Protein 8UN7 (pdb70)

GO terms:
  GO:0031012 extracellular matrix (C, IDA)
  GO:0005515 protein binding (F, IPI)
  GO:0005576 extracellular region (C, TAS)
  GO:0001527 microfibril (C, IDA)
  GO:0005576 extracellular region (C, IDA)
  GO:0009650 UV protection (P, IDA)
  GO:0010712 regulation of collagen metabolic process (P, IDA)
  GO:0048251 elastic fiber assembly (P, IDA)
  GO:0097435 supramolecular fiber organization (P, IDA)
  GO:0071493 cellular response to UV-B (P, IDA)
  GO:0005576 extracellular region (C, HDA)
  GO:0031012 extracellular matrix (C, HDA)
  GO:0001527 microfibril (C, TAS)

Nearest PDB structures (foldseek):
  8un7-assembly1_A  TM=1.005E+00  e=5.400E-46  Homo sapiens
  4m7f-assembly1_A  TM=9.286E-01  e=5.171E-24  Homo sapiens
  8vgp-assembly1_A  TM=8.847E-01  e=8.036E-20  Homo sapiens
  4jyo-assembly1_X  TM=8.770E-01  e=6.453E-20  Homo sapiens
  4jzc-assembly1_A  TM=8.661E-01  e=5.477E-19  Homo sapiens

InterPro domains:
  IPR002181 Fibrinogen, alpha/beta/gamma chain, C-terminal globular domain [PF00147] (39-253)
  IPR002181 Fibrinogen, alpha/beta/gamma chain, C-terminal globular domain [PS51406] (32-255)
  IPR002181 Fibrinogen, alpha/beta/gamma chain, C-terminal globular domain [SM00186] (36-255)
  IPR002181 Fibrinogen, alpha/beta/gamma chain, C-terminal globular domain [cd00087] (36-254)
  IPR014716 Fibrinogen, alpha/beta/gamma chain, C-terminal globular, subdomain 1 [G3DSA:3.90.215.10] (32-255)
  IPR036056 Fibrinogen-like, C-terminal [SSF56496] (35-254)
  IPR050373 Fibrinogen C-terminal domain-containing protein [PTHR19143] (37-254)

Foldseek 3Di:
DAAFCVVVVPPPNLDWDWDWHDLDDPPDIDIFTWDNPDDHTGWTWFFKAFDAPDALLDDDVCQQCWDDDRVHTIGHHLVSQQSSCQPAWKWKKKWFAAPPGDIFIWTFGGWHWPHDDPDRVVLAGWIDTHDIDGTQQDDDPVVFTPAHWDHQPPDQPVCVVQHNDTQSFTDRDDHNDNAAQSFHDDHQWDDDFQGANDRDRRPHGTGHGRMIIMTMGGD/DAAFFVVVPPPPNQDWDWDWHDLDDPPDIDIATWDQDDDHTGWTWFFKDFAAPDALLDDDVCQQCKDDDRVHTIGHHLPSQQSSCQVAWKWKKKKFAADPGGIWIWTFGGWHWQHDDPDRVVLQRFTDTHDIDGTQQDDDPPVGTVFHWDAQPPPQDVQCVQHNDGQSFTDRDDHPPNAAQSFHDDDQFDDDFRGARDRDRRPHGTGHGRIIIMTMGGD/DAAFCVVVVPPPNLDWDWDWHDLDDPPDIDIFTWDNPDDHTGWTWFFKAFDAPDALLDDDVCQQCWDDDRVHTIGHHLVSQQSSCQPAWKWKKKWFAAPPGDIFIWTFGGWHWPHDDPDRVVLAGWIDTHDIDGTQQDDDPVVFTPAHWDHQPPDQPVCVVQHNDTQSFTDRDDHNDNAAQSFHDDHQWDDDFQGANDRDRRPHGTGHGRMIIMTMGGD/DAAFFVVVPPPPNQDWDWDWHDLDDPPDIDIATWDQDDDHTGWTWFFKDFAAPDALLDDDVCQQCKDDDRVHTIGHHLPSQQSSCQVAWKWKKKKFAADPGGIWIWTFGGWHWQHDDPDRVVLQRFTDTHDIDGTQQDDDPPVGTVFHWDAQPPPQDVQCVQHNDGQSFTDRDDHPPNAAQSFHDDDQFDDDFRGARDRDRRPHGTGHGRIIIMTMGGD/DAAFCVVVVPPPNLDWDWDWHDLDDPPDIDIFTWDNPDDHTGWTWFFKAFDAPDALLDDDVCQQCWDDDRVHTIGHHLVSQQSSCQPAWKWKKKWFAAPPGDIFIWTFGGWHWPHDDPDRVVLAGWIDTHDIDGTQQDDDPVVFTPAHWDHQPPDQPVCVVQHNDTQSFTDRDDHNDNAAQSFHDDHQWDDDFQGANDRDRRPHGTGHGRMIIMTMGGD/DAAFFVVVPPPPNQDWDWDWHDLDDPPDIDIATWDQDDDHTGWTWFFKDFAAPDALLDDDVCQQCKDDDRVHTIGHHLPSQQSSCQVAWKWKKKKFAADPGGIWIWTFGGWHWQHDDPDRVVLQRFTDTHDIDGTQQDDDPPVGTVFHWDAQPPPQDVQCVQHNDGQSFTDRDDHPPNAAQSFHDDDQFDDDFRGARDRDRRPHGTGHGRIIIMTMGGD/DAAFCVVVVPPPNLDWDWDWHDLDDPPDIDIFTWDNPDDHTGWTWFFKAFDAPDALLDDDVCQQCWDDDRVHTIGHHLVSQQSSCQPAWKWKKKWFAAPPGDIFIWTFGGWHWPHDDPDRVVLAGWIDTHDIDGTQQDDDPVVFTPAHWDHQPPDQPVCVVQHNDTQSFTDRDDHNDNAAQSFHDDHQWDDDFQGANDRDRRPHGTGHGRMIIMTMGGD/DAAFFVVVPPPPNQDWDWDWHDLDDPPDIDIATWDQDDDHTGWTWFFKDFAAPDALLDDDVCQQCKDDDRVHTIGHHLPSQQSSCQVAWKWKKKKFAADPGGIWIWTFGGWHWQHDDPDRVVLQRFTDTHDIDGTQQDDDPPVGTVFHWDAQPPPQDVQCVQHNDGQSFTDRDDHPPNAAQSFHDDDQFDDDFRGARDRDRRPHGTGHGRIIIMTMGGD

Organism: Homo sapiens (NCBI:txid9606)

Solvent-accessible surface area: 72608 Å² total; per-residue (Å²): 144,23,25,1,0,30,51,10,80,56,119,60,115,113,66,69,22,50,40,56,2,39,3,55,14,92,33,92,8,16,7,0,40,0,22,20,107,59,129,33,4,61,0,4,0,5,0,28,6,66,72,33,95,47,70,12,54,64,13,35,99,46,0,47,83,2,0,7,107,0,86,16,4,0,0,3,0,0,73,25,3,25,16,2,17,32,71,70,133,5,20,3,28,3,38,7,42,0,78,112,123,59,102,11,72,1,29,1,59,52,10,23,2,1,62,42,6,18,22,14,82,53,16,8,6,16,3,98,14,42,50,72,96,82,26,50,3,16,51,28,11,54,112,20,33,58,56,123,11,10,1,63,65,140,41,32,93,112,25,28,136,122,23,23,31,14,9,16,15,3,10,8,17,116,45,59,82,56,23,12,3,7,14,53,71,51,39,19,82,27,174,51,138,10,30,1,0,3,11,27,109,53,83,19,78,115,45,0,0,66,112,3,31,10,4,5,52,84,82,150,26,26,4,1,41,48,14,83,54,126,76,133,108,61,70,20,50,37,57,2,42,3,58,15,92,28,83,5,18,7,0,35,0,17,6,100,66,114,28,5,56,0,4,0,4,0,26,7,71,69,33,94,46,69,9,54,70,13,31,101,46,0,44,83,1,0,8,96,0,83,17,7,0,2,2,0,1,74,22,2,30,17,1,14,41,72,69,140,4,29,3,32,4,34,6,35,0,67,117,130,64,93,12,74,0,12,1,55,55,9,24,2,3,71,45,8,20,25,13,87,64,11,9,8,12,3,100,10,46,44,69,92,90,25,51,2,20,51,27,12,52,115,24,31,58,50,110,8,9,2,66,68,147,58,30,104,107,26,28,143,99,21,24,36,17,12,16,13,3,12,9,15,106,42,66,95,46,23,11,6,5,16,45,68,51,44,28,87,23,180,54,136,12,34,2,0,3,9,26,104,55,86,19,72,115,51,0,1,63,114,4,34,11,4,4,50,74,88,145,24,25,1,0,30,51,10,80,56,120,62,115,113,65,70,22,51,40,55,3,38,2,54,13,92,32,92,9,16,6,0,38,0,22,20,108,59,128,32,4,60,1,5,0,6,0,28,6,64,71,34,94,47,70,13,55,63,13,33,98,48,0,47,84,2,0,7,106,0,86,16,4,0,1,3,0,0,73,26,2,24,16,3,17,32,70,72,133,5,20,3,27,3,38,6,42,0,77,113,124,59,102,10,74,1,30,1,58,51,10,22,2,2,65,42,6,18,21,13,81,52,16,8,6,14,4,98,13,41,50,70,96,83,26,50,3,16,51,30,11,53,112,21,32,58,57,119,11,8,1,61,64,140,41,32,92,110,25,28,134,120,23,23,32,13,10,15,14,3,12,8,18,116,43,58,80,54,23,11,3,7,13,50,71,50,38,20,81,25,174,53,138,10,31,1,0,3,11,27,109,54,82,18,77,116,46,0,0,67,113,3,30,9,3,4,52,84,82,148,29,26,3,1,40,48,13,85,55,126,75,133,108,61,70,20,50,38,58,2,42,1,58,14,94,28,82,6,18,6,0,34,0,16,6,100,64,112,28,3,54,0,4,0,6,0,28,7,70,71,32,92,45,68,10,54,72,13,30,102,46,0,43,82,1,0,8,94,0,82,16,6,0,2,2,0,0,73,21,2,28,17,1,14,40,74,70,141,4,28,2,32,5,35,6,36,0,65,118,131,64,96,12,74,1,12,1,54,55,10,24,2,2,70,45,7,20,24,14,87,62,12,9,8,12,2,98,10,46,44,70,91,90,26,51,2,20,53,26,12,52,115,24,30,57,51,108,8,8,2,66,69,146,58,30,104,110,26,26,144,101,21,23,34,17,12,15,14,2,11,9,15,108,42,67,95,48,24,11,6,6,16,44,67,51,43,28,86,24,180,54,136,13,35,2,0,4,8,28,105,54,85,18,71,117,52,0,0,64,115,4,35,12,4,4,50,74,85,146,24,25,1,0,30,51,9,81,57,119,62,116,114,65,71,22,52,41,56,3,38,3,55,14,90,32,90,8,17,6,0,39,0,22,21,106,59,127,33,4,62,1,4,0,5,0,28,7,66,71,34,95,47,70,11,54,63,14,34,96,48,0,46,83,2,0,6,107,0,85,16,4,0,0,4,0,0,73,25,2,26,16,3,17,34,70,71,134,5,20,3,28,2,39,6,42,0,76,114,123,59,101,11,73,0,31,1,59,51,11,22,3,1,64,41,6,17,22,13,82,54,16,8,6,15,4,98,13,42,50,71,95,81,25,49,4,17,52,29,10,52,113,22,34,59,55,120,11,8,1,61,66,136,43,33,94,109,23,27,137,123,23,25,31,12,10,15,14,3,10,7,19,116,45,61,81,52,24,11,2,6,14,50,72,51,39,19,83,27,175,52,138,10,31,1,0,3,12,29,110,55,83,20,77,114,45,0,0,65,111,3,32,9,4,4,52,85,82,146,28,25,3,1,42,47,14,85,54,125,74,133,109,61,68,20,49,38,57,2,41,2,58,15,94,29,82,6,18,6,0,34,0,18,6,100,65,114,28,4,56,0,4,0,6,0,27,6,70,72,32,92,44,68,9,54,71,14,30,102,46,0,43,82,1,0,8,96,0,84,17,6,0,2,2,0,0,73,20,2,28,17,2,13,40,74,70,136,3,29,3,32,5,34,5,34,0,65,118,128,63,97,12,74,0,12,1,55,54,8,25,3,2,70,45,7,20,24,13,86,62,12,8,9,12,3,96,10,46,45,72,91,93,25,51,3,19,52,26,12,52,116,24,31,56,50,110,7,9,1,66,68,147,58,28,105,110,26,28,144,98,21,24,35,17,12,15,14,2,12,10,14,107,42,65,94,49,25,11,5,6,16,44,68,50,44,28,86,23,179,54,134,12,34,2,0,3,10,27,106,55,86,18,73,117,52,0,1,64,116,4,35,12,3,5,49,75,86,143,24,25,1,0,30,50,9,82,56,120,60,114,114,66,68,22,51,42,55,2,39,3,54,15,92,31,92,8,16,6,0,39,0,21,21,106,60,128,33,4,62,0,5,0,6,0,28,7,65,70,34,95,47,69,12,54,63,13,35,98,47,0,45,82,2,0,6,108,0,86,16,5,0,1,4,0,0,73,27,3,26,17,2,18,32,71,72,137,5,20,2,28,2,38,6,42,0,78,112,125,57,103,10,74,1,31,1,59,53,10,24,2,1,63,43,6,17,21,14,82,52,18,8,6,14,4,98,13,42,49,69,96,83,26,49,3,17,51,31,10,53,111,22,34,58,56,120,11,8,2,60,65,140,40,32,93,112,25,27,135,121,22,23,31,14,10,17,15,3,10,8,19,115,46,59,82,55,23,11,3,7,14,51,73,51,40,20,82,26,174,52,137,10,31,1,0,4,12,29,107,55,83,20,77,113,45,0,1,66,112,3,31,9,3,4,51,85,84,147,27,26,2,0,41,46,12,85,54,126,74,134,109,62,70,20,50,38,57,2,41,2,60,15,93,27,84,6,18,8,0,35,0,17,6,101,65,114,28,5,55,0,4,0,5,0,26,6,72,69,33,94,43,71,10,54,73,13,32,101,46,0,43,82,1,0,8,95,0,85,16,6,0,2,2,0,1,74,21,2,30,17,0,14,42,75,70,137,4,29,3,32,4,35,6,34,0,64,118,130,64,93,10,73,0,12,2,56,55,9,24,3,2,70,46,8,19,24,14,87,64,11,8,8,12,2,99,10,45,46,71,91,91,25,52,2,19,52,27,12,53,116,24,30,57,50,110,8,9,2,65,66,147,59,30,106,106,26,27,143,98,23,22,35,19,12,15,14,3,12,9,13,108,43,64,95,47,24,11,6,5,16,44,68,51,43,27,84,22,180,56,138,12,33,2,0,3,7,27,106,54,86,20,73,118,49,0,0,64,115,4,36,11,4,4,49,75,85

Sequence (1752 aa):
QPLDCDDIYAQGYQSDGVYLIYPSGPSVPVPVFCDMTTEGGKWTVFQKRFNGSVSFFRGWNDYKLGFGRADGEYWLGLQNMHLLTLKQKYELRVDLEDFENNTAYAKYADFSISPNAVSAEEDGYTLFVAGFEDGGAGDSLSYHSGQKFSTFDRDQDLFVQNCAALSSGAFWFRSCHFANLNGFYLGGSHLSYANGINWAQWKGFYYSLKRTEMKIRRAQPLDCDDIYAQGYQSDGVYLIYPSGPSVPVPVFCDMTTEGGKWTVFQKRFNGSVSFFRGWNDYKLGFGRADGEYWLGLQNMHLLTLKQKYELRVDLEDFENNTAYAKYADFSISPNAVSAEEDGYTLFVAGFEDGGAGDSLSYHSGQKFSTFDRDQDLFVQNCAALSSGAFWFRSCHFANLNGFYLGGSHLSYANGINWAQWKGFYYSLKRTEMKIRRAQPLDCDDIYAQGYQSDGVYLIYPSGPSVPVPVFCDMTTEGGKWTVFQKRFNGSVSFFRGWNDYKLGFGRADGEYWLGLQNMHLLTLKQKYELRVDLEDFENNTAYAKYADFSISPNAVSAEEDGYTLFVAGFEDGGAGDSLSYHSGQKFSTFDRDQDLFVQNCAALSSGAFWFRSCHFANLNGFYLGGSHLSYANGINWAQWKGFYYSLKRTEMKIRRAQPLDCDDIYAQGYQSDGVYLIYPSGPSVPVPVFCDMTTEGGKWTVFQKRFNGSVSFFRGWNDYKLGFGRADGEYWLGLQNMHLLTLKQKYELRVDLEDFENNTAYAKYADFSISPNAVSAEEDGYTLFVAGFEDGGAGDSLSYHSGQKFSTFDRDQDLFVQNCAALSSGAFWFRSCHFANLNGFYLGGSHLSYANGINWAQWKGFYYSLKRTEMKIRRAQPLDCDDIYAQGYQSDGVYLIYPSGPSVPVPVFCDMTTEGGKWTVFQKRFNGSVSFFRGWNDYKLGFGRADGEYWLGLQNMHLLTLKQKYELRVDLEDFENNTAYAKYADFSISPNAVSAEEDGYTLFVAGFEDGGAGDSLSYHSGQKFSTFDRDQDLFVQNCAALSSGAFWFRSCHFANLNGFYLGGSHLSYANGINWAQWKGFYYSLKRTEMKIRRAQPLDCDDIYAQGYQSDGVYLIYPSGPSVPVPVFCDMTTEGGKWTVFQKRFNGSVSFFRGWNDYKLGFGRADGEYWLGLQNMHLLTLKQKYELRVDLEDFENNTAYAKYADFSISPNAVSAEEDGYTLFVAGFEDGGAGDSLSYHSGQKFSTFDRDQDLFVQNCAALSSGAFWFRSCHFANLNGFYLGGSHLSYANGINWAQWKGFYYSLKRTEMKIRRAQPLDCDDIYAQGYQSDGVYLIYPSGPSVPVPVFCDMTTEGGKWTVFQKRFNGSVSFFRGWNDYKLGFGRADGEYWLGLQNMHLLTLKQKYELRVDLEDFENNTAYAKYADFSISPNAVSAEEDGYTLFVAGFEDGGAGDSLSYHSGQKFSTFDRDQDLFVQNCAALSSGAFWFRSCHFANLNGFYLGGSHLSYANGINWAQWKGFYYSLKRTEMKIRRAQPLDCDDIYAQGYQSDGVYLIYPSGPSVPVPVFCDMTTEGGKWTVFQKRFNGSVSFFRGWNDYKLGFGRADGEYWLGLQNMHLLTLKQKYELRVDLEDFENNTAYAKYADFSISPNAVSAEEDGYTLFVAGFEDGGAGDSLSYHSGQKFSTFDRDQDLFVQNCAALSSGAFWFRSCHFANLNGFYLGGSHLSYANGINWAQWKGFYYSLKRTEMKIRRA

Radius of gyration: 38.81 Å; Cα contacts (8 Å, |Δi|>4): 4212; chains: 8; bounding box: 85×85×96 Å

Structure (mmCIF, N/CA/C/O backbone):
data_8UN7
#
_entry.id   8UN7
#
_cell.length_a   1.00
_cell.length_b   1.00
_cell.length_c   1.00
_cell.angle_alpha   90.00
_cell.angle_beta   90.00
_cell.angle_gamma   90.00
#
_symmetry.space_group_name_H-M   'P 1'
#
loop_
_entity.id
_entity.type
_entity.pdbx_description
1 polymer 'Microfibril-associated glycoprotein 4'
2 non-polymer 2-acetamido-2-deoxy-beta-D-glucopyranose
3 non-polymer 'CALCIUM ION'
#
loop_
_atom_site.group_PDB
_atom_site.id
_atom_site.type_symbol
_atom_site.label_atom_id
_atom_site.label_alt_id
_atom_site.label_comp_id
_atom_site.label_asym_id
_atom_site.label_entity_id
_atom_site.label_seq_id
_atom_site.pdbx_PDB_ins_code
_atom_site.Cartn_x
_atom_site.Cartn_y
_atom_site.Cartn_z
_atom_site.occupancy
_atom_site.B_iso_or_equiv
_atom_site.auth_seq_id
_atom_site.auth_comp_id
_atom_site.auth_asym_id
_atom_site.auth_atom_id
_atom_site.pdbx_PDB_model_num
ATOM 1 N N . GLN A 1 17 ? 131.447 146.450 178.094 1.00 86.65 37 GLN A N 1
ATOM 2 C CA . GLN A 1 17 ? 131.756 147.493 177.132 1.00 79.76 37 GLN A CA 1
ATOM 3 C C . GLN A 1 17 ? 130.488 148.200 176.664 1.00 78.27 37 GLN A C 1
ATOM 4 O O . GLN A 1 17 ? 129.427 147.578 176.550 1.00 82.06 37 GLN A O 1
ATOM 10 N N . PRO A 1 18 ? 130.564 149.502 176.388 1.00 60.43 38 PRO A N 1
ATOM 11 C CA . PRO A 1 18 ? 129.356 150.248 176.007 1.00 62.00 38 PRO A CA 1
ATOM 12 C C . PRO A 1 18 ? 128.881 149.859 174.615 1.00 65.92 38 PRO A C 1
ATOM 13 O O . PRO A 1 18 ? 129.592 150.043 173.626 1.00 66.66 38 PRO A O 1
ATOM 17 N N . LEU A 1 19 ? 127.665 149.318 174.546 1.00 60.69 39 LEU A N 1
ATOM 18 C CA . LEU A 1 19 ? 127.071 148.920 173.276 1.00 58.18 39 LEU A CA 1
ATOM 19 C C . LEU A 1 19 ? 126.555 150.108 172.476 1.00 59.01 39 LEU A C 1
ATOM 20 O O . LEU A 1 19 ? 126.658 150.117 171.245 1.00 65.13 39 LEU A O 1
ATOM 25 N N . ASP A 1 20 ? 126.008 151.115 173.150 1.00 61.16 40 ASP A N 1
ATOM 26 C CA . ASP A 1 20 ? 125.400 152.255 172.484 1.00 62.18 40 ASP A CA 1
ATOM 27 C C . ASP A 1 20 ? 125.640 153.496 173.330 1.00 61.98 40 ASP A C 1
ATOM 28 O O . ASP A 1 20 ? 126.425 153.480 174.281 1.00 65.71 40 ASP A O 1
ATOM 33 N N . CYS A 1 21 ? 124.956 154.584 172.975 1.00 70.27 41 CYS A N 1
ATOM 34 C CA . CYS A 1 21 ? 125.089 155.817 173.737 1.00 76.45 41 CYS A CA 1
ATOM 35 C C . CYS A 1 21 ? 124.357 155.765 175.071 1.00 76.55 41 CYS A C 1
ATOM 36 O O . CYS A 1 21 ? 124.565 156.653 175.903 1.00 80.52 41 CYS A O 1
ATOM 39 N N . ASP A 1 22 ? 123.512 154.757 175.299 1.00 69.00 42 ASP A N 1
ATOM 40 C CA . ASP A 1 22 ? 122.866 154.625 176.601 1.00 73.42 42 ASP A CA 1
ATOM 41 C C . ASP A 1 22 ? 123.875 154.274 177.686 1.00 74.78 42 ASP A C 1
ATOM 42 O O . ASP A 1 22 ? 123.856 154.863 178.773 1.00 75.69 42 ASP A O 1
ATOM 47 N N . ASP A 1 23 ? 124.758 153.311 177.416 1.00 76.10 43 ASP A N 1
ATOM 48 C CA . ASP A 1 23 ? 125.812 152.996 178.372 1.00 75.11 43 ASP A CA 1
ATOM 49 C C . ASP A 1 23 ? 126.791 154.152 178.516 1.00 74.39 43 ASP A C 1
ATOM 50 O O . ASP A 1 23 ? 127.400 154.319 179.578 1.00 77.09 43 ASP A O 1
ATOM 55 N N . ILE A 1 24 ? 126.956 154.954 177.463 1.00 75.36 44 ILE A N 1
ATOM 56 C CA . ILE A 1 24 ? 127.801 156.138 177.559 1.00 77.12 44 ILE A CA 1
ATOM 57 C C . ILE A 1 24 ? 127.144 157.189 178.444 1.00 75.62 44 ILE A C 1
ATOM 58 O O . ILE A 1 24 ? 127.827 157.954 179.131 1.00 76.23 44 ILE A O 1
ATOM 63 N N . TYR A 1 25 ? 125.809 157.247 178.444 1.00 84.44 45 TYR A N 1
ATOM 64 C CA . TYR A 1 25 ? 125.109 158.136 179.365 1.00 86.44 45 TYR A CA 1
ATOM 65 C C . TYR A 1 25 ? 125.384 157.777 180.815 1.00 89.36 45 TYR A C 1
ATOM 66 O O . TYR A 1 25 ? 125.353 158.661 181.679 1.00 90.16 45 TYR A O 1
ATOM 75 N N . ALA A 1 26 ? 125.650 156.506 181.102 1.00 86.46 46 ALA A N 1
ATOM 76 C CA . ALA A 1 26 ? 126.110 156.093 182.419 1.00 86.18 46 ALA A CA 1
ATOM 77 C C . ALA A 1 26 ? 127.573 156.504 182.569 1.00 88.08 46 ALA A C 1
ATOM 78 O O . ALA A 1 26 ? 128.121 157.234 181.740 1.00 92.19 46 ALA A O 1
ATOM 80 N N . GLN A 1 27 ? 128.211 156.066 183.657 1.00 87.42 47 GLN A N 1
ATOM 81 C CA . GLN A 1 27 ? 129.592 156.402 184.010 1.00 87.54 47 GLN A CA 1
ATOM 82 C C . GLN A 1 27 ? 129.885 157.890 183.832 1.00 87.39 47 GLN A C 1
ATOM 83 O O . GLN A 1 27 ? 131.026 158.275 183.560 1.00 90.60 47 GLN A O 1
ATOM 89 N N . GLY A 1 28 ? 128.862 158.728 183.996 1.00 86.77 48 GLY A N 1
ATOM 90 C CA . GLY A 1 28 ? 129.026 160.168 184.051 1.00 88.58 48 GLY A CA 1
ATOM 91 C C . GLY A 1 28 ? 129.589 160.830 182.810 1.00 92.53 48 GLY A C 1
ATOM 92 O O . GLY A 1 28 ? 130.470 161.689 182.912 1.00 95.55 48 GLY A O 1
ATOM 93 N N . TYR A 1 29 ? 129.088 160.455 181.635 1.00 89.67 49 TYR A N 1
ATOM 94 C CA . TYR A 1 29 ? 129.569 161.039 180.389 1.00 90.27 49 TYR A CA 1
ATOM 95 C C . TYR A 1 29 ? 128.457 161.796 179.676 1.00 88.68 49 TYR A C 1
ATOM 96 O O . TYR A 1 29 ? 128.298 161.674 178.458 1.00 89.57 49 TYR A O 1
ATOM 105 N N . GLN A 1 30 ? 127.685 162.583 180.424 1.00 94.08 50 GLN A N 1
ATOM 106 C CA . GLN A 1 30 ? 126.478 163.227 179.902 1.00 94.85 50 GLN A CA 1
ATOM 107 C C . GLN A 1 30 ? 126.826 164.466 179.073 1.00 94.45 50 GLN A C 1
ATOM 108 O O . GLN A 1 30 ? 126.343 165.570 179.316 1.00 92.95 50 GLN A O 1
ATOM 114 N N . SER A 1 31 ? 127.674 164.262 178.066 1.00 93.10 51 SER A N 1
ATOM 115 C CA . SER A 1 31 ? 128.110 165.364 177.217 1.00 93.50 51 SER A CA 1
ATOM 116 C C . SER A 1 31 ? 127.854 165.064 175.744 1.00 93.28 51 SER A C 1
ATOM 117 O O . SER A 1 31 ? 127.281 164.024 175.405 1.00 92.58 51 SER A O 1
ATOM 120 N N . ASP A 1 32 ? 128.281 165.966 174.864 1.00 86.96 52 ASP A N 1
ATOM 121 C CA . ASP A 1 32 ? 128.078 165.837 173.428 1.00 85.04 52 ASP A CA 1
ATOM 122 C C . ASP A 1 32 ? 129.424 165.724 172.728 1.00 86.61 52 ASP A C 1
ATOM 123 O O . ASP A 1 32 ? 130.328 166.527 172.982 1.00 90.27 52 ASP A O 1
ATOM 128 N N . GLY A 1 33 ? 129.552 164.738 171.852 1.00 76.30 53 GLY A N 1
ATOM 129 C CA . GLY A 1 33 ? 130.775 164.558 171.101 1.00 76.87 53 GLY A CA 1
ATOM 130 C C . GLY A 1 33 ? 130.893 163.137 170.583 1.00 73.65 53 GLY A C 1
ATOM 131 O O . GLY A 1 33 ? 129.978 162.326 170.717 1.00 67.18 53 GLY A O 1
ATOM 132 N N . VAL A 1 34 ? 132.051 162.863 169.990 1.00 67.18 54 VAL A N 1
ATOM 133 C CA . VAL A 1 34 ? 132.345 161.567 169.390 1.00 66.55 54 VAL A CA 1
ATOM 134 C C . VAL A 1 34 ? 132.811 160.608 170.477 1.00 62.94 54 VAL A C 1
ATOM 135 O O . VAL A 1 34 ? 133.693 160.941 171.276 1.00 61.27 54 VAL A O 1
ATOM 139 N N . TYR A 1 35 ? 132.220 159.416 170.508 1.00 52.67 55 TYR A N 1
ATOM 140 C CA . TYR A 1 35 ? 132.608 158.401 171.477 1.00 57.26 55 TYR A CA 1
ATOM 141 C C . TYR A 1 35 ? 132.884 157.080 170.774 1.00 62.24 55 TYR A C 1
ATOM 142 O O . TYR A 1 35 ? 132.945 157.033 169.543 1.00 67.53 55 TYR A O 1
ATOM 151 N N . LEU A 1 36 ? 133.062 156.007 171.540 1.00 54.97 56 LEU A N 1
ATOM 152 C CA . LEU A 1 36 ? 133.303 154.678 170.997 1.00 44.61 56 LEU A CA 1
ATOM 153 C C . LEU A 1 36 ? 132.218 153.725 171.477 1.00 46.53 56 LEU A C 1
ATOM 154 O O . LEU A 1 36 ? 131.760 153.818 172.618 1.00 57.64 56 LEU A O 1
ATOM 159 N N . ILE A 1 37 ? 131.807 152.811 170.598 1.00 49.51 57 ILE A N 1
ATOM 160 C CA . ILE A 1 37 ? 130.799 151.806 170.908 1.00 52.63 57 ILE A CA 1
ATOM 161 C C . ILE A 1 37 ? 131.298 150.460 170.406 1.00 57.27 57 ILE A C 1
ATOM 162 O O . ILE A 1 37 ? 132.162 150.379 169.532 1.00 63.88 57 ILE A O 1
ATOM 167 N N . TYR A 1 38 ? 130.739 149.391 170.968 1.00 50.25 58 TYR A N 1
ATOM 168 C CA . TYR A 1 38 ? 131.263 148.039 170.772 1.00 50.52 58 TYR A CA 1
ATOM 169 C C . TYR A 1 38 ? 130.144 147.120 170.303 1.00 56.84 58 TYR A C 1
ATOM 170 O O . TYR A 1 38 ? 129.660 146.270 171.061 1.00 60.33 58 TYR A O 1
ATOM 179 N N . PRO A 1 39 ? 129.722 147.247 169.042 1.00 56.28 59 PRO A N 1
ATOM 180 C CA . PRO A 1 39 ? 128.544 146.498 168.588 1.00 50.69 59 PRO A CA 1
ATOM 181 C C . PRO A 1 39 ? 128.825 145.059 168.197 1.00 55.42 59 PRO A C 1
ATOM 182 O O . PRO A 1 39 ? 127.875 144.271 168.112 1.00 60.53 59 PRO A O 1
ATOM 186 N N . SER A 1 40 ? 130.078 144.684 167.961 1.00 58.46 60 SER A N 1
ATOM 187 C CA . SER A 1 40 ? 130.417 143.358 167.454 1.00 53.38 60 SER A CA 1
ATOM 188 C C . SER A 1 40 ? 131.599 142.772 168.211 1.00 56.36 60 SER A C 1
ATOM 189 O O . SER A 1 40 ? 132.551 142.256 167.624 1.00 62.80 60 SER A O 1
ATOM 192 N N . GLY A 1 41 ? 131.553 142.844 169.537 1.00 60.13 61 GLY A N 1
ATOM 193 C CA . GLY A 1 41 ? 132.582 142.250 170.356 1.00 60.74 61 GLY A CA 1
ATOM 194 C C . GLY A 1 41 ? 133.482 143.277 171.008 1.00 60.67 61 GLY A C 1
ATOM 195 O O . GLY A 1 41 ? 133.448 144.466 170.680 1.00 64.70 61 GLY A O 1
ATOM 196 N N . PRO A 1 42 ? 134.310 142.830 171.956 1.00 58.42 62 PRO A N 1
ATOM 197 C CA . PRO A 1 42 ? 135.189 143.771 172.668 1.00 56.91 62 PRO A CA 1
ATOM 198 C C . PRO A 1 42 ? 136.314 144.325 171.813 1.00 58.51 62 PRO A C 1
ATOM 199 O O . PRO A 1 42 ? 137.045 145.203 172.284 1.00 57.98 62 PRO A O 1
ATOM 203 N N . SER A 1 43 ? 136.495 143.830 170.594 1.00 64.99 63 SER A N 1
ATOM 204 C CA . SER A 1 43 ? 137.512 144.329 169.682 1.00 61.64 63 SER A CA 1
ATOM 205 C C . SER A 1 43 ? 136.873 145.098 168.530 1.00 59.78 63 SER A C 1
ATOM 206 O O . SER A 1 43 ? 135.678 144.970 168.253 1.00 61.61 63 SER A O 1
ATOM 209 N N . VAL A 1 44 ? 137.699 145.889 167.850 1.00 54.55 64 VAL A N 1
ATOM 210 C CA . VAL A 1 44 ? 137.291 146.702 166.703 1.00 61.96 64 VAL A CA 1
ATOM 211 C C . VAL A 1 44 ? 136.104 147.594 167.061 1.00 62.65 64 VAL A C 1
ATOM 212 O O . VAL A 1 44 ? 134.969 147.311 166.650 1.00 62.48 64 VAL A O 1
ATOM 216 N N . PRO A 1 45 ? 136.304 148.655 167.841 1.00 50.41 65 PRO A N 1
ATOM 217 C CA . PRO A 1 45 ? 135.197 149.565 168.152 1.00 51.62 65 PRO A CA 1
ATOM 218 C C . PRO A 1 45 ? 134.877 150.484 166.980 1.00 49.24 65 PRO A C 1
ATOM 219 O O . PRO A 1 45 ? 135.544 150.486 165.945 1.00 45.41 65 PRO A O 1
ATOM 223 N N . VAL A 1 46 ? 133.824 151.279 167.163 1.00 42.45 66 VAL A N 1
ATOM 224 C CA . VAL A 1 46 ? 133.325 152.193 166.135 1.00 36.80 66 VAL A CA 1
ATOM 225 C C . VAL A 1 46 ? 133.105 153.583 166.725 1.00 40.90 66 VAL A C 1
ATOM 226 O O . VAL A 1 46 ? 132.494 153.709 167.794 1.00 50.36 66 VAL A O 1
ATOM 230 N N . PRO A 1 47 ? 133.574 154.646 166.074 1.00 39.18 67 PRO A N 1
ATOM 231 C CA . PRO A 1 47 ? 133.272 156.000 166.552 1.00 40.67 67 PRO A CA 1
ATOM 232 C C . PRO A 1 47 ? 131.938 156.502 166.022 1.00 51.01 67 PRO A C 1
ATOM 233 O O . PRO A 1 47 ? 131.608 156.326 164.847 1.00 59.79 67 PRO A O 1
ATOM 237 N N . VAL A 1 48 ? 131.172 157.150 166.901 1.00 52.23 68 VAL A N 1
ATOM 238 C CA . VAL A 1 48 ? 129.804 157.569 166.611 1.00 47.40 68 VAL A CA 1
ATOM 239 C C . VAL A 1 48 ? 129.518 158.847 167.396 1.00 51.24 68 VAL A C 1
ATOM 240 O O . VAL A 1 48 ? 130.185 159.154 168.385 1.00 56.42 68 VAL A O 1
ATOM 244 N N . PHE A 1 49 ? 128.519 159.604 166.943 1.00 55.00 69 PHE A N 1
ATOM 245 C CA . PHE A 1 49 ? 128.133 160.883 167.528 1.00 48.96 69 PHE A CA 1
ATOM 246 C C . PHE A 1 49 ? 126.841 160.692 168.314 1.00 56.69 69 PHE A C 1
ATOM 247 O O . PHE A 1 49 ? 125.813 160.319 167.741 1.00 55.98 69 PHE A O 1
ATOM 255 N N . CYS A 1 50 ? 126.894 160.961 169.618 1.00 74.52 70 CYS A N 1
ATOM 256 C CA . CYS A 1 50 ? 125.737 160.866 170.501 1.00 67.45 70 CYS A CA 1
ATOM 257 C C . CYS A 1 50 ? 125.241 162.266 170.839 1.00 68.39 70 CYS A C 1
ATOM 258 O O . CYS A 1 50 ? 126.024 163.119 171.265 1.00 70.92 70 CYS A O 1
ATOM 261 N N . ASP A 1 51 ? 123.939 162.493 170.659 1.00 79.10 71 ASP A N 1
ATOM 262 C CA . ASP A 1 51 ? 123.330 163.810 170.858 1.00 80.59 71 ASP A CA 1
ATOM 263 C C . ASP A 1 51 ? 122.611 163.801 172.204 1.00 84.72 71 ASP A C 1
ATOM 264 O O . ASP A 1 51 ? 121.443 163.430 172.316 1.00 81.93 71 ASP A O 1
ATOM 269 N N . MET A 1 52 ? 123.329 164.216 173.240 1.00 94.11 72 MET A N 1
ATOM 270 C CA . MET A 1 52 ? 122.766 164.305 174.589 1.00 92.68 72 MET A CA 1
ATOM 271 C C . MET A 1 52 ? 122.308 165.721 174.921 1.00 91.20 72 MET A C 1
ATOM 272 O O . MET A 1 52 ? 122.734 166.301 175.918 1.00 92.61 72 MET A O 1
ATOM 277 N N . THR A 1 53 ? 121.443 166.307 174.101 1.00 95.97 73 THR A N 1
ATOM 278 C CA . THR A 1 53 ? 120.994 167.664 174.384 1.00 95.75 73 THR A CA 1
ATOM 279 C C . THR A 1 53 ? 119.498 167.887 174.187 1.00 96.99 73 THR A C 1
ATOM 280 O O . THR A 1 53 ? 118.940 168.765 174.852 1.00 96.71 73 THR A O 1
ATOM 284 N N . THR A 1 54 ? 118.809 167.084 173.376 1.00 98.35 74 THR A N 1
ATOM 285 C CA . THR A 1 54 ? 117.454 167.430 172.954 1.00 99.09 74 THR A CA 1
ATOM 286 C C . THR A 1 54 ? 116.427 167.233 174.067 1.00 100.72 74 THR A C 1
ATOM 287 O O . THR A 1 54 ? 115.863 168.207 174.575 1.00 98.65 74 THR A O 1
ATOM 291 N N . GLU A 1 55 ? 116.167 165.981 174.451 1.00 99.10 75 GLU A N 1
ATOM 292 C CA . GLU A 1 55 ? 115.148 165.693 175.455 1.00 97.90 75 GLU A CA 1
ATOM 293 C C . GLU A 1 55 ? 115.736 165.105 176.730 1.00 94.98 75 GLU A C 1
ATOM 294 O O . GLU A 1 55 ? 115.509 165.653 177.813 1.00 95.98 75 GLU A O 1
ATOM 300 N N . GLY A 1 56 ? 116.483 164.011 176.642 1.00 93.43 76 GLY A N 1
ATOM 301 C CA . GLY A 1 56 ? 117.026 163.390 177.833 1.00 95.00 76 GLY A CA 1
ATOM 302 C C . GLY A 1 56 ? 118.360 162.708 177.614 1.00 98.39 76 GLY A C 1
ATOM 303 O O . GLY A 1 56 ? 118.800 161.914 178.450 1.00 95.25 76 GLY A O 1
ATOM 304 N N . GLY A 1 57 ? 119.011 163.004 176.493 1.00 91.74 77 GLY A N 1
ATOM 305 C CA . GLY A 1 57 ? 120.263 162.355 176.161 1.00 85.04 77 GLY A CA 1
ATOM 306 C C . GLY A 1 57 ? 120.073 161.204 175.198 1.00 84.39 77 GLY A C 1
ATOM 307 O O . GLY A 1 57 ? 119.075 161.165 174.474 1.00 89.13 77 GLY A O 1
ATOM 308 N N . LYS A 1 58 ? 121.015 160.263 175.184 1.00 77.45 78 LYS A N 1
ATOM 309 C CA . LYS A 1 58 ? 120.964 159.075 174.317 1.00 81.69 78 LYS A CA 1
ATOM 310 C C . LYS A 1 58 ? 120.944 159.565 172.870 1.00 78.93 78 LYS A C 1
ATOM 311 O O . LYS A 1 58 ? 121.805 160.381 172.502 1.00 78.84 78 LYS A O 1
ATOM 317 N N . TRP A 1 59 ? 120.010 159.111 172.032 1.00 58.82 79 TRP A N 1
ATOM 318 C CA . TRP A 1 59 ? 119.877 159.555 170.645 1.00 57.79 79 TRP A CA 1
ATOM 319 C C . TRP A 1 59 ? 121.143 159.250 169.836 1.00 59.99 79 TRP A C 1
ATOM 320 O O . TRP A 1 59 ? 121.860 160.141 169.383 1.00 67.27 79 TRP A O 1
ATOM 331 N N . THR A 1 60 ? 121.405 157.955 169.681 1.00 59.01 80 THR A N 1
ATOM 332 C CA . THR A 1 60 ? 122.475 157.508 168.796 1.00 63.24 80 THR A CA 1
ATOM 333 C C . THR A 1 60 ? 122.126 157.833 167.346 1.00 56.58 80 THR A C 1
ATOM 334 O O . THR A 1 60 ? 121.039 157.496 166.871 1.00 54.71 80 THR A O 1
ATOM 338 N N . VAL A 1 61 ? 123.056 158.471 166.640 1.00 41.63 81 VAL A N 1
ATOM 339 C CA . VAL A 1 61 ? 122.828 158.978 165.290 1.00 38.84 81 VAL A CA 1
ATOM 340 C C . VAL A 1 61 ? 123.395 157.986 164.283 1.00 35.86 81 VAL A C 1
ATOM 341 O O . VAL A 1 61 ? 124.476 157.426 164.499 1.00 46.67 81 VAL A O 1
ATOM 345 N N . PHE A 1 62 ? 122.671 157.761 163.181 1.00 18.16 82 PHE A N 1
ATOM 346 C CA . PHE A 1 62 ? 123.176 156.925 162.096 1.00 26.92 82 PHE A CA 1
ATOM 347 C C . PHE A 1 62 ? 123.029 157.580 160.724 1.00 17.12 82 PHE A C 1
ATOM 348 O O . PHE A 1 62 ? 123.108 156.892 159.705 1.00 12.79 82 PHE A O 1
ATOM 356 N N . GLN A 1 63 ? 122.860 158.899 160.674 1.00 25.32 83 GLN A N 1
ATOM 357 C CA . GLN A 1 63 ? 122.794 159.623 159.411 1.00 25.02 83 GLN A CA 1
ATOM 358 C C . GLN A 1 63 ? 122.938 161.110 159.704 1.00 19.12 83 GLN A C 1
ATOM 359 O O . GLN A 1 63 ? 122.472 161.584 160.740 1.00 27.82 83 GLN A O 1
ATOM 365 N N . LYS A 1 64 ? 123.587 161.838 158.796 1.00 24.24 84 LYS A N 1
ATOM 366 C CA . LYS A 1 64 ? 123.815 163.264 159.002 1.00 39.70 84 LYS A CA 1
ATOM 367 C C . LYS A 1 64 ? 124.164 163.928 157.678 1.00 37.92 84 LYS A C 1
ATOM 368 O O . LYS A 1 64 ? 125.028 163.436 156.948 1.00 42.24 84 LYS A O 1
ATOM 374 N N . ARG A 1 65 ? 123.486 165.034 157.371 1.00 33.45 85 ARG A N 1
ATOM 375 C CA . ARG A 1 65 ? 123.825 165.886 156.237 1.00 35.84 85 ARG A CA 1
ATOM 376 C C . ARG A 1 65 ? 123.589 167.333 156.629 1.00 39.74 85 ARG A C 1
ATOM 377 O O . ARG A 1 65 ? 122.565 167.648 157.240 1.00 46.19 85 ARG A O 1
ATOM 385 N N . PHE A 1 66 ? 124.533 168.211 156.288 1.00 45.75 86 PHE A N 1
ATOM 386 C CA . PHE A 1 66 ? 124.275 169.643 156.373 1.00 47.27 86 PHE A CA 1
ATOM 387 C C . PHE A 1 66 ? 124.799 170.449 155.194 1.00 47.49 86 PHE A C 1
ATOM 388 O O . PHE A 1 66 ? 124.393 171.605 155.050 1.00 55.31 86 PHE A O 1
ATOM 396 N N . ASN A 1 67 ? 125.666 169.901 154.349 1.00 52.30 87 ASN A N 1
ATOM 397 C CA . ASN A 1 67 ? 126.083 170.571 153.123 1.00 58.82 87 ASN A CA 1
ATOM 398 C C . ASN A 1 67 ? 126.516 169.501 152.124 1.00 61.25 87 ASN A C 1
ATOM 399 O O . ASN A 1 67 ? 126.367 168.302 152.376 1.00 64.06 87 ASN A O 1
ATOM 404 N N . GLY A 1 68 ? 127.038 169.928 150.978 1.00 50.95 88 GLY A N 1
ATOM 405 C CA . GLY A 1 68 ? 127.306 168.977 149.915 1.00 53.20 88 GLY A CA 1
ATOM 406 C C . GLY A 1 68 ? 128.366 167.954 150.265 1.00 51.76 88 GLY A C 1
ATOM 407 O O . GLY A 1 68 ? 128.044 166.781 150.473 1.00 49.41 88 GLY A O 1
ATOM 408 N N . SER A 1 69 ? 129.623 168.399 150.358 1.00 49.98 89 SER A N 1
ATOM 409 C CA . SER A 1 69 ? 130.748 167.608 150.852 1.00 49.51 89 SER A CA 1
ATOM 410 C C . SER A 1 69 ? 130.721 166.153 150.400 1.00 55.72 89 SER A C 1
ATOM 411 O O . SER A 1 69 ? 130.996 165.848 149.236 1.00 60.20 89 SER A O 1
ATOM 414 N N . VAL A 1 70 ? 130.391 165.255 151.328 1.00 44.70 90 VAL A N 1
ATOM 415 C CA . VAL A 1 70 ? 130.413 163.823 151.058 1.00 35.15 90 VAL A CA 1
ATOM 416 C C . VAL A 1 70 ? 129.300 163.461 150.086 1.00 38.22 90 VAL A C 1
ATOM 417 O O . VAL A 1 70 ? 128.139 163.844 150.274 1.00 43.90 90 VAL A O 1
ATOM 421 N N . SER A 1 71 ? 129.651 162.714 149.042 1.00 32.34 91 SER A N 1
ATOM 422 C CA . SER A 1 71 ? 128.677 162.213 148.083 1.00 39.99 91 SER A CA 1
ATOM 423 C C . SER A 1 71 ? 127.973 160.985 148.648 1.00 35.27 91 SER A C 1
ATOM 424 O O . SER A 1 71 ? 128.542 160.246 149.455 1.00 35.78 91 SER A O 1
ATOM 427 N N . PHE A 1 72 ? 126.726 160.774 148.221 1.00 30.51 92 PHE A N 1
ATOM 428 C CA . PHE A 1 72 ? 125.900 159.691 148.742 1.00 27.58 92 PHE A CA 1
ATOM 429 C C . PHE A 1 72 ? 125.465 158.706 147.662 1.00 32.18 92 PHE A C 1
ATOM 430 O O . PHE A 1 72 ? 124.531 157.931 147.885 1.00 40.29 92 PHE A O 1
ATOM 438 N N . PHE A 1 73 ? 126.104 158.721 146.494 1.00 32.60 93 PHE A N 1
ATOM 439 C CA . PHE A 1 73 ? 125.765 157.755 145.456 1.00 34.43 93 PHE A CA 1
ATOM 440 C C . PHE A 1 73 ? 126.076 156.328 145.904 1.00 45.50 93 PHE A C 1
ATOM 441 O O . PHE A 1 73 ? 125.157 155.538 146.141 1.00 48.72 93 PHE A O 1
ATOM 449 N N . ARG A 1 74 ? 127.364 156.001 146.047 1.00 28.45 94 ARG A N 1
ATOM 450 C CA . ARG A 1 74 ? 127.834 154.777 146.698 1.00 35.17 94 ARG A CA 1
ATOM 451 C C . ARG A 1 74 ? 127.244 153.490 146.124 1.00 39.94 94 ARG A C 1
ATOM 452 O O . ARG A 1 74 ? 126.560 153.510 145.097 1.00 38.47 94 ARG A O 1
ATOM 460 N N . GLY A 1 75 ? 127.515 152.361 146.783 1.00 44.36 95 GLY A N 1
ATOM 461 C CA . GLY A 1 75 ? 127.050 151.062 146.332 1.00 38.78 95 GLY A CA 1
ATOM 462 C C . GLY A 1 75 ? 126.639 150.132 147.457 1.00 43.62 95 GLY A C 1
ATOM 463 O O . GLY A 1 75 ? 126.440 150.574 148.591 1.00 46.01 95 GLY A O 1
ATOM 464 N N . TRP A 1 76 ? 126.510 148.835 147.159 1.00 36.65 96 TRP A N 1
ATOM 465 C CA . TRP A 1 76 ? 126.024 147.884 148.156 1.00 35.19 96 TRP A CA 1
ATOM 466 C C . TRP A 1 76 ? 127.039 147.668 149.273 1.00 42.98 96 TRP A C 1
ATOM 467 O O . TRP A 1 76 ? 126.670 147.619 150.453 1.00 43.24 96 TRP A O 1
ATOM 478 N N . ASN A 1 77 ? 128.320 147.536 148.923 1.00 45.67 97 ASN A N 1
ATOM 479 C CA . ASN A 1 77 ? 129.349 147.343 149.940 1.00 38.03 97 ASN A CA 1
ATOM 480 C C . ASN A 1 77 ? 129.493 148.574 150.827 1.00 40.42 97 ASN A C 1
ATOM 481 O O . ASN A 1 77 ? 129.680 148.451 152.044 1.00 40.62 97 ASN A O 1
ATOM 486 N N . ASP A 1 78 ? 129.405 149.767 150.236 1.00 45.35 98 ASP A N 1
ATOM 487 C CA . ASP A 1 78 ? 129.586 150.995 151.002 1.00 36.04 98 ASP A CA 1
ATOM 488 C C . ASP A 1 78 ? 128.430 151.231 151.964 1.00 36.11 98 ASP A C 1
ATOM 489 O O . ASP A 1 78 ? 128.617 151.818 153.034 1.00 30.37 98 ASP A O 1
ATOM 494 N N . TYR A 1 79 ? 127.223 150.801 151.595 1.00 33.64 99 TYR A N 1
ATOM 495 C CA . TYR A 1 79 ? 126.099 150.903 152.515 1.00 31.00 99 TYR A CA 1
ATOM 496 C C . TYR A 1 79 ? 126.099 149.785 153.545 1.00 42.57 99 TYR A C 1
ATOM 497 O O . TYR A 1 79 ? 125.616 149.990 154.663 1.00 41.36 99 TYR A O 1
ATOM 506 N N . LYS A 1 80 ? 126.638 148.615 153.201 1.00 35.91 100 LYS A N 1
ATOM 507 C CA . LYS A 1 80 ? 126.719 147.533 154.174 1.00 31.09 100 LYS A CA 1
ATOM 508 C C . LYS A 1 80 ? 127.785 147.800 155.231 1.00 39.98 100 LYS A C 1
ATOM 509 O O . LYS A 1 80 ? 127.615 147.417 156.393 1.00 47.47 100 LYS A O 1
ATOM 515 N N . LEU A 1 81 ? 128.888 148.453 154.859 1.00 34.64 101 LEU A N 1
ATOM 516 C CA . LEU A 1 81 ? 129.995 148.633 155.790 1.00 24.72 101 LEU A CA 1
ATOM 517 C C . LEU A 1 81 ? 130.130 150.051 156.327 1.00 25.59 101 LEU A C 1
ATOM 518 O O . LEU A 1 81 ? 130.868 150.256 157.295 1.00 37.75 101 LEU A O 1
ATOM 523 N N . GLY A 1 82 ? 129.460 151.023 155.736 1.00 30.71 102 GLY A N 1
ATOM 524 C CA . GLY A 1 82 ? 129.500 152.366 156.277 1.00 26.14 102 GLY A CA 1
ATOM 525 C C . GLY A 1 82 ? 130.557 153.225 155.612 1.00 23.44 102 GLY A C 1
ATOM 526 O O . GLY A 1 82 ? 131.519 152.730 155.016 1.00 42.57 102 GLY A O 1
ATOM 527 N N . PHE A 1 83 ? 130.378 154.539 155.714 1.00 14.81 103 PHE A N 1
ATOM 528 C CA . PHE A 1 83 ? 131.297 155.487 155.104 1.00 24.36 103 PHE A CA 1
ATOM 529 C C . PHE A 1 83 ? 131.133 156.841 155.774 1.00 32.30 103 PHE A C 1
ATOM 530 O O . PHE A 1 83 ? 130.222 157.052 156.577 1.00 30.72 103 PHE A O 1
ATOM 538 N N . GLY A 1 84 ? 132.033 157.758 155.436 1.00 45.36 104 GLY A N 1
ATOM 539 C CA . GLY A 1 84 ? 131.998 159.114 155.952 1.00 43.00 104 GLY A CA 1
ATOM 540 C C . GLY A 1 84 ? 132.823 159.269 157.213 1.00 49.62 104 GLY A C 1
ATOM 541 O O . GLY A 1 84 ? 133.479 158.341 157.695 1.00 56.42 104 GLY A O 1
ATOM 542 N N . ARG A 1 85 ? 132.779 160.482 157.756 1.00 48.64 105 ARG A N 1
ATOM 543 C CA . ARG A 1 85 ? 133.492 160.826 158.975 1.00 49.74 105 ARG A CA 1
ATOM 544 C C . ARG A 1 85 ? 132.499 161.106 160.094 1.00 44.28 105 ARG A C 1
ATOM 545 O O . ARG A 1 85 ? 131.382 161.565 159.852 1.00 46.13 105 ARG A O 1
ATOM 553 N N . ALA A 1 86 ? 132.920 160.831 161.330 1.00 43.92 106 ALA A N 1
ATOM 554 C CA . ALA A 1 86 ? 131.999 160.921 162.458 1.00 40.32 106 ALA A CA 1
ATOM 555 C C . ALA A 1 86 ? 131.680 162.363 162.831 1.00 50.73 106 ALA A C 1
ATOM 556 O O . ALA A 1 86 ? 130.560 162.652 163.265 1.00 64.80 106 ALA A O 1
ATOM 558 N N . ASP A 1 87 ? 132.638 163.277 162.684 1.00 51.86 107 ASP A N 1
ATOM 559 C CA . ASP A 1 87 ? 132.386 164.664 163.057 1.00 55.82 107 ASP A CA 1
ATOM 560 C C . ASP A 1 87 ? 131.616 165.424 161.985 1.00 59.33 107 ASP A C 1
ATOM 561 O O . ASP A 1 87 ? 131.082 166.503 162.264 1.00 64.80 107 ASP A O 1
ATOM 566 N N . GLY A 1 88 ? 131.546 164.892 160.767 1.00 48.63 108 GLY A N 1
ATOM 567 C CA . GLY A 1 88 ? 130.815 165.546 159.700 1.00 44.81 108 GLY A CA 1
ATOM 568 C C . GLY A 1 88 ? 129.594 164.771 159.250 1.00 48.48 108 GLY A C 1
ATOM 569 O O . GLY A 1 88 ? 128.689 164.506 160.044 1.00 45.09 108 GLY A O 1
ATOM 570 N N . GLU A 1 89 ? 129.561 164.404 157.973 1.00 47.34 109 GLU A N 1
ATOM 571 C CA . GLU A 1 89 ? 128.481 163.599 157.421 1.00 45.53 109 GLU A CA 1
ATOM 572 C C . GLU A 1 89 ? 128.927 162.148 157.312 1.00 50.11 109 GLU A C 1
ATOM 573 O O . GLU A 1 89 ? 130.092 161.869 157.016 1.00 54.90 109 GLU A O 1
ATOM 579 N N . TYR A 1 90 ? 128.000 161.222 157.547 1.00 21.58 110 TYR A N 1
ATOM 580 C CA . TYR A 1 90 ? 128.362 159.812 157.563 1.00 12.32 110 TYR A CA 1
ATOM 581 C C . TYR A 1 90 ? 127.112 158.950 157.503 1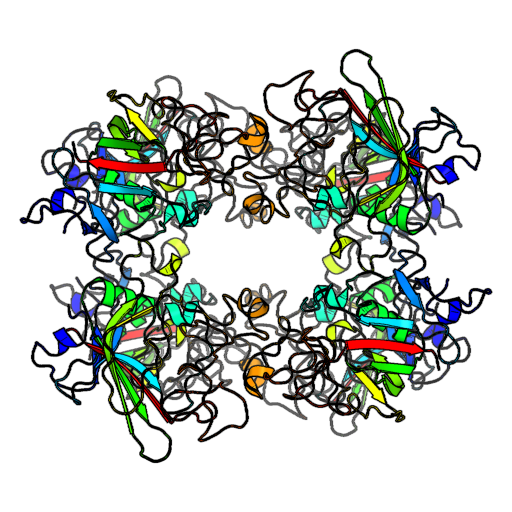.00 16.98 110 TYR A C 1
ATOM 582 O O . TYR A 1 90 ? 125.989 159.426 157.679 1.00 23.61 110 TYR A O 1
ATOM 591 N N . TRP A 1 91 ? 127.333 157.662 157.247 1.00 24.97 111 TRP A N 1
ATOM 592 C CA . TRP A 1 91 ? 126.301 156.635 157.304 1.00 24.60 111 TRP A CA 1
ATOM 593 C C . TRP A 1 91 ? 126.889 155.434 158.027 1.00 28.52 111 TRP A C 1
ATOM 594 O O . TRP A 1 91 ? 127.906 154.887 157.593 1.00 34.01 111 TRP A O 1
ATOM 605 N N . LEU A 1 92 ? 126.249 155.024 159.125 1.00 26.72 112 LEU A N 1
ATOM 606 C CA . LEU A 1 92 ? 126.857 154.042 160.016 1.00 20.07 112 LEU A CA 1
ATOM 607 C C . LEU A 1 92 ? 127.054 152.697 159.331 1.00 26.49 112 LEU A C 1
ATOM 608 O O . LEU A 1 92 ? 128.145 152.119 159.393 1.00 42.37 112 LEU A O 1
ATOM 613 N N . GLY A 1 93 ? 126.020 152.177 158.681 1.00 29.62 113 GLY A N 1
ATOM 614 C CA . GLY A 1 93 ? 126.202 150.868 158.053 1.00 32.81 113 GLY A CA 1
ATOM 615 C C . GLY A 1 93 ? 125.136 149.894 158.512 1.00 35.11 113 GLY A C 1
ATOM 616 O O . GLY A 1 93 ? 124.874 149.728 159.701 1.00 38.12 113 GLY A O 1
ATOM 617 N N . LEU A 1 94 ? 124.518 149.223 157.538 1.00 41.44 114 LEU A N 1
ATOM 618 C CA . LEU A 1 94 ? 123.397 148.339 157.835 1.00 38.58 114 LEU A CA 1
ATOM 619 C C . LEU A 1 94 ? 123.799 147.199 158.758 1.00 36.77 114 LEU A C 1
ATOM 620 O O . LEU A 1 94 ? 122.998 146.774 159.597 1.00 41.65 114 LEU A O 1
ATOM 625 N N . GLN A 1 95 ? 125.025 146.693 158.621 1.00 30.37 115 GLN A N 1
ATOM 626 C CA . GLN A 1 95 ? 125.477 145.596 159.470 1.00 39.33 115 GLN A CA 1
ATOM 627 C C . GLN A 1 95 ? 125.518 146.013 160.935 1.00 50.90 115 GLN A C 1
ATOM 628 O O . GLN A 1 95 ? 125.076 145.268 161.820 1.00 47.39 115 GLN A O 1
ATOM 634 N N . ASN A 1 96 ? 126.031 147.214 161.210 1.00 47.05 116 ASN A N 1
ATOM 635 C CA . ASN A 1 96 ? 126.158 147.671 162.590 1.00 36.90 116 ASN A CA 1
ATOM 636 C C . ASN A 1 96 ? 124.796 147.928 163.221 1.00 40.12 116 ASN A C 1
ATOM 637 O O . ASN A 1 96 ? 124.558 147.546 164.373 1.00 47.21 116 ASN A O 1
ATOM 642 N N . MET A 1 97 ? 123.888 148.572 162.485 1.00 41.62 117 MET A N 1
ATOM 643 C CA . MET A 1 97 ? 122.548 148.799 163.016 1.00 43.85 117 M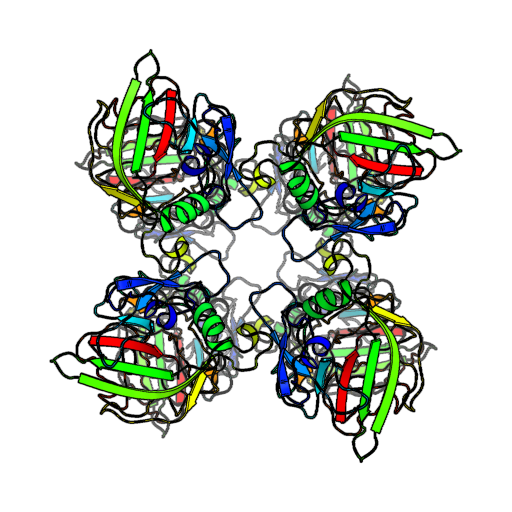ET A CA 1
ATOM 644 C C . MET A 1 97 ? 121.798 147.488 163.209 1.00 41.42 117 MET A C 1
ATOM 645 O O . MET A 1 97 ? 121.037 147.342 164.172 1.00 46.31 117 MET A O 1
ATOM 650 N N . HIS A 1 98 ? 121.994 146.518 162.314 1.00 28.40 118 HIS A N 1
ATOM 651 C CA . HIS A 1 98 ? 121.370 145.217 162.520 1.00 31.65 118 HIS A CA 1
ATOM 652 C C . HIS A 1 98 ? 121.902 144.542 163.775 1.00 39.36 118 HIS A C 1
ATOM 653 O O . HIS A 1 98 ? 121.130 143.975 164.557 1.00 55.20 118 HIS A O 1
ATOM 660 N N . LEU A 1 99 ? 123.219 144.584 163.982 1.00 46.83 119 LEU A N 1
ATOM 661 C CA . LEU A 1 99 ? 123.790 143.956 165.169 1.00 48.77 119 LEU A CA 1
ATOM 662 C C . LEU A 1 99 ? 123.312 144.648 166.438 1.00 48.52 119 LEU A C 1
ATOM 663 O O . LEU A 1 99 ? 123.102 143.996 167.467 1.00 51.10 119 LEU A O 1
ATOM 668 N N . LEU A 1 100 ? 123.137 145.969 166.384 1.00 48.68 120 LEU A N 1
ATOM 669 C CA . LEU A 1 100 ? 122.618 146.697 167.537 1.00 45.85 120 LEU A CA 1
ATOM 670 C C . LEU A 1 100 ? 121.170 146.314 167.827 1.00 47.13 120 LEU A C 1
ATOM 671 O O . LEU A 1 100 ? 120.822 145.972 168.962 1.00 55.07 120 LEU A O 1
ATOM 676 N N . THR A 1 101 ? 120.308 146.358 166.807 1.00 44.65 121 THR A N 1
ATOM 677 C CA . THR A 1 101 ? 118.885 146.133 167.035 1.00 46.22 121 THR A CA 1
ATOM 678 C C . THR A 1 101 ? 118.541 144.665 167.244 1.00 48.97 121 THR A C 1
ATOM 679 O O . THR A 1 101 ? 117.426 144.366 167.681 1.00 51.85 121 THR A O 1
ATOM 683 N N . LEU A 1 102 ? 119.457 143.744 166.938 1.00 47.27 122 LEU A N 1
ATOM 684 C CA . LEU A 1 102 ? 119.189 142.338 167.213 1.00 36.87 122 LEU A CA 1
ATOM 685 C C . LEU A 1 102 ? 119.123 142.064 168.709 1.00 46.26 122 LEU A C 1
ATOM 686 O O . LEU A 1 102 ? 118.348 141.206 169.146 1.00 51.90 122 LEU A O 1
ATOM 691 N N . LYS A 1 103 ? 119.904 142.790 169.506 1.00 53.43 123 LYS A N 1
ATOM 692 C CA . LYS A 1 103 ? 120.039 142.501 170.929 1.00 54.97 123 LYS A CA 1
ATOM 693 C C . LYS A 1 103 ? 118.999 143.223 171.782 1.00 54.65 123 LYS A C 1
ATOM 694 O O . LYS A 1 103 ? 118.372 142.607 172.648 1.00 55.42 123 LYS A O 1
ATOM 700 N N . GLN A 1 104 ? 118.802 144.518 171.555 1.00 55.64 124 GLN A N 1
ATOM 701 C CA . GLN A 1 104 ? 117.937 145.327 172.399 1.00 59.57 124 GLN A CA 1
ATOM 702 C C . GLN A 1 104 ? 116.831 145.984 171.582 1.00 66.96 124 GLN A C 1
ATOM 703 O O . GLN A 1 104 ? 116.959 146.198 170.374 1.00 66.67 124 GLN A O 1
ATOM 709 N N . LYS A 1 105 ? 115.730 146.291 172.265 1.00 69.12 125 LYS A N 1
ATOM 710 C CA . LYS A 1 105 ? 114.644 147.056 171.668 1.00 64.49 125 LYS A CA 1
ATOM 711 C C . LYS A 1 105 ? 115.046 148.519 171.530 1.00 63.70 125 LYS A C 1
ATOM 712 O O . LYS A 1 105 ? 115.858 149.034 172.301 1.00 68.55 125 LYS A O 1
ATOM 718 N N . TYR A 1 106 ? 114.465 149.196 170.543 1.00 55.34 126 TYR A N 1
ATOM 719 C CA . TYR A 1 106 ? 114.857 150.568 170.244 1.00 58.26 126 TYR A CA 1
ATOM 720 C C . TYR A 1 106 ? 113.639 151.349 169.758 1.00 58.94 126 TYR A C 1
ATOM 721 O O . TYR A 1 106 ? 112.519 150.834 169.706 1.00 58.46 126 TYR A O 1
ATOM 730 N N . GLU A 1 107 ? 113.874 152.610 169.400 1.00 63.20 127 GLU A N 1
ATOM 731 C CA . GLU A 1 107 ? 112.829 153.538 168.993 1.00 61.88 127 GLU A CA 1
ATOM 732 C C . GLU A 1 107 ? 113.451 154.581 168.073 1.00 63.08 127 GLU A C 1
ATOM 733 O O . GLU A 1 107 ? 114.565 155.038 168.326 1.00 67.09 127 GLU A O 1
ATOM 739 N N . LEU A 1 108 ? 112.730 154.959 167.019 1.00 46.06 128 LEU A N 1
ATOM 740 C CA . LEU A 1 108 ? 113.274 155.793 165.954 1.00 45.88 128 LEU A CA 1
ATOM 741 C C . LEU A 1 108 ? 112.714 157.210 166.021 1.00 45.55 128 LEU A C 1
ATOM 742 O O . LEU A 1 108 ? 111.544 157.411 166.358 1.00 53.53 128 LEU A O 1
ATOM 747 N N . ARG A 1 109 ? 113.561 158.190 165.697 1.00 47.71 129 ARG A N 1
ATOM 748 C CA . ARG A 1 109 ? 113.161 159.587 165.588 1.00 45.76 129 ARG A CA 1
ATOM 749 C C . ARG A 1 109 ? 113.862 160.227 164.397 1.00 49.53 129 ARG A C 1
ATOM 750 O O . ARG A 1 109 ? 115.056 160.008 164.183 1.00 53.46 129 ARG A O 1
ATOM 758 N N . VAL A 1 110 ? 113.119 161.023 163.629 1.00 43.88 130 VAL A N 1
ATOM 759 C CA . VAL A 1 110 ? 113.642 161.728 162.463 1.00 39.78 130 VAL A CA 1
ATOM 760 C C . VAL A 1 110 ? 113.274 163.200 162.583 1.00 45.79 130 VAL A C 1
ATOM 761 O O . VAL A 1 110 ? 112.112 163.534 162.833 1.00 51.30 130 VAL A O 1
ATOM 765 N N . ASP A 1 111 ? 114.261 164.077 162.402 1.00 52.68 131 ASP A N 1
ATOM 766 C CA . ASP A 1 111 ? 114.040 165.516 162.377 1.00 52.61 131 ASP A CA 1
ATOM 767 C C . ASP A 1 111 ? 114.801 166.117 161.205 1.00 51.78 131 ASP A C 1
ATOM 768 O O . ASP A 1 111 ? 115.866 165.622 160.828 1.00 57.91 131 ASP A O 1
ATOM 773 N N . LEU A 1 112 ? 114.254 167.187 160.634 1.00 58.58 132 LEU A N 1
ATOM 774 C CA . LEU A 1 112 ? 114.783 167.768 159.409 1.00 64.15 132 LEU A CA 1
ATOM 775 C C . LEU A 1 112 ? 114.448 169.252 159.347 1.00 66.23 132 LEU A C 1
ATOM 776 O O . LEU A 1 112 ? 113.517 169.722 160.004 1.00 67.51 132 LEU A O 1
ATOM 781 N N . GLU A 1 113 ? 115.223 169.987 158.547 1.00 79.99 133 GLU A N 1
ATOM 782 C CA . GLU A 1 113 ? 115.102 171.437 158.432 1.00 79.69 133 GLU A CA 1
ATOM 783 C C . GLU A 1 113 ? 115.302 171.866 156.983 1.00 82.43 133 GLU A C 1
ATOM 784 O O . GLU A 1 113 ? 116.187 171.348 156.299 1.00 83.95 133 GLU A O 1
ATOM 790 N N . ASP A 1 114 ? 114.480 172.806 156.518 1.00 89.24 134 ASP A N 1
ATOM 791 C CA . ASP A 1 114 ? 114.553 173.296 155.150 1.00 89.95 134 ASP A CA 1
ATOM 792 C C . ASP A 1 114 ? 115.553 174.446 155.079 1.00 94.40 134 ASP A C 1
ATOM 793 O O . ASP A 1 114 ? 116.424 174.606 155.936 1.00 94.36 134 ASP A O 1
ATOM 798 N N . PHE A 1 115 ? 115.414 175.286 154.054 1.00 94.17 135 PHE A N 1
ATOM 799 C CA . PHE A 1 115 ? 116.376 176.362 153.868 1.00 90.55 135 PHE A CA 1
ATOM 800 C C . PHE A 1 115 ? 116.190 177.510 154.866 1.00 93.74 135 PHE A C 1
ATOM 801 O O . PHE A 1 115 ? 117.191 178.040 155.360 1.00 95.87 135 PHE A O 1
ATOM 809 N N . GLU A 1 116 ? 114.945 177.938 155.170 1.00 108.73 136 GLU A N 1
ATOM 810 C CA . GLU A 1 116 ? 114.849 179.266 155.785 1.00 109.79 136 GLU A CA 1
ATOM 811 C C . GLU A 1 116 ? 115.447 179.239 157.179 1.00 114.12 136 GLU A C 1
ATOM 812 O O . GLU A 1 116 ? 116.592 179.634 157.424 1.00 116.19 136 GLU A O 1
ATOM 818 N N . ASN A 1 117 ? 114.602 178.764 158.093 1.00 112.67 137 ASN A N 1
ATOM 819 C CA . ASN A 1 117 ? 114.901 178.399 159.463 1.00 110.10 137 ASN A CA 1
ATOM 820 C C . ASN A 1 117 ? 113.927 177.307 159.894 1.00 110.02 137 ASN A C 1
ATOM 821 O O . ASN A 1 117 ? 113.922 176.909 161.063 1.00 112.32 137 ASN A O 1
ATOM 826 N N . ASN A 1 118 ? 113.086 176.830 158.970 1.00 101.47 138 ASN A N 1
ATOM 827 C CA . ASN A 1 118 ? 111.877 176.116 159.361 1.00 102.61 138 ASN A CA 1
ATOM 828 C C . ASN A 1 118 ? 112.307 174.783 159.972 1.00 101.81 138 ASN A C 1
ATOM 829 O O . ASN A 1 118 ? 113.376 174.252 159.661 1.00 99.77 138 ASN A O 1
ATOM 834 N N . THR A 1 119 ? 111.467 174.233 160.844 1.00 88.36 139 THR A N 1
ATOM 835 C CA . THR A 1 119 ? 111.794 172.966 161.485 1.00 86.74 139 THR A CA 1
ATOM 836 C C . THR A 1 119 ? 110.566 172.072 161.529 1.00 84.96 139 THR A C 1
ATOM 837 O O . THR A 1 119 ? 109.428 172.535 161.423 1.00 86.61 139 THR A O 1
ATOM 841 N N . ALA A 1 120 ? 110.822 170.777 161.698 1.00 66.42 140 ALA A N 1
ATOM 842 C CA . ALA A 1 120 ? 109.783 169.774 161.885 1.00 67.50 140 ALA A CA 1
ATOM 843 C C . ALA A 1 120 ? 110.453 168.487 162.344 1.00 66.03 140 ALA A C 1
ATOM 844 O O . ALA A 1 120 ? 111.680 168.374 162.343 1.00 69.32 140 ALA A O 1
ATOM 846 N N . TYR A 1 121 ? 109.633 167.516 162.743 1.00 49.14 141 TYR A N 1
ATOM 847 C CA . TYR A 1 121 ? 110.160 166.234 163.190 1.00 51.38 141 TYR A CA 1
ATOM 848 C C . TYR A 1 121 ? 109.044 165.201 163.211 1.00 53.23 141 TYR A C 1
ATOM 849 O O . TYR A 1 121 ? 107.860 165.537 163.136 1.00 59.06 141 TYR A O 1
ATOM 858 N N . ALA A 1 122 ? 109.446 163.934 163.320 1.00 51.00 142 ALA A N 1
ATOM 859 C CA . ALA A 1 122 ? 108.528 162.806 163.396 1.00 50.43 142 ALA A CA 1
ATOM 860 C C . ALA A 1 122 ? 109.093 161.757 164.343 1.00 48.76 142 ALA A C 1
ATOM 861 O O . ALA A 1 122 ? 110.300 161.695 164.583 1.00 58.50 142 ALA A O 1
ATOM 863 N N . LYS A 1 123 ? 108.202 160.922 164.876 1.00 45.72 143 LYS A N 1
ATOM 864 C CA . LYS A 1 123 ? 108.568 159.911 165.859 1.00 52.03 143 LYS A CA 1
ATOM 865 C C . LYS A 1 123 ? 107.878 158.595 165.536 1.00 56.83 143 LYS A C 1
ATOM 866 O O . LYS A 1 123 ? 106.715 158.581 165.123 1.00 67.35 143 LYS A O 1
ATOM 872 N N . TYR A 1 124 ? 108.598 157.491 165.729 1.00 44.09 144 TYR A N 1
ATOM 873 C CA . TYR A 1 124 ? 108.059 156.150 165.553 1.00 42.30 144 TYR A CA 1
ATOM 874 C C . TYR A 1 124 ? 108.393 155.323 166.783 1.00 46.43 144 TYR A C 1
ATOM 875 O O . TYR A 1 124 ? 109.513 155.385 167.294 1.00 48.71 144 TYR A O 1
ATOM 884 N N . ALA A 1 125 ? 107.418 154.547 167.255 1.00 55.06 145 ALA A N 1
ATOM 885 C CA . ALA A 1 125 ? 107.575 153.846 168.523 1.00 50.77 145 ALA A CA 1
ATOM 886 C C . ALA A 1 125 ? 108.462 152.612 168.412 1.00 54.79 145 ALA A C 1
ATOM 887 O O . ALA A 1 125 ? 109.111 152.239 169.395 1.00 57.02 145 ALA A O 1
ATOM 889 N N . ASP A 1 126 ? 108.504 151.965 167.249 1.00 56.17 146 ASP A N 1
ATOM 890 C CA . ASP A 1 126 ? 109.263 150.734 167.074 1.00 51.93 146 ASP A CA 1
ATOM 891 C C . ASP A 1 126 ? 110.127 150.821 165.827 1.00 54.08 146 ASP A C 1
ATOM 892 O O . ASP A 1 126 ? 109.694 151.346 164.798 1.00 59.39 146 ASP A O 1
ATOM 897 N N . PHE A 1 127 ? 111.346 150.293 165.920 1.00 51.00 147 PHE A N 1
ATOM 898 C CA . PHE A 1 127 ? 112.264 150.274 164.789 1.00 50.08 147 PHE A CA 1
ATOM 899 C C . PHE A 1 127 ? 113.157 149.047 164.881 1.00 44.43 147 PHE A C 1
ATOM 900 O O . PHE A 1 127 ? 113.692 148.749 165.952 1.00 48.84 147 PHE A O 1
ATOM 908 N N . SER A 1 128 ? 113.322 148.349 163.760 1.00 42.40 148 SER A N 1
ATOM 909 C CA . SER A 1 128 ? 114.182 147.175 163.704 1.00 49.64 148 SER A CA 1
ATOM 910 C C . SER A 1 128 ? 114.541 146.897 162.251 1.00 50.91 148 SER A C 1
ATOM 911 O O . SER A 1 128 ? 113.925 147.427 161.325 1.00 51.03 148 SER A O 1
ATOM 914 N N . ILE A 1 129 ? 115.556 146.055 162.065 1.00 51.25 149 ILE A N 1
ATOM 915 C CA . ILE A 1 129 ? 116.040 145.662 160.745 1.00 46.82 149 ILE A CA 1
ATOM 916 C C . ILE A 1 129 ? 116.175 144.146 160.719 1.00 49.81 149 ILE A C 1
ATOM 917 O O . ILE A 1 129 ? 117.017 143.585 161.430 1.00 49.81 149 ILE A O 1
ATOM 922 N N . SER A 1 130 ? 115.360 143.488 159.890 1.00 54.11 150 SER A N 1
ATOM 923 C CA . SER A 1 130 ? 115.330 142.033 159.776 1.00 51.41 150 SER A CA 1
ATOM 924 C C . SER A 1 130 ? 115.171 141.402 161.153 1.00 52.50 150 SER A C 1
ATOM 925 O O . SER A 1 130 ? 116.127 140.822 161.683 1.00 49.98 150 SER A O 1
ATOM 928 N N . PRO A 1 131 ? 113.988 141.503 161.763 1.00 53.86 151 PRO A N 1
ATOM 929 C CA . PRO A 1 131 ? 113.829 141.100 163.168 1.00 57.16 151 PRO A CA 1
ATOM 930 C C . PRO A 1 131 ? 114.219 139.660 163.473 1.00 61.42 151 PRO A C 1
ATOM 931 O O . PRO A 1 131 ? 115.035 139.419 164.367 1.00 64.74 151 PRO A O 1
ATOM 935 N N . ASN A 1 132 ? 113.655 138.696 162.749 1.00 49.05 152 ASN A N 1
ATOM 936 C CA . ASN A 1 132 ? 113.819 137.281 163.076 1.00 44.70 152 ASN A CA 1
ATOM 937 C C . ASN A 1 132 ? 114.504 136.500 161.965 1.00 52.36 152 ASN A C 1
ATOM 938 O O . ASN A 1 132 ? 114.195 135.328 161.743 1.00 56.41 152 ASN A O 1
ATOM 943 N N . ALA A 1 133 ? 115.444 137.115 161.256 1.00 49.56 153 ALA A N 1
ATOM 944 C CA . ALA A 1 133 ? 116.108 136.491 160.120 1.00 39.99 153 ALA A CA 1
ATOM 945 C C . ALA A 1 133 ? 117.282 135.648 160.596 1.00 38.69 153 ALA A C 1
ATOM 946 O O . ALA A 1 133 ? 118.066 136.084 161.443 1.00 43.07 153 ALA A O 1
ATOM 948 N N . VAL A 1 134 ? 117.400 134.441 160.042 1.00 41.39 154 VAL A N 1
ATOM 949 C CA . VAL A 1 134 ? 118.546 133.591 160.343 1.00 39.93 154 VAL A CA 1
ATOM 950 C C . VAL A 1 134 ? 119.815 134.174 159.734 1.00 47.95 154 VAL A C 1
ATOM 951 O O . VAL A 1 134 ? 120.894 134.121 160.336 1.00 51.70 154 VAL A O 1
ATOM 955 N N . SER A 1 135 ? 119.706 134.740 158.534 1.00 49.23 155 SER A N 1
ATOM 956 C CA . SER A 1 135 ? 120.813 135.419 157.869 1.00 43.12 155 SER A CA 1
ATOM 957 C C . SER A 1 135 ? 120.310 136.767 157.379 1.00 48.94 155 SER A C 1
ATOM 958 O O . SER A 1 135 ? 119.491 136.824 156.457 1.00 56.16 155 SER A O 1
ATOM 961 N N . ALA A 1 136 ? 120.799 137.849 157.992 1.00 38.99 156 ALA A N 1
ATOM 962 C CA . ALA A 1 136 ? 120.237 139.171 157.725 1.00 36.13 156 ALA A CA 1
ATOM 963 C C . ALA A 1 136 ? 120.487 139.616 156.291 1.00 38.29 156 ALA A C 1
ATOM 964 O O . ALA A 1 136 ? 119.603 140.202 155.656 1.00 46.02 156 ALA A O 1
ATOM 966 N N . GLU A 1 137 ? 121.684 139.361 155.766 1.00 40.27 157 GLU A N 1
ATOM 967 C CA . GLU A 1 137 ? 121.994 139.787 154.406 1.00 40.99 157 GLU A CA 1
ATOM 968 C C . GLU A 1 137 ? 121.123 139.076 153.380 1.00 39.21 157 GLU A C 1
ATOM 969 O O . GLU A 1 137 ? 120.747 139.676 152.367 1.00 35.55 157 GLU A O 1
ATOM 975 N N . GLU A 1 138 ? 120.783 137.808 153.628 1.00 48.00 158 GLU A N 1
ATOM 976 C CA . GLU A 1 138 ? 119.985 137.055 152.666 1.00 50.16 158 GLU A CA 1
ATOM 977 C C . GLU A 1 138 ? 118.569 137.614 152.568 1.00 48.60 158 GLU A C 1
ATOM 978 O O . GLU A 1 138 ? 117.990 137.657 151.477 1.00 48.60 158 GLU A O 1
ATOM 984 N N . ASP A 1 139 ? 117.992 138.045 153.695 1.00 47.29 159 ASP A N 1
ATOM 985 C CA . ASP A 1 139 ? 116.701 138.725 153.642 1.00 44.84 159 ASP A CA 1
ATOM 986 C C . ASP A 1 139 ? 116.784 140.053 152.899 1.00 50.63 159 ASP A C 1
ATOM 987 O O . ASP A 1 139 ? 115.899 140.364 152.096 1.00 58.65 159 ASP A O 1
ATOM 992 N N . GLY A 1 140 ? 117.820 140.844 153.148 1.00 39.60 160 GLY A N 1
ATOM 993 C CA . GLY A 1 140 ? 117.977 142.122 152.490 1.00 34.85 160 GLY A CA 1
ATOM 994 C C . GLY A 1 140 ? 117.799 143.345 153.362 1.00 43.06 160 GLY A C 1
ATOM 995 O O . GLY A 1 140 ? 117.583 144.434 152.819 1.00 42.30 160 GLY A O 1
ATOM 996 N N . TYR A 1 141 ? 117.874 143.201 154.686 1.00 41.37 161 TYR A N 1
ATOM 997 C CA . TYR A 1 141 ? 117.796 144.318 155.632 1.00 34.74 161 TYR A CA 1
ATOM 998 C C . TYR A 1 141 ? 116.467 145.066 155.504 1.00 39.78 161 TYR A C 1
ATOM 999 O O . TYR A 1 141 ? 116.418 146.261 155.213 1.00 34.52 161 TYR A O 1
ATOM 1008 N N . THR A 1 142 ? 115.382 144.336 155.744 1.00 47.82 162 THR A N 1
ATOM 1009 C CA . THR A 1 142 ? 114.047 144.904 155.641 1.00 44.52 162 THR A CA 1
ATOM 1010 C C . THR A 1 142 ? 113.791 145.903 156.769 1.00 43.30 162 THR A C 1
ATOM 1011 O O . THR A 1 142 ? 114.494 145.935 157.781 1.00 46.78 162 THR A O 1
ATOM 1015 N N . LEU A 1 143 ? 112.766 146.728 156.578 1.00 36.91 163 LEU A N 1
ATOM 1016 C CA . LEU A 1 143 ? 112.403 147.781 157.514 1.00 37.94 163 LEU A CA 1
ATOM 1017 C C . LEU A 1 143 ? 111.133 147.412 158.269 1.00 40.89 163 LEU A C 1
ATOM 1018 O O . LEU A 1 143 ? 110.267 146.704 157.749 1.00 39.44 163 LEU A O 1
ATOM 1023 N N . PHE A 1 144 ? 111.034 147.892 159.508 1.00 57.01 164 PHE A N 1
ATOM 1024 C CA . PHE A 1 144 ? 109.826 147.748 160.311 1.00 53.08 164 PHE A CA 1
ATOM 1025 C C . PHE A 1 144 ? 109.643 148.992 161.168 1.00 53.59 164 PHE A C 1
ATOM 1026 O O . PHE A 1 144 ? 110.602 149.471 161.777 1.00 55.79 164 PHE A O 1
ATOM 1034 N N . VAL A 1 145 ? 108.416 149.503 161.217 1.00 49.57 165 VAL A N 1
ATOM 1035 C CA . VAL A 1 145 ? 108.084 150.692 161.997 1.00 43.16 165 VAL A CA 1
ATOM 1036 C C . VAL A 1 145 ? 106.627 150.599 162.426 1.00 52.35 165 VAL A C 1
ATOM 1037 O O . VAL A 1 145 ? 105.772 150.136 161.667 1.00 49.74 165 VAL A O 1
ATOM 1041 N N . ALA A 1 146 ? 106.345 151.051 163.646 1.00 62.08 166 ALA A N 1
ATOM 1042 C CA . ALA A 1 146 ? 104.989 151.017 164.177 1.00 56.64 166 ALA A CA 1
ATOM 1043 C C . ALA A 1 146 ? 104.832 152.115 165.218 1.00 54.58 166 ALA A C 1
ATOM 1044 O O . ALA A 1 146 ? 105.782 152.474 165.917 1.00 55.82 166 ALA A O 1
ATOM 1046 N N . GLY A 1 147 ? 103.614 152.642 165.313 1.00 51.20 167 GLY A N 1
ATOM 1047 C CA . GLY A 1 147 ? 103.290 153.626 166.327 1.00 54.48 167 GLY A CA 1
ATOM 1048 C C . GLY A 1 147 ? 103.734 155.036 166.003 1.00 52.63 167 GLY A C 1
ATOM 1049 O O . GLY A 1 147 ? 104.512 155.636 166.748 1.00 52.48 167 GLY A O 1
ATOM 1050 N N . PHE A 1 148 ? 103.238 155.579 164.897 1.00 53.88 168 PHE A N 1
ATOM 1051 C CA . PHE A 1 148 ? 103.605 156.922 164.477 1.00 53.98 168 PHE A CA 1
ATOM 1052 C C . PHE A 1 148 ? 103.016 157.970 165.414 1.00 58.07 168 PHE A C 1
ATOM 1053 O O . PHE A 1 148 ? 101.845 157.898 165.794 1.00 63.37 168 PHE A O 1
ATOM 1061 N N . GLU A 1 149 ? 103.841 158.947 165.787 1.00 64.87 169 GLU A N 1
ATOM 1062 C CA . GLU A 1 149 ? 103.394 160.102 166.558 1.00 65.43 169 GLU A CA 1
ATOM 1063 C C . GLU A 1 149 ? 103.892 161.350 165.850 1.00 63.67 169 GLU A C 1
ATOM 1064 O O . GLU A 1 149 ? 105.094 161.487 165.605 1.00 66.17 169 GLU A O 1
ATOM 1070 N N . ASP A 1 150 ? 102.977 162.253 165.520 1.00 68.45 170 ASP A N 1
ATOM 1071 C CA . ASP A 1 150 ? 103.309 163.381 164.666 1.00 72.52 170 ASP A CA 1
ATOM 1072 C C . ASP A 1 150 ? 104.068 164.454 165.439 1.00 69.08 170 ASP A C 1
ATOM 1073 O O . ASP A 1 150 ? 103.994 164.542 166.667 1.00 70.03 170 ASP A O 1
ATOM 1078 N N . GLY A 1 151 ? 104.810 165.269 164.695 1.00 65.02 171 GLY A N 1
ATOM 1079 C CA . GLY A 1 151 ? 105.507 166.409 165.251 1.00 64.18 171 GLY A CA 1
ATOM 1080 C C . GLY A 1 151 ? 105.502 167.581 164.293 1.00 65.42 171 GLY A C 1
ATOM 1081 O O . GLY A 1 151 ? 106.201 168.575 164.505 1.00 64.33 171 GLY A O 1
ATOM 1082 N N . GLY A 1 152 ? 104.705 167.472 163.231 1.00 68.64 172 GLY A N 1
ATOM 1083 C CA . GLY A 1 152 ? 104.618 168.494 162.207 1.00 66.25 172 GLY A CA 1
ATOM 1084 C C . GLY A 1 152 ? 105.214 168.111 160.872 1.00 66.47 172 GLY A C 1
ATOM 1085 O O . GLY A 1 152 ? 105.215 168.941 159.955 1.00 64.27 172 GLY A O 1
ATOM 1086 N N . ALA A 1 153 ? 105.714 166.886 160.723 1.00 70.69 173 ALA A N 1
ATOM 1087 C CA . ALA A 1 153 ? 106.330 166.444 159.480 1.00 68.71 173 ALA A CA 1
ATOM 1088 C C . ALA A 1 153 ? 105.477 165.471 158.685 1.00 70.97 173 ALA A C 1
ATOM 1089 O O . AL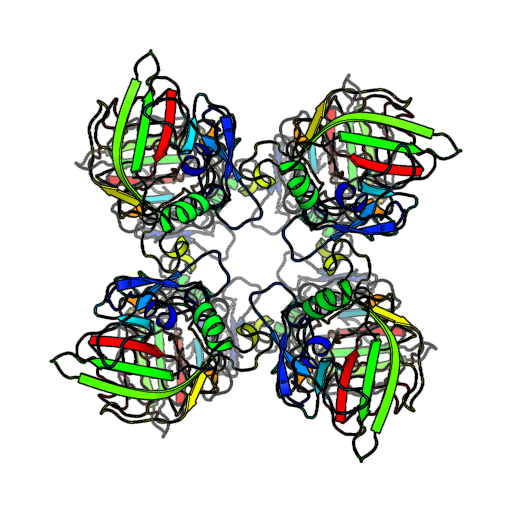A A 1 153 ? 105.530 165.493 157.455 1.00 73.04 173 ALA A O 1
ATOM 1091 N N . GLY A 1 154 ? 104.698 164.625 159.348 1.00 64.89 174 GLY A N 1
ATOM 1092 C CA . GLY A 1 154 ? 103.837 163.678 158.673 1.00 62.75 174 GLY A CA 1
ATOM 1093 C C . GLY A 1 154 ? 104.416 162.274 158.668 1.00 62.01 174 GLY A C 1
ATOM 1094 O O . GLY A 1 154 ? 105.567 162.029 159.034 1.00 64.72 174 GLY A O 1
ATOM 1095 N N . ASP A 1 155 ? 103.583 161.333 158.236 1.00 60.57 175 ASP A N 1
ATOM 1096 C CA . ASP A 1 155 ? 103.959 159.925 158.175 1.00 57.14 175 ASP A CA 1
ATOM 1097 C C . ASP A 1 155 ? 104.309 159.576 156.734 1.00 67.80 175 ASP A C 1
ATOM 1098 O O . ASP A 1 155 ? 103.437 159.564 155.859 1.00 67.54 175 ASP A O 1
ATOM 1103 N N . SER A 1 156 ? 105.588 159.290 156.486 1.00 76.21 176 SER A N 1
ATOM 1104 C CA . SER A 1 156 ? 106.053 158.922 155.156 1.00 74.49 176 SER A CA 1
ATOM 1105 C C . SER A 1 156 ? 106.875 157.639 155.160 1.00 72.54 176 SER A C 1
ATOM 1106 O O . SER A 1 156 ? 107.434 157.272 154.121 1.00 75.94 176 SER A O 1
ATOM 1109 N N . LEU A 1 157 ? 106.967 156.952 156.296 1.00 60.00 177 LEU A N 1
ATOM 1110 C CA . LEU A 1 157 ? 107.675 155.688 156.378 1.00 61.04 177 LEU A CA 1
ATOM 1111 C C . LEU A 1 157 ? 106.768 154.504 156.676 1.00 64.24 177 LEU A C 1
ATOM 1112 O O . LEU A 1 157 ? 107.197 153.361 156.487 1.00 63.40 177 LEU A O 1
ATOM 1117 N N . SER A 1 158 ? 105.534 154.739 157.130 1.00 65.35 178 SER A N 1
ATOM 1118 C CA . SER A 1 158 ? 104.636 153.634 157.445 1.00 64.13 178 SER A CA 1
ATOM 1119 C C . SER A 1 158 ? 104.122 152.949 156.187 1.00 64.48 178 SER A C 1
ATOM 1120 O O . SER A 1 158 ? 103.801 151.756 156.222 1.00 62.08 178 SER A O 1
ATOM 1123 N N . TYR A 1 159 ? 104.016 153.685 155.079 1.00 71.17 179 TYR A N 1
ATOM 1124 C CA . TYR A 1 159 ? 103.632 153.064 153.817 1.00 70.70 179 TYR A CA 1
ATOM 1125 C C . TYR A 1 159 ? 104.660 152.024 153.398 1.00 73.45 179 TYR A C 1
ATOM 1126 O O . TYR A 1 159 ? 104.313 150.990 152.817 1.00 75.07 179 TYR A O 1
ATOM 1135 N N . HIS A 1 160 ? 105.931 152.288 153.689 1.00 75.47 180 HIS A N 1
ATOM 1136 C CA . HIS A 1 160 ? 107.020 151.339 153.506 1.00 74.71 180 HIS A CA 1
ATOM 1137 C C . HIS A 1 160 ? 107.041 150.354 154.667 1.00 72.22 180 HIS A C 1
ATOM 1138 O O . HIS A 1 160 ? 106.034 150.206 155.366 1.00 74.30 180 HIS A O 1
ATOM 1145 N N . SER A 1 161 ? 108.160 149.644 154.828 1.00 59.13 181 SER A N 1
ATOM 1146 C CA . SER A 1 161 ? 108.367 148.598 155.829 1.00 63.68 181 SER A CA 1
ATOM 1147 C C . SER A 1 161 ? 107.815 147.281 155.308 1.00 63.04 181 SER A C 1
ATOM 1148 O O . SER A 1 161 ? 106.722 147.237 154.735 1.00 57.54 181 SER A O 1
ATOM 1151 N N . GLY A 1 162 ? 108.571 146.204 155.507 1.00 64.62 182 GLY A N 1
ATOM 1152 C CA . GLY A 1 162 ? 108.375 144.982 154.766 1.00 57.78 182 GLY A CA 1
ATOM 1153 C C . GLY A 1 162 ? 109.073 144.956 153.426 1.00 59.63 182 GLY A C 1
ATOM 1154 O O . GLY A 1 162 ? 109.013 143.933 152.734 1.00 59.95 182 GLY A O 1
ATOM 1155 N N . GLN A 1 163 ? 109.733 146.044 153.042 1.00 53.63 183 GLN A N 1
ATOM 1156 C CA . GLN A 1 163 ? 110.456 146.144 151.785 1.00 52.80 183 GLN A CA 1
ATOM 1157 C C . GLN A 1 163 ? 111.955 146.147 152.048 1.00 56.10 183 GLN A C 1
ATOM 1158 O O . GLN A 1 163 ? 112.433 146.765 153.002 1.00 57.48 183 GLN A O 1
ATOM 1164 N N . LYS A 1 164 ? 112.693 145.455 151.189 1.00 46.67 184 LYS A N 1
ATOM 1165 C CA . LYS A 1 164 ? 114.130 145.312 151.351 1.00 43.63 184 LYS A CA 1
ATOM 1166 C C . LYS A 1 164 ? 114.856 146.581 150.921 1.00 44.57 184 LYS A C 1
ATOM 1167 O O . LYS A 1 164 ? 114.341 147.394 150.152 1.00 42.85 184 LYS A O 1
ATOM 1173 N N . PHE A 1 165 ? 116.074 146.738 151.432 1.00 42.21 185 PHE A N 1
ATOM 1174 C CA . PHE A 1 165 ? 116.951 147.803 150.972 1.00 39.96 185 PHE A CA 1
ATOM 1175 C C . PHE A 1 165 ? 117.329 147.565 149.515 1.00 44.72 185 PHE A C 1
ATOM 1176 O O . PHE A 1 165 ? 117.364 146.429 149.038 1.00 51.03 185 PHE A O 1
ATOM 1184 N N . SER A 1 166 ? 117.605 148.649 148.800 1.00 33.69 186 SER A N 1
ATOM 1185 C CA . SER A 1 166 ? 117.900 148.555 147.380 1.00 30.88 186 SER A CA 1
ATOM 1186 C C . SER A 1 166 ? 118.933 149.602 146.999 1.00 39.59 186 SER A C 1
ATOM 1187 O O . SER A 1 166 ? 119.175 150.558 147.738 1.00 42.64 186 SER A O 1
ATOM 1190 N N . THR A 1 167 ? 119.555 149.395 145.843 1.00 44.86 187 THR A N 1
ATOM 1191 C CA . THR A 1 167 ? 120.558 150.297 145.304 1.00 40.10 187 THR A CA 1
ATOM 1192 C C . THR A 1 167 ? 120.460 150.289 143.780 1.00 45.46 187 THR A C 1
ATOM 1193 O O . THR A 1 167 ? 119.591 149.630 143.191 1.00 43.69 187 THR A O 1
ATOM 1197 N N . PHE A 1 168 ? 121.355 151.053 143.148 1.00 46.47 188 PHE A N 1
ATOM 1198 C CA . PHE A 1 168 ? 121.371 151.245 141.703 1.00 44.58 188 PHE A CA 1
ATOM 1199 C C . PHE A 1 168 ? 122.130 150.143 140.979 1.00 46.05 188 PHE A C 1
ATOM 1200 O O . PHE A 1 168 ? 121.952 149.958 139.772 1.00 56.50 188 PHE A O 1
ATOM 1208 N N . ASP A 1 169 ? 122.986 149.412 141.691 1.00 43.09 189 ASP A N 1
ATOM 1209 C CA . ASP A 1 169 ? 123.775 148.360 141.066 1.00 47.89 189 ASP A CA 1
ATOM 1210 C C . ASP A 1 169 ? 123.278 146.971 141.435 1.00 53.37 189 ASP A C 1
ATOM 1211 O O . ASP A 1 169 ? 123.755 145.983 140.867 1.00 57.24 189 ASP A O 1
ATOM 1216 N N . ARG A 1 170 ? 122.337 146.870 142.367 1.00 53.73 190 ARG A N 1
ATOM 1217 C CA . ARG A 1 170 ? 121.799 145.583 142.774 1.00 55.15 190 ARG A CA 1
ATOM 1218 C C . ARG A 1 170 ? 120.679 145.130 141.851 1.00 62.50 190 ARG A C 1
ATOM 1219 O O . ARG A 1 170 ? 120.766 144.078 141.210 1.00 67.74 190 ARG A O 1
ATOM 1227 N N . ASP A 1 171 ? 119.625 145.939 141.784 1.00 71.94 191 ASP A N 1
ATOM 1228 C CA . ASP A 1 171 ? 118.286 145.436 141.514 1.00 72.64 191 ASP A CA 1
ATOM 1229 C C . ASP A 1 171 ? 117.857 145.553 140.055 1.00 74.08 191 ASP A C 1
ATOM 1230 O O . ASP A 1 171 ? 117.896 144.576 139.300 1.00 76.49 191 ASP A O 1
ATOM 1235 N N . GLN A 1 172 ? 117.449 146.766 139.677 1.00 66.38 192 GLN A N 1
ATOM 1236 C CA . GLN A 1 172 ? 117.252 147.230 138.298 1.00 64.41 192 GLN A CA 1
ATOM 1237 C C . GLN A 1 172 ? 116.638 146.172 137.378 1.00 65.75 192 GLN A C 1
ATOM 1238 O O . GLN A 1 172 ? 116.926 146.135 136.180 1.00 64.87 192 GLN A O 1
ATOM 1244 N N . ASP A 1 173 ? 115.782 145.306 137.921 1.00 74.60 193 ASP A N 1
ATOM 1245 C CA . ASP A 1 173 ? 115.035 144.355 137.103 1.00 76.32 193 ASP A CA 1
ATOM 1246 C C . ASP A 1 173 ? 113.532 144.493 137.297 1.00 75.87 193 ASP A C 1
ATOM 1247 O O . ASP A 1 173 ? 112.807 144.701 136.321 1.00 79.43 193 ASP A O 1
ATOM 1252 N N . LEU A 1 174 ? 113.042 144.393 138.534 1.00 79.51 194 LEU A N 1
ATOM 1253 C CA . LEU A 1 174 ? 111.606 144.496 138.766 1.00 78.25 194 LEU A CA 1
ATOM 1254 C C . LEU A 1 174 ? 111.126 145.934 138.650 1.00 80.35 194 LEU A C 1
ATOM 1255 O O . LEU A 1 174 ? 109.935 146.173 138.421 1.00 83.10 194 LEU A O 1
ATOM 1260 N N . PHE A 1 175 ? 112.028 146.903 138.816 1.00 67.54 195 PHE A N 1
ATOM 1261 C CA . PHE A 1 175 ? 111.657 148.297 138.602 1.00 62.91 195 PHE A CA 1
ATOM 1262 C C . PHE A 1 175 ? 111.309 148.566 137.145 1.00 66.17 195 PHE A C 1
ATOM 1263 O O . PHE A 1 175 ? 110.373 149.319 136.865 1.00 72.23 195 PHE A O 1
ATOM 1271 N N . VAL A 1 176 ? 112.049 147.965 136.211 1.00 59.66 196 VAL A N 1
ATOM 1272 C CA . VAL A 1 176 ? 111.805 148.199 134.792 1.00 58.47 196 VAL A CA 1
ATOM 1273 C C . VAL A 1 176 ? 110.481 147.581 134.353 1.00 63.40 196 VAL A C 1
ATOM 1274 O O . VAL A 1 176 ? 109.840 148.069 133.415 1.00 66.47 196 VAL A O 1
ATOM 1278 N N . GLN A 1 177 ? 110.040 146.513 135.017 1.00 70.64 197 GLN A N 1
ATOM 1279 C CA . GLN A 1 177 ? 108.747 145.925 134.681 1.00 68.82 197 GLN A CA 1
ATOM 1280 C C . GLN A 1 177 ? 107.594 146.754 135.238 1.00 71.16 197 GLN A C 1
ATOM 1281 O O . GLN A 1 177 ? 106.731 147.218 134.486 1.00 71.85 197 GLN A O 1
ATOM 1287 N N . ASN A 1 178 ? 107.560 146.943 136.558 1.00 77.74 198 ASN A N 1
ATOM 1288 C CA . ASN A 1 178 ? 106.449 147.664 137.172 1.00 78.00 198 ASN A CA 1
ATOM 1289 C C . ASN A 1 178 ? 106.441 149.133 136.763 1.00 79.26 198 ASN A C 1
ATOM 1290 O O . ASN A 1 178 ? 105.418 149.654 136.306 1.00 79.42 198 ASN A O 1
ATOM 1295 N N . CYS A 1 179 ? 107.571 149.813 136.914 1.00 78.67 199 CYS A N 1
ATOM 1296 C CA . CYS A 1 179 ? 107.738 151.199 136.511 1.00 73.88 199 CYS A CA 1
ATOM 1297 C C . CYS A 1 179 ? 108.610 151.260 135.263 1.00 75.14 199 CYS A C 1
ATOM 1298 O O . CYS A 1 179 ? 108.943 150.237 134.660 1.00 78.24 199 CYS A O 1
ATOM 1301 N N . ALA A 1 180 ? 108.967 152.471 134.862 1.00 70.91 200 ALA A N 1
ATOM 1302 C CA . ALA A 1 180 ? 109.992 152.687 133.854 1.00 68.46 200 ALA A CA 1
ATOM 1303 C C . ALA A 1 180 ? 111.200 153.350 134.503 1.00 70.99 200 ALA A C 1
ATOM 1304 O O . ALA A 1 180 ? 111.149 153.795 135.653 1.00 73.37 200 ALA A O 1
ATOM 1306 N N . ALA A 1 181 ? 112.303 153.386 133.754 1.00 64.91 201 ALA A N 1
ATOM 1307 C CA . ALA A 1 181 ? 113.540 154.037 134.177 1.00 68.33 201 ALA A CA 1
ATOM 1308 C C . ALA A 1 181 ? 114.164 153.365 135.397 1.00 69.98 201 ALA A C 1
ATOM 1309 O O . ALA A 1 181 ? 113.532 152.533 136.055 1.00 65.56 201 ALA A O 1
ATOM 1311 N N . LEU A 1 182 ? 115.407 153.723 135.699 1.00 69.55 202 LEU A N 1
ATOM 1312 C CA . LEU A 1 182 ? 116.180 153.103 136.763 1.00 65.67 202 LEU A CA 1
ATOM 1313 C C . LEU A 1 182 ? 116.075 153.906 138.055 1.00 65.09 202 LEU A C 1
ATOM 1314 O O . LEU A 1 182 ? 115.862 155.120 138.047 1.00 66.07 202 LEU A O 1
ATOM 1319 N N . SER A 1 183 ? 116.237 153.200 139.176 1.00 64.20 203 SER A N 1
ATOM 1320 C CA . SER A 1 183 ? 116.014 153.802 140.487 1.00 62.37 203 SER A CA 1
ATOM 1321 C C . SER A 1 183 ? 117.101 154.813 140.831 1.00 61.29 203 SER A C 1
ATOM 1322 O O . SER A 1 183 ? 116.817 155.995 141.057 1.00 65.45 203 SER A O 1
ATOM 1325 N N . SER A 1 184 ? 118.355 154.361 140.884 1.00 53.70 204 SER A N 1
ATOM 1326 C CA . SER A 1 184 ? 119.497 155.211 141.228 1.00 58.97 204 SER A CA 1
ATOM 1327 C C . SER A 1 184 ? 119.322 155.854 142.603 1.00 61.88 204 SER A C 1
ATOM 1328 O O . SER A 1 184 ? 119.608 157.035 142.802 1.00 67.85 204 SER A O 1
ATOM 1331 N N . GLY A 1 185 ? 118.843 155.062 143.561 1.00 46.92 205 GLY A N 1
ATOM 1332 C CA . GLY A 1 185 ? 118.644 155.553 144.909 1.00 48.06 205 GLY A CA 1
ATOM 1333 C C . GLY A 1 185 ? 118.838 154.443 145.916 1.00 47.69 205 GLY A C 1
ATOM 1334 O O . GLY A 1 185 ? 118.836 153.259 145.576 1.00 52.94 205 GLY A O 1
ATOM 1335 N N . ALA A 1 186 ? 119.000 154.843 147.177 1.00 41.63 206 ALA A N 1
ATOM 1336 C CA . ALA A 1 186 ? 119.282 153.916 148.273 1.00 42.40 206 ALA A CA 1
ATOM 1337 C C . ALA A 1 186 ? 118.303 154.184 149.410 1.00 48.49 206 ALA A C 1
ATOM 1338 O O . ALA A 1 186 ? 118.490 155.125 150.184 1.00 54.23 206 ALA A O 1
ATOM 1340 N N . PHE A 1 187 ? 117.274 153.350 149.511 1.00 49.48 207 PHE A N 1
ATOM 1341 C CA . PHE A 1 187 ? 116.279 153.439 150.576 1.00 47.02 207 PHE A CA 1
ATOM 1342 C C . PHE A 1 187 ? 115.437 152.170 150.533 1.00 47.64 207 PHE A C 1
ATOM 1343 O O . PHE A 1 187 ? 115.720 151.240 149.772 1.00 50.39 207 PHE A O 1
ATOM 1351 N N . TRP A 1 188 ? 114.399 152.135 151.364 1.00 44.28 208 TRP A N 1
ATOM 1352 C CA . TRP A 1 188 ? 113.443 151.033 151.378 1.00 43.45 208 TRP A CA 1
ATOM 1353 C C . TRP A 1 188 ? 112.274 151.401 150.471 1.00 45.94 208 TRP A C 1
ATOM 1354 O O . TRP A 1 188 ? 111.369 152.132 150.882 1.00 52.57 208 TRP A O 1
ATOM 1365 N N . PHE A 1 189 ? 112.286 150.890 149.244 1.00 55.77 209 PHE A N 1
ATOM 1366 C CA . PHE A 1 189 ? 111.317 151.275 148.227 1.00 56.05 209 PHE A CA 1
ATOM 1367 C C . PHE A 1 189 ? 110.178 150.267 148.151 1.00 64.96 209 PHE A C 1
ATOM 1368 O O . PHE A 1 189 ? 110.400 149.054 148.198 1.00 66.31 209 PHE A O 1
ATOM 1376 N N . ARG A 1 190 ? 108.959 150.783 148.019 1.00 75.10 210 ARG A N 1
ATOM 1377 C CA . ARG A 1 190 ? 107.744 149.980 147.957 1.00 70.43 210 ARG A CA 1
ATOM 1378 C C . ARG A 1 190 ? 107.099 149.973 146.581 1.00 76.91 210 ARG A C 1
ATOM 1379 O O . ARG A 1 190 ? 106.655 148.921 146.116 1.00 79.26 210 ARG A O 1
ATOM 1387 N N . SER A 1 191 ? 107.047 151.123 145.917 1.00 93.54 211 SER A N 1
ATOM 1388 C CA . SER A 1 191 ? 106.422 151.262 144.611 1.00 93.27 211 SER A CA 1
ATOM 1389 C C . SER A 1 191 ? 107.287 152.203 143.781 1.00 91.67 211 SER A C 1
ATOM 1390 O O . SER A 1 191 ? 108.472 152.401 144.066 1.00 93.77 211 SER A O 1
ATOM 1393 N N . CYS A 1 192 ? 106.696 152.781 142.744 1.00 94.45 212 CYS A N 1
ATOM 1394 C CA . CYS A 1 192 ? 107.415 153.658 141.824 1.00 96.14 212 CYS A CA 1
ATOM 1395 C C . CYS A 1 192 ? 107.819 155.002 142.456 1.00 95.12 212 CYS A C 1
ATOM 1396 O O . CYS A 1 192 ? 108.321 155.867 141.728 1.00 94.73 212 CYS A O 1
ATOM 1399 N N . HIS A 1 193 ? 107.616 155.202 143.757 1.00 93.66 213 HIS A N 1
ATOM 1400 C CA . HIS A 1 193 ? 107.962 156.464 144.402 1.00 96.96 213 HIS A CA 1
ATOM 1401 C C . HIS A 1 193 ? 109.472 156.577 144.569 1.00 97.07 213 HIS A C 1
ATOM 1402 O O . HIS A 1 193 ? 110.124 155.642 145.046 1.00 98.15 213 HIS A O 1
ATOM 1409 N N . PHE A 1 194 ? 110.027 157.728 144.190 1.00 83.24 214 PHE A N 1
ATOM 1410 C CA . PHE A 1 194 ? 111.471 157.927 144.202 1.00 81.77 214 PHE A CA 1
ATOM 1411 C C . PHE A 1 194 ? 111.868 159.112 145.074 1.00 81.80 214 PHE A C 1
ATOM 1412 O O . PHE A 1 194 ? 112.705 159.927 144.676 1.00 81.62 214 PHE A O 1
ATOM 1420 N N . ALA A 1 195 ? 111.280 159.214 146.262 1.00 70.86 215 ALA A N 1
ATOM 1421 C CA . ALA A 1 195 ? 111.577 160.289 147.200 1.00 70.55 215 ALA A CA 1
ATOM 1422 C C . ALA A 1 195 ? 112.215 159.693 148.447 1.00 68.96 215 ALA A C 1
ATOM 1423 O O . ALA A 1 195 ? 111.621 158.826 149.096 1.00 68.30 215 ALA A O 1
ATOM 1425 N N . ASN A 1 196 ? 113.413 160.164 148.783 1.00 58.13 216 ASN A N 1
ATOM 1426 C CA . ASN A 1 196 ? 114.121 159.668 149.954 1.00 56.70 216 ASN A CA 1
ATOM 1427 C C . ASN A 1 196 ? 115.174 160.687 150.360 1.00 51.74 216 ASN A C 1
ATOM 1428 O O . ASN A 1 196 ? 115.495 161.612 149.614 1.00 53.86 216 ASN A O 1
ATOM 1433 N N . LEU A 1 197 ? 115.715 160.492 151.559 1.00 43.10 217 LEU A N 1
ATOM 1434 C CA . LEU A 1 197 ? 116.709 161.391 152.126 1.00 42.39 217 LEU A CA 1
ATOM 1435 C C . LEU A 1 197 ? 118.133 161.053 151.703 1.00 48.96 217 LEU A C 1
ATOM 1436 O O . LEU A 1 197 ? 119.065 161.745 152.123 1.00 48.86 217 LEU A O 1
ATOM 1441 N N . ASN A 1 198 ? 118.327 160.014 150.895 1.00 52.52 218 ASN A N 1
ATOM 1442 C CA . ASN A 1 198 ? 119.646 159.636 150.390 1.00 45.82 218 ASN A CA 1
ATOM 1443 C C . ASN A 1 198 ? 119.817 160.002 148.923 1.00 49.78 218 ASN A C 1
ATOM 1444 O O . ASN A 1 198 ? 120.444 159.263 148.161 1.00 38.03 218 ASN A O 1
ATOM 1449 N N . GLY A 1 199 ? 119.262 161.132 148.503 1.00 42.62 219 GLY A N 1
ATOM 1450 C CA . GLY A 1 199 ? 119.377 161.595 147.137 1.00 41.54 219 GLY A CA 1
ATOM 1451 C C . GLY A 1 199 ? 120.468 162.631 146.965 1.00 40.91 219 GLY A C 1
ATOM 1452 O O . GLY A 1 199 ? 121.277 162.883 147.861 1.00 37.08 219 GLY A O 1
ATOM 1453 N N . PHE A 1 200 ? 120.481 163.241 145.787 1.00 46.97 220 PHE A N 1
ATOM 1454 C CA . PHE A 1 200 ? 121.478 164.248 145.464 1.00 51.03 220 PHE A CA 1
ATOM 1455 C C . PHE A 1 200 ? 121.188 165.552 146.196 1.00 49.28 220 PHE A C 1
ATOM 1456 O O . PHE A 1 200 ? 120.042 165.870 146.519 1.00 50.94 220 PHE A O 1
ATOM 1464 N N . TYR A 1 201 ? 122.248 166.312 146.453 1.00 54.48 221 TYR A N 1
ATOM 1465 C CA . TYR A 1 201 ? 122.145 167.570 147.181 1.00 53.04 221 TYR A CA 1
ATOM 1466 C C . TYR A 1 201 ? 121.921 168.699 146.184 1.00 55.20 221 TYR A C 1
ATOM 1467 O O . TYR A 1 201 ? 122.862 169.161 145.532 1.00 56.55 221 TYR A O 1
ATOM 1476 N N . LEU A 1 202 ? 120.676 169.142 146.070 1.00 59.56 222 LEU A N 1
ATOM 1477 C CA . LEU A 1 202 ? 120.302 170.288 145.260 1.00 62.10 222 LEU A CA 1
ATOM 1478 C C . LEU A 1 202 ? 120.068 171.489 146.170 1.00 65.96 222 LEU A C 1
ATOM 1479 O O . LEU A 1 202 ? 120.167 171.399 147.397 1.00 64.20 222 LEU A O 1
ATOM 1484 N N . GLY A 1 203 ? 119.751 172.625 145.559 1.00 73.38 223 GLY A N 1
ATOM 1485 C CA . GLY A 1 203 ? 119.554 173.847 146.313 1.00 69.33 223 GLY A CA 1
ATOM 1486 C C . GLY A 1 203 ? 118.213 173.911 147.012 1.00 68.13 223 GLY A C 1
ATOM 1487 O O . GLY A 1 203 ? 117.708 172.894 147.496 1.00 75.94 223 GLY A O 1
ATOM 1488 N N . GLY A 1 204 ? 117.631 175.107 147.086 1.00 66.61 224 GLY A N 1
ATOM 1489 C CA . GLY A 1 204 ? 116.339 175.245 147.738 1.00 69.17 224 GLY A CA 1
ATOM 1490 C C . GLY A 1 204 ? 115.227 174.540 146.985 1.00 68.60 224 GLY A C 1
ATOM 1491 O O . GLY A 1 204 ? 114.396 173.851 147.580 1.00 66.33 224 GLY A O 1
ATOM 1492 N N . SER A 1 205 ? 115.201 174.699 145.665 1.00 70.01 225 SER A N 1
ATOM 1493 C CA . SER A 1 205 ? 114.161 174.119 144.831 1.00 68.10 225 SER A CA 1
ATOM 1494 C C . SER A 1 205 ? 114.763 173.654 143.515 1.00 69.56 225 SER A C 1
ATOM 1495 O O . SER A 1 205 ? 115.848 174.090 143.121 1.00 66.75 225 SER A O 1
ATOM 1498 N N . HIS A 1 206 ? 114.049 172.755 142.841 1.00 69.88 226 HIS A N 1
ATOM 1499 C CA . HIS A 1 206 ? 114.496 172.210 141.569 1.00 71.46 226 HIS A CA 1
ATOM 1500 C C . HIS A 1 206 ? 113.293 171.957 140.675 1.00 71.29 226 HIS A C 1
ATOM 1501 O O . HIS A 1 206 ? 112.158 171.852 141.146 1.00 69.04 226 HIS A O 1
ATOM 1508 N N . LEU A 1 207 ? 113.556 171.865 139.371 1.00 74.24 227 LEU A N 1
ATOM 1509 C CA . LEU A 1 207 ? 112.497 171.640 138.397 1.00 75.23 227 LEU A CA 1
ATOM 1510 C C . LEU A 1 207 ? 112.270 170.164 138.101 1.00 76.94 227 LEU A C 1
ATOM 1511 O O . LEU A 1 207 ? 111.173 169.796 137.667 1.00 78.13 227 LEU A O 1
ATOM 1516 N N . SER A 1 208 ? 113.271 169.318 138.321 1.00 74.60 228 SER A N 1
ATOM 1517 C CA . SER A 1 208 ? 113.120 167.897 138.061 1.00 74.45 228 SER A CA 1
ATOM 1518 C C . SER A 1 208 ? 112.198 167.263 139.098 1.00 76.07 228 SER A C 1
ATOM 1519 O O . SER A 1 208 ? 111.813 167.880 140.094 1.00 79.77 228 SER A O 1
ATOM 1522 N N . TYR A 1 209 ? 111.851 166.002 138.860 1.00 69.06 229 TYR A N 1
ATOM 1523 C CA . TYR A 1 209 ? 111.001 165.267 139.786 1.00 71.32 229 TYR A CA 1
ATOM 1524 C C . TYR A 1 209 ? 111.833 164.868 141.004 1.00 73.17 229 TYR A C 1
ATOM 1525 O O . TYR A 1 209 ? 112.929 165.384 141.234 1.00 74.94 229 TYR A O 1
ATOM 1534 N N . ALA A 1 210 ? 111.319 163.947 141.811 1.00 67.87 230 ALA A N 1
ATOM 1535 C CA . ALA A 1 210 ? 111.921 163.661 143.108 1.00 64.87 230 ALA A CA 1
ATOM 1536 C C . ALA A 1 210 ? 113.273 162.991 142.903 1.00 71.27 230 ALA A C 1
ATOM 1537 O O . ALA A 1 210 ? 113.356 161.786 142.661 1.00 75.76 230 ALA A O 1
ATOM 1539 N N . ASN A 1 211 ? 114.346 163.782 142.995 1.00 58.93 231 ASN A N 1
ATOM 1540 C CA . ASN A 1 211 ? 115.694 163.230 142.971 1.00 56.79 231 ASN A CA 1
ATOM 1541 C C . ASN A 1 211 ? 116.626 163.919 143.959 1.00 49.05 231 ASN A C 1
ATOM 1542 O O . ASN A 1 211 ? 117.829 163.635 143.949 1.00 57.53 231 ASN A O 1
ATOM 1547 N N . GLY A 1 212 ? 116.119 164.812 144.803 1.00 37.02 232 GLY A N 1
ATOM 1548 C CA . GLY A 1 212 ? 116.919 165.424 145.843 1.00 38.96 232 GLY A CA 1
ATOM 1549 C C . GLY A 1 212 ? 116.553 164.880 147.207 1.00 41.59 232 GLY A C 1
ATOM 1550 O O . GLY A 1 212 ? 116.031 163.769 147.310 1.00 57.44 232 GLY A O 1
ATOM 1551 N N . ILE A 1 213 ? 116.817 165.645 148.262 1.00 35.89 233 ILE A N 1
ATOM 1552 C CA . ILE A 1 213 ? 116.454 165.232 149.612 1.00 41.98 233 ILE A CA 1
ATOM 1553 C C . ILE A 1 213 ? 115.003 165.616 149.872 1.00 45.72 233 ILE A C 1
ATOM 1554 O O . ILE A 1 213 ? 114.713 166.740 150.295 1.00 53.81 233 ILE A O 1
ATOM 1559 N N . ASN A 1 214 ? 114.084 164.685 149.631 1.00 51.71 234 ASN A N 1
ATOM 1560 C CA . ASN A 1 214 ? 112.654 164.966 149.616 1.00 55.87 234 ASN A CA 1
ATOM 1561 C C . ASN A 1 214 ? 111.947 164.240 150.752 1.00 56.45 234 ASN A C 1
ATOM 1562 O O . ASN A 1 214 ? 112.175 163.047 150.972 1.00 59.17 234 ASN A O 1
ATOM 1567 N N . TRP A 1 215 ? 111.088 164.965 151.464 1.00 62.08 235 TRP A N 1
ATOM 1568 C CA . TRP A 1 215 ? 110.139 164.394 152.415 1.00 63.13 235 TRP A CA 1
ATOM 1569 C C . TRP A 1 215 ? 108.754 164.828 151.954 1.00 64.26 235 TRP A C 1
ATOM 1570 O O . TRP A 1 215 ? 108.356 165.977 152.171 1.00 69.21 235 TRP A O 1
ATOM 1581 N N . ALA A 1 216 ? 108.026 163.907 151.319 1.00 71.11 236 ALA A N 1
ATOM 1582 C CA . ALA A 1 216 ? 106.844 164.287 150.551 1.00 74.44 236 ALA A CA 1
ATOM 1583 C C . ALA A 1 216 ? 105.764 164.908 151.429 1.00 73.36 236 ALA A C 1
ATOM 1584 O O . ALA A 1 216 ? 105.071 165.840 151.005 1.00 72.31 236 ALA A O 1
ATOM 1586 N N . GLN A 1 217 ? 105.598 164.402 152.652 1.00 69.07 237 GLN A N 1
ATOM 1587 C CA . GLN A 1 217 ? 104.502 164.869 153.494 1.00 66.42 237 GLN A CA 1
ATOM 1588 C C . GLN A 1 217 ? 104.695 166.313 153.943 1.00 67.18 237 GLN A C 1
ATOM 1589 O O . GLN A 1 217 ? 103.713 167.050 154.080 1.00 72.73 237 GLN A O 1
ATOM 1595 N N . TRP A 1 218 ? 105.936 166.739 154.179 1.00 71.65 238 TRP A N 1
ATOM 1596 C CA . TRP A 1 218 ? 106.163 168.088 154.688 1.00 76.34 238 TRP A CA 1
ATOM 1597 C C . TRP A 1 218 ? 106.163 169.128 153.572 1.00 74.68 238 TRP A C 1
ATOM 1598 O O . TRP A 1 218 ? 105.324 170.034 153.555 1.00 77.15 238 TRP A O 1
ATOM 1609 N N . LYS A 1 219 ? 107.103 169.018 152.634 1.00 74.39 239 LYS A N 1
ATOM 1610 C CA . LYS A 1 219 ? 107.293 170.034 151.602 1.00 77.77 239 LYS A CA 1
ATOM 1611 C C . LYS A 1 219 ? 106.680 169.630 150.264 1.00 77.24 239 LYS A C 1
ATOM 1612 O O . LYS A 1 219 ? 105.838 170.351 149.723 1.00 77.05 239 LYS A O 1
ATOM 1618 N N . GLY A 1 220 ? 107.090 168.495 149.718 1.00 80.50 240 GLY A N 1
ATOM 1619 C CA . GLY A 1 220 ? 106.586 168.036 148.445 1.00 77.08 240 GLY A CA 1
ATOM 1620 C C . GLY A 1 220 ? 107.689 167.395 147.633 1.00 81.90 240 GLY A C 1
ATOM 1621 O O . GLY A 1 220 ? 108.767 167.102 148.145 1.00 85.96 240 GLY A O 1
ATOM 1622 N N . PHE A 1 221 ? 107.407 167.184 146.349 1.00 71.68 241 PHE A N 1
ATOM 1623 C CA . PHE A 1 221 ? 108.314 166.489 145.447 1.00 70.56 241 PHE A CA 1
ATOM 1624 C C . PHE A 1 221 ? 109.249 167.430 144.699 1.00 71.76 241 PHE A C 1
ATOM 1625 O O . PHE A 1 221 ? 109.993 166.976 143.826 1.00 75.97 241 PHE A O 1
ATOM 1633 N N . TYR A 1 222 ? 109.228 168.728 145.014 1.00 65.40 242 TYR A N 1
ATOM 1634 C CA . TYR A 1 222 ? 110.037 169.701 144.291 1.00 65.80 242 TYR A CA 1
ATOM 1635 C C . TYR A 1 222 ? 110.879 170.565 145.223 1.00 65.54 242 TYR A C 1
ATOM 1636 O O . TYR A 1 222 ? 111.367 171.619 144.806 1.00 65.61 242 TYR A O 1
ATOM 1645 N N . TYR A 1 223 ? 111.063 170.145 146.472 1.00 73.67 243 TYR A N 1
ATOM 1646 C CA . TYR A 1 223 ? 111.848 170.897 147.445 1.00 75.80 243 TYR A CA 1
ATOM 1647 C C . TYR A 1 223 ? 112.853 169.964 148.100 1.00 74.77 243 TYR A C 1
ATOM 1648 O O . TYR A 1 223 ? 112.470 168.929 148.655 1.00 71.70 243 TYR A O 1
ATOM 1657 N N . SER A 1 224 ? 114.130 170.331 148.039 1.00 60.98 244 SER A N 1
ATOM 1658 C CA . SER A 1 224 ? 115.205 169.562 148.650 1.00 55.02 244 SER A CA 1
ATOM 1659 C C . SER A 1 224 ? 115.644 170.251 149.934 1.00 60.39 244 SER A C 1
ATOM 1660 O O . SER A 1 224 ? 115.924 171.453 149.934 1.00 68.48 244 SER A O 1
ATOM 1663 N N . LEU A 1 225 ? 115.717 169.487 151.017 1.00 56.64 245 LEU A N 1
ATOM 1664 C CA . LEU A 1 225 ? 115.905 170.052 152.346 1.00 60.41 245 LEU A CA 1
ATOM 1665 C C . LEU A 1 225 ? 117.345 170.533 152.526 1.00 61.32 245 LEU A C 1
ATOM 1666 O O . LEU A 1 225 ? 118.173 170.488 151.612 1.00 58.26 245 LEU A O 1
ATOM 1671 N N . LYS A 1 226 ? 117.649 171.008 153.732 1.00 68.31 246 LYS A N 1
ATOM 1672 C CA . LYS A 1 226 ? 118.971 171.492 154.111 1.00 69.20 246 LYS A CA 1
ATOM 1673 C C . LYS A 1 226 ? 119.723 170.546 155.028 1.00 67.39 246 LYS A C 1
ATOM 1674 O O . LYS A 1 226 ? 120.910 170.302 154.811 1.00 70.40 246 LYS A O 1
ATOM 1680 N N . ARG A 1 227 ? 119.064 170.013 156.054 1.00 57.60 247 ARG A N 1
ATOM 1681 C CA . ARG A 1 227 ? 119.702 169.149 157.033 1.00 52.84 247 ARG A CA 1
ATOM 1682 C C . ARG A 1 227 ? 118.814 167.947 157.303 1.00 55.44 247 ARG A C 1
ATOM 1683 O O . ARG A 1 227 ? 117.590 168.076 157.372 1.00 55.76 247 ARG A O 1
ATOM 1691 N N . THR A 1 228 ? 119.437 166.780 157.451 1.00 44.93 248 THR A N 1
ATOM 1692 C CA . THR A 1 228 ? 118.740 165.555 157.809 1.00 40.20 248 THR A CA 1
ATOM 1693 C C . THR A 1 228 ? 119.471 164.892 158.966 1.00 39.02 248 THR A C 1
ATOM 1694 O O . THR A 1 228 ? 120.681 165.056 159.135 1.00 36.13 248 THR A O 1
ATOM 1698 N N . GLU A 1 229 ? 118.719 164.139 159.766 1.00 44.03 249 GLU A N 1
ATOM 1699 C CA . GLU A 1 229 ? 119.297 163.409 160.886 1.00 43.38 249 GLU A CA 1
ATOM 1700 C C . GLU A 1 229 ? 118.334 162.345 161.392 1.00 46.19 249 GLU A C 1
ATOM 1701 O O . GLU A 1 229 ? 117.186 162.649 161.727 1.00 47.87 249 GLU A O 1
ATOM 1707 N N . MET A 1 230 ? 118.792 161.097 161.455 1.00 38.74 250 MET A N 1
ATOM 1708 C CA . MET A 1 230 ? 117.997 159.986 161.960 1.00 24.54 250 MET A CA 1
ATOM 1709 C C . MET A 1 230 ? 118.714 159.384 163.157 1.00 36.84 250 MET A C 1
ATOM 1710 O O . MET A 1 230 ? 119.906 159.074 163.078 1.00 45.36 250 MET A O 1
ATOM 1715 N N . LYS A 1 231 ? 117.987 159.216 164.257 1.00 58.58 251 LYS A N 1
ATOM 1716 C CA . LYS A 1 231 ? 118.545 158.707 165.500 1.00 54.05 251 LYS A CA 1
ATOM 1717 C C . LYS A 1 231 ? 117.688 157.565 166.019 1.00 48.80 251 LYS A C 1
ATOM 1718 O O . LYS A 1 231 ? 116.546 157.383 165.593 1.00 65.67 251 LYS A O 1
ATOM 1724 N N . ILE A 1 232 ? 118.253 156.789 166.937 1.00 34.18 252 ILE A N 1
ATOM 1725 C CA . ILE A 1 232 ? 117.518 155.730 167.609 1.00 42.45 252 ILE A CA 1
ATOM 1726 C C . ILE A 1 232 ? 117.817 155.795 169.099 1.00 54.11 252 ILE A C 1
ATOM 1727 O O . ILE A 1 232 ? 118.824 156.368 169.525 1.00 58.01 252 ILE A O 1
ATOM 1732 N N . ARG A 1 233 ? 116.926 155.207 169.893 1.00 64.29 253 ARG A N 1
ATOM 1733 C CA . ARG A 1 233 ? 117.052 155.232 171.343 1.00 63.83 253 ARG A CA 1
ATOM 1734 C C . ARG A 1 233 ? 116.300 154.041 171.921 1.00 64.32 253 ARG A C 1
ATOM 1735 O O . ARG A 1 233 ? 115.271 153.630 171.380 1.00 61.59 253 ARG A O 1
ATOM 1743 N N . ARG A 1 234 ? 116.826 153.484 173.009 1.00 62.11 254 ARG A N 1
ATOM 1744 C CA . ARG A 1 234 ? 116.187 152.344 173.651 1.00 61.79 254 ARG A CA 1
ATOM 1745 C C . ARG A 1 234 ? 114.882 152.763 174.313 1.00 65.57 254 ARG A C 1
ATOM 1746 O O . ARG A 1 234 ? 114.728 153.903 174.759 1.00 66.29 254 ARG A O 1
ATOM 1754 N N . ALA A 1 235 ? 113.938 151.831 174.379 1.00 69.82 255 ALA A N 1
ATOM 1755 C CA . ALA A 1 235 ? 112.638 152.100 174.976 1.00 70.02 255 ALA A CA 1
ATOM 1756 C C . ALA A 1 235 ? 112.077 150.848 175.638 1.00 69.62 255 ALA A C 1
ATOM 1757 O O . ALA A 1 235 ? 112.348 149.730 175.202 1.00 70.61 255 ALA A O 1
ATOM 1759 N N . GLN B 1 17 ? 146.537 142.158 178.204 1.00 89.27 37 GLN D N 1
ATOM 1760 C CA . GLN B 1 17 ? 147.615 141.845 177.282 1.00 83.74 37 GLN D CA 1
ATOM 1761 C C . GLN B 1 17 ? 148.333 143.114 176.836 1.00 83.65 37 GLN D C 1
ATOM 1762 O O . GLN B 1 17 ? 147.735 144.193 176.799 1.00 86.30 37 GLN D O 1
ATOM 1768 N N . PRO B 1 18 ? 149.620 143.022 176.499 1.00 71.70 38 PRO D N 1
ATOM 1769 C CA . PRO B 1 18 ? 150.342 144.208 176.019 1.00 72.27 38 PRO D CA 1
ATOM 1770 C C . PRO B 1 18 ? 149.813 144.660 174.666 1.00 77.79 38 PRO D C 1
ATOM 1771 O O . PRO B 1 18 ? 149.628 143.852 173.754 1.00 76.71 38 PRO D O 1
ATOM 1775 N N . LEU B 1 19 ? 149.578 145.964 174.539 1.00 70.78 39 LEU D N 1
ATOM 1776 C CA . LEU B 1 19 ? 149.097 146.530 173.286 1.00 66.05 39 LEU D CA 1
ATOM 1777 C C . LEU B 1 19 ? 150.234 147.067 172.425 1.00 69.07 39 LEU D C 1
ATOM 1778 O O . LEU B 1 19 ? 150.144 147.040 171.194 1.00 76.05 39 LEU D O 1
ATOM 1783 N N . ASP B 1 20 ? 151.303 147.553 173.050 1.00 65.29 40 ASP D N 1
ATOM 1784 C CA . ASP B 1 20 ? 152.453 148.079 172.333 1.00 63.14 40 ASP D CA 1
ATOM 1785 C C . ASP B 1 20 ? 153.674 147.968 173.236 1.00 65.98 40 ASP D C 1
ATOM 1786 O O . ASP B 1 20 ? 153.641 147.309 174.278 1.00 66.49 40 ASP D O 1
ATOM 1791 N N . CYS B 1 21 ? 154.761 148.629 172.833 1.00 74.22 41 CYS D N 1
ATOM 1792 C CA . CYS B 1 21 ? 156.000 148.570 173.599 1.00 75.58 41 CYS D CA 1
ATOM 1793 C C . CYS B 1 21 ? 155.920 149.316 174.925 1.00 76.35 41 CYS D C 1
ATOM 1794 O O . CYS B 1 21 ? 156.724 149.033 175.819 1.00 77.76 41 CYS D O 1
ATOM 1797 N N . ASP B 1 22 ? 154.985 150.256 175.075 1.00 76.58 42 ASP D N 1
ATOM 1798 C CA . ASP B 1 22 ? 154.853 150.962 176.346 1.00 76.91 42 ASP D CA 1
ATOM 1799 C C . ASP B 1 22 ? 154.448 150.013 177.466 1.00 78.78 42 ASP D C 1
ATOM 1800 O O . ASP B 1 22 ? 154.943 150.126 178.592 1.00 80.01 42 ASP D O 1
ATOM 1805 N N . ASP B 1 23 ? 153.543 149.077 177.180 1.00 82.21 43 ASP D N 1
ATOM 1806 C CA . ASP B 1 23 ? 153.190 148.073 178.175 1.00 79.85 43 ASP D CA 1
ATOM 1807 C C . ASP B 1 23 ? 154.270 147.006 178.296 1.00 75.82 43 ASP D C 1
ATOM 1808 O O . ASP B 1 23 ? 154.328 146.295 179.304 1.00 77.36 43 ASP D O 1
ATOM 1813 N N . ILE B 1 24 ? 155.123 146.872 177.280 1.00 78.23 44 ILE D N 1
ATOM 1814 C CA . ILE B 1 24 ? 156.251 145.953 177.373 1.00 82.19 44 ILE D CA 1
ATOM 1815 C C . ILE B 1 24 ? 157.307 146.506 178.321 1.00 81.54 44 ILE D C 1
ATOM 1816 O O . ILE B 1 24 ? 158.002 145.749 179.010 1.00 80.51 44 ILE D O 1
ATOM 1821 N N . TYR B 1 25 ? 157.445 147.834 178.371 1.00 87.23 45 TYR D N 1
ATOM 1822 C CA . TYR B 1 25 ? 158.384 148.459 179.297 1.00 85.71 45 TYR D CA 1
ATOM 1823 C C . TYR B 1 25 ? 158.085 148.089 180.741 1.00 90.57 45 TYR D C 1
ATOM 1824 O O . TYR B 1 25 ? 159.017 147.942 181.539 1.00 89.57 45 TYR D O 1
ATOM 1833 N N . ALA B 1 26 ? 156.815 147.911 181.089 1.00 90.57 46 ALA D N 1
ATOM 1834 C CA . ALA B 1 26 ? 156.440 147.478 182.426 1.00 87.83 46 ALA D CA 1
ATOM 1835 C C . ALA B 1 26 ? 156.701 145.975 182.551 1.00 89.34 46 ALA D C 1
ATOM 1836 O O . ALA B 1 26 ? 157.346 145.362 181.697 1.00 92.06 46 ALA D O 1
ATOM 1838 N N . GLN B 1 27 ? 156.227 145.374 183.646 1.00 92.26 47 GLN D N 1
ATOM 1839 C CA . GLN B 1 27 ? 156.548 144.004 184.056 1.00 93.63 47 GLN D CA 1
ATOM 1840 C C . GLN B 1 27 ? 158.036 143.696 183.916 1.00 92.58 47 GLN D C 1
ATOM 1841 O O . GLN B 1 27 ? 158.414 142.543 183.684 1.00 93.90 47 GLN D O 1
ATOM 1847 N N . GLY B 1 28 ? 158.885 144.710 184.069 1.00 91.94 48 GLY D N 1
ATOM 1848 C CA . GLY B 1 28 ? 160.321 144.514 184.106 1.00 93.32 48 GLY D CA 1
ATOM 1849 C C . GLY B 1 28 ? 160.934 143.892 182.868 1.00 96.01 48 GLY D C 1
ATOM 1850 O O . GLY B 1 28 ? 161.723 142.948 182.971 1.00 97.28 48 GLY D O 1
ATOM 1851 N N . TYR B 1 29 ? 160.584 144.408 181.691 1.00 90.28 49 TYR D N 1
ATOM 1852 C CA . TYR B 1 29 ? 161.140 143.890 180.448 1.00 87.51 49 TYR D CA 1
ATOM 1853 C C . TYR B 1 29 ? 161.844 144.986 179.661 1.00 87.22 49 TYR D C 1
ATOM 1854 O O . TYR B 1 29 ? 161.681 145.084 178.442 1.00 90.47 49 TYR D O 1
ATOM 1863 N N . GLN B 1 30 ? 162.627 145.814 180.347 1.00 88.55 50 GLN D N 1
ATOM 1864 C CA . GLN B 1 30 ? 163.360 146.900 179.697 1.00 87.87 50 GLN D CA 1
ATOM 1865 C C . GLN B 1 30 ? 164.604 146.352 178.994 1.00 90.48 50 GLN D C 1
ATOM 1866 O O . GLN B 1 30 ? 165.664 146.157 179.587 1.00 92.12 50 GLN D O 1
ATOM 1872 N N . SER B 1 31 ? 164.445 146.083 177.701 1.00 89.44 51 SER D N 1
ATOM 1873 C CA . SER B 1 31 ? 165.548 145.597 176.882 1.00 87.40 51 SER D CA 1
ATOM 1874 C C . SER B 1 31 ? 165.309 145.940 175.418 1.00 84.75 51 SER D C 1
ATOM 1875 O O . SER B 1 31 ? 164.349 146.643 175.089 1.00 82.72 51 SER D O 1
ATOM 1878 N N . ASP B 1 32 ? 166.165 145.443 174.532 1.00 79.72 52 ASP D N 1
ATOM 1879 C CA . ASP B 1 32 ? 166.079 145.737 173.109 1.00 78.45 52 ASP D CA 1
ATOM 1880 C C . ASP B 1 32 ? 165.995 144.433 172.330 1.00 77.75 52 ASP D C 1
ATOM 1881 O O . ASP B 1 32 ? 166.987 143.705 172.223 1.00 78.81 52 ASP D O 1
ATOM 1886 N N . GLY B 1 33 ? 164.822 144.149 171.784 1.00 65.38 53 GLY D N 1
ATOM 1887 C CA . GLY B 1 33 ? 164.613 142.908 171.069 1.00 66.76 53 GLY D CA 1
ATOM 1888 C C . GLY B 1 33 ? 163.181 142.794 170.582 1.00 65.16 53 GLY D C 1
ATOM 1889 O O . GLY B 1 33 ? 162.370 143.702 170.750 1.00 56.69 53 GLY D O 1
ATOM 1890 N N . VAL B 1 34 ? 162.898 141.646 169.976 1.00 67.60 54 VAL D N 1
ATOM 1891 C CA . VAL B 1 34 ? 161.604 141.380 169.359 1.00 69.83 54 VAL D CA 1
ATOM 1892 C C . VAL B 1 34 ? 160.640 140.864 170.418 1.00 67.96 54 VAL D C 1
ATOM 1893 O O . VAL B 1 34 ? 160.943 139.902 171.133 1.00 69.05 54 VAL D O 1
ATOM 1897 N N . TYR B 1 35 ? 159.472 141.496 170.513 1.00 58.08 55 TYR D N 1
ATOM 1898 C CA . TYR B 1 35 ? 158.462 141.071 171.473 1.00 59.54 55 TYR D CA 1
ATOM 1899 C C . TYR B 1 35 ? 157.142 140.797 170.767 1.00 65.48 55 TYR D C 1
ATOM 1900 O O . TYR B 1 35 ? 157.080 140.801 169.535 1.00 69.11 55 TYR D O 1
ATOM 1909 N N . LEU B 1 36 ? 156.083 140.557 171.536 1.00 57.85 56 LEU D N 1
ATOM 1910 C CA . LEU B 1 36 ? 154.760 140.272 171.001 1.00 44.10 56 LEU D CA 1
ATOM 1911 C C . LEU B 1 36 ? 153.785 141.342 171.469 1.00 51.76 56 LEU D C 1
ATOM 1912 O O . LEU B 1 36 ? 153.865 141.810 172.608 1.00 60.74 56 LEU D O 1
ATOM 1917 N N . ILE B 1 37 ? 152.869 141.736 170.584 1.00 57.76 57 ILE D N 1
ATOM 1918 C CA . ILE B 1 37 ? 151.851 142.727 170.900 1.00 59.80 57 ILE D CA 1
ATOM 1919 C C . ILE B 1 37 ? 150.503 142.219 170.407 1.00 65.91 57 ILE D C 1
ATOM 1920 O O . ILE B 1 37 ? 150.419 141.376 169.512 1.00 65.48 57 ILE D O 1
ATOM 1925 N N . TYR B 1 38 ? 149.437 142.751 171.003 1.00 65.00 58 TYR D N 1
ATOM 1926 C CA . TYR B 1 38 ? 148.073 142.267 170.782 1.00 63.98 58 TYR D CA 1
ATOM 1927 C C . TYR B 1 38 ? 147.191 143.429 170.350 1.00 66.03 58 TYR D C 1
ATOM 1928 O O . TYR B 1 38 ? 146.450 143.998 171.162 1.00 64.92 58 TYR D O 1
ATOM 1937 N N . PRO B 1 39 ? 147.238 143.805 169.068 1.00 61.96 59 PRO D N 1
ATOM 1938 C CA . PRO B 1 39 ? 146.446 144.956 168.617 1.00 56.35 59 PRO D CA 1
ATOM 1939 C C . PRO B 1 39 ? 145.015 144.622 168.237 1.00 59.93 59 PRO D C 1
ATOM 1940 O O . PRO B 1 39 ? 144.171 145.527 168.237 1.00 62.04 59 PRO D O 1
ATOM 1944 N N . SER B 1 40 ? 144.707 143.367 167.926 1.00 61.63 60 SER D N 1
ATOM 1945 C CA . SER B 1 40 ? 143.406 142.983 167.385 1.00 57.74 60 SER D CA 1
ATOM 1946 C C . SER B 1 40 ? 142.831 141.802 168.151 1.00 59.21 60 SER D C 1
ATOM 1947 O O . SER B 1 40 ? 142.384 140.810 167.571 1.00 62.79 60 SER D O 1
ATOM 1950 N N . GLY B 1 41 ? 142.844 141.890 169.477 1.00 66.52 61 GLY D N 1
ATOM 1951 C CA . GLY B 1 41 ? 142.249 140.872 170.306 1.00 66.92 61 GLY D CA 1
ATOM 1952 C C . GLY B 1 41 ? 143.276 140.038 171.040 1.00 68.30 61 GLY D C 1
ATOM 1953 O O . GLY B 1 41 ? 144.477 140.106 170.767 1.00 73.32 61 GLY D O 1
ATOM 1954 N N . PRO B 1 42 ? 142.814 139.234 172.002 1.00 67.35 62 PRO D N 1
ATOM 1955 C CA . PRO B 1 42 ? 143.750 138.406 172.778 1.00 66.10 62 PRO D CA 1
ATOM 1956 C C . PRO B 1 42 ? 144.443 137.327 171.965 1.00 64.74 62 PRO D C 1
ATOM 1957 O O . PRO B 1 42 ? 145.471 136.809 172.415 1.00 68.70 62 PRO D O 1
ATOM 1961 N N . SER B 1 43 ? 143.923 136.966 170.799 1.00 59.07 63 SER D N 1
ATOM 1962 C CA . SER B 1 43 ? 144.527 135.943 169.960 1.00 60.19 63 SER D CA 1
ATOM 1963 C C . SER B 1 43 ? 145.270 136.576 168.789 1.00 61.48 63 SER D C 1
ATOM 1964 O O . SER B 1 43 ? 145.142 137.771 168.512 1.00 62.79 63 SER D O 1
ATOM 1967 N N . VAL B 1 44 ? 146.045 135.745 168.095 1.00 52.98 64 VAL D N 1
ATOM 1968 C CA . VAL B 1 44 ? 146.820 136.141 166.919 1.00 56.02 64 VAL D CA 1
ATOM 1969 C C . VAL B 1 44 ? 147.699 137.352 167.222 1.00 55.70 64 VAL D C 1
ATOM 1970 O O . VAL B 1 44 ? 147.397 138.464 166.768 1.00 60.90 64 VAL D O 1
ATOM 1974 N N . PRO B 1 45 ? 148.773 137.196 167.994 1.00 48.41 65 PRO D N 1
ATOM 1975 C CA . PRO B 1 45 ? 149.685 138.320 168.229 1.00 52.89 65 PRO D CA 1
ATOM 1976 C C . PRO B 1 45 ? 150.586 138.569 167.027 1.00 55.28 65 PRO D C 1
ATOM 1977 O O . PRO B 1 45 ? 150.620 137.806 166.061 1.00 48.00 65 PRO D O 1
ATOM 1981 N N . VAL B 1 46 ? 151.328 139.671 167.104 1.00 54.78 66 VAL D N 1
ATOM 1982 C CA . VAL B 1 46 ? 152.241 140.088 166.039 1.00 51.26 66 VAL D CA 1
ATOM 1983 C C . VAL B 1 46 ? 153.616 140.376 166.632 1.00 53.23 66 VAL D C 1
ATOM 1984 O O . VAL B 1 46 ? 153.716 141.091 167.638 1.00 58.97 66 VAL D O 1
ATOM 1988 N N . PRO B 1 47 ? 154.694 139.850 166.053 1.00 48.29 67 PRO D N 1
ATOM 1989 C CA . PRO B 1 47 ? 156.031 140.165 166.563 1.00 43.67 67 PRO D CA 1
ATOM 1990 C C . PRO B 1 47 ? 156.554 141.470 165.988 1.00 50.33 67 PRO D C 1
ATOM 1991 O O . PRO B 1 47 ? 156.471 141.721 164.784 1.00 60.53 67 PRO D O 1
ATOM 1995 N N . VAL B 1 48 ? 157.112 142.300 166.867 1.00 49.75 68 VAL D N 1
ATOM 1996 C CA . VAL B 1 48 ? 157.557 143.645 166.522 1.00 51.93 68 VAL D CA 1
ATOM 1997 C C . VAL B 1 48 ? 158.867 143.920 167.253 1.00 53.79 68 VAL D C 1
ATOM 1998 O O . VAL B 1 48 ? 159.304 143.140 168.098 1.00 59.31 68 VAL D O 1
ATOM 2002 N N . PHE B 1 49 ? 159.505 145.039 166.917 1.00 58.75 69 PHE D N 1
ATOM 2003 C CA . PHE B 1 49 ? 160.804 145.415 167.463 1.00 58.78 69 PHE D CA 1
ATOM 2004 C C . PHE B 1 49 ? 160.673 146.725 168.228 1.00 59.74 69 PHE D C 1
ATOM 2005 O O . PHE B 1 49 ? 160.285 147.748 167.653 1.00 51.30 69 PHE D O 1
ATOM 2013 N N . CYS B 1 50 ? 161.008 146.692 169.515 1.00 71.33 70 CYS D N 1
ATOM 2014 C CA . CYS B 1 50 ? 160.971 147.864 170.379 1.00 63.78 70 CYS D CA 1
ATOM 2015 C C . CYS B 1 50 ? 162.396 148.320 170.653 1.00 64.14 70 CYS D C 1
ATOM 2016 O O . CYS B 1 50 ? 163.246 147.513 171.040 1.00 65.85 70 CYS D O 1
ATOM 2019 N N . ASP B 1 51 ? 162.652 149.611 170.454 1.00 73.43 71 ASP D N 1
ATOM 2020 C CA . ASP B 1 51 ? 163.996 150.170 170.577 1.00 71.64 71 ASP D CA 1
ATOM 2021 C C . ASP B 1 51 ? 163.996 150.956 171.886 1.00 74.01 71 ASP D C 1
ATOM 2022 O O . ASP B 1 51 ? 163.658 152.138 171.941 1.00 71.18 71 ASP D O 1
ATOM 2027 N N . MET B 1 52 ? 164.350 150.263 172.961 1.00 86.70 72 MET D N 1
ATOM 2028 C CA . MET B 1 52 ? 164.282 150.820 174.315 1.00 86.59 72 MET D CA 1
ATOM 2029 C C . MET B 1 52 ? 165.634 151.347 174.784 1.00 83.86 72 MET D C 1
ATOM 2030 O O . MET B 1 52 ? 166.082 151.017 175.879 1.00 82.93 72 MET D O 1
ATOM 2035 N N . THR B 1 53 ? 166.313 152.160 173.980 1.00 85.73 73 THR D N 1
ATOM 2036 C CA . THR B 1 53 ? 167.603 152.679 174.418 1.00 84.60 73 THR D CA 1
ATOM 2037 C C . THR B 1 53 ? 167.897 154.117 174.013 1.00 84.86 73 THR D C 1
ATOM 2038 O O . THR B 1 53 ? 169.010 154.578 174.276 1.00 86.64 73 THR D O 1
ATOM 2042 N N . THR B 1 54 ? 166.972 154.844 173.386 1.00 80.80 74 THR D N 1
ATOM 2043 C CA . THR B 1 54 ? 167.314 156.165 172.861 1.00 81.32 74 THR D CA 1
ATOM 2044 C C . THR B 1 54 ? 167.055 157.282 173.868 1.00 83.84 74 THR D C 1
ATOM 2045 O O . THR B 1 54 ? 167.990 157.965 174.299 1.00 87.14 74 THR D O 1
ATOM 2049 N N . GLU B 1 55 ? 165.794 157.488 174.246 1.00 80.06 75 GLU D N 1
ATOM 2050 C CA . GLU B 1 55 ? 165.442 158.585 175.142 1.00 83.47 75 GLU D CA 1
ATOM 2051 C C . GLU B 1 55 ? 164.804 158.096 176.434 1.00 82.29 75 GLU D C 1
ATOM 2052 O O . GLU B 1 55 ? 165.235 158.500 177.518 1.00 81.60 75 GLU D O 1
ATOM 2058 N N . GLY B 1 56 ? 163.785 157.250 176.356 1.00 86.34 76 GLY D N 1
ATOM 2059 C CA . GLY B 1 56 ? 163.134 156.758 177.552 1.00 88.65 76 GLY D CA 1
ATOM 2060 C C . GLY B 1 56 ? 162.546 155.375 177.383 1.00 90.83 76 GLY D C 1
ATOM 2061 O O . GLY B 1 56 ? 161.741 154.935 178.208 1.00 90.50 76 GLY D O 1
ATOM 2062 N N . GLY B 1 57 ? 162.934 154.679 176.318 1.00 80.48 77 GLY D N 1
ATOM 2063 C CA . GLY B 1 57 ? 162.321 153.407 175.994 1.00 74.76 77 GLY D CA 1
ATOM 2064 C C . GLY B 1 57 ? 161.120 153.586 175.089 1.00 75.19 77 GLY D C 1
ATOM 2065 O O . GLY B 1 57 ? 161.014 154.607 174.405 1.00 77.66 77 GLY D O 1
ATOM 2066 N N . LYS B 1 58 ? 160.213 152.611 175.081 1.00 71.38 78 LYS D N 1
ATOM 2067 C CA . LYS B 1 58 ? 159.001 152.640 174.244 1.00 75.32 78 LYS D CA 1
ATOM 2068 C C . LYS B 1 58 ? 159.460 152.684 172.787 1.00 74.74 78 LYS D C 1
ATOM 2069 O O . LYS B 1 58 ? 160.245 151.814 172.376 1.00 74.71 78 LYS D O 1
ATOM 2075 N N . TRP B 1 59 ? 159.009 153.648 171.983 1.00 55.13 79 TRP D N 1
ATOM 2076 C CA . TRP B 1 59 ? 159.468 153.828 170.607 1.00 47.83 79 TRP D CA 1
ATOM 2077 C C . TRP B 1 59 ? 159.202 152.575 169.765 1.00 50.40 79 TRP D C 1
ATOM 2078 O O . TRP B 1 59 ? 160.116 151.899 169.294 1.00 63.24 79 TRP D O 1
ATOM 2089 N N . THR B 1 60 ? 157.915 152.277 169.602 1.00 52.65 80 THR D N 1
ATOM 2090 C CA . THR B 1 60 ? 157.513 151.185 168.724 1.00 59.28 80 THR D CA 1
ATOM 2091 C C . THR B 1 60 ? 157.886 151.520 167.284 1.00 52.53 80 THR D C 1
ATOM 2092 O O . THR B 1 60 ? 157.630 152.628 166.808 1.00 49.59 80 THR D O 1
ATOM 2096 N N . VAL B 1 61 ? 158.487 150.557 166.591 1.00 46.58 81 VAL D N 1
ATOM 2097 C CA . VAL B 1 61 ? 159.066 150.769 165.269 1.00 46.89 81 VAL D CA 1
ATOM 2098 C C . VAL B 1 61 ? 158.181 150.106 164.225 1.00 39.16 81 VAL D C 1
ATOM 2099 O O . VAL B 1 61 ? 157.914 148.901 164.306 1.00 55.05 81 VAL D O 1
ATOM 2103 N N . PHE B 1 62 ? 157.734 150.883 163.235 1.00 14.67 82 PHE D N 1
ATOM 2104 C CA . PHE B 1 62 ? 156.920 150.347 162.150 1.00 26.36 82 PHE D CA 1
ATOM 2105 C C . PHE B 1 62 ? 157.581 150.509 160.783 1.00 27.26 82 PHE D C 1
ATOM 2106 O O . PHE B 1 62 ? 156.892 150.473 159.760 1.00 20.57 82 PHE D O 1
ATOM 2114 N N . GLN B 1 63 ? 158.905 150.654 160.742 1.00 23.41 83 GLN D N 1
ATOM 2115 C CA . GLN B 1 63 ? 159.644 150.707 159.488 1.00 22.69 83 GLN D CA 1
ATOM 2116 C C . GLN B 1 63 ? 161.130 150.580 159.795 1.00 25.18 83 GLN D C 1
ATOM 2117 O O . GLN B 1 63 ? 161.599 151.094 160.811 1.00 24.57 83 GLN D O 1
ATOM 2123 N N . LYS B 1 64 ? 161.864 149.899 158.915 1.00 33.23 84 LYS D N 1
ATOM 2124 C CA . LYS B 1 64 ? 163.287 149.662 159.132 1.00 38.90 84 LYS D CA 1
ATOM 2125 C C . LYS B 1 64 ? 163.958 149.336 157.807 1.00 31.12 84 LYS D C 1
ATOM 2126 O O . LYS B 1 64 ? 163.456 148.504 157.050 1.00 35.70 84 LYS D O 1
ATOM 2132 N N . ARG B 1 65 ? 165.080 150.001 157.527 1.00 27.33 85 ARG D N 1
ATOM 2133 C CA . ARG B 1 65 ? 165.940 149.678 156.394 1.00 36.38 85 ARG D CA 1
ATOM 2134 C C . ARG B 1 65 ? 167.382 149.957 156.783 1.00 46.16 85 ARG D C 1
ATOM 2135 O O . ARG B 1 65 ? 167.670 150.997 157.380 1.00 43.24 85 ARG D O 1
ATOM 2143 N N . PHE B 1 66 ? 168.285 149.030 156.459 1.00 52.54 86 PHE D N 1
ATOM 2144 C CA . PHE B 1 66 ? 169.711 149.314 156.568 1.00 46.26 86 PHE D CA 1
ATOM 2145 C C . PHE B 1 66 ? 170.544 148.814 155.396 1.00 51.67 86 PHE D C 1
ATOM 2146 O O . PHE B 1 66 ? 171.691 149.248 155.265 1.00 55.89 86 PHE D O 1
ATOM 2154 N N . ASN B 1 67 ? 170.027 147.934 154.546 1.00 54.08 87 ASN D N 1
ATOM 2155 C CA . ASN B 1 67 ? 170.710 147.548 153.318 1.00 54.74 87 ASN D CA 1
ATOM 2156 C C . ASN B 1 67 ? 169.645 147.214 152.278 1.00 59.73 87 ASN D C 1
ATOM 2157 O O . ASN B 1 67 ? 168.466 147.530 152.456 1.00 69.53 87 ASN D O 1
ATOM 2162 N N . GLY B 1 68 ? 170.055 146.603 151.171 1.00 50.99 88 GLY D N 1
ATOM 2163 C CA . GLY B 1 68 ? 169.098 146.360 150.107 1.00 49.55 88 GLY D CA 1
ATOM 2164 C C . GLY B 1 68 ? 168.067 145.301 150.437 1.00 47.81 88 GLY D C 1
ATOM 2165 O O . GLY B 1 68 ? 166.903 145.630 150.683 1.00 45.53 88 GLY D O 1
ATOM 2166 N N . SER B 1 69 ? 168.497 144.036 150.473 1.00 52.99 89 SER D N 1
ATOM 2167 C CA . SER B 1 69 ? 167.690 142.891 150.891 1.00 51.88 89 SER D CA 1
ATOM 2168 C C . SER B 1 69 ? 166.234 142.961 150.442 1.00 55.17 89 SER D C 1
ATOM 2169 O O . SER B 1 69 ? 165.927 142.757 149.263 1.00 59.75 89 SER D O 1
ATOM 2172 N N . VAL B 1 70 ? 165.338 143.238 151.390 1.00 47.44 90 VAL D N 1
ATOM 2173 C CA . VAL B 1 70 ? 163.902 143.236 151.135 1.00 39.16 90 VAL D CA 1
ATOM 2174 C C . VAL B 1 70 ? 163.547 144.325 150.132 1.00 40.07 90 VAL D C 1
ATOM 2175 O O . VAL B 1 70 ? 164.047 145.454 150.213 1.00 47.29 90 VAL D O 1
ATOM 2179 N N . SER B 1 71 ? 162.677 143.990 149.183 1.00 32.72 91 SER D N 1
ATOM 2180 C CA . SER B 1 71 ? 162.196 144.946 148.197 1.00 43.06 91 SER D CA 1
ATOM 2181 C C . SER B 1 71 ? 160.921 145.615 148.694 1.00 45.95 91 SER D C 1
ATOM 2182 O O . SER B 1 71 ? 160.100 144.987 149.367 1.00 41.55 91 SER D O 1
ATOM 2185 N N . PHE B 1 72 ? 160.761 146.899 148.359 1.00 41.36 92 PHE D N 1
ATOM 2186 C CA . PHE B 1 72 ? 159.656 147.704 148.869 1.00 32.44 92 PHE D CA 1
ATOM 2187 C C . PHE B 1 72 ? 158.686 148.151 147.781 1.00 36.70 92 PHE D C 1
ATOM 2188 O O . PHE B 1 72 ? 157.896 149.070 148.012 1.00 41.22 92 PHE D O 1
ATOM 2196 N N . PHE B 1 73 ? 158.732 147.541 146.598 1.00 39.82 93 PHE D N 1
ATOM 2197 C CA . PHE B 1 73 ? 157.794 147.907 145.543 1.00 32.33 93 PHE D CA 1
ATOM 2198 C C . PHE B 1 73 ? 156.356 147.591 145.951 1.00 50.11 93 PHE D C 1
ATOM 2199 O O . PHE B 1 73 ? 155.556 148.510 146.155 1.00 52.68 93 PHE D O 1
ATOM 2207 N N . ARG B 1 74 ? 156.025 146.303 146.090 1.00 42.00 94 ARG D N 1
ATOM 2208 C CA . ARG B 1 74 ? 154.783 145.836 146.709 1.00 42.60 94 ARG D CA 1
ATOM 2209 C C . ARG B 1 74 ? 153.509 146.417 146.097 1.00 47.60 94 ARG D C 1
ATOM 2210 O O . ARG B 1 74 ? 153.556 147.100 145.071 1.00 48.51 94 ARG D O 1
ATOM 2218 N N . GLY B 1 75 ? 152.364 146.139 146.723 1.00 48.28 95 GLY D N 1
ATOM 2219 C CA . GLY B 1 75 ? 151.076 146.635 146.270 1.00 41.05 95 GLY D CA 1
ATOM 2220 C C . GLY B 1 75 ? 150.168 147.056 147.410 1.00 46.03 95 GLY D C 1
ATOM 2221 O O . GLY B 1 75 ? 150.643 147.287 148.523 1.00 52.56 95 GLY D O 1
ATOM 2222 N N . TRP B 1 76 ? 148.860 147.155 147.158 1.00 37.19 96 TRP D N 1
ATOM 2223 C CA . TRP B 1 76 ? 147.945 147.626 148.197 1.00 35.70 96 TRP D CA 1
ATOM 2224 C C . TRP B 1 76 ? 147.734 146.576 149.282 1.00 36.84 96 TRP D C 1
ATOM 2225 O O . TRP B 1 76 ? 147.686 146.909 150.472 1.00 33.70 96 TRP D O 1
ATOM 2236 N N . ASN B 1 77 ? 147.603 145.307 148.894 1.00 41.44 97 ASN D N 1
ATOM 2237 C CA . ASN B 1 77 ? 147.402 144.246 149.876 1.00 40.88 97 ASN D CA 1
ATOM 2238 C C . ASN B 1 77 ? 148.602 144.107 150.804 1.00 46.29 97 ASN D C 1
ATOM 2239 O O . ASN B 1 77 ? 148.440 143.927 152.018 1.00 42.01 97 ASN D O 1
ATOM 2244 N N . ASP B 1 78 ? 149.815 144.180 150.252 1.00 49.75 98 ASP D N 1
ATOM 2245 C CA . ASP B 1 78 ? 151.010 144.021 151.071 1.00 33.39 98 ASP D CA 1
ATOM 2246 C C . ASP B 1 78 ? 151.163 145.164 152.062 1.00 39.10 98 ASP D C 1
ATOM 2247 O O . ASP B 1 78 ? 151.483 144.934 153.233 1.00 47.56 98 ASP D O 1
ATOM 2252 N N . TYR B 1 79 ? 150.937 146.402 151.619 1.00 33.43 99 TYR D N 1
ATOM 2253 C CA . TYR B 1 79 ? 151.000 147.531 152.538 1.00 33.31 99 TYR D CA 1
ATOM 2254 C C . TYR B 1 79 ? 149.848 147.529 153.529 1.00 49.56 99 TYR D C 1
ATOM 2255 O O . TYR B 1 79 ? 149.978 148.112 154.610 1.00 45.30 99 TYR D O 1
ATOM 2264 N N . LYS B 1 80 ? 148.729 146.886 153.194 1.00 46.51 100 LYS D N 1
ATOM 2265 C CA . LYS B 1 80 ? 147.626 146.785 154.142 1.00 36.76 100 LYS D CA 1
ATOM 2266 C C . LYS B 1 80 ? 147.894 145.738 155.216 1.00 41.93 100 LYS D C 1
ATOM 2267 O O . LYS B 1 80 ? 147.511 145.927 156.375 1.00 47.15 100 LYS D O 1
ATOM 2273 N N . LEU B 1 81 ? 148.543 144.630 154.859 1.00 40.28 101 LEU D N 1
ATOM 2274 C CA . LEU B 1 81 ? 148.743 143.540 155.805 1.00 33.66 101 LEU D CA 1
ATOM 2275 C C . LEU B 1 81 ? 150.144 143.487 156.399 1.00 35.60 101 LEU D C 1
ATOM 2276 O O . LEU B 1 81 ? 150.303 142.982 157.515 1.00 36.07 101 LEU D O 1
ATOM 2281 N N . GLY B 1 82 ? 151.151 143.976 155.696 1.00 41.82 102 GLY D N 1
ATOM 2282 C CA . GLY B 1 82 ? 152.493 144.004 156.242 1.00 36.24 102 GLY D CA 1
ATOM 2283 C C . GLY B 1 82 ? 153.389 142.938 155.642 1.00 43.20 102 GLY D C 1
ATOM 2284 O O . GLY B 1 82 ? 152.939 141.869 155.217 1.00 56.43 102 GLY D O 1
ATOM 2285 N N . PHE B 1 83 ? 154.688 143.229 155.612 1.00 31.76 103 PHE D N 1
ATOM 2286 C CA . PHE B 1 83 ? 155.670 142.327 155.031 1.00 34.52 103 PHE D CA 1
ATOM 2287 C C . PHE B 1 83 ? 157.000 142.519 155.744 1.00 40.04 103 PHE D C 1
ATOM 2288 O O . PHE B 1 83 ? 157.203 143.496 156.465 1.00 32.72 103 PHE D O 1
ATOM 2296 N N . GLY B 1 84 ? 157.903 141.566 155.540 1.00 47.94 104 GLY D N 1
ATOM 2297 C CA . GLY B 1 84 ? 159.243 141.642 156.091 1.00 45.05 104 GLY D CA 1
ATOM 2298 C C . GLY B 1 84 ? 159.425 140.742 157.296 1.00 42.40 104 GLY D C 1
ATOM 2299 O O . GLY B 1 84 ? 158.582 139.905 157.632 1.00 53.48 104 GLY D O 1
ATOM 2300 N N . ARG B 1 85 ? 160.564 140.926 157.957 1.00 38.71 105 ARG D N 1
ATOM 2301 C CA . ARG B 1 85 ? 160.917 140.160 159.142 1.00 43.31 105 ARG D CA 1
ATOM 2302 C C . ARG B 1 85 ? 161.142 141.093 160.323 1.00 40.48 105 ARG D C 1
ATOM 2303 O O . ARG B 1 85 ? 161.522 142.252 160.156 1.00 42.58 105 ARG D O 1
ATOM 2311 N N . ALA B 1 86 ? 160.908 140.568 161.527 1.00 46.84 106 ALA D N 1
ATOM 2312 C CA . ALA B 1 86 ? 160.970 141.396 162.728 1.00 37.39 106 ALA D CA 1
ATOM 2313 C C . ALA B 1 86 ? 162.391 141.831 163.056 1.00 48.77 106 ALA D C 1
ATOM 2314 O O . ALA B 1 86 ? 162.595 142.947 163.545 1.00 61.59 106 ALA D O 1
ATOM 2316 N N . ASP B 1 87 ? 163.381 140.972 162.815 1.00 51.26 107 ASP D N 1
ATOM 2317 C CA . ASP B 1 87 ? 164.755 141.327 163.151 1.00 52.25 107 ASP D CA 1
ATOM 2318 C C . ASP B 1 87 ? 165.432 142.133 162.050 1.00 57.37 107 ASP D C 1
ATOM 2319 O O . ASP B 1 87 ? 166.374 142.881 162.332 1.00 58.30 107 ASP D O 1
ATOM 2324 N N . GLY B 1 88 ? 164.978 142.002 160.807 1.00 50.46 108 GLY D N 1
ATOM 2325 C CA . GLY B 1 88 ? 165.566 142.745 159.710 1.00 49.65 108 GLY D CA 1
ATOM 2326 C C . GLY B 1 88 ? 164.750 143.953 159.301 1.00 50.47 108 GLY D C 1
ATOM 2327 O O . GLY B 1 88 ? 164.379 144.773 160.143 1.00 45.80 108 GLY D O 1
ATOM 2328 N N . GLU B 1 89 ? 164.466 144.071 158.007 1.00 46.30 109 GLU D N 1
ATOM 2329 C CA . GLU B 1 89 ? 163.638 145.148 157.482 1.00 40.10 109 GLU D CA 1
ATOM 2330 C C . GLU B 1 89 ? 162.198 144.679 157.345 1.00 47.00 109 GLU D C 1
ATOM 2331 O O . GLU B 1 89 ? 161.943 143.510 157.045 1.00 53.95 109 GLU D O 1
ATOM 2337 N N . TYR B 1 90 ? 161.254 145.594 157.558 1.00 24.55 110 TYR D N 1
ATOM 2338 C CA . TYR B 1 90 ? 159.849 145.215 157.529 1.00 19.15 110 TYR D CA 1
ATOM 2339 C C . TYR B 1 90 ? 158.970 146.449 157.419 1.00 27.85 110 TYR D C 1
ATOM 2340 O O . TYR B 1 90 ? 159.439 147.586 157.480 1.00 35.96 110 TYR D O 1
ATOM 2349 N N . TRP B 1 91 ? 157.674 146.194 157.244 1.00 34.67 111 TRP D N 1
ATOM 2350 C CA . TRP B 1 91 ? 156.631 147.211 157.269 1.00 29.84 111 TRP D CA 1
ATOM 2351 C C . TRP B 1 91 ? 155.465 146.656 158.072 1.00 38.59 111 TRP D C 1
ATOM 2352 O O . TRP B 1 91 ? 154.908 145.615 157.712 1.00 52.65 111 TRP D O 1
ATOM 2363 N N . LEU B 1 92 ? 155.097 147.347 159.152 1.00 30.08 112 LEU D N 1
ATOM 2364 C CA . LEU B 1 92 ? 154.138 146.792 160.104 1.00 16.93 112 LEU D CA 1
ATOM 2365 C C . LEU B 1 92 ? 152.762 146.597 159.481 1.00 29.01 112 LEU D C 1
ATOM 2366 O O . LEU B 1 92 ? 152.116 145.568 159.708 1.00 40.11 112 LEU D O 1
ATOM 2371 N N . GLY B 1 93 ? 152.288 147.569 158.711 1.00 37.87 113 GLY D N 1
ATOM 2372 C CA . GLY B 1 93 ? 150.974 147.389 158.088 1.00 37.72 113 GLY D CA 1
ATOM 2373 C C . GLY B 1 93 ? 150.012 148.472 158.533 1.00 40.90 113 GLY D C 1
ATOM 2374 O O . GLY B 1 93 ? 149.850 148.748 159.718 1.00 46.26 113 GLY D O 1
ATOM 2375 N N . LEU B 1 94 ? 149.348 149.089 157.552 1.00 40.71 114 LEU D N 1
ATOM 2376 C CA . LEU B 1 94 ? 148.470 150.217 157.845 1.00 38.39 114 LEU D CA 1
ATOM 2377 C C . LEU B 1 94 ? 147.319 149.824 158.760 1.00 41.26 114 LEU D C 1
ATOM 2378 O O . LEU B 1 94 ? 146.865 150.642 159.566 1.00 41.86 114 LEU D O 1
ATOM 2383 N N . GLN B 1 95 ? 146.836 148.586 158.649 1.00 40.05 115 GLN D N 1
ATOM 2384 C CA . GLN B 1 95 ? 145.715 148.142 159.471 1.00 34.78 115 GLN D CA 1
ATOM 2385 C C . GLN B 1 95 ? 146.090 148.117 160.947 1.00 47.74 115 GLN D C 1
ATOM 2386 O O . GLN B 1 95 ? 145.344 148.613 161.801 1.00 48.22 115 GLN D O 1
ATOM 2392 N N . ASN B 1 96 ? 147.259 147.557 161.266 1.00 47.37 116 ASN D N 1
ATOM 2393 C CA . ASN B 1 96 ? 147.675 147.449 162.660 1.00 34.95 116 ASN D CA 1
ATOM 2394 C C . ASN B 1 96 ? 148.009 148.812 163.248 1.00 33.78 116 ASN D C 1
ATOM 2395 O O . ASN B 1 96 ? 147.681 149.088 164.407 1.00 47.96 116 ASN D O 1
ATOM 2400 N N . MET B 1 97 ? 148.663 149.678 162.472 1.00 28.10 117 MET D N 1
ATOM 2401 C CA . MET B 1 97 ? 148.922 151.028 162.957 1.00 35.22 117 MET D CA 1
ATOM 2402 C C . MET B 1 97 ? 147.624 151.791 163.182 1.00 38.83 117 MET D C 1
ATOM 2403 O O . MET B 1 97 ? 147.501 152.536 164.160 1.00 42.28 117 MET D O 1
ATOM 2408 N N . HIS B 1 98 ? 146.644 151.623 162.292 1.00 40.98 118 HIS D N 1
ATOM 2409 C CA . HIS B 1 98 ? 145.352 152.270 162.499 1.00 47.72 118 HIS D CA 1
ATOM 2410 C C . HIS B 1 98 ? 144.686 151.768 163.772 1.00 46.84 118 HIS D C 1
ATOM 2411 O O . HIS B 1 98 ? 144.155 152.562 164.560 1.00 56.24 118 HIS D O 1
ATOM 2418 N N . LEU B 1 99 ? 144.709 150.452 163.993 1.00 36.60 119 LEU D N 1
ATOM 2419 C CA . LEU B 1 99 ? 144.098 149.892 165.195 1.00 41.29 119 LEU D CA 1
ATOM 2420 C C . LEU B 1 99 ? 144.793 150.395 166.452 1.00 46.91 119 LEU D C 1
ATOM 2421 O O . LEU B 1 99 ? 144.138 150.672 167.463 1.00 48.97 119 LEU D O 1
ATOM 2426 N N . LEU B 1 100 ? 146.122 150.509 166.413 1.00 48.08 120 LEU D N 1
ATOM 2427 C CA . LEU B 1 100 ? 146.860 151.023 167.563 1.00 39.95 120 LEU D CA 1
ATOM 2428 C C . LEU B 1 100 ? 146.515 152.482 167.832 1.00 41.87 120 LEU D C 1
ATOM 2429 O O . LEU B 1 100 ? 146.203 152.860 168.966 1.00 51.35 120 LEU D O 1
ATOM 2434 N N . THR B 1 101 ? 146.565 153.322 166.798 1.00 37.82 121 THR D N 1
ATOM 2435 C CA . THR B 1 101 ? 146.372 154.751 167.003 1.00 39.88 121 THR D CA 1
ATOM 2436 C C . THR B 1 101 ? 144.929 155.113 167.319 1.00 41.77 121 THR D C 1
ATOM 2437 O O . THR B 1 101 ? 144.691 156.172 167.907 1.00 41.04 121 THR D O 1
ATOM 2441 N N . LEU B 1 102 ? 143.962 154.275 166.938 1.00 42.74 122 LEU D N 1
ATOM 2442 C CA . LEU B 1 102 ? 142.572 154.594 167.243 1.00 37.61 122 LEU D CA 1
ATOM 2443 C C . LEU B 1 102 ? 142.307 154.605 168.742 1.00 43.47 122 LEU D C 1
ATOM 2444 O O . LEU B 1 102 ? 141.613 155.498 169.240 1.00 46.23 122 LEU D O 1
ATOM 2449 N N . LYS B 1 103 ? 142.849 153.634 169.475 1.00 50.14 123 LYS D N 1
ATOM 2450 C CA . LYS B 1 103 ? 142.582 153.497 170.902 1.00 51.07 123 LYS D CA 1
ATOM 2451 C C . LYS B 1 103 ? 143.294 154.554 171.741 1.00 51.28 123 LYS D C 1
ATOM 2452 O O . LYS B 1 103 ? 142.679 155.170 172.616 1.00 54.21 123 LYS D O 1
ATOM 2458 N N . GLN B 1 104 ? 144.581 154.778 171.489 1.00 51.74 124 GLN D N 1
ATOM 2459 C CA . GLN B 1 104 ? 145.396 155.663 172.306 1.00 56.27 124 GLN D CA 1
ATOM 2460 C C . GLN B 1 104 ? 146.057 156.736 171.451 1.00 61.50 124 GLN D C 1
ATOM 2461 O O . GLN B 1 104 ? 146.236 156.575 170.241 1.00 71.16 124 GLN D O 1
ATOM 2467 N N . LYS B 1 105 ? 146.417 157.840 172.099 1.00 51.48 125 LYS D N 1
ATOM 2468 C CA . LYS B 1 105 ? 147.194 158.878 171.440 1.00 51.74 125 LYS D CA 1
ATOM 2469 C C . LYS B 1 105 ? 148.657 158.463 171.348 1.00 48.25 125 LYS D C 1
ATOM 2470 O O . LYS B 1 105 ? 149.130 157.612 172.106 1.00 56.85 125 LYS D O 1
ATOM 2476 N N . TYR B 1 106 ? 149.381 159.073 170.413 1.00 46.85 126 TYR D N 1
ATOM 2477 C CA . TYR B 1 106 ? 150.777 158.722 170.188 1.00 49.47 126 TYR D CA 1
ATOM 2478 C C . TYR B 1 106 ? 151.542 159.970 169.757 1.00 51.62 126 TYR D C 1
ATOM 2479 O O . TYR B 1 106 ? 151.029 161.091 169.809 1.00 52.19 126 TYR D O 1
ATOM 2488 N N . GLU B 1 107 ? 152.786 159.763 169.330 1.00 55.23 127 GLU D N 1
ATOM 2489 C CA . GLU B 1 107 ? 153.687 160.840 168.947 1.00 54.27 127 GLU D CA 1
ATOM 2490 C C . GLU B 1 107 ? 154.791 160.249 168.082 1.00 55.08 127 GLU D C 1
ATOM 2491 O O . GLU B 1 107 ? 155.360 159.213 168.428 1.00 59.37 127 GLU D O 1
ATOM 2497 N N . LEU B 1 108 ? 155.091 160.911 166.965 1.00 35.52 128 LEU D N 1
ATOM 2498 C CA . LEU B 1 108 ? 155.930 160.348 165.915 1.00 37.73 128 LEU D CA 1
ATOM 2499 C C . LEU B 1 108 ? 157.355 160.882 165.994 1.00 37.01 128 LEU D C 1
ATOM 2500 O O . LEU B 1 108 ? 157.570 162.075 166.224 1.00 46.74 128 LEU D O 1
ATOM 2505 N N . ARG B 1 109 ? 158.325 159.987 165.798 1.00 44.28 129 ARG D N 1
ATOM 2506 C CA . ARG B 1 109 ? 159.731 160.349 165.690 1.00 46.77 129 ARG D CA 1
ATOM 2507 C C . ARG B 1 109 ? 160.344 159.657 164.482 1.00 51.77 129 ARG D C 1
ATOM 2508 O O . ARG B 1 109 ? 160.110 158.468 164.256 1.00 58.83 129 ARG D O 1
ATOM 2516 N N . VAL B 1 110 ? 161.133 160.404 163.712 1.00 39.97 130 VAL D N 1
ATOM 2517 C CA . VAL B 1 110 ? 161.850 159.882 162.554 1.00 34.77 130 VAL D CA 1
ATOM 2518 C C . VAL B 1 110 ? 163.327 160.201 162.729 1.00 41.38 130 VAL D C 1
ATOM 2519 O O . VAL B 1 110 ? 163.684 161.336 163.059 1.00 45.46 130 VAL D O 1
ATOM 2523 N N . ASP B 1 111 ? 164.181 159.203 162.516 1.00 55.24 131 ASP D N 1
ATOM 2524 C CA . ASP B 1 111 ? 165.624 159.392 162.564 1.00 54.83 131 ASP D CA 1
ATOM 2525 C C . ASP B 1 111 ? 166.255 158.766 161.330 1.00 57.05 131 ASP D C 1
ATOM 2526 O O . ASP B 1 111 ? 165.906 157.650 160.939 1.00 64.71 131 ASP D O 1
ATOM 2531 N N . LEU B 1 112 ? 167.184 159.496 160.721 1.00 66.61 132 LEU D N 1
ATOM 2532 C CA . LEU B 1 112 ? 167.751 159.129 159.433 1.00 67.25 132 LEU D CA 1
ATOM 2533 C C . LEU B 1 112 ? 169.254 159.367 159.459 1.00 72.12 132 LEU D C 1
ATOM 2534 O O . LEU B 1 112 ? 169.766 160.099 160.309 1.00 75.66 132 LEU D O 1
ATOM 2539 N N . GLU B 1 113 ? 169.959 158.728 158.527 1.00 75.44 133 GLU D N 1
ATOM 2540 C CA . GLU B 1 113 ? 171.416 158.723 158.525 1.00 75.39 133 GLU D CA 1
ATOM 2541 C C . GLU B 1 113 ? 171.934 158.654 157.097 1.00 75.57 133 GLU D C 1
ATOM 2542 O O . GLU B 1 113 ? 171.509 157.794 156.321 1.00 74.87 133 GLU D O 1
ATOM 2548 N N . ASP B 1 114 ? 172.853 159.556 156.755 1.00 81.83 134 ASP D N 1
ATOM 2549 C CA . ASP B 1 114 ? 173.423 159.603 155.417 1.00 83.40 134 ASP D CA 1
ATOM 2550 C C . ASP B 1 114 ? 174.431 158.468 155.240 1.00 84.00 134 ASP D C 1
ATOM 2551 O O . ASP B 1 114 ? 174.598 157.609 156.109 1.00 83.15 134 ASP D O 1
ATOM 2556 N N . PHE B 1 115 ? 175.118 158.453 154.098 1.00 83.26 135 PHE D N 1
ATOM 2557 C CA . PHE B 1 115 ? 175.995 157.324 153.811 1.00 82.18 135 PHE D CA 1
ATOM 2558 C C . PHE B 1 115 ? 177.326 157.434 154.543 1.00 82.90 135 PHE D C 1
ATOM 2559 O O . PHE B 1 115 ? 177.835 156.429 155.052 1.00 82.20 135 PHE D O 1
ATOM 2567 N N . GLU B 1 116 ? 177.920 158.629 154.595 1.00 99.85 136 GLU D N 1
ATOM 2568 C CA . GLU B 1 116 ? 179.279 158.714 155.117 1.00 97.78 136 GLU D CA 1
ATOM 2569 C C . GLU B 1 116 ? 179.358 158.352 156.605 1.00 101.10 136 GLU D C 1
ATOM 2570 O O . GLU B 1 116 ? 179.814 157.251 156.928 1.00 104.22 136 GLU D O 1
ATOM 2576 N N . ASN B 1 117 ? 178.914 159.224 157.519 1.00 102.41 137 ASN D N 1
ATOM 2577 C CA . ASN B 1 117 ? 178.743 158.848 158.921 1.00 102.03 137 ASN D CA 1
ATOM 2578 C C . ASN B 1 117 ? 177.677 159.674 159.639 1.00 103.25 137 ASN D C 1
ATOM 2579 O O . ASN B 1 117 ? 177.461 159.498 160.842 1.00 105.61 137 ASN D O 1
ATOM 2584 N N . ASN B 1 118 ? 177.010 160.573 158.923 1.00 93.30 138 ASN D N 1
ATOM 2585 C CA . ASN B 1 118 ? 176.167 161.600 159.524 1.00 92.71 138 ASN D CA 1
ATOM 2586 C C . ASN B 1 118 ? 174.793 161.049 159.901 1.00 90.51 138 ASN D C 1
ATOM 2587 O O . ASN B 1 118 ? 174.303 160.081 159.318 1.00 90.08 138 ASN D O 1
ATOM 2592 N N . THR B 1 119 ? 174.174 161.682 160.900 1.00 80.30 139 THR D N 1
ATOM 2593 C CA . THR B 1 119 ? 172.830 161.328 161.343 1.00 78.99 139 THR D CA 1
ATOM 2594 C C . THR B 1 119 ? 172.040 162.596 161.638 1.00 80.51 139 THR D C 1
ATOM 2595 O O . THR B 1 119 ? 172.606 163.674 161.835 1.00 83.21 139 THR D O 1
ATOM 2599 N N . ALA B 1 120 ? 170.717 162.450 161.671 1.00 65.55 140 ALA D N 1
ATOM 2600 C CA . ALA B 1 120 ? 169.809 163.543 162.001 1.00 62.42 140 ALA D CA 1
ATOM 2601 C C . ALA B 1 120 ? 168.491 162.941 162.468 1.00 64.06 140 ALA D C 1
ATOM 2602 O O . ALA B 1 120 ? 168.314 161.722 162.469 1.00 71.31 140 ALA D O 1
ATOM 2604 N N . TYR B 1 121 ? 167.563 163.810 162.869 1.00 52.48 141 TYR D N 1
ATOM 2605 C CA . TYR B 1 121 ? 166.266 163.339 163.341 1.00 53.30 141 TYR D CA 1
ATOM 2606 C C . TYR B 1 121 ? 165.250 164.471 163.307 1.00 52.12 141 TYR D C 1
ATOM 2607 O O . TYR B 1 121 ? 165.605 165.649 163.226 1.00 56.23 141 TYR D O 1
ATOM 2616 N N . ALA B 1 122 ? 163.975 164.087 163.378 1.00 52.73 142 ALA D N 1
ATOM 2617 C CA . ALA B 1 122 ? 162.857 165.020 163.432 1.00 52.21 142 ALA D CA 1
ATOM 2618 C C . ALA B 1 122 ? 161.799 164.476 164.382 1.00 55.18 142 ALA D C 1
ATOM 2619 O O . ALA B 1 122 ? 161.739 163.274 164.650 1.00 61.99 142 ALA D O 1
ATOM 2621 N N . LYS B 1 123 ? 160.960 165.375 164.894 1.00 48.38 143 LYS D N 1
ATOM 2622 C CA . LYS B 1 123 ? 159.935 165.009 165.863 1.00 48.59 143 LYS D CA 1
ATOM 2623 C C . LYS B 1 123 ? 158.626 165.709 165.532 1.00 51.44 143 LYS D C 1
ATOM 2624 O O . LYS B 1 123 ? 158.623 166.877 165.136 1.00 62.33 143 LYS D O 1
ATOM 2630 N N . TYR B 1 124 ? 157.516 164.992 165.709 1.00 38.97 144 TYR D N 1
ATOM 2631 C CA . TYR B 1 124 ? 156.180 165.536 165.515 1.00 39.09 144 TYR D CA 1
ATOM 2632 C C . TYR B 1 124 ? 155.349 165.268 166.760 1.00 43.09 144 TYR D C 1
ATOM 2633 O O . TYR B 1 124 ? 155.428 164.185 167.344 1.00 45.08 144 TYR D O 1
ATOM 2642 N N . ALA B 1 125 ? 154.546 166.258 167.158 1.00 52.32 145 ALA D N 1
ATOM 2643 C CA . ALA B 1 125 ? 153.862 166.194 168.445 1.00 51.91 145 ALA D CA 1
ATOM 2644 C C . ALA B 1 125 ? 152.669 165.247 168.440 1.00 54.79 145 ALA D C 1
ATOM 2645 O O . ALA B 1 125 ? 152.402 164.600 169.458 1.00 52.16 145 ALA D O 1
ATOM 2647 N N . ASP B 1 126 ? 151.942 165.151 167.329 1.00 64.97 146 ASP D N 1
ATOM 2648 C CA . ASP B 1 126 ? 150.750 164.317 167.248 1.00 59.85 146 ASP D CA 1
ATOM 2649 C C . ASP B 1 126 ? 150.772 163.492 165.971 1.00 59.44 146 ASP D C 1
ATOM 2650 O O . ASP B 1 126 ? 151.064 164.012 164.891 1.00 56.85 146 ASP D O 1
ATOM 2655 N N . PHE B 1 127 ? 150.453 162.205 166.100 1.00 52.58 147 PHE D N 1
ATOM 2656 C CA . PHE B 1 127 ? 150.434 161.300 164.958 1.00 47.84 147 PHE D CA 1
ATOM 2657 C C . PHE B 1 127 ? 149.199 160.417 165.022 1.00 45.13 147 PHE D C 1
ATOM 2658 O O . PHE B 1 127 ? 148.931 159.800 166.056 1.00 47.19 147 PHE D O 1
ATOM 2666 N N . SER B 1 128 ? 148.463 160.348 163.915 1.00 51.43 148 SER D N 1
ATOM 2667 C CA . SER B 1 128 ? 147.274 159.510 163.832 1.00 51.03 148 SER D CA 1
ATOM 2668 C C . SER B 1 128 ? 147.004 159.182 162.370 1.00 52.41 148 SER D C 1
ATOM 2669 O O . SER B 1 128 ? 147.461 159.878 161.461 1.00 39.36 148 SER D O 1
ATOM 2672 N N . ILE B 1 129 ? 146.252 158.104 162.158 1.00 55.69 149 ILE D N 1
ATOM 2673 C CA . ILE B 1 129 ? 145.894 157.623 160.827 1.00 50.34 149 ILE D CA 1
ATOM 2674 C C . ILE B 1 129 ? 144.381 157.474 160.768 1.00 53.72 149 ILE D C 1
ATOM 2675 O O . ILE B 1 129 ? 143.812 156.641 161.483 1.00 55.24 149 ILE D O 1
ATOM 2680 N N . SER B 1 130 ? 143.735 158.265 159.905 1.00 58.21 150 SER D N 1
ATOM 2681 C CA . SER B 1 130 ? 142.285 158.265 159.738 1.00 56.25 150 SER D CA 1
ATOM 2682 C C . SER B 1 130 ? 141.602 158.412 161.092 1.00 52.86 150 SER D C 1
ATOM 2683 O O . SER B 1 130 ? 141.028 157.445 161.607 1.00 46.11 150 SER D O 1
ATOM 2686 N N . PRO B 1 131 ? 141.654 159.600 161.698 1.00 59.95 151 PRO D N 1
ATOM 2687 C CA . PRO B 1 131 ? 141.238 159.749 163.101 1.00 60.97 151 PRO D CA 1
ATOM 2688 C C . PRO B 1 131 ? 139.807 159.326 163.405 1.00 60.83 151 PRO D C 1
ATOM 2689 O O . PRO B 1 131 ? 139.591 158.461 164.259 1.00 62.67 151 PRO D O 1
ATOM 2693 N N . ASN B 1 132 ? 138.824 159.916 162.728 1.00 52.41 152 ASN D N 1
ATOM 2694 C CA . ASN B 1 132 ? 137.417 159.714 163.073 1.00 51.05 152 ASN D CA 1
ATOM 2695 C C . ASN B 1 132 ? 136.602 159.176 161.907 1.00 57.32 152 ASN D C 1
ATOM 2696 O O . ASN B 1 132 ? 135.498 159.658 161.641 1.00 62.43 152 ASN D O 1
ATOM 2701 N N . ALA B 1 133 ? 137.114 158.178 161.196 1.00 58.00 153 ALA D N 1
ATOM 2702 C CA . ALA B 1 133 ? 136.412 157.570 160.075 1.00 53.11 153 ALA D CA 1
ATOM 2703 C C . ALA B 1 133 ? 135.618 156.367 160.563 1.00 52.42 153 ALA D C 1
ATOM 2704 O O . ALA B 1 133 ? 136.109 155.584 161.383 1.00 47.95 153 ALA D O 1
ATOM 2706 N N . VAL B 1 134 ? 134.390 156.229 160.063 1.00 46.25 154 VAL D N 1
ATOM 2707 C CA . VAL B 1 134 ? 133.591 155.049 160.376 1.00 41.62 154 VAL D CA 1
ATOM 2708 C C . VAL B 1 134 ? 134.241 153.803 159.788 1.00 46.45 154 VAL D C 1
ATOM 2709 O O . VAL B 1 134 ? 134.311 152.752 160.437 1.00 45.18 154 VAL D O 1
ATOM 2713 N N . SER B 1 135 ? 134.728 153.901 158.553 1.00 51.30 155 SER D N 1
ATOM 2714 C CA . SER B 1 135 ? 135.505 152.842 157.922 1.00 48.22 155 SER D CA 1
ATOM 2715 C C . SER B 1 135 ? 136.831 153.434 157.473 1.00 52.40 155 SER D C 1
ATOM 2716 O O . SER B 1 135 ? 136.851 154.380 156.680 1.00 56.06 155 SER D O 1
ATOM 2719 N N . ALA B 1 136 ? 137.935 152.886 157.985 1.00 42.28 156 ALA D N 1
ATOM 2720 C CA . ALA B 1 136 ? 139.245 153.456 157.687 1.00 39.22 156 ALA D CA 1
ATOM 2721 C C . ALA B 1 136 ? 139.667 153.166 156.254 1.00 41.45 156 ALA D C 1
ATOM 2722 O O . ALA B 1 136 ? 140.271 154.018 155.595 1.00 45.29 156 ALA D O 1
ATOM 2724 N N . GLU B 1 137 ? 139.365 151.967 155.758 1.00 44.51 157 GLU D N 1
ATOM 2725 C CA . GLU B 1 137 ? 139.771 151.596 154.408 1.00 40.73 157 GLU D CA 1
ATOM 2726 C C . GLU B 1 137 ? 139.086 152.458 153.358 1.00 37.08 157 GLU D C 1
ATOM 2727 O O . GLU B 1 137 ? 139.693 152.778 152.330 1.00 33.01 157 GLU D O 1
ATOM 2733 N N . GLU B 1 138 ? 137.834 152.851 153.599 1.00 45.88 158 GLU D N 1
ATOM 2734 C CA . GLU B 1 138 ? 137.125 153.686 152.636 1.00 48.23 158 GLU D CA 1
ATOM 2735 C C . GLU B 1 138 ? 137.719 155.089 152.583 1.00 53.95 158 GLU D C 1
ATOM 2736 O O . GLU B 1 138 ? 137.742 155.721 151.520 1.00 54.42 158 GLU D O 1
ATOM 2742 N N . ASP B 1 139 ? 138.205 155.594 153.719 1.00 57.20 159 ASP D N 1
ATOM 2743 C CA . ASP B 1 139 ? 138.839 156.908 153.737 1.00 48.51 159 ASP D CA 1
ATOM 2744 C C . ASP B 1 139 ? 140.159 156.913 152.979 1.00 52.69 159 ASP D C 1
ATOM 2745 O O . ASP B 1 139 ? 140.495 157.911 152.333 1.00 60.08 159 ASP D O 1
ATOM 2750 N N . GLY B 1 140 ? 140.916 155.825 153.048 1.00 46.08 160 GLY D N 1
ATOM 2751 C CA . GLY B 1 140 ? 142.205 155.747 152.398 1.00 41.43 160 GLY D CA 1
ATOM 2752 C C . GLY B 1 140 ? 143.405 155.853 153.311 1.00 47.00 160 GLY D C 1
ATOM 2753 O O . GLY B 1 140 ? 144.516 156.051 152.811 1.00 51.52 160 GLY D O 1
ATOM 2754 N N . TYR B 1 141 ? 143.215 155.738 154.627 1.00 37.83 161 TYR D N 1
ATOM 2755 C CA . TYR B 1 141 ? 144.296 155.799 155.611 1.00 29.15 161 TYR D CA 1
ATOM 2756 C C . TYR B 1 141 ? 145.050 157.126 155.519 1.00 36.15 161 TYR D C 1
ATOM 2757 O O . TYR B 1 141 ? 146.261 157.170 155.307 1.00 43.53 161 TYR D O 1
ATOM 2766 N N . THR B 1 142 ? 144.307 158.216 155.690 1.00 43.63 162 THR D N 1
ATOM 2767 C CA . THR B 1 142 ? 144.897 159.541 155.590 1.00 46.50 162 THR D CA 1
ATOM 2768 C C . THR B 1 142 ? 145.869 159.787 156.742 1.00 49.98 162 THR D C 1
ATOM 2769 O O . THR B 1 142 ? 145.846 159.106 157.769 1.00 54.41 162 THR D O 1
ATOM 2773 N N . LEU B 1 143 ? 146.736 160.776 156.553 1.00 50.80 163 LEU D N 1
ATOM 2774 C CA . LEU B 1 143 ? 147.765 161.123 157.520 1.00 51.05 163 LEU D CA 1
ATOM 2775 C C . LEU B 1 143 ? 147.417 162.433 158.213 1.00 53.19 163 LEU D C 1
ATOM 2776 O O . LEU B 1 143 ? 146.758 163.303 157.637 1.00 47.97 163 LEU D O 1
ATOM 2781 N N . PHE B 1 144 ? 147.854 162.558 159.465 1.00 66.37 164 PHE D N 1
ATOM 2782 C CA . PHE B 1 144 ? 147.677 163.777 160.243 1.00 64.22 164 PHE D CA 1
ATOM 2783 C C . PHE B 1 144 ? 148.861 163.941 161.183 1.00 65.24 164 PHE D C 1
ATOM 2784 O O . PHE B 1 144 ? 149.101 163.082 162.035 1.00 65.65 164 PHE D O 1
ATOM 2792 N N . VAL B 1 145 ? 149.597 165.038 161.026 1.00 60.56 165 VAL D N 1
ATOM 2793 C CA . VAL B 1 145 ? 150.749 165.328 161.873 1.00 57.58 165 VAL D CA 1
ATOM 2794 C C . VAL B 1 145 ? 150.770 166.820 162.168 1.00 61.69 165 VAL D C 1
ATOM 2795 O O . VAL B 1 145 ? 150.518 167.645 161.285 1.00 58.90 165 VAL D O 1
ATOM 2799 N N . ALA B 1 146 ? 151.076 167.165 163.416 1.00 66.71 166 ALA D N 1
ATOM 2800 C CA . ALA B 1 146 ? 151.151 168.558 163.829 1.00 67.20 166 ALA D CA 1
ATOM 2801 C C . ALA B 1 146 ? 152.129 168.676 164.987 1.00 71.09 166 ALA D C 1
ATOM 2802 O O . ALA B 1 146 ? 152.407 167.701 165.690 1.00 70.24 166 ALA D O 1
ATOM 2804 N N . GLY B 1 147 ? 152.649 169.887 165.176 1.00 64.86 167 GLY D N 1
ATOM 2805 C CA . GLY B 1 147 ? 153.597 170.149 166.241 1.00 59.16 167 GLY D CA 1
ATOM 2806 C C . GLY B 1 147 ? 155.013 169.713 165.923 1.00 57.62 167 GLY D C 1
ATOM 2807 O O . GLY B 1 147 ? 155.591 168.892 166.640 1.00 57.17 167 GLY D O 1
ATOM 2808 N N . PHE B 1 148 ? 155.584 170.261 164.854 1.00 55.57 168 PHE D N 1
ATOM 2809 C CA . PHE B 1 148 ? 156.937 169.913 164.446 1.00 55.50 168 PHE D CA 1
ATOM 2810 C C . PHE B 1 148 ? 157.958 170.461 165.436 1.00 61.06 168 PHE D C 1
ATOM 2811 O O . PHE B 1 148 ? 157.773 171.535 166.014 1.00 65.89 168 PHE D O 1
ATOM 2819 N N . GLU B 1 149 ? 159.042 169.712 165.627 1.00 63.95 169 GLU D N 1
ATOM 2820 C CA . GLU B 1 149 ? 160.112 170.091 166.543 1.00 65.51 169 GLU D CA 1
ATOM 2821 C C . GLU B 1 149 ? 161.437 169.719 165.899 1.00 65.61 169 GLU D C 1
ATOM 2822 O O . GLU B 1 149 ? 161.723 168.533 165.707 1.00 67.33 169 GLU D O 1
ATOM 2828 N N . ASP B 1 150 ? 162.240 170.725 165.567 1.00 67.04 170 ASP D N 1
ATOM 2829 C CA . ASP B 1 150 ? 163.408 170.514 164.727 1.00 71.27 170 ASP D CA 1
ATOM 2830 C C . ASP B 1 150 ? 164.512 169.781 165.477 1.00 71.69 170 ASP D C 1
ATOM 2831 O O . ASP B 1 150 ? 164.656 169.901 166.697 1.00 73.23 170 ASP D O 1
ATOM 2836 N N . GLY B 1 151 ? 165.294 169.013 164.724 1.00 63.97 171 GLY D N 1
ATOM 2837 C CA . GLY B 1 151 ? 166.453 168.333 165.260 1.00 63.28 171 GLY D CA 1
ATOM 2838 C C . GLY B 1 151 ? 167.601 168.286 164.273 1.00 63.29 171 GLY D C 1
ATOM 2839 O O . GLY B 1 151 ? 168.578 167.560 164.477 1.00 63.49 171 GLY D O 1
ATOM 2840 N N . GLY B 1 152 ? 167.494 169.060 163.195 1.00 64.01 172 GLY D N 1
ATOM 2841 C CA . GLY B 1 152 ? 168.517 169.108 162.170 1.00 63.63 172 GLY D CA 1
ATOM 2842 C C . GLY B 1 152 ? 168.155 168.426 160.871 1.00 62.92 172 GLY D C 1
ATOM 2843 O O . GLY B 1 152 ? 169.026 168.280 160.007 1.00 66.72 172 GLY D O 1
ATOM 2844 N N . ALA B 1 153 ? 166.904 168.004 160.698 1.00 65.12 173 ALA D N 1
ATOM 2845 C CA . ALA B 1 153 ? 166.482 167.314 159.488 1.00 64.93 173 ALA D CA 1
ATOM 2846 C C . ALA B 1 153 ? 165.496 168.102 158.645 1.00 64.66 173 ALA D C 1
ATOM 2847 O O . ALA B 1 153 ? 165.396 167.848 157.444 1.00 65.12 173 ALA D O 1
ATOM 2849 N N . GLY B 1 154 ? 164.769 169.044 159.233 1.00 57.19 174 GLY D N 1
ATOM 2850 C CA . GLY B 1 154 ? 163.797 169.833 158.506 1.00 55.74 174 GLY D CA 1
ATOM 2851 C C . GLY B 1 154 ? 162.402 169.237 158.584 1.00 56.34 174 GLY D C 1
ATOM 2852 O O . GLY B 1 154 ? 162.181 168.134 159.089 1.00 67.37 174 GLY D O 1
ATOM 2853 N N . ASP B 1 155 ? 161.442 169.998 158.068 1.00 50.99 175 ASP D N 1
ATOM 2854 C CA . ASP B 1 155 ? 160.040 169.596 158.077 1.00 52.46 175 ASP D CA 1
ATOM 2855 C C . ASP B 1 155 ? 159.656 169.110 156.683 1.00 58.16 175 ASP D C 1
ATOM 2856 O O . ASP B 1 155 ? 159.601 169.900 155.736 1.00 54.55 175 ASP D O 1
ATOM 2861 N N . SER B 1 156 ? 159.385 167.809 156.558 1.00 71.03 176 SER D N 1
ATOM 2862 C CA . SER B 1 156 ? 159.003 167.221 155.280 1.00 70.14 176 SER D CA 1
ATOM 2863 C C . SER B 1 156 ? 157.722 166.398 155.363 1.00 64.99 176 SER D C 1
ATOM 2864 O O . SER B 1 156 ? 157.395 165.691 154.404 1.00 65.59 176 SER D O 1
ATOM 2867 N N . LEU B 1 157 ? 156.992 166.465 156.474 1.00 55.78 177 LEU D N 1
ATOM 2868 C CA . LEU B 1 157 ? 155.703 165.803 156.592 1.00 60.41 177 LEU D CA 1
ATOM 2869 C C . LEU B 1 157 ? 154.558 166.754 156.909 1.00 61.01 177 LEU D C 1
ATOM 2870 O O . LEU B 1 157 ? 153.402 166.319 156.906 1.00 62.57 177 LEU D O 1
ATOM 2875 N N . SER B 1 158 ? 154.840 168.029 157.183 1.00 60.78 178 SER D N 1
ATOM 2876 C CA . SER B 1 158 ? 153.774 168.976 157.491 1.00 61.68 178 SER D CA 1
ATOM 2877 C C . SER B 1 158 ? 153.053 169.447 156.236 1.00 60.87 178 SER D C 1
ATOM 2878 O O . SER B 1 158 ? 151.863 169.776 156.294 1.00 56.22 178 SER D O 1
ATOM 2881 N N . TYR B 1 159 ? 153.756 169.506 155.102 1.00 68.84 179 TYR D N 1
ATOM 2882 C CA . TYR B 1 159 ? 153.116 169.901 153.850 1.00 67.18 179 TYR D CA 1
ATOM 2883 C C . TYR B 1 159 ? 152.041 168.902 153.456 1.00 68.86 179 TYR D C 1
ATOM 2884 O O . TYR B 1 159 ? 150.986 169.279 152.935 1.00 69.19 179 TYR D O 1
ATOM 2893 N N . HIS B 1 160 ? 152.296 167.621 153.706 1.00 70.84 180 HIS D N 1
ATOM 2894 C CA . HIS B 1 160 ? 151.326 166.549 153.536 1.00 63.64 180 HIS D CA 1
ATOM 2895 C C . HIS B 1 160 ? 150.379 166.545 154.728 1.00 65.53 180 HIS D C 1
ATOM 2896 O O . HIS B 1 160 ? 150.255 167.563 155.416 1.00 70.50 180 HIS D O 1
ATOM 2903 N N . SER B 1 161 ? 149.667 165.434 154.928 1.00 62.15 181 SER D N 1
ATOM 2904 C CA . SER B 1 161 ? 148.644 165.256 155.958 1.00 67.52 181 SER D CA 1
ATOM 2905 C C . SER B 1 161 ? 147.326 165.832 155.464 1.00 66.57 181 SER D C 1
ATOM 2906 O O . SER B 1 161 ? 147.283 166.945 154.930 1.00 59.85 181 SER D O 1
ATOM 2909 N N . GLY B 1 162 ? 146.247 165.075 155.645 1.00 64.40 182 GLY D N 1
ATOM 2910 C CA . GLY B 1 162 ? 145.033 165.282 154.893 1.00 58.37 182 GLY D CA 1
ATOM 2911 C C . GLY B 1 162 ? 145.014 164.570 153.562 1.00 57.75 182 GLY D C 1
ATOM 2912 O O . GLY B 1 162 ? 143.992 164.612 152.867 1.00 56.55 182 GLY D O 1
ATOM 2913 N N . GLN B 1 163 ? 146.109 163.915 153.189 1.00 59.24 183 GLN D N 1
ATOM 2914 C CA . GLN B 1 163 ? 146.226 163.171 151.948 1.00 60.24 183 GLN D CA 1
ATOM 2915 C C . GLN B 1 163 ? 146.188 161.676 152.233 1.00 63.67 183 GLN D C 1
ATOM 2916 O O . GLN B 1 163 ? 146.643 161.216 153.283 1.00 65.25 183 GLN D O 1
ATOM 2922 N N . LYS B 1 164 ? 145.644 160.922 151.286 1.00 47.62 184 LYS D N 1
ATOM 2923 C CA . LYS B 1 164 ? 145.480 159.487 151.446 1.00 44.83 184 LYS D CA 1
ATOM 2924 C C . LYS B 1 164 ? 146.692 158.731 150.913 1.00 48.47 184 LYS D C 1
ATOM 2925 O O . LYS B 1 164 ? 147.555 159.285 150.231 1.00 54.72 184 LYS D O 1
ATOM 2931 N N . PHE B 1 165 ? 146.743 157.444 151.242 1.00 37.38 185 PHE D N 1
ATOM 2932 C CA . PHE B 1 165 ? 147.788 156.567 150.739 1.00 42.85 185 PHE D CA 1
ATOM 2933 C C . PHE B 1 165 ? 147.480 156.148 149.304 1.00 46.45 185 PHE D C 1
ATOM 2934 O O . PHE B 1 165 ? 146.347 155.798 148.967 1.00 52.88 185 PHE D O 1
ATOM 2942 N N . SER B 1 166 ? 148.503 156.181 148.452 1.00 39.08 186 SER D N 1
ATOM 2943 C CA . SER B 1 166 ? 148.362 155.755 147.067 1.00 39.17 186 SER D CA 1
ATOM 2944 C C . SER B 1 166 ? 149.515 154.833 146.710 1.00 44.08 186 SER D C 1
ATOM 2945 O O . SER B 1 166 ? 150.566 154.846 147.354 1.00 48.13 186 SER D O 1
ATOM 2948 N N . THR B 1 167 ? 149.300 154.030 145.678 1.00 59.67 187 THR D N 1
ATOM 2949 C CA . THR B 1 167 ? 150.263 153.045 145.220 1.00 53.17 187 THR D CA 1
ATOM 2950 C C . THR B 1 167 ? 150.296 153.116 143.692 1.00 59.41 187 THR D C 1
ATOM 2951 O O . THR B 1 167 ? 149.659 153.982 143.076 1.00 63.63 187 THR D O 1
ATOM 2955 N N . PHE B 1 168 ? 151.063 152.210 143.081 1.00 46.81 188 PHE D N 1
ATOM 2956 C CA . PHE B 1 168 ? 151.263 152.164 141.639 1.00 47.28 188 PHE D CA 1
ATOM 2957 C C . PHE B 1 168 ? 150.138 151.432 140.923 1.00 52.39 188 PHE D C 1
ATOM 2958 O O . PHE B 1 168 ? 150.085 151.431 139.689 1.00 53.65 188 PHE D O 1
ATOM 2966 N N . ASP B 1 169 ? 149.246 150.784 141.671 1.00 54.02 189 ASP D N 1
ATOM 2967 C CA . ASP B 1 169 ? 148.163 150.032 141.050 1.00 59.84 189 ASP D CA 1
ATOM 2968 C C . ASP B 1 169 ? 146.784 150.485 141.509 1.00 61.39 189 ASP D C 1
ATOM 2969 O O . ASP B 1 169 ? 145.791 150.170 140.843 1.00 64.55 189 ASP D O 1
ATOM 2974 N N . ARG B 1 170 ? 146.688 151.219 142.615 1.00 57.48 190 ARG D N 1
ATOM 2975 C CA . ARG B 1 170 ? 145.382 151.630 143.110 1.00 60.11 190 ARG D CA 1
ATOM 2976 C C . ARG B 1 170 ? 144.842 152.797 142.302 1.00 65.49 190 ARG D C 1
ATOM 2977 O O . ARG B 1 170 ? 143.834 152.677 141.600 1.00 69.32 190 ARG D O 1
ATOM 2985 N N . ASP B 1 171 ? 145.525 153.932 142.406 1.00 74.88 191 ASP D N 1
ATOM 2986 C CA . ASP B 1 171 ? 145.081 155.188 141.818 1.00 74.65 191 ASP D CA 1
ATOM 2987 C C . ASP B 1 171 ? 145.519 155.421 140.377 1.00 79.16 191 ASP D C 1
ATOM 2988 O O . ASP B 1 171 ? 144.749 155.195 139.438 1.00 79.04 191 ASP D O 1
ATOM 2993 N N . GLN B 1 172 ? 146.768 155.851 140.216 1.00 76.74 192 GLN D N 1
ATOM 2994 C CA . GLN B 1 172 ? 147.439 156.097 138.935 1.00 69.38 192 GLN D CA 1
ATOM 2995 C C . GLN B 1 172 ? 146.523 156.719 137.878 1.00 69.36 192 GLN D C 1
ATOM 2996 O O . GLN B 1 172 ? 146.662 156.441 136.685 1.00 73.02 192 GLN D O 1
ATOM 3002 N N . ASP B 1 173 ? 145.574 157.560 138.287 1.00 77.68 193 ASP D N 1
ATOM 3003 C CA . ASP B 1 173 ? 144.676 158.190 137.324 1.00 81.30 193 ASP D CA 1
ATOM 3004 C C . ASP B 1 173 ? 144.570 159.696 137.519 1.00 84.66 193 ASP D C 1
ATOM 3005 O O . ASP B 1 173 ? 144.484 160.435 136.533 1.00 83.95 193 ASP D O 1
ATOM 3010 N N . LEU B 1 174 ? 144.553 160.179 138.761 1.00 89.55 194 LEU D N 1
ATOM 3011 C CA . LEU B 1 174 ? 144.476 161.618 138.974 1.00 88.69 194 LEU D CA 1
ATOM 3012 C C . LEU B 1 174 ? 145.849 162.254 138.791 1.00 89.36 194 LEU D C 1
ATOM 3013 O O . LEU B 1 174 ? 145.956 163.466 138.573 1.00 88.82 194 LEU D O 1
ATOM 3018 N N . PHE B 1 175 ? 146.907 161.442 138.840 1.00 75.42 195 PHE D N 1
ATOM 3019 C CA . PHE B 1 175 ? 148.260 161.962 138.685 1.00 73.42 195 PHE D CA 1
ATOM 3020 C C . PHE B 1 175 ? 148.577 162.311 137.238 1.00 74.82 195 PHE D C 1
ATOM 3021 O O . PHE B 1 175 ? 149.283 163.292 136.981 1.00 77.06 195 PHE D O 1
ATOM 3029 N N . VAL B 1 176 ? 148.077 161.528 136.280 1.00 73.06 196 VAL D N 1
ATOM 3030 C CA . VAL B 1 176 ? 148.424 161.776 134.885 1.00 69.67 196 VAL D CA 1
ATOM 3031 C C . VAL B 1 176 ? 147.714 163.012 134.354 1.00 73.65 196 VAL D C 1
ATOM 3032 O O . VAL B 1 176 ? 147.983 163.454 133.232 1.00 77.25 196 VAL D O 1
ATOM 3036 N N . GLN B 1 177 ? 146.799 163.590 135.133 1.00 86.64 197 GLN D N 1
ATOM 3037 C CA . GLN B 1 177 ? 146.120 164.805 134.696 1.00 87.64 197 GLN D CA 1
ATOM 3038 C C . GLN B 1 177 ? 146.866 166.050 135.168 1.00 87.47 197 GLN D C 1
ATOM 3039 O O . GLN B 1 177 ? 147.198 166.927 134.364 1.00 85.69 197 GLN D O 1
ATOM 3045 N N . ASN B 1 178 ? 147.139 166.143 136.472 1.00 89.62 198 ASN D N 1
ATOM 3046 C CA . ASN B 1 178 ? 147.869 167.295 136.994 1.00 88.78 198 ASN D CA 1
ATOM 3047 C C . ASN B 1 178 ? 149.331 167.253 136.570 1.00 88.09 198 ASN D C 1
ATOM 3048 O O . ASN B 1 178 ? 149.880 168.251 136.092 1.00 92.15 198 ASN D O 1
ATOM 3053 N N . CYS B 1 179 ? 149.974 166.106 136.743 1.00 82.24 199 CYS D N 1
ATOM 3054 C CA . CYS B 1 179 ? 151.372 165.906 136.407 1.00 81.80 199 CYS D CA 1
ATOM 3055 C C . CYS B 1 179 ? 151.458 164.991 135.189 1.00 81.77 199 CYS D C 1
ATOM 3056 O O . CYS B 1 179 ? 150.443 164.625 134.587 1.00 85.12 199 CYS D O 1
ATOM 3059 N N . ALA B 1 180 ? 152.676 164.626 134.814 1.00 73.69 200 ALA D N 1
ATOM 3060 C CA . ALA B 1 180 ? 152.901 163.604 133.806 1.00 71.66 200 ALA D CA 1
ATOM 3061 C C . ALA B 1 180 ? 153.543 162.384 134.453 1.00 73.49 200 ALA D C 1
ATOM 3062 O O . ALA B 1 180 ? 153.984 162.425 135.605 1.00 76.09 200 ALA D O 1
ATOM 3064 N N . ALA B 1 181 ? 153.565 161.285 133.698 1.00 69.41 201 ALA D N 1
ATOM 3065 C CA . ALA B 1 181 ? 154.172 160.028 134.128 1.00 75.58 201 ALA D CA 1
ATOM 3066 C C . ALA B 1 181 ? 153.437 159.420 135.318 1.00 73.00 201 ALA D C 1
ATOM 3067 O O . ALA B 1 181 ? 152.586 160.069 135.935 1.00 70.27 201 ALA D O 1
ATOM 3069 N N . LEU B 1 182 ? 153.751 158.170 135.636 1.00 62.74 202 LEU D N 1
ATOM 3070 C CA . LEU B 1 182 ? 153.122 157.449 136.731 1.00 62.07 202 LEU D CA 1
ATOM 3071 C C . LEU B 1 182 ? 153.941 157.604 138.008 1.00 64.20 202 LEU D C 1
ATOM 3072 O O . LEU B 1 182 ? 155.117 157.974 137.980 1.00 66.31 202 LEU D O 1
ATOM 3077 N N . SER B 1 183 ? 153.300 157.312 139.142 1.00 63.53 203 SER D N 1
ATOM 3078 C CA . SER B 1 183 ? 153.927 157.577 140.433 1.00 63.97 203 SER D CA 1
ATOM 3079 C C . SER B 1 183 ? 154.909 156.476 140.816 1.00 63.97 203 SER D C 1
ATOM 3080 O O . SER B 1 183 ? 156.103 156.733 141.007 1.00 63.61 203 SER D O 1
ATOM 3083 N N . SER B 1 184 ? 154.418 155.241 140.940 1.00 56.98 204 SER D N 1
ATOM 3084 C CA . SER B 1 184 ? 155.233 154.093 141.344 1.00 60.58 204 SER D CA 1
ATOM 3085 C C . SER B 1 184 ? 155.891 154.325 142.704 1.00 61.42 204 SER D C 1
ATOM 3086 O O . SER B 1 184 ? 157.101 154.167 142.869 1.00 66.10 204 SER D O 1
ATOM 3089 N N . GLY B 1 185 ? 155.076 154.701 143.689 1.00 49.09 205 GLY D N 1
ATOM 3090 C CA . GLY B 1 185 ? 155.573 154.929 145.031 1.00 47.47 205 GLY D CA 1
ATOM 3091 C C . GLY B 1 185 ? 154.480 154.682 146.046 1.00 48.08 205 GLY D C 1
ATOM 3092 O O . GLY B 1 185 ? 153.300 154.585 145.708 1.00 57.98 205 GLY D O 1
ATOM 3093 N N . ALA B 1 186 ? 154.889 154.583 147.310 1.00 45.10 206 ALA D N 1
ATOM 3094 C CA . ALA B 1 186 ? 153.983 154.241 148.408 1.00 45.98 206 ALA D CA 1
ATOM 3095 C C . ALA B 1 186 ? 154.184 155.221 149.558 1.00 48.38 206 ALA D C 1
ATOM 3096 O O . ALA B 1 186 ? 154.990 154.972 150.457 1.00 51.20 206 ALA D O 1
ATOM 3098 N N . PHE B 1 187 ? 153.440 156.319 149.537 1.00 54.39 207 PHE D N 1
ATOM 3099 C CA . PHE B 1 187 ? 153.499 157.322 150.593 1.00 51.25 207 PHE D CA 1
ATOM 3100 C C . PHE B 1 187 ? 152.256 158.195 150.480 1.00 52.36 207 PHE D C 1
ATOM 3101 O O . PHE B 1 187 ? 151.415 158.003 149.597 1.00 56.01 207 PHE D O 1
ATOM 3109 N N . TRP B 1 188 ? 152.148 159.161 151.386 1.00 49.08 208 TRP D N 1
ATOM 3110 C CA . TRP B 1 188 ? 151.066 160.137 151.359 1.00 49.91 208 TRP D CA 1
ATOM 3111 C C . TRP B 1 188 ? 151.517 161.322 150.512 1.00 50.89 208 TRP D C 1
ATOM 3112 O O . TRP B 1 188 ? 152.346 162.125 150.948 1.00 56.06 208 TRP D O 1
ATOM 3123 N N . PHE B 1 189 ? 150.972 161.428 149.304 1.00 58.66 209 PHE D N 1
ATOM 3124 C CA . PHE B 1 189 ? 151.412 162.413 148.326 1.00 63.44 209 PHE D CA 1
ATOM 3125 C C . PHE B 1 189 ? 150.462 163.601 148.300 1.00 66.63 209 PHE D C 1
ATOM 3126 O O . PHE B 1 189 ? 149.265 163.461 148.569 1.00 69.96 209 PHE D O 1
ATOM 3134 N N . ARG B 1 190 ? 151.001 164.771 147.967 1.00 71.89 210 ARG D N 1
ATOM 3135 C CA . ARG B 1 190 ? 150.215 165.994 147.879 1.00 71.18 210 ARG D CA 1
ATOM 3136 C C . ARG B 1 190 ? 150.199 166.597 146.485 1.00 78.69 210 ARG D C 1
ATOM 3137 O O . ARG B 1 190 ? 149.140 167.005 146.006 1.00 82.25 210 ARG D O 1
ATOM 3145 N N . SER B 1 191 ? 151.346 166.652 145.817 1.00 90.01 211 SER D N 1
ATOM 3146 C CA . SER B 1 191 ? 151.450 167.194 144.469 1.00 88.32 211 SER D CA 1
ATOM 3147 C C . SER B 1 191 ? 152.451 166.340 143.697 1.00 87.39 211 SER D C 1
ATOM 3148 O O . SER B 1 191 ? 152.734 165.196 144.063 1.00 90.67 211 SER D O 1
ATOM 3151 N N . CYS B 1 192 ? 153.000 166.895 142.618 1.00 91.51 212 CYS D N 1
ATOM 3152 C CA . CYS B 1 192 ? 153.925 166.109 141.808 1.00 90.89 212 CYS D CA 1
ATOM 3153 C C . CYS B 1 192 ? 155.268 165.865 142.486 1.00 90.74 212 CYS D C 1
ATOM 3154 O O . CYS B 1 192 ? 156.135 165.291 141.813 1.00 92.77 212 CYS D O 1
ATOM 3157 N N . HIS B 1 193 ? 155.510 166.251 143.738 1.00 88.54 213 HIS D N 1
ATOM 3158 C CA . HIS B 1 193 ? 156.744 165.866 144.412 1.00 91.34 213 HIS D CA 1
ATOM 3159 C C . HIS B 1 193 ? 156.696 164.380 144.738 1.00 91.86 213 HIS D C 1
ATOM 3160 O O . HIS B 1 193 ? 155.829 163.931 145.494 1.00 91.41 213 HIS D O 1
ATOM 3167 N N . PHE B 1 194 ? 157.632 163.619 144.175 1.00 75.08 214 PHE D N 1
ATOM 3168 C CA . PHE B 1 194 ? 157.588 162.166 144.263 1.00 71.78 214 PHE D CA 1
ATOM 3169 C C . PHE B 1 194 ? 158.778 161.625 145.042 1.00 71.65 214 PHE D C 1
ATOM 3170 O O . PHE B 1 194 ? 159.379 160.620 144.649 1.00 72.97 214 PHE D O 1
ATOM 3178 N N . ALA B 1 195 ? 159.124 162.280 146.146 1.00 68.60 215 ALA D N 1
ATOM 3179 C CA . ALA B 1 195 ? 160.244 161.883 146.990 1.00 67.58 215 ALA D CA 1
ATOM 3180 C C . ALA B 1 195 ? 159.705 161.346 148.308 1.00 66.14 215 ALA D C 1
ATOM 3181 O O . ALA B 1 195 ? 158.968 162.045 149.011 1.00 59.34 215 ALA D O 1
ATOM 3183 N N . ASN B 1 196 ? 160.079 160.114 148.643 1.00 59.24 216 ASN D N 1
ATOM 3184 C CA . ASN B 1 196 ? 159.603 159.479 149.864 1.00 57.29 216 ASN D CA 1
ATOM 3185 C C . ASN B 1 196 ? 160.615 158.433 150.305 1.00 48.82 216 ASN D C 1
ATOM 3186 O O . ASN B 1 196 ? 161.506 158.041 149.550 1.00 53.70 216 ASN D O 1
ATOM 3191 N N . LEU B 1 197 ? 160.457 157.980 151.547 1.00 37.81 217 LEU D N 1
ATOM 3192 C CA . LEU B 1 197 ? 161.379 157.038 152.167 1.00 43.41 217 LEU D CA 1
ATOM 3193 C C . LEU B 1 197 ? 161.059 155.582 151.848 1.00 51.70 217 LEU D C 1
ATOM 3194 O O . LEU B 1 197 ? 161.742 154.690 152.361 1.00 52.16 217 LEU D O 1
ATOM 3199 N N . ASN B 1 198 ? 160.050 155.314 151.023 1.00 52.87 218 ASN D N 1
ATOM 3200 C CA . ASN B 1 198 ? 159.701 153.958 150.604 1.00 39.69 218 ASN D CA 1
ATOM 3201 C C . ASN B 1 198 ? 160.035 153.716 149.139 1.00 44.17 218 ASN D C 1
ATOM 3202 O O . ASN B 1 198 ? 159.268 153.072 148.420 1.00 40.20 218 ASN D O 1
ATOM 3207 N N . GLY B 1 199 ? 161.165 154.233 148.668 1.00 41.59 219 GLY D N 1
ATOM 3208 C CA . GLY B 1 199 ? 161.567 154.098 147.284 1.00 38.41 219 GLY D CA 1
ATOM 3209 C C . GLY B 1 199 ? 162.574 152.989 147.065 1.00 41.16 219 GLY D C 1
ATOM 3210 O O . GLY B 1 199 ? 162.659 152.023 147.826 1.00 40.48 219 GLY D O 1
ATOM 3211 N N . PHE B 1 200 ? 163.348 153.138 145.995 1.00 38.52 220 PHE D N 1
ATOM 3212 C CA . PHE B 1 200 ? 164.353 152.151 145.635 1.00 37.36 220 PHE D CA 1
ATOM 3213 C C . PHE B 1 200 ? 165.652 152.400 146.392 1.00 39.81 220 PHE D C 1
ATOM 3214 O O . PHE B 1 200 ? 165.909 153.501 146.884 1.00 40.21 220 PHE D O 1
ATOM 3222 N N . TYR B 1 201 ? 166.476 151.359 146.481 1.00 48.85 221 TYR D N 1
ATOM 3223 C CA . TYR B 1 201 ? 167.739 151.431 147.208 1.00 47.95 221 TYR D CA 1
ATOM 3224 C C . TYR B 1 201 ? 168.876 151.622 146.213 1.00 51.13 221 TYR D C 1
ATOM 3225 O O . TYR B 1 201 ? 169.379 150.652 145.639 1.00 49.90 221 TYR D O 1
ATOM 3234 N N . LEU B 1 202 ? 169.286 152.868 146.020 1.00 61.88 222 LEU D N 1
ATOM 3235 C CA . LEU B 1 202 ? 170.392 153.224 145.145 1.00 62.36 222 LEU D CA 1
ATOM 3236 C C . LEU B 1 202 ? 171.627 153.517 145.990 1.00 63.08 222 LEU D C 1
ATOM 3237 O O . LEU B 1 202 ? 171.603 153.437 147.221 1.00 62.73 222 LEU D O 1
ATOM 3242 N N . GLY B 1 203 ? 172.719 153.866 145.317 1.00 70.54 223 GLY D N 1
ATOM 3243 C CA . GLY B 1 203 ? 173.952 154.164 146.015 1.00 65.76 223 GLY D CA 1
ATOM 3244 C C . GLY B 1 203 ? 173.925 155.503 146.721 1.00 64.56 223 GLY D C 1
ATOM 3245 O O . GLY B 1 203 ? 172.856 155.998 147.087 1.00 72.40 223 GLY D O 1
ATOM 3246 N N . GLY B 1 204 ? 175.098 156.101 146.925 1.00 68.80 224 GLY D N 1
ATOM 3247 C CA . GLY B 1 204 ? 175.146 157.387 147.600 1.00 73.00 224 GLY D CA 1
ATOM 3248 C C . GLY B 1 204 ? 174.476 158.490 146.805 1.00 73.58 224 GLY D C 1
ATOM 3249 O O . GLY B 1 204 ? 173.679 159.265 147.339 1.00 72.83 224 GLY D O 1
ATOM 3250 N N . SER B 1 205 ? 174.786 158.573 145.514 1.00 75.37 225 SER D N 1
ATOM 3251 C CA . SER B 1 205 ? 174.268 159.622 144.652 1.00 72.30 225 SER D CA 1
ATOM 3252 C C . SER B 1 205 ? 173.828 159.023 143.325 1.00 73.34 225 SER D C 1
ATOM 3253 O O . SER B 1 205 ? 174.368 158.010 142.874 1.00 72.11 225 SER D O 1
ATOM 3256 N N . HIS B 1 206 ? 172.836 159.659 142.706 1.00 69.93 226 HIS D N 1
ATOM 3257 C CA . HIS B 1 206 ? 172.297 159.200 141.435 1.00 68.61 226 HIS D CA 1
ATOM 3258 C C . HIS B 1 206 ? 171.977 160.400 140.557 1.00 68.49 226 HIS D C 1
ATOM 3259 O O . HIS B 1 206 ? 171.757 161.509 141.050 1.00 67.71 226 HIS D O 1
ATOM 3266 N N . LEU B 1 207 ? 171.958 160.163 139.244 1.00 70.34 227 LEU D N 1
ATOM 3267 C CA . LEU B 1 207 ? 171.690 161.225 138.282 1.00 72.84 227 LEU D CA 1
ATOM 3268 C C . LEU B 1 207 ? 170.205 161.427 138.023 1.00 73.27 227 LEU D C 1
ATOM 3269 O O . LEU B 1 207 ? 169.801 162.530 137.643 1.00 72.34 227 LEU D O 1
ATOM 3274 N N . SER B 1 208 ? 169.389 160.395 138.219 1.00 74.10 228 SER D N 1
ATOM 3275 C CA . SER B 1 208 ? 167.957 160.514 138.009 1.00 74.23 228 SER D CA 1
ATOM 3276 C C . SER B 1 208 ? 167.330 161.361 139.114 1.00 73.46 228 SER D C 1
ATOM 3277 O O . SER B 1 208 ? 167.946 161.646 140.144 1.00 76.02 228 SER D O 1
ATOM 3280 N N . TYR B 1 209 ? 166.079 161.755 138.895 1.00 68.30 229 TYR D N 1
ATOM 3281 C CA . TYR B 1 209 ? 165.377 162.612 139.842 1.00 67.78 229 TYR D CA 1
ATOM 3282 C C . TYR B 1 209 ? 164.921 161.762 141.026 1.00 68.32 229 TYR D C 1
ATOM 3283 O O . TYR B 1 209 ? 165.352 160.620 141.202 1.00 72.24 229 TYR D O 1
ATOM 3292 N N . ALA B 1 210 ? 164.048 162.313 141.863 1.00 61.22 230 ALA D N 1
ATOM 3293 C CA . ALA B 1 210 ? 163.758 161.709 143.160 1.00 59.99 230 ALA D CA 1
ATOM 3294 C C . ALA B 1 210 ? 163.025 160.391 142.957 1.00 62.86 230 ALA D C 1
ATOM 3295 O O . ALA B 1 210 ? 161.806 160.360 142.779 1.00 67.96 230 ALA D O 1
ATOM 3297 N N . ASN B 1 211 ? 163.777 159.289 142.986 1.00 56.03 231 ASN D N 1
ATOM 3298 C CA . ASN B 1 211 ? 163.181 157.961 142.929 1.00 50.38 231 ASN D CA 1
ATOM 3299 C C . ASN B 1 211 ? 163.857 156.978 143.875 1.00 46.66 231 ASN D C 1
ATOM 3300 O O . ASN B 1 211 ? 163.692 155.766 143.701 1.00 59.13 231 ASN D O 1
ATOM 3305 N N . GLY B 1 212 ? 164.613 157.454 144.859 1.00 31.71 232 GLY D N 1
ATOM 3306 C CA . GLY B 1 212 ? 165.216 156.591 145.853 1.00 29.82 232 GLY D CA 1
ATOM 3307 C C . GLY B 1 212 ? 164.704 156.909 147.240 1.00 38.39 232 GLY D C 1
ATOM 3308 O O . GLY B 1 212 ? 163.553 157.323 147.396 1.00 51.92 232 GLY D O 1
ATOM 3309 N N . ILE B 1 213 ? 165.544 156.727 148.255 1.00 34.11 233 ILE D N 1
ATOM 3310 C CA . ILE B 1 213 ? 165.179 157.057 149.628 1.00 36.84 233 ILE D CA 1
ATOM 3311 C C . ILE B 1 213 ? 165.584 158.497 149.914 1.00 43.96 233 ILE D C 1
ATOM 3312 O O . ILE B 1 213 ? 166.692 158.757 150.393 1.00 49.95 233 ILE D O 1
ATOM 3317 N N . ASN B 1 214 ? 164.689 159.440 149.633 1.00 48.73 234 ASN D N 1
ATOM 3318 C CA . ASN B 1 214 ? 165.007 160.861 149.656 1.00 48.81 234 ASN D CA 1
ATOM 3319 C C . ASN B 1 214 ? 164.260 161.563 150.780 1.00 51.21 234 ASN D C 1
ATOM 3320 O O . ASN B 1 214 ? 163.057 161.353 150.960 1.00 55.20 234 ASN D O 1
ATOM 3325 N N . TRP B 1 215 ? 164.978 162.398 151.527 1.00 56.22 235 TRP D N 1
ATOM 3326 C CA . TRP B 1 215 ? 164.400 163.316 152.503 1.00 58.33 235 TRP D CA 1
ATOM 3327 C C . TRP B 1 215 ? 164.776 164.716 152.041 1.00 56.41 235 TRP D C 1
ATOM 3328 O O . TRP B 1 215 ? 165.945 165.108 152.127 1.00 62.23 235 TRP D O 1
ATOM 3339 N N . ALA B 1 216 ? 163.786 165.461 151.547 1.00 61.41 236 ALA D N 1
ATOM 3340 C CA . ALA B 1 216 ? 164.068 166.652 150.749 1.00 67.29 236 ALA D CA 1
ATOM 3341 C C . ALA B 1 216 ? 164.807 167.720 151.547 1.00 66.01 236 ALA D C 1
ATOM 3342 O O . ALA B 1 216 ? 165.710 168.380 151.023 1.00 60.17 236 ALA D O 1
ATOM 3344 N N . GLN B 1 217 ? 164.433 167.912 152.813 1.00 63.91 237 GLN D N 1
ATOM 3345 C CA . GLN B 1 217 ? 164.985 169.027 153.574 1.00 59.65 237 GLN D CA 1
ATOM 3346 C C . GLN B 1 217 ? 166.459 168.830 153.905 1.00 62.83 237 GLN D C 1
ATOM 3347 O O . GLN B 1 217 ? 167.232 169.793 153.865 1.00 67.88 237 GLN D O 1
ATOM 3353 N N . TRP B 1 218 ? 166.873 167.604 154.226 1.00 67.36 238 TRP D N 1
ATOM 3354 C CA . TRP B 1 218 ? 168.237 167.393 154.703 1.00 69.88 238 TRP D CA 1
ATOM 3355 C C . TRP B 1 218 ? 169.249 167.432 153.563 1.00 70.17 238 TRP D C 1
ATOM 3356 O O . TRP B 1 218 ? 170.135 168.292 153.535 1.00 73.76 238 TRP D O 1
ATOM 3367 N N . LYS B 1 219 ? 169.132 166.510 152.608 1.00 67.15 239 LYS D N 1
ATOM 3368 C CA . LYS B 1 219 ? 170.113 166.389 151.534 1.00 68.89 239 LYS D CA 1
ATOM 3369 C C . LYS B 1 219 ? 169.622 167.011 150.231 1.00 71.69 239 LYS D C 1
ATOM 3370 O O . LYS B 1 219 ? 170.296 167.869 149.657 1.00 75.85 239 LYS D O 1
ATOM 3376 N N . GLY B 1 220 ? 168.460 166.597 149.756 1.00 71.41 240 GLY D N 1
ATOM 3377 C CA . GLY B 1 220 ? 167.923 167.098 148.514 1.00 70.28 240 GLY D CA 1
ATOM 3378 C C . GLY B 1 220 ? 167.276 165.981 147.730 1.00 76.36 240 GLY D C 1
ATOM 3379 O O . GLY B 1 220 ? 166.929 164.937 148.278 1.00 77.82 240 GLY D O 1
ATOM 3380 N N . PHE B 1 221 ? 167.118 166.211 146.429 1.00 72.04 241 PHE D N 1
ATOM 3381 C CA . PHE B 1 221 ? 166.448 165.270 145.544 1.00 67.90 241 PHE D CA 1
ATOM 3382 C C . PHE B 1 221 ? 167.418 164.399 144.758 1.00 69.38 241 PHE D C 1
ATOM 3383 O O . PHE B 1 221 ? 166.989 163.687 143.846 1.00 74.22 241 PHE D O 1
ATOM 3391 N N . TYR B 1 222 ? 168.712 164.436 145.084 1.00 69.51 242 TYR D N 1
ATOM 3392 C CA . TYR B 1 222 ? 169.708 163.672 144.341 1.00 70.95 242 TYR D CA 1
ATOM 3393 C C . TYR B 1 222 ? 170.605 162.843 145.252 1.00 74.39 242 TYR D C 1
ATOM 3394 O O . TYR B 1 222 ? 171.759 162.583 144.901 1.00 73.78 242 TYR D O 1
ATOM 3403 N N . TYR B 1 223 ? 170.105 162.419 146.411 1.00 75.03 243 TYR D N 1
ATOM 3404 C CA . TYR B 1 223 ? 170.886 161.638 147.362 1.00 71.40 243 TYR D CA 1
ATOM 3405 C C . TYR B 1 223 ? 169.974 160.632 148.045 1.00 71.35 243 TYR D C 1
ATOM 3406 O O . TYR B 1 223 ? 169.011 161.022 148.713 1.00 69.66 243 TYR D O 1
ATOM 3415 N N . SER B 1 224 ? 170.281 159.347 147.890 1.00 53.28 244 SER D N 1
ATOM 3416 C CA . SER B 1 224 ? 169.518 158.276 148.516 1.00 49.67 244 SER D CA 1
ATOM 3417 C C . SER B 1 224 ? 170.210 157.858 149.806 1.00 56.01 244 SER D C 1
ATOM 3418 O O . SER B 1 224 ? 171.406 157.553 149.803 1.00 62.52 244 SER D O 1
ATOM 3421 N N . LEU B 1 225 ? 169.454 157.833 150.896 1.00 53.96 245 LEU D N 1
ATOM 3422 C CA . LEU B 1 225 ? 170.021 157.659 152.227 1.00 49.90 245 LEU D CA 1
ATOM 3423 C C . LEU B 1 225 ? 170.472 156.214 152.431 1.00 55.60 245 LEU D C 1
ATOM 3424 O O . LEU B 1 225 ? 170.374 155.362 151.545 1.00 56.11 245 LEU D O 1
ATOM 3429 N N . LYS B 1 226 ? 170.969 155.929 153.632 1.00 62.61 246 LYS D N 1
ATOM 3430 C CA . LYS B 1 226 ? 171.507 154.624 153.992 1.00 63.25 246 LYS D CA 1
ATOM 3431 C C . LYS B 1 226 ? 170.628 153.847 154.958 1.00 62.74 246 LYS D C 1
ATOM 3432 O O . LYS B 1 226 ? 170.473 152.636 154.798 1.00 63.93 246 LYS D O 1
ATOM 3438 N N . ARG B 1 227 ? 170.055 154.508 155.963 1.00 51.28 247 ARG D N 1
ATOM 3439 C CA . ARG B 1 227 ? 169.226 153.852 156.963 1.00 41.89 247 ARG D CA 1
ATOM 3440 C C . ARG B 1 227 ? 168.016 154.717 157.275 1.00 47.98 247 ARG D C 1
ATOM 3441 O O . ARG B 1 227 ? 168.126 155.943 157.353 1.00 52.84 247 ARG D O 1
ATOM 3449 N N . THR B 1 228 ? 166.861 154.074 157.454 1.00 38.78 248 THR D N 1
ATOM 3450 C CA . THR B 1 228 ? 165.630 154.756 157.828 1.00 36.23 248 THR D CA 1
ATOM 3451 C C . THR B 1 228 ? 164.990 154.038 159.008 1.00 33.63 248 THR D C 1
ATOM 3452 O O . THR B 1 228 ? 165.186 152.838 159.210 1.00 31.05 248 THR D O 1
ATOM 3456 N N . GLU B 1 229 ? 164.220 154.794 159.792 1.00 39.44 249 GLU D N 1
ATOM 3457 C CA . GLU B 1 229 ? 163.506 154.243 160.939 1.00 38.89 249 GLU D CA 1
ATOM 3458 C C . GLU B 1 229 ? 162.430 155.202 161.432 1.00 37.65 249 GLU D C 1
ATOM 3459 O O . GLU B 1 229 ? 162.717 156.368 161.715 1.00 37.94 249 GLU D O 1
ATOM 3465 N N . MET B 1 230 ? 161.194 154.721 161.548 1.00 36.62 250 MET D N 1
ATOM 3466 C CA . MET B 1 230 ? 160.071 155.513 162.034 1.00 29.23 250 MET D CA 1
ATOM 3467 C C . MET B 1 230 ? 159.538 154.876 163.309 1.00 36.38 250 MET D C 1
ATOM 3468 O O . MET B 1 230 ? 159.228 153.682 163.324 1.00 49.17 250 MET D O 1
ATOM 3473 N N . LYS B 1 231 ? 159.427 155.671 164.372 1.00 50.35 251 LYS D N 1
ATOM 3474 C CA . LYS B 1 231 ? 158.979 155.186 165.669 1.00 48.99 251 LYS D CA 1
ATOM 3475 C C . LYS B 1 231 ? 157.890 156.091 166.226 1.00 48.63 251 LYS D C 1
ATOM 3476 O O . LYS B 1 231 ? 157.887 157.301 165.993 1.00 57.59 251 LYS D O 1
ATOM 3482 N N . ILE B 1 232 ? 156.970 155.492 166.980 1.00 34.46 252 ILE D N 1
ATOM 3483 C CA . ILE B 1 232 ? 155.896 156.220 167.640 1.00 35.93 252 ILE D CA 1
ATOM 3484 C C . ILE B 1 232 ? 155.927 155.898 169.126 1.00 47.45 252 ILE D C 1
ATOM 3485 O O . ILE B 1 232 ? 156.377 154.825 169.538 1.00 50.80 252 ILE D O 1
ATOM 3490 N N . ARG B 1 233 ? 155.442 156.840 169.935 1.00 57.19 253 ARG D N 1
ATOM 3491 C CA . ARG B 1 233 ? 155.461 156.698 171.385 1.00 60.20 253 ARG D CA 1
ATOM 3492 C C . ARG B 1 233 ? 154.236 157.382 171.975 1.00 59.68 253 ARG D C 1
ATOM 3493 O O . ARG B 1 233 ? 153.762 158.386 171.439 1.00 58.66 253 ARG D O 1
ATOM 3501 N N . ARG B 1 234 ? 153.733 156.831 173.077 1.00 61.28 254 ARG D N 1
ATOM 3502 C CA . ARG B 1 234 ? 152.573 157.401 173.747 1.00 58.24 254 ARG D CA 1
ATOM 3503 C C . ARG B 1 234 ? 152.916 158.740 174.388 1.00 59.68 254 ARG D C 1
ATOM 3504 O O . ARG B 1 234 ? 153.987 158.912 174.976 1.00 61.71 254 ARG D O 1
ATOM 3512 N N . ALA B 1 235 ? 151.992 159.688 174.276 1.00 56.67 255 ALA D N 1
ATOM 3513 C CA . ALA B 1 235 ? 152.179 161.020 174.838 1.00 57.17 255 ALA D CA 1
ATOM 3514 C C . ALA B 1 235 ? 151.071 161.351 175.831 1.00 56.59 255 ALA D C 1
ATOM 3515 O O . ALA B 1 235 ? 149.937 161.624 175.441 1.00 58.38 255 ALA D O 1
ATOM 3517 N N . GLN C 1 17 ? 142.153 127.150 178.094 1.00 86.65 37 GLN B N 1
ATOM 3518 C CA . GLN C 1 17 ? 141.844 126.107 177.132 1.00 79.76 37 GLN B CA 1
ATOM 3519 C C . GLN C 1 17 ? 143.112 125.400 176.664 1.00 78.27 37 GLN B C 1
ATOM 3520 O O . GLN C 1 17 ? 144.173 126.022 176.550 1.00 82.06 37 GLN B O 1
ATOM 3526 N N . PRO C 1 18 ? 143.036 124.098 176.388 1.00 60.43 38 PRO B N 1
ATOM 3527 C CA . PRO C 1 18 ? 144.244 123.352 176.007 1.00 62.00 38 PRO B CA 1
ATOM 3528 C C . PRO C 1 18 ? 144.719 123.741 174.615 1.00 65.92 38 PRO B C 1
ATOM 3529 O O . PRO C 1 18 ? 144.008 123.557 173.626 1.00 66.66 38 PRO B O 1
ATOM 3533 N N . LEU C 1 19 ? 145.935 124.282 174.546 1.00 60.69 39 LEU B N 1
ATOM 3534 C CA . LEU C 1 19 ? 146.529 124.680 173.276 1.00 58.18 39 LEU B CA 1
ATOM 3535 C C . LEU C 1 19 ? 147.045 123.492 172.476 1.00 59.01 39 LEU B C 1
ATOM 3536 O O . LEU C 1 19 ? 146.942 123.483 171.245 1.00 65.13 39 LEU B O 1
ATOM 3541 N N . ASP C 1 20 ? 147.592 122.485 173.150 1.00 61.16 40 ASP B N 1
ATOM 3542 C CA . ASP C 1 20 ? 148.200 121.345 172.484 1.00 62.18 40 ASP B CA 1
ATOM 3543 C C . ASP C 1 20 ? 147.960 120.104 173.330 1.00 61.98 40 ASP B C 1
ATOM 3544 O O . ASP C 1 20 ? 147.175 120.120 174.281 1.00 65.71 40 ASP B O 1
ATOM 3549 N N . CYS C 1 21 ? 148.644 119.016 172.975 1.00 70.27 41 CYS B N 1
ATOM 3550 C CA . CYS C 1 21 ? 148.511 117.783 173.737 1.00 76.45 41 CYS B CA 1
ATOM 3551 C C . CYS C 1 21 ? 149.243 117.835 175.071 1.00 76.55 41 CYS B C 1
ATOM 3552 O O . CYS C 1 21 ? 149.035 116.947 175.903 1.00 80.52 41 CYS B O 1
ATOM 3555 N N . ASP C 1 22 ? 150.088 118.843 175.299 1.00 69.00 42 ASP B N 1
ATOM 3556 C CA . ASP C 1 22 ? 150.734 118.975 176.601 1.00 73.42 42 ASP B CA 1
ATOM 3557 C C . ASP C 1 22 ? 149.725 119.326 177.686 1.00 74.78 42 ASP B C 1
ATOM 3558 O O . ASP C 1 22 ? 149.744 118.737 178.773 1.00 75.69 42 ASP B O 1
ATOM 3563 N N . ASP C 1 23 ? 148.842 120.289 177.416 1.00 76.10 43 ASP B N 1
ATOM 3564 C CA . ASP C 1 23 ? 147.788 120.604 178.372 1.00 75.11 43 ASP B CA 1
ATOM 3565 C C . ASP C 1 23 ? 146.809 119.448 178.516 1.00 74.39 43 ASP B C 1
ATOM 3566 O O . ASP C 1 23 ? 146.200 119.281 179.578 1.00 77.09 43 ASP B O 1
ATOM 3571 N N . ILE C 1 24 ? 146.644 118.646 177.463 1.00 75.36 44 ILE B N 1
ATOM 3572 C CA . ILE C 1 24 ? 145.799 117.462 177.559 1.00 77.12 44 ILE B CA 1
ATOM 3573 C C . ILE C 1 24 ? 146.456 116.411 178.444 1.00 75.62 44 ILE B C 1
ATOM 3574 O O . ILE C 1 24 ? 145.773 115.646 179.131 1.00 76.23 44 ILE B O 1
ATOM 3579 N N . TYR C 1 25 ? 147.791 116.353 178.444 1.00 84.44 45 TYR B N 1
ATOM 3580 C CA . TYR C 1 25 ? 148.491 115.464 179.365 1.00 86.44 45 TYR B CA 1
ATOM 3581 C C . TYR C 1 25 ? 148.216 115.823 180.815 1.00 89.36 45 TYR B C 1
ATOM 3582 O O . TYR C 1 25 ? 148.247 114.939 181.679 1.00 90.16 45 TYR B O 1
ATOM 3591 N N . ALA C 1 26 ? 147.950 117.094 181.102 1.00 86.46 46 ALA B N 1
ATOM 3592 C CA . ALA C 1 26 ? 147.490 117.507 182.419 1.00 86.18 46 ALA B CA 1
ATOM 3593 C C . ALA C 1 26 ? 146.027 117.096 182.569 1.00 88.08 46 ALA B C 1
ATOM 3594 O O . ALA C 1 26 ? 145.479 116.366 181.740 1.00 92.19 46 ALA B O 1
ATOM 3596 N N . GLN C 1 27 ? 145.389 117.534 183.657 1.00 87.42 47 GLN B N 1
ATOM 3597 C CA . GLN C 1 27 ? 144.008 117.198 184.010 1.00 87.54 47 GLN B CA 1
ATOM 3598 C C . GLN C 1 27 ? 143.715 115.710 183.832 1.00 87.39 47 GLN B C 1
ATOM 3599 O O . GLN C 1 27 ? 142.574 115.325 183.560 1.00 90.60 47 GLN B O 1
ATOM 3605 N N . GLY C 1 28 ? 144.738 114.872 183.996 1.00 86.77 48 GLY B N 1
ATOM 3606 C CA . GLY C 1 28 ? 144.574 113.432 184.051 1.00 88.58 48 GLY B CA 1
ATOM 3607 C C . GLY C 1 28 ? 144.011 112.770 182.810 1.00 92.53 48 GLY B C 1
ATOM 3608 O O . GLY C 1 28 ? 143.130 111.911 182.912 1.00 95.55 48 GLY B O 1
ATOM 3609 N N . TYR C 1 29 ? 144.512 113.145 181.635 1.00 89.67 49 TYR B N 1
ATOM 3610 C CA . TYR C 1 29 ? 144.031 112.561 180.389 1.00 90.27 49 TYR B CA 1
ATOM 3611 C C . TYR C 1 29 ? 145.143 111.804 179.676 1.00 88.68 49 TYR B C 1
ATOM 3612 O O . TYR C 1 29 ? 145.302 111.926 178.458 1.00 89.57 49 TYR B O 1
ATOM 3621 N N . GLN C 1 30 ? 145.915 111.017 180.424 1.00 94.08 50 GLN B N 1
ATOM 3622 C CA . GLN C 1 30 ? 147.122 110.373 179.902 1.00 94.85 50 GLN B CA 1
ATOM 3623 C C . GLN C 1 30 ? 146.774 109.134 179.073 1.00 94.45 50 GLN B C 1
ATOM 3624 O O . GLN C 1 30 ? 147.257 108.030 179.316 1.00 92.95 50 GLN B O 1
ATOM 3630 N N . SER C 1 31 ? 145.926 109.338 178.066 1.00 93.10 51 SER B N 1
ATOM 3631 C CA . SER C 1 31 ? 145.490 108.236 177.217 1.00 93.50 51 SER B CA 1
ATOM 3632 C C . SER C 1 31 ? 145.746 108.536 175.744 1.00 93.28 51 SER B C 1
ATOM 3633 O O . SER C 1 31 ? 146.319 109.576 175.405 1.00 92.58 51 SER B O 1
ATOM 3636 N N . ASP C 1 32 ? 145.319 107.634 174.864 1.00 86.96 52 ASP B N 1
ATOM 3637 C CA . ASP C 1 32 ? 145.522 107.763 173.428 1.00 85.04 52 ASP B CA 1
ATOM 3638 C C . ASP C 1 32 ? 144.176 107.876 172.728 1.00 86.61 52 ASP B C 1
ATOM 3639 O O . ASP C 1 32 ? 143.272 107.073 172.982 1.00 90.27 52 ASP B O 1
ATOM 3644 N N . GLY C 1 33 ? 144.048 108.862 171.852 1.00 76.30 53 GLY B N 1
ATOM 3645 C CA . GLY C 1 33 ? 142.825 109.042 171.101 1.00 76.87 53 GLY B CA 1
ATOM 3646 C C . GLY C 1 33 ? 142.707 110.463 170.583 1.00 73.65 53 GLY B C 1
ATOM 3647 O O . GLY C 1 33 ? 143.622 111.274 170.717 1.00 67.18 53 GLY B O 1
ATOM 3648 N N . VAL C 1 34 ? 141.549 110.737 169.990 1.00 67.18 54 VAL B N 1
ATOM 3649 C CA . VAL C 1 34 ? 141.255 112.033 169.390 1.00 66.55 54 VAL B CA 1
ATOM 3650 C C . VAL C 1 34 ? 140.789 112.992 170.477 1.00 62.94 54 VAL B C 1
ATOM 3651 O O . VAL C 1 34 ? 139.907 112.659 171.276 1.00 61.27 54 VAL B O 1
ATOM 3655 N N . TYR C 1 35 ? 141.380 114.184 170.508 1.00 52.67 55 TYR B N 1
ATOM 3656 C CA . TYR C 1 35 ? 140.992 115.199 171.477 1.00 57.26 55 TYR B CA 1
ATOM 3657 C C . TYR C 1 35 ? 140.716 116.520 170.774 1.00 62.24 55 TYR B C 1
ATOM 3658 O O . TYR C 1 35 ? 140.655 116.567 169.543 1.00 67.53 55 TYR B O 1
ATOM 3667 N N . LEU C 1 36 ? 140.538 117.593 171.540 1.00 54.97 56 LEU B N 1
ATOM 3668 C CA . LEU C 1 36 ? 140.297 118.922 170.997 1.00 44.61 56 LEU B CA 1
ATOM 3669 C C . LEU C 1 36 ? 141.382 119.875 171.477 1.00 46.53 56 LEU B C 1
ATOM 3670 O O . LEU C 1 36 ? 141.840 119.782 172.618 1.00 57.64 56 LEU B O 1
ATOM 3675 N N . ILE C 1 37 ? 141.793 120.789 170.598 1.00 49.51 57 ILE B N 1
ATOM 3676 C CA . ILE C 1 37 ? 142.801 121.794 170.908 1.00 52.63 57 ILE B CA 1
ATOM 3677 C C . ILE C 1 37 ? 142.302 123.140 170.406 1.00 57.27 57 ILE B C 1
ATOM 3678 O O . ILE C 1 37 ? 141.438 123.221 169.532 1.00 63.88 57 ILE B O 1
ATOM 3683 N N . TYR C 1 38 ? 142.861 124.209 170.968 1.00 50.25 58 TYR B N 1
ATOM 3684 C CA . TYR C 1 38 ? 142.337 125.561 170.772 1.00 50.52 58 TYR B CA 1
ATOM 3685 C C . TYR C 1 38 ? 143.456 126.480 170.303 1.00 56.84 58 TYR B C 1
ATOM 3686 O O . TYR C 1 38 ? 143.940 127.330 171.061 1.00 60.33 58 TYR B O 1
ATOM 3695 N N . PRO C 1 39 ? 143.878 126.353 169.042 1.00 56.28 59 PRO B N 1
ATOM 3696 C CA . PRO C 1 39 ? 145.056 127.102 168.588 1.00 50.69 59 PRO B CA 1
ATOM 3697 C C . PRO C 1 39 ? 144.775 128.541 168.197 1.00 55.42 59 PRO B C 1
ATOM 3698 O O . PRO C 1 39 ? 145.725 129.329 168.112 1.00 60.53 59 PRO B O 1
ATOM 3702 N N . SER C 1 40 ? 143.522 128.916 167.961 1.00 58.46 60 SER B N 1
ATOM 3703 C CA . SER C 1 40 ? 143.183 130.242 167.454 1.00 53.38 60 SER B CA 1
ATOM 3704 C C . SER C 1 40 ? 142.001 130.828 168.211 1.00 56.36 60 SER B C 1
ATOM 3705 O O . SER C 1 40 ? 141.049 131.344 167.624 1.00 62.80 60 SER B O 1
ATOM 3708 N N . GLY C 1 41 ? 142.047 130.756 169.537 1.00 60.13 61 GLY B N 1
ATOM 3709 C CA . GLY C 1 41 ? 141.018 131.350 170.356 1.00 60.74 61 GLY B CA 1
ATOM 3710 C C . GLY C 1 41 ? 140.118 130.323 171.008 1.00 60.67 61 GLY B C 1
ATOM 3711 O O . GLY C 1 41 ? 140.152 129.134 170.680 1.00 64.70 61 GLY B O 1
ATOM 3712 N N . PRO C 1 42 ? 139.290 130.770 171.956 1.00 58.42 62 PRO B N 1
ATOM 3713 C CA . PRO C 1 42 ? 138.411 129.829 172.668 1.00 56.91 62 PRO B CA 1
ATOM 3714 C C . PRO C 1 42 ? 137.286 129.275 171.813 1.00 58.51 62 PRO B C 1
ATOM 3715 O O . PRO C 1 42 ? 136.555 128.397 172.284 1.00 57.98 62 PRO B O 1
ATOM 3719 N N . SER C 1 43 ? 137.105 129.770 170.594 1.00 64.99 63 SER B N 1
ATOM 3720 C CA . SER C 1 43 ? 136.088 129.271 169.682 1.00 61.64 63 SER B CA 1
ATOM 3721 C C . SER C 1 43 ? 136.727 128.502 168.530 1.00 59.78 63 SER B C 1
ATOM 3722 O O . SER C 1 43 ? 137.922 128.630 168.253 1.00 61.61 63 SER B O 1
ATOM 3725 N N . VAL C 1 44 ? 135.901 127.711 167.850 1.00 54.55 64 VAL B N 1
ATOM 3726 C CA . VAL C 1 44 ? 136.309 126.898 166.703 1.00 61.96 64 VAL B CA 1
ATOM 3727 C C . VAL C 1 44 ? 137.496 126.006 167.061 1.00 62.65 64 VAL B C 1
ATOM 3728 O O . VAL C 1 44 ? 138.631 126.289 166.650 1.00 62.48 64 VAL B O 1
ATOM 3732 N N . PRO C 1 45 ? 137.296 124.945 167.841 1.00 50.41 65 PRO B N 1
ATOM 3733 C CA . PRO C 1 45 ? 138.403 124.035 168.152 1.00 51.62 65 PRO B CA 1
ATOM 3734 C C . PRO C 1 45 ? 138.723 123.116 166.980 1.00 49.24 65 PRO B C 1
ATOM 3735 O O . PRO C 1 45 ? 138.056 123.114 165.945 1.00 45.41 65 PRO B O 1
ATOM 3739 N N . VAL C 1 46 ? 139.776 122.321 167.163 1.00 42.45 66 VAL B N 1
ATOM 3740 C CA . VAL C 1 46 ? 140.275 121.407 166.135 1.00 36.80 66 VAL B CA 1
ATOM 3741 C C . VAL C 1 46 ? 140.495 120.017 166.725 1.00 40.90 66 VAL B C 1
ATOM 3742 O O . VAL C 1 46 ? 141.106 119.891 167.794 1.00 50.36 66 VAL B O 1
ATOM 3746 N N . PRO C 1 47 ? 140.026 118.954 166.074 1.00 39.18 67 PRO B N 1
ATOM 3747 C CA . PRO C 1 47 ? 140.328 117.600 166.552 1.00 40.67 67 PRO B CA 1
ATOM 3748 C C . PRO C 1 47 ? 141.662 117.098 166.022 1.00 51.01 67 PRO B C 1
ATOM 3749 O O . PRO C 1 47 ? 141.992 117.274 164.847 1.00 59.79 67 PRO B O 1
ATOM 3753 N N . VAL C 1 48 ? 142.428 116.450 166.901 1.00 52.23 68 VAL B N 1
ATOM 3754 C CA . VAL C 1 48 ? 143.796 116.031 166.611 1.00 47.40 68 VAL B CA 1
ATOM 3755 C C . VAL C 1 48 ? 144.082 114.753 167.396 1.00 51.24 68 VAL B C 1
ATOM 3756 O O . VAL C 1 48 ? 143.415 114.446 168.385 1.00 56.42 68 VAL B O 1
ATOM 3760 N N . PHE C 1 49 ? 145.081 113.996 166.943 1.00 55.00 69 PHE B N 1
ATOM 3761 C CA . PHE C 1 49 ? 145.467 112.717 167.528 1.00 48.96 69 PHE B CA 1
ATOM 3762 C C . PHE C 1 49 ? 146.759 112.908 168.314 1.00 56.69 69 PHE B C 1
ATOM 3763 O O . PHE C 1 49 ? 147.787 113.281 167.741 1.00 55.98 69 PHE B O 1
ATOM 3771 N N . CYS C 1 50 ? 146.706 112.639 169.618 1.00 74.52 70 CYS B N 1
ATOM 3772 C CA . CYS C 1 50 ? 147.863 112.734 170.501 1.00 67.45 70 CYS B CA 1
ATOM 3773 C C . CYS C 1 50 ? 148.359 111.334 170.839 1.00 68.39 70 CYS B C 1
ATOM 3774 O O . CYS C 1 50 ? 147.576 110.481 171.265 1.00 70.92 70 CYS B O 1
ATOM 3777 N N . ASP C 1 51 ? 149.661 111.107 170.659 1.00 79.10 71 ASP B N 1
ATOM 3778 C CA . ASP C 1 51 ? 150.270 109.790 170.858 1.00 80.59 71 ASP B CA 1
ATOM 3779 C C . ASP C 1 51 ? 150.989 109.799 172.204 1.00 84.72 71 ASP B C 1
ATOM 3780 O O . ASP C 1 51 ? 152.157 110.170 172.316 1.00 81.93 71 ASP B O 1
ATOM 3785 N N . MET C 1 52 ? 150.271 109.384 173.240 1.00 94.11 72 MET B N 1
ATOM 3786 C CA . MET C 1 52 ? 150.834 109.295 174.589 1.00 92.68 72 MET B CA 1
ATOM 3787 C C . MET C 1 52 ? 151.292 107.879 174.921 1.00 91.20 72 MET B C 1
ATOM 3788 O O . MET C 1 52 ? 150.866 107.299 175.918 1.00 92.61 72 MET B O 1
ATOM 3793 N N . THR C 1 53 ? 152.157 107.293 174.101 1.00 95.97 73 THR B N 1
ATOM 3794 C CA . THR C 1 53 ? 152.606 105.936 174.384 1.00 95.75 73 THR B CA 1
ATOM 3795 C C . THR C 1 53 ? 154.102 105.713 174.187 1.00 96.99 73 THR B C 1
ATOM 3796 O O . THR C 1 53 ? 154.660 104.835 174.852 1.00 96.71 73 THR B O 1
ATOM 3800 N N . THR C 1 54 ? 154.791 106.516 173.376 1.00 98.35 74 THR B N 1
ATOM 3801 C CA . THR C 1 54 ? 156.146 106.170 172.954 1.00 99.09 74 THR B CA 1
ATOM 3802 C C . THR C 1 54 ? 157.173 106.367 174.067 1.00 100.72 74 THR B C 1
ATOM 3803 O O . THR C 1 54 ? 157.737 105.393 174.575 1.00 98.65 74 THR B O 1
ATOM 3807 N N . GLU C 1 55 ? 157.433 107.619 174.451 1.00 99.10 75 GLU B N 1
ATOM 3808 C CA . GLU C 1 55 ? 158.452 107.907 175.455 1.00 97.90 75 GLU B CA 1
ATOM 3809 C C . GLU C 1 55 ? 157.864 108.495 176.730 1.00 94.98 75 GLU B C 1
ATOM 3810 O O . GLU C 1 55 ? 158.091 107.947 177.813 1.00 95.98 75 GLU B O 1
ATOM 3816 N N . GLY C 1 56 ? 157.117 109.589 176.642 1.00 93.43 76 GLY B N 1
ATOM 3817 C CA . GLY C 1 56 ? 156.574 110.210 177.833 1.00 95.00 76 GLY B CA 1
ATOM 3818 C C . GLY C 1 56 ? 155.240 110.892 177.614 1.00 98.39 76 GLY B C 1
ATOM 3819 O O . GLY C 1 56 ? 154.800 111.686 178.450 1.00 95.25 76 GLY B O 1
ATOM 3820 N N . GLY C 1 57 ? 154.589 110.596 176.493 1.00 91.74 77 GLY B N 1
ATOM 3821 C CA . GLY C 1 57 ? 153.337 111.245 176.161 1.00 85.04 77 GLY B CA 1
ATOM 3822 C C . GLY C 1 57 ? 153.527 112.396 175.198 1.00 84.39 77 GLY B C 1
ATOM 3823 O O . GLY C 1 57 ? 154.525 112.435 174.474 1.00 89.13 77 GLY B O 1
ATOM 3824 N N . LYS C 1 58 ? 152.585 113.337 175.184 1.00 77.45 78 LYS B N 1
ATOM 3825 C CA . LYS C 1 58 ? 152.636 114.525 174.317 1.00 81.69 78 LYS B CA 1
ATOM 3826 C C . LYS C 1 58 ? 152.656 114.035 172.870 1.00 78.93 78 LYS B C 1
ATOM 3827 O O . LYS C 1 58 ? 151.795 113.219 172.502 1.00 78.84 78 LYS B O 1
ATOM 3833 N N . TRP C 1 59 ? 153.590 114.489 172.032 1.00 58.82 79 TRP B N 1
ATOM 3834 C CA . TRP C 1 59 ? 153.723 114.045 170.645 1.00 57.79 79 TRP B CA 1
ATOM 3835 C C . TRP C 1 59 ? 152.457 114.350 169.836 1.00 59.99 79 TRP B C 1
ATOM 3836 O O . TRP C 1 59 ? 151.740 113.459 169.383 1.00 67.27 79 TRP B O 1
ATOM 3847 N N . THR C 1 60 ? 152.195 115.645 169.681 1.00 59.01 80 THR B N 1
ATOM 3848 C CA . THR C 1 60 ? 151.125 116.092 168.796 1.00 63.24 80 THR B CA 1
ATOM 3849 C C . THR C 1 60 ? 151.474 115.767 167.346 1.00 56.58 80 THR B C 1
ATOM 3850 O O . THR C 1 60 ? 152.561 116.104 166.871 1.00 54.71 80 THR B O 1
ATOM 3854 N N . VAL C 1 61 ? 150.544 115.129 166.640 1.00 41.63 81 VAL B N 1
ATOM 3855 C CA . VAL C 1 61 ? 150.772 114.622 165.290 1.00 38.84 81 VAL B CA 1
ATOM 3856 C C . VAL C 1 61 ? 150.205 115.614 164.283 1.00 35.86 81 VAL B C 1
ATOM 3857 O O . VAL C 1 61 ? 149.124 116.174 164.499 1.00 46.67 81 VAL B O 1
ATOM 3861 N N . PHE C 1 62 ? 150.929 115.839 163.181 1.00 18.16 82 PHE B N 1
ATOM 3862 C CA . PHE C 1 62 ? 150.424 116.675 162.096 1.00 26.92 82 PHE B CA 1
ATOM 3863 C C . PHE C 1 62 ? 150.571 116.020 160.724 1.00 17.12 82 PHE B C 1
ATOM 3864 O O . PHE C 1 62 ? 150.492 116.708 159.705 1.00 12.79 82 PHE B O 1
ATOM 3872 N N . GLN C 1 63 ? 150.740 114.701 160.674 1.00 25.32 83 GLN B N 1
ATOM 3873 C CA . GLN C 1 63 ? 150.806 113.977 159.411 1.00 25.02 83 GLN B CA 1
ATOM 3874 C C . GLN C 1 63 ? 150.662 112.490 159.704 1.00 19.12 83 GLN B C 1
ATOM 3875 O O . GLN C 1 63 ? 151.128 112.016 160.740 1.00 27.82 83 GLN B O 1
ATOM 3881 N N . LYS C 1 64 ? 150.013 111.762 158.796 1.00 24.24 84 LYS B N 1
ATOM 3882 C CA . LYS C 1 64 ? 149.785 110.336 159.002 1.00 39.70 84 LYS B CA 1
ATOM 3883 C C . LYS C 1 64 ? 149.436 109.672 157.678 1.00 37.92 84 LYS B C 1
ATOM 3884 O O . LYS C 1 64 ? 148.572 110.164 156.948 1.00 42.24 84 LYS B O 1
ATOM 3890 N N . ARG C 1 65 ? 150.114 108.566 157.371 1.00 33.45 85 ARG B N 1
ATOM 3891 C CA . ARG C 1 65 ? 149.775 107.714 156.237 1.00 35.84 85 ARG B CA 1
ATOM 3892 C C . ARG C 1 65 ? 150.011 106.267 156.629 1.00 39.74 85 ARG B C 1
ATOM 3893 O O . ARG C 1 65 ? 151.035 105.952 157.240 1.00 46.19 85 ARG B O 1
ATOM 3901 N N . PHE C 1 66 ? 149.067 105.389 156.288 1.00 45.75 86 PHE B N 1
ATOM 3902 C CA . PHE C 1 66 ? 149.325 103.957 156.373 1.00 47.27 86 PHE B CA 1
ATOM 3903 C C . PHE C 1 66 ? 148.801 103.151 155.194 1.00 47.49 86 PHE B C 1
ATOM 3904 O O . PHE C 1 66 ? 149.207 101.995 155.050 1.00 55.31 86 PHE B O 1
ATOM 3912 N N . ASN C 1 67 ? 147.934 103.699 154.349 1.00 52.30 87 ASN B N 1
ATOM 3913 C CA . ASN C 1 67 ? 147.517 103.029 153.123 1.00 58.82 87 ASN B CA 1
ATOM 3914 C C . ASN C 1 67 ? 147.084 104.099 152.124 1.00 61.25 87 ASN B C 1
ATOM 3915 O O . ASN C 1 67 ? 147.233 105.298 152.376 1.00 64.06 87 ASN B O 1
ATOM 3920 N N . GLY C 1 68 ? 146.562 103.672 150.978 1.00 50.95 88 GLY B N 1
ATOM 3921 C CA . GLY C 1 68 ? 146.294 104.623 149.915 1.00 53.20 88 GLY B CA 1
ATOM 3922 C C . GLY C 1 68 ? 145.234 105.646 150.265 1.00 51.76 88 GLY B C 1
ATOM 3923 O O . GLY C 1 68 ? 145.556 106.819 150.473 1.00 49.41 88 GLY B O 1
ATOM 3924 N N . SER C 1 69 ? 143.977 105.201 150.358 1.00 49.98 89 SER B N 1
ATOM 3925 C CA . SER C 1 69 ? 142.852 105.992 150.852 1.00 49.51 89 SER B CA 1
ATOM 3926 C C . SER C 1 69 ? 142.879 107.447 150.400 1.00 55.72 89 SER B C 1
ATOM 3927 O O . SER C 1 69 ? 142.604 107.752 149.236 1.00 60.20 89 SER B O 1
ATOM 3930 N N . VAL C 1 70 ? 143.209 108.345 151.328 1.00 44.70 90 VAL B N 1
ATOM 3931 C CA . VAL C 1 70 ? 143.187 109.777 151.058 1.00 35.15 90 VAL B CA 1
ATOM 3932 C C . VAL C 1 70 ? 144.300 110.139 150.086 1.00 38.22 90 VAL B C 1
ATOM 3933 O O . VAL C 1 70 ? 145.461 109.756 150.274 1.00 43.90 90 VAL B O 1
ATOM 3937 N N . SER C 1 71 ? 143.949 110.886 149.042 1.00 32.34 91 SER B N 1
ATOM 3938 C CA . SER C 1 71 ? 144.923 111.387 148.083 1.00 39.99 91 SER B CA 1
ATOM 3939 C C . SER C 1 71 ? 145.627 112.615 148.648 1.00 35.27 91 SER B C 1
ATOM 3940 O O . SER C 1 71 ? 145.058 113.354 149.455 1.00 35.78 91 SER B O 1
ATOM 3943 N N . PHE C 1 72 ? 146.874 112.826 148.221 1.00 30.51 92 PHE B N 1
ATOM 3944 C CA . PHE C 1 72 ? 147.700 113.909 148.742 1.00 27.58 92 PHE B CA 1
ATOM 3945 C C . PHE C 1 72 ? 148.135 114.894 147.662 1.00 32.18 92 PHE B C 1
ATOM 3946 O O . PHE C 1 72 ? 149.069 115.669 147.885 1.00 40.29 92 PHE B O 1
ATOM 3954 N N . PHE C 1 73 ? 147.496 114.879 146.494 1.00 32.60 93 PHE B N 1
ATOM 3955 C CA . PHE C 1 73 ? 147.835 115.845 145.456 1.00 34.43 93 PHE B CA 1
ATOM 3956 C C . PHE C 1 73 ? 147.524 117.272 145.904 1.00 45.50 93 PHE B C 1
ATOM 3957 O O . PHE C 1 73 ? 148.443 118.062 146.141 1.00 48.72 93 PHE B O 1
ATOM 3965 N N . ARG C 1 74 ? 146.236 117.599 146.047 1.00 28.45 94 ARG B N 1
ATOM 3966 C CA . ARG C 1 74 ? 145.766 118.823 146.698 1.00 35.17 94 ARG B CA 1
ATOM 3967 C C . ARG C 1 74 ? 146.356 120.110 146.124 1.00 39.94 94 ARG B C 1
ATOM 3968 O O . ARG C 1 74 ? 147.040 120.090 145.097 1.00 38.47 94 ARG B O 1
ATOM 3976 N N . GLY C 1 75 ? 146.085 121.239 146.783 1.00 44.36 95 GLY B N 1
ATOM 3977 C CA . GLY C 1 75 ? 146.550 122.538 146.332 1.00 38.78 95 GLY B CA 1
ATOM 3978 C C . GLY C 1 75 ? 146.961 123.468 147.457 1.00 43.62 95 GLY B C 1
ATOM 3979 O O . GLY C 1 75 ? 147.160 123.026 148.591 1.00 46.01 95 GLY B O 1
ATOM 3980 N N . TRP C 1 76 ? 147.090 124.765 147.159 1.00 36.65 96 TRP B N 1
ATOM 3981 C CA . TRP C 1 76 ? 147.576 125.716 148.156 1.00 35.19 96 TRP B CA 1
ATOM 3982 C C . TRP C 1 76 ? 146.561 125.932 149.273 1.00 42.98 96 TRP B C 1
ATOM 3983 O O . TRP C 1 76 ? 146.930 125.981 150.453 1.00 43.24 96 TRP B O 1
ATOM 3994 N N . ASN C 1 77 ? 145.280 126.064 148.923 1.00 45.67 97 ASN B N 1
ATOM 3995 C CA . ASN C 1 77 ? 144.251 126.257 149.940 1.00 38.03 97 ASN B CA 1
ATOM 3996 C C . ASN C 1 77 ? 144.107 125.026 150.827 1.00 40.42 97 ASN B C 1
ATOM 3997 O O . ASN C 1 77 ? 143.920 125.149 152.044 1.00 40.62 97 ASN B O 1
ATOM 4002 N N . ASP C 1 78 ? 144.195 123.833 150.236 1.00 45.35 98 ASP B N 1
ATOM 4003 C CA . ASP C 1 78 ? 144.014 122.605 151.002 1.00 36.04 98 ASP B CA 1
ATOM 4004 C C . ASP C 1 78 ? 145.170 122.369 151.964 1.00 36.11 98 ASP B C 1
ATOM 4005 O O . ASP C 1 78 ? 144.983 121.782 153.034 1.00 30.37 98 ASP B O 1
ATOM 4010 N N . TYR C 1 79 ? 146.377 122.799 151.595 1.00 33.64 99 TYR B N 1
ATOM 4011 C CA . TYR C 1 79 ? 147.501 122.697 152.515 1.00 31.00 99 TYR B CA 1
ATOM 4012 C C . TYR C 1 79 ? 147.501 123.815 153.545 1.00 42.57 99 TYR B C 1
ATOM 4013 O O . TYR C 1 79 ? 147.984 123.610 154.663 1.00 41.36 99 TYR B O 1
ATOM 4022 N N . LYS C 1 80 ? 146.962 124.985 153.201 1.00 35.91 100 LYS B N 1
ATOM 4023 C CA . LYS C 1 80 ? 146.881 126.067 154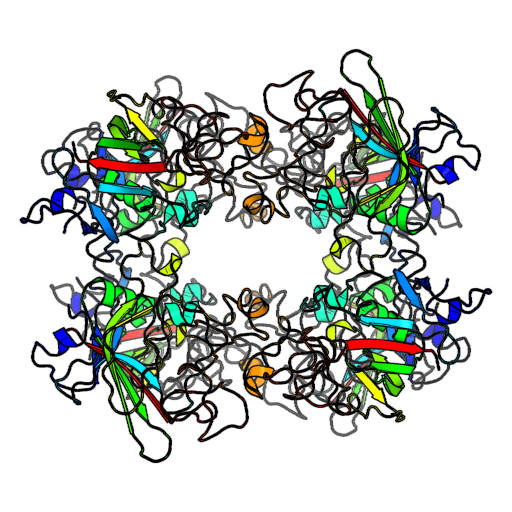.174 1.00 31.09 100 LYS B CA 1
ATOM 4024 C C . LYS C 1 80 ? 145.815 125.800 155.231 1.00 39.98 100 LYS B C 1
ATOM 4025 O O . LYS C 1 80 ? 145.985 126.183 156.393 1.00 47.47 100 LYS B O 1
ATOM 4031 N N . LEU C 1 81 ? 144.712 125.147 154.859 1.00 34.64 101 LEU B N 1
ATOM 4032 C CA . LEU C 1 81 ? 143.605 124.967 155.790 1.00 24.72 101 LEU B CA 1
ATOM 4033 C C . LEU C 1 81 ? 143.470 123.549 156.327 1.00 25.59 101 LEU B C 1
ATOM 4034 O O . LEU C 1 81 ? 142.732 123.344 157.295 1.00 37.75 101 LEU B O 1
ATOM 4039 N N . GLY C 1 82 ? 144.140 122.577 155.736 1.00 30.71 102 GLY B N 1
ATOM 4040 C CA . GLY C 1 82 ? 144.100 121.234 156.277 1.00 26.14 102 GLY B CA 1
ATOM 4041 C C . GLY C 1 82 ? 143.043 120.375 155.612 1.00 23.44 102 GLY B C 1
ATOM 4042 O O . GLY C 1 82 ? 142.081 120.870 155.016 1.00 42.57 102 GLY B O 1
ATOM 4043 N N . PHE C 1 83 ? 143.222 119.061 155.714 1.00 14.81 103 PHE B N 1
ATOM 4044 C CA . PHE C 1 83 ? 142.303 118.113 155.104 1.00 24.36 103 PHE B CA 1
ATOM 4045 C C . PHE C 1 83 ? 142.467 116.759 155.774 1.00 32.30 103 PHE B C 1
ATOM 4046 O O . PHE C 1 83 ? 143.378 116.548 156.577 1.00 30.72 103 PHE B O 1
ATOM 4054 N N . GLY C 1 84 ? 141.567 115.842 155.436 1.00 45.36 104 GLY B N 1
ATOM 4055 C CA . GLY C 1 84 ? 141.602 114.486 155.952 1.00 43.00 104 GLY B CA 1
ATOM 4056 C C . GLY C 1 84 ? 140.777 114.331 157.213 1.00 49.62 104 GLY B C 1
ATOM 4057 O O . GLY C 1 84 ? 140.121 115.259 157.695 1.00 56.42 104 GLY B O 1
ATOM 4058 N N . ARG C 1 85 ? 140.821 113.118 157.756 1.00 48.64 105 ARG B N 1
ATOM 4059 C CA . ARG C 1 85 ? 140.108 112.774 158.975 1.00 49.74 105 ARG B CA 1
ATOM 4060 C C . ARG C 1 85 ? 141.101 112.494 160.094 1.00 44.28 105 ARG B C 1
ATOM 4061 O O . ARG C 1 85 ? 142.218 112.035 159.852 1.00 46.13 105 ARG B O 1
ATOM 4069 N N . ALA C 1 86 ? 140.680 112.769 161.330 1.00 43.92 106 ALA B N 1
ATOM 4070 C CA . ALA C 1 86 ? 141.601 112.679 162.458 1.00 40.32 106 ALA B CA 1
ATOM 4071 C C . ALA C 1 86 ? 141.920 111.237 162.831 1.00 50.73 106 ALA B C 1
ATOM 4072 O O . ALA C 1 86 ? 143.040 110.948 163.265 1.00 64.80 106 ALA B O 1
ATOM 4074 N N . ASP C 1 87 ? 140.962 110.323 162.684 1.00 51.86 107 ASP B N 1
ATOM 4075 C CA . ASP C 1 87 ? 141.214 108.936 163.057 1.00 55.82 107 ASP B CA 1
ATOM 4076 C C . ASP C 1 87 ? 141.984 108.176 161.985 1.00 59.33 107 ASP B C 1
ATOM 4077 O O . ASP C 1 87 ? 142.518 107.097 162.264 1.00 64.80 107 ASP B O 1
ATOM 4082 N N . GLY C 1 88 ? 142.054 108.708 160.767 1.00 48.63 108 GLY B N 1
ATOM 4083 C CA . GLY C 1 88 ? 142.785 108.054 159.700 1.00 44.81 108 GLY B CA 1
ATOM 4084 C C . GLY C 1 88 ? 144.006 108.829 159.250 1.00 48.48 108 GLY B C 1
ATOM 4085 O O . GLY C 1 88 ? 144.911 109.094 160.044 1.00 45.09 108 GLY B O 1
ATOM 4086 N N . GLU C 1 89 ? 144.039 109.196 157.973 1.00 47.34 109 GLU B N 1
ATOM 4087 C CA . GLU C 1 89 ? 145.119 110.001 157.421 1.00 45.53 109 GLU B CA 1
ATOM 4088 C C . GLU C 1 89 ? 144.673 111.452 157.312 1.00 50.11 109 GLU B C 1
ATOM 4089 O O . GLU C 1 89 ? 143.508 111.731 157.016 1.00 54.90 109 GLU B O 1
ATOM 4095 N N . TYR C 1 90 ? 145.600 112.378 157.547 1.00 21.58 110 TYR B N 1
ATOM 4096 C CA . TYR C 1 90 ? 145.238 113.788 157.563 1.00 12.32 110 TYR B CA 1
ATOM 4097 C C . TYR C 1 90 ? 146.488 114.650 157.503 1.00 16.98 110 TYR B C 1
ATOM 4098 O O . TYR C 1 90 ? 147.611 114.174 157.679 1.00 23.61 110 TYR B O 1
ATOM 4107 N N . TRP C 1 91 ? 146.267 115.938 157.247 1.00 24.97 111 TRP B N 1
ATOM 4108 C CA . TRP C 1 91 ? 147.299 116.965 157.304 1.00 24.60 111 TRP B CA 1
ATOM 4109 C C . TRP C 1 91 ? 146.711 118.166 158.027 1.00 28.52 111 TRP B C 1
ATOM 4110 O O . TRP C 1 91 ? 145.694 118.713 157.593 1.00 34.01 111 TRP B O 1
ATOM 4121 N N . LEU C 1 92 ? 147.351 118.576 159.125 1.00 26.72 112 LEU B N 1
ATOM 4122 C CA . LEU C 1 92 ? 146.743 119.558 160.016 1.00 20.07 112 LEU B CA 1
ATOM 4123 C C . LEU C 1 92 ? 146.546 120.903 159.331 1.00 26.49 112 LEU B C 1
ATOM 4124 O O . LEU C 1 92 ? 145.455 121.481 159.393 1.00 42.37 112 LEU B O 1
ATOM 4129 N N . GLY C 1 93 ? 147.580 121.423 158.681 1.00 29.62 113 GLY B N 1
ATOM 4130 C CA . GLY C 1 93 ? 147.398 122.732 158.053 1.00 32.81 113 GLY B CA 1
ATOM 4131 C C . GLY C 1 93 ? 148.464 123.706 158.512 1.00 35.11 113 GLY B C 1
ATOM 4132 O O . GLY C 1 93 ? 148.726 123.872 159.701 1.00 38.12 113 GLY B O 1
ATOM 4133 N N . LEU C 1 94 ? 149.082 124.377 157.538 1.00 41.44 114 LEU B N 1
ATOM 4134 C CA . LEU C 1 94 ? 150.203 125.261 157.835 1.00 38.58 114 LEU B CA 1
ATOM 4135 C C . LEU C 1 94 ? 149.801 126.401 158.758 1.00 36.77 114 LEU B C 1
ATOM 4136 O O . LEU C 1 94 ? 150.602 126.826 159.597 1.00 41.65 114 LEU B O 1
ATOM 4141 N N . GLN C 1 95 ? 148.575 126.907 158.621 1.00 30.37 115 GLN B N 1
ATOM 4142 C CA . GLN C 1 95 ? 148.123 128.004 159.470 1.00 39.33 115 GLN B CA 1
ATOM 4143 C C . GLN C 1 95 ? 148.082 127.587 160.935 1.00 50.90 115 GLN B C 1
ATOM 4144 O O . GLN C 1 95 ? 148.524 128.332 161.820 1.00 47.39 115 GLN B O 1
ATOM 4150 N N . ASN C 1 96 ? 147.569 126.386 161.210 1.00 47.05 116 ASN B N 1
ATOM 4151 C CA . ASN C 1 96 ? 147.442 125.929 162.590 1.00 36.90 116 ASN B CA 1
ATOM 4152 C C . ASN C 1 96 ? 148.804 125.672 163.221 1.00 40.12 116 ASN B C 1
ATOM 4153 O O . ASN C 1 96 ? 149.042 126.054 164.373 1.00 47.21 116 ASN B O 1
ATOM 4158 N N . MET C 1 97 ? 149.712 125.028 162.485 1.00 41.62 117 MET B N 1
ATOM 4159 C CA . MET C 1 97 ? 151.052 124.801 163.016 1.00 43.85 117 MET B CA 1
ATOM 4160 C C . MET C 1 97 ? 151.802 126.112 163.209 1.00 41.42 117 MET B C 1
ATOM 4161 O O . MET C 1 97 ? 152.563 126.258 164.172 1.00 46.31 117 MET B O 1
ATOM 4166 N N . HIS C 1 98 ? 151.606 127.082 162.314 1.00 28.40 118 HIS B N 1
ATOM 4167 C CA . HIS C 1 98 ? 152.230 128.383 162.520 1.00 31.65 118 HIS B CA 1
ATOM 4168 C C . HIS C 1 98 ? 151.698 129.058 163.775 1.00 39.36 118 HIS B C 1
ATOM 4169 O O . HIS C 1 98 ? 152.470 129.625 164.557 1.00 55.20 118 HIS B O 1
ATOM 4176 N N . LEU C 1 99 ? 150.381 129.016 163.982 1.00 46.83 119 LEU B N 1
ATOM 4177 C CA . LEU C 1 99 ? 149.810 129.644 165.169 1.00 48.77 119 LEU B CA 1
ATOM 4178 C C . LEU C 1 99 ? 150.288 128.952 166.438 1.00 48.52 119 LEU B C 1
ATOM 4179 O O . LEU C 1 99 ? 150.498 129.604 167.467 1.00 51.10 119 LEU B O 1
ATOM 4184 N N . LEU C 1 100 ? 150.463 127.631 166.384 1.00 48.68 120 LEU B N 1
ATOM 4185 C CA . LEU C 1 100 ? 150.982 126.903 167.537 1.00 45.85 120 LEU B CA 1
ATOM 4186 C C . LEU C 1 100 ? 152.430 127.286 167.827 1.00 47.13 120 LEU B C 1
ATOM 4187 O O . LEU C 1 100 ? 152.778 127.628 168.962 1.00 55.07 120 LEU B O 1
ATOM 4192 N N . THR C 1 101 ? 153.292 127.242 166.807 1.00 44.65 121 THR B N 1
ATOM 4193 C CA . THR C 1 101 ? 154.715 127.467 167.035 1.00 46.22 121 THR B CA 1
ATOM 4194 C C . THR C 1 101 ? 155.059 128.935 167.244 1.00 48.97 121 THR B C 1
ATOM 4195 O O . THR C 1 101 ? 156.174 129.234 167.681 1.00 51.85 121 THR B O 1
ATOM 4199 N N . LEU C 1 102 ? 154.143 129.856 166.938 1.00 47.27 122 LEU B N 1
ATOM 4200 C CA . LEU C 1 102 ? 154.411 131.262 167.213 1.00 36.87 122 LEU B CA 1
ATOM 4201 C C . LEU C 1 102 ? 154.477 131.536 168.709 1.00 46.26 122 LEU B C 1
ATOM 4202 O O . LEU C 1 102 ? 155.252 132.394 169.146 1.00 51.90 122 LEU B O 1
ATOM 4207 N N . LYS C 1 103 ? 153.696 130.810 169.506 1.00 53.43 123 LYS B N 1
ATOM 4208 C CA . LYS C 1 103 ? 153.561 131.099 170.929 1.00 54.97 123 LYS B CA 1
ATOM 4209 C C . LYS C 1 103 ? 154.601 130.377 171.782 1.00 54.65 123 LYS B C 1
ATOM 4210 O O . LYS C 1 103 ? 155.228 130.993 172.648 1.00 55.42 123 LYS B O 1
ATOM 4216 N N . GLN C 1 104 ? 154.798 129.082 171.555 1.00 55.64 124 GLN B N 1
ATOM 4217 C CA . GLN C 1 104 ? 155.663 128.273 172.399 1.00 59.57 124 GLN B CA 1
ATOM 4218 C C . GLN C 1 104 ? 156.769 127.616 171.582 1.00 66.96 124 GLN B C 1
ATOM 4219 O O . GLN C 1 104 ? 156.641 127.402 170.374 1.00 66.67 124 GLN B O 1
ATOM 4225 N N . LYS C 1 105 ? 157.870 127.309 172.265 1.00 69.12 125 LYS B N 1
ATOM 4226 C CA . LYS C 1 105 ? 158.956 126.544 171.668 1.00 64.49 125 LYS B CA 1
ATOM 4227 C C . LYS C 1 105 ? 158.554 125.081 171.530 1.00 63.70 125 LYS B C 1
ATOM 4228 O O . LYS C 1 105 ? 157.742 124.566 172.301 1.00 68.55 125 LYS B O 1
ATOM 4234 N N . TYR C 1 106 ? 159.135 124.404 170.543 1.00 55.34 126 TYR B N 1
ATOM 4235 C CA . TYR C 1 106 ? 158.743 123.032 170.244 1.00 58.26 126 TYR B CA 1
ATOM 4236 C C . TYR C 1 106 ? 159.961 122.251 169.758 1.00 58.94 126 TYR B C 1
ATOM 4237 O O . TYR C 1 106 ? 161.081 122.766 169.706 1.00 58.46 126 TYR B O 1
ATOM 4246 N N . GLU C 1 107 ? 159.726 120.990 169.400 1.00 63.20 127 GLU B N 1
ATOM 4247 C CA . GLU C 1 107 ? 160.771 120.062 168.993 1.00 61.88 127 GLU B CA 1
ATOM 4248 C C . GLU C 1 107 ? 160.149 119.019 168.073 1.00 63.08 127 GLU B C 1
ATOM 4249 O O . GLU C 1 107 ? 159.035 118.562 168.326 1.00 67.09 127 GLU B O 1
ATOM 4255 N N . LEU C 1 108 ? 160.870 118.641 167.019 1.00 46.06 128 LEU B N 1
ATOM 4256 C CA . LEU C 1 108 ? 160.326 117.807 165.954 1.00 45.88 128 LEU B CA 1
ATOM 4257 C C . LEU C 1 108 ? 160.886 116.390 166.021 1.00 45.55 128 LEU B C 1
ATOM 4258 O O . LEU C 1 108 ? 162.056 116.189 166.358 1.00 53.53 128 LEU B O 1
ATOM 4263 N N . ARG C 1 109 ? 160.039 115.410 165.697 1.00 47.71 129 ARG B N 1
ATOM 4264 C CA . ARG C 1 109 ? 160.439 114.013 165.588 1.00 45.76 129 ARG B CA 1
ATOM 4265 C C . ARG C 1 109 ? 159.738 113.373 164.397 1.00 49.53 129 ARG B C 1
ATOM 4266 O O . ARG C 1 109 ? 158.544 113.592 164.183 1.00 53.46 129 ARG B O 1
ATOM 4274 N N . VAL C 1 110 ? 160.481 112.577 163.629 1.00 43.88 130 VAL B N 1
ATOM 4275 C CA . VAL C 1 110 ? 159.958 111.872 162.463 1.00 39.78 130 VAL B CA 1
ATOM 4276 C C . VAL C 1 110 ? 160.326 110.400 162.583 1.00 45.79 130 VAL B C 1
ATOM 4277 O O . VAL C 1 110 ? 161.488 110.066 162.833 1.00 51.30 130 VAL B O 1
ATOM 4281 N N . ASP C 1 111 ? 159.339 109.523 162.402 1.00 52.68 131 ASP B N 1
ATOM 4282 C CA . ASP C 1 111 ? 159.560 108.084 162.377 1.00 52.61 131 ASP B CA 1
ATOM 4283 C C . ASP C 1 111 ? 158.799 107.483 161.205 1.00 51.78 131 ASP B C 1
ATOM 4284 O O . ASP C 1 111 ? 157.734 107.978 160.828 1.00 57.91 131 ASP B O 1
ATOM 4289 N N . LEU C 1 112 ? 159.346 106.413 160.634 1.00 58.58 132 LEU B N 1
ATOM 4290 C CA . LEU C 1 112 ? 158.817 105.832 159.409 1.00 64.15 132 LEU B CA 1
ATOM 4291 C C . LEU C 1 112 ? 159.152 104.348 159.347 1.00 66.23 132 LEU B C 1
ATOM 4292 O O . LEU C 1 112 ? 160.083 103.878 160.004 1.00 67.51 132 LEU B O 1
ATOM 4297 N N . GLU C 1 113 ? 158.377 103.613 158.547 1.00 79.99 133 GLU B N 1
ATOM 4298 C CA . GLU C 1 113 ? 158.498 102.163 158.432 1.00 79.69 133 GLU B CA 1
ATOM 4299 C C . GLU C 1 113 ? 158.298 101.734 156.983 1.00 82.43 133 GLU B C 1
ATOM 4300 O O . GLU C 1 113 ? 157.413 102.252 156.299 1.00 83.95 133 GLU B O 1
ATOM 4306 N N . ASP C 1 114 ? 159.120 100.794 156.518 1.00 89.24 134 ASP B N 1
ATOM 4307 C CA . ASP C 1 114 ? 159.047 100.304 155.150 1.00 89.95 134 ASP B CA 1
ATOM 4308 C C . ASP C 1 114 ? 158.047 99.154 155.079 1.00 94.40 134 ASP B C 1
ATOM 4309 O O . ASP C 1 114 ? 157.176 98.994 155.936 1.00 94.36 134 ASP B O 1
ATOM 4314 N N . PHE C 1 115 ? 158.186 98.314 154.054 1.00 94.17 135 PHE B N 1
ATOM 4315 C CA . PHE C 1 115 ? 157.224 97.238 153.868 1.00 90.55 135 PHE B CA 1
ATOM 4316 C C . PHE C 1 115 ? 157.410 96.090 154.866 1.00 93.74 135 PHE B C 1
ATOM 4317 O O . PHE C 1 115 ? 156.409 95.560 155.360 1.00 95.87 135 PHE B O 1
ATOM 4325 N N . GLU C 1 116 ? 158.655 95.662 155.170 1.00 108.73 136 GLU B N 1
ATOM 4326 C CA . GLU C 1 116 ? 158.751 94.334 155.785 1.00 109.79 136 GLU B CA 1
ATOM 4327 C C . GLU C 1 116 ? 158.153 94.361 157.179 1.00 114.12 136 GLU B C 1
ATOM 4328 O O . GLU C 1 116 ? 157.008 93.966 157.424 1.00 116.19 136 GLU B O 1
ATOM 4334 N N . ASN C 1 117 ? 158.998 94.836 158.093 1.00 112.67 137 ASN B N 1
ATOM 4335 C CA . ASN C 1 117 ? 158.699 95.201 159.463 1.00 110.10 137 ASN B CA 1
ATOM 4336 C C . ASN C 1 117 ? 159.673 96.293 159.894 1.00 110.02 137 ASN B C 1
ATOM 4337 O O . ASN C 1 117 ? 159.678 96.691 161.063 1.00 112.32 137 ASN B O 1
ATOM 4342 N N . ASN C 1 118 ? 160.514 96.770 158.970 1.00 101.47 138 ASN B N 1
ATOM 4343 C CA . ASN C 1 118 ? 161.723 97.484 159.361 1.00 102.61 138 ASN B CA 1
ATOM 4344 C C . ASN C 1 118 ? 161.293 98.817 159.972 1.00 101.81 138 ASN B C 1
ATOM 4345 O O . ASN C 1 118 ? 160.224 99.348 159.661 1.00 99.77 138 ASN B O 1
ATOM 4350 N N . THR C 1 119 ? 162.133 99.367 160.844 1.00 88.36 139 THR B N 1
ATOM 4351 C CA . THR C 1 119 ? 161.806 100.634 161.485 1.00 86.74 139 THR B CA 1
ATOM 4352 C C . THR C 1 119 ? 163.034 101.528 161.529 1.00 84.96 139 THR B C 1
ATOM 4353 O O . THR C 1 119 ? 164.172 101.065 161.423 1.00 86.61 139 THR B O 1
ATOM 4357 N N . ALA C 1 120 ? 162.778 102.823 161.698 1.00 66.42 140 ALA B N 1
ATOM 4358 C CA . ALA C 1 120 ? 163.817 103.826 161.885 1.00 67.50 140 ALA B CA 1
ATOM 4359 C C . ALA C 1 120 ? 163.147 105.113 162.344 1.00 66.03 140 ALA B C 1
ATOM 4360 O O . ALA C 1 120 ? 161.920 105.226 162.343 1.00 69.32 140 ALA B O 1
ATOM 4362 N N . TYR C 1 121 ? 163.967 106.084 162.743 1.00 49.14 141 TYR B N 1
ATOM 4363 C CA . TYR C 1 121 ? 163.440 107.366 163.190 1.00 51.38 141 TYR B CA 1
ATOM 4364 C C . TYR C 1 121 ? 164.556 108.399 163.211 1.00 53.23 141 TYR B C 1
ATOM 4365 O O . TYR C 1 121 ? 165.740 108.063 163.136 1.00 59.06 141 TYR B O 1
ATOM 4374 N N . ALA C 1 122 ? 164.154 109.666 163.320 1.00 51.00 142 ALA B N 1
ATOM 4375 C CA . ALA C 1 122 ? 165.072 110.794 163.396 1.00 50.43 142 ALA B CA 1
ATOM 4376 C C . ALA C 1 122 ? 164.507 111.843 164.343 1.00 48.76 142 ALA B C 1
ATOM 4377 O O . ALA C 1 122 ? 163.300 111.905 164.583 1.00 58.50 142 ALA B O 1
ATOM 4379 N N . LYS C 1 123 ? 165.398 112.678 164.876 1.00 45.72 143 LYS B N 1
ATOM 4380 C CA . LYS C 1 123 ? 165.032 113.689 165.859 1.00 52.03 143 LYS B CA 1
ATOM 4381 C C . LYS C 1 123 ? 165.722 115.005 165.536 1.00 56.83 143 LYS B C 1
ATOM 4382 O O . LYS C 1 123 ? 166.885 115.019 165.123 1.00 67.35 143 LYS B O 1
ATOM 4388 N N . TYR C 1 124 ? 165.002 116.109 165.729 1.00 44.09 144 TYR B N 1
ATOM 4389 C CA . TYR C 1 124 ? 165.541 117.450 165.553 1.00 42.30 144 TYR B CA 1
ATOM 4390 C C . TYR C 1 124 ? 165.207 118.277 166.783 1.00 46.43 144 TYR B C 1
ATOM 4391 O O . TYR C 1 124 ? 164.087 118.215 167.294 1.00 48.71 144 TYR B O 1
ATOM 4400 N N . ALA C 1 125 ? 166.182 119.053 167.255 1.00 55.06 145 ALA B N 1
ATOM 4401 C CA . ALA C 1 125 ? 166.025 119.754 168.523 1.00 50.77 145 ALA B CA 1
ATOM 4402 C C . ALA C 1 125 ? 165.138 120.988 168.412 1.00 54.79 145 ALA B C 1
ATOM 4403 O O . ALA C 1 125 ? 164.489 121.361 169.395 1.00 57.02 145 ALA B O 1
ATOM 4405 N N . ASP C 1 126 ? 165.096 121.635 167.249 1.00 56.17 146 ASP B N 1
ATOM 4406 C CA . ASP C 1 126 ? 164.337 122.866 167.074 1.00 51.93 146 ASP B CA 1
ATOM 4407 C C . ASP C 1 126 ? 163.473 122.779 165.827 1.00 54.08 146 ASP B C 1
ATOM 4408 O O . ASP C 1 126 ? 163.906 122.254 164.798 1.00 59.39 146 ASP B O 1
ATOM 4413 N N . PHE C 1 127 ? 162.254 123.307 165.920 1.00 51.00 147 PHE B N 1
ATOM 4414 C CA . PHE C 1 127 ? 161.336 123.326 164.789 1.00 50.08 147 PHE B CA 1
ATOM 4415 C C . PHE C 1 127 ? 160.443 124.553 164.881 1.00 44.43 147 PHE B C 1
ATOM 4416 O O . PHE C 1 127 ? 159.908 124.851 165.952 1.00 48.84 147 PHE B O 1
ATOM 4424 N N . SER C 1 128 ? 160.278 125.251 163.760 1.00 42.40 148 SER B N 1
ATOM 4425 C CA . SER C 1 128 ? 159.418 126.425 163.704 1.00 49.64 148 SER B CA 1
ATOM 4426 C C . SER C 1 128 ? 159.059 126.703 162.251 1.00 50.91 148 SER B C 1
ATOM 4427 O O . SER C 1 128 ? 159.675 126.173 161.325 1.00 51.03 148 SER B O 1
ATOM 4430 N N . ILE C 1 129 ? 158.044 127.545 162.065 1.00 51.25 149 ILE B N 1
ATOM 4431 C CA . ILE C 1 129 ? 157.560 127.938 160.745 1.00 46.82 149 ILE B CA 1
ATOM 4432 C C . ILE C 1 129 ? 157.425 129.454 160.719 1.00 49.81 149 ILE B C 1
ATOM 4433 O O . ILE C 1 129 ? 156.583 130.015 161.430 1.00 49.81 149 ILE B O 1
ATOM 4438 N N . SER C 1 130 ? 158.240 130.112 159.890 1.00 54.11 150 SER B N 1
ATOM 4439 C CA . SER C 1 130 ? 158.270 131.567 159.776 1.00 51.41 150 SER B CA 1
ATOM 4440 C C . SER C 1 130 ? 158.429 132.198 161.153 1.00 52.50 150 SER B C 1
ATOM 4441 O O . SER C 1 130 ? 157.473 132.778 161.683 1.00 49.98 150 SER B O 1
ATOM 4444 N N . PRO C 1 131 ? 159.612 132.097 161.763 1.00 53.86 151 PRO B N 1
ATOM 4445 C CA . PRO C 1 131 ? 159.771 132.500 163.168 1.00 57.16 151 PRO B CA 1
ATOM 4446 C C . PRO C 1 131 ? 159.381 133.940 163.473 1.00 61.42 151 PRO B C 1
ATOM 4447 O O . PRO C 1 131 ? 158.565 134.181 164.367 1.00 64.74 151 PRO B O 1
ATOM 4451 N N . ASN C 1 132 ? 159.945 134.904 162.749 1.00 49.05 152 ASN B N 1
ATOM 4452 C CA . ASN C 1 132 ? 159.781 136.319 163.076 1.00 44.70 152 ASN B CA 1
ATOM 4453 C C . ASN C 1 132 ? 159.096 137.100 161.965 1.00 52.36 152 ASN B C 1
ATOM 4454 O O . ASN C 1 132 ? 159.405 138.272 161.743 1.00 56.41 152 ASN B O 1
ATOM 4459 N N . ALA C 1 133 ? 158.156 136.485 161.256 1.00 49.56 153 ALA B N 1
ATOM 4460 C CA . ALA C 1 133 ? 157.492 137.109 160.120 1.00 39.99 153 ALA B CA 1
ATOM 4461 C C . ALA C 1 133 ? 156.318 137.952 160.596 1.00 38.69 153 ALA B C 1
ATOM 4462 O O . ALA C 1 133 ? 155.534 137.516 161.443 1.00 43.07 153 ALA B O 1
ATOM 4464 N N . VAL C 1 134 ? 156.200 139.159 160.042 1.00 41.39 154 VAL B N 1
ATOM 4465 C CA . VAL C 1 134 ? 155.054 140.009 160.343 1.00 39.93 154 VAL B CA 1
ATOM 4466 C C . VAL C 1 134 ? 153.785 139.426 159.734 1.00 47.95 154 VAL B C 1
ATOM 4467 O O . VAL C 1 134 ? 152.706 139.479 160.336 1.00 51.70 154 VAL B O 1
ATOM 4471 N N . SER C 1 135 ? 153.894 138.860 158.534 1.00 49.23 155 SER B N 1
ATOM 4472 C CA . SER C 1 135 ? 152.787 138.181 157.869 1.00 43.12 155 SER B CA 1
ATOM 4473 C C . SER C 1 135 ? 153.290 136.833 157.379 1.00 48.94 155 SER B C 1
ATOM 4474 O O . SER C 1 135 ? 154.109 136.776 156.457 1.00 56.16 155 SER B O 1
ATOM 4477 N N . ALA C 1 136 ? 152.801 135.751 157.992 1.00 38.99 156 ALA B N 1
ATOM 4478 C CA . ALA C 1 136 ? 153.363 134.429 157.725 1.00 36.13 156 ALA B CA 1
ATOM 4479 C C . ALA C 1 136 ? 153.113 133.984 156.291 1.00 38.29 156 ALA B C 1
ATOM 4480 O O . ALA C 1 136 ? 153.997 133.398 155.656 1.00 46.02 156 ALA B O 1
ATOM 4482 N N . GLU C 1 137 ? 151.916 134.239 155.766 1.00 40.27 157 GLU B N 1
ATOM 4483 C CA . GLU C 1 137 ? 151.606 133.813 154.406 1.00 40.99 157 GLU B CA 1
ATOM 4484 C C . GLU C 1 137 ? 152.477 134.524 153.380 1.00 39.21 157 GLU B C 1
ATOM 4485 O O . GLU C 1 137 ? 152.853 133.924 152.367 1.00 35.55 157 GLU B O 1
ATOM 4491 N N . GLU C 1 138 ? 152.817 135.792 153.628 1.00 48.00 158 GLU B N 1
ATOM 4492 C CA . GLU C 1 138 ? 153.615 136.545 152.666 1.00 50.16 158 GLU B CA 1
ATOM 4493 C C . GLU C 1 138 ? 155.031 135.986 152.568 1.00 48.60 158 GLU B C 1
ATOM 4494 O O . GLU C 1 138 ? 155.610 135.943 151.477 1.00 48.60 158 GLU B O 1
ATOM 4500 N N . ASP C 1 139 ? 155.608 135.555 153.695 1.00 47.29 159 ASP B N 1
ATOM 4501 C CA . ASP C 1 139 ? 156.899 134.875 153.642 1.00 44.84 159 ASP B CA 1
ATOM 4502 C C . ASP C 1 139 ? 156.816 133.547 152.899 1.00 50.63 159 ASP B C 1
ATOM 4503 O O . ASP C 1 139 ? 157.701 133.236 152.096 1.00 58.65 159 ASP B O 1
ATOM 4508 N N . GLY C 1 140 ? 155.780 132.756 153.148 1.00 39.60 160 GLY B N 1
ATOM 4509 C CA . GLY C 1 140 ? 155.623 131.478 152.490 1.00 34.85 160 GLY B CA 1
ATOM 4510 C C . GLY C 1 140 ? 155.801 130.255 153.362 1.00 43.06 160 GLY B C 1
ATOM 4511 O O . GLY C 1 140 ? 156.017 129.166 152.819 1.00 42.30 160 GLY B O 1
ATOM 4512 N N . TYR C 1 141 ? 155.726 130.399 154.686 1.00 41.37 161 TYR B N 1
ATOM 4513 C CA . TYR C 1 141 ? 155.804 129.282 155.632 1.00 34.74 161 TYR B CA 1
ATOM 4514 C C . TYR C 1 141 ? 157.133 128.534 155.504 1.00 39.78 161 TYR B C 1
ATOM 4515 O O . TYR C 1 141 ? 157.182 127.339 155.213 1.00 34.52 161 TYR B O 1
ATOM 4524 N N . THR C 1 142 ? 158.218 129.264 155.744 1.00 47.82 162 THR B N 1
ATOM 4525 C CA . THR C 1 142 ? 159.553 128.696 155.641 1.00 44.52 162 THR B CA 1
ATOM 4526 C C . THR C 1 142 ? 159.809 127.697 156.769 1.00 43.30 162 THR B C 1
ATOM 4527 O O . THR C 1 142 ? 159.106 127.665 157.781 1.00 46.78 162 THR B O 1
ATOM 4531 N N . LEU C 1 143 ? 160.834 126.872 156.578 1.00 36.91 163 LEU B N 1
ATOM 4532 C CA . LEU C 1 143 ? 161.197 125.819 157.514 1.00 37.94 163 LEU B CA 1
ATOM 4533 C C . LEU C 1 143 ? 162.467 126.188 158.269 1.00 40.89 163 LEU B C 1
ATOM 4534 O O . LEU C 1 143 ? 163.333 126.896 157.749 1.00 39.44 163 LEU B O 1
ATOM 4539 N N . PHE C 1 144 ? 162.566 125.708 159.508 1.00 57.01 164 PHE B N 1
ATOM 4540 C CA . PHE C 1 144 ? 163.774 125.852 160.311 1.00 53.08 164 PHE B CA 1
ATOM 4541 C C . PHE C 1 144 ? 163.957 124.608 161.168 1.00 53.59 164 PHE B C 1
ATOM 4542 O O . PHE C 1 144 ? 162.998 124.129 161.777 1.00 55.79 164 PHE B O 1
ATOM 4550 N N . VAL C 1 145 ? 165.184 124.097 161.217 1.00 49.57 165 VAL B N 1
ATOM 4551 C CA . VAL C 1 145 ? 165.516 122.908 161.997 1.00 43.16 165 VAL B CA 1
ATOM 4552 C C . VAL C 1 145 ? 166.973 123.001 162.426 1.00 52.35 165 VAL B C 1
ATOM 4553 O O . VAL C 1 145 ? 167.828 123.464 161.667 1.00 49.74 165 VAL B O 1
ATOM 4557 N N . ALA C 1 146 ? 167.255 122.549 163.646 1.00 62.08 166 ALA B N 1
ATOM 4558 C CA . ALA C 1 146 ? 168.611 122.583 164.177 1.00 56.64 166 ALA B CA 1
ATOM 4559 C C . ALA C 1 146 ? 168.768 121.485 165.218 1.00 54.58 166 ALA B C 1
ATOM 4560 O O . ALA C 1 146 ? 167.818 121.126 165.917 1.00 55.82 166 ALA B O 1
ATOM 4562 N N . GLY C 1 147 ? 169.986 120.958 165.313 1.00 51.20 167 GLY B N 1
ATOM 4563 C CA . GLY C 1 147 ? 170.310 119.974 166.327 1.00 54.48 167 GLY B CA 1
ATOM 4564 C C . GLY C 1 147 ? 169.866 118.564 166.003 1.00 52.63 167 GLY B C 1
ATOM 4565 O O . GLY C 1 147 ? 169.088 117.964 166.748 1.00 52.48 167 GLY B O 1
ATOM 4566 N N . PHE C 1 148 ? 170.362 118.021 164.897 1.00 53.88 168 PHE B N 1
ATOM 4567 C CA . PHE C 1 148 ? 169.995 116.678 164.477 1.00 53.98 168 PHE B CA 1
ATOM 4568 C C . PHE C 1 148 ? 170.584 115.630 165.414 1.00 58.07 168 PHE B C 1
ATOM 4569 O O . PHE C 1 148 ? 171.755 115.702 165.794 1.00 63.37 168 PHE B O 1
ATOM 4577 N N . GLU C 1 149 ? 169.759 114.653 165.787 1.00 64.87 169 GLU B N 1
ATOM 4578 C CA . GLU C 1 149 ? 170.206 113.498 166.558 1.00 65.43 169 GLU B CA 1
ATOM 4579 C C . GLU C 1 149 ? 169.708 112.250 165.850 1.00 63.67 169 GLU B C 1
ATOM 4580 O O . GLU C 1 149 ? 168.506 112.113 165.605 1.00 66.17 169 GLU B O 1
ATOM 4586 N N . ASP C 1 150 ? 170.623 111.347 165.520 1.00 68.45 170 ASP B N 1
ATOM 4587 C CA . ASP C 1 150 ? 170.291 110.219 164.666 1.00 72.52 170 ASP B CA 1
ATOM 4588 C C . ASP C 1 150 ? 169.532 109.146 165.439 1.00 69.08 170 ASP B C 1
ATOM 4589 O O . ASP C 1 150 ? 169.606 109.058 166.667 1.00 70.03 170 ASP B O 1
ATOM 4594 N N . GLY C 1 151 ? 168.790 108.331 164.695 1.00 65.02 171 GLY B N 1
ATOM 4595 C CA . GLY C 1 151 ? 168.093 107.191 165.251 1.00 64.18 171 GLY B CA 1
ATOM 4596 C C . GLY C 1 151 ? 168.098 106.019 164.293 1.00 65.42 171 GLY B C 1
ATOM 4597 O O . GLY C 1 151 ? 167.399 105.025 164.505 1.00 64.33 171 GLY B O 1
ATOM 4598 N N . GLY C 1 152 ? 168.895 106.128 163.231 1.00 68.64 172 GLY B N 1
ATOM 4599 C CA . GLY C 1 152 ? 168.982 105.106 162.207 1.00 66.25 172 GLY B CA 1
ATOM 4600 C C . GLY C 1 152 ? 168.386 105.489 160.872 1.00 66.47 172 GLY B C 1
ATOM 4601 O O . GLY C 1 152 ? 168.385 104.659 159.955 1.00 64.27 172 GLY B O 1
ATOM 4602 N N . ALA C 1 153 ? 167.886 106.714 160.723 1.00 70.69 173 ALA B N 1
ATOM 4603 C CA . ALA C 1 153 ? 167.270 107.156 159.480 1.00 68.71 173 ALA B CA 1
ATOM 4604 C C . ALA C 1 153 ? 168.123 108.129 158.685 1.00 70.97 173 ALA B C 1
ATOM 4605 O O . ALA C 1 153 ? 168.070 108.107 157.455 1.00 73.04 173 ALA B O 1
ATOM 4607 N N . GLY C 1 154 ? 168.902 108.975 159.348 1.00 64.89 174 GLY B N 1
ATOM 4608 C CA . GLY C 1 154 ? 169.763 109.922 158.673 1.00 62.75 174 GLY B CA 1
ATOM 4609 C C . GLY C 1 154 ? 169.184 111.326 158.668 1.00 62.01 174 GLY B C 1
ATOM 4610 O O . GLY C 1 154 ? 168.033 111.571 159.034 1.00 64.72 174 GLY B O 1
ATOM 4611 N N . ASP C 1 155 ? 170.017 112.267 158.236 1.00 60.57 175 ASP B N 1
ATOM 4612 C CA . ASP C 1 155 ? 169.641 113.675 158.175 1.00 57.14 175 ASP B CA 1
ATOM 4613 C C . ASP C 1 155 ? 169.291 114.024 156.734 1.00 67.80 175 ASP B C 1
ATOM 4614 O O . ASP C 1 155 ? 170.163 114.036 155.859 1.00 67.54 175 ASP B O 1
ATOM 4619 N N . SER C 1 156 ? 168.012 114.310 156.486 1.00 76.21 176 SER B N 1
ATOM 4620 C CA . SER C 1 156 ? 167.547 114.678 155.156 1.00 74.49 176 SER B CA 1
ATOM 4621 C C . SER C 1 156 ? 166.725 115.961 155.160 1.00 72.54 176 SER B C 1
ATOM 4622 O O . SER C 1 156 ? 166.166 116.328 154.121 1.00 75.94 176 SER B O 1
ATOM 4625 N N . LEU C 1 157 ? 166.633 116.648 156.296 1.00 60.00 177 LEU B N 1
ATOM 4626 C CA . LEU C 1 157 ? 165.925 117.912 156.378 1.00 61.04 177 LEU B CA 1
ATOM 4627 C C . LEU C 1 157 ? 166.832 119.096 156.676 1.00 64.24 177 LEU B C 1
ATOM 4628 O O . LEU C 1 157 ? 166.403 120.239 156.487 1.00 63.40 177 LEU B O 1
ATOM 4633 N N . SER C 1 158 ? 168.066 118.861 157.130 1.00 65.35 178 SER B N 1
ATOM 4634 C CA . SER C 1 158 ? 168.964 119.966 157.445 1.00 64.13 178 SER B CA 1
ATOM 4635 C C . SER C 1 158 ? 169.478 120.651 156.187 1.00 64.48 178 SER B C 1
ATOM 4636 O O . SER C 1 158 ? 169.799 121.844 156.222 1.00 62.08 178 SER B O 1
ATOM 4639 N N . TYR C 1 159 ? 169.584 119.915 155.079 1.00 71.17 179 TYR B N 1
ATOM 4640 C CA . TYR C 1 159 ? 169.968 120.536 153.817 1.00 70.70 179 TYR B CA 1
ATOM 4641 C C . TYR C 1 159 ? 168.940 121.576 153.398 1.00 73.45 179 TYR B C 1
ATOM 4642 O O . TYR C 1 159 ? 169.287 122.610 152.817 1.00 75.07 179 TYR B O 1
ATOM 4651 N N . HIS C 1 160 ? 167.669 121.312 153.689 1.00 75.47 180 HIS B N 1
ATOM 4652 C CA . HIS C 1 160 ? 166.580 122.261 153.506 1.00 74.71 180 HIS B CA 1
ATOM 4653 C C . HIS C 1 160 ? 166.559 123.246 154.667 1.00 72.22 180 HIS B C 1
ATOM 4654 O O . HIS C 1 160 ? 167.566 123.394 155.366 1.00 74.30 180 HIS B O 1
ATOM 4661 N N . SER C 1 161 ? 165.440 123.956 154.828 1.00 59.13 181 SER B N 1
ATOM 4662 C CA . SER C 1 161 ? 165.233 125.002 155.829 1.00 63.68 181 SER B CA 1
ATOM 4663 C C . SER C 1 161 ? 165.785 126.319 155.308 1.00 63.04 181 SER B C 1
ATOM 4664 O O . SER C 1 161 ? 166.878 126.363 154.735 1.00 57.54 181 SER B O 1
ATOM 4667 N N . GLY C 1 162 ? 165.029 127.396 155.507 1.00 64.62 182 GLY B N 1
ATOM 4668 C CA . GLY C 1 162 ? 165.225 128.618 154.766 1.00 57.78 182 GLY B CA 1
ATOM 4669 C C . GLY C 1 162 ? 164.527 128.644 153.426 1.00 59.63 182 GLY B C 1
ATOM 4670 O O . GLY C 1 162 ? 164.587 129.667 152.734 1.00 59.95 182 GLY B O 1
ATOM 4671 N N . GLN C 1 163 ? 163.867 127.556 153.042 1.00 53.63 183 GLN B N 1
ATOM 4672 C CA . GLN C 1 163 ? 163.144 127.456 151.785 1.00 52.80 183 GLN B CA 1
ATOM 4673 C C . GLN C 1 163 ? 161.645 127.453 152.048 1.00 56.10 183 GLN B C 1
ATOM 4674 O O . GLN C 1 163 ? 161.167 126.835 153.002 1.00 57.48 183 GLN B O 1
ATOM 4680 N N . LYS C 1 164 ? 160.907 128.145 151.189 1.00 46.67 184 LYS B N 1
ATOM 4681 C CA . LYS C 1 164 ? 159.470 128.288 151.351 1.00 43.63 184 LYS B CA 1
ATOM 4682 C C . LYS C 1 164 ? 158.744 127.019 150.921 1.00 44.57 184 LYS B C 1
ATOM 4683 O O . LYS C 1 164 ? 159.259 126.206 150.152 1.00 42.85 184 LYS B O 1
ATOM 4689 N N . PHE C 1 165 ? 157.526 126.862 151.432 1.00 42.21 185 PHE B N 1
ATOM 4690 C CA . PHE C 1 165 ? 156.649 125.797 150.972 1.00 39.96 185 PHE B CA 1
ATOM 4691 C C . PHE C 1 165 ? 156.271 126.035 149.515 1.00 44.72 185 PHE B C 1
ATOM 4692 O O . PHE C 1 165 ? 156.236 127.171 149.038 1.00 51.03 185 PHE B O 1
ATOM 4700 N N . SER C 1 166 ? 155.995 124.951 148.800 1.00 33.69 186 SER B N 1
ATOM 4701 C CA . SER C 1 166 ? 155.700 125.045 147.380 1.00 30.88 186 SER B CA 1
ATOM 4702 C C . SER C 1 166 ? 154.667 123.998 146.999 1.00 39.59 186 SER B C 1
ATOM 4703 O O . SER C 1 166 ? 154.425 123.042 147.738 1.00 42.64 186 SER B O 1
ATOM 4706 N N . THR C 1 167 ? 154.045 124.205 145.843 1.00 44.86 187 THR B N 1
ATOM 4707 C CA . THR C 1 167 ? 153.042 123.303 145.304 1.00 40.10 187 THR B CA 1
ATOM 4708 C C . THR C 1 167 ? 153.140 123.311 143.780 1.00 45.46 187 THR B C 1
ATOM 4709 O O . THR C 1 167 ? 154.009 123.970 143.191 1.00 43.69 187 THR B O 1
ATOM 4713 N N . PHE C 1 168 ? 152.245 122.547 143.148 1.00 46.47 188 PHE B N 1
ATOM 4714 C CA . PHE C 1 168 ? 152.229 122.355 141.703 1.00 44.58 188 PHE B CA 1
ATOM 4715 C C . PHE C 1 168 ? 151.470 123.457 140.979 1.00 46.05 188 PHE B C 1
ATOM 4716 O O . PHE C 1 168 ? 151.648 123.642 139.772 1.00 56.50 188 PHE B O 1
ATOM 4724 N N . ASP C 1 169 ? 150.614 124.188 141.691 1.00 43.09 189 ASP B N 1
ATOM 4725 C CA . ASP C 1 169 ? 149.825 125.240 141.066 1.00 47.89 189 ASP B CA 1
ATOM 4726 C C . ASP C 1 169 ? 150.322 126.629 141.435 1.00 53.37 189 ASP B C 1
ATOM 4727 O O . ASP C 1 169 ? 149.845 127.617 140.867 1.00 57.24 189 ASP B O 1
ATOM 4732 N N . ARG C 1 170 ? 151.263 126.730 142.367 1.00 53.73 190 ARG B N 1
ATOM 4733 C CA . ARG C 1 170 ? 151.801 128.017 142.774 1.00 55.15 190 ARG B CA 1
ATOM 4734 C C . ARG C 1 170 ? 152.921 128.470 141.851 1.00 62.50 190 ARG B C 1
ATOM 4735 O O . ARG C 1 170 ? 152.834 129.522 141.210 1.00 67.74 190 ARG B O 1
ATOM 4743 N N . ASP C 1 171 ? 153.975 127.661 141.784 1.00 71.94 191 ASP B N 1
ATOM 4744 C CA . ASP C 1 171 ? 155.314 128.164 141.514 1.00 72.64 191 ASP B CA 1
ATOM 4745 C C . ASP C 1 171 ? 155.743 128.047 140.055 1.00 74.08 191 ASP B C 1
ATOM 4746 O O . ASP C 1 171 ? 155.704 129.024 139.300 1.00 76.49 191 ASP B O 1
ATOM 4751 N N . GLN C 1 172 ? 156.151 126.834 139.677 1.00 66.38 192 GLN B N 1
ATOM 4752 C CA . GLN C 1 172 ? 156.348 126.370 138.298 1.00 64.41 192 GLN B CA 1
ATOM 4753 C C . GLN C 1 172 ? 156.962 127.428 137.378 1.00 65.75 192 GLN B C 1
ATOM 4754 O O . GLN C 1 172 ? 156.674 127.465 136.180 1.00 64.87 192 GLN B O 1
ATOM 4760 N N . ASP C 1 173 ? 157.818 128.294 137.921 1.00 74.60 193 ASP B N 1
ATOM 4761 C CA . ASP C 1 173 ? 158.565 129.245 137.103 1.00 76.32 193 ASP B CA 1
ATOM 4762 C C . ASP C 1 173 ? 160.068 129.107 137.297 1.00 75.87 193 ASP B C 1
ATOM 4763 O O . ASP C 1 173 ? 160.793 128.899 136.321 1.00 79.43 193 ASP B O 1
ATOM 4768 N N . LEU C 1 174 ? 160.558 129.207 138.534 1.00 79.51 194 LEU B N 1
ATOM 4769 C CA . LEU C 1 174 ? 161.994 129.104 138.766 1.00 78.25 194 LEU B CA 1
ATOM 4770 C C . LEU C 1 174 ? 162.474 127.666 138.650 1.00 80.35 194 LEU B C 1
ATOM 4771 O O . LEU C 1 174 ? 163.665 127.427 138.421 1.00 83.10 194 LEU B O 1
ATOM 4776 N N . PHE C 1 175 ? 161.572 126.697 138.816 1.00 67.54 195 PHE B N 1
ATOM 4777 C CA . PHE C 1 175 ? 161.943 125.303 138.602 1.00 62.91 195 PHE B CA 1
ATOM 4778 C C . PHE C 1 175 ? 162.291 125.034 137.145 1.00 66.17 195 PHE B C 1
ATOM 4779 O O . PHE C 1 175 ? 163.227 124.281 136.865 1.00 72.23 195 PHE B O 1
ATOM 4787 N N . VAL C 1 176 ? 161.551 125.635 136.211 1.00 59.66 196 VAL B N 1
ATOM 4788 C CA . VAL C 1 176 ? 161.795 125.401 134.792 1.00 58.47 196 VAL B CA 1
ATOM 4789 C C . VAL C 1 176 ? 163.119 126.019 134.353 1.00 63.40 196 VAL B C 1
ATOM 4790 O O . VAL C 1 176 ? 163.760 125.531 133.415 1.00 66.47 196 VAL B O 1
ATOM 4794 N N . GLN C 1 177 ? 163.560 127.087 135.017 1.00 70.64 197 GLN B N 1
ATOM 4795 C CA . GLN C 1 177 ? 164.853 127.675 134.681 1.00 68.82 197 GLN B CA 1
ATOM 4796 C C . GLN C 1 177 ? 166.006 126.846 135.238 1.00 71.16 197 GLN B C 1
ATOM 4797 O O . GLN C 1 177 ? 166.869 126.382 134.486 1.00 71.85 197 GLN B O 1
ATOM 4803 N N . ASN C 1 178 ? 166.040 126.657 136.558 1.00 77.74 198 ASN B N 1
ATOM 4804 C CA . ASN C 1 178 ? 167.151 125.936 137.172 1.00 78.00 198 ASN B CA 1
ATOM 4805 C C . ASN C 1 178 ? 167.159 124.467 136.763 1.00 79.26 198 ASN B C 1
ATOM 4806 O O . ASN C 1 178 ? 168.182 123.946 136.306 1.00 79.42 198 ASN B O 1
ATOM 4811 N N . CYS C 1 179 ? 166.029 123.787 136.914 1.00 78.67 199 CYS B N 1
ATOM 4812 C CA . CYS C 1 179 ? 165.862 122.401 136.511 1.00 73.88 199 CYS B CA 1
ATOM 4813 C C . CYS C 1 179 ? 164.990 122.340 135.263 1.00 75.14 199 CYS B C 1
ATOM 4814 O O . CYS C 1 179 ? 164.657 123.363 134.660 1.00 78.24 199 CYS B O 1
ATOM 4817 N N . ALA C 1 180 ? 164.633 121.129 134.862 1.00 70.91 200 ALA B N 1
ATOM 4818 C CA . ALA C 1 180 ? 163.608 120.913 133.854 1.00 68.46 200 ALA B CA 1
ATOM 4819 C C . ALA C 1 180 ? 162.400 120.250 134.503 1.00 70.99 200 ALA B C 1
ATOM 4820 O O . ALA C 1 180 ? 162.451 119.805 135.653 1.00 73.37 200 ALA B O 1
ATOM 4822 N N . ALA C 1 181 ? 161.297 120.214 133.754 1.00 64.91 201 ALA B N 1
ATOM 4823 C CA . ALA C 1 181 ? 160.060 119.563 134.177 1.00 68.33 201 ALA B CA 1
ATOM 4824 C C . ALA C 1 181 ? 159.436 120.235 135.397 1.00 69.98 201 ALA B C 1
ATOM 4825 O O . ALA C 1 181 ? 160.068 121.067 136.055 1.00 65.56 201 ALA B O 1
ATOM 4827 N N . LEU C 1 182 ? 158.193 119.877 135.699 1.00 69.55 202 LEU B N 1
ATOM 4828 C CA . LEU C 1 182 ? 157.420 120.497 136.763 1.00 65.67 202 LEU B CA 1
ATOM 4829 C C . LEU C 1 182 ? 157.525 119.694 138.055 1.00 65.09 202 LEU B C 1
ATOM 4830 O O . LEU C 1 182 ? 157.738 118.480 138.047 1.00 66.07 202 LEU B O 1
ATOM 4835 N N . SER C 1 183 ? 157.363 120.400 139.176 1.00 64.20 203 SER B N 1
ATOM 4836 C CA . SER C 1 183 ? 157.586 119.798 140.487 1.00 62.37 203 SER B CA 1
ATOM 4837 C C . SER C 1 183 ? 156.499 118.787 140.831 1.00 61.29 203 SER B C 1
ATOM 4838 O O . SER C 1 183 ? 156.783 117.605 141.057 1.00 65.45 203 SER B O 1
ATOM 4841 N N . SER C 1 184 ? 155.245 119.239 140.884 1.00 53.70 204 SER B N 1
ATOM 4842 C CA . SER C 1 184 ? 154.103 118.389 141.228 1.00 58.97 204 SER B CA 1
ATOM 4843 C C . SER C 1 184 ? 154.278 117.746 142.603 1.00 61.88 204 SER B C 1
ATOM 4844 O O . SER C 1 184 ? 153.992 116.565 142.802 1.00 67.85 204 SER B O 1
ATOM 4847 N N . GLY C 1 185 ? 154.757 118.538 143.561 1.00 46.92 205 GLY B N 1
ATOM 4848 C CA . GLY C 1 185 ? 154.956 118.047 144.909 1.00 48.06 205 GLY B CA 1
ATOM 4849 C C . GLY C 1 185 ? 154.762 119.157 145.916 1.00 47.69 205 GLY B C 1
ATOM 4850 O O . GLY C 1 185 ? 154.764 120.341 145.576 1.00 52.94 205 GLY B O 1
ATOM 4851 N N . ALA C 1 186 ? 154.600 118.757 147.177 1.00 41.63 206 ALA B N 1
ATOM 4852 C CA . ALA C 1 186 ? 154.318 119.684 148.273 1.00 42.40 206 ALA B CA 1
ATOM 4853 C C . ALA C 1 186 ? 155.297 119.416 149.410 1.00 48.49 206 ALA B C 1
ATOM 4854 O O . ALA C 1 186 ? 155.110 118.475 150.184 1.00 54.23 206 ALA B O 1
ATOM 4856 N N . PHE C 1 187 ? 156.326 120.250 149.511 1.00 49.48 207 PHE B N 1
ATOM 4857 C CA . PHE C 1 187 ? 157.321 120.161 150.576 1.00 47.02 207 PHE B CA 1
ATOM 4858 C C . PHE C 1 187 ? 158.163 121.430 150.533 1.00 47.64 207 PHE B C 1
ATOM 4859 O O . PHE C 1 187 ? 157.880 122.360 149.772 1.00 50.39 207 PHE B O 1
ATOM 4867 N N . TRP C 1 188 ? 159.201 121.465 151.364 1.00 44.28 208 TRP B N 1
ATOM 4868 C CA . TRP C 1 188 ? 160.157 122.567 151.378 1.00 43.45 208 TRP B CA 1
ATOM 4869 C C . TRP C 1 188 ? 161.326 122.199 150.471 1.00 45.94 208 TRP B C 1
ATOM 4870 O O . TRP C 1 188 ? 162.231 121.468 150.882 1.00 52.57 208 TRP B O 1
ATOM 4881 N N . PHE C 1 189 ? 161.314 122.710 149.244 1.00 55.77 209 PHE B N 1
ATOM 4882 C CA . PHE C 1 189 ? 162.283 122.325 148.227 1.00 56.05 209 PHE B CA 1
ATOM 4883 C C . PHE C 1 189 ? 163.422 123.333 148.151 1.00 64.96 209 PHE B C 1
ATOM 4884 O O . PHE C 1 189 ? 163.200 124.546 148.198 1.00 66.31 209 PHE B O 1
ATOM 4892 N N . ARG C 1 190 ? 164.641 122.817 148.019 1.00 75.10 210 ARG B N 1
ATOM 4893 C CA . ARG C 1 190 ? 165.856 123.620 147.957 1.00 70.43 210 ARG B CA 1
ATOM 4894 C C . ARG C 1 190 ? 166.501 123.627 146.581 1.00 76.91 210 ARG B C 1
ATOM 4895 O O . ARG C 1 190 ? 166.945 124.679 146.116 1.00 79.26 210 ARG B O 1
ATOM 4903 N N . SER C 1 191 ? 166.553 122.477 145.917 1.00 93.54 211 SER B N 1
ATOM 4904 C CA . SER C 1 191 ? 167.178 122.338 144.611 1.00 93.27 211 SER B CA 1
ATOM 4905 C C . SER C 1 191 ? 166.313 121.397 143.781 1.00 91.67 211 SER B C 1
ATOM 4906 O O . SER C 1 191 ? 165.128 121.199 144.066 1.00 93.77 211 SER B O 1
ATOM 4909 N N . CYS C 1 192 ? 166.904 120.819 142.744 1.00 94.45 212 CYS B N 1
ATOM 4910 C CA . CYS C 1 192 ? 166.185 119.942 141.824 1.00 96.14 212 CYS B CA 1
ATOM 4911 C C . CYS C 1 192 ? 165.781 118.598 142.456 1.00 95.12 212 CYS B C 1
ATOM 4912 O O . CYS C 1 192 ? 165.279 117.733 141.728 1.00 94.73 212 CYS B O 1
ATOM 4915 N N . HIS C 1 193 ? 165.984 118.398 143.757 1.00 93.66 213 HIS B N 1
ATOM 4916 C CA . HIS C 1 193 ? 165.638 117.136 144.402 1.00 96.96 213 HIS B CA 1
ATOM 4917 C C . HIS C 1 193 ? 164.128 117.023 144.569 1.00 97.07 213 HIS B C 1
ATOM 4918 O O . HIS C 1 193 ? 163.476 117.958 145.046 1.00 98.15 213 HIS B O 1
ATOM 4925 N N . PHE C 1 194 ? 163.573 115.872 144.190 1.00 83.24 214 PHE B N 1
ATOM 4926 C CA . PHE C 1 194 ? 162.129 115.673 144.202 1.00 81.77 214 PHE B CA 1
ATOM 4927 C C . PHE C 1 194 ? 161.732 114.488 145.074 1.00 81.80 214 PHE B C 1
ATOM 4928 O O . PHE C 1 194 ? 160.895 113.673 144.676 1.00 81.62 214 PHE B O 1
ATOM 4936 N N . ALA C 1 195 ? 162.320 114.386 146.262 1.00 70.86 215 ALA B N 1
ATOM 4937 C CA . ALA C 1 195 ? 162.023 113.311 147.200 1.00 70.55 215 ALA B CA 1
ATOM 4938 C C . ALA C 1 195 ? 161.385 113.907 148.447 1.00 68.96 215 ALA B C 1
ATOM 4939 O O . ALA C 1 195 ? 161.979 114.774 149.096 1.00 68.30 215 ALA B O 1
ATOM 4941 N N . ASN C 1 196 ? 160.187 113.436 148.783 1.00 58.13 216 ASN B N 1
ATOM 4942 C CA . ASN C 1 196 ? 159.479 113.932 149.954 1.00 56.70 216 ASN B CA 1
ATOM 4943 C C . ASN C 1 196 ? 158.426 112.913 150.360 1.00 51.74 216 ASN B C 1
ATOM 4944 O O . ASN C 1 196 ? 158.105 111.988 149.614 1.00 53.86 216 ASN B O 1
ATOM 4949 N N . LEU C 1 197 ? 157.885 113.108 151.559 1.00 43.10 217 LEU B N 1
ATOM 4950 C CA . LEU C 1 197 ? 156.891 112.209 152.126 1.00 42.39 217 LEU B CA 1
ATOM 4951 C C . LEU C 1 197 ? 155.467 112.547 151.703 1.00 48.96 217 LEU B C 1
ATOM 4952 O O . LEU C 1 197 ? 154.535 111.855 152.123 1.00 48.86 217 LEU B O 1
ATOM 4957 N N . ASN C 1 198 ? 155.273 113.586 150.895 1.00 52.52 218 ASN B N 1
ATOM 4958 C CA . ASN C 1 198 ? 153.954 113.964 150.390 1.00 45.82 218 ASN B CA 1
ATOM 4959 C C . ASN C 1 198 ? 153.783 113.598 148.923 1.00 49.78 218 ASN B C 1
ATOM 4960 O O . ASN C 1 198 ? 153.156 114.337 148.161 1.00 38.03 218 ASN B O 1
ATOM 4965 N N . GLY C 1 199 ? 154.338 112.468 148.503 1.00 42.62 219 GLY B N 1
ATOM 4966 C CA . GLY C 1 199 ? 154.223 112.005 147.137 1.00 41.54 219 GLY B CA 1
ATOM 4967 C C . GLY C 1 199 ? 153.132 110.969 146.965 1.00 40.91 219 GLY B C 1
ATOM 4968 O O . GLY C 1 199 ? 152.323 110.717 147.861 1.00 37.08 219 GLY B O 1
ATOM 4969 N N . PHE C 1 200 ? 153.119 110.359 145.787 1.00 46.97 220 PHE B N 1
ATOM 4970 C CA . PHE C 1 200 ? 152.122 109.352 145.464 1.00 51.03 220 PHE B CA 1
ATOM 4971 C C . PHE C 1 200 ? 152.412 108.048 146.196 1.00 49.28 220 PHE B C 1
ATOM 4972 O O . PHE C 1 200 ? 153.558 107.730 146.519 1.00 50.94 220 PHE B O 1
ATOM 4980 N N . TYR C 1 201 ? 151.352 107.288 146.453 1.00 54.48 221 TYR B N 1
ATOM 4981 C CA . TYR C 1 201 ? 151.455 106.030 147.181 1.00 53.04 221 TYR B CA 1
ATOM 4982 C C . TYR C 1 201 ? 151.679 104.901 146.184 1.00 55.20 221 TYR B C 1
ATOM 4983 O O . TYR C 1 201 ? 150.738 104.439 145.532 1.00 56.55 221 TYR B O 1
ATOM 4992 N N . LEU C 1 202 ? 152.924 104.458 146.070 1.00 59.56 222 LEU B N 1
ATOM 4993 C CA . LEU C 1 202 ? 153.298 103.312 145.260 1.00 62.10 222 LEU B CA 1
ATOM 4994 C C . LEU C 1 202 ? 153.532 102.111 146.170 1.00 65.96 222 LEU B C 1
ATOM 4995 O O . LEU C 1 202 ? 153.433 102.201 147.397 1.00 64.20 222 LEU B O 1
ATOM 5000 N N . GLY C 1 203 ? 153.849 100.975 145.559 1.00 73.38 223 GLY B N 1
ATOM 5001 C CA . GLY C 1 203 ? 154.046 99.753 146.313 1.00 69.33 223 GLY B CA 1
ATOM 5002 C C . GLY C 1 203 ? 155.387 99.689 147.012 1.00 68.13 223 GLY B C 1
ATOM 5003 O O . GLY C 1 203 ? 155.892 100.706 147.496 1.00 75.94 223 GLY B O 1
ATOM 5004 N N . GLY C 1 204 ? 155.969 98.493 147.086 1.00 66.61 224 GLY B N 1
ATOM 5005 C CA . GLY C 1 204 ? 157.261 98.355 147.738 1.00 69.17 224 GLY B CA 1
ATOM 5006 C C . GLY C 1 204 ? 158.373 99.060 146.985 1.00 68.60 224 GLY B C 1
ATOM 5007 O O . GLY C 1 204 ? 159.204 99.749 147.580 1.00 66.33 224 GLY B O 1
ATOM 5008 N N . SER C 1 205 ? 158.399 98.901 145.665 1.00 70.01 225 SER B N 1
ATOM 5009 C CA . SER C 1 205 ? 159.439 99.481 144.831 1.00 68.10 225 SER B CA 1
ATOM 5010 C C . SER C 1 205 ? 158.837 99.946 143.515 1.00 69.56 225 SER B C 1
ATOM 5011 O O . SER C 1 205 ? 157.752 99.510 143.121 1.00 66.75 225 SER B O 1
ATOM 5014 N N . HIS C 1 206 ? 159.551 100.845 142.841 1.00 69.88 226 HIS B N 1
ATOM 5015 C CA . HIS C 1 206 ? 159.104 101.390 141.569 1.00 71.46 226 HIS B CA 1
ATOM 5016 C C . HIS C 1 206 ? 160.307 101.643 140.675 1.00 71.29 226 HIS B C 1
ATOM 5017 O O . HIS C 1 206 ? 161.442 101.748 141.146 1.00 69.04 226 HIS B O 1
ATOM 5024 N N . LEU C 1 207 ? 160.044 101.735 139.371 1.00 74.24 227 LEU B N 1
ATOM 5025 C CA . LEU C 1 207 ? 161.103 101.960 138.397 1.00 75.23 227 LEU B CA 1
ATOM 5026 C C . LEU C 1 207 ? 161.330 103.436 138.101 1.00 76.94 227 LEU B C 1
ATOM 5027 O O . LEU C 1 207 ? 162.427 103.804 137.667 1.00 78.13 227 LEU B O 1
ATOM 5032 N N . SER C 1 208 ? 160.329 104.282 138.321 1.00 74.60 228 SER B N 1
ATOM 5033 C CA . SER C 1 208 ? 160.480 105.703 138.061 1.00 74.45 228 SER B CA 1
ATOM 5034 C C . SER C 1 208 ? 161.402 106.337 139.098 1.00 76.07 228 SER B C 1
ATOM 5035 O O . SER C 1 208 ? 161.787 105.720 140.094 1.00 79.77 228 SER B O 1
ATOM 5038 N N . TYR C 1 209 ? 161.749 107.598 138.860 1.00 69.06 229 TYR B N 1
ATOM 5039 C CA . TYR C 1 209 ? 162.599 108.333 139.786 1.00 71.32 229 TYR B CA 1
ATOM 5040 C C . TYR C 1 209 ? 161.767 108.732 141.004 1.00 73.17 229 TYR B C 1
ATOM 5041 O O . TYR C 1 209 ? 160.671 108.216 141.234 1.00 74.94 229 TYR B O 1
ATOM 5050 N N . ALA C 1 210 ? 162.281 109.653 141.811 1.00 67.87 230 ALA B N 1
ATOM 5051 C CA . ALA C 1 210 ? 161.679 109.939 143.108 1.00 64.87 230 ALA B CA 1
ATOM 5052 C C . ALA C 1 210 ? 160.327 110.609 142.903 1.00 71.27 230 ALA B C 1
ATOM 5053 O O . ALA C 1 210 ? 160.244 111.814 142.661 1.00 75.76 230 ALA B O 1
ATOM 5055 N N . ASN C 1 211 ? 159.254 109.818 142.995 1.00 58.93 231 ASN B N 1
ATOM 5056 C CA . ASN C 1 211 ? 157.906 110.370 142.971 1.00 56.79 231 ASN B CA 1
ATOM 5057 C C . ASN C 1 211 ? 156.974 109.681 143.959 1.00 49.05 231 ASN B C 1
ATOM 5058 O O . ASN C 1 211 ? 155.771 109.965 143.949 1.00 57.53 231 ASN B O 1
ATOM 5063 N N . GLY C 1 212 ? 157.481 108.788 144.803 1.00 37.02 232 GLY B N 1
ATOM 5064 C CA . GLY C 1 212 ? 156.681 108.176 145.843 1.00 38.96 232 GLY B CA 1
ATOM 5065 C C . GLY C 1 212 ? 157.047 108.720 147.207 1.00 41.59 232 GLY B C 1
ATOM 5066 O O . GLY C 1 212 ? 157.569 109.831 147.310 1.00 57.44 232 GLY B O 1
ATOM 5067 N N . ILE C 1 213 ? 156.783 107.955 148.262 1.00 35.89 233 ILE B N 1
ATOM 5068 C CA . ILE C 1 213 ? 157.146 108.368 149.612 1.00 41.98 233 ILE B CA 1
ATOM 5069 C C . ILE C 1 213 ? 158.597 107.984 149.872 1.00 45.72 233 ILE B C 1
ATOM 5070 O O . ILE C 1 213 ? 158.887 106.860 150.295 1.00 53.81 233 ILE B O 1
ATOM 5075 N N . ASN C 1 214 ? 159.516 108.915 149.631 1.00 51.71 234 ASN B N 1
ATOM 5076 C CA . ASN C 1 214 ? 160.946 108.634 149.616 1.00 55.87 234 ASN B CA 1
ATOM 5077 C C . ASN C 1 214 ? 161.653 109.360 150.752 1.00 56.45 234 ASN B C 1
ATOM 5078 O O . ASN C 1 214 ? 161.425 110.553 150.972 1.00 59.17 234 ASN B O 1
ATOM 5083 N N . TRP C 1 215 ? 162.512 108.635 151.464 1.00 62.08 235 TRP B N 1
ATOM 5084 C CA . TRP C 1 215 ? 163.461 109.206 152.415 1.00 63.13 235 TRP B CA 1
ATOM 5085 C C . TRP C 1 215 ? 164.846 108.772 151.954 1.00 64.26 235 TRP B C 1
ATOM 5086 O O . TRP C 1 215 ? 165.244 107.623 152.171 1.00 69.21 235 TRP B O 1
ATOM 5097 N N . ALA C 1 216 ? 165.574 109.693 151.319 1.00 71.11 236 ALA B N 1
ATOM 5098 C CA . ALA C 1 216 ? 166.756 109.313 150.551 1.00 74.44 236 ALA B CA 1
ATOM 5099 C C . ALA C 1 216 ? 167.836 108.692 151.429 1.00 73.36 236 ALA B C 1
ATOM 5100 O O . ALA C 1 216 ? 168.529 107.760 151.005 1.00 72.31 236 ALA B O 1
ATOM 5102 N N . GLN C 1 217 ? 168.002 109.198 152.652 1.00 69.07 237 GLN B N 1
ATOM 5103 C CA . GLN C 1 217 ? 169.098 108.731 153.494 1.00 66.42 237 GLN B CA 1
ATOM 5104 C C . GLN C 1 217 ? 168.905 107.287 153.943 1.00 67.18 237 GLN B C 1
ATOM 5105 O O . GLN C 1 217 ? 169.887 106.550 154.080 1.00 72.73 237 GLN B O 1
ATOM 5111 N N . TRP C 1 218 ? 167.664 106.861 154.179 1.00 71.65 238 TRP B N 1
ATOM 5112 C CA . TRP C 1 218 ? 167.437 105.512 154.688 1.00 76.34 238 TRP B CA 1
ATOM 5113 C C . TRP C 1 218 ? 167.437 104.472 153.572 1.00 74.68 238 TRP B C 1
ATOM 5114 O O . TRP C 1 218 ? 168.276 103.566 153.555 1.00 77.15 238 TRP B O 1
ATOM 5125 N N . LYS C 1 219 ? 166.497 104.582 152.634 1.00 74.39 239 LYS B N 1
ATOM 5126 C CA . LYS C 1 219 ? 166.307 103.566 151.602 1.00 77.77 239 LYS B CA 1
ATOM 5127 C C . LYS C 1 219 ? 166.920 103.970 150.264 1.00 77.24 239 LYS B C 1
ATOM 5128 O O . LYS C 1 219 ? 167.762 103.249 149.723 1.00 77.05 239 LYS B O 1
ATOM 5134 N N . GLY C 1 220 ? 166.510 105.105 149.718 1.00 80.50 240 GLY B N 1
ATOM 5135 C CA . GLY C 1 220 ? 167.014 105.564 148.445 1.00 77.08 240 GLY B CA 1
ATOM 5136 C C . GLY C 1 220 ? 165.911 106.205 147.633 1.00 81.90 240 GLY B C 1
ATOM 5137 O O . GLY C 1 220 ? 164.833 106.498 148.145 1.00 85.96 240 GLY B O 1
ATOM 5138 N N . PHE C 1 221 ? 166.193 106.416 146.349 1.00 71.68 241 PHE B N 1
ATOM 5139 C CA . PHE C 1 221 ? 165.286 107.111 145.447 1.00 70.56 241 PHE B CA 1
ATOM 5140 C C . PHE C 1 221 ? 164.351 106.170 144.699 1.00 71.76 241 PHE B C 1
ATOM 5141 O O . PHE C 1 221 ? 163.607 106.624 143.826 1.00 75.97 241 PHE B O 1
ATOM 5149 N N . TYR C 1 222 ? 164.372 104.872 145.014 1.00 65.40 242 TYR B N 1
ATOM 5150 C CA . TYR C 1 222 ? 163.563 103.899 144.291 1.00 65.80 242 TYR B CA 1
ATOM 5151 C C . TYR C 1 222 ? 162.721 103.035 145.223 1.00 65.54 242 TYR B C 1
ATOM 5152 O O . TYR C 1 222 ? 162.233 101.981 144.806 1.00 65.61 242 TYR B O 1
ATOM 5161 N N . TYR C 1 223 ? 162.537 103.455 146.472 1.00 73.67 243 TYR B N 1
ATOM 5162 C CA . TYR C 1 223 ? 161.752 102.703 147.445 1.00 75.80 243 TYR B CA 1
ATOM 5163 C C . TYR C 1 223 ? 160.747 103.636 148.100 1.00 74.77 243 TYR B C 1
ATOM 5164 O O . TYR C 1 223 ? 161.130 104.671 148.655 1.00 71.70 243 TYR B O 1
ATOM 5173 N N . SER C 1 224 ? 159.470 103.269 148.039 1.00 60.98 244 SER B N 1
ATOM 5174 C CA . SER C 1 224 ? 158.395 104.038 148.650 1.00 55.02 244 SER B CA 1
ATOM 5175 C C . SER C 1 224 ? 157.956 103.349 149.934 1.00 60.39 244 SER B C 1
ATOM 5176 O O . SER C 1 224 ? 157.676 102.147 149.934 1.00 68.48 244 SER B O 1
ATOM 5179 N N . LEU C 1 225 ? 157.883 104.113 151.017 1.00 56.64 245 LEU B N 1
ATOM 5180 C CA . LEU C 1 225 ? 157.695 103.548 152.346 1.00 60.41 245 LEU B CA 1
ATOM 5181 C C . LEU C 1 225 ? 156.255 103.067 152.526 1.00 61.32 245 LEU B C 1
ATOM 5182 O O . LEU C 1 225 ? 155.427 103.112 151.612 1.00 58.26 245 LEU B O 1
ATOM 5187 N N . LYS C 1 226 ? 155.951 102.592 153.732 1.00 68.31 246 LYS B N 1
ATOM 5188 C CA . LYS C 1 226 ? 154.629 102.108 154.111 1.00 69.20 246 LYS B CA 1
ATOM 5189 C C . LYS C 1 226 ? 153.877 103.054 155.028 1.00 67.39 246 LYS B C 1
ATOM 5190 O O . LYS C 1 226 ? 152.690 103.298 154.811 1.00 70.40 246 LYS B O 1
ATOM 5196 N N . ARG C 1 227 ? 154.536 103.587 156.054 1.00 57.60 247 ARG B N 1
ATOM 5197 C CA . ARG C 1 227 ? 153.898 104.451 157.033 1.00 52.84 247 ARG B CA 1
ATOM 5198 C C . ARG C 1 227 ? 154.786 105.653 157.303 1.00 55.44 247 ARG B C 1
ATOM 5199 O O . ARG C 1 227 ? 156.010 105.524 157.372 1.00 55.76 247 ARG B O 1
ATOM 5207 N N . THR C 1 228 ? 154.163 106.820 157.451 1.00 44.93 248 THR B N 1
ATOM 5208 C CA . THR C 1 228 ? 154.860 108.045 157.809 1.00 40.20 248 THR B CA 1
ATOM 5209 C C . THR C 1 228 ? 154.129 108.708 158.966 1.00 39.02 248 THR B C 1
ATOM 5210 O O . THR C 1 228 ? 152.919 108.544 159.135 1.00 36.13 248 THR B O 1
ATOM 5214 N N . GLU C 1 229 ? 154.881 109.461 159.766 1.00 44.03 249 GLU B N 1
ATOM 5215 C CA . GLU C 1 229 ? 154.303 110.191 160.886 1.00 43.38 249 GLU B CA 1
ATOM 5216 C C . GLU C 1 229 ? 155.266 111.255 161.392 1.00 46.19 249 GLU B C 1
ATOM 5217 O O . GLU C 1 229 ? 156.414 110.951 161.727 1.00 47.87 249 GLU B O 1
ATOM 5223 N N . MET C 1 230 ? 154.808 112.503 161.455 1.00 38.74 250 MET B N 1
ATOM 5224 C CA . MET C 1 230 ? 155.603 113.614 161.960 1.00 24.54 250 MET B CA 1
ATOM 5225 C C . MET C 1 230 ? 154.886 114.216 163.157 1.00 36.84 250 MET B C 1
ATOM 5226 O O . MET C 1 230 ? 153.694 114.526 163.078 1.00 45.36 250 MET B O 1
ATOM 5231 N N . LYS C 1 231 ? 155.613 114.384 164.257 1.00 58.58 251 LYS B N 1
ATOM 5232 C CA . LYS C 1 231 ? 155.055 114.893 165.500 1.00 54.05 251 LYS B CA 1
ATOM 5233 C C . LYS C 1 231 ? 155.912 116.035 166.019 1.00 48.80 251 LYS B C 1
ATOM 5234 O O . LYS C 1 231 ? 157.054 116.217 165.593 1.00 65.67 251 LYS B O 1
ATOM 5240 N N . ILE C 1 232 ? 155.347 116.811 166.937 1.00 34.18 252 ILE B N 1
ATOM 5241 C CA . ILE C 1 232 ? 156.082 117.870 167.609 1.00 42.45 252 ILE B CA 1
ATOM 5242 C C . ILE C 1 232 ? 155.783 117.805 169.099 1.00 54.11 252 ILE B C 1
ATOM 5243 O O . ILE C 1 232 ? 154.776 117.232 169.525 1.00 58.01 252 ILE B O 1
ATOM 5248 N N . ARG C 1 233 ? 156.674 118.393 169.893 1.00 64.29 253 ARG B N 1
ATOM 5249 C CA . ARG C 1 233 ? 156.548 118.368 171.343 1.00 63.83 253 ARG B CA 1
ATOM 5250 C C . ARG C 1 233 ? 157.300 119.559 171.921 1.00 64.32 253 ARG B C 1
ATOM 5251 O O . ARG C 1 233 ? 158.329 119.970 171.380 1.00 61.59 253 ARG B O 1
ATOM 5259 N N . ARG C 1 234 ? 156.774 120.116 173.009 1.00 62.11 254 ARG B N 1
ATOM 5260 C CA . ARG C 1 234 ? 157.413 121.256 173.651 1.00 61.79 254 ARG B CA 1
ATOM 5261 C C . ARG C 1 234 ? 158.718 120.837 174.313 1.00 65.57 254 ARG B C 1
ATOM 5262 O O . ARG C 1 234 ? 158.872 119.697 174.759 1.00 66.29 254 ARG B O 1
ATOM 5270 N N . ALA C 1 235 ? 159.662 121.769 174.379 1.00 69.82 255 ALA B N 1
ATOM 5271 C CA . ALA C 1 235 ? 160.962 121.500 174.976 1.00 70.02 255 ALA B CA 1
ATOM 5272 C C . ALA C 1 235 ? 161.523 122.752 175.638 1.00 69.62 255 ALA B C 1
ATOM 5273 O O . ALA C 1 235 ? 161.252 123.870 175.202 1.00 70.61 255 ALA B O 1
ATOM 5275 N N . GLN D 1 17 ? 127.063 131.442 178.204 1.00 89.27 37 GLN E N 1
ATOM 5276 C CA . GLN D 1 17 ? 125.985 131.755 177.282 1.00 83.74 37 GLN E CA 1
ATOM 5277 C C . GLN D 1 17 ? 125.267 130.486 176.836 1.00 83.65 37 GLN E C 1
ATOM 5278 O O . GLN D 1 17 ? 125.865 129.407 176.799 1.00 86.30 37 GLN E O 1
ATOM 5284 N N . PRO D 1 18 ? 123.980 130.578 176.499 1.00 71.70 38 PRO E N 1
ATOM 5285 C CA . PRO D 1 18 ? 123.258 129.392 176.019 1.00 72.27 38 PRO E CA 1
ATOM 5286 C C . PRO D 1 18 ? 123.787 128.940 174.666 1.00 77.79 38 PRO E C 1
ATOM 5287 O O . PRO D 1 18 ? 123.972 129.748 173.754 1.00 76.71 38 PRO E O 1
ATOM 5291 N N . LEU D 1 19 ? 124.022 127.636 174.539 1.00 70.78 39 LEU E N 1
ATOM 5292 C CA . LEU D 1 19 ? 124.503 127.070 173.286 1.00 66.05 39 LEU E CA 1
ATOM 5293 C C . LEU D 1 19 ? 123.366 126.533 172.425 1.00 69.07 39 LEU E C 1
ATOM 5294 O O . LEU D 1 19 ? 123.456 126.560 171.194 1.00 76.05 39 LEU E O 1
ATOM 5299 N N . ASP D 1 20 ? 122.297 126.047 173.050 1.00 65.29 40 ASP E N 1
ATOM 5300 C CA . ASP D 1 20 ? 121.147 125.521 172.333 1.00 63.14 40 ASP E CA 1
ATOM 5301 C C . ASP D 1 20 ? 119.926 125.632 173.236 1.00 65.98 40 ASP E C 1
ATOM 5302 O O . ASP D 1 20 ? 119.959 126.291 174.278 1.00 66.49 40 ASP E O 1
ATOM 5307 N N . CYS D 1 21 ? 118.839 124.971 172.833 1.00 74.22 41 CYS E N 1
ATOM 5308 C CA . CYS D 1 21 ? 117.600 125.030 173.599 1.00 75.58 41 CYS E CA 1
ATOM 5309 C C . CYS D 1 21 ? 117.680 124.284 174.925 1.00 76.35 41 CYS E C 1
ATOM 5310 O O . CYS D 1 21 ? 116.876 124.567 175.819 1.00 77.76 41 CYS E O 1
ATOM 5313 N N . ASP D 1 22 ? 118.615 123.344 175.075 1.00 76.58 42 ASP E N 1
ATOM 5314 C CA . ASP D 1 22 ? 118.747 122.638 176.346 1.00 76.91 42 ASP E CA 1
ATOM 5315 C C . ASP D 1 22 ? 119.152 123.587 177.466 1.00 78.78 42 ASP E C 1
ATOM 5316 O O . ASP D 1 22 ? 118.657 123.474 178.592 1.00 80.01 42 ASP E O 1
ATOM 5321 N N . ASP D 1 23 ? 120.057 124.523 177.180 1.00 82.21 43 ASP E N 1
ATOM 5322 C CA . ASP D 1 23 ? 120.410 125.527 178.175 1.00 79.85 43 ASP E CA 1
ATOM 5323 C C . ASP D 1 23 ? 119.330 126.594 178.296 1.00 75.82 43 ASP E C 1
ATOM 5324 O O . ASP D 1 23 ? 119.272 127.305 179.304 1.00 77.36 43 ASP E O 1
ATOM 5329 N N . ILE D 1 24 ? 118.477 126.728 177.280 1.00 78.23 44 ILE E N 1
ATOM 5330 C CA . ILE D 1 24 ? 117.349 127.647 177.373 1.00 82.19 44 ILE E CA 1
ATOM 5331 C C . ILE D 1 24 ? 116.293 127.094 178.321 1.00 81.54 44 ILE E C 1
ATOM 5332 O O . ILE D 1 24 ? 115.598 127.851 179.010 1.00 80.51 44 ILE E O 1
ATOM 5337 N N . TYR D 1 25 ? 116.155 125.766 178.371 1.00 87.23 45 TYR E N 1
ATOM 5338 C CA . TYR D 1 25 ? 115.216 125.141 179.297 1.00 85.71 45 TYR E CA 1
ATOM 5339 C C . TYR D 1 25 ? 115.515 125.511 180.741 1.00 90.57 45 TYR E C 1
ATOM 5340 O O . TYR D 1 25 ? 114.583 125.658 181.539 1.00 89.57 45 TYR E O 1
ATOM 5349 N N . ALA D 1 26 ? 116.785 125.689 181.089 1.00 90.57 46 ALA E N 1
ATOM 5350 C CA . ALA D 1 26 ? 117.160 126.122 182.426 1.00 87.83 46 ALA E CA 1
ATOM 5351 C C . ALA D 1 26 ? 116.899 127.625 182.551 1.00 89.34 46 ALA E C 1
ATOM 5352 O O . ALA D 1 26 ? 116.254 128.238 181.697 1.00 92.06 46 ALA E O 1
ATOM 5354 N N . GLN D 1 27 ? 117.373 128.226 183.646 1.00 92.26 47 GLN E N 1
ATOM 5355 C CA . GLN D 1 27 ? 117.052 129.596 184.056 1.00 93.63 47 GLN E CA 1
ATOM 5356 C C . GLN D 1 27 ? 115.564 129.904 183.916 1.00 92.58 47 GLN E C 1
ATOM 5357 O O . GLN D 1 27 ? 115.186 131.057 183.684 1.00 93.90 47 GLN E O 1
ATOM 5363 N N . GLY D 1 28 ? 114.715 128.890 184.069 1.00 91.94 48 GLY E N 1
ATOM 5364 C CA . GLY D 1 28 ? 113.279 129.086 184.106 1.00 93.32 48 GLY E CA 1
ATOM 5365 C C . GLY D 1 28 ? 112.666 129.708 182.868 1.00 96.01 48 GLY E C 1
ATOM 5366 O O . GLY D 1 28 ? 111.877 130.652 182.971 1.00 97.28 48 GLY E O 1
ATOM 5367 N N . TYR D 1 29 ? 113.016 129.192 181.691 1.00 90.28 49 TYR E N 1
ATOM 5368 C CA . TYR D 1 29 ? 112.460 129.710 180.448 1.00 87.51 49 TYR E CA 1
ATOM 5369 C C . TYR D 1 29 ? 111.756 128.614 179.661 1.00 87.22 49 TYR E C 1
ATOM 5370 O O . TYR D 1 29 ? 111.919 128.516 178.442 1.00 90.47 49 TYR E O 1
ATOM 5379 N N . GLN D 1 30 ? 110.973 127.786 180.347 1.00 88.55 50 GLN E N 1
ATOM 5380 C CA . GLN D 1 30 ? 110.240 126.700 179.697 1.00 87.87 50 GLN E CA 1
ATOM 5381 C C . GLN D 1 30 ? 108.996 127.248 178.994 1.00 90.48 50 GLN E C 1
ATOM 5382 O O . GLN D 1 30 ? 107.936 127.443 179.587 1.00 92.12 50 GLN E O 1
ATOM 5388 N N . SER D 1 31 ? 109.155 127.517 177.701 1.00 89.44 51 SER E N 1
ATOM 5389 C CA . SER D 1 31 ? 108.052 128.003 176.882 1.00 87.40 51 SER E CA 1
ATOM 5390 C C . SER D 1 31 ? 108.291 127.660 175.418 1.00 84.75 51 SER E C 1
ATOM 5391 O O . SER D 1 31 ? 109.251 126.957 175.089 1.00 82.72 51 SER E O 1
ATOM 5394 N N . ASP D 1 32 ? 107.435 128.157 174.532 1.00 79.72 52 ASP E N 1
ATOM 5395 C CA . ASP D 1 32 ? 107.521 127.863 173.109 1.00 78.45 52 ASP E CA 1
ATOM 5396 C C . ASP D 1 32 ? 107.605 129.167 172.330 1.00 77.75 52 ASP E C 1
ATOM 5397 O O . ASP D 1 32 ? 106.613 129.895 172.223 1.00 78.81 52 ASP E O 1
ATOM 5402 N N . GLY D 1 33 ? 108.778 129.451 171.784 1.00 65.38 53 GLY E N 1
ATOM 5403 C CA . GLY D 1 33 ? 108.987 130.692 171.069 1.00 66.76 53 GLY E CA 1
ATOM 5404 C C . GLY D 1 33 ? 110.419 130.806 170.582 1.00 65.16 53 GLY E C 1
ATOM 5405 O O . GLY D 1 33 ? 111.230 129.898 170.750 1.00 56.69 53 GLY E O 1
ATOM 5406 N N . VAL D 1 34 ? 110.702 131.954 169.976 1.00 67.60 54 VAL E N 1
ATOM 5407 C CA . VAL D 1 34 ? 111.996 132.220 169.359 1.00 69.83 54 VAL E CA 1
ATOM 5408 C C . VAL D 1 34 ? 112.960 132.736 170.418 1.00 67.96 54 VAL E C 1
ATOM 5409 O O . VAL D 1 34 ? 112.657 133.698 171.133 1.00 69.05 54 VAL E O 1
ATOM 5413 N N . TYR D 1 35 ? 114.128 132.104 170.513 1.00 58.08 55 TYR E N 1
ATOM 5414 C CA . TYR D 1 35 ? 115.138 132.529 171.473 1.00 59.54 55 TYR E CA 1
ATOM 5415 C C . TYR D 1 35 ? 116.458 132.803 170.767 1.00 65.48 55 TYR E C 1
ATOM 5416 O O . TYR D 1 35 ? 116.520 132.799 169.535 1.00 69.11 55 TYR E O 1
ATOM 5425 N N . LEU D 1 36 ? 117.517 133.043 171.536 1.00 57.85 56 LEU E N 1
ATOM 5426 C CA . LEU D 1 36 ? 118.840 133.328 171.001 1.00 44.10 56 LEU E CA 1
ATOM 5427 C C . LEU D 1 36 ? 119.815 132.258 171.469 1.00 51.76 56 LEU E C 1
ATOM 5428 O O . LEU D 1 36 ? 119.735 131.790 172.608 1.00 60.74 56 LEU E O 1
ATOM 5433 N N . ILE D 1 37 ? 120.731 131.864 170.584 1.00 57.76 57 ILE E N 1
ATOM 5434 C CA . ILE D 1 37 ? 121.749 130.873 170.900 1.00 59.80 57 ILE E CA 1
ATOM 5435 C C . ILE D 1 37 ? 123.097 131.381 170.407 1.00 65.91 57 ILE E C 1
ATOM 5436 O O . ILE D 1 37 ? 123.181 132.224 169.512 1.00 65.48 57 ILE E O 1
ATOM 5441 N N . TYR D 1 38 ? 124.163 130.849 171.003 1.00 65.00 58 TYR E N 1
ATOM 5442 C CA . TYR D 1 38 ? 125.527 131.333 170.782 1.00 63.98 58 TYR E CA 1
ATOM 5443 C C . TYR D 1 38 ? 126.409 130.171 170.350 1.00 66.03 58 TYR E C 1
ATOM 5444 O O . TYR D 1 38 ? 127.150 129.602 171.162 1.00 64.92 58 TYR E O 1
ATOM 5453 N N . PRO D 1 39 ? 126.362 129.795 169.068 1.00 61.96 59 PRO E N 1
ATOM 5454 C CA . PRO D 1 39 ? 127.154 128.644 168.617 1.00 56.35 59 PRO E CA 1
ATOM 5455 C C . PRO D 1 39 ? 128.585 128.978 168.237 1.00 59.93 59 PRO E C 1
ATOM 5456 O O . PRO D 1 39 ? 129.429 128.073 168.237 1.00 62.04 59 PRO E O 1
ATOM 5460 N N . SER D 1 40 ? 128.893 130.233 167.926 1.00 61.63 60 SER E N 1
ATOM 5461 C CA . SER D 1 40 ? 130.194 130.617 167.385 1.00 57.74 60 SER E CA 1
ATOM 5462 C C . SER D 1 40 ? 130.769 131.798 168.151 1.00 59.21 60 SER E C 1
ATOM 5463 O O . SER D 1 40 ? 131.216 132.790 167.571 1.00 62.79 60 SER E O 1
ATOM 5466 N N . GLY D 1 41 ? 130.756 131.710 169.477 1.00 66.52 61 GLY E N 1
ATOM 5467 C CA . GLY D 1 41 ? 131.351 132.728 170.306 1.00 66.92 61 GLY E CA 1
ATOM 5468 C C . GLY D 1 41 ? 130.324 133.562 171.040 1.00 68.30 61 GLY E C 1
ATOM 5469 O O . GLY D 1 41 ? 129.123 133.494 170.767 1.00 73.32 61 GLY E O 1
ATOM 5470 N N . PRO D 1 42 ? 130.786 134.366 172.002 1.00 67.35 62 PRO E N 1
ATOM 5471 C CA . PRO D 1 42 ? 129.850 135.194 172.778 1.00 66.10 62 PRO E CA 1
ATOM 5472 C C . PRO D 1 42 ? 129.157 136.273 171.965 1.00 64.74 62 PRO E C 1
ATOM 5473 O O . PRO D 1 42 ? 128.129 136.791 172.415 1.00 68.70 62 PRO E O 1
ATOM 5477 N N . SER D 1 43 ? 129.677 136.634 170.799 1.00 59.07 63 SER E N 1
ATOM 5478 C CA . SER D 1 43 ? 129.073 137.657 169.960 1.00 60.19 63 SER E CA 1
ATOM 5479 C C . SER D 1 43 ? 128.330 137.024 168.789 1.00 61.48 63 SER E C 1
ATOM 5480 O O . SER D 1 43 ? 128.458 135.829 168.512 1.00 62.79 63 SER E O 1
ATOM 5483 N N . VAL D 1 44 ? 127.555 137.855 168.095 1.00 52.98 64 VAL E N 1
ATOM 5484 C CA . VAL D 1 44 ? 126.780 137.459 166.919 1.00 56.02 64 VAL E CA 1
ATOM 5485 C C . VAL D 1 44 ? 125.901 136.248 167.222 1.00 55.70 64 VAL E C 1
ATOM 5486 O O . VAL D 1 44 ? 126.203 135.136 166.768 1.00 60.90 64 VAL E O 1
ATOM 5490 N N . PRO D 1 45 ? 124.827 136.404 167.994 1.00 48.41 65 PRO E N 1
ATOM 5491 C CA . PRO D 1 45 ? 123.915 135.280 168.229 1.00 52.89 65 PRO E CA 1
ATOM 5492 C C . PRO D 1 45 ? 123.014 135.031 167.027 1.00 55.28 65 PRO E C 1
ATOM 5493 O O . PRO D 1 45 ? 122.980 135.794 166.061 1.00 48.00 65 PRO E O 1
ATOM 5497 N N . VAL D 1 46 ? 122.272 133.929 167.104 1.00 54.78 66 VAL E N 1
ATOM 5498 C CA . VAL D 1 46 ? 121.359 133.512 166.039 1.00 51.26 66 VAL E CA 1
ATOM 5499 C C . VAL D 1 46 ? 119.984 133.224 166.632 1.00 53.23 66 VAL E C 1
ATOM 5500 O O . VAL D 1 46 ? 119.884 132.509 167.638 1.00 58.97 66 VAL E O 1
ATOM 5504 N N . PRO D 1 47 ? 118.906 133.750 166.053 1.00 48.29 67 PRO E N 1
ATOM 5505 C CA . PRO D 1 47 ? 117.569 133.435 166.563 1.00 43.67 67 PRO E CA 1
ATOM 5506 C C . PRO D 1 47 ? 117.046 132.130 165.988 1.00 50.33 67 PRO E C 1
ATOM 5507 O O . PRO D 1 47 ? 117.129 131.879 164.784 1.00 60.53 67 PRO E O 1
ATOM 5511 N N . VAL D 1 48 ? 116.488 131.300 166.867 1.00 49.75 68 VAL E N 1
ATOM 5512 C CA . VAL D 1 48 ? 116.043 129.955 166.522 1.00 51.93 68 VAL E CA 1
ATOM 5513 C C . VAL D 1 48 ? 114.733 129.680 167.253 1.00 53.79 68 VAL E C 1
ATOM 5514 O O . VAL D 1 48 ? 114.296 130.460 168.098 1.00 59.31 68 VAL E O 1
ATOM 5518 N N . PHE D 1 49 ? 114.095 128.561 166.917 1.00 58.75 69 PHE E N 1
ATOM 5519 C CA . PHE D 1 49 ? 112.796 128.185 167.463 1.00 58.78 69 PHE E CA 1
ATOM 5520 C C . PHE D 1 49 ? 112.927 126.875 168.228 1.00 59.74 69 PHE E C 1
ATOM 5521 O O . PHE D 1 49 ? 113.315 125.852 167.653 1.00 51.30 69 PHE E O 1
ATOM 5529 N N . CYS D 1 50 ? 112.592 126.908 169.515 1.00 71.33 70 CYS E N 1
ATOM 5530 C CA . CYS D 1 50 ? 112.629 125.736 170.379 1.00 63.78 70 CYS E CA 1
ATOM 5531 C C . CYS D 1 50 ? 111.204 125.280 170.653 1.00 64.14 70 CYS E C 1
ATOM 5532 O O . CYS D 1 50 ? 110.354 126.087 171.040 1.00 65.85 70 CYS E O 1
ATOM 5535 N N . ASP D 1 51 ? 110.948 123.989 170.454 1.00 73.43 71 ASP E N 1
ATOM 5536 C CA . ASP D 1 51 ? 109.604 123.430 170.577 1.00 71.64 71 ASP E CA 1
ATOM 5537 C C . ASP D 1 51 ? 109.604 122.644 171.886 1.00 74.01 71 ASP E C 1
ATOM 5538 O O . ASP D 1 51 ? 109.942 121.462 171.941 1.00 71.18 71 ASP E O 1
ATOM 5543 N N . MET D 1 52 ? 109.250 123.337 172.961 1.00 86.70 72 MET E N 1
ATOM 5544 C CA . MET D 1 52 ? 109.318 122.780 174.315 1.00 86.59 72 MET E CA 1
ATOM 5545 C C . MET D 1 52 ? 107.966 122.253 174.784 1.00 83.86 72 MET E C 1
ATOM 5546 O O . MET D 1 52 ? 107.518 122.583 175.879 1.00 82.93 72 MET E O 1
ATOM 5551 N N . THR D 1 53 ? 107.287 121.440 173.980 1.00 85.73 73 THR E N 1
ATOM 5552 C CA . THR D 1 53 ? 105.997 120.921 174.418 1.00 84.60 73 THR E CA 1
ATOM 5553 C C . THR D 1 53 ? 105.703 119.483 174.013 1.00 84.86 73 THR E C 1
ATOM 5554 O O . THR D 1 53 ? 104.590 119.022 174.276 1.00 86.64 73 THR E O 1
ATOM 5558 N N . THR D 1 54 ? 106.628 118.756 173.386 1.00 80.80 74 THR E N 1
ATOM 5559 C CA . THR D 1 54 ? 106.286 117.435 172.861 1.00 81.32 74 THR E CA 1
ATOM 5560 C C . THR D 1 54 ? 106.545 116.318 173.868 1.00 83.84 74 THR E C 1
ATOM 5561 O O . THR D 1 54 ? 105.610 115.635 174.299 1.00 87.14 74 THR E O 1
ATOM 5565 N N . GLU D 1 55 ? 107.806 116.112 174.246 1.00 80.06 75 GLU E N 1
ATOM 5566 C CA . GLU D 1 55 ? 108.158 115.015 175.142 1.00 83.47 75 GLU E CA 1
ATOM 5567 C C . GLU D 1 55 ? 108.796 115.504 176.434 1.00 82.29 75 GLU E C 1
ATOM 5568 O O . GLU D 1 55 ? 108.365 115.100 177.518 1.00 81.60 75 GLU E O 1
ATOM 5574 N N . GLY D 1 56 ? 109.815 116.350 176.356 1.00 86.34 76 GLY E N 1
ATOM 5575 C CA . GLY D 1 56 ? 110.466 116.842 177.552 1.00 88.65 76 GLY E CA 1
ATOM 5576 C C . GLY D 1 56 ? 111.054 118.225 177.383 1.00 90.83 76 GLY E C 1
ATOM 5577 O O . GLY D 1 56 ? 111.859 118.665 178.208 1.00 90.50 76 GLY E O 1
ATOM 5578 N N . GLY D 1 57 ? 110.666 118.921 176.318 1.00 80.48 77 GLY E N 1
ATOM 5579 C CA . GLY D 1 57 ? 111.279 120.193 175.994 1.00 74.76 77 GLY E CA 1
ATOM 5580 C C . GLY D 1 57 ? 112.480 120.014 175.089 1.00 75.19 77 GLY E C 1
ATOM 5581 O O . GLY D 1 57 ? 112.586 118.993 174.405 1.00 77.66 77 GLY E O 1
ATOM 5582 N N . LYS D 1 58 ? 113.387 120.989 175.081 1.00 71.38 78 LYS E N 1
ATOM 5583 C CA . LYS D 1 58 ? 114.599 120.960 174.244 1.00 75.32 78 LYS E CA 1
ATOM 5584 C C . LYS D 1 58 ? 114.140 120.916 172.787 1.00 74.74 78 LYS E C 1
ATOM 5585 O O . LYS D 1 58 ? 113.355 121.786 172.376 1.00 74.71 78 LYS E O 1
ATOM 5591 N N . TRP D 1 59 ? 114.591 119.952 171.983 1.00 55.13 79 TRP E N 1
ATOM 5592 C CA . TRP D 1 59 ? 114.132 119.772 170.607 1.00 47.83 79 TRP E CA 1
ATOM 5593 C C . TRP D 1 59 ? 114.398 121.025 169.765 1.00 50.40 79 TRP E C 1
ATOM 5594 O O . TRP D 1 59 ? 113.484 121.701 169.294 1.00 63.24 79 TRP E O 1
ATOM 5605 N N . THR D 1 60 ? 115.685 121.323 169.602 1.00 52.65 80 THR E N 1
ATOM 5606 C CA . THR D 1 60 ? 116.087 122.415 168.724 1.00 59.28 80 THR E CA 1
ATOM 5607 C C . THR D 1 60 ? 115.714 122.080 167.284 1.00 52.53 80 THR E C 1
ATOM 5608 O O . THR D 1 60 ? 115.970 120.972 166.808 1.00 49.59 80 THR E O 1
ATOM 5612 N N . VAL D 1 61 ? 115.113 123.043 166.591 1.00 46.58 81 VAL E N 1
ATOM 5613 C CA . VAL D 1 61 ? 114.534 122.831 165.269 1.00 46.89 81 VAL E CA 1
ATOM 5614 C C . VAL D 1 61 ? 115.419 123.494 164.225 1.00 39.16 81 VAL E C 1
ATOM 5615 O O . VAL D 1 61 ? 115.686 124.699 164.306 1.00 55.05 81 VAL E O 1
ATOM 5619 N N . PHE D 1 62 ? 115.866 122.717 163.235 1.00 14.67 82 PHE E N 1
ATOM 5620 C CA . PHE D 1 62 ? 116.680 123.253 162.150 1.00 26.36 82 PHE E CA 1
ATOM 5621 C C . PHE D 1 62 ? 116.019 123.091 160.783 1.00 27.26 82 PHE E C 1
ATOM 5622 O O . PHE D 1 62 ? 116.708 123.127 159.760 1.00 20.57 82 PHE E O 1
ATOM 5630 N N . GLN D 1 63 ? 114.695 122.946 160.742 1.00 23.41 83 GLN E N 1
ATOM 5631 C CA . GLN D 1 63 ? 113.956 122.893 159.488 1.00 22.69 83 GLN E CA 1
ATOM 5632 C C . GLN D 1 63 ? 112.470 123.020 159.795 1.00 25.18 83 GLN E C 1
ATOM 5633 O O . GLN D 1 63 ? 112.001 122.506 160.811 1.00 24.57 83 GLN E O 1
ATOM 5639 N N . LYS D 1 64 ? 111.736 123.701 158.915 1.00 33.23 84 LYS E N 1
ATOM 5640 C CA . LYS D 1 64 ? 110.313 123.938 159.132 1.00 38.90 84 LYS E CA 1
ATOM 5641 C C . LYS D 1 64 ? 109.642 124.264 157.807 1.00 31.12 84 LYS E C 1
ATOM 5642 O O . LYS D 1 64 ? 110.144 125.096 157.050 1.00 35.70 84 LYS E O 1
ATOM 5648 N N . ARG D 1 65 ? 108.520 123.599 157.527 1.00 27.33 85 ARG E N 1
ATOM 5649 C CA . ARG D 1 65 ? 107.660 123.922 156.394 1.00 36.38 85 ARG E CA 1
ATOM 5650 C C . ARG D 1 65 ? 106.218 123.643 156.783 1.00 46.16 85 ARG E C 1
ATOM 5651 O O . ARG D 1 65 ? 105.930 122.603 157.380 1.00 43.24 85 ARG E O 1
ATOM 5659 N N . PHE D 1 66 ? 105.315 124.570 156.459 1.00 52.54 86 PHE E N 1
ATOM 5660 C CA . PHE D 1 66 ? 103.889 124.286 156.568 1.00 46.26 86 PHE E CA 1
ATOM 5661 C C . PHE D 1 66 ? 103.056 124.786 155.396 1.00 51.67 86 PHE E C 1
ATOM 5662 O O . PHE D 1 66 ? 101.909 124.352 155.265 1.00 55.89 86 PHE E O 1
ATOM 5670 N N . ASN D 1 67 ? 103.573 125.666 154.546 1.00 54.08 87 ASN E N 1
ATOM 5671 C CA . ASN D 1 67 ? 102.890 126.052 153.318 1.00 54.74 87 ASN E CA 1
ATOM 5672 C C . ASN D 1 67 ? 103.955 126.386 152.278 1.00 59.73 87 ASN E C 1
ATOM 5673 O O . ASN D 1 67 ? 105.134 126.070 152.456 1.00 69.53 87 ASN E O 1
ATOM 5678 N N . GLY D 1 68 ? 103.545 126.997 151.171 1.00 50.99 88 GLY E N 1
ATOM 5679 C CA . GLY D 1 68 ? 104.502 127.240 150.107 1.00 49.55 88 GLY E CA 1
ATOM 5680 C C . GLY D 1 68 ? 105.533 128.299 150.437 1.00 47.81 88 GLY E C 1
ATOM 5681 O O . GLY D 1 68 ? 106.697 127.970 150.683 1.00 45.53 88 GLY E O 1
ATOM 5682 N N . SER D 1 69 ? 105.103 129.564 150.473 1.00 52.99 89 SER E N 1
ATOM 5683 C CA . SER D 1 69 ? 105.910 130.709 150.891 1.00 51.88 89 SER E CA 1
ATOM 5684 C C . SER D 1 69 ? 107.366 130.639 150.442 1.00 55.17 89 SER E C 1
ATOM 5685 O O . SER D 1 69 ? 107.673 130.843 149.263 1.00 59.75 89 SER E O 1
ATOM 5688 N N . VAL D 1 70 ? 108.262 130.362 151.390 1.00 47.44 90 VAL E N 1
ATOM 5689 C CA . VAL D 1 70 ? 109.698 130.364 151.135 1.00 39.16 90 VAL E CA 1
ATOM 5690 C C . VAL D 1 70 ? 110.053 129.275 150.132 1.00 40.07 90 VAL E C 1
ATOM 5691 O O . VAL D 1 70 ? 109.553 128.146 150.213 1.00 47.29 90 VAL E O 1
ATOM 5695 N N . SER D 1 71 ? 110.923 129.610 149.183 1.00 32.72 91 SER E N 1
ATOM 5696 C CA . SER D 1 71 ? 111.404 128.654 148.197 1.00 43.06 91 SER E CA 1
ATOM 5697 C C . SER D 1 71 ? 112.679 127.985 148.694 1.00 45.95 91 SER E C 1
ATOM 5698 O O . SER D 1 71 ? 113.500 128.613 149.367 1.00 41.55 91 SER E O 1
ATOM 5701 N N . PHE D 1 72 ? 112.839 126.701 148.359 1.00 41.36 92 PHE E N 1
ATOM 5702 C CA . PHE D 1 72 ? 113.944 125.896 148.869 1.00 32.44 92 PHE E CA 1
ATOM 5703 C C . PHE D 1 72 ? 114.914 125.449 147.781 1.00 36.70 92 PHE E C 1
ATOM 5704 O O . PHE D 1 72 ? 115.704 124.530 148.012 1.00 41.22 92 PHE E O 1
ATOM 5712 N N . PHE D 1 73 ? 114.868 126.059 146.598 1.00 39.82 93 PHE E N 1
ATOM 5713 C CA . PHE D 1 73 ? 115.806 125.693 145.543 1.00 32.33 93 PHE E CA 1
ATOM 5714 C C . PHE D 1 73 ? 117.244 126.009 145.951 1.00 50.11 93 PHE E C 1
ATOM 5715 O O . PHE D 1 73 ? 118.044 125.090 146.155 1.00 52.68 93 PHE E O 1
ATOM 5723 N N . ARG D 1 74 ? 117.575 127.297 146.090 1.00 42.00 94 ARG E N 1
ATOM 5724 C CA . ARG D 1 74 ? 118.817 127.764 146.709 1.00 42.60 94 ARG E CA 1
ATOM 5725 C C . ARG D 1 74 ? 120.091 127.183 146.097 1.00 47.60 94 ARG E C 1
ATOM 5726 O O . ARG D 1 74 ? 120.044 126.500 145.071 1.00 48.51 94 ARG E O 1
ATOM 5734 N N . GLY D 1 75 ? 121.236 127.461 146.723 1.00 48.28 95 GLY E N 1
ATOM 5735 C CA . GLY D 1 75 ? 122.524 126.965 146.270 1.00 41.05 95 GLY E CA 1
ATOM 5736 C C . GLY D 1 75 ? 123.432 126.544 147.410 1.00 46.03 95 GLY E C 1
ATOM 5737 O O . GLY D 1 75 ? 122.957 126.313 148.523 1.00 52.56 95 GLY E O 1
ATOM 5738 N N . TRP D 1 76 ? 124.740 126.445 147.158 1.00 37.19 96 TRP E N 1
ATOM 5739 C CA . TRP D 1 76 ? 125.655 125.974 148.197 1.00 35.70 96 TRP E CA 1
ATOM 5740 C C . TRP D 1 76 ? 125.866 127.024 149.282 1.00 36.84 96 TRP E C 1
ATOM 5741 O O . TRP D 1 76 ? 125.914 126.691 150.472 1.00 33.70 96 TRP E O 1
ATOM 5752 N N . ASN D 1 77 ? 125.997 128.293 148.894 1.00 41.44 97 ASN E N 1
ATOM 5753 C CA . ASN D 1 77 ? 126.198 129.354 149.876 1.00 40.88 97 ASN E CA 1
ATOM 5754 C C . ASN D 1 77 ? 124.998 129.493 150.804 1.00 46.29 97 ASN E C 1
ATOM 5755 O O . ASN D 1 77 ? 125.160 129.673 152.018 1.00 42.01 97 ASN E O 1
ATOM 5760 N N . ASP D 1 78 ? 123.785 129.420 150.252 1.00 49.75 98 ASP E N 1
ATOM 5761 C CA . ASP D 1 78 ? 122.590 129.579 151.071 1.00 33.39 98 ASP E CA 1
ATOM 5762 C C . ASP D 1 78 ? 122.437 128.436 152.062 1.00 39.10 98 ASP E C 1
ATOM 5763 O O . ASP D 1 78 ? 122.117 128.666 153.233 1.00 47.56 98 ASP E O 1
ATOM 5768 N N . TYR D 1 79 ? 122.663 127.198 151.619 1.00 33.43 99 TYR E N 1
ATOM 5769 C CA . TYR D 1 79 ? 122.600 126.069 152.538 1.00 33.31 99 TYR E CA 1
ATOM 5770 C C . TYR D 1 79 ? 123.752 126.071 153.529 1.00 49.56 99 TYR E C 1
ATOM 5771 O O . TYR D 1 79 ? 123.622 125.488 154.610 1.00 45.30 99 TYR E O 1
ATOM 5780 N N . LYS D 1 80 ? 124.871 126.714 153.194 1.00 46.51 100 LYS E N 1
ATOM 5781 C CA . LYS D 1 80 ? 125.974 126.815 154.142 1.00 36.76 100 LYS E CA 1
ATOM 5782 C C . LYS D 1 80 ? 125.706 127.862 155.216 1.00 41.93 100 LYS E C 1
ATOM 5783 O O . LYS D 1 80 ? 126.089 127.673 156.375 1.00 47.15 100 LYS E O 1
ATOM 5789 N N . LEU D 1 81 ? 125.057 128.970 154.859 1.00 40.28 101 LEU E N 1
ATOM 5790 C CA . LEU D 1 81 ? 124.857 130.060 155.805 1.00 33.66 101 LEU E CA 1
ATOM 5791 C C . LEU D 1 81 ? 123.456 130.113 156.399 1.00 35.60 101 LEU E C 1
ATOM 5792 O O . LEU D 1 81 ? 123.297 130.618 157.515 1.00 36.07 101 LEU E O 1
ATOM 5797 N N . GLY D 1 82 ? 122.449 129.624 155.696 1.00 41.82 102 GLY E N 1
ATOM 5798 C CA . GLY D 1 82 ? 121.107 129.596 156.242 1.00 36.24 102 GLY E CA 1
ATOM 5799 C C . GLY D 1 82 ? 120.211 130.662 155.642 1.00 43.20 102 GLY E C 1
ATOM 5800 O O . GLY D 1 82 ? 120.661 131.731 155.217 1.00 56.43 102 GLY E O 1
ATOM 5801 N N . PHE D 1 83 ? 118.912 130.371 155.612 1.00 31.76 103 PHE E N 1
ATOM 5802 C CA . PHE D 1 83 ? 117.930 131.273 155.031 1.00 34.52 103 PHE E CA 1
ATOM 5803 C C . PHE D 1 83 ? 116.600 131.081 155.744 1.00 40.04 103 PHE E C 1
ATOM 5804 O O . PHE D 1 83 ? 116.397 130.104 156.465 1.00 32.72 103 PHE E O 1
ATOM 5812 N N . GLY D 1 84 ? 115.697 132.034 155.540 1.00 47.94 104 GLY E N 1
ATOM 5813 C CA . GLY D 1 84 ? 114.357 131.958 156.091 1.00 45.05 104 GLY E CA 1
ATOM 5814 C C . GLY D 1 84 ? 114.175 132.858 157.296 1.00 42.40 104 GLY E C 1
ATOM 5815 O O . GLY D 1 84 ? 115.018 133.695 157.632 1.00 53.48 104 GLY E O 1
ATOM 5816 N N . ARG D 1 85 ? 113.036 132.674 157.957 1.00 38.71 105 ARG E N 1
ATOM 5817 C CA . ARG D 1 85 ? 112.683 133.440 159.142 1.00 43.31 105 ARG E CA 1
ATOM 5818 C C . ARG D 1 85 ? 112.458 132.507 160.323 1.00 40.48 105 ARG E C 1
ATOM 5819 O O . ARG D 1 85 ? 112.078 131.348 160.156 1.00 42.58 105 ARG E O 1
ATOM 5827 N N . ALA D 1 86 ? 112.692 133.032 161.527 1.00 46.84 106 ALA E N 1
ATOM 5828 C CA . ALA D 1 86 ? 112.630 132.204 162.728 1.00 37.39 106 ALA E CA 1
ATOM 5829 C C . ALA D 1 86 ? 111.209 131.769 163.056 1.00 48.77 106 ALA E C 1
ATOM 5830 O O . ALA D 1 86 ? 111.005 130.653 163.545 1.00 61.59 106 ALA E O 1
ATOM 5832 N N . ASP D 1 87 ? 110.219 132.628 162.815 1.00 51.26 107 ASP E N 1
ATOM 5833 C CA . ASP D 1 87 ? 108.845 132.273 163.151 1.00 52.25 107 ASP E CA 1
ATOM 5834 C C . ASP D 1 87 ? 108.168 131.467 162.050 1.00 57.37 107 ASP E C 1
ATOM 5835 O O . ASP D 1 87 ? 107.226 130.719 162.332 1.00 58.30 107 ASP E O 1
ATOM 5840 N N . GLY D 1 88 ? 108.622 131.598 160.807 1.00 50.46 108 GLY E N 1
ATOM 5841 C CA . GLY D 1 88 ? 108.034 130.855 159.710 1.00 49.65 108 GLY E CA 1
ATOM 5842 C C . GLY D 1 88 ? 108.850 129.647 159.301 1.00 50.47 108 GLY E C 1
ATOM 5843 O O . GLY D 1 88 ? 109.221 128.827 160.143 1.00 45.80 108 GLY E O 1
ATOM 5844 N N . GLU D 1 89 ? 109.134 129.529 158.007 1.00 46.30 109 GLU E N 1
ATOM 5845 C CA . GLU D 1 89 ? 109.962 128.452 157.482 1.00 40.10 109 GLU E CA 1
ATOM 5846 C C . GLU D 1 89 ? 111.402 128.921 157.345 1.00 47.00 109 GLU E C 1
ATOM 5847 O O . GLU D 1 89 ? 111.657 130.090 157.045 1.00 53.95 109 GLU E O 1
ATOM 5853 N N . TYR D 1 90 ? 112.346 128.006 157.558 1.00 24.55 110 TYR E N 1
ATOM 5854 C CA . TYR D 1 90 ? 113.751 128.385 157.529 1.00 19.15 110 TYR E CA 1
ATOM 5855 C C . TYR D 1 90 ? 114.630 127.151 157.419 1.00 27.85 110 TYR E C 1
ATOM 5856 O O . TYR D 1 90 ? 114.161 126.014 157.480 1.00 35.96 110 TYR E O 1
ATOM 5865 N N . TRP D 1 91 ? 115.926 127.406 157.244 1.00 34.67 111 TRP E N 1
ATOM 5866 C CA . TRP D 1 91 ? 116.969 126.389 157.269 1.00 29.84 111 TRP E CA 1
ATOM 5867 C C . TRP D 1 91 ? 118.135 126.944 158.072 1.00 38.59 111 TRP E C 1
ATOM 5868 O O . TRP D 1 91 ? 118.692 127.985 157.712 1.00 52.65 111 TRP E O 1
ATOM 5879 N N . LEU D 1 92 ? 118.503 126.253 159.152 1.00 30.08 112 LEU E N 1
ATOM 5880 C CA . LEU D 1 92 ? 119.462 126.808 160.104 1.00 16.93 112 LEU E CA 1
ATOM 5881 C C . LEU D 1 92 ? 120.838 127.003 159.481 1.00 29.01 112 LEU E C 1
ATOM 5882 O O . LEU D 1 92 ? 121.484 128.032 159.708 1.00 40.11 112 LEU E O 1
ATOM 5887 N N . GLY D 1 93 ? 121.312 126.031 158.711 1.00 37.87 113 GLY E N 1
ATOM 5888 C CA . GLY D 1 93 ? 122.626 126.211 158.088 1.00 37.72 113 GLY E CA 1
ATOM 5889 C C . GLY D 1 93 ? 123.588 125.128 158.533 1.00 40.90 113 GLY E C 1
ATOM 5890 O O . GLY D 1 93 ? 123.750 124.852 159.718 1.00 46.26 113 GLY E O 1
ATOM 5891 N N . LEU D 1 94 ? 124.252 124.511 157.552 1.00 40.71 114 LEU E N 1
ATOM 5892 C CA . LEU D 1 94 ? 125.130 123.383 157.845 1.00 38.39 114 LEU E CA 1
ATOM 5893 C C . LEU D 1 94 ? 126.281 123.776 158.760 1.00 41.26 114 LEU E C 1
ATOM 5894 O O . LEU D 1 94 ? 126.735 122.958 159.566 1.00 41.86 114 LEU E O 1
ATOM 5899 N N . GLN D 1 95 ? 126.764 125.014 158.649 1.00 40.05 115 GLN E N 1
ATOM 5900 C CA . GLN D 1 95 ? 127.885 125.458 159.471 1.00 34.78 115 GLN E CA 1
ATOM 5901 C C . GLN D 1 95 ? 127.510 125.483 160.947 1.00 47.74 115 GLN E C 1
ATOM 5902 O O . GLN D 1 95 ? 128.256 124.987 161.801 1.00 48.22 115 GLN E O 1
ATOM 5908 N N . ASN D 1 96 ? 126.341 126.043 161.266 1.00 47.37 116 ASN E N 1
ATOM 5909 C CA . ASN D 1 96 ? 125.925 126.151 162.660 1.00 34.95 116 ASN E CA 1
ATOM 5910 C C . ASN D 1 96 ? 125.591 124.788 163.248 1.00 33.78 116 ASN E C 1
ATOM 5911 O O . ASN D 1 96 ? 125.919 124.512 164.407 1.00 47.96 116 ASN E O 1
ATOM 5916 N N . MET D 1 97 ? 124.937 123.922 162.472 1.00 28.10 117 MET E N 1
ATOM 5917 C CA . MET D 1 97 ? 124.678 122.572 162.957 1.00 35.22 117 MET E CA 1
ATOM 5918 C C . MET D 1 97 ? 125.976 121.809 163.182 1.00 38.83 117 MET E C 1
ATOM 5919 O O . MET D 1 97 ? 126.099 121.064 164.160 1.00 42.28 117 MET E O 1
ATOM 5924 N N . HIS D 1 98 ? 126.956 121.977 162.292 1.00 40.98 118 HIS E N 1
ATOM 5925 C CA . HIS D 1 98 ? 128.248 121.330 162.499 1.00 47.72 118 HIS E CA 1
ATOM 5926 C C . HIS D 1 98 ? 128.914 121.832 163.772 1.00 46.84 118 HIS E C 1
ATOM 5927 O O . HIS D 1 98 ? 129.445 121.038 164.560 1.00 56.24 118 HIS E O 1
ATOM 5934 N N . LEU D 1 99 ? 128.891 123.148 163.993 1.00 36.60 119 LEU E N 1
ATOM 5935 C CA . LEU D 1 99 ? 129.502 123.708 165.195 1.00 41.29 119 LEU E CA 1
ATOM 5936 C C . LEU D 1 99 ? 128.807 123.205 166.452 1.00 46.91 119 LEU E C 1
ATOM 5937 O O . LEU D 1 99 ? 129.462 122.928 167.463 1.00 48.97 119 LEU E O 1
ATOM 5942 N N . LEU D 1 100 ? 127.478 123.091 166.413 1.00 48.08 120 LEU E N 1
ATOM 5943 C CA . LEU D 1 100 ? 126.740 122.577 167.563 1.00 39.95 120 LEU E CA 1
ATOM 5944 C C . LEU D 1 100 ? 127.085 121.118 167.832 1.00 41.87 120 LEU E C 1
ATOM 5945 O O . LEU D 1 100 ? 127.397 120.740 168.966 1.00 51.35 120 LEU E O 1
ATOM 5950 N N . THR D 1 101 ? 127.035 120.278 166.798 1.00 37.82 121 THR E N 1
ATOM 5951 C CA . THR D 1 101 ? 127.228 118.849 167.003 1.00 39.88 121 THR E CA 1
ATOM 5952 C C . THR D 1 101 ? 128.671 118.487 167.319 1.00 41.77 121 THR E C 1
ATOM 5953 O O . THR D 1 101 ? 128.909 117.428 167.907 1.00 41.04 121 THR E O 1
ATOM 5957 N N . LEU D 1 102 ? 129.638 119.325 166.938 1.00 42.74 122 LEU E N 1
ATOM 5958 C CA . LEU D 1 102 ? 131.028 119.006 167.243 1.00 37.61 122 LEU E CA 1
ATOM 5959 C C . LEU D 1 102 ? 131.293 118.995 168.742 1.00 43.47 122 LEU E C 1
ATOM 5960 O O . LEU D 1 102 ? 131.987 118.102 169.240 1.00 46.23 122 LEU E O 1
ATOM 5965 N N . LYS D 1 103 ? 130.751 119.966 169.475 1.00 50.14 123 LYS E N 1
ATOM 5966 C CA . LYS D 1 103 ? 131.018 120.103 170.902 1.00 51.07 123 LYS E CA 1
ATOM 5967 C C . LYS D 1 103 ? 130.306 119.046 171.741 1.00 51.28 123 LYS E C 1
ATOM 5968 O O . LYS D 1 103 ? 130.921 118.430 172.616 1.00 54.21 123 LYS E O 1
ATOM 5974 N N . GLN D 1 104 ? 129.019 118.822 171.489 1.00 51.74 124 GLN E N 1
ATOM 5975 C CA . GLN D 1 104 ? 128.204 117.937 172.306 1.00 56.27 124 GLN E CA 1
ATOM 5976 C C . GLN D 1 104 ? 127.543 116.864 171.451 1.00 61.50 124 GLN E C 1
ATOM 5977 O O . GLN D 1 104 ? 127.364 117.025 170.241 1.00 71.16 124 GLN E O 1
ATOM 5983 N N . LYS D 1 105 ? 127.183 115.760 172.099 1.00 51.48 125 LYS E N 1
ATOM 5984 C CA . LYS D 1 105 ? 126.406 114.722 171.440 1.00 51.74 125 LYS E CA 1
ATOM 5985 C C . LYS D 1 105 ? 124.943 115.137 171.348 1.00 48.25 125 LYS E C 1
ATOM 5986 O O . LYS D 1 105 ? 124.470 115.988 172.106 1.00 56.85 125 LYS E O 1
ATOM 5992 N N . TYR D 1 106 ? 124.219 114.527 170.413 1.00 46.85 126 TYR E N 1
ATOM 5993 C CA . TYR D 1 106 ? 122.823 114.878 170.188 1.00 49.47 126 TYR E CA 1
ATOM 5994 C C . TYR D 1 106 ? 122.058 113.630 169.757 1.00 51.62 126 TYR E C 1
ATOM 5995 O O . TYR D 1 106 ? 122.571 112.509 169.809 1.00 52.19 126 TYR E O 1
ATOM 6004 N N . GLU D 1 107 ? 120.814 113.837 169.330 1.00 55.23 127 GLU E N 1
ATOM 6005 C CA . GLU D 1 107 ? 119.913 112.760 168.947 1.00 54.27 127 GLU E CA 1
ATOM 6006 C C . GLU D 1 107 ? 118.809 113.351 168.082 1.00 55.08 127 GLU E C 1
ATOM 6007 O O . GLU D 1 107 ? 118.240 114.387 168.428 1.00 59.37 127 GLU E O 1
ATOM 6013 N N . LEU D 1 108 ? 118.509 112.689 166.965 1.00 35.52 128 LEU E N 1
ATOM 6014 C CA . LEU D 1 108 ? 117.670 113.252 165.915 1.00 37.73 128 LEU E CA 1
ATOM 6015 C C . LEU D 1 108 ? 116.245 112.718 165.994 1.00 37.01 128 LEU E C 1
ATOM 6016 O O . LEU D 1 108 ? 116.030 111.525 166.224 1.00 46.74 128 LEU E O 1
ATOM 6021 N N . ARG D 1 109 ? 115.275 113.613 165.798 1.00 44.28 129 ARG E N 1
ATOM 6022 C CA . ARG D 1 109 ? 113.869 113.251 165.690 1.00 46.77 129 ARG E CA 1
ATOM 6023 C C . ARG D 1 109 ? 113.256 113.943 164.482 1.00 51.77 129 ARG E C 1
ATOM 6024 O O . ARG D 1 109 ? 113.490 115.132 164.256 1.00 58.83 129 ARG E O 1
ATOM 6032 N N . VAL D 1 110 ? 112.467 113.196 163.712 1.00 39.97 130 VAL E N 1
ATOM 6033 C CA . VAL D 1 110 ? 111.750 113.718 162.554 1.00 34.77 130 VAL E CA 1
ATOM 6034 C C . VAL D 1 110 ? 110.273 113.399 162.729 1.00 41.38 130 VAL E C 1
ATOM 6035 O O . VAL D 1 110 ? 109.916 112.264 163.059 1.00 45.46 130 VAL E O 1
ATOM 6039 N N . ASP D 1 111 ? 109.419 114.397 162.516 1.00 55.24 131 ASP E N 1
ATOM 6040 C CA . ASP D 1 111 ? 107.976 114.208 162.564 1.00 54.83 131 ASP E CA 1
ATOM 6041 C C . ASP D 1 111 ? 107.345 114.834 161.330 1.00 57.05 131 ASP E C 1
ATOM 6042 O O . ASP D 1 111 ? 107.694 115.950 160.939 1.00 64.71 131 ASP E O 1
ATOM 6047 N N . LEU D 1 112 ? 106.416 114.104 160.721 1.00 66.61 132 LEU E N 1
ATOM 6048 C CA . LEU D 1 112 ? 105.849 114.471 159.433 1.00 67.25 132 LEU E CA 1
ATOM 6049 C C . LEU D 1 112 ? 104.346 114.233 159.459 1.00 72.12 132 LEU E C 1
ATOM 6050 O O . LEU D 1 112 ? 103.834 113.501 160.309 1.00 75.66 132 LEU E O 1
ATOM 6055 N N . GLU D 1 113 ? 103.641 114.872 158.527 1.00 75.44 133 GLU E N 1
ATOM 6056 C CA . GLU D 1 113 ? 102.184 114.877 158.525 1.00 75.39 133 GLU E CA 1
ATOM 6057 C C . GLU D 1 113 ? 101.666 114.946 157.097 1.00 75.57 133 GLU E C 1
ATOM 6058 O O . GLU D 1 113 ? 102.091 115.806 156.321 1.00 74.87 133 GLU E O 1
ATOM 6064 N N . ASP D 1 114 ? 100.747 114.044 156.755 1.00 81.83 134 ASP E N 1
ATOM 6065 C CA . ASP D 1 114 ? 100.177 113.997 155.417 1.00 83.40 134 ASP E CA 1
ATOM 6066 C C . ASP D 1 114 ? 99.169 115.132 155.240 1.00 84.00 134 ASP E C 1
ATOM 6067 O O . ASP D 1 114 ? 99.002 115.991 156.109 1.00 83.15 134 ASP E O 1
ATOM 6072 N N . PHE D 1 115 ? 98.482 115.147 154.098 1.00 83.26 135 PHE E N 1
ATOM 6073 C CA . PHE D 1 115 ? 97.605 116.276 153.811 1.00 82.18 135 PHE E CA 1
ATOM 6074 C C . PHE D 1 115 ? 96.274 116.166 154.543 1.00 82.90 135 PHE E C 1
ATOM 6075 O O . PHE D 1 115 ? 95.765 117.171 155.052 1.00 82.20 135 PHE E O 1
ATOM 6083 N N . GLU D 1 116 ? 95.680 114.971 154.595 1.00 99.85 136 GLU E N 1
ATOM 6084 C CA . GLU D 1 116 ? 94.321 114.886 155.117 1.00 97.78 136 GLU E CA 1
ATOM 6085 C C . GLU D 1 116 ? 94.242 115.248 156.605 1.00 101.10 136 GLU E C 1
ATOM 6086 O O . GLU D 1 116 ? 93.786 116.349 156.928 1.00 104.22 136 GLU E O 1
ATOM 6092 N N . ASN D 1 117 ? 94.686 114.376 157.519 1.00 102.41 137 ASN E N 1
ATOM 6093 C CA . ASN D 1 117 ? 94.857 114.752 158.921 1.00 102.03 137 ASN E CA 1
ATOM 6094 C C . ASN D 1 117 ? 95.923 113.926 159.639 1.00 103.25 137 ASN E C 1
ATOM 6095 O O . ASN D 1 117 ? 96.139 114.102 160.842 1.00 105.61 137 ASN E O 1
ATOM 6100 N N . ASN D 1 118 ? 96.590 113.027 158.923 1.00 93.30 138 ASN E N 1
ATOM 6101 C CA . ASN D 1 118 ? 97.433 112.000 159.524 1.00 92.71 138 ASN E CA 1
ATOM 6102 C C . ASN D 1 118 ? 98.807 112.551 159.901 1.00 90.51 138 ASN E C 1
ATOM 6103 O O . ASN D 1 118 ? 99.297 113.519 159.318 1.00 90.08 138 ASN E O 1
ATOM 6108 N N . THR D 1 119 ? 99.426 111.918 160.900 1.00 80.30 139 THR E N 1
ATOM 6109 C CA . THR D 1 119 ? 100.770 112.272 161.343 1.00 78.99 139 THR E CA 1
ATOM 6110 C C . THR D 1 119 ? 101.560 111.004 161.638 1.00 80.51 139 THR E C 1
ATOM 6111 O O . THR D 1 119 ? 100.994 109.926 161.835 1.00 83.21 139 THR E O 1
ATOM 6115 N N . ALA D 1 120 ? 102.883 111.150 161.671 1.00 65.55 140 ALA E N 1
ATOM 6116 C CA . ALA D 1 120 ? 103.791 110.057 162.001 1.00 62.42 140 ALA E CA 1
ATOM 6117 C C . ALA D 1 120 ? 105.109 110.659 162.468 1.00 64.06 140 ALA E C 1
ATOM 6118 O O . ALA D 1 120 ? 105.286 111.878 162.469 1.00 71.31 140 ALA E O 1
ATOM 6120 N N . TYR D 1 121 ? 106.037 109.790 162.869 1.00 52.48 141 TYR E N 1
ATOM 6121 C CA . TYR D 1 121 ? 107.334 110.261 163.341 1.00 53.30 141 TYR E CA 1
ATOM 6122 C C . TYR D 1 121 ? 108.350 109.129 163.307 1.00 52.12 141 TYR E C 1
ATOM 6123 O O . TYR D 1 121 ? 107.995 107.951 163.226 1.00 56.23 141 TYR E O 1
ATOM 6132 N N . ALA D 1 122 ? 109.625 109.513 163.378 1.00 52.73 142 ALA E N 1
ATOM 6133 C CA . ALA D 1 122 ? 110.743 108.580 163.432 1.00 52.21 142 ALA E CA 1
ATOM 6134 C C . ALA D 1 122 ? 111.801 109.124 164.382 1.00 55.18 142 ALA E C 1
ATOM 6135 O O . ALA D 1 122 ? 111.861 110.326 164.650 1.00 61.99 142 ALA E O 1
ATOM 6137 N N . LYS D 1 123 ? 112.640 108.225 164.894 1.00 48.38 143 LYS E N 1
ATOM 6138 C CA . LYS D 1 123 ? 113.665 108.591 165.863 1.00 48.59 143 LYS E CA 1
ATOM 6139 C C . LYS D 1 123 ? 114.974 107.891 165.532 1.00 51.44 143 LYS E C 1
ATOM 6140 O O . LYS D 1 123 ? 114.977 106.723 165.136 1.00 62.33 143 LYS E O 1
ATOM 6146 N N . TYR D 1 124 ? 116.084 108.608 165.709 1.00 38.97 144 TYR E N 1
ATOM 6147 C CA . TYR D 1 124 ? 117.420 108.064 165.515 1.00 39.09 144 TYR E CA 1
ATOM 6148 C C . TYR D 1 124 ? 118.251 108.332 166.760 1.00 43.09 144 TYR E C 1
ATOM 6149 O O . TYR D 1 124 ? 118.172 109.415 167.344 1.00 45.08 144 TYR E O 1
ATOM 6158 N N . ALA D 1 125 ? 119.054 107.342 167.158 1.00 52.32 145 ALA E N 1
ATOM 6159 C CA . ALA D 1 125 ? 119.738 107.406 168.445 1.00 51.91 145 ALA E CA 1
ATOM 6160 C C . ALA D 1 125 ? 120.931 108.353 168.440 1.00 54.79 145 ALA E C 1
ATOM 6161 O O . ALA D 1 125 ? 121.198 109.000 169.458 1.00 52.16 145 ALA E O 1
ATOM 6163 N N . ASP D 1 126 ? 121.658 108.449 167.329 1.00 64.97 146 ASP E N 1
ATOM 6164 C CA . ASP D 1 126 ? 122.850 109.283 167.248 1.00 59.85 146 ASP E CA 1
ATOM 6165 C C . ASP D 1 126 ? 122.828 110.108 165.971 1.00 59.44 146 ASP E C 1
ATOM 6166 O O . ASP D 1 126 ? 122.536 109.588 164.891 1.00 56.85 146 ASP E O 1
ATOM 6171 N N . PHE D 1 127 ? 123.147 111.395 166.100 1.00 52.58 147 PHE E N 1
ATOM 6172 C CA . PHE D 1 127 ? 123.166 112.300 164.958 1.00 47.84 147 PHE E CA 1
ATOM 6173 C C . PHE D 1 127 ? 124.401 113.183 165.022 1.00 45.13 147 PHE E C 1
ATOM 6174 O O . PHE D 1 127 ? 124.669 113.800 166.056 1.00 47.19 147 PHE E O 1
ATOM 6182 N N . SER D 1 128 ? 125.137 113.252 163.915 1.00 51.43 148 SER E N 1
ATOM 6183 C CA . SER D 1 128 ? 126.326 114.090 163.832 1.00 51.03 148 SER E CA 1
ATOM 6184 C C . SER D 1 128 ? 126.596 114.418 162.370 1.00 52.41 148 SER E C 1
ATOM 6185 O O . SER D 1 128 ? 126.139 113.722 161.461 1.00 39.36 148 SER E O 1
ATOM 6188 N N . ILE D 1 129 ? 127.348 115.496 162.158 1.00 55.69 149 ILE E N 1
ATOM 6189 C CA . ILE D 1 129 ? 127.706 115.977 160.827 1.00 50.34 149 ILE E CA 1
ATOM 6190 C C . ILE D 1 129 ? 129.219 116.126 160.768 1.00 53.72 149 ILE E C 1
ATOM 6191 O O . ILE D 1 129 ? 129.788 116.959 161.483 1.00 55.24 149 ILE E O 1
ATOM 6196 N N . SER D 1 130 ? 129.865 115.335 159.905 1.00 58.21 150 SER E N 1
ATOM 6197 C CA . SER D 1 130 ? 131.315 115.335 159.738 1.00 56.25 150 SER E CA 1
ATOM 6198 C C . SER D 1 130 ? 131.998 115.188 161.092 1.00 52.86 150 SER E C 1
ATOM 6199 O O . SER D 1 130 ? 132.572 116.155 161.607 1.00 46.11 150 SER E O 1
ATOM 6202 N N . PRO D 1 131 ? 131.946 114.000 161.698 1.00 59.95 151 PRO E N 1
ATOM 6203 C CA . PRO D 1 131 ? 132.362 113.851 163.101 1.00 60.97 151 PRO E CA 1
ATOM 6204 C C . PRO D 1 131 ? 133.793 114.274 163.405 1.00 60.83 151 PRO E C 1
ATOM 6205 O O . PRO D 1 131 ? 134.009 115.139 164.259 1.00 62.67 151 PRO E O 1
ATOM 6209 N N . ASN D 1 132 ? 134.776 113.684 162.728 1.00 52.41 152 ASN E N 1
ATOM 6210 C CA . ASN D 1 132 ? 136.183 113.886 163.073 1.00 51.05 152 ASN E CA 1
ATOM 6211 C C . ASN D 1 132 ? 136.998 114.424 161.907 1.00 57.32 152 ASN E C 1
ATOM 6212 O O . ASN D 1 132 ? 138.102 113.942 161.641 1.00 62.43 152 ASN E O 1
ATOM 6217 N N . ALA D 1 133 ? 136.486 115.422 161.196 1.00 58.00 153 ALA E N 1
ATOM 6218 C CA . ALA D 1 133 ? 137.188 116.030 160.075 1.00 53.11 153 ALA E CA 1
ATOM 6219 C C . ALA D 1 133 ? 137.982 117.233 160.563 1.00 52.42 153 ALA E C 1
ATOM 6220 O O . ALA D 1 133 ? 137.491 118.016 161.383 1.00 47.95 153 ALA E O 1
ATOM 6222 N N . VAL D 1 134 ? 139.210 117.371 160.063 1.00 46.25 154 VAL E N 1
ATOM 6223 C CA . VAL D 1 134 ? 140.009 118.551 160.376 1.00 41.62 154 VAL E CA 1
ATOM 6224 C C . VAL D 1 134 ? 139.359 119.797 159.788 1.00 46.45 154 VAL E C 1
ATOM 6225 O O . VAL D 1 134 ? 139.289 120.848 160.437 1.00 45.18 154 VAL E O 1
ATOM 6229 N N . SER D 1 135 ? 138.872 119.699 158.553 1.00 51.30 155 SER E N 1
ATOM 6230 C CA . SER D 1 135 ? 138.095 120.758 157.922 1.00 48.22 155 SER E CA 1
ATOM 6231 C C . SER D 1 135 ? 136.769 120.166 157.473 1.00 52.40 155 SER E C 1
ATOM 6232 O O . SER D 1 135 ? 136.749 119.220 156.680 1.00 56.06 155 SER E O 1
ATOM 6235 N N . ALA D 1 136 ? 135.665 120.714 157.985 1.00 42.28 156 ALA E N 1
ATOM 6236 C CA . ALA D 1 136 ? 134.355 120.144 157.687 1.00 39.22 156 ALA E CA 1
ATOM 6237 C C . ALA D 1 136 ? 133.933 120.434 156.254 1.00 41.45 156 ALA E C 1
ATOM 6238 O O . ALA D 1 136 ? 133.329 119.582 155.595 1.00 45.29 156 ALA E O 1
ATOM 6240 N N . GLU D 1 137 ? 134.235 121.633 155.758 1.00 44.51 157 GLU E N 1
ATOM 6241 C CA . GLU D 1 137 ? 133.829 122.004 154.408 1.00 40.73 157 GLU E CA 1
ATOM 6242 C C . GLU D 1 137 ? 134.514 121.142 153.358 1.00 37.08 157 GLU E C 1
ATOM 6243 O O . GLU D 1 137 ? 133.907 120.822 152.330 1.00 33.01 157 GLU E O 1
ATOM 6249 N N . GLU D 1 138 ? 135.766 120.749 153.599 1.00 45.88 158 GLU E N 1
ATOM 6250 C CA . GLU D 1 138 ? 136.475 119.914 152.636 1.00 48.23 158 GLU E CA 1
ATOM 6251 C C . GLU D 1 138 ? 135.881 118.511 152.583 1.00 53.95 158 GLU E C 1
ATOM 6252 O O . GLU D 1 138 ? 135.858 117.879 151.520 1.00 54.42 158 GLU E O 1
ATOM 6258 N N . ASP D 1 139 ? 135.395 118.006 153.719 1.00 57.20 159 ASP E N 1
ATOM 6259 C CA . ASP D 1 139 ? 134.761 116.692 153.737 1.00 48.51 159 ASP E CA 1
ATOM 6260 C C . ASP D 1 139 ? 133.441 116.687 152.979 1.00 52.69 159 ASP E C 1
ATOM 6261 O O . ASP D 1 139 ? 133.105 115.689 152.333 1.00 60.08 159 ASP E O 1
ATOM 6266 N N . GLY D 1 140 ? 132.684 117.775 153.048 1.00 46.08 160 GLY E N 1
ATOM 6267 C CA . GLY D 1 140 ? 131.395 117.853 152.398 1.00 41.43 160 GLY E CA 1
ATOM 6268 C C . GLY D 1 140 ? 130.195 117.747 153.311 1.00 47.00 160 GLY E C 1
ATOM 6269 O O . GLY D 1 140 ? 129.084 117.549 152.811 1.00 51.52 160 GLY E O 1
ATOM 6270 N N . TYR D 1 141 ? 130.385 117.862 154.627 1.00 37.83 161 TYR E N 1
ATOM 6271 C CA . TYR D 1 141 ? 129.304 117.801 155.611 1.00 29.15 161 TYR E CA 1
ATOM 6272 C C . TYR D 1 141 ? 128.550 116.474 155.519 1.00 36.15 161 TYR E C 1
ATOM 6273 O O . TYR D 1 141 ? 127.339 116.430 155.307 1.00 43.53 161 TYR E O 1
ATOM 6282 N N . THR D 1 142 ? 129.293 115.384 155.690 1.00 43.63 162 THR E N 1
ATOM 6283 C CA . THR D 1 142 ? 128.703 114.059 155.590 1.00 46.50 162 THR E CA 1
ATOM 6284 C C . THR D 1 142 ? 127.731 113.813 156.742 1.00 49.98 162 THR E C 1
ATOM 6285 O O . THR D 1 142 ? 127.754 114.494 157.769 1.00 54.41 162 THR E O 1
ATOM 6289 N N . LEU D 1 143 ? 126.864 112.824 156.553 1.00 50.80 163 LEU E N 1
ATOM 6290 C CA . LEU D 1 143 ? 125.835 112.477 157.520 1.00 51.05 163 LEU E CA 1
ATOM 6291 C C . LEU D 1 143 ? 126.183 111.167 158.213 1.00 53.19 163 LEU E C 1
ATOM 6292 O O . LEU D 1 143 ? 126.842 110.297 157.637 1.00 47.97 163 LEU E O 1
ATOM 6297 N N . PHE D 1 144 ? 125.746 111.042 159.465 1.00 66.37 164 PHE E N 1
ATOM 6298 C CA . PHE D 1 144 ? 125.923 109.823 160.243 1.00 64.22 164 PHE E CA 1
ATOM 6299 C C . PHE D 1 144 ? 124.739 109.659 161.183 1.00 65.24 164 PHE E C 1
ATOM 6300 O O . PHE D 1 144 ? 124.499 110.518 162.035 1.00 65.65 164 PHE E O 1
ATOM 6308 N N . VAL D 1 145 ? 124.003 108.562 161.026 1.00 60.56 165 VAL E N 1
ATOM 6309 C CA . VAL D 1 145 ? 122.851 108.272 161.873 1.00 57.58 165 VAL E CA 1
ATOM 6310 C C . VAL D 1 145 ? 122.830 106.780 162.168 1.00 61.69 165 VAL E C 1
ATOM 6311 O O . VAL D 1 145 ? 123.082 105.955 161.285 1.00 58.90 165 VAL E O 1
ATOM 6315 N N . ALA D 1 146 ? 122.524 106.435 163.416 1.00 66.71 166 ALA E N 1
ATOM 6316 C CA . ALA D 1 146 ? 122.449 105.042 163.829 1.00 67.20 166 ALA E CA 1
ATOM 6317 C C . ALA D 1 146 ? 121.471 104.924 164.987 1.00 71.09 166 ALA E C 1
ATOM 6318 O O . ALA D 1 146 ? 121.193 105.899 165.690 1.00 70.24 166 ALA E O 1
ATOM 6320 N N . GLY D 1 147 ? 120.951 103.713 165.176 1.00 64.86 167 GLY E N 1
ATOM 6321 C CA . GLY D 1 147 ? 120.003 103.451 166.241 1.00 59.16 167 GLY E CA 1
ATOM 6322 C C . GLY D 1 147 ? 118.587 103.887 165.923 1.00 57.62 167 GLY E C 1
ATOM 6323 O O . GLY D 1 147 ? 118.009 104.708 166.640 1.00 57.17 167 GLY E O 1
ATOM 6324 N N . PHE D 1 148 ? 118.016 103.339 164.854 1.00 55.57 168 PHE E N 1
ATOM 6325 C CA . PHE D 1 148 ? 116.663 103.687 164.446 1.00 55.50 168 PHE E CA 1
ATOM 6326 C C . PHE D 1 148 ? 115.642 103.139 165.436 1.00 61.06 168 PHE E C 1
ATOM 6327 O O . PHE D 1 148 ? 115.827 102.065 166.014 1.00 65.89 168 PHE E O 1
ATOM 6335 N N . GLU D 1 149 ? 114.558 103.888 165.627 1.00 63.95 169 GLU E N 1
ATOM 6336 C CA . GLU D 1 149 ? 113.488 103.509 166.543 1.00 65.51 169 GLU E CA 1
ATOM 6337 C C . GLU D 1 149 ? 112.163 103.881 165.899 1.00 65.61 169 GLU E C 1
ATOM 6338 O O . GLU D 1 149 ? 111.877 105.067 165.707 1.00 67.33 169 GLU E O 1
ATOM 6344 N N . ASP D 1 150 ? 111.360 102.875 165.567 1.00 67.04 170 ASP E N 1
ATOM 6345 C CA . ASP D 1 150 ? 110.192 103.086 164.727 1.00 71.27 170 ASP E CA 1
ATOM 6346 C C . ASP D 1 150 ? 109.088 103.819 165.477 1.00 71.69 170 ASP E C 1
ATOM 6347 O O . ASP D 1 150 ? 108.944 103.699 166.697 1.00 73.23 170 ASP E O 1
ATOM 6352 N N . GLY D 1 151 ? 108.306 104.587 164.724 1.00 63.97 171 GLY E N 1
ATOM 6353 C CA . GLY D 1 151 ? 107.147 105.267 165.260 1.00 63.28 171 GLY E CA 1
ATOM 6354 C C . GLY D 1 151 ? 105.999 105.314 164.273 1.00 63.29 171 GLY E C 1
ATOM 6355 O O . GLY D 1 151 ? 105.022 106.040 164.477 1.00 63.49 171 GLY E O 1
ATOM 6356 N N . GLY D 1 152 ? 106.106 104.540 163.195 1.00 64.01 172 GLY E N 1
ATOM 6357 C CA . GLY D 1 152 ? 105.083 104.492 162.170 1.00 63.63 172 GLY E CA 1
ATOM 6358 C C . GLY D 1 152 ? 105.445 105.174 160.871 1.00 62.92 172 GLY E C 1
ATOM 6359 O O . GLY D 1 152 ? 104.574 105.320 160.007 1.00 66.72 172 GLY E O 1
ATOM 6360 N N . ALA D 1 153 ? 106.696 105.596 160.698 1.00 65.12 173 ALA E N 1
ATOM 6361 C CA . ALA D 1 153 ? 107.118 106.286 159.488 1.00 64.93 173 ALA E CA 1
ATOM 6362 C C . ALA D 1 153 ? 108.104 105.498 158.645 1.00 64.66 173 ALA E C 1
ATOM 6363 O O . ALA D 1 153 ? 108.204 105.752 157.444 1.00 65.12 173 ALA E O 1
ATOM 6365 N N . GLY D 1 154 ? 108.831 104.556 159.233 1.00 57.19 174 GLY E N 1
ATOM 6366 C CA . GLY D 1 154 ? 109.803 103.767 158.506 1.00 55.74 174 GLY E CA 1
ATOM 6367 C C . GLY D 1 154 ? 111.198 104.363 158.584 1.00 56.34 174 GLY E C 1
ATOM 6368 O O . GLY D 1 154 ? 111.419 105.466 159.089 1.00 67.37 174 GLY E O 1
ATOM 6369 N N . ASP D 1 155 ? 112.158 103.602 158.068 1.00 50.99 175 ASP E N 1
ATOM 6370 C CA . ASP D 1 155 ? 113.560 104.004 158.077 1.00 52.46 175 ASP E CA 1
ATOM 6371 C C . ASP D 1 155 ? 113.944 104.490 156.683 1.00 58.16 175 ASP E C 1
ATOM 6372 O O . ASP D 1 155 ? 113.999 103.700 155.736 1.00 54.55 175 ASP E O 1
ATOM 6377 N N . SER D 1 156 ? 114.215 105.791 156.558 1.00 71.03 176 SER E N 1
ATOM 6378 C CA . SER D 1 156 ? 114.597 106.379 155.280 1.00 70.14 176 SER E CA 1
ATOM 6379 C C . SER D 1 156 ? 115.878 107.202 155.363 1.00 64.99 176 SER E C 1
ATOM 6380 O O . SER D 1 156 ? 116.205 107.909 154.404 1.00 65.59 176 SER E O 1
ATOM 6383 N N . LEU D 1 157 ? 116.608 107.135 156.474 1.00 55.78 177 LEU E N 1
ATOM 6384 C CA . LEU D 1 157 ? 117.897 107.797 156.592 1.00 60.41 177 LEU E CA 1
ATOM 6385 C C . LEU D 1 157 ? 119.042 106.846 156.909 1.00 61.01 177 LEU E C 1
ATOM 6386 O O . LEU D 1 157 ? 120.198 107.281 156.906 1.00 62.57 177 LEU E O 1
ATOM 6391 N N . SER D 1 158 ? 118.760 105.571 157.183 1.00 60.78 178 SER E N 1
ATOM 6392 C CA . SER D 1 158 ? 119.826 104.624 157.491 1.00 61.68 178 SER E CA 1
ATOM 6393 C C . SER D 1 158 ? 120.547 104.153 156.236 1.00 60.87 178 SER E C 1
ATOM 6394 O O . SER D 1 158 ? 121.737 103.824 156.294 1.00 56.22 178 SER E O 1
ATOM 6397 N N . TYR D 1 159 ? 119.844 104.094 155.102 1.00 68.84 179 TYR E N 1
ATOM 6398 C CA . TYR D 1 159 ? 120.484 103.699 153.850 1.00 67.18 179 TYR E CA 1
ATOM 6399 C C . TYR D 1 159 ? 121.559 104.698 153.456 1.00 68.86 179 TYR E C 1
ATOM 6400 O O . TYR D 1 159 ? 122.614 104.321 152.935 1.00 69.19 179 TYR E O 1
ATOM 6409 N N . HIS D 1 160 ? 121.304 105.979 153.706 1.00 70.84 180 HIS E N 1
ATOM 6410 C CA . HIS D 1 160 ? 122.274 107.051 153.536 1.00 63.64 180 HIS E CA 1
ATOM 6411 C C . HIS D 1 160 ? 123.221 107.055 154.728 1.00 65.53 180 HIS E C 1
ATOM 6412 O O . HIS D 1 160 ? 123.345 106.037 155.416 1.00 70.50 180 HIS E O 1
ATOM 6419 N N . SER D 1 161 ? 123.933 108.166 154.928 1.00 62.15 181 SER E N 1
ATOM 6420 C CA . SER D 1 161 ? 124.956 108.344 155.958 1.00 67.52 181 SER E CA 1
ATOM 6421 C C . SER D 1 161 ? 126.274 107.768 155.464 1.00 66.57 181 SER E C 1
ATOM 6422 O O . SER D 1 161 ? 126.317 106.655 154.930 1.00 59.85 181 SER E O 1
ATOM 6425 N N . GLY D 1 162 ? 127.353 108.525 155.645 1.00 64.40 182 GLY E N 1
ATOM 6426 C CA . GLY D 1 162 ? 128.567 108.318 154.893 1.00 58.37 182 GLY E CA 1
ATOM 6427 C C . GLY D 1 162 ? 128.586 109.030 153.562 1.00 57.75 182 GLY E C 1
ATOM 6428 O O . GLY D 1 162 ? 129.608 108.988 152.867 1.00 56.55 182 GLY E O 1
ATOM 6429 N N . GLN D 1 163 ? 127.491 109.685 153.189 1.00 59.24 183 GLN E N 1
ATOM 6430 C CA . GLN D 1 163 ? 127.374 110.429 151.948 1.00 60.24 183 GLN E CA 1
ATOM 6431 C C . GLN D 1 163 ? 127.412 111.924 152.233 1.00 63.67 183 GLN E C 1
ATOM 6432 O O . GLN D 1 163 ? 126.957 112.384 153.283 1.00 65.25 183 GLN E O 1
ATOM 6438 N N . LYS D 1 164 ? 127.956 112.678 151.286 1.00 47.62 184 LYS E N 1
ATOM 6439 C CA . LYS D 1 164 ? 128.120 114.113 151.446 1.00 44.83 184 LYS E CA 1
ATOM 6440 C C . LYS D 1 164 ? 126.908 114.869 150.913 1.00 48.47 184 LYS E C 1
ATOM 6441 O O . LYS D 1 164 ? 126.045 114.315 150.231 1.00 54.72 184 LYS E O 1
ATOM 6447 N N . PHE D 1 165 ? 126.857 116.156 151.242 1.00 37.38 185 PHE E N 1
ATOM 6448 C CA . PHE D 1 165 ? 125.812 117.033 150.739 1.00 42.85 185 PHE E CA 1
ATOM 6449 C C . PHE D 1 165 ? 126.120 117.452 149.304 1.00 46.45 185 PHE E C 1
ATOM 6450 O O . PHE D 1 165 ? 127.253 117.802 148.967 1.00 52.88 185 PHE E O 1
ATOM 6458 N N . SER D 1 166 ? 125.097 117.419 148.452 1.00 39.08 186 SER E N 1
ATOM 6459 C CA . SER D 1 166 ? 125.238 117.845 147.067 1.00 39.17 186 SER E CA 1
ATOM 6460 C C . SER D 1 166 ? 124.085 118.767 146.710 1.00 44.08 186 SER E C 1
ATOM 6461 O O . SER D 1 166 ? 123.034 118.754 147.354 1.00 48.13 186 SER E O 1
ATOM 6464 N N . THR D 1 167 ? 124.300 119.570 145.678 1.00 59.67 187 THR E N 1
ATOM 6465 C CA . THR D 1 167 ? 123.337 120.555 145.220 1.00 53.17 187 THR E CA 1
ATOM 6466 C C . THR D 1 167 ? 123.304 120.484 143.692 1.00 59.41 187 THR E C 1
ATOM 6467 O O . THR D 1 167 ? 123.941 119.618 143.076 1.00 63.63 187 THR E O 1
ATOM 6471 N N . PHE D 1 168 ? 122.537 121.390 143.081 1.00 46.81 188 PHE E N 1
ATOM 6472 C CA . PHE D 1 168 ? 122.337 121.436 141.639 1.00 47.28 188 PHE E CA 1
ATOM 6473 C C . PHE D 1 168 ? 123.462 122.168 140.923 1.00 52.39 188 PHE E C 1
ATOM 6474 O O . PHE D 1 168 ? 123.515 122.169 139.689 1.00 53.65 188 PHE E O 1
ATOM 6482 N N . ASP D 1 169 ? 124.354 122.816 141.671 1.00 54.02 189 ASP E N 1
ATOM 6483 C CA . ASP D 1 169 ? 125.437 123.568 141.050 1.00 59.84 189 ASP E CA 1
ATOM 6484 C C . ASP D 1 169 ? 126.816 123.115 141.509 1.00 61.39 189 ASP E C 1
ATOM 6485 O O . ASP D 1 169 ? 127.809 123.430 140.843 1.00 64.55 189 ASP E O 1
ATOM 6490 N N . ARG D 1 170 ? 126.912 122.381 142.615 1.00 57.48 190 ARG E N 1
ATOM 6491 C CA . ARG D 1 170 ? 128.218 121.970 143.110 1.00 60.11 190 ARG E CA 1
ATOM 6492 C C . ARG D 1 170 ? 128.758 120.803 142.302 1.00 65.49 190 ARG E C 1
ATOM 6493 O O . ARG D 1 170 ? 129.766 120.923 141.600 1.00 69.32 190 ARG E O 1
ATOM 6501 N N . ASP D 1 171 ? 128.075 119.668 142.406 1.00 74.88 191 ASP E N 1
ATOM 6502 C CA . ASP D 1 171 ? 128.519 118.412 141.818 1.00 74.65 191 ASP E CA 1
ATOM 6503 C C . ASP D 1 171 ? 128.081 118.179 140.377 1.00 79.16 191 ASP E C 1
ATOM 6504 O O . ASP D 1 171 ? 128.851 118.405 139.438 1.00 79.04 191 ASP E O 1
ATOM 6509 N N . GLN D 1 172 ? 126.832 117.749 140.216 1.00 76.74 192 GLN E N 1
ATOM 6510 C CA . GLN D 1 172 ? 126.161 117.503 138.935 1.00 69.38 192 GLN E CA 1
ATOM 6511 C C . GLN D 1 172 ? 127.077 116.881 137.878 1.00 69.36 192 GLN E C 1
ATOM 6512 O O . GLN D 1 172 ? 126.938 117.159 136.685 1.00 73.02 192 GLN E O 1
ATOM 6518 N N . ASP D 1 173 ? 128.026 116.040 138.287 1.00 77.68 193 ASP E N 1
ATOM 6519 C CA . ASP D 1 173 ? 128.924 115.410 137.324 1.00 81.30 193 ASP E CA 1
ATOM 6520 C C . ASP D 1 173 ? 129.030 113.904 137.519 1.00 84.66 193 ASP E C 1
ATOM 6521 O O . ASP D 1 173 ? 129.116 113.165 136.533 1.00 83.95 193 ASP E O 1
ATOM 6526 N N . LEU D 1 174 ? 129.047 113.421 138.761 1.00 89.55 194 LEU E N 1
ATOM 6527 C CA . LEU D 1 174 ? 129.124 111.982 138.974 1.00 88.69 194 LEU E CA 1
ATOM 6528 C C . LEU D 1 174 ? 127.751 111.346 138.791 1.00 89.36 194 LEU E C 1
ATOM 6529 O O . LEU D 1 174 ? 127.644 110.134 138.573 1.00 88.82 194 LEU E O 1
ATOM 6534 N N . PHE D 1 175 ? 126.693 112.158 138.840 1.00 75.42 195 PHE E N 1
ATOM 6535 C CA . PHE D 1 175 ? 125.340 111.638 138.685 1.00 73.42 195 PHE E CA 1
ATOM 6536 C C . PHE D 1 175 ? 125.023 111.289 137.238 1.00 74.82 195 PHE E C 1
ATOM 6537 O O . PHE D 1 175 ? 124.317 110.308 136.981 1.00 77.06 195 PHE E O 1
ATOM 6545 N N . VAL D 1 176 ? 125.523 112.072 136.280 1.00 73.06 196 VAL E N 1
ATOM 6546 C CA . VAL D 1 176 ? 125.176 111.824 134.885 1.00 69.67 196 VAL E CA 1
ATOM 6547 C C . VAL D 1 176 ? 125.886 110.588 134.354 1.00 73.65 196 VAL E C 1
ATOM 6548 O O . VAL D 1 176 ? 125.617 110.146 133.232 1.00 77.25 196 VAL E O 1
ATOM 6552 N N . GLN D 1 177 ? 126.801 110.010 135.133 1.00 86.64 197 GLN E N 1
ATOM 6553 C CA . GLN D 1 177 ? 127.480 108.795 134.696 1.00 87.64 197 GLN E CA 1
ATOM 6554 C C . GLN D 1 177 ? 126.734 107.550 135.168 1.00 87.47 197 GLN E C 1
ATOM 6555 O O . GLN D 1 177 ? 126.402 106.673 134.364 1.00 85.69 197 GLN E O 1
ATOM 6561 N N . ASN D 1 178 ? 126.461 107.457 136.472 1.00 89.62 198 ASN E N 1
ATOM 6562 C CA . ASN D 1 178 ? 125.731 106.305 136.994 1.00 88.78 198 ASN E CA 1
ATOM 6563 C C . ASN D 1 178 ? 124.269 106.347 136.570 1.00 88.09 198 ASN E C 1
ATOM 6564 O O . ASN D 1 178 ? 123.720 105.349 136.092 1.00 92.15 198 ASN E O 1
ATOM 6569 N N . CYS D 1 179 ? 123.626 107.494 136.743 1.00 82.24 199 CYS E N 1
ATOM 6570 C CA . CYS D 1 179 ? 122.228 107.694 136.407 1.00 81.80 199 CYS E CA 1
ATOM 6571 C C . CYS D 1 179 ? 122.142 108.609 135.189 1.00 81.77 199 CYS E C 1
ATOM 6572 O O . CYS D 1 179 ? 123.157 108.975 134.587 1.00 85.12 199 CYS E O 1
ATOM 6575 N N . ALA D 1 180 ? 120.924 108.974 134.814 1.00 73.69 200 ALA E N 1
ATOM 6576 C CA . ALA D 1 180 ? 120.699 109.996 133.806 1.00 71.66 200 ALA E CA 1
ATOM 6577 C C . ALA D 1 180 ? 120.057 111.216 134.453 1.00 73.49 200 ALA E C 1
ATOM 6578 O O . ALA D 1 180 ? 119.616 111.175 135.605 1.00 76.09 200 ALA E O 1
ATOM 6580 N N . ALA D 1 181 ? 120.035 112.315 133.698 1.00 69.41 201 ALA E N 1
ATOM 6581 C CA . ALA D 1 181 ? 119.428 113.572 134.128 1.00 75.58 201 ALA E CA 1
ATOM 6582 C C . ALA D 1 181 ? 120.163 114.180 135.318 1.00 73.00 201 ALA E C 1
ATOM 6583 O O . ALA D 1 181 ? 121.014 113.531 135.935 1.00 70.27 201 ALA E O 1
ATOM 6585 N N . LEU D 1 182 ? 119.849 115.430 135.636 1.00 62.74 202 LEU E N 1
ATOM 6586 C CA . LEU D 1 182 ? 120.478 116.151 136.731 1.00 62.07 202 LEU E CA 1
ATOM 6587 C C . LEU D 1 182 ? 119.659 115.996 138.008 1.00 64.20 202 LEU E C 1
ATOM 6588 O O . LEU D 1 182 ? 118.483 115.626 137.980 1.00 66.31 202 LEU E O 1
ATOM 6593 N N . SER D 1 183 ? 120.300 116.288 139.142 1.00 63.53 203 SER E N 1
ATOM 6594 C CA . SER D 1 183 ? 119.673 116.023 140.433 1.00 63.97 203 SER E CA 1
ATOM 6595 C C . SER D 1 183 ? 118.691 117.124 140.816 1.00 63.97 203 SER E C 1
ATOM 6596 O O . SER D 1 183 ? 117.497 116.867 141.007 1.00 63.61 203 SER E O 1
ATOM 6599 N N . SER D 1 184 ? 119.182 118.359 140.940 1.00 56.98 204 SER E N 1
ATOM 6600 C CA . SER D 1 184 ? 118.367 119.507 141.344 1.00 60.58 204 SER E CA 1
ATOM 6601 C C . SER D 1 184 ? 117.709 119.275 142.704 1.00 61.42 204 SER E C 1
ATOM 6602 O O . SER D 1 184 ? 116.499 119.433 142.869 1.00 66.10 204 SER E O 1
ATOM 6605 N N . GLY D 1 185 ? 118.524 118.899 143.689 1.00 49.09 205 GLY E N 1
ATOM 6606 C CA . GLY D 1 185 ? 118.027 118.671 145.031 1.00 47.47 205 GLY E CA 1
ATOM 6607 C C . GLY D 1 185 ? 119.120 118.918 146.046 1.00 48.08 205 GLY E C 1
ATOM 6608 O O . GLY D 1 185 ? 120.300 119.015 145.708 1.00 57.98 205 GLY E O 1
ATOM 6609 N N . ALA D 1 186 ? 118.711 119.017 147.310 1.00 45.10 206 ALA E N 1
ATOM 6610 C CA . ALA D 1 186 ? 119.617 119.359 148.408 1.00 45.98 206 ALA E CA 1
ATOM 6611 C C . ALA D 1 186 ? 119.416 118.379 149.558 1.00 48.38 206 ALA E C 1
ATOM 6612 O O . ALA D 1 186 ? 118.610 118.628 150.457 1.00 51.20 206 ALA E O 1
ATOM 6614 N N . PHE D 1 187 ? 120.160 117.281 149.537 1.00 54.39 207 PHE E N 1
ATOM 6615 C CA . PHE D 1 187 ? 120.101 116.278 150.593 1.00 51.25 207 PHE E CA 1
ATOM 6616 C C . PHE D 1 187 ? 121.344 115.405 150.480 1.00 52.36 207 PHE E C 1
ATOM 6617 O O . PHE D 1 187 ? 122.185 115.597 149.597 1.00 56.01 207 PHE E O 1
ATOM 6625 N N . TRP D 1 188 ? 121.452 114.439 151.386 1.00 49.08 208 TRP E N 1
ATOM 6626 C CA . TRP D 1 188 ? 122.534 113.463 151.359 1.00 49.91 208 TRP E CA 1
ATOM 6627 C C . TRP D 1 188 ? 122.083 112.278 150.512 1.00 50.89 208 TRP E C 1
ATOM 6628 O O . TRP D 1 188 ? 121.254 111.475 150.948 1.00 56.06 208 TRP E O 1
ATOM 6639 N N . PHE D 1 189 ? 122.628 112.172 149.304 1.00 58.66 209 PHE E N 1
ATOM 6640 C CA . PHE D 1 189 ? 122.188 111.187 148.326 1.00 63.44 209 PHE E CA 1
ATOM 6641 C C . PHE D 1 189 ? 123.138 109.999 148.300 1.00 66.63 209 PHE E C 1
ATOM 6642 O O . PHE D 1 189 ? 124.335 110.139 148.569 1.00 69.96 209 PHE E O 1
ATOM 6650 N N . ARG D 1 190 ? 122.599 108.829 147.967 1.00 71.89 210 ARG E N 1
ATOM 6651 C CA . ARG D 1 190 ? 123.385 107.606 147.879 1.00 71.18 210 ARG E CA 1
ATOM 6652 C C . ARG D 1 190 ? 123.401 107.003 146.485 1.00 78.69 210 ARG E C 1
ATOM 6653 O O . ARG D 1 190 ? 124.460 106.595 146.006 1.00 82.25 210 ARG E O 1
ATOM 6661 N N . SER D 1 191 ? 122.254 106.948 145.817 1.00 90.01 211 SER E N 1
ATOM 6662 C CA . SER D 1 191 ? 122.150 106.406 144.469 1.00 88.32 211 SER E CA 1
ATOM 6663 C C . SER D 1 191 ? 121.149 107.260 143.697 1.00 87.39 211 SER E C 1
ATOM 6664 O O . SER D 1 191 ? 120.866 108.404 144.063 1.00 90.67 211 SER E O 1
ATOM 6667 N N . CYS D 1 192 ? 120.600 106.705 142.618 1.00 91.51 212 CYS E N 1
ATOM 6668 C CA . CYS D 1 192 ? 119.675 107.491 141.808 1.00 90.89 212 CYS E CA 1
ATOM 6669 C C . CYS D 1 192 ? 118.332 107.735 142.486 1.00 90.74 212 CYS E C 1
ATOM 6670 O O . CYS D 1 192 ? 117.465 108.309 141.813 1.00 92.77 212 CYS E O 1
ATOM 6673 N N . HIS D 1 193 ? 118.090 107.349 143.738 1.00 88.54 213 HIS E N 1
ATOM 6674 C CA . HIS D 1 193 ? 116.856 107.734 144.412 1.00 91.34 213 HIS E CA 1
ATOM 6675 C C . HIS D 1 193 ? 116.904 109.220 144.738 1.00 91.86 213 HIS E C 1
ATOM 6676 O O . HIS D 1 193 ? 117.771 109.669 145.494 1.00 91.41 213 HIS E O 1
ATOM 6683 N N . PHE D 1 194 ? 115.968 109.981 144.175 1.00 75.08 214 PHE E N 1
ATOM 6684 C CA . PHE D 1 194 ? 116.012 111.434 144.263 1.00 71.78 214 PHE E CA 1
ATOM 6685 C C . PHE D 1 194 ? 114.822 111.975 145.042 1.00 71.65 214 PHE E C 1
ATOM 6686 O O . PHE D 1 194 ? 114.221 112.980 144.649 1.00 72.97 214 PHE E O 1
ATOM 6694 N N . ALA D 1 195 ? 114.476 111.320 146.146 1.00 68.60 215 ALA E N 1
ATOM 6695 C CA . ALA D 1 195 ? 113.356 111.717 146.990 1.00 67.58 215 ALA E CA 1
ATOM 6696 C C . ALA D 1 195 ? 113.895 112.254 148.308 1.00 66.14 215 ALA E C 1
ATOM 6697 O O . ALA D 1 195 ? 114.632 111.555 149.011 1.00 59.34 215 ALA E O 1
ATOM 6699 N N . ASN D 1 196 ? 113.521 113.486 148.643 1.00 59.24 216 ASN E N 1
ATOM 6700 C CA . ASN D 1 196 ? 113.997 114.121 149.864 1.00 57.29 216 ASN E CA 1
ATOM 6701 C C . ASN D 1 196 ? 112.985 115.167 150.305 1.00 48.82 216 ASN E C 1
ATOM 6702 O O . ASN D 1 196 ? 112.094 115.559 149.550 1.00 53.70 216 ASN E O 1
ATOM 6707 N N . LEU D 1 197 ? 113.143 115.620 151.547 1.00 37.81 217 LEU E N 1
ATOM 6708 C CA . LEU D 1 197 ? 112.221 116.562 152.167 1.00 43.41 217 LEU E CA 1
ATOM 6709 C C . LEU D 1 197 ? 112.541 118.018 151.848 1.00 51.70 217 LEU E C 1
ATOM 6710 O O . LEU D 1 197 ? 111.858 118.910 152.361 1.00 52.16 217 LEU E O 1
ATOM 6715 N N . ASN D 1 198 ? 113.550 118.286 151.023 1.00 52.87 218 ASN E N 1
ATOM 6716 C CA . ASN D 1 198 ? 113.899 119.642 150.604 1.00 39.69 218 ASN E CA 1
ATOM 6717 C C . ASN D 1 198 ? 113.565 119.884 149.139 1.00 44.17 218 ASN E C 1
ATOM 6718 O O . ASN D 1 198 ? 114.332 120.528 148.420 1.00 40.20 218 ASN E O 1
ATOM 6723 N N . GLY D 1 199 ? 112.435 119.367 148.668 1.00 41.59 219 GLY E N 1
ATOM 6724 C CA . GLY D 1 199 ? 112.033 119.502 147.284 1.00 38.41 219 GLY E CA 1
ATOM 6725 C C . GLY D 1 199 ? 111.026 120.611 147.065 1.00 41.16 219 GLY E C 1
ATOM 6726 O O . GLY D 1 199 ? 110.941 121.577 147.826 1.00 40.48 219 GLY E O 1
ATOM 6727 N N . PHE D 1 200 ? 110.252 120.462 145.995 1.00 38.52 220 PHE E N 1
ATOM 6728 C CA . PHE D 1 200 ? 109.247 121.449 145.635 1.00 37.36 220 PHE E CA 1
ATOM 6729 C C . PHE D 1 200 ? 107.948 121.200 146.392 1.00 39.81 220 PHE E C 1
ATOM 6730 O O . PHE D 1 200 ? 107.691 120.099 146.884 1.00 40.21 220 PHE E O 1
ATOM 6738 N N . TYR D 1 201 ? 107.124 122.241 146.481 1.00 48.85 221 TYR E N 1
ATOM 6739 C CA . TYR D 1 201 ? 105.861 122.169 147.208 1.00 47.95 221 TYR E CA 1
ATOM 6740 C C . TYR D 1 201 ? 104.724 121.978 146.213 1.00 51.13 221 TYR E C 1
ATOM 6741 O O . TYR D 1 201 ? 104.221 122.948 145.639 1.00 49.90 221 TYR E O 1
ATOM 6750 N N . LEU D 1 202 ? 104.314 120.732 146.020 1.00 61.88 222 LEU E N 1
ATOM 6751 C CA . LEU D 1 202 ? 103.208 120.376 145.145 1.00 62.36 222 LEU E CA 1
ATOM 6752 C C . LEU D 1 202 ? 101.973 120.083 145.990 1.00 63.08 222 LEU E C 1
ATOM 6753 O O . LEU D 1 202 ? 101.997 120.163 147.221 1.00 62.73 222 LEU E O 1
ATOM 6758 N N . GLY D 1 203 ? 100.881 119.734 145.317 1.00 70.54 223 GLY E N 1
ATOM 6759 C CA . GLY D 1 203 ? 99.648 119.436 146.015 1.00 65.76 223 GLY E CA 1
ATOM 6760 C C . GLY D 1 203 ? 99.675 118.097 146.721 1.00 64.56 223 GLY E C 1
ATOM 6761 O O . GLY D 1 203 ? 100.744 117.602 147.087 1.00 72.40 223 GLY E O 1
ATOM 6762 N N . GLY D 1 204 ? 98.502 117.499 146.925 1.00 68.80 224 GLY E N 1
ATOM 6763 C CA . GLY D 1 204 ? 98.454 116.213 147.600 1.00 73.00 224 GLY E CA 1
ATOM 6764 C C . GLY D 1 204 ? 99.124 115.110 146.805 1.00 73.58 224 GLY E C 1
ATOM 6765 O O . GLY D 1 204 ? 99.921 114.335 147.339 1.00 72.83 224 GLY E O 1
ATOM 6766 N N . SER D 1 205 ? 98.814 115.027 145.514 1.00 75.37 225 SER E N 1
ATOM 6767 C CA . SER D 1 205 ? 99.332 113.978 144.652 1.00 72.30 225 SER E CA 1
ATOM 6768 C C . SER D 1 205 ? 99.772 114.577 143.325 1.00 73.34 225 SER E C 1
ATOM 6769 O O . SER D 1 205 ? 99.232 115.590 142.874 1.00 72.11 225 SER E O 1
ATOM 6772 N N . HIS D 1 206 ? 100.764 113.941 142.706 1.00 69.93 226 HIS E N 1
ATOM 6773 C CA . HIS D 1 206 ? 101.303 114.400 141.435 1.00 68.61 226 HIS E CA 1
ATOM 6774 C C . HIS D 1 206 ? 101.623 113.200 140.557 1.00 68.49 226 HIS E C 1
ATOM 6775 O O . HIS D 1 206 ? 101.843 112.091 141.050 1.00 67.71 226 HIS E O 1
ATOM 6782 N N . LEU D 1 207 ? 101.642 113.437 139.244 1.00 70.34 227 LEU E N 1
ATOM 6783 C CA . LEU D 1 207 ? 101.910 112.375 138.282 1.00 72.84 227 LEU E CA 1
ATOM 6784 C C . LEU D 1 207 ? 103.395 112.173 138.023 1.00 73.27 227 LEU E C 1
ATOM 6785 O O . LEU D 1 207 ? 103.799 111.070 137.643 1.00 72.34 227 LEU E O 1
ATOM 6790 N N . SER D 1 208 ? 104.211 113.205 138.219 1.00 74.10 228 SER E N 1
ATOM 6791 C CA . SER D 1 208 ? 105.643 113.086 138.009 1.00 74.23 228 SER E CA 1
ATOM 6792 C C . SER D 1 208 ? 106.270 112.239 139.114 1.00 73.46 228 SER E C 1
ATOM 6793 O O . SER D 1 208 ? 105.654 111.954 140.144 1.00 76.02 228 SER E O 1
ATOM 6796 N N . TYR D 1 209 ? 107.521 111.845 138.895 1.00 68.30 229 TYR E N 1
ATOM 6797 C CA . TYR D 1 209 ? 108.223 110.988 139.842 1.00 67.78 229 TYR E CA 1
ATOM 6798 C C . TYR D 1 209 ? 108.679 111.838 141.026 1.00 68.32 229 TYR E C 1
ATOM 6799 O O . TYR D 1 209 ? 108.248 112.980 141.202 1.00 72.24 229 TYR E O 1
ATOM 6808 N N . ALA D 1 210 ? 109.552 111.287 141.863 1.00 61.22 230 ALA E N 1
ATOM 6809 C CA . ALA D 1 210 ? 109.842 111.891 143.160 1.00 59.99 230 ALA E CA 1
ATOM 6810 C C . ALA D 1 210 ? 110.575 113.209 142.957 1.00 62.86 230 ALA E C 1
ATOM 6811 O O . ALA D 1 210 ? 111.794 113.240 142.779 1.00 67.96 230 ALA E O 1
ATOM 6813 N N . ASN D 1 211 ? 109.823 114.311 142.986 1.00 56.03 231 ASN E N 1
ATOM 6814 C CA . ASN D 1 211 ? 110.419 115.639 142.929 1.00 50.38 231 ASN E CA 1
ATOM 6815 C C . ASN D 1 211 ? 109.743 116.622 143.875 1.00 46.66 231 ASN E C 1
ATOM 6816 O O . ASN D 1 211 ? 109.908 117.834 143.701 1.00 59.13 231 ASN E O 1
ATOM 6821 N N . GLY D 1 212 ? 108.987 116.146 144.859 1.00 31.71 232 GLY E N 1
ATOM 6822 C CA . GLY D 1 212 ? 108.384 117.009 145.853 1.00 29.82 232 GLY E CA 1
ATOM 6823 C C . GLY D 1 212 ? 108.896 116.691 147.240 1.00 38.39 232 GLY E C 1
ATOM 6824 O O . GLY D 1 212 ? 110.047 116.277 147.396 1.00 51.92 232 GLY E O 1
ATOM 6825 N N . ILE D 1 213 ? 108.056 116.873 148.255 1.00 34.11 233 ILE E N 1
ATOM 6826 C CA . ILE D 1 213 ? 108.421 116.543 149.628 1.00 36.84 233 ILE E CA 1
ATOM 6827 C C . ILE D 1 213 ? 108.016 115.103 149.914 1.00 43.96 233 ILE E C 1
ATOM 6828 O O . ILE D 1 213 ? 106.908 114.843 150.393 1.00 49.95 233 ILE E O 1
ATOM 6833 N N . ASN D 1 214 ? 108.911 114.160 149.633 1.00 48.73 234 ASN E N 1
ATOM 6834 C CA . ASN D 1 214 ? 108.593 112.739 149.656 1.00 48.81 234 ASN E CA 1
ATOM 6835 C C . ASN D 1 214 ? 109.340 112.037 150.780 1.00 51.21 234 ASN E C 1
ATOM 6836 O O . ASN D 1 214 ? 110.543 112.247 150.960 1.00 55.20 234 ASN E O 1
ATOM 6841 N N . TRP D 1 215 ? 108.622 111.202 151.527 1.00 56.22 235 TRP E N 1
ATOM 6842 C CA . TRP D 1 215 ? 109.200 110.284 152.503 1.00 58.33 235 TRP E CA 1
ATOM 6843 C C . TRP D 1 215 ? 108.824 108.884 152.041 1.00 56.41 235 TRP E C 1
ATOM 6844 O O . TRP D 1 215 ? 107.655 108.492 152.127 1.00 62.23 235 TRP E O 1
ATOM 6855 N N . ALA D 1 216 ? 109.814 108.139 151.547 1.00 61.41 236 ALA E N 1
ATOM 6856 C CA . ALA D 1 216 ? 109.532 106.948 150.749 1.00 67.29 236 ALA E CA 1
ATOM 6857 C C . ALA D 1 216 ? 108.793 105.880 151.547 1.00 66.01 236 ALA E C 1
ATOM 6858 O O . ALA D 1 216 ? 107.890 105.220 151.023 1.00 60.17 236 ALA E O 1
ATOM 6860 N N . GLN D 1 217 ? 109.167 105.688 152.813 1.00 63.91 237 GLN E N 1
ATOM 6861 C CA . GLN D 1 217 ? 108.615 104.573 153.574 1.00 59.65 237 GLN E CA 1
ATOM 6862 C C . GLN D 1 217 ? 107.141 104.770 153.905 1.00 62.83 237 GLN E C 1
ATOM 6863 O O . GLN D 1 217 ? 106.368 103.807 153.865 1.00 67.88 237 GLN E O 1
ATOM 6869 N N . TRP D 1 218 ? 106.727 105.996 154.226 1.00 67.36 238 TRP E N 1
ATOM 6870 C CA . TRP D 1 218 ? 105.363 106.207 154.703 1.00 69.88 238 TRP E CA 1
ATOM 6871 C C . TRP D 1 218 ? 104.351 106.168 153.563 1.00 70.17 238 TRP E C 1
ATOM 6872 O O . TRP D 1 218 ? 103.465 105.308 153.535 1.00 73.76 238 TRP E O 1
ATOM 6883 N N . LYS D 1 219 ? 104.468 107.090 152.608 1.00 67.15 239 LYS E N 1
ATOM 6884 C CA . LYS D 1 219 ? 103.487 107.211 151.534 1.00 68.89 239 LYS E CA 1
ATOM 6885 C C . LYS D 1 219 ? 103.978 106.589 150.231 1.00 71.69 239 LYS E C 1
ATOM 6886 O O . LYS D 1 219 ? 103.304 105.731 149.657 1.00 75.85 239 LYS E O 1
ATOM 6892 N N . GLY D 1 220 ? 105.140 107.003 149.756 1.00 71.41 240 GLY E N 1
ATOM 6893 C CA . GLY D 1 220 ? 105.677 106.502 148.514 1.00 70.28 240 GLY E CA 1
ATOM 6894 C C . GLY D 1 220 ? 106.324 107.619 147.730 1.00 76.36 240 GLY E C 1
ATOM 6895 O O . GLY D 1 220 ? 106.671 108.663 148.278 1.00 77.82 240 GLY E O 1
ATOM 6896 N N . PHE D 1 221 ? 106.482 107.389 146.429 1.00 72.04 241 PHE E N 1
ATOM 6897 C CA . PHE D 1 221 ? 107.152 108.330 145.544 1.00 67.90 241 PHE E CA 1
ATOM 6898 C C . PHE D 1 221 ? 106.182 109.201 144.758 1.00 69.38 241 PHE E C 1
ATOM 6899 O O . PHE D 1 221 ? 106.611 109.913 143.846 1.00 74.22 241 PHE E O 1
ATOM 6907 N N . TYR D 1 222 ? 104.888 109.164 145.084 1.00 69.51 242 TYR E N 1
ATOM 6908 C CA . TYR D 1 222 ? 103.892 109.928 144.341 1.00 70.95 242 TYR E CA 1
ATOM 6909 C C . TYR D 1 222 ? 102.995 110.757 145.252 1.00 74.39 242 TYR E C 1
ATOM 6910 O O . TYR D 1 222 ? 101.841 111.017 144.901 1.00 73.78 242 TYR E O 1
ATOM 6919 N N . TYR D 1 223 ? 103.495 111.181 146.411 1.00 75.03 243 TYR E N 1
ATOM 6920 C CA . TYR D 1 223 ? 102.714 111.962 147.362 1.00 71.40 243 TYR E CA 1
ATOM 6921 C C . TYR D 1 223 ? 103.626 112.968 148.045 1.00 71.35 243 TYR E C 1
ATOM 6922 O O . TYR D 1 223 ? 104.589 112.578 148.713 1.00 69.66 243 TYR E O 1
ATOM 6931 N N . SER D 1 224 ? 103.319 114.253 147.890 1.00 53.28 244 SER E N 1
ATOM 6932 C CA . SER D 1 224 ? 104.082 115.324 148.516 1.00 49.67 244 SER E CA 1
ATOM 6933 C C . SER D 1 224 ? 103.390 115.742 149.806 1.00 56.01 244 SER E C 1
ATOM 6934 O O . SER D 1 224 ? 102.194 116.047 149.803 1.00 62.52 244 SER E O 1
ATOM 6937 N N . LEU D 1 225 ? 104.146 115.767 150.896 1.00 53.96 245 LEU E N 1
ATOM 6938 C CA . LEU D 1 225 ? 103.579 115.941 152.227 1.00 49.90 245 LEU E CA 1
ATOM 6939 C C . LEU D 1 225 ? 103.128 117.386 152.431 1.00 55.60 245 LEU E C 1
ATOM 6940 O O . LEU D 1 225 ? 103.226 118.238 151.545 1.00 56.11 245 LEU E O 1
ATOM 6945 N N . LYS D 1 226 ? 102.631 117.671 153.632 1.00 62.61 246 LYS E N 1
ATOM 6946 C CA . LYS D 1 226 ? 102.093 118.976 153.992 1.00 63.25 246 LYS E CA 1
ATOM 6947 C C . LYS D 1 226 ? 102.972 119.753 154.958 1.00 62.74 246 LYS E C 1
ATOM 6948 O O . LYS D 1 226 ? 103.127 120.964 154.798 1.00 63.93 246 LYS E O 1
ATOM 6954 N N . ARG D 1 227 ? 103.545 119.092 155.963 1.00 51.28 247 ARG E N 1
ATOM 6955 C CA . ARG D 1 227 ? 104.374 119.748 156.963 1.00 41.89 247 ARG E CA 1
ATOM 6956 C C . ARG D 1 227 ? 105.584 118.883 157.275 1.00 47.98 247 ARG E C 1
ATOM 6957 O O . ARG D 1 227 ? 105.474 117.657 157.353 1.00 52.84 247 ARG E O 1
ATOM 6965 N N . THR D 1 228 ? 106.739 119.526 157.454 1.00 38.78 248 THR E N 1
ATOM 6966 C CA . THR D 1 228 ? 107.970 118.844 157.828 1.00 36.23 248 THR E CA 1
ATOM 6967 C C . THR D 1 228 ? 108.610 119.562 159.008 1.00 33.63 248 THR E C 1
ATOM 6968 O O . THR D 1 228 ? 108.414 120.762 159.210 1.00 31.05 248 THR E O 1
ATOM 6972 N N . GLU D 1 229 ? 109.380 118.806 159.792 1.00 39.44 249 GLU E N 1
ATOM 6973 C CA . GLU D 1 229 ? 110.094 119.357 160.939 1.00 38.89 249 GLU E CA 1
ATOM 6974 C C . GLU D 1 229 ? 111.170 118.398 161.432 1.00 37.65 249 GLU E C 1
ATOM 6975 O O . GLU D 1 229 ? 110.883 117.232 161.715 1.00 37.94 249 GLU E O 1
ATOM 6981 N N . MET D 1 230 ? 112.406 118.879 161.548 1.00 36.62 250 MET E N 1
ATOM 6982 C CA . MET D 1 230 ? 113.529 118.087 162.034 1.00 29.23 250 MET E CA 1
ATOM 6983 C C . MET D 1 230 ? 114.062 118.724 163.309 1.00 36.38 250 MET E C 1
ATOM 6984 O O . MET D 1 230 ? 114.372 119.918 163.324 1.00 49.17 250 MET E O 1
ATOM 6989 N N . LYS D 1 231 ? 114.173 117.929 164.372 1.00 50.35 251 LYS E N 1
ATOM 6990 C CA . LYS D 1 231 ? 114.621 118.414 165.669 1.00 48.99 251 LYS E CA 1
ATOM 6991 C C . LYS D 1 231 ? 115.710 117.509 166.226 1.00 48.63 251 LYS E C 1
ATOM 6992 O O . LYS D 1 231 ? 115.713 116.299 165.993 1.00 57.59 251 LYS E O 1
ATOM 6998 N N . ILE D 1 232 ? 116.630 118.108 166.980 1.00 34.46 252 ILE E N 1
ATOM 6999 C CA . ILE D 1 232 ? 117.704 117.380 167.640 1.00 35.93 252 ILE E CA 1
ATOM 7000 C C . ILE D 1 232 ? 117.673 117.702 169.126 1.00 47.45 252 ILE E C 1
ATOM 7001 O O . ILE D 1 232 ? 117.223 118.775 169.538 1.00 50.80 252 ILE E O 1
ATOM 7006 N N . ARG D 1 233 ? 118.158 116.760 169.935 1.00 57.19 253 ARG E N 1
ATOM 7007 C CA . ARG D 1 233 ? 118.139 116.902 171.385 1.00 60.20 253 ARG E CA 1
ATOM 7008 C C . ARG D 1 233 ? 119.364 116.218 171.975 1.00 59.68 253 ARG E C 1
ATOM 7009 O O . ARG D 1 233 ? 119.838 115.214 171.439 1.00 58.66 253 ARG E O 1
ATOM 7017 N N . ARG D 1 234 ? 119.867 116.769 173.077 1.00 61.28 254 ARG E N 1
ATOM 7018 C CA . ARG D 1 234 ? 121.027 116.199 173.747 1.00 58.24 254 ARG E CA 1
ATOM 7019 C C . ARG D 1 234 ? 120.684 114.860 174.388 1.00 59.68 254 ARG E C 1
ATOM 7020 O O . ARG D 1 234 ? 119.613 114.688 174.976 1.00 61.71 254 ARG E O 1
ATOM 7028 N N . ALA D 1 235 ? 121.608 113.912 174.276 1.00 56.67 255 ALA E N 1
ATOM 7029 C CA . ALA D 1 235 ? 121.421 112.580 174.838 1.00 57.17 255 ALA E CA 1
ATOM 7030 C C . ALA D 1 235 ? 122.529 112.249 175.831 1.00 56.59 255 ALA E C 1
ATOM 7031 O O . ALA D 1 235 ? 123.663 111.976 175.441 1.00 58.38 255 ALA E O 1
ATOM 7033 N N . GLN E 1 17 ? 131.447 127.150 93.797 1.00 86.65 37 GLN C N 1
ATOM 7034 C CA . GLN E 1 17 ? 131.756 126.107 94.759 1.00 79.76 37 GLN C CA 1
ATOM 7035 C C . GLN E 1 17 ? 130.488 125.400 95.227 1.00 78.27 37 GLN C C 1
ATOM 7036 O O . GLN E 1 17 ? 129.427 126.022 95.341 1.00 82.06 37 GLN C O 1
ATOM 7042 N N . PRO E 1 18 ? 130.564 124.098 95.503 1.00 60.43 38 PRO C N 1
ATOM 7043 C CA . PRO E 1 18 ? 129.356 123.352 95.884 1.00 62.00 38 PRO C CA 1
ATOM 7044 C C . PRO E 1 18 ? 128.881 123.741 97.276 1.00 65.92 38 PRO C C 1
ATOM 7045 O O . PRO E 1 18 ? 129.592 123.557 98.265 1.00 66.66 38 PRO C O 1
ATOM 7049 N N . LEU E 1 19 ? 127.665 124.282 97.345 1.00 60.69 39 LEU C N 1
ATOM 7050 C CA . LEU E 1 19 ? 127.071 124.680 98.615 1.00 58.18 39 LEU C CA 1
ATOM 7051 C C . LEU E 1 19 ? 126.555 123.492 99.415 1.00 59.01 39 LEU C C 1
ATOM 7052 O O . LEU E 1 19 ? 126.658 123.483 100.646 1.00 65.13 39 LEU C O 1
ATOM 7057 N N . ASP E 1 20 ? 126.008 122.485 98.741 1.00 61.16 40 ASP C N 1
ATOM 7058 C CA . ASP E 1 20 ? 125.400 121.345 99.407 1.00 62.18 40 ASP C CA 1
ATOM 7059 C C . ASP E 1 20 ? 125.640 120.104 98.561 1.00 61.98 40 ASP C C 1
ATOM 7060 O O . ASP E 1 20 ? 126.425 120.120 97.610 1.00 65.71 40 ASP C O 1
ATOM 7065 N N . CYS E 1 21 ? 124.956 119.016 98.916 1.00 70.27 41 CYS C N 1
ATOM 7066 C CA . CYS E 1 21 ? 125.089 117.783 98.154 1.00 76.45 41 CYS C CA 1
ATOM 7067 C C . CYS E 1 21 ? 124.357 117.835 96.820 1.00 76.55 41 CYS C C 1
ATOM 7068 O O . CYS E 1 21 ? 124.565 116.947 95.988 1.00 80.52 41 CYS C O 1
ATOM 7071 N N . ASP E 1 22 ? 123.512 118.843 96.592 1.00 69.00 42 ASP C N 1
ATOM 7072 C CA . ASP E 1 22 ? 122.866 118.975 95.290 1.00 73.42 42 ASP C CA 1
ATOM 7073 C C . ASP E 1 22 ? 123.875 119.326 94.205 1.00 74.78 42 ASP C C 1
ATOM 7074 O O . ASP E 1 22 ? 123.856 118.737 93.118 1.00 75.69 42 ASP C O 1
ATOM 7079 N N . ASP E 1 23 ? 124.758 120.289 94.475 1.00 76.10 43 ASP C N 1
ATOM 7080 C CA . ASP E 1 23 ? 125.812 120.604 93.519 1.00 75.11 43 ASP C CA 1
ATOM 7081 C C . ASP E 1 23 ? 126.791 119.448 93.375 1.00 74.39 43 ASP C C 1
ATOM 7082 O O . ASP E 1 23 ? 127.400 119.281 92.313 1.00 77.09 43 ASP C O 1
ATOM 7087 N N . ILE E 1 24 ? 126.956 118.646 94.428 1.00 75.36 44 ILE C N 1
ATOM 7088 C CA . ILE E 1 24 ? 127.801 117.462 94.332 1.00 77.12 44 ILE C CA 1
ATOM 7089 C C . ILE E 1 24 ? 127.144 116.411 93.447 1.00 75.62 44 ILE C C 1
ATOM 7090 O O . ILE E 1 24 ? 127.827 115.646 92.760 1.00 76.23 44 ILE C O 1
ATOM 7095 N N . TYR E 1 25 ? 125.809 116.353 93.447 1.00 84.44 45 TYR C N 1
ATOM 7096 C CA . TYR E 1 25 ? 125.109 115.464 92.526 1.00 86.44 45 TYR C CA 1
ATOM 7097 C C . TYR E 1 25 ? 125.384 115.823 91.076 1.00 89.36 45 TYR C C 1
ATOM 7098 O O . TYR E 1 25 ? 125.353 114.939 90.212 1.00 90.16 45 TYR C O 1
ATOM 7107 N N . ALA E 1 26 ? 125.650 117.094 90.789 1.00 86.46 46 ALA C N 1
ATOM 7108 C CA . ALA E 1 26 ? 126.110 117.507 89.472 1.00 86.18 46 ALA C CA 1
ATOM 7109 C C . ALA E 1 26 ? 127.573 117.096 89.322 1.00 88.08 46 ALA C C 1
ATOM 7110 O O . ALA E 1 26 ? 128.121 116.366 90.151 1.00 92.19 46 ALA C O 1
ATOM 7112 N N . GLN E 1 27 ? 128.211 117.534 88.234 1.00 87.42 47 GLN C N 1
ATOM 7113 C CA . GLN E 1 27 ? 129.592 117.198 87.881 1.00 87.54 47 GLN C CA 1
ATOM 7114 C C . GLN E 1 27 ? 129.885 115.710 88.059 1.00 87.39 47 GLN C C 1
ATOM 7115 O O . GLN E 1 27 ? 131.026 115.325 88.331 1.00 90.60 47 GLN C O 1
ATOM 7121 N N . GLY E 1 28 ? 128.862 114.872 87.895 1.00 86.77 48 GLY C N 1
ATOM 7122 C CA . GLY E 1 28 ? 129.026 113.432 87.840 1.00 88.58 48 GLY C CA 1
ATOM 7123 C C . GLY E 1 28 ? 129.589 112.770 89.081 1.00 92.53 48 GLY C C 1
ATOM 7124 O O . GLY E 1 28 ? 130.470 111.911 88.979 1.00 95.55 48 GLY C O 1
ATOM 7125 N N . TYR E 1 29 ? 129.088 113.145 90.256 1.00 89.67 49 TYR C N 1
ATOM 7126 C CA . TYR E 1 29 ? 129.569 112.561 91.502 1.00 90.27 49 TYR C CA 1
ATOM 7127 C C . TYR E 1 29 ? 128.457 111.804 92.215 1.00 88.68 49 TYR C C 1
ATOM 7128 O O . TYR E 1 29 ? 128.298 111.926 93.433 1.00 89.57 49 TYR C O 1
ATOM 7137 N N . GLN E 1 30 ? 127.685 111.017 91.467 1.00 94.08 50 GLN C N 1
ATOM 7138 C CA . GLN E 1 30 ? 126.478 110.373 91.989 1.00 94.85 50 GLN C CA 1
ATOM 7139 C C . GLN E 1 30 ? 126.826 109.134 92.818 1.00 94.45 50 GLN C C 1
ATOM 7140 O O . GLN E 1 30 ? 126.343 108.030 92.575 1.00 92.95 50 GLN C O 1
ATOM 7146 N N . SER E 1 31 ? 127.674 109.338 93.825 1.00 93.10 51 SER C N 1
ATOM 7147 C CA . SER E 1 31 ? 128.110 108.236 94.674 1.00 93.50 51 SER C CA 1
ATOM 7148 C C . SER E 1 31 ? 127.854 108.536 96.147 1.00 93.28 51 SER C C 1
ATOM 7149 O O . SER E 1 31 ? 127.281 109.576 96.486 1.00 92.58 51 SER C O 1
ATOM 7152 N N . ASP E 1 32 ? 128.281 107.634 97.027 1.00 86.96 52 ASP C N 1
ATOM 7153 C CA . ASP E 1 32 ? 128.078 107.763 98.463 1.00 85.04 52 ASP C CA 1
ATOM 7154 C C . ASP E 1 32 ? 129.424 107.876 99.163 1.00 86.61 52 ASP C C 1
ATOM 7155 O O . ASP E 1 32 ? 130.328 107.073 98.909 1.00 90.27 52 ASP C O 1
ATOM 7160 N N . GLY E 1 33 ? 129.552 108.862 100.039 1.00 76.30 53 GLY C N 1
ATOM 7161 C CA . GLY E 1 33 ? 130.775 109.042 100.790 1.00 76.87 53 GLY C CA 1
ATOM 7162 C C . GLY E 1 33 ? 130.893 110.463 101.308 1.00 73.65 53 GLY C C 1
ATOM 7163 O O . GLY E 1 33 ? 129.978 111.274 101.174 1.00 67.18 53 GLY C O 1
ATOM 7164 N N . VAL E 1 34 ? 132.051 110.737 101.901 1.00 67.18 54 VAL C N 1
ATOM 7165 C CA . VAL E 1 34 ? 132.345 112.033 102.501 1.00 66.55 54 VAL C CA 1
ATOM 7166 C C . VAL E 1 34 ? 132.811 112.992 101.414 1.00 62.94 54 VAL C C 1
ATOM 7167 O O . VAL E 1 34 ? 133.693 112.659 100.615 1.00 61.27 54 VAL C O 1
ATOM 7171 N N . TYR E 1 35 ? 132.220 114.184 101.383 1.00 52.67 55 TYR C N 1
ATOM 7172 C CA . TYR E 1 35 ? 132.608 115.199 100.414 1.00 57.26 55 TYR C CA 1
ATOM 7173 C C . TYR E 1 35 ? 132.884 116.520 101.117 1.00 62.24 55 TYR C C 1
ATOM 7174 O O . TYR E 1 35 ? 132.945 116.567 102.348 1.00 67.53 55 TYR C O 1
ATOM 7183 N N . LEU E 1 36 ? 133.062 117.593 100.351 1.00 54.97 56 LEU C N 1
ATOM 7184 C CA . LEU E 1 36 ? 133.303 118.922 100.894 1.00 44.61 56 LEU C CA 1
ATOM 7185 C C . LEU E 1 36 ? 132.218 119.875 100.414 1.00 46.53 56 LEU C C 1
ATOM 7186 O O . LEU E 1 36 ? 131.760 119.782 99.273 1.00 57.64 56 LEU C O 1
ATOM 7191 N N . ILE E 1 37 ? 131.807 120.789 101.293 1.00 49.51 57 ILE C N 1
ATOM 7192 C CA . ILE E 1 37 ? 130.799 121.794 100.983 1.00 52.63 57 ILE C CA 1
ATOM 7193 C C . ILE E 1 37 ? 131.298 123.140 101.485 1.00 57.27 57 ILE C C 1
ATOM 7194 O O . ILE E 1 37 ? 132.162 123.221 102.359 1.00 63.88 57 ILE C O 1
ATOM 7199 N N . TYR E 1 38 ? 130.739 124.209 100.923 1.00 50.25 58 TYR C N 1
ATOM 7200 C CA . TYR E 1 38 ? 131.263 125.561 101.119 1.00 50.52 58 TYR C CA 1
ATOM 7201 C C . TYR E 1 38 ? 130.144 126.480 101.588 1.00 56.84 58 TYR C C 1
ATOM 7202 O O . TYR E 1 38 ? 129.660 127.330 100.830 1.00 60.33 58 TYR C O 1
ATOM 7211 N N . PRO E 1 39 ? 129.722 126.353 102.849 1.00 56.28 59 PRO C N 1
ATOM 7212 C CA . PRO E 1 39 ? 128.544 127.102 103.303 1.00 50.69 59 PRO C CA 1
ATOM 7213 C C . PRO E 1 39 ? 128.825 128.541 103.694 1.00 55.42 59 PRO C C 1
ATOM 7214 O O . PRO E 1 39 ? 127.875 129.329 103.779 1.00 60.53 59 PRO C O 1
ATOM 7218 N N . SER E 1 40 ? 130.078 128.916 103.930 1.00 58.46 60 SER C N 1
ATOM 7219 C CA . SER E 1 40 ? 130.417 130.242 104.437 1.00 53.38 60 SER C CA 1
ATOM 7220 C C . SER E 1 40 ? 131.599 130.828 103.680 1.00 56.36 60 SER C C 1
ATOM 7221 O O . SER E 1 40 ? 132.551 131.344 104.267 1.00 62.80 60 SER C O 1
ATOM 7224 N N . GLY E 1 41 ? 131.553 130.756 102.354 1.00 60.13 61 GLY C N 1
ATOM 7225 C CA . GLY E 1 41 ? 132.582 131.350 101.535 1.00 60.74 61 GLY C CA 1
ATOM 7226 C C . GLY E 1 41 ? 133.482 130.323 100.883 1.00 60.67 61 GLY C C 1
ATOM 7227 O O . GLY E 1 41 ? 133.448 129.134 101.211 1.00 64.70 61 GLY C O 1
ATOM 7228 N N . PRO E 1 42 ? 134.310 130.770 99.935 1.00 58.42 62 PRO C N 1
ATOM 7229 C CA . PRO E 1 42 ? 135.189 129.829 99.223 1.00 56.91 62 PRO C CA 1
ATOM 7230 C C . PRO E 1 42 ? 136.314 129.275 100.078 1.00 58.51 62 PRO C C 1
ATOM 7231 O O . PRO E 1 42 ? 137.045 128.397 99.607 1.00 57.98 62 PRO C O 1
ATOM 7235 N N . SER E 1 43 ? 136.495 129.770 101.297 1.00 64.99 63 SER C N 1
ATOM 7236 C CA . SER E 1 43 ? 137.512 129.271 102.209 1.00 61.64 63 SER C CA 1
ATOM 7237 C C . SER E 1 43 ? 136.873 128.502 103.361 1.00 59.78 63 SER C C 1
ATOM 7238 O O . SER E 1 43 ? 135.678 128.630 103.638 1.00 61.61 63 SER C O 1
ATOM 7241 N N . VAL E 1 44 ? 137.699 127.711 104.041 1.00 54.55 64 VAL C N 1
ATOM 7242 C CA . VAL E 1 44 ? 137.291 126.898 105.188 1.00 61.96 64 VAL C CA 1
ATOM 7243 C C . VAL E 1 44 ? 136.104 126.006 104.830 1.00 62.65 64 VAL C C 1
ATOM 7244 O O . VAL E 1 44 ? 134.969 126.289 105.241 1.00 62.48 64 VAL C O 1
ATOM 7248 N N . PRO E 1 45 ? 136.304 124.945 104.050 1.00 50.41 65 PRO C N 1
ATOM 7249 C CA . PRO E 1 45 ? 135.197 124.035 103.739 1.00 51.62 65 PRO C CA 1
ATOM 7250 C C . PRO E 1 45 ? 134.877 123.116 104.911 1.00 49.24 65 PRO C C 1
ATOM 7251 O O . PRO E 1 45 ? 135.544 123.114 105.946 1.00 45.41 65 PRO C O 1
ATOM 7255 N N . VAL E 1 46 ? 133.824 122.321 104.728 1.00 42.45 66 VAL C N 1
ATOM 7256 C CA . VAL E 1 46 ? 133.325 121.407 105.756 1.00 36.80 66 VAL C CA 1
ATOM 7257 C C . VAL E 1 46 ? 133.105 120.017 105.166 1.00 40.90 66 VAL C C 1
ATOM 7258 O O . VAL E 1 46 ? 132.494 119.891 104.097 1.00 50.36 66 VAL C O 1
ATOM 7262 N N . PRO E 1 47 ? 133.574 118.954 105.817 1.00 39.18 67 PRO C N 1
ATOM 7263 C CA . PRO E 1 47 ? 133.272 117.600 105.339 1.00 40.67 67 PRO C CA 1
ATOM 7264 C C . PRO E 1 47 ? 131.938 117.098 105.869 1.00 51.01 67 PRO C C 1
ATOM 7265 O O . PRO E 1 47 ? 131.608 117.274 107.044 1.00 59.79 67 PRO C O 1
ATOM 7269 N N . VAL E 1 48 ? 131.172 116.450 104.990 1.00 52.23 68 VAL C N 1
ATOM 7270 C CA . VAL E 1 48 ? 129.804 116.031 105.280 1.00 47.40 68 VAL C CA 1
ATOM 7271 C C . VAL E 1 48 ? 129.518 114.753 104.495 1.00 51.24 68 VAL C C 1
ATOM 7272 O O . VAL E 1 48 ? 130.185 114.446 103.506 1.00 56.42 68 VAL C O 1
ATOM 7276 N N . PHE E 1 49 ? 128.519 113.996 104.948 1.00 55.00 69 PHE C N 1
ATOM 7277 C CA . PHE E 1 49 ? 128.133 112.717 104.363 1.00 48.96 69 PHE C CA 1
ATOM 7278 C C . PHE E 1 49 ? 126.841 112.908 103.577 1.00 56.69 69 PHE C C 1
ATOM 7279 O O . PHE E 1 49 ? 125.813 113.281 104.150 1.00 55.98 69 PHE C O 1
ATOM 7287 N N . CYS E 1 50 ? 126.894 112.639 102.273 1.00 74.52 70 CYS C N 1
ATOM 7288 C CA . CYS E 1 50 ? 125.737 112.734 101.390 1.00 67.45 70 CYS C CA 1
ATOM 7289 C C . CYS E 1 50 ? 125.241 111.334 101.052 1.00 68.39 70 CYS C C 1
ATOM 7290 O O . CYS E 1 50 ? 126.024 110.481 100.626 1.00 70.92 70 CYS C O 1
ATOM 7293 N N . ASP E 1 51 ? 123.939 111.107 101.232 1.00 79.10 71 ASP C N 1
ATOM 7294 C CA . ASP E 1 51 ? 123.330 109.790 101.033 1.00 80.59 71 ASP C CA 1
ATOM 7295 C C . ASP E 1 51 ? 122.611 109.799 99.687 1.00 84.72 71 ASP C C 1
ATOM 7296 O O . ASP E 1 51 ? 121.443 110.170 99.575 1.00 81.93 71 ASP C O 1
ATOM 7301 N N . MET E 1 52 ? 123.329 109.384 98.651 1.00 94.11 72 MET C N 1
ATOM 7302 C CA . MET E 1 52 ? 122.766 109.295 97.302 1.00 92.68 72 MET C CA 1
ATOM 7303 C C . MET E 1 52 ? 122.308 107.879 96.970 1.00 91.20 72 MET C C 1
ATOM 7304 O O . MET E 1 52 ? 122.734 107.299 95.973 1.00 92.61 72 MET C O 1
ATOM 7309 N N . THR E 1 53 ? 121.443 107.293 97.790 1.00 95.97 73 THR C N 1
ATOM 7310 C CA . THR E 1 53 ? 120.994 105.936 97.507 1.00 95.75 73 THR C CA 1
ATOM 7311 C C . THR E 1 53 ? 119.498 105.713 97.704 1.00 96.99 73 THR C C 1
ATOM 7312 O O . THR E 1 53 ? 118.940 104.835 97.039 1.00 96.71 73 THR C O 1
ATOM 7316 N N . THR E 1 54 ? 118.809 106.516 98.515 1.00 98.35 74 THR C N 1
ATOM 7317 C CA . THR E 1 54 ? 117.454 106.170 98.937 1.00 99.09 74 THR C CA 1
ATOM 7318 C C . THR E 1 54 ? 116.427 106.367 97.824 1.00 100.72 74 THR C C 1
ATOM 7319 O O . THR E 1 54 ? 115.863 105.393 97.316 1.00 98.65 74 THR C O 1
ATOM 7323 N N . GLU E 1 55 ? 116.167 107.619 97.440 1.00 99.10 75 GLU C N 1
ATOM 7324 C CA . GLU E 1 55 ? 115.148 107.907 96.436 1.00 97.90 75 GLU C CA 1
ATOM 7325 C C . GLU E 1 55 ? 115.736 108.495 95.161 1.00 94.98 75 GLU C C 1
ATOM 7326 O O . GLU E 1 55 ? 115.509 107.947 94.078 1.00 95.98 75 GLU C O 1
ATOM 7332 N N . GLY E 1 56 ? 116.483 109.589 95.249 1.00 93.43 76 GLY C N 1
ATOM 7333 C CA . GLY E 1 56 ? 117.026 110.210 94.058 1.00 95.00 76 GLY C CA 1
ATOM 7334 C C . GLY E 1 56 ? 118.360 110.892 94.277 1.00 98.39 76 GLY C C 1
ATOM 7335 O O . GLY E 1 56 ? 118.800 111.686 93.441 1.00 95.25 76 GLY C O 1
ATOM 7336 N N . GLY E 1 57 ? 119.011 110.596 95.398 1.00 91.74 77 GLY C N 1
ATOM 7337 C CA . GLY E 1 57 ? 120.263 111.245 95.730 1.00 85.04 77 GLY C CA 1
ATOM 7338 C C . GLY E 1 57 ? 120.073 112.396 96.693 1.00 84.39 77 GLY C C 1
ATOM 7339 O O . GLY E 1 57 ? 119.075 112.435 97.417 1.00 89.13 77 GLY C O 1
ATOM 7340 N N . LYS E 1 58 ? 121.015 113.337 96.707 1.00 77.45 78 LYS C N 1
ATOM 7341 C CA . LYS E 1 58 ? 120.964 114.525 97.574 1.00 81.69 78 LYS C CA 1
ATOM 7342 C C . LYS E 1 58 ? 120.944 114.035 99.021 1.00 78.93 78 LYS C C 1
ATOM 7343 O O . LYS E 1 58 ? 121.805 113.219 99.389 1.00 78.84 78 LYS C O 1
ATOM 7349 N N . TRP E 1 59 ? 120.010 114.489 99.859 1.00 58.82 79 TRP C N 1
ATOM 7350 C CA . TRP E 1 59 ? 119.877 114.045 101.246 1.00 57.79 79 TRP C CA 1
ATOM 7351 C C . TRP E 1 59 ? 121.143 114.350 102.055 1.00 59.99 79 TRP C C 1
ATOM 7352 O O . TRP E 1 59 ? 121.860 113.459 102.508 1.00 67.27 79 TRP C O 1
ATOM 7363 N N . THR E 1 60 ? 121.405 115.645 102.210 1.00 59.01 80 THR C N 1
ATOM 7364 C CA . THR E 1 60 ? 122.475 116.092 103.095 1.00 63.24 80 THR C CA 1
ATOM 7365 C C . THR E 1 60 ? 122.126 115.767 104.545 1.00 56.58 80 THR C C 1
ATOM 7366 O O . THR E 1 60 ? 121.039 116.104 105.020 1.00 54.71 80 THR C O 1
ATOM 7370 N N . VAL E 1 61 ? 123.056 115.129 105.251 1.00 41.63 81 VAL C N 1
ATOM 7371 C CA . VAL E 1 61 ? 122.828 114.622 106.601 1.00 38.84 81 VAL C CA 1
ATOM 7372 C C . VAL E 1 61 ? 123.395 115.614 107.608 1.00 35.86 81 VAL C C 1
ATOM 7373 O O . VAL E 1 61 ? 124.476 116.174 107.392 1.00 46.67 81 VAL C O 1
ATOM 7377 N N . PHE E 1 62 ? 122.671 115.839 108.710 1.00 18.16 82 PHE C N 1
ATOM 7378 C CA . PHE E 1 62 ? 123.176 116.675 109.795 1.00 26.92 82 PHE C CA 1
ATOM 7379 C C . PHE E 1 62 ? 123.029 116.020 111.167 1.00 17.12 82 PHE C C 1
ATOM 7380 O O . PHE E 1 62 ? 123.108 116.708 112.186 1.00 12.79 82 PHE C O 1
ATOM 7388 N N . GLN E 1 63 ? 122.860 114.701 111.217 1.00 25.32 83 GLN C N 1
ATOM 7389 C CA . GLN E 1 63 ? 122.794 113.977 112.480 1.00 25.02 83 GLN C CA 1
ATOM 7390 C C . GLN E 1 63 ? 122.938 112.490 112.187 1.00 19.12 83 GLN C C 1
ATOM 7391 O O . GLN E 1 63 ? 122.472 112.016 111.151 1.00 27.82 83 GLN C O 1
ATOM 7397 N N . LYS E 1 64 ? 123.587 111.762 113.095 1.00 24.24 84 LYS C N 1
ATOM 7398 C CA . LYS E 1 64 ? 123.815 110.336 112.889 1.00 39.70 84 LYS C CA 1
ATOM 7399 C C . LYS E 1 64 ? 124.164 109.672 114.213 1.00 37.92 84 LYS C C 1
ATOM 7400 O O . LYS E 1 64 ? 125.028 110.164 114.943 1.00 42.24 84 LYS C O 1
ATOM 7406 N N . ARG E 1 65 ? 123.486 108.566 114.520 1.00 33.45 85 ARG C N 1
ATOM 7407 C CA . ARG E 1 65 ? 123.825 107.714 115.654 1.00 35.84 85 ARG C CA 1
ATOM 7408 C C . ARG E 1 65 ? 123.589 106.267 115.262 1.00 39.74 85 ARG C C 1
ATOM 7409 O O . ARG E 1 65 ? 122.565 105.952 114.651 1.00 46.19 85 ARG C O 1
ATOM 7417 N N . PHE E 1 66 ? 124.533 105.389 115.603 1.00 45.75 86 PHE C N 1
ATOM 7418 C CA . PHE E 1 66 ? 124.275 103.957 115.518 1.00 47.27 86 PHE C CA 1
ATOM 7419 C C . PHE E 1 66 ? 124.799 103.151 116.697 1.00 47.49 86 PHE C C 1
ATOM 7420 O O . PHE E 1 66 ? 124.393 101.995 116.841 1.00 55.31 86 PHE C O 1
ATOM 7428 N N . ASN E 1 67 ? 125.666 103.699 117.542 1.00 52.30 87 ASN C N 1
ATOM 7429 C CA . ASN E 1 67 ? 126.083 103.029 118.768 1.00 58.82 87 ASN C CA 1
ATOM 7430 C C . ASN E 1 67 ? 126.516 104.099 119.767 1.00 61.25 87 ASN C C 1
ATOM 7431 O O . ASN E 1 67 ? 126.367 105.298 119.515 1.00 64.06 87 ASN C O 1
ATOM 7436 N N . GLY E 1 68 ? 127.038 103.672 120.913 1.00 50.95 88 GLY C N 1
ATOM 7437 C CA . GLY E 1 68 ? 127.306 104.623 121.976 1.00 53.20 88 GLY C CA 1
ATOM 7438 C C . GLY E 1 68 ? 128.366 105.646 121.626 1.00 51.76 88 GLY C C 1
ATOM 7439 O O . GLY E 1 68 ? 128.044 106.819 121.418 1.00 49.41 88 GLY C O 1
ATOM 7440 N N . SER E 1 69 ? 129.623 105.201 121.533 1.00 49.98 89 SER C N 1
ATOM 7441 C CA . SER E 1 69 ? 130.748 105.992 121.039 1.00 49.51 89 SER C CA 1
ATOM 7442 C C . SER E 1 69 ? 130.721 107.447 121.491 1.00 55.72 89 SER C C 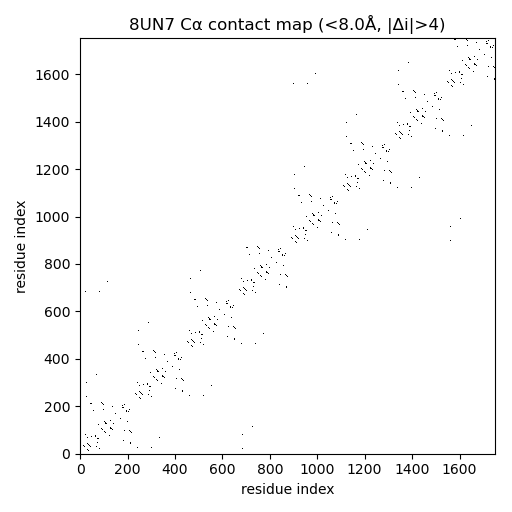1
ATOM 7443 O O . SER E 1 69 ? 130.996 107.752 122.655 1.00 60.20 89 SER C O 1
ATOM 7446 N N . VAL E 1 70 ? 130.391 108.345 120.563 1.00 44.70 90 VAL C N 1
ATOM 7447 C CA . VAL E 1 70 ? 130.413 109.777 120.833 1.00 35.15 90 VAL C CA 1
ATOM 7448 C C . VAL E 1 70 ? 129.300 110.139 121.805 1.00 38.22 90 VAL C C 1
ATOM 7449 O O . VAL E 1 70 ? 128.139 109.756 121.617 1.00 43.90 90 VAL C O 1
ATOM 7453 N N . SER E 1 71 ? 129.651 110.886 122.849 1.00 32.34 91 SER C N 1
ATOM 7454 C CA . SER E 1 71 ? 128.677 111.387 123.808 1.00 39.99 91 SER C CA 1
ATOM 7455 C C . SER E 1 71 ? 127.973 112.615 123.243 1.00 35.27 91 SER C C 1
ATOM 7456 O O . SER E 1 71 ? 128.542 113.354 122.436 1.00 35.78 91 SER C O 1
ATOM 7459 N N . PHE E 1 72 ? 126.726 112.826 123.670 1.00 30.51 92 PHE C N 1
ATOM 7460 C CA . PHE E 1 72 ? 125.900 113.909 123.149 1.00 27.58 92 PHE C CA 1
ATOM 7461 C C . PHE E 1 72 ? 125.465 114.894 124.229 1.00 32.18 92 PHE C C 1
ATOM 7462 O O . PHE E 1 72 ? 124.531 115.669 124.006 1.00 40.29 92 PHE C O 1
ATOM 7470 N N . PHE E 1 73 ? 126.104 114.879 125.397 1.00 32.60 93 PHE C N 1
ATOM 7471 C CA . PHE E 1 73 ? 125.765 115.845 126.435 1.00 34.43 93 PHE C CA 1
ATOM 7472 C C . PHE E 1 73 ? 126.076 117.272 125.987 1.00 45.50 93 PHE C C 1
ATOM 7473 O O . PHE E 1 73 ? 125.157 118.062 125.750 1.00 48.72 93 PHE C O 1
ATOM 7481 N N . ARG E 1 74 ? 127.364 117.599 125.844 1.00 28.45 94 ARG C N 1
ATOM 7482 C CA . ARG E 1 74 ? 127.834 118.823 125.193 1.00 35.17 94 ARG C CA 1
ATOM 7483 C C . ARG E 1 74 ? 127.244 120.110 125.767 1.00 39.94 94 ARG C C 1
ATOM 7484 O O . ARG E 1 74 ? 126.560 120.090 126.794 1.00 38.47 94 ARG C O 1
ATOM 7492 N N . GLY E 1 75 ? 127.515 121.239 125.108 1.00 44.36 95 GLY C N 1
ATOM 7493 C CA . GLY E 1 75 ? 127.050 122.538 125.559 1.00 38.78 95 GLY C CA 1
ATOM 7494 C C . GLY E 1 75 ? 126.639 123.468 124.434 1.00 43.62 95 GLY C C 1
ATOM 7495 O O . GLY E 1 75 ? 126.440 123.026 123.300 1.00 46.01 95 GLY C O 1
ATOM 7496 N N . TRP E 1 76 ? 126.510 124.765 124.732 1.00 36.65 96 TRP C N 1
ATOM 7497 C CA . TRP E 1 76 ? 126.024 125.716 123.735 1.00 35.19 96 TRP C CA 1
ATOM 7498 C C . TRP E 1 76 ? 127.039 125.932 122.618 1.00 42.98 96 TRP C C 1
ATOM 7499 O O . TRP E 1 76 ? 126.670 125.981 121.438 1.00 43.24 96 TRP C O 1
ATOM 7510 N N . ASN E 1 77 ? 128.320 126.064 122.968 1.00 45.67 97 ASN C N 1
ATOM 7511 C CA . ASN E 1 77 ? 129.349 126.257 121.951 1.00 38.03 97 ASN C CA 1
ATOM 7512 C C . ASN E 1 77 ? 129.493 125.026 121.064 1.00 40.42 97 ASN C C 1
ATOM 7513 O O . ASN E 1 77 ? 129.680 125.149 119.847 1.00 40.62 97 ASN C O 1
ATOM 7518 N N . ASP E 1 78 ? 129.405 123.833 121.655 1.00 45.35 98 ASP C N 1
ATOM 7519 C CA . ASP E 1 78 ? 129.586 122.605 120.889 1.00 36.04 98 ASP C CA 1
ATOM 7520 C C . ASP E 1 78 ? 128.430 122.369 119.927 1.00 36.11 98 ASP C C 1
ATOM 7521 O O . ASP E 1 78 ? 128.617 121.782 118.857 1.00 30.37 98 ASP C O 1
ATOM 7526 N N . TYR E 1 79 ? 127.223 122.799 120.296 1.00 33.64 99 TYR C N 1
ATOM 7527 C CA . TYR E 1 79 ? 126.099 122.697 119.376 1.00 31.00 99 TYR C CA 1
ATOM 7528 C C . TYR E 1 79 ? 126.099 123.815 118.346 1.00 42.57 99 TYR C C 1
ATOM 7529 O O . TYR E 1 79 ? 125.616 123.610 117.228 1.00 41.36 99 TYR C O 1
ATOM 7538 N N . LYS E 1 80 ? 126.638 124.985 118.690 1.00 35.91 100 LYS C N 1
ATOM 7539 C CA . LYS E 1 80 ? 126.719 126.067 117.717 1.00 31.09 100 LYS C CA 1
ATOM 7540 C C . LYS E 1 80 ? 127.785 125.800 116.660 1.00 39.98 100 LYS C C 1
ATOM 7541 O O . LYS E 1 80 ? 127.615 126.183 115.498 1.00 47.47 100 LYS C O 1
ATOM 7547 N N . LEU E 1 81 ? 128.888 125.147 117.032 1.00 34.64 101 LEU C N 1
ATOM 7548 C CA . LEU E 1 81 ? 129.995 124.967 116.101 1.00 24.72 101 LEU C CA 1
ATOM 7549 C C . LEU E 1 81 ? 130.130 123.549 115.564 1.00 25.59 101 LEU C C 1
ATOM 7550 O O . LEU E 1 81 ? 130.868 123.344 114.596 1.00 37.75 101 LEU C O 1
ATOM 7555 N N . GLY E 1 82 ? 129.460 122.577 116.155 1.00 30.71 102 GLY C N 1
ATOM 7556 C CA . GLY E 1 82 ? 129.500 121.234 115.614 1.00 26.14 102 GLY C CA 1
ATOM 7557 C C . GLY E 1 82 ? 130.557 120.375 116.279 1.00 23.44 102 GLY C C 1
ATOM 7558 O O . GLY E 1 82 ? 131.519 120.870 116.875 1.00 42.57 102 GLY C O 1
ATOM 7559 N N . PHE E 1 83 ? 130.378 119.061 116.177 1.00 14.81 103 PHE C N 1
ATOM 7560 C CA . PHE E 1 83 ? 131.297 118.113 116.787 1.00 24.36 103 PHE C CA 1
ATOM 7561 C C . PHE E 1 83 ? 131.133 116.759 116.117 1.00 32.30 103 PHE C C 1
ATOM 7562 O O . PHE E 1 83 ? 130.222 116.548 115.314 1.00 30.72 103 PHE C O 1
ATOM 7570 N N . GLY E 1 84 ? 132.033 115.842 116.455 1.00 45.36 104 GLY C N 1
ATOM 7571 C CA . GLY E 1 84 ? 131.998 114.486 115.939 1.00 43.00 104 GLY C CA 1
ATOM 7572 C C . GLY E 1 84 ? 132.823 114.331 114.678 1.00 49.62 104 GLY C C 1
ATOM 7573 O O . GLY E 1 84 ? 133.479 115.259 114.196 1.00 56.42 104 GLY C O 1
ATOM 7574 N N . ARG E 1 85 ? 132.779 113.118 114.135 1.00 48.64 105 ARG C N 1
ATOM 7575 C CA . ARG E 1 85 ? 133.492 112.774 112.916 1.00 49.74 105 ARG C CA 1
ATOM 7576 C C . ARG E 1 85 ? 132.499 112.494 111.797 1.00 44.28 105 ARG C C 1
ATOM 7577 O O . ARG E 1 85 ? 131.382 112.035 112.039 1.00 46.13 105 ARG C O 1
ATOM 7585 N N . ALA E 1 86 ? 132.920 112.769 110.561 1.00 43.92 106 ALA C N 1
ATOM 7586 C CA . ALA E 1 86 ? 131.999 112.679 109.433 1.00 40.32 106 ALA C CA 1
ATOM 7587 C C . ALA E 1 86 ? 131.680 111.237 109.060 1.00 50.73 106 ALA C C 1
ATOM 7588 O O . ALA E 1 86 ? 130.560 110.948 108.626 1.00 64.80 106 ALA C O 1
ATOM 7590 N N . ASP E 1 87 ? 132.638 110.323 109.207 1.00 51.86 107 ASP C N 1
ATOM 7591 C CA . ASP E 1 87 ? 132.386 108.936 108.834 1.00 55.82 107 ASP C CA 1
ATOM 7592 C C . ASP E 1 87 ? 131.616 108.176 109.906 1.00 59.33 107 ASP C C 1
ATOM 7593 O O . ASP E 1 87 ? 131.082 107.097 109.627 1.00 64.80 107 ASP C O 1
ATOM 7598 N N . GLY E 1 88 ? 131.546 108.708 111.124 1.00 48.63 108 GLY C N 1
ATOM 7599 C CA . GLY E 1 88 ? 130.815 108.054 112.191 1.00 44.81 108 GLY C CA 1
ATOM 7600 C C . GLY E 1 88 ? 129.594 108.829 112.641 1.00 48.48 108 GLY C C 1
ATOM 7601 O O . GLY E 1 88 ? 128.689 109.094 111.847 1.00 45.09 108 GLY C O 1
ATOM 7602 N N . GLU E 1 89 ? 129.561 109.196 113.918 1.00 47.34 109 GLU C N 1
ATOM 7603 C CA . GLU E 1 89 ? 128.481 110.001 114.470 1.00 45.53 109 GLU C CA 1
ATOM 7604 C C . GLU E 1 89 ? 128.927 111.452 114.579 1.00 50.11 109 GLU C C 1
ATOM 7605 O O . GLU E 1 89 ? 130.092 111.731 114.875 1.00 54.90 109 GLU C O 1
ATOM 7611 N N . TYR E 1 90 ? 128.000 112.378 114.344 1.00 21.58 110 TYR C N 1
ATOM 7612 C CA . TYR E 1 90 ? 128.362 113.788 114.328 1.00 12.32 110 TYR C CA 1
ATOM 7613 C C . TYR E 1 90 ? 127.112 114.650 114.388 1.00 16.98 110 TYR C C 1
ATOM 7614 O O . TYR E 1 90 ? 125.989 114.174 114.212 1.00 23.61 110 TYR C O 1
ATOM 7623 N N . TRP E 1 91 ? 127.333 115.938 114.644 1.00 24.97 111 TRP C N 1
ATOM 7624 C CA . TRP E 1 91 ? 126.301 116.965 114.587 1.00 24.60 111 TRP C CA 1
ATOM 7625 C C . TRP E 1 91 ? 126.889 118.166 113.864 1.00 28.52 111 TRP C C 1
ATOM 7626 O O . TRP E 1 91 ? 127.906 118.713 114.298 1.00 34.01 111 TRP C O 1
ATOM 7637 N N . LEU E 1 92 ? 126.249 118.576 112.766 1.00 26.72 112 LEU C N 1
ATOM 7638 C CA . LEU E 1 92 ? 126.857 119.558 111.875 1.00 20.07 112 LEU C CA 1
ATOM 7639 C C . LEU E 1 92 ? 127.054 120.903 112.560 1.00 26.49 112 LEU C C 1
ATOM 7640 O O . LEU E 1 92 ? 128.145 121.481 112.498 1.00 42.37 112 LEU C O 1
ATOM 7645 N N . GLY E 1 93 ? 126.020 121.423 113.210 1.00 29.62 113 GLY C N 1
ATOM 7646 C CA . GLY E 1 93 ? 126.202 122.732 113.838 1.00 32.81 113 GLY C CA 1
ATOM 7647 C C . GLY E 1 93 ? 125.136 123.706 113.379 1.00 35.11 113 GLY C C 1
ATOM 7648 O O . GLY E 1 93 ? 124.874 123.872 112.190 1.00 38.12 113 GLY C O 1
ATOM 7649 N N . LEU E 1 94 ? 124.518 124.377 114.353 1.00 41.44 114 LEU C N 1
ATOM 7650 C CA . LEU E 1 94 ? 123.397 125.261 114.056 1.00 38.58 114 LEU C CA 1
ATOM 7651 C C . LEU E 1 94 ? 123.799 126.401 113.133 1.00 36.77 114 LEU C C 1
ATOM 7652 O O . LEU E 1 94 ? 122.998 126.826 112.294 1.00 41.65 114 LEU C O 1
ATOM 7657 N N . GLN E 1 95 ? 125.025 126.907 113.270 1.00 30.37 115 GLN C N 1
ATOM 7658 C CA . GLN E 1 95 ? 125.477 128.004 112.421 1.00 39.33 115 GLN C CA 1
ATOM 7659 C C . GLN E 1 95 ? 125.518 127.587 110.956 1.00 50.90 115 GLN C C 1
ATOM 7660 O O . GLN E 1 95 ? 125.076 128.332 110.071 1.00 47.39 115 GLN C O 1
ATOM 7666 N N . ASN E 1 96 ? 126.031 126.386 110.681 1.00 47.05 116 ASN C N 1
ATOM 7667 C CA . ASN E 1 96 ? 126.158 125.929 109.301 1.00 36.90 116 ASN C CA 1
ATOM 7668 C C . ASN E 1 96 ? 124.796 125.672 108.670 1.00 40.12 116 ASN C C 1
ATOM 7669 O O . ASN E 1 96 ? 124.558 126.054 107.518 1.00 47.21 116 ASN C O 1
ATOM 7674 N N . MET E 1 97 ? 123.888 125.028 109.406 1.00 41.62 117 MET C N 1
ATOM 7675 C CA . MET E 1 97 ? 122.548 124.801 108.875 1.00 43.85 117 MET C CA 1
ATOM 7676 C C . MET E 1 97 ? 121.798 126.112 108.682 1.00 41.42 117 MET C C 1
ATOM 7677 O O . MET E 1 97 ? 121.037 126.258 107.719 1.00 46.31 117 MET C O 1
ATOM 7682 N N . HIS E 1 98 ? 121.994 127.082 109.577 1.00 28.40 118 HIS C N 1
ATOM 7683 C CA . HIS E 1 98 ? 121.370 128.383 109.371 1.00 31.65 118 HIS C CA 1
ATOM 7684 C C . HIS E 1 98 ? 121.902 129.058 108.116 1.00 39.36 118 HIS C C 1
ATOM 7685 O O . HIS E 1 98 ? 121.130 129.625 107.334 1.00 55.20 118 HIS C O 1
ATOM 7692 N N . LEU E 1 99 ? 123.219 129.016 107.909 1.00 46.83 119 LEU C N 1
ATOM 7693 C CA . LEU E 1 99 ? 123.790 129.644 106.722 1.00 48.77 119 LEU C CA 1
ATOM 7694 C C . LEU E 1 99 ? 123.312 128.952 105.453 1.00 48.52 119 LEU C C 1
ATOM 7695 O O . LEU E 1 99 ? 123.102 129.604 104.424 1.00 51.10 119 LEU C O 1
ATOM 7700 N N . LEU E 1 100 ? 123.137 127.631 105.507 1.00 48.68 120 LEU C N 1
ATOM 7701 C CA . LEU E 1 100 ? 122.618 126.903 104.354 1.00 45.85 120 LEU C CA 1
ATOM 7702 C C . LEU E 1 100 ? 121.170 127.286 104.064 1.00 47.13 120 LEU C C 1
ATOM 7703 O O . LEU E 1 100 ? 120.822 127.628 102.929 1.00 55.07 120 LEU C O 1
ATOM 7708 N N . THR E 1 101 ? 120.308 127.242 105.084 1.00 44.65 121 THR C N 1
ATOM 7709 C CA . THR E 1 101 ? 118.885 127.467 104.856 1.00 46.22 121 THR C CA 1
ATOM 7710 C C . THR E 1 101 ? 118.541 128.935 104.647 1.00 48.97 121 THR C C 1
ATOM 7711 O O . THR E 1 101 ? 117.426 129.234 104.210 1.00 51.85 121 THR C O 1
ATOM 7715 N N . LEU E 1 102 ? 119.457 129.856 104.953 1.00 47.27 122 LEU C N 1
ATOM 7716 C CA . LEU E 1 102 ? 119.189 131.262 104.678 1.00 36.87 122 LEU C CA 1
ATOM 7717 C C . LEU E 1 102 ? 119.123 131.536 103.182 1.00 46.26 122 LEU C C 1
ATOM 7718 O O . LEU E 1 102 ? 118.348 132.394 102.745 1.00 51.90 122 LEU C O 1
ATOM 7723 N N . LYS E 1 103 ? 119.904 130.810 102.385 1.00 53.43 123 LYS C N 1
ATOM 7724 C CA . LYS E 1 103 ? 120.039 131.099 100.962 1.00 54.97 123 LYS C CA 1
ATOM 7725 C C . LYS E 1 103 ? 118.999 130.377 100.109 1.00 54.65 123 LYS C C 1
ATOM 7726 O O . LYS E 1 103 ? 118.372 130.993 99.243 1.00 55.42 123 LYS C O 1
ATOM 7732 N N . GLN E 1 104 ? 118.802 129.082 100.336 1.00 55.64 124 GLN C N 1
ATOM 7733 C CA . GLN E 1 104 ? 117.937 128.273 99.492 1.00 59.57 124 GLN C CA 1
ATOM 7734 C C . GLN E 1 104 ? 116.831 127.616 100.309 1.00 66.96 124 GLN C C 1
ATOM 7735 O O . GLN E 1 104 ? 116.959 127.402 101.517 1.00 66.67 124 GLN C O 1
ATOM 7741 N N . LYS E 1 105 ? 115.730 127.309 99.626 1.00 69.12 125 LYS C N 1
ATOM 7742 C CA . LYS E 1 105 ? 114.644 126.544 100.223 1.00 64.49 125 LYS C CA 1
ATOM 7743 C C . LYS E 1 105 ? 115.046 125.081 100.361 1.00 63.70 125 LYS C C 1
ATOM 7744 O O . LYS E 1 105 ? 115.858 124.566 99.590 1.00 68.55 125 LYS C O 1
ATOM 7750 N N . TYR E 1 106 ? 114.465 124.404 101.348 1.00 55.34 126 TYR C N 1
ATOM 7751 C CA . TYR E 1 106 ? 114.857 123.032 101.647 1.00 58.26 126 TYR C CA 1
ATOM 7752 C C . TYR E 1 106 ? 113.639 122.251 102.133 1.00 58.94 126 TYR C C 1
ATOM 7753 O O . TYR E 1 106 ? 112.519 122.766 102.185 1.00 58.46 126 TYR C O 1
ATOM 7762 N N . GLU E 1 107 ? 113.874 120.990 102.491 1.00 63.20 127 GLU C N 1
ATOM 7763 C CA . GLU E 1 107 ? 112.829 120.062 102.898 1.00 61.88 127 GLU C CA 1
ATOM 7764 C C . GLU E 1 107 ? 113.451 119.019 103.818 1.00 63.08 127 GLU C C 1
ATOM 7765 O O . GLU E 1 107 ? 114.565 118.562 103.565 1.00 67.09 127 GLU C O 1
ATOM 7771 N N . LEU E 1 108 ? 112.730 118.641 104.872 1.00 46.06 128 LEU C N 1
ATOM 7772 C CA . LEU E 1 108 ? 113.274 117.807 105.937 1.00 45.88 128 LEU C CA 1
ATOM 7773 C C . LEU E 1 108 ? 112.714 116.390 105.870 1.00 45.55 128 LEU C C 1
ATOM 7774 O O . LEU E 1 108 ? 111.544 116.189 105.533 1.00 53.53 128 LEU C O 1
ATOM 7779 N N . ARG E 1 109 ? 113.561 115.410 106.194 1.00 47.71 129 ARG C N 1
ATOM 7780 C CA . ARG E 1 109 ? 113.161 114.013 106.303 1.00 45.76 129 ARG C CA 1
ATOM 7781 C C . ARG E 1 109 ? 113.862 113.373 107.494 1.00 49.53 129 ARG C C 1
ATOM 7782 O O . ARG E 1 109 ? 115.056 113.592 107.708 1.00 53.46 129 ARG C O 1
ATOM 7790 N N . VAL E 1 110 ? 113.119 112.577 108.262 1.00 43.88 130 VAL C N 1
ATOM 7791 C CA . VAL E 1 110 ? 113.642 111.872 109.428 1.00 39.78 130 VAL C CA 1
ATOM 7792 C C . VAL E 1 110 ? 113.274 110.400 109.308 1.00 45.79 130 VAL C C 1
ATOM 7793 O O . VAL E 1 110 ? 112.112 110.066 109.058 1.00 51.30 130 VAL C O 1
ATOM 7797 N N . ASP E 1 111 ? 114.261 109.523 109.489 1.00 52.68 131 ASP C N 1
ATOM 7798 C CA . ASP E 1 111 ? 114.040 108.084 109.514 1.00 52.61 131 ASP C CA 1
ATOM 7799 C C . ASP E 1 111 ? 114.801 107.483 110.686 1.00 51.78 131 ASP C C 1
ATOM 7800 O O . ASP E 1 111 ? 115.866 107.978 111.063 1.00 57.91 131 ASP C O 1
ATOM 7805 N N . LEU E 1 112 ? 114.254 106.413 111.257 1.00 58.58 132 LEU C N 1
ATOM 7806 C CA . LEU E 1 112 ? 114.783 105.832 112.482 1.00 64.15 132 LEU C CA 1
ATOM 7807 C C . LEU E 1 112 ? 114.448 104.348 112.544 1.00 66.23 132 LEU C C 1
ATOM 7808 O O . LEU E 1 112 ? 113.517 103.878 111.887 1.00 67.51 132 LEU C O 1
ATOM 7813 N N . GLU E 1 113 ? 115.223 103.613 113.344 1.00 79.99 133 GLU C N 1
ATOM 7814 C CA . GLU E 1 113 ? 115.102 102.163 113.459 1.00 79.69 133 GLU C CA 1
ATOM 7815 C C . GLU E 1 113 ? 115.302 101.734 114.908 1.00 82.43 133 GLU C C 1
ATOM 7816 O O . GLU E 1 113 ? 116.187 102.252 115.592 1.00 83.95 133 GLU C O 1
ATOM 7822 N N . ASP E 1 114 ? 114.480 100.794 115.373 1.00 89.24 134 ASP C N 1
ATOM 7823 C CA . ASP E 1 114 ? 114.553 100.304 116.741 1.00 89.95 134 ASP C CA 1
ATOM 7824 C C . ASP E 1 114 ? 115.553 99.154 116.812 1.00 94.40 134 ASP C C 1
ATOM 7825 O O . ASP E 1 114 ? 116.424 98.994 115.955 1.00 94.36 134 ASP C O 1
ATOM 7830 N N . PHE E 1 115 ? 115.414 98.314 117.837 1.00 94.17 135 PHE C N 1
ATOM 7831 C CA . PHE E 1 115 ? 116.376 97.238 118.023 1.00 90.55 135 PHE C CA 1
ATOM 7832 C C . PHE E 1 115 ? 116.190 96.090 117.025 1.00 93.74 135 PHE C C 1
ATOM 7833 O O . PHE E 1 115 ? 117.191 95.560 116.531 1.00 95.87 135 PHE C O 1
ATOM 7841 N N . GLU E 1 116 ? 114.945 95.662 116.721 1.00 108.73 136 GLU C N 1
ATOM 7842 C CA . GLU E 1 116 ? 114.849 94.334 116.106 1.00 109.79 136 GLU C CA 1
ATOM 7843 C C . GLU E 1 116 ? 115.447 94.361 114.712 1.00 114.12 136 GLU C C 1
ATOM 7844 O O . GLU E 1 116 ? 116.592 93.966 114.467 1.00 116.19 136 GLU C O 1
ATOM 7850 N N . ASN E 1 117 ? 114.602 94.836 113.798 1.00 112.67 137 ASN C N 1
ATOM 7851 C CA . ASN E 1 117 ? 114.901 95.201 112.428 1.00 110.10 137 ASN C CA 1
ATOM 7852 C C . ASN E 1 117 ? 113.927 96.293 111.997 1.00 110.02 137 ASN C C 1
ATOM 7853 O O . ASN E 1 117 ? 113.922 96.691 110.828 1.00 112.32 137 ASN C O 1
ATOM 7858 N N . ASN E 1 118 ? 113.086 96.770 112.921 1.00 101.47 138 ASN C N 1
ATOM 7859 C CA . ASN E 1 118 ? 111.877 97.484 112.530 1.00 102.61 138 ASN C CA 1
ATOM 7860 C C . ASN E 1 118 ? 112.307 98.817 111.919 1.00 101.81 138 ASN C C 1
ATOM 7861 O O . ASN E 1 118 ? 113.376 99.348 112.230 1.00 99.77 138 ASN C O 1
ATOM 7866 N N . THR E 1 119 ? 111.467 99.367 111.047 1.00 88.36 139 THR C N 1
ATOM 7867 C CA . THR E 1 119 ? 111.794 100.634 110.406 1.00 86.74 139 THR C CA 1
ATOM 7868 C C . THR E 1 119 ? 110.566 101.528 110.362 1.00 84.96 139 THR C C 1
ATOM 7869 O O . THR E 1 119 ? 109.428 101.065 110.468 1.00 86.61 139 THR C O 1
ATOM 7873 N N . ALA E 1 120 ? 110.822 102.823 110.193 1.00 66.42 140 ALA C N 1
ATOM 7874 C CA . ALA E 1 120 ? 109.783 103.826 110.006 1.00 67.50 140 ALA C CA 1
ATOM 7875 C C . ALA E 1 120 ? 110.453 105.113 109.547 1.00 66.03 140 ALA C C 1
ATOM 7876 O O . ALA E 1 120 ? 111.680 105.226 109.548 1.00 69.32 140 ALA C O 1
ATOM 7878 N N . TYR E 1 121 ? 109.633 106.084 109.148 1.00 49.14 141 TYR C N 1
ATOM 7879 C CA . TYR E 1 121 ? 110.160 107.366 108.701 1.00 51.38 141 TYR C CA 1
ATOM 7880 C C . TYR E 1 121 ? 109.044 108.399 108.680 1.00 53.23 141 TYR C C 1
ATOM 7881 O O . TYR E 1 121 ? 107.860 108.063 108.755 1.00 59.06 141 TYR C O 1
ATOM 7890 N N . ALA E 1 122 ? 109.446 109.666 108.571 1.00 51.00 142 ALA C N 1
ATOM 7891 C CA . ALA E 1 122 ? 108.528 110.794 108.495 1.00 50.43 142 ALA C CA 1
ATOM 7892 C C . ALA E 1 122 ? 109.093 111.843 107.548 1.00 48.76 142 ALA C C 1
ATOM 7893 O O . ALA E 1 122 ? 110.300 111.905 107.308 1.00 58.50 142 ALA C O 1
ATOM 7895 N N . LYS E 1 123 ? 108.202 112.678 107.015 1.00 45.72 143 LYS C N 1
ATOM 7896 C CA . LYS E 1 123 ? 108.568 113.689 106.032 1.00 52.03 143 LYS C CA 1
ATOM 7897 C C . LYS E 1 123 ? 107.878 115.005 106.355 1.00 56.83 143 LYS C C 1
ATOM 7898 O O . LYS E 1 123 ? 106.715 115.019 106.768 1.00 67.35 143 LYS C O 1
ATOM 7904 N N . TYR E 1 124 ? 108.598 116.109 106.162 1.00 44.09 144 TYR C N 1
ATOM 7905 C CA . TYR E 1 124 ? 108.059 117.450 106.338 1.00 42.30 144 TYR C CA 1
ATOM 7906 C C . TYR E 1 124 ? 108.393 118.277 105.108 1.00 46.43 144 TYR C C 1
ATOM 7907 O O . TYR E 1 124 ? 109.513 118.215 104.597 1.00 48.71 144 TYR C O 1
ATOM 7916 N N . ALA E 1 125 ? 107.418 119.053 104.636 1.00 55.06 145 ALA C N 1
ATOM 7917 C CA . ALA E 1 125 ? 107.575 119.754 103.368 1.00 50.77 145 ALA C CA 1
ATOM 7918 C C . ALA E 1 125 ? 108.462 120.988 103.479 1.00 54.79 145 ALA C C 1
ATOM 7919 O O . ALA E 1 125 ? 109.111 121.361 102.496 1.00 57.02 145 ALA C O 1
ATOM 7921 N N . ASP E 1 126 ? 108.504 121.635 104.642 1.00 56.17 146 ASP C N 1
ATOM 7922 C CA . ASP E 1 126 ? 109.263 122.866 104.817 1.00 51.93 146 ASP C CA 1
ATOM 7923 C C . ASP E 1 126 ? 110.127 122.779 106.064 1.00 54.08 146 ASP C C 1
ATOM 7924 O O . ASP E 1 126 ? 109.694 122.254 107.093 1.00 59.39 146 ASP C O 1
ATOM 7929 N N . PHE E 1 127 ? 111.346 123.307 105.971 1.00 51.00 147 PHE C N 1
ATOM 7930 C CA . PHE E 1 127 ? 112.264 123.326 107.102 1.00 50.08 147 PHE C CA 1
ATOM 7931 C C . PHE E 1 127 ? 113.157 124.553 107.010 1.00 44.43 147 PHE C C 1
ATOM 7932 O O . PHE E 1 127 ? 113.692 124.851 105.939 1.00 48.84 147 PHE C O 1
ATOM 7940 N N . SER E 1 128 ? 113.322 125.251 108.131 1.00 42.40 148 SER C N 1
ATOM 7941 C CA . SER E 1 128 ? 114.182 126.425 108.187 1.00 49.64 148 SER C CA 1
ATOM 7942 C C . SER E 1 128 ? 114.541 126.703 109.640 1.00 50.91 148 SER C C 1
ATOM 7943 O O . SER E 1 128 ? 113.925 126.173 110.566 1.00 51.03 148 SER C O 1
ATOM 7946 N N . ILE E 1 129 ? 115.556 127.545 109.826 1.00 51.25 149 ILE C N 1
ATOM 7947 C CA . ILE E 1 129 ? 116.040 127.938 111.146 1.00 46.82 149 ILE C CA 1
ATOM 7948 C C . ILE E 1 129 ? 116.175 129.454 111.172 1.00 49.81 149 ILE C C 1
ATOM 7949 O O . ILE E 1 129 ? 117.017 130.015 110.461 1.00 49.81 149 ILE C O 1
ATOM 7954 N N . SER E 1 130 ? 115.360 130.112 112.001 1.00 54.11 150 SER C N 1
ATOM 7955 C CA . SER E 1 130 ? 115.330 131.567 112.115 1.00 51.41 150 SER C CA 1
ATOM 7956 C C . SER E 1 130 ? 115.171 132.198 110.738 1.00 52.50 150 SER C C 1
ATOM 7957 O O . SER E 1 130 ? 116.127 132.778 110.208 1.00 49.98 150 SER C O 1
ATOM 7960 N N . PRO E 1 131 ? 113.988 132.097 110.128 1.00 53.86 151 PRO C N 1
ATOM 7961 C CA . PRO E 1 131 ? 113.829 132.500 108.723 1.00 57.16 151 PRO C CA 1
ATOM 7962 C C . PRO E 1 131 ? 114.219 133.940 108.418 1.00 61.42 151 PRO C C 1
ATOM 7963 O O . PRO E 1 131 ? 115.035 134.181 107.524 1.00 64.74 151 PRO C O 1
ATOM 7967 N N . ASN E 1 132 ? 113.655 134.904 109.142 1.00 49.05 152 ASN C N 1
ATOM 7968 C CA . ASN E 1 132 ? 113.819 136.319 108.815 1.00 44.70 152 ASN C CA 1
ATOM 7969 C C . ASN E 1 132 ? 114.504 137.100 109.926 1.00 52.36 152 ASN C C 1
ATOM 7970 O O . ASN E 1 132 ? 114.195 138.272 110.148 1.00 56.41 152 ASN C O 1
ATOM 7975 N N . ALA E 1 133 ? 115.444 136.485 110.635 1.00 49.56 153 ALA C N 1
ATOM 7976 C CA . ALA E 1 133 ? 116.108 137.109 111.771 1.00 39.99 153 ALA C CA 1
ATOM 7977 C C . ALA E 1 133 ? 117.282 137.952 111.295 1.00 38.69 153 ALA C C 1
ATOM 7978 O O . ALA E 1 133 ? 118.066 137.516 110.448 1.00 43.07 153 ALA C O 1
ATOM 7980 N N . VAL E 1 134 ? 117.400 139.159 111.849 1.00 41.39 154 VAL C N 1
ATOM 7981 C CA . VAL E 1 134 ? 118.546 140.009 111.548 1.00 39.93 154 VAL C CA 1
ATOM 7982 C C . VAL E 1 134 ? 119.815 139.426 112.157 1.00 47.95 154 VAL C C 1
ATOM 7983 O O . VAL E 1 134 ? 120.894 139.479 111.555 1.00 51.70 154 VAL C O 1
ATOM 7987 N N . SER E 1 135 ? 119.706 138.860 113.357 1.00 49.23 155 SER C N 1
ATOM 7988 C CA . SER E 1 135 ? 120.813 138.181 114.022 1.00 43.12 155 SER C CA 1
ATOM 7989 C C . SER E 1 135 ? 120.310 136.833 114.512 1.00 48.94 155 SER C C 1
ATOM 7990 O O . SER E 1 135 ? 119.491 136.776 115.434 1.00 56.16 155 SER C O 1
ATOM 7993 N N . ALA E 1 136 ? 120.799 135.751 113.899 1.00 38.99 156 ALA C N 1
ATOM 7994 C CA . ALA E 1 136 ? 120.237 134.429 114.166 1.00 36.13 156 ALA C CA 1
ATOM 7995 C C . ALA E 1 136 ? 120.487 133.984 115.600 1.00 38.29 156 ALA C C 1
ATOM 7996 O O . ALA E 1 136 ? 119.603 133.398 116.235 1.00 46.02 156 ALA C O 1
ATOM 7998 N N . GLU E 1 137 ? 121.684 134.239 116.125 1.00 40.27 157 GLU C N 1
ATOM 7999 C CA . GLU E 1 137 ? 121.994 133.813 117.485 1.00 40.99 157 GLU C CA 1
ATOM 8000 C C . GLU E 1 137 ? 121.123 134.524 118.511 1.00 39.21 157 GLU C C 1
ATOM 8001 O O . GLU E 1 137 ? 120.747 133.924 119.524 1.00 35.55 157 GLU C O 1
ATOM 8007 N N . GLU E 1 138 ? 120.783 135.792 118.263 1.00 48.00 158 GLU C N 1
ATOM 8008 C CA . GLU E 1 138 ? 119.985 136.545 119.225 1.00 50.16 158 GLU C CA 1
ATOM 8009 C C . GLU E 1 138 ? 118.569 135.986 119.323 1.00 48.60 158 GLU C C 1
ATOM 8010 O O . GLU E 1 138 ? 117.990 135.943 120.414 1.00 48.60 158 GLU C O 1
ATOM 8016 N N . ASP E 1 139 ? 117.992 135.555 118.196 1.00 47.29 159 ASP C N 1
ATOM 8017 C CA . ASP E 1 139 ? 116.701 134.875 118.249 1.00 44.84 159 ASP C CA 1
ATOM 8018 C C . ASP E 1 139 ? 116.784 133.547 118.992 1.00 50.63 159 ASP C C 1
ATOM 8019 O O . ASP E 1 139 ? 115.899 133.236 119.795 1.00 58.65 159 ASP C O 1
ATOM 8024 N N . GLY E 1 140 ? 117.820 132.756 118.743 1.00 39.60 160 GLY C N 1
ATOM 8025 C CA . GLY E 1 140 ? 117.977 131.478 119.401 1.00 34.85 160 GLY C CA 1
ATOM 8026 C C . GLY E 1 140 ? 117.799 130.255 118.529 1.00 43.06 160 GLY C C 1
ATOM 8027 O O . GLY E 1 140 ? 117.583 129.166 119.072 1.00 42.30 160 GLY C O 1
ATOM 8028 N N . TYR E 1 141 ? 117.874 130.399 117.205 1.00 41.37 161 TYR C N 1
ATOM 8029 C CA . TYR E 1 141 ? 117.796 129.282 116.259 1.00 34.74 161 TYR C CA 1
ATOM 8030 C C . TYR E 1 141 ? 116.467 128.534 116.387 1.00 39.78 161 TYR C C 1
ATOM 8031 O O . TYR E 1 141 ? 116.418 127.339 116.678 1.00 34.52 161 TYR C O 1
ATOM 8040 N N . THR E 1 142 ? 115.382 129.264 116.147 1.00 47.82 162 THR C N 1
ATOM 8041 C CA . THR E 1 142 ? 114.047 128.696 116.250 1.00 44.52 162 THR C CA 1
ATOM 8042 C C . THR E 1 142 ? 113.791 127.697 115.122 1.00 43.30 162 THR C C 1
ATOM 8043 O O . THR E 1 142 ? 114.494 127.665 114.110 1.00 46.78 162 THR C O 1
ATOM 8047 N N . LEU E 1 143 ? 112.766 126.872 115.313 1.00 36.91 163 LEU C N 1
ATOM 8048 C CA . LEU E 1 143 ? 112.403 125.819 114.377 1.00 37.94 163 LEU C CA 1
ATOM 8049 C C . LEU E 1 143 ? 111.133 126.188 113.622 1.00 40.89 163 LEU C C 1
ATOM 8050 O O . LEU E 1 143 ? 110.267 126.896 114.142 1.00 39.44 163 LEU C O 1
ATOM 8055 N N . PHE E 1 144 ? 111.034 125.708 112.383 1.00 57.01 164 PHE C N 1
ATOM 8056 C CA . PHE E 1 144 ? 109.826 125.852 111.580 1.00 53.08 164 PHE C CA 1
ATOM 8057 C C . PHE E 1 144 ? 109.643 124.608 110.723 1.00 53.59 164 PHE C C 1
ATOM 8058 O O . PHE E 1 144 ? 110.602 124.129 110.114 1.00 55.79 164 PHE C O 1
ATOM 8066 N N . VAL E 1 145 ? 108.416 124.097 110.674 1.00 49.57 165 VAL C N 1
ATOM 8067 C CA . VAL E 1 145 ? 108.084 122.908 109.894 1.00 43.16 165 VAL C CA 1
ATOM 8068 C C . VAL E 1 145 ? 106.627 123.001 109.465 1.00 52.35 165 VAL C C 1
ATOM 8069 O O . VAL E 1 145 ? 105.772 123.464 110.224 1.00 49.74 165 VAL C O 1
ATOM 8073 N N . ALA E 1 146 ? 106.345 122.549 108.245 1.00 62.08 166 ALA C N 1
ATOM 8074 C CA . ALA E 1 146 ? 104.989 122.583 107.714 1.00 56.64 166 ALA C CA 1
ATOM 8075 C C . ALA E 1 146 ? 104.832 121.485 106.673 1.00 54.58 166 ALA C C 1
ATOM 8076 O O . ALA E 1 146 ? 105.782 121.126 105.974 1.00 55.82 166 ALA C O 1
ATOM 8078 N N . GLY E 1 147 ? 103.614 120.958 106.578 1.00 51.20 167 GLY C N 1
ATOM 8079 C CA . GLY E 1 147 ? 103.290 119.974 105.564 1.00 54.48 167 GLY C CA 1
ATOM 8080 C C . GLY E 1 147 ? 103.734 118.564 105.888 1.00 52.63 167 GLY C C 1
ATOM 8081 O O . GLY E 1 147 ? 104.512 117.964 105.143 1.00 52.48 167 GLY C O 1
ATOM 8082 N N . PHE E 1 148 ? 103.238 118.021 106.994 1.00 53.88 168 PHE C N 1
ATOM 8083 C CA . PHE E 1 148 ? 103.605 116.678 107.414 1.00 53.98 168 PHE C CA 1
ATOM 8084 C C . PHE E 1 148 ? 103.016 115.630 106.477 1.00 58.07 168 PHE C C 1
ATOM 8085 O O . PHE E 1 148 ? 101.845 115.702 106.097 1.00 63.37 168 PHE C O 1
ATOM 8093 N N . GLU E 1 149 ? 103.841 114.653 106.104 1.00 64.87 169 GLU C N 1
ATOM 8094 C CA . GLU E 1 149 ? 103.394 113.498 105.333 1.00 65.43 169 GLU C CA 1
ATOM 8095 C C . GLU E 1 149 ? 103.892 112.250 106.041 1.00 63.67 169 GLU C C 1
ATOM 8096 O O . GLU E 1 149 ? 105.094 112.113 106.286 1.00 66.17 169 GLU C O 1
ATOM 8102 N N . ASP E 1 150 ? 102.977 111.347 106.371 1.00 68.45 170 ASP C N 1
ATOM 8103 C CA . ASP E 1 150 ? 103.309 110.219 107.225 1.00 72.52 170 ASP C CA 1
ATOM 8104 C C . ASP E 1 150 ? 104.068 109.146 106.452 1.00 69.08 170 ASP C C 1
ATOM 8105 O O . ASP E 1 150 ? 103.994 109.058 105.224 1.00 70.03 170 ASP C O 1
ATOM 8110 N N . GLY E 1 151 ? 104.810 108.331 107.196 1.00 65.02 171 GLY C N 1
ATOM 8111 C CA . GLY E 1 151 ? 105.507 107.191 106.640 1.00 64.18 171 GLY C CA 1
ATOM 8112 C C . GLY E 1 151 ? 105.502 106.019 107.598 1.00 65.42 171 GLY C C 1
ATOM 8113 O O . GLY E 1 151 ? 106.201 105.025 107.386 1.00 64.33 171 GLY C O 1
ATOM 8114 N N . GLY E 1 152 ? 104.705 106.128 108.660 1.00 68.64 172 GLY C N 1
ATOM 8115 C CA . GLY E 1 152 ? 104.618 105.106 109.684 1.00 66.25 172 GLY C CA 1
ATOM 8116 C C . GLY E 1 152 ? 105.214 105.489 111.019 1.00 66.47 172 GLY C C 1
ATOM 8117 O O . GLY E 1 152 ? 105.215 104.659 111.936 1.00 64.27 172 GLY C O 1
ATOM 8118 N N . ALA E 1 153 ? 105.714 106.714 111.168 1.00 70.69 173 ALA C N 1
ATOM 8119 C CA . ALA E 1 153 ? 106.330 107.156 112.411 1.00 68.71 173 ALA C CA 1
ATOM 8120 C C . ALA E 1 153 ? 105.477 108.129 113.206 1.00 70.97 173 ALA C C 1
ATOM 8121 O O . ALA E 1 153 ? 105.530 108.107 114.436 1.00 73.04 173 ALA C O 1
ATOM 8123 N N . GLY E 1 154 ? 104.698 108.975 112.543 1.00 64.89 174 GLY C N 1
ATOM 8124 C CA . GLY E 1 154 ? 103.837 109.922 113.218 1.00 62.75 174 GLY C CA 1
ATOM 8125 C C . GLY E 1 154 ? 104.416 111.326 113.223 1.00 62.01 174 GLY C C 1
ATOM 8126 O O . GLY E 1 154 ? 105.567 111.571 112.857 1.00 64.72 174 GLY C O 1
ATOM 8127 N N . ASP E 1 155 ? 103.583 112.267 113.655 1.00 60.57 175 ASP C N 1
ATOM 8128 C CA . ASP E 1 155 ? 103.959 113.675 113.716 1.00 57.14 175 ASP C CA 1
ATOM 8129 C C . ASP E 1 155 ? 104.309 114.024 115.157 1.00 67.80 175 ASP C C 1
ATOM 8130 O O . ASP E 1 155 ? 103.437 114.036 116.032 1.00 67.54 175 ASP C O 1
ATOM 8135 N N . SER E 1 156 ? 105.588 114.310 115.405 1.00 76.21 176 SER C N 1
ATOM 8136 C CA . SER E 1 156 ? 106.053 114.678 116.735 1.00 74.49 176 SER C CA 1
ATOM 8137 C C . SER E 1 156 ? 106.875 115.961 116.731 1.00 72.54 176 SER C C 1
ATOM 8138 O O . SER E 1 156 ? 107.434 116.328 117.770 1.00 75.94 176 SER C O 1
ATOM 8141 N N . LEU E 1 157 ? 106.967 116.648 115.595 1.00 60.00 177 LEU C N 1
ATOM 8142 C CA . LEU E 1 157 ? 107.675 117.912 115.513 1.00 61.04 177 LEU C CA 1
ATOM 8143 C C . LEU E 1 157 ? 106.768 119.096 115.215 1.00 64.24 177 LEU C C 1
ATOM 8144 O O . LEU E 1 157 ? 107.197 120.239 115.404 1.00 63.40 177 LEU C O 1
ATOM 8149 N N . SER E 1 158 ? 105.534 118.861 114.761 1.00 65.35 178 SER C N 1
ATOM 8150 C CA . SER E 1 158 ? 104.636 119.966 114.446 1.00 64.13 178 SER C CA 1
ATOM 8151 C C . SER E 1 158 ? 104.122 120.651 115.704 1.00 64.48 178 SER C C 1
ATOM 8152 O O . SER E 1 158 ? 103.801 121.844 115.669 1.00 62.08 178 SER C O 1
ATOM 8155 N N . TYR E 1 159 ? 104.016 119.915 116.812 1.00 71.17 179 TYR C N 1
ATOM 8156 C CA . TYR E 1 159 ? 103.632 120.536 118.074 1.00 70.70 179 TYR C CA 1
ATOM 8157 C C . TYR E 1 159 ? 104.660 121.576 118.493 1.00 73.45 179 TYR C C 1
ATOM 8158 O O . TYR E 1 159 ? 104.313 122.610 119.074 1.00 75.07 179 TYR C O 1
ATOM 8167 N N . HIS E 1 160 ? 105.931 121.312 118.202 1.00 75.47 180 HIS C N 1
ATOM 8168 C CA . HIS E 1 160 ? 107.020 122.261 118.385 1.00 74.71 180 HIS C CA 1
ATOM 8169 C C . HIS E 1 160 ? 107.041 123.246 117.224 1.00 72.22 180 HIS C C 1
ATOM 8170 O O . HIS E 1 160 ? 106.034 123.394 116.525 1.00 74.30 180 HIS C O 1
ATOM 8177 N N . SER E 1 161 ? 108.160 123.956 117.063 1.00 59.13 181 SER C N 1
ATOM 8178 C CA . SER E 1 161 ? 108.367 125.002 116.062 1.00 63.68 181 SER C CA 1
ATOM 8179 C C . SER E 1 161 ? 107.815 126.319 116.583 1.00 63.04 181 SER C C 1
ATOM 8180 O O . SER E 1 161 ? 106.722 126.363 117.156 1.00 57.54 181 SER C O 1
ATOM 8183 N N . GLY E 1 162 ? 108.571 127.396 116.384 1.00 64.62 182 GLY C N 1
ATOM 8184 C CA . GLY E 1 162 ? 108.375 128.618 117.125 1.00 57.78 182 GLY C CA 1
ATOM 8185 C C . GLY E 1 162 ? 109.073 128.644 118.465 1.00 59.63 182 GLY C C 1
ATOM 8186 O O . GLY E 1 162 ? 109.013 129.667 119.157 1.00 59.95 182 GLY C O 1
ATOM 8187 N N . GLN E 1 163 ? 109.733 127.556 118.849 1.00 53.63 183 GLN C N 1
ATOM 8188 C CA . GLN E 1 163 ? 110.456 127.456 120.106 1.00 52.80 183 GLN C CA 1
ATOM 8189 C C . GLN E 1 163 ? 111.955 127.453 119.843 1.00 56.10 183 GLN C C 1
ATOM 8190 O O . GLN E 1 163 ? 112.433 126.835 118.889 1.00 57.48 183 GLN C O 1
ATOM 8196 N N . LYS E 1 164 ? 112.693 128.145 120.702 1.00 46.67 184 LYS C N 1
ATOM 8197 C CA . LYS E 1 164 ? 114.130 128.288 120.540 1.00 43.63 184 LYS C CA 1
ATOM 8198 C C . LYS E 1 164 ? 114.856 127.019 120.970 1.00 44.57 184 LYS C C 1
ATOM 8199 O O . LYS E 1 164 ? 114.341 126.206 121.739 1.00 42.85 184 LYS C O 1
ATOM 8205 N N . PHE E 1 165 ? 116.074 126.862 120.459 1.00 42.21 185 PHE C N 1
ATOM 8206 C CA . PHE E 1 165 ? 116.951 125.797 120.919 1.00 39.96 185 PHE C CA 1
ATOM 8207 C C . PHE E 1 165 ? 117.329 126.035 122.376 1.00 44.72 185 PHE C C 1
ATOM 8208 O O . PHE E 1 165 ? 117.364 127.171 122.853 1.00 51.03 185 PHE C O 1
ATOM 8216 N N . SER E 1 166 ? 117.605 124.951 123.091 1.00 33.69 186 SER C N 1
ATOM 8217 C CA . SER E 1 166 ? 117.900 125.045 124.511 1.00 30.88 186 SER C CA 1
ATOM 8218 C C . SER E 1 166 ? 118.933 123.998 124.892 1.00 39.59 186 SER C C 1
ATOM 8219 O O . SER E 1 166 ? 119.175 123.042 124.153 1.00 42.64 186 SER C O 1
ATOM 8222 N N . THR E 1 167 ? 119.555 124.205 126.048 1.00 44.86 187 THR C N 1
ATOM 8223 C CA . THR E 1 167 ? 120.558 123.303 126.587 1.00 40.10 187 THR C CA 1
ATOM 8224 C C . THR E 1 167 ? 120.460 123.311 128.111 1.00 45.46 187 THR C C 1
ATOM 8225 O O . THR E 1 167 ? 119.591 123.970 128.700 1.00 43.69 187 THR C O 1
ATOM 8229 N N . PHE E 1 168 ? 121.355 122.547 128.743 1.00 46.47 188 PHE C N 1
ATOM 8230 C CA . PHE E 1 168 ? 121.371 122.355 130.188 1.00 44.58 188 PHE C CA 1
ATOM 8231 C C . PHE E 1 168 ? 122.130 123.457 130.912 1.00 46.05 188 PHE C C 1
ATOM 8232 O O . PHE E 1 168 ? 121.952 123.642 132.119 1.00 56.50 188 PHE C O 1
ATOM 8240 N N . ASP E 1 169 ? 122.986 124.188 130.200 1.00 43.09 189 ASP C N 1
ATOM 8241 C CA . ASP E 1 169 ? 123.775 125.240 130.825 1.00 47.89 189 ASP C CA 1
ATOM 8242 C C . ASP E 1 169 ? 123.278 126.629 130.456 1.00 53.37 189 ASP C C 1
ATOM 8243 O O . ASP E 1 169 ? 123.755 127.617 131.024 1.00 57.24 189 ASP C O 1
ATOM 8248 N N . ARG E 1 170 ? 122.337 126.730 129.524 1.00 53.73 190 ARG C N 1
ATOM 8249 C CA . ARG E 1 170 ? 121.799 128.017 129.117 1.00 55.15 190 ARG C CA 1
ATOM 8250 C C . ARG E 1 170 ? 120.679 128.470 130.040 1.00 62.50 190 ARG C C 1
ATOM 8251 O O . ARG E 1 170 ? 120.766 129.522 130.681 1.00 67.74 190 ARG C O 1
ATOM 8259 N N . ASP E 1 171 ? 119.625 127.661 130.107 1.00 71.94 191 ASP C N 1
ATOM 8260 C CA . ASP E 1 171 ? 118.286 128.164 130.377 1.00 72.64 191 ASP C CA 1
ATOM 8261 C C . ASP E 1 171 ? 117.857 128.047 131.836 1.00 74.08 191 ASP C C 1
ATOM 8262 O O . ASP E 1 171 ? 117.896 129.024 132.591 1.00 76.49 191 ASP C O 1
ATOM 8267 N N . GLN E 1 172 ? 117.449 126.834 132.214 1.00 66.38 192 GLN C N 1
ATOM 8268 C CA . GLN E 1 172 ? 117.252 126.370 133.593 1.00 64.41 192 GLN C CA 1
ATOM 8269 C C . GLN E 1 172 ? 116.638 127.428 134.513 1.00 65.75 192 GLN C C 1
ATOM 8270 O O . GLN E 1 172 ? 116.926 127.465 135.711 1.00 64.87 192 GLN C O 1
ATOM 8276 N N . ASP E 1 173 ? 115.782 128.294 133.970 1.00 74.60 193 ASP C N 1
ATOM 8277 C CA . ASP E 1 173 ? 115.035 129.245 134.788 1.00 76.32 193 ASP C CA 1
ATOM 8278 C C . ASP E 1 173 ? 113.532 129.107 134.594 1.00 75.87 193 ASP C C 1
ATOM 8279 O O . ASP E 1 173 ? 112.807 128.899 135.570 1.00 79.43 193 ASP C O 1
ATOM 8284 N N . LEU E 1 174 ? 113.042 129.207 133.357 1.00 79.51 194 LEU C N 1
ATOM 8285 C CA . LEU E 1 174 ? 111.606 129.104 133.125 1.00 78.25 194 LEU C CA 1
ATOM 8286 C C . LEU E 1 174 ? 111.126 127.666 133.241 1.00 80.35 194 LEU C C 1
ATOM 8287 O O . LEU E 1 174 ? 109.935 127.427 133.470 1.00 83.10 194 LEU C O 1
ATOM 8292 N N . PHE E 1 175 ? 112.028 126.697 133.075 1.00 67.54 195 PHE C N 1
ATOM 8293 C CA . PHE E 1 175 ? 111.657 125.303 133.289 1.00 62.91 195 PHE C CA 1
ATOM 8294 C C . PHE E 1 175 ? 111.309 125.034 134.746 1.00 66.17 195 PHE C C 1
ATOM 8295 O O . PHE E 1 175 ? 110.373 124.281 135.026 1.00 72.23 195 PHE C O 1
ATOM 8303 N N . VAL E 1 176 ? 112.049 125.635 135.680 1.00 59.66 196 VAL C N 1
ATOM 8304 C CA . VAL E 1 176 ? 111.805 125.401 137.099 1.00 58.47 196 VAL C CA 1
ATOM 8305 C C . VAL E 1 176 ? 110.481 126.019 137.538 1.00 63.40 196 VAL C C 1
ATOM 8306 O O . VAL E 1 176 ? 109.840 125.531 138.476 1.00 66.47 196 VAL C O 1
ATOM 8310 N N . GLN E 1 177 ? 110.040 127.087 136.874 1.00 70.64 197 GLN C N 1
ATOM 8311 C CA . GLN E 1 177 ? 108.747 127.675 137.210 1.00 68.82 197 GLN C CA 1
ATOM 8312 C C . GLN E 1 177 ? 107.594 126.846 136.653 1.00 71.16 197 GLN C C 1
ATOM 8313 O O . GLN E 1 177 ? 106.731 126.382 137.405 1.00 71.85 197 GLN C O 1
ATOM 8319 N N . ASN E 1 178 ? 107.560 126.657 135.333 1.00 77.74 198 ASN C N 1
ATOM 8320 C CA . ASN E 1 178 ? 106.449 125.936 134.719 1.00 78.00 198 ASN C CA 1
ATOM 8321 C C . ASN E 1 178 ? 106.441 124.467 135.128 1.00 79.26 198 ASN C C 1
ATOM 8322 O O . ASN E 1 178 ? 105.418 123.946 135.585 1.00 79.42 198 ASN C O 1
ATOM 8327 N N . CYS E 1 179 ? 107.571 123.787 134.977 1.00 78.67 199 CYS C N 1
ATOM 8328 C CA . CYS E 1 179 ? 107.738 122.401 135.380 1.00 73.88 199 CYS C CA 1
ATOM 8329 C C . CYS E 1 179 ? 108.610 122.340 136.628 1.00 75.14 199 CYS C C 1
ATOM 8330 O O . CYS E 1 179 ? 108.943 123.363 137.231 1.00 78.24 199 CYS C O 1
ATOM 8333 N N . ALA E 1 180 ? 108.967 121.129 137.029 1.00 70.91 200 ALA C N 1
ATOM 8334 C CA . ALA E 1 180 ? 109.992 120.913 138.037 1.00 68.46 200 ALA C CA 1
ATOM 8335 C C . ALA E 1 180 ? 111.200 120.250 137.388 1.00 70.99 200 ALA C C 1
ATOM 8336 O O . ALA E 1 180 ? 111.149 119.805 136.238 1.00 73.37 200 ALA C O 1
ATOM 8338 N N . ALA E 1 181 ? 112.303 120.214 138.137 1.00 64.91 201 ALA C N 1
ATOM 8339 C CA . ALA E 1 181 ? 113.540 119.563 137.714 1.00 68.33 201 ALA C CA 1
ATOM 8340 C C . ALA E 1 181 ? 114.164 120.235 136.494 1.00 69.98 201 ALA C C 1
ATOM 8341 O O . ALA E 1 181 ? 113.532 121.067 135.836 1.00 65.56 201 ALA C O 1
ATOM 8343 N N . LEU E 1 182 ? 115.407 119.877 136.192 1.00 69.55 202 LEU C N 1
ATOM 8344 C CA . LEU E 1 182 ? 116.180 120.497 135.128 1.00 65.67 202 LEU C CA 1
ATOM 8345 C C . LEU E 1 182 ? 116.075 119.694 133.836 1.00 65.09 202 LEU C C 1
ATOM 8346 O O . LEU E 1 182 ? 115.862 118.480 133.844 1.00 66.07 202 LEU C O 1
ATOM 8351 N N . SER E 1 183 ? 116.237 120.400 132.715 1.00 64.20 203 SER C N 1
ATOM 8352 C CA . SER E 1 183 ? 116.014 119.798 131.404 1.00 62.37 203 SER C CA 1
ATOM 8353 C C . SER E 1 183 ? 117.101 118.787 131.060 1.00 61.29 203 SER C C 1
ATOM 8354 O O . SER E 1 183 ? 116.817 117.605 130.834 1.00 65.45 203 SER C O 1
ATOM 8357 N N . SER E 1 184 ? 118.355 119.239 131.007 1.00 53.70 204 SER C N 1
ATOM 8358 C CA . SER E 1 184 ? 119.497 118.389 130.663 1.00 58.97 204 SER C CA 1
ATOM 8359 C C . SER E 1 184 ? 119.322 117.746 129.288 1.00 61.88 204 SER C C 1
ATOM 8360 O O . SER E 1 184 ? 119.608 116.565 129.089 1.00 67.85 204 SER C O 1
ATOM 8363 N N . GLY E 1 185 ? 118.843 118.538 128.330 1.00 46.92 205 GLY C N 1
ATOM 8364 C CA . GLY E 1 185 ? 118.644 118.047 126.982 1.00 48.06 205 GLY C CA 1
ATOM 8365 C C . GLY E 1 185 ? 118.838 119.157 125.975 1.00 47.69 205 GLY C C 1
ATOM 8366 O O . GLY E 1 185 ? 118.836 120.341 126.315 1.00 52.94 205 GLY C O 1
ATOM 8367 N N . ALA E 1 186 ? 119.000 118.757 124.714 1.00 41.63 206 ALA C N 1
ATOM 8368 C CA . ALA E 1 186 ? 119.282 119.684 123.618 1.00 42.40 206 ALA C CA 1
ATOM 8369 C C . ALA E 1 186 ? 118.303 119.416 122.481 1.00 48.49 206 ALA C C 1
ATOM 8370 O O . ALA E 1 186 ? 118.490 118.475 121.707 1.00 54.23 206 ALA C O 1
ATOM 8372 N N . PHE E 1 187 ? 117.274 120.250 122.380 1.00 49.48 207 PHE C N 1
ATOM 8373 C CA . PHE E 1 187 ? 116.279 120.161 121.315 1.00 47.02 207 PHE C CA 1
ATOM 8374 C C . PHE E 1 187 ? 115.437 121.430 121.358 1.00 47.64 207 PHE C C 1
ATOM 8375 O O . PHE E 1 187 ? 115.720 122.360 122.119 1.00 50.39 207 PHE C O 1
ATOM 8383 N N . TRP E 1 188 ? 114.399 121.465 120.527 1.00 44.28 208 TRP C N 1
ATOM 8384 C CA . TRP E 1 188 ? 113.443 122.567 120.513 1.00 43.45 208 TRP C CA 1
ATOM 8385 C C . TRP E 1 188 ? 112.274 122.199 121.420 1.00 45.94 208 TRP C C 1
ATOM 8386 O O . TRP E 1 188 ? 111.369 121.468 121.009 1.00 52.57 208 TRP C O 1
ATOM 8397 N N . PHE E 1 189 ? 112.286 122.710 122.647 1.00 55.77 209 PHE C N 1
ATOM 8398 C CA . PHE E 1 189 ? 111.317 122.325 123.664 1.00 56.05 209 PHE C CA 1
ATOM 8399 C C . PHE E 1 189 ? 110.178 123.333 123.740 1.00 64.96 209 PHE C C 1
ATOM 8400 O O . PHE E 1 189 ? 110.400 124.546 123.693 1.00 66.31 209 PHE C O 1
ATOM 8408 N N . ARG E 1 190 ? 108.959 122.817 123.872 1.00 75.10 210 ARG C N 1
ATOM 8409 C CA . ARG E 1 190 ? 107.744 123.620 123.934 1.00 70.43 210 ARG C CA 1
ATOM 8410 C C . ARG E 1 190 ? 107.099 123.627 125.310 1.00 76.91 210 ARG C C 1
ATOM 8411 O O . ARG E 1 190 ? 106.655 124.679 125.775 1.00 79.26 210 ARG C O 1
ATOM 8419 N N . SER E 1 191 ? 107.047 122.477 125.974 1.00 93.54 211 SER C N 1
ATOM 8420 C CA . SER E 1 191 ? 106.422 122.338 127.280 1.00 93.27 211 SER C CA 1
ATOM 8421 C C . SER E 1 191 ? 107.287 121.397 128.110 1.00 91.67 211 SER C C 1
ATOM 8422 O O . SER E 1 191 ? 108.472 121.199 127.825 1.00 93.77 211 SER C O 1
ATOM 8425 N N . CYS E 1 192 ? 106.696 120.819 129.147 1.00 94.45 212 CYS C N 1
ATOM 8426 C CA . CYS E 1 192 ? 107.415 119.942 130.067 1.00 96.14 212 CYS C CA 1
ATOM 8427 C C . CYS E 1 192 ? 107.819 118.598 129.435 1.00 95.12 212 CYS C C 1
ATOM 8428 O O . CYS E 1 192 ? 108.321 117.733 130.163 1.00 94.73 212 CYS C O 1
ATOM 8431 N N . HIS E 1 193 ? 107.616 118.398 128.134 1.00 93.66 213 HIS C N 1
ATOM 8432 C CA . HIS E 1 193 ? 107.962 117.136 127.489 1.00 96.96 213 HIS C CA 1
ATOM 8433 C C . HIS E 1 193 ? 109.472 117.023 127.322 1.00 97.07 213 HIS C C 1
ATOM 8434 O O . HIS E 1 193 ? 110.124 117.958 126.845 1.00 98.15 213 HIS C O 1
ATOM 8441 N N . PHE E 1 194 ? 110.027 115.872 127.701 1.00 83.24 214 PHE C N 1
ATOM 8442 C CA . PHE E 1 194 ? 111.471 115.673 127.689 1.00 81.77 214 PHE C CA 1
ATOM 8443 C C . PHE E 1 194 ? 111.868 114.488 126.817 1.00 81.80 214 PHE C C 1
ATOM 8444 O O . PHE E 1 194 ? 112.705 113.673 127.215 1.00 81.62 214 PHE C O 1
ATOM 8452 N N . ALA E 1 195 ? 111.280 114.386 125.629 1.00 70.86 215 ALA C N 1
ATOM 8453 C CA . ALA E 1 195 ? 111.577 113.311 124.691 1.00 70.55 215 ALA C CA 1
ATOM 8454 C C . ALA E 1 195 ? 112.215 113.907 123.444 1.00 68.96 215 ALA C C 1
ATOM 8455 O O . ALA E 1 195 ? 111.621 114.774 122.795 1.00 68.30 215 ALA C O 1
ATOM 8457 N N . ASN E 1 196 ? 113.413 113.436 123.108 1.00 58.13 216 ASN C N 1
ATOM 8458 C CA . ASN E 1 196 ? 114.121 113.932 121.937 1.00 56.70 216 ASN C CA 1
ATOM 8459 C C . ASN E 1 196 ? 115.174 112.913 121.531 1.00 51.74 216 ASN C C 1
ATOM 8460 O O . ASN E 1 196 ? 115.495 111.988 122.277 1.00 53.86 216 ASN C O 1
ATOM 8465 N N . LEU E 1 197 ? 115.715 113.108 120.332 1.00 43.10 217 LEU C N 1
ATOM 8466 C CA . LEU E 1 197 ? 116.709 112.209 119.765 1.00 42.39 217 LEU C CA 1
ATOM 8467 C C . LEU E 1 197 ? 118.133 112.547 120.188 1.00 48.96 217 LEU C C 1
ATOM 8468 O O . LEU E 1 197 ? 119.065 111.855 119.768 1.00 48.86 217 LEU C O 1
ATOM 8473 N N . ASN E 1 198 ? 118.327 113.586 120.996 1.00 52.52 218 ASN C N 1
ATOM 8474 C CA . ASN E 1 198 ? 119.646 113.964 121.501 1.00 45.82 218 ASN C CA 1
ATOM 8475 C C . ASN E 1 198 ? 119.817 113.598 122.968 1.00 49.78 218 ASN C C 1
ATOM 8476 O O . ASN E 1 198 ? 120.444 114.337 123.730 1.00 38.03 218 ASN C O 1
ATOM 8481 N N . GLY E 1 199 ? 119.262 112.468 123.388 1.00 42.62 219 GLY C N 1
ATOM 8482 C CA . GLY E 1 199 ? 119.377 112.005 124.754 1.00 41.54 219 GLY C CA 1
ATOM 8483 C C . GLY E 1 199 ? 120.468 110.969 124.926 1.00 40.91 219 GLY C C 1
ATOM 8484 O O . GLY E 1 199 ? 121.277 110.717 124.030 1.00 37.08 219 GLY C O 1
ATOM 8485 N N . PHE E 1 200 ? 120.481 110.359 126.104 1.00 46.97 220 PHE C N 1
ATOM 8486 C CA . PHE E 1 200 ? 121.478 109.352 126.427 1.00 51.03 220 PHE C CA 1
ATOM 8487 C C . PHE E 1 200 ? 121.188 108.048 125.695 1.00 49.28 220 PHE C C 1
ATOM 8488 O O . PHE E 1 200 ? 120.042 107.730 125.372 1.00 50.94 220 PHE C O 1
ATOM 8496 N N . TYR E 1 201 ? 122.248 107.288 125.438 1.00 54.48 221 TYR C N 1
ATOM 8497 C CA . TYR E 1 201 ? 122.145 106.030 124.710 1.00 53.04 221 TYR C CA 1
ATOM 8498 C C . TYR E 1 201 ? 121.921 104.901 125.707 1.00 55.20 221 TYR C C 1
ATOM 8499 O O . TYR E 1 201 ? 122.862 104.439 126.359 1.00 56.55 221 TYR C O 1
ATOM 8508 N N . LEU E 1 202 ? 120.676 104.458 125.821 1.00 59.56 222 LEU C N 1
ATOM 8509 C CA . LEU E 1 202 ? 120.302 103.312 126.631 1.00 62.10 222 LEU C CA 1
ATOM 8510 C C . LEU E 1 202 ? 120.068 102.111 125.721 1.00 65.96 222 LEU C C 1
ATOM 8511 O O . LEU E 1 202 ? 120.167 102.201 124.494 1.00 64.20 222 LEU C O 1
ATOM 8516 N N . GLY E 1 203 ? 119.751 100.975 126.332 1.00 73.38 223 GLY C N 1
ATOM 8517 C CA . GLY E 1 203 ? 119.554 99.753 125.578 1.00 69.33 223 GLY C CA 1
ATOM 8518 C C . GLY E 1 203 ? 118.213 99.689 124.879 1.00 68.13 223 GLY C C 1
ATOM 8519 O O . GLY E 1 203 ? 117.708 100.706 124.395 1.00 75.94 223 GLY C O 1
ATOM 8520 N N . GLY E 1 204 ? 117.631 98.493 124.805 1.00 66.61 224 GLY C N 1
ATOM 8521 C CA . GLY E 1 204 ? 116.339 98.355 124.153 1.00 69.17 224 GLY C CA 1
ATOM 8522 C C . GLY E 1 204 ? 115.227 99.060 124.906 1.00 68.60 224 GLY C C 1
ATOM 8523 O O . GLY E 1 204 ? 114.396 99.749 124.311 1.00 66.33 224 GLY C O 1
ATOM 8524 N N . SER E 1 205 ? 115.201 98.901 126.226 1.00 70.01 225 SER C N 1
ATOM 8525 C CA . SER E 1 205 ? 114.161 99.481 127.060 1.00 68.10 225 SER C CA 1
ATOM 8526 C C . SER E 1 205 ? 114.763 99.946 128.376 1.00 69.56 225 SER C C 1
ATOM 8527 O O . SER E 1 205 ? 115.848 99.510 128.770 1.00 66.75 225 SER C O 1
ATOM 8530 N N . HIS E 1 206 ? 114.049 100.845 129.050 1.00 69.88 226 HIS C N 1
ATOM 8531 C CA . HIS E 1 206 ? 114.496 101.390 130.322 1.00 71.46 226 HIS C CA 1
ATOM 8532 C C . HIS E 1 206 ? 113.293 101.643 131.216 1.00 71.29 226 HIS C C 1
ATOM 8533 O O . HIS E 1 206 ? 112.158 101.748 130.745 1.00 69.04 226 HIS C O 1
ATOM 8540 N N . LEU E 1 207 ? 113.556 101.735 132.520 1.00 74.24 227 LEU C N 1
ATOM 8541 C CA . LEU E 1 207 ? 112.497 101.960 133.494 1.00 75.23 227 LEU C CA 1
ATOM 8542 C C . LEU E 1 207 ? 112.270 103.436 133.790 1.00 76.94 227 LEU C C 1
ATOM 8543 O O . LEU E 1 207 ? 111.173 103.804 134.224 1.00 78.13 227 LEU C O 1
ATOM 8548 N N . SER E 1 208 ? 113.271 104.282 133.570 1.00 74.60 228 SER C N 1
ATOM 8549 C CA . SER E 1 208 ? 113.120 105.703 133.830 1.00 74.45 228 SER C CA 1
ATOM 8550 C C . SER E 1 208 ? 112.198 106.337 132.793 1.00 76.07 228 SER C C 1
ATOM 8551 O O . SER E 1 208 ? 111.813 105.720 131.797 1.00 79.77 228 SER C O 1
ATOM 8554 N N . TYR E 1 209 ? 111.851 107.598 133.031 1.00 69.06 229 TYR C N 1
ATOM 8555 C CA . TYR E 1 209 ? 111.001 108.333 132.105 1.00 71.32 229 TYR C CA 1
ATOM 8556 C C . TYR E 1 209 ? 111.833 108.732 130.887 1.00 73.17 229 TYR C C 1
ATOM 8557 O O . TYR E 1 209 ? 112.929 108.216 130.657 1.00 74.94 229 TYR C O 1
ATOM 8566 N N . ALA E 1 210 ? 111.319 109.653 130.080 1.00 67.87 230 ALA C N 1
ATOM 8567 C CA . ALA E 1 210 ? 111.921 109.939 128.783 1.00 64.87 230 ALA C CA 1
ATOM 8568 C C . ALA E 1 210 ? 113.273 110.609 128.988 1.00 71.27 230 ALA C C 1
ATOM 8569 O O . ALA E 1 210 ? 113.356 111.814 129.230 1.00 75.76 230 ALA C O 1
ATOM 8571 N N . ASN E 1 211 ? 114.346 109.818 128.896 1.00 58.93 231 ASN C N 1
ATOM 8572 C CA . ASN E 1 211 ? 115.694 110.370 128.920 1.00 56.79 231 ASN C CA 1
ATOM 8573 C C . ASN E 1 211 ? 116.626 109.681 127.932 1.00 49.05 231 ASN C C 1
ATOM 8574 O O . ASN E 1 211 ? 117.829 109.965 127.942 1.00 57.53 231 ASN C O 1
ATOM 8579 N N . GLY E 1 212 ? 116.119 108.788 127.088 1.00 37.02 232 GLY C N 1
ATOM 8580 C CA . GLY E 1 212 ? 116.919 108.176 126.048 1.00 38.96 232 GLY C CA 1
ATOM 8581 C C . GLY E 1 212 ? 116.553 108.720 124.684 1.00 41.59 232 GLY C C 1
ATOM 8582 O O . GLY E 1 212 ? 116.031 109.831 124.581 1.00 57.44 232 GLY C O 1
ATOM 8583 N N . ILE E 1 213 ? 116.817 107.955 123.629 1.00 35.89 233 ILE C N 1
ATOM 8584 C CA . ILE E 1 213 ? 116.454 108.368 122.279 1.00 41.98 233 ILE C CA 1
ATOM 8585 C C . ILE E 1 213 ? 115.003 107.984 122.019 1.00 45.72 233 ILE C C 1
ATOM 8586 O O . ILE E 1 213 ? 114.713 106.860 121.596 1.00 53.81 233 ILE C O 1
ATOM 8591 N N . ASN E 1 214 ? 114.084 108.915 122.260 1.00 51.71 234 ASN C N 1
ATOM 8592 C CA . ASN E 1 214 ? 112.654 108.634 122.275 1.00 55.87 234 ASN C CA 1
ATOM 8593 C C . ASN E 1 214 ? 111.947 109.360 121.139 1.00 56.45 234 ASN C C 1
ATOM 8594 O O . ASN E 1 214 ? 112.175 110.553 120.919 1.00 59.17 234 ASN C O 1
ATOM 8599 N N . TRP E 1 215 ? 111.088 108.635 120.427 1.00 62.08 235 TRP C N 1
ATOM 8600 C CA . TRP E 1 215 ? 110.139 109.206 119.476 1.00 63.13 235 TRP C CA 1
ATOM 8601 C C . TRP E 1 215 ? 108.754 108.772 119.937 1.00 64.26 235 TRP C C 1
ATOM 8602 O O . TRP E 1 215 ? 108.356 107.623 119.720 1.00 69.21 235 TRP C O 1
ATOM 8613 N N . ALA E 1 216 ? 108.026 109.693 120.572 1.00 71.11 236 ALA C N 1
ATOM 8614 C CA . ALA E 1 216 ? 106.844 109.313 121.340 1.00 74.44 236 ALA C CA 1
ATOM 8615 C C . ALA E 1 216 ? 105.764 108.692 120.462 1.00 73.36 236 ALA C C 1
ATOM 8616 O O . ALA E 1 216 ? 105.071 107.760 120.886 1.00 72.31 236 ALA C O 1
ATOM 8618 N N . GLN E 1 217 ? 105.598 109.198 119.239 1.00 69.07 237 GLN C N 1
ATOM 8619 C CA . GLN E 1 217 ? 104.502 108.731 118.397 1.00 66.42 237 GLN C CA 1
ATOM 8620 C C . GLN E 1 217 ? 104.695 107.287 117.948 1.00 67.18 237 GLN C C 1
ATOM 8621 O O . GLN E 1 217 ? 103.713 106.550 117.811 1.00 72.73 237 GLN C O 1
ATOM 8627 N N . TRP E 1 218 ? 105.936 106.861 117.712 1.00 71.65 238 TRP C N 1
ATOM 8628 C CA . TRP E 1 218 ? 106.163 105.512 117.203 1.00 76.34 238 TRP C CA 1
ATOM 8629 C C . TRP E 1 218 ? 106.163 104.472 118.319 1.00 74.68 238 TRP C C 1
ATOM 8630 O O . TRP E 1 218 ? 105.324 103.566 118.336 1.00 77.15 238 TRP C O 1
ATOM 8641 N N . LYS E 1 219 ? 107.103 104.582 119.257 1.00 74.39 239 LYS C N 1
ATOM 8642 C CA . LYS E 1 219 ? 107.293 103.566 120.289 1.00 77.77 239 LYS C CA 1
ATOM 8643 C C . LYS E 1 219 ? 106.680 103.970 121.627 1.00 77.24 239 LYS C C 1
ATOM 8644 O O . LYS E 1 219 ? 105.838 103.249 122.168 1.00 77.05 239 LYS C O 1
ATOM 8650 N N . GLY E 1 220 ? 107.090 105.105 122.173 1.00 80.50 240 GLY C N 1
ATOM 8651 C CA . GLY E 1 220 ? 106.586 105.564 123.446 1.00 77.08 240 GLY C CA 1
ATOM 8652 C C . GLY E 1 220 ? 107.689 106.205 124.258 1.00 81.90 240 GLY C C 1
ATOM 8653 O O . GLY E 1 220 ? 108.767 106.498 123.746 1.00 85.96 240 GLY C O 1
ATOM 8654 N N . PHE E 1 221 ? 107.407 106.416 125.542 1.00 71.68 241 PHE C N 1
ATOM 8655 C CA . PHE E 1 221 ? 108.314 107.111 126.444 1.00 70.56 241 PHE C CA 1
ATOM 8656 C C . PHE E 1 221 ? 109.249 106.170 127.192 1.00 71.76 241 PHE C C 1
ATOM 8657 O O . PHE E 1 221 ? 109.993 106.624 128.065 1.00 75.97 241 PHE C O 1
ATOM 8665 N N . TYR E 1 222 ? 109.228 104.872 126.877 1.00 65.40 242 TYR C N 1
ATOM 8666 C CA . TYR E 1 222 ? 110.037 103.899 127.600 1.00 65.80 242 TYR C CA 1
ATOM 8667 C C . TYR E 1 222 ? 110.879 103.035 126.668 1.00 65.54 242 TYR C C 1
ATOM 8668 O O . TYR E 1 222 ? 111.367 101.981 127.085 1.00 65.61 242 TYR C O 1
ATOM 8677 N N . TYR E 1 223 ? 111.063 103.455 125.419 1.00 73.67 243 TYR C N 1
ATOM 8678 C CA . TYR E 1 223 ? 111.848 102.703 124.446 1.00 75.80 243 TYR C CA 1
ATOM 8679 C C . TYR E 1 223 ? 112.853 103.636 123.791 1.00 74.77 243 TYR C C 1
ATOM 8680 O O . TYR E 1 223 ? 112.470 104.671 123.236 1.00 71.70 243 TYR C O 1
ATOM 8689 N N . SER E 1 224 ? 114.130 103.269 123.852 1.00 60.98 244 SER C N 1
ATOM 8690 C CA . SER E 1 224 ? 115.205 104.038 123.241 1.00 55.02 244 SER C CA 1
ATOM 8691 C C . SER E 1 224 ? 115.644 103.349 121.957 1.00 60.39 244 SER C C 1
ATOM 8692 O O . SER E 1 224 ? 115.924 102.147 121.957 1.00 68.48 244 SER C O 1
ATOM 8695 N N . LEU E 1 225 ? 115.717 104.113 120.874 1.00 56.64 245 LEU C N 1
ATOM 8696 C CA . LEU E 1 225 ? 115.905 103.548 119.545 1.00 60.41 245 LEU C CA 1
ATOM 8697 C C . LEU E 1 225 ? 117.345 103.067 119.365 1.00 61.32 245 LEU C C 1
ATOM 8698 O O . LEU E 1 225 ? 118.173 103.112 120.279 1.00 58.26 245 LEU C O 1
ATOM 8703 N N . LYS E 1 226 ? 117.649 102.592 118.159 1.00 68.31 246 LYS C N 1
ATOM 8704 C CA . LYS E 1 226 ? 118.971 102.108 117.780 1.00 69.20 246 LYS C CA 1
ATOM 8705 C C . LYS E 1 226 ? 119.723 103.054 116.863 1.00 67.39 246 LYS C C 1
ATOM 8706 O O . LYS E 1 226 ? 120.910 103.298 117.080 1.00 70.40 246 LYS C O 1
ATOM 8712 N N . ARG E 1 227 ? 119.064 103.587 115.837 1.00 57.60 247 ARG C N 1
ATOM 8713 C CA . ARG E 1 227 ? 119.702 104.451 114.858 1.00 52.84 247 ARG C CA 1
ATOM 8714 C C . ARG E 1 227 ? 118.814 105.653 114.588 1.00 55.44 247 ARG C C 1
ATOM 8715 O O . ARG E 1 227 ? 117.590 105.524 114.519 1.00 55.76 247 ARG C O 1
ATOM 8723 N N . THR E 1 228 ? 119.437 106.820 114.440 1.00 44.93 248 THR C N 1
ATOM 8724 C CA . THR E 1 228 ? 118.740 108.045 114.082 1.00 40.20 248 THR C CA 1
ATOM 8725 C C . THR E 1 228 ? 119.471 108.708 112.925 1.00 39.02 248 THR C C 1
ATOM 8726 O O . THR E 1 228 ? 120.681 108.544 112.756 1.00 36.13 248 THR C O 1
ATOM 8730 N N . GLU E 1 229 ? 118.719 109.461 112.125 1.00 44.03 249 GLU C N 1
ATOM 8731 C CA . GLU E 1 229 ? 119.297 110.191 111.005 1.00 43.38 249 GLU C CA 1
ATOM 8732 C C . GLU E 1 229 ? 118.334 111.255 110.499 1.00 46.19 249 GLU C C 1
ATOM 8733 O O . GLU E 1 229 ? 117.186 110.951 110.164 1.00 47.87 249 GLU C O 1
ATOM 8739 N N . MET E 1 230 ? 118.792 112.503 110.436 1.00 38.74 250 MET C N 1
ATOM 8740 C CA . MET E 1 230 ? 117.997 113.614 109.931 1.00 24.54 250 MET C CA 1
ATOM 8741 C C . MET E 1 230 ? 118.714 114.216 108.734 1.00 36.84 250 MET C C 1
ATOM 8742 O O . MET E 1 230 ? 119.906 114.526 108.813 1.00 45.36 250 MET C O 1
ATOM 8747 N N . LYS E 1 231 ? 117.987 114.384 107.634 1.00 58.58 251 LYS C N 1
ATOM 8748 C CA . LYS E 1 231 ? 118.545 114.893 106.391 1.00 54.05 251 LYS C CA 1
ATOM 8749 C C . LYS E 1 231 ? 117.688 116.035 105.872 1.00 48.80 251 LYS C C 1
ATOM 8750 O O . LYS E 1 231 ? 116.546 116.217 106.298 1.00 65.67 251 LYS C O 1
ATOM 8756 N N . ILE E 1 232 ? 118.253 116.811 104.954 1.00 34.18 252 ILE C N 1
ATOM 8757 C CA . ILE E 1 232 ? 117.518 117.870 104.282 1.00 42.45 252 ILE C CA 1
ATOM 8758 C C . ILE E 1 232 ? 117.817 117.805 102.792 1.00 54.11 252 ILE C C 1
ATOM 8759 O O . ILE E 1 232 ? 118.824 117.232 102.366 1.00 58.01 252 ILE C O 1
ATOM 8764 N N . ARG E 1 233 ? 116.926 118.393 101.998 1.00 64.29 253 ARG C N 1
ATOM 8765 C CA . ARG E 1 233 ? 117.052 118.368 100.548 1.00 63.83 253 ARG C CA 1
ATOM 8766 C C . ARG E 1 233 ? 116.300 119.559 99.970 1.00 64.32 253 ARG C C 1
ATOM 8767 O O . ARG E 1 233 ? 115.271 119.970 100.511 1.00 61.59 253 ARG C O 1
ATOM 8775 N N . ARG E 1 234 ? 116.826 120.116 98.882 1.00 62.11 254 ARG C N 1
ATOM 8776 C CA . ARG E 1 234 ? 116.187 121.256 98.240 1.00 61.79 254 ARG C CA 1
ATOM 8777 C C . ARG E 1 234 ? 114.882 120.837 97.578 1.00 65.57 254 ARG C C 1
ATOM 8778 O O . ARG E 1 234 ? 114.728 119.697 97.132 1.00 66.29 254 ARG C O 1
ATOM 8786 N N . ALA E 1 235 ? 113.938 121.769 97.512 1.00 69.82 255 ALA C N 1
ATOM 8787 C CA . ALA E 1 235 ? 112.638 121.500 96.915 1.00 70.02 255 ALA C CA 1
ATOM 8788 C C . ALA E 1 235 ? 112.077 122.752 96.253 1.00 69.62 255 ALA C C 1
ATOM 8789 O O . ALA E 1 235 ? 112.348 123.870 96.689 1.00 70.61 255 ALA C O 1
ATOM 8791 N N . GLN F 1 17 ? 146.537 131.442 93.687 1.00 89.27 37 GLN F N 1
ATOM 8792 C CA . GLN F 1 17 ? 147.615 131.755 94.609 1.00 83.74 37 GLN F CA 1
ATOM 8793 C C . GLN F 1 17 ? 148.333 130.486 95.055 1.00 83.65 37 GLN F C 1
ATOM 8794 O O . GLN F 1 17 ? 147.735 129.407 95.092 1.00 86.30 37 GLN F O 1
ATOM 8800 N N . PRO F 1 18 ? 149.620 130.578 95.392 1.00 71.70 38 PRO F N 1
ATOM 8801 C CA . PRO F 1 18 ? 150.342 129.392 95.872 1.00 72.27 38 PRO F CA 1
ATOM 8802 C C . PRO F 1 18 ? 149.813 128.940 97.225 1.00 77.79 38 PRO F C 1
ATOM 8803 O O . PRO F 1 18 ? 149.628 129.748 98.137 1.00 76.71 38 PRO F O 1
ATOM 8807 N N . LEU F 1 19 ? 149.578 127.636 97.352 1.00 70.78 39 LEU F N 1
ATOM 8808 C CA . LEU F 1 19 ? 149.097 127.070 98.605 1.00 66.05 39 LEU F CA 1
ATOM 8809 C C . LEU F 1 19 ? 150.234 126.533 99.466 1.00 69.07 39 LEU F C 1
ATOM 8810 O O . LEU F 1 19 ? 150.144 126.560 100.697 1.00 76.05 39 LEU F O 1
ATOM 8815 N N . ASP F 1 20 ? 151.303 126.047 98.841 1.00 65.29 40 ASP F N 1
ATOM 8816 C CA . ASP F 1 20 ? 152.453 125.521 99.558 1.00 63.14 40 ASP F CA 1
ATOM 8817 C C . ASP F 1 20 ? 153.674 125.632 98.655 1.00 65.98 40 ASP F C 1
ATOM 8818 O O . ASP F 1 20 ? 153.641 126.291 97.613 1.00 66.49 40 ASP F O 1
ATOM 8823 N N . CYS F 1 21 ? 154.761 124.971 99.058 1.00 74.22 41 CYS F N 1
ATOM 8824 C CA . CYS F 1 21 ? 156.000 125.030 98.292 1.00 75.58 41 CYS F CA 1
ATOM 8825 C C . CYS F 1 21 ? 155.920 124.284 96.966 1.00 76.35 41 CYS F C 1
ATOM 8826 O O . CYS F 1 21 ? 156.724 124.567 96.072 1.00 77.76 41 CYS F O 1
ATOM 8829 N N . ASP F 1 22 ? 154.985 123.344 96.816 1.00 76.58 42 ASP F N 1
ATOM 8830 C CA . ASP F 1 22 ? 154.853 122.638 95.545 1.00 76.91 42 ASP F CA 1
ATOM 8831 C C . ASP F 1 22 ? 154.448 123.587 94.425 1.00 78.78 42 ASP F C 1
ATOM 8832 O O . ASP F 1 22 ? 154.943 123.474 93.299 1.00 80.01 42 ASP F O 1
ATOM 8837 N N . ASP F 1 23 ? 153.543 124.523 94.711 1.00 82.21 43 ASP F N 1
ATOM 8838 C CA . ASP F 1 23 ? 153.190 125.527 93.716 1.00 79.85 43 ASP F CA 1
ATOM 8839 C C . ASP F 1 23 ? 154.270 126.594 93.595 1.00 75.82 43 ASP F C 1
ATOM 8840 O O . ASP F 1 23 ? 154.328 127.305 92.587 1.00 77.36 43 ASP F O 1
ATOM 8845 N N . ILE F 1 24 ? 155.123 126.728 94.611 1.00 78.23 44 ILE F N 1
ATOM 8846 C CA . ILE F 1 24 ? 156.251 127.647 94.518 1.00 82.19 44 ILE F CA 1
ATOM 8847 C C . ILE F 1 24 ? 157.307 127.094 93.570 1.00 81.54 44 ILE F C 1
ATOM 8848 O O . ILE F 1 24 ? 158.002 127.851 92.881 1.00 80.51 44 ILE F O 1
ATOM 8853 N N . TYR F 1 25 ? 157.445 125.766 93.520 1.00 87.23 45 TYR F N 1
ATOM 8854 C CA . TYR F 1 25 ? 158.384 125.141 92.594 1.00 85.71 45 TYR F CA 1
ATOM 8855 C C . TYR F 1 25 ? 158.085 125.511 91.150 1.00 90.57 45 TYR F C 1
ATOM 8856 O O . TYR F 1 25 ? 159.017 125.658 90.352 1.00 89.57 45 TYR F O 1
ATOM 8865 N N . ALA F 1 26 ? 156.815 125.689 90.802 1.00 90.57 46 ALA F N 1
ATOM 8866 C CA . ALA F 1 26 ? 156.440 126.122 89.465 1.00 87.83 46 ALA F CA 1
ATOM 8867 C C . ALA F 1 26 ? 156.701 127.625 89.340 1.00 89.34 46 ALA F C 1
ATOM 8868 O O . ALA F 1 26 ? 157.346 128.238 90.194 1.00 92.06 46 ALA F O 1
ATOM 8870 N N . GLN F 1 27 ? 156.227 128.226 88.245 1.00 92.26 47 GLN F N 1
ATOM 8871 C CA . GLN F 1 27 ? 156.548 129.596 87.835 1.00 93.63 47 GLN F CA 1
ATOM 8872 C C . GLN F 1 27 ? 158.036 129.904 87.975 1.00 92.58 47 GLN F C 1
ATOM 8873 O O . GLN F 1 27 ? 158.414 131.057 88.207 1.00 93.90 47 GLN F O 1
ATOM 8879 N N . GLY F 1 28 ? 158.885 128.890 87.822 1.00 91.94 48 GLY F N 1
ATOM 8880 C CA . GLY F 1 28 ? 160.321 129.086 87.785 1.00 93.32 48 GLY F CA 1
ATOM 8881 C C . GLY F 1 28 ? 160.934 129.708 89.023 1.00 96.01 48 GLY F C 1
ATOM 8882 O O . GLY F 1 28 ? 161.723 130.652 88.920 1.00 97.28 48 GLY F O 1
ATOM 8883 N N . TYR F 1 29 ? 160.584 129.192 90.200 1.00 90.28 49 TYR F N 1
ATOM 8884 C CA . TYR F 1 29 ? 161.140 129.710 91.443 1.00 87.51 49 TYR F CA 1
ATOM 8885 C C . TYR F 1 29 ? 161.844 128.614 92.230 1.00 87.22 49 TYR F C 1
ATOM 8886 O O . TYR F 1 29 ? 161.681 128.516 93.449 1.00 90.47 49 TYR F O 1
ATOM 8895 N N . GLN F 1 30 ? 162.627 127.786 91.544 1.00 88.55 50 GLN F N 1
ATOM 8896 C CA . GLN F 1 30 ? 163.360 126.700 92.194 1.00 87.87 50 GLN F CA 1
ATOM 8897 C C . GLN F 1 30 ? 164.604 127.248 92.897 1.00 90.48 50 GLN F C 1
ATOM 8898 O O . GLN F 1 30 ? 165.664 127.443 92.304 1.00 92.12 50 GLN F O 1
ATOM 8904 N N . SER F 1 31 ? 164.445 127.517 94.190 1.00 89.44 51 SER F N 1
ATOM 8905 C CA . SER F 1 31 ? 165.548 128.003 95.009 1.00 87.40 51 SER F CA 1
ATOM 8906 C C . SER F 1 31 ? 165.309 127.660 96.473 1.00 84.75 51 SER F C 1
ATOM 8907 O O . SER F 1 31 ? 164.349 126.957 96.802 1.00 82.72 51 SER F O 1
ATOM 8910 N N . ASP F 1 32 ? 166.165 128.157 97.359 1.00 79.72 52 ASP F N 1
ATOM 8911 C CA . ASP F 1 32 ? 166.079 127.863 98.782 1.00 78.45 52 ASP F CA 1
ATOM 8912 C C . ASP F 1 32 ? 165.995 129.167 99.561 1.00 77.75 52 ASP F C 1
ATOM 8913 O O . ASP F 1 32 ? 166.987 129.895 99.668 1.00 78.81 52 ASP F O 1
ATOM 8918 N N . GLY F 1 33 ? 164.822 129.451 100.107 1.00 65.38 53 GLY F N 1
ATOM 8919 C CA . GLY F 1 33 ? 164.613 130.692 100.822 1.00 66.76 53 GLY F CA 1
ATOM 8920 C C . GLY F 1 33 ? 163.181 130.806 101.309 1.00 65.16 53 GLY F C 1
ATOM 8921 O O . GLY F 1 33 ? 162.370 129.898 101.141 1.00 56.69 53 GLY F O 1
ATOM 8922 N N . VAL F 1 34 ? 162.898 131.954 101.915 1.00 67.60 54 VAL F N 1
ATOM 8923 C CA . VAL F 1 34 ? 161.604 132.220 102.532 1.00 69.83 54 VAL F CA 1
ATOM 8924 C C . VAL F 1 34 ? 160.640 132.736 101.473 1.00 67.96 54 VAL F C 1
ATOM 8925 O O . VAL F 1 34 ? 160.943 133.698 100.758 1.00 69.05 54 VAL F O 1
ATOM 8929 N N . TYR F 1 35 ? 159.472 132.104 101.378 1.00 58.08 55 TYR F N 1
ATOM 8930 C CA . TYR F 1 35 ? 158.462 132.529 100.418 1.00 59.54 55 TYR F CA 1
ATOM 8931 C C . TYR F 1 35 ? 157.142 132.803 101.124 1.00 65.48 55 TYR F C 1
ATOM 8932 O O . TYR F 1 35 ? 157.080 132.799 102.356 1.00 69.11 55 TYR F O 1
ATOM 8941 N N . LEU F 1 36 ? 156.083 133.043 100.355 1.00 57.85 56 LEU F N 1
ATOM 8942 C CA . LEU F 1 36 ? 154.760 133.328 100.890 1.00 44.10 56 LEU F CA 1
ATOM 8943 C C . LEU F 1 36 ? 153.785 132.258 100.422 1.00 51.76 56 LEU F C 1
ATOM 8944 O O . LEU F 1 36 ? 153.865 131.790 99.283 1.00 60.74 56 LEU F O 1
ATOM 8949 N N . ILE F 1 37 ? 152.869 131.864 101.307 1.00 57.76 57 ILE F N 1
ATOM 8950 C CA . ILE F 1 37 ? 151.851 130.873 100.991 1.00 59.80 57 ILE F CA 1
ATOM 8951 C C . ILE F 1 37 ? 150.503 131.381 101.484 1.00 65.91 57 ILE F C 1
ATOM 8952 O O . ILE F 1 37 ? 150.419 132.224 102.379 1.00 65.48 57 ILE F O 1
ATOM 8957 N N . TYR F 1 38 ? 149.437 130.849 100.888 1.00 65.00 58 TYR F N 1
ATOM 8958 C CA . TYR F 1 38 ? 148.073 131.333 101.109 1.00 63.98 58 TYR F CA 1
ATOM 8959 C C . TYR F 1 38 ? 147.191 130.171 101.541 1.00 66.03 58 TYR F C 1
ATOM 8960 O O . TYR F 1 38 ? 146.450 129.602 100.729 1.00 64.92 58 TYR F O 1
ATOM 8969 N N . PRO F 1 39 ? 147.238 129.795 102.823 1.00 61.96 59 PRO F N 1
ATOM 8970 C CA . PRO F 1 39 ? 146.446 128.644 103.274 1.00 56.35 59 PRO F CA 1
ATOM 8971 C C . PRO F 1 39 ? 145.015 128.978 103.654 1.00 59.93 59 PRO F C 1
ATOM 8972 O O . PRO F 1 39 ? 144.171 128.073 103.654 1.00 62.04 59 PRO F O 1
ATOM 8976 N N . SER F 1 40 ? 144.707 130.233 103.965 1.00 61.63 60 SER F N 1
ATOM 8977 C CA . SER F 1 40 ? 143.406 130.617 104.506 1.00 57.74 60 SER F CA 1
ATOM 8978 C C . SER F 1 40 ? 142.831 131.798 103.740 1.00 59.21 60 SER F C 1
ATOM 8979 O O . SER F 1 40 ? 142.384 132.790 104.320 1.00 62.79 60 SER F O 1
ATOM 8982 N N . GLY F 1 41 ? 142.844 131.710 102.414 1.00 66.52 61 GLY F N 1
ATOM 8983 C CA . GLY F 1 41 ? 142.249 132.728 101.585 1.00 66.92 61 GLY F CA 1
ATOM 8984 C C . GLY F 1 41 ? 143.276 133.562 100.851 1.00 68.30 61 GLY F C 1
ATOM 8985 O O . GLY F 1 41 ? 144.477 133.494 101.124 1.00 73.32 61 GLY F O 1
ATOM 8986 N N . PRO F 1 42 ? 142.814 134.366 99.889 1.00 67.35 62 PRO F N 1
ATOM 8987 C CA . PRO F 1 42 ? 143.750 135.194 99.113 1.00 66.10 62 PRO F CA 1
ATOM 8988 C C . PRO F 1 42 ? 144.443 136.273 99.926 1.00 64.74 62 PRO F C 1
ATOM 8989 O O . PRO F 1 42 ? 145.471 136.791 99.476 1.00 68.70 62 PRO F O 1
ATOM 8993 N N . SER F 1 43 ? 143.923 136.634 101.092 1.00 59.07 63 SER F N 1
ATOM 8994 C CA . SER F 1 43 ? 144.527 137.657 101.931 1.00 60.19 63 SER F CA 1
ATOM 8995 C C . SER F 1 43 ? 145.270 137.024 103.102 1.00 61.48 63 SER F C 1
ATOM 8996 O O . SER F 1 43 ? 145.142 135.829 103.379 1.00 62.79 63 SER F O 1
ATOM 8999 N N . VAL F 1 44 ? 146.045 137.855 103.796 1.00 52.98 64 VAL F N 1
ATOM 9000 C CA . VAL F 1 44 ? 146.820 137.459 104.972 1.00 56.02 64 VAL F CA 1
ATOM 9001 C C . VAL F 1 44 ? 147.699 136.248 104.669 1.00 55.70 64 VAL F C 1
ATOM 9002 O O . VAL F 1 44 ? 147.397 135.136 105.123 1.00 60.90 64 VAL F O 1
ATOM 9006 N N . PRO F 1 45 ? 148.773 136.404 103.897 1.00 48.41 65 PRO F N 1
ATOM 9007 C CA . PRO F 1 45 ? 149.685 135.280 103.662 1.00 52.89 65 PRO F CA 1
ATOM 9008 C C . PRO F 1 45 ? 150.586 135.031 104.864 1.00 55.28 65 PRO F C 1
ATOM 9009 O O . PRO F 1 45 ? 150.620 135.794 105.830 1.00 48.00 65 PRO F O 1
ATOM 9013 N N . VAL F 1 46 ? 151.328 133.929 104.787 1.00 54.78 66 VAL F N 1
ATOM 9014 C CA . VAL F 1 46 ? 152.241 133.512 105.852 1.00 51.26 66 VAL F CA 1
ATOM 9015 C C . VAL F 1 46 ? 153.616 133.224 105.259 1.00 53.23 66 VAL F C 1
ATOM 9016 O O . VAL F 1 46 ? 153.716 132.509 104.253 1.00 58.97 66 VAL F O 1
ATOM 9020 N N . PRO F 1 47 ? 154.694 133.750 105.838 1.00 48.29 67 PRO F N 1
ATOM 9021 C CA . PRO F 1 47 ? 156.031 133.435 105.328 1.00 43.67 67 PRO F CA 1
ATOM 9022 C C . PRO F 1 47 ? 156.554 132.130 105.903 1.00 50.33 67 PRO F C 1
ATOM 9023 O O . PRO F 1 47 ? 156.471 131.879 107.107 1.00 60.53 67 PRO F O 1
ATOM 9027 N N . VAL F 1 48 ? 157.112 131.300 105.024 1.00 49.75 68 VAL F N 1
ATOM 9028 C CA . VAL F 1 48 ? 157.557 129.955 105.369 1.00 51.93 68 VAL F CA 1
ATOM 9029 C C . VAL F 1 48 ? 158.867 129.680 104.638 1.00 53.79 68 VAL F C 1
ATOM 9030 O O . VAL F 1 48 ? 159.304 130.460 103.793 1.00 59.31 68 VAL F O 1
ATOM 9034 N N . PHE F 1 49 ? 159.505 128.561 104.974 1.00 58.75 69 PHE F N 1
ATOM 9035 C CA . PHE F 1 49 ? 160.804 128.185 104.428 1.00 58.78 69 PHE F CA 1
ATOM 9036 C C . PHE F 1 49 ? 160.673 126.875 103.663 1.00 59.74 69 PHE F C 1
ATOM 9037 O O . PHE F 1 49 ? 160.285 125.852 104.238 1.00 51.30 69 PHE F O 1
ATOM 9045 N N . CYS F 1 50 ? 161.008 126.908 102.376 1.00 71.33 70 CYS F N 1
ATOM 9046 C CA . CYS F 1 50 ? 160.971 125.736 101.512 1.00 63.78 70 CYS F CA 1
ATOM 9047 C C . CYS F 1 50 ? 162.396 125.280 101.238 1.00 64.14 70 CYS F C 1
ATOM 9048 O O . CYS F 1 50 ? 163.246 126.087 100.851 1.00 65.85 70 CYS F O 1
ATOM 9051 N N . ASP F 1 51 ? 162.652 123.989 101.437 1.00 73.43 71 ASP F N 1
ATOM 9052 C CA . ASP F 1 51 ? 163.996 123.430 101.314 1.00 71.64 71 ASP F CA 1
ATOM 9053 C C . ASP F 1 51 ? 163.996 122.644 100.005 1.00 74.01 71 ASP F C 1
ATOM 9054 O O . ASP F 1 51 ? 163.658 121.462 99.950 1.00 71.18 71 ASP F O 1
ATOM 9059 N N . MET F 1 52 ? 164.350 123.337 98.930 1.00 86.70 72 MET F N 1
ATOM 9060 C CA . MET F 1 52 ? 164.282 122.780 97.576 1.00 86.59 72 MET F CA 1
ATOM 9061 C C . MET F 1 52 ? 165.634 122.253 97.107 1.00 83.86 72 MET F C 1
ATOM 9062 O O . MET F 1 52 ? 166.082 122.583 96.012 1.00 82.93 72 MET F O 1
ATOM 9067 N N . THR F 1 53 ? 166.313 121.440 97.911 1.00 85.73 73 THR F N 1
ATOM 9068 C CA . THR F 1 53 ? 167.603 120.921 97.473 1.00 84.60 73 THR F CA 1
ATOM 9069 C C . THR F 1 53 ? 167.897 119.483 97.878 1.00 84.86 73 THR F C 1
ATOM 9070 O O . THR F 1 53 ? 169.010 119.022 97.615 1.00 86.64 73 THR F O 1
ATOM 9074 N N . THR F 1 54 ? 166.972 118.756 98.505 1.00 80.80 74 THR F N 1
ATOM 9075 C CA . THR F 1 54 ? 167.314 117.435 99.030 1.00 81.32 74 THR F CA 1
ATOM 9076 C C . THR F 1 54 ? 167.055 116.318 98.023 1.00 83.84 74 THR F C 1
ATOM 9077 O O . THR F 1 54 ? 167.990 115.635 97.592 1.00 87.14 74 THR F O 1
ATOM 9081 N N . GLU F 1 55 ? 165.794 116.112 97.645 1.00 80.06 75 GLU F N 1
ATOM 9082 C CA . GLU F 1 55 ? 165.442 115.015 96.749 1.00 83.47 75 GLU F CA 1
ATOM 9083 C C . GLU F 1 55 ? 164.804 115.504 95.457 1.00 82.29 75 GLU F C 1
ATOM 9084 O O . GLU F 1 55 ? 165.235 115.100 94.373 1.00 81.60 75 GLU F O 1
ATOM 9090 N N . GLY F 1 56 ? 163.785 116.350 95.535 1.00 86.34 76 GLY F N 1
ATOM 9091 C CA . GLY F 1 56 ? 163.134 116.842 94.339 1.00 88.65 76 GLY F CA 1
ATOM 9092 C C . GLY F 1 56 ? 162.546 118.225 94.508 1.00 90.83 76 GLY F C 1
ATOM 9093 O O . GLY F 1 56 ? 161.741 118.665 93.683 1.00 90.50 76 GLY F O 1
ATOM 9094 N N . GLY F 1 57 ? 162.934 118.921 95.573 1.00 80.48 77 GLY F N 1
ATOM 9095 C CA . GLY F 1 57 ? 162.321 120.193 95.897 1.00 74.76 77 GLY F CA 1
ATOM 9096 C C . GLY F 1 57 ? 161.120 120.014 96.802 1.00 75.19 77 GLY F C 1
ATOM 9097 O O . GLY F 1 57 ? 161.014 118.993 97.486 1.00 77.66 77 GLY F O 1
ATOM 9098 N N . LYS F 1 58 ? 160.213 120.989 96.810 1.00 71.38 78 LYS F N 1
ATOM 9099 C CA . LYS F 1 58 ? 159.001 120.960 97.647 1.00 75.32 78 LYS F CA 1
ATOM 9100 C C . LYS F 1 58 ? 159.460 120.916 99.104 1.00 74.74 78 LYS F C 1
ATOM 9101 O O . LYS F 1 58 ? 160.245 121.786 99.515 1.00 74.71 78 LYS F O 1
ATOM 9107 N N . TRP F 1 59 ? 159.009 119.952 99.908 1.00 55.13 79 TRP F N 1
ATOM 9108 C CA . TRP F 1 59 ? 159.468 119.772 101.284 1.00 47.83 79 TRP F CA 1
ATOM 9109 C C . TRP F 1 59 ? 159.202 121.025 102.126 1.00 50.40 79 TRP F C 1
ATOM 9110 O O . TRP F 1 59 ? 160.116 121.701 102.597 1.00 63.24 79 TRP F O 1
ATOM 9121 N N . THR F 1 60 ? 157.915 121.323 102.289 1.00 52.65 80 THR F N 1
ATOM 9122 C CA . THR F 1 60 ? 157.513 122.415 103.167 1.00 59.28 80 THR F CA 1
ATOM 9123 C C . THR F 1 60 ? 157.886 122.080 104.607 1.00 52.53 80 THR F C 1
ATOM 9124 O O . THR F 1 60 ? 157.630 120.972 105.083 1.00 49.59 80 THR F O 1
ATOM 9128 N N . VAL F 1 61 ? 158.487 123.043 105.300 1.00 46.58 81 VAL F N 1
ATOM 9129 C CA . VAL F 1 61 ? 159.066 122.831 106.622 1.00 46.89 81 VAL F CA 1
ATOM 9130 C C . VAL F 1 61 ? 158.181 123.494 107.666 1.00 39.16 81 VAL F C 1
ATOM 9131 O O . VAL F 1 61 ? 157.914 124.699 107.585 1.00 55.05 81 VAL F O 1
ATOM 9135 N N . PHE F 1 62 ? 157.734 122.717 108.656 1.00 14.67 82 PHE F N 1
ATOM 9136 C CA . PHE F 1 62 ? 156.920 123.253 109.741 1.00 26.36 82 PHE F CA 1
ATOM 9137 C C . PHE F 1 62 ? 157.581 123.091 111.108 1.00 27.26 82 PHE F C 1
ATOM 9138 O O . PHE F 1 62 ? 156.892 123.127 112.131 1.00 20.57 82 PHE F O 1
ATOM 9146 N N . GLN F 1 63 ? 158.905 122.946 111.149 1.00 23.41 83 GLN F N 1
ATOM 9147 C CA . GLN F 1 63 ? 159.644 122.893 112.403 1.00 22.69 83 GLN F CA 1
ATOM 9148 C C . GLN F 1 63 ? 161.130 123.020 112.096 1.00 25.18 83 GLN F C 1
ATOM 9149 O O . GLN F 1 63 ? 161.599 122.506 111.080 1.00 24.57 83 GLN F O 1
ATOM 9155 N N . LYS F 1 64 ? 161.864 123.701 112.976 1.00 33.23 84 LYS F N 1
ATOM 9156 C CA . LYS F 1 64 ? 163.287 123.938 112.759 1.00 38.90 84 LYS F CA 1
ATOM 9157 C C . LYS F 1 64 ? 163.958 124.264 114.084 1.00 31.12 84 LYS F C 1
ATOM 9158 O O . LYS F 1 64 ? 163.456 125.096 114.841 1.00 35.70 84 LYS F O 1
ATOM 9164 N N . ARG F 1 65 ? 165.080 123.599 114.364 1.00 27.33 85 ARG F N 1
ATOM 9165 C CA . ARG F 1 65 ? 165.940 123.922 115.497 1.00 36.38 85 ARG F CA 1
ATOM 9166 C C . ARG F 1 65 ? 167.382 123.643 115.108 1.00 46.16 85 ARG F C 1
ATOM 9167 O O . ARG F 1 65 ? 167.670 122.603 114.511 1.00 43.24 85 ARG F O 1
ATOM 9175 N N . PHE F 1 66 ? 168.285 124.570 115.432 1.00 52.54 86 PHE F N 1
ATOM 9176 C CA . PHE F 1 66 ? 169.711 124.286 115.323 1.00 46.26 86 PHE F CA 1
ATOM 9177 C C . PHE F 1 66 ? 170.544 124.786 116.495 1.00 51.67 86 PHE F C 1
ATOM 9178 O O . PHE F 1 66 ? 171.691 124.352 116.626 1.00 55.89 86 PHE F O 1
ATOM 9186 N N . ASN F 1 67 ? 170.027 125.666 117.345 1.00 54.08 87 ASN F N 1
ATOM 9187 C CA . ASN F 1 67 ? 170.710 126.052 118.573 1.00 54.74 87 ASN F CA 1
ATOM 9188 C C . ASN F 1 67 ? 169.645 126.386 119.613 1.00 59.73 87 ASN F C 1
ATOM 9189 O O . ASN F 1 67 ? 168.466 126.070 119.435 1.00 69.53 87 ASN F O 1
ATOM 9194 N N . GLY F 1 68 ? 170.055 126.997 120.720 1.00 50.99 88 GLY F N 1
ATOM 9195 C CA . GLY F 1 68 ? 169.098 127.240 121.784 1.00 49.55 88 GLY F CA 1
ATOM 9196 C C . GLY F 1 68 ? 168.067 128.299 121.454 1.00 47.81 88 GLY F C 1
ATOM 9197 O O . GLY F 1 68 ? 166.903 127.970 121.208 1.00 45.53 88 GLY F O 1
ATOM 9198 N N . SER F 1 69 ? 168.497 129.564 121.418 1.00 52.99 89 SER F N 1
ATOM 9199 C CA . SER F 1 69 ? 167.690 130.709 121.000 1.00 51.88 89 SER F CA 1
ATOM 9200 C C . SER F 1 69 ? 166.234 130.639 121.449 1.00 55.17 89 SER F C 1
ATOM 9201 O O . SER F 1 69 ? 165.927 130.843 122.628 1.00 59.75 89 SER F O 1
ATOM 9204 N N . VAL F 1 70 ? 165.338 130.362 120.501 1.00 47.44 90 VAL F N 1
ATOM 9205 C CA . VAL F 1 70 ? 163.902 130.364 120.756 1.00 39.16 90 VAL F CA 1
ATOM 9206 C C . VAL F 1 70 ? 163.547 129.275 121.759 1.00 40.07 90 VAL F C 1
ATOM 9207 O O . VAL F 1 70 ? 164.047 128.146 121.678 1.00 47.29 90 VAL F O 1
ATOM 9211 N N . SER F 1 71 ? 162.677 129.610 122.708 1.00 32.72 91 SER F N 1
ATOM 9212 C CA . SER F 1 71 ? 162.196 128.654 123.694 1.00 43.06 91 SER F CA 1
ATOM 9213 C C . SER F 1 71 ? 160.921 127.985 123.197 1.00 45.95 91 SER F C 1
ATOM 9214 O O . SER F 1 71 ? 160.100 128.613 122.524 1.00 41.55 91 SER F O 1
ATOM 9217 N N . PHE F 1 72 ? 160.761 126.701 123.532 1.00 41.36 92 PHE F N 1
ATOM 9218 C CA . PHE F 1 72 ? 159.656 125.896 123.022 1.00 32.44 92 PHE F CA 1
ATOM 9219 C C . PHE F 1 72 ? 158.686 125.449 124.110 1.00 36.70 92 PHE F C 1
ATOM 9220 O O . PHE F 1 72 ? 157.896 124.530 123.879 1.00 41.22 92 PHE F O 1
ATOM 9228 N N . PHE F 1 73 ? 158.732 126.059 125.293 1.00 39.82 93 PHE F N 1
ATOM 9229 C CA . PHE F 1 73 ? 157.794 125.693 126.348 1.00 32.33 93 PHE F CA 1
ATOM 9230 C C . PHE F 1 73 ? 156.356 126.009 125.940 1.00 50.11 93 PHE F C 1
ATOM 9231 O O . PHE F 1 73 ? 155.556 125.090 125.736 1.00 52.68 93 PHE F O 1
ATOM 9239 N N . ARG F 1 74 ? 156.025 127.297 125.801 1.00 42.00 94 ARG F N 1
ATOM 9240 C CA . ARG F 1 74 ? 154.783 127.764 125.182 1.00 42.60 94 ARG F CA 1
ATOM 9241 C C . ARG F 1 74 ? 153.509 127.183 125.794 1.00 47.60 94 ARG F C 1
ATOM 9242 O O . ARG F 1 74 ? 153.556 126.500 126.820 1.00 48.51 94 ARG F O 1
ATOM 9250 N N . GLY F 1 75 ? 152.364 127.461 125.168 1.00 48.28 95 GLY F N 1
ATOM 9251 C CA . GLY F 1 75 ? 151.076 126.965 125.621 1.00 41.05 95 GLY F CA 1
ATOM 9252 C C . GLY F 1 75 ? 150.168 126.544 124.481 1.00 46.03 95 GLY F C 1
ATOM 9253 O O . GLY F 1 75 ? 150.643 126.313 123.368 1.00 52.56 95 GLY F O 1
ATOM 9254 N N . TRP F 1 76 ? 148.860 126.445 124.733 1.00 37.19 96 TRP F N 1
ATOM 9255 C CA . TRP F 1 76 ? 147.945 125.974 123.694 1.00 35.70 96 TRP F CA 1
ATOM 9256 C C . TRP F 1 76 ? 147.734 127.024 122.609 1.00 36.84 96 TRP F C 1
ATOM 9257 O O . TRP F 1 76 ? 147.686 126.691 121.419 1.00 33.70 96 TRP F O 1
ATOM 9268 N N . ASN F 1 77 ? 147.603 128.293 122.997 1.00 41.44 97 ASN F N 1
ATOM 9269 C CA . ASN F 1 77 ? 147.402 129.354 122.015 1.00 40.88 97 ASN F CA 1
ATOM 9270 C C . ASN F 1 77 ? 148.602 129.493 121.087 1.00 46.29 97 ASN F C 1
ATOM 9271 O O . ASN F 1 77 ? 148.440 129.673 119.873 1.00 42.01 97 ASN F O 1
ATOM 9276 N N . ASP F 1 78 ? 149.815 129.420 121.639 1.00 49.75 98 ASP F N 1
ATOM 9277 C CA . ASP F 1 78 ? 151.010 129.579 120.820 1.00 33.39 98 ASP F CA 1
ATOM 9278 C C . ASP F 1 78 ? 151.163 128.436 119.829 1.00 39.10 98 ASP F C 1
ATOM 9279 O O . ASP F 1 78 ? 151.483 128.666 118.658 1.00 47.56 98 ASP F O 1
ATOM 9284 N N . TYR F 1 79 ? 150.937 127.198 120.272 1.00 33.43 99 TYR F N 1
ATOM 9285 C CA . TYR F 1 79 ? 151.000 126.069 119.353 1.00 33.31 99 TYR F CA 1
ATOM 9286 C C . TYR F 1 79 ? 149.848 126.071 118.362 1.00 49.56 99 TYR F C 1
ATOM 9287 O O . TYR F 1 79 ? 149.978 125.488 117.281 1.00 45.30 99 TYR F O 1
ATOM 9296 N N . LYS F 1 80 ? 148.729 126.714 118.697 1.00 46.51 100 LYS F N 1
ATOM 9297 C CA . LYS F 1 80 ? 147.626 126.815 117.749 1.00 36.76 100 LYS F CA 1
ATOM 9298 C C . LYS F 1 80 ? 147.894 127.862 116.675 1.00 41.93 100 LYS F C 1
ATOM 9299 O O . LYS F 1 80 ? 147.511 127.673 115.516 1.00 47.15 100 LYS F O 1
ATOM 9305 N N . LEU F 1 81 ? 148.543 128.970 117.032 1.00 40.28 101 LEU F N 1
ATOM 9306 C CA . LEU F 1 81 ? 148.743 130.060 116.086 1.00 33.66 101 LEU F CA 1
ATOM 9307 C C . LEU F 1 81 ? 150.144 130.113 115.492 1.00 35.60 101 LEU F C 1
ATOM 9308 O O . LEU F 1 81 ? 150.303 130.618 114.376 1.00 36.07 101 LEU F O 1
ATOM 9313 N N . GLY F 1 82 ? 151.151 129.624 116.195 1.00 41.82 102 GLY F N 1
ATOM 9314 C CA . GLY F 1 82 ? 152.493 129.596 115.649 1.00 36.24 102 GLY F CA 1
ATOM 9315 C C . GLY F 1 82 ? 153.389 130.662 116.249 1.00 43.20 102 GLY F C 1
ATOM 9316 O O . GLY F 1 82 ? 152.939 131.731 116.674 1.00 56.43 102 GLY F O 1
ATOM 9317 N N . PHE F 1 83 ? 154.688 130.371 116.279 1.00 31.76 103 PHE F N 1
ATOM 9318 C CA . PHE F 1 83 ? 155.670 131.273 116.860 1.00 34.52 103 PHE F CA 1
ATOM 9319 C C . PHE F 1 83 ? 157.000 131.081 116.147 1.00 40.04 103 PHE F C 1
ATOM 9320 O O . PHE F 1 83 ? 157.203 130.104 115.426 1.00 32.72 103 PHE F O 1
ATOM 9328 N N . GLY F 1 84 ? 157.903 132.034 116.351 1.00 47.94 104 GLY F N 1
ATOM 9329 C CA . GLY F 1 84 ? 159.243 131.958 115.800 1.00 45.05 104 GLY F CA 1
ATOM 9330 C C . GLY F 1 84 ? 159.425 132.858 114.595 1.00 42.40 104 GLY F C 1
ATOM 9331 O O . GLY F 1 84 ? 158.582 133.695 114.259 1.00 53.48 104 GLY F O 1
ATOM 9332 N N . ARG F 1 85 ? 160.564 132.674 113.934 1.00 38.71 105 ARG F N 1
ATOM 9333 C CA . ARG F 1 85 ? 160.917 133.440 112.749 1.00 43.31 105 ARG F CA 1
ATOM 9334 C C . ARG F 1 85 ? 161.142 132.507 111.568 1.00 40.48 105 ARG F C 1
ATOM 9335 O O . ARG F 1 85 ? 161.522 131.348 111.735 1.00 42.58 105 ARG F O 1
ATOM 9343 N N . ALA F 1 86 ? 160.908 133.032 110.364 1.00 46.84 106 ALA F N 1
ATOM 9344 C CA . ALA F 1 86 ? 160.970 132.204 109.163 1.00 37.39 106 ALA F CA 1
ATOM 9345 C C . ALA F 1 86 ? 162.391 131.769 108.835 1.00 48.77 106 ALA F C 1
ATOM 9346 O O . ALA F 1 86 ? 162.595 130.653 108.346 1.00 61.59 106 ALA F O 1
ATOM 9348 N N . ASP F 1 87 ? 163.381 132.628 109.076 1.00 51.26 107 ASP F N 1
ATOM 9349 C CA . ASP F 1 87 ? 164.755 132.273 108.740 1.00 52.25 107 ASP F CA 1
ATOM 9350 C C . ASP F 1 87 ? 165.432 131.467 109.841 1.00 57.37 107 ASP F C 1
ATOM 9351 O O . ASP F 1 87 ? 166.374 130.719 109.559 1.00 58.30 107 ASP F O 1
ATOM 9356 N N . GLY F 1 88 ? 164.978 131.598 111.084 1.00 50.46 108 GLY F N 1
ATOM 9357 C CA . GLY F 1 88 ? 165.566 130.855 112.181 1.00 49.65 108 GLY F CA 1
ATOM 9358 C C . GLY F 1 88 ? 164.750 129.647 112.590 1.00 50.47 108 GLY F C 1
ATOM 9359 O O . GLY F 1 88 ? 164.379 128.827 111.748 1.00 45.80 108 GLY F O 1
ATOM 9360 N N . GLU F 1 89 ? 164.466 129.529 113.884 1.00 46.30 109 GLU F N 1
ATOM 9361 C CA . GLU F 1 89 ? 163.638 128.452 114.409 1.00 40.10 109 GLU F CA 1
ATOM 9362 C C . GLU F 1 89 ? 162.198 128.921 114.546 1.00 47.00 109 GLU F C 1
ATOM 9363 O O . GLU F 1 89 ? 161.943 130.090 114.846 1.00 53.95 109 GLU F O 1
ATOM 9369 N N . TYR F 1 90 ? 161.254 128.006 114.333 1.00 24.55 110 TYR F N 1
ATOM 9370 C CA . TYR F 1 90 ? 159.849 128.385 114.362 1.00 19.15 110 TYR F CA 1
ATOM 9371 C C . TYR F 1 90 ? 158.970 127.151 114.472 1.00 27.85 110 TYR F C 1
ATOM 9372 O O . TYR F 1 90 ? 159.439 126.014 114.411 1.00 35.96 110 TYR F O 1
ATOM 9381 N N . TRP F 1 91 ? 157.674 127.406 114.647 1.00 34.67 111 TRP F N 1
ATOM 9382 C CA . TRP F 1 91 ? 156.631 126.389 114.622 1.00 29.84 111 TRP F CA 1
ATOM 9383 C C . TRP F 1 91 ? 155.465 126.944 113.819 1.00 38.59 111 TRP F C 1
ATOM 9384 O O . TRP F 1 91 ? 154.908 127.985 114.179 1.00 52.65 111 TRP F O 1
ATOM 9395 N N . LEU F 1 92 ? 155.097 126.253 112.739 1.00 30.08 112 LEU F N 1
ATOM 9396 C CA . LEU F 1 92 ? 154.138 126.808 111.787 1.00 16.93 112 LEU F CA 1
ATOM 9397 C C . LEU F 1 92 ? 152.762 127.003 112.410 1.00 29.01 112 LEU F C 1
ATOM 9398 O O . LEU F 1 92 ? 152.116 128.032 112.183 1.00 40.11 112 LEU F O 1
ATOM 9403 N N . GLY F 1 93 ? 152.288 126.031 113.180 1.00 37.87 113 GLY F N 1
ATOM 9404 C CA . GLY F 1 93 ? 150.974 126.211 113.803 1.00 37.72 113 GLY F CA 1
ATOM 9405 C C . GLY F 1 93 ? 150.012 125.128 113.358 1.00 40.90 113 GLY F C 1
ATOM 9406 O O . GLY F 1 93 ? 149.850 124.852 112.173 1.00 46.26 113 GLY F O 1
ATOM 9407 N N . LEU F 1 94 ? 149.348 124.511 114.339 1.00 40.71 114 LEU F N 1
ATOM 9408 C CA . LEU F 1 94 ? 148.470 123.383 114.046 1.00 38.39 114 LEU F CA 1
ATOM 9409 C C . LEU F 1 94 ? 147.319 123.776 113.131 1.00 41.26 114 LEU F C 1
ATOM 9410 O O . LEU F 1 94 ? 146.865 122.958 112.325 1.00 41.86 114 LEU F O 1
ATOM 9415 N N . GLN F 1 95 ? 146.836 125.014 113.242 1.00 40.05 115 GLN F N 1
ATOM 9416 C CA . GLN F 1 95 ? 145.715 125.458 112.420 1.00 34.78 115 GLN F CA 1
ATOM 9417 C C . GLN F 1 95 ? 146.090 125.483 110.944 1.00 47.74 115 GLN F C 1
ATOM 9418 O O . GLN F 1 95 ? 145.344 124.987 110.090 1.00 48.22 115 GLN F O 1
ATOM 9424 N N . ASN F 1 96 ? 147.259 126.043 110.625 1.00 47.37 116 ASN F N 1
ATOM 9425 C CA . ASN F 1 96 ? 147.675 126.151 109.231 1.00 34.95 116 ASN F CA 1
ATOM 9426 C C . ASN F 1 96 ? 148.009 124.788 108.643 1.00 33.78 116 ASN F C 1
ATOM 9427 O O . ASN F 1 96 ? 147.681 124.512 107.484 1.00 47.96 116 ASN F O 1
ATOM 9432 N N . MET F 1 97 ? 148.663 123.922 109.419 1.00 28.10 117 MET F N 1
ATOM 9433 C CA . MET F 1 97 ? 148.922 122.572 108.934 1.00 35.22 117 MET F CA 1
ATOM 9434 C C . MET F 1 97 ? 147.624 121.809 108.709 1.00 38.83 117 MET F C 1
ATOM 9435 O O . MET F 1 97 ? 147.501 121.064 107.731 1.00 42.28 117 MET F O 1
ATOM 9440 N N . HIS F 1 98 ? 146.644 121.977 109.599 1.00 40.98 118 HIS F N 1
ATOM 9441 C CA . HIS F 1 98 ? 145.352 121.330 109.392 1.00 47.72 118 HIS F CA 1
ATOM 9442 C C . HIS F 1 98 ? 144.686 121.832 108.119 1.00 46.84 118 HIS F C 1
ATOM 9443 O O . HIS F 1 98 ? 144.155 121.038 107.331 1.00 56.24 118 HIS F O 1
ATOM 9450 N N . LEU F 1 99 ? 144.709 123.148 107.898 1.00 36.60 119 LEU F N 1
ATOM 9451 C CA . LEU F 1 99 ? 144.098 123.708 106.696 1.00 41.29 119 LEU F CA 1
ATOM 9452 C C . LEU F 1 99 ? 144.793 123.205 105.439 1.00 46.91 119 LEU F C 1
ATOM 9453 O O . LEU F 1 99 ? 144.138 122.928 104.428 1.00 48.97 119 LEU F O 1
ATOM 9458 N N . LEU F 1 100 ? 146.122 123.091 105.478 1.00 48.08 120 LEU F N 1
ATOM 9459 C CA . LEU F 1 100 ? 146.860 122.577 104.328 1.00 39.95 120 LEU F CA 1
ATOM 9460 C C . LEU F 1 100 ? 146.515 121.118 104.059 1.00 41.87 120 LEU F C 1
ATOM 9461 O O . LEU F 1 100 ? 146.203 120.740 102.925 1.00 51.35 120 LEU F O 1
ATOM 9466 N N . THR F 1 101 ? 146.565 120.278 105.093 1.00 37.82 121 THR F N 1
ATOM 9467 C CA . THR F 1 101 ? 146.372 118.849 104.888 1.00 39.88 121 THR F CA 1
ATOM 9468 C C . THR F 1 101 ? 144.929 118.487 104.572 1.00 41.77 121 THR F C 1
ATOM 9469 O O . THR F 1 101 ? 144.691 117.428 103.984 1.00 41.04 121 THR F O 1
ATOM 9473 N N . LEU F 1 102 ? 143.962 119.325 104.953 1.00 42.74 122 LEU F N 1
ATOM 9474 C CA . LEU F 1 102 ? 142.572 119.006 104.648 1.00 37.61 122 LEU F CA 1
ATOM 9475 C C . LEU F 1 102 ? 142.307 118.995 103.149 1.00 43.47 122 LEU F C 1
ATOM 9476 O O . LEU F 1 102 ? 141.613 118.102 102.651 1.00 46.23 122 LEU F O 1
ATOM 9481 N N . LYS F 1 103 ? 142.849 119.966 102.416 1.00 50.14 123 LYS F N 1
ATOM 9482 C CA . LYS F 1 103 ? 142.582 120.103 100.989 1.00 51.07 123 LYS F CA 1
ATOM 9483 C C . LYS F 1 103 ? 143.294 119.046 100.150 1.00 51.28 123 LYS F C 1
ATOM 9484 O O . LYS F 1 103 ? 142.679 118.430 99.275 1.00 54.21 123 LYS F O 1
ATOM 9490 N N . GLN F 1 104 ? 144.581 118.822 100.402 1.00 51.74 124 GLN F N 1
ATOM 9491 C CA . GLN F 1 104 ? 145.396 117.937 99.585 1.00 56.27 124 GLN F CA 1
ATOM 9492 C C . GLN F 1 104 ? 146.057 116.864 100.440 1.00 61.50 124 GLN F C 1
ATOM 9493 O O . GLN F 1 104 ? 146.236 117.025 101.650 1.00 71.16 124 GLN F O 1
ATOM 9499 N N . LYS F 1 105 ? 146.417 115.760 99.792 1.00 51.48 125 LYS F N 1
ATOM 9500 C CA . LYS F 1 105 ? 147.194 114.722 100.451 1.00 51.74 125 LYS F CA 1
ATOM 9501 C C . LYS F 1 105 ? 148.657 115.137 100.543 1.00 48.25 125 LYS F C 1
ATOM 9502 O O . LYS F 1 105 ? 149.130 115.988 99.785 1.00 56.85 125 LYS F O 1
ATOM 9508 N N . TYR F 1 106 ? 149.381 114.527 101.478 1.00 46.85 126 TYR F N 1
ATOM 9509 C CA . TYR F 1 106 ? 150.777 114.878 101.703 1.00 49.47 126 TYR F CA 1
ATOM 9510 C C . TYR F 1 106 ? 151.542 113.630 102.134 1.00 51.62 126 TYR F C 1
ATOM 9511 O O . TYR F 1 106 ? 151.029 112.509 102.082 1.00 52.19 126 TYR F O 1
ATOM 9520 N N . GLU F 1 107 ? 152.786 113.837 102.561 1.00 55.23 127 GLU F N 1
ATOM 9521 C CA . GLU F 1 107 ? 153.687 112.760 102.944 1.00 54.27 127 GLU F CA 1
ATOM 9522 C C . GLU F 1 107 ? 154.791 113.351 103.809 1.00 55.08 127 GLU F C 1
ATOM 9523 O O . GLU F 1 107 ? 155.360 114.387 103.463 1.00 59.37 127 GLU F O 1
ATOM 9529 N N . LEU F 1 108 ? 155.091 112.689 104.926 1.00 35.52 128 LEU F N 1
ATOM 9530 C CA . LEU F 1 108 ? 155.930 113.252 105.976 1.00 37.73 128 LEU F CA 1
ATOM 9531 C C . LEU F 1 108 ? 157.355 112.718 105.897 1.00 37.01 128 LEU F C 1
ATOM 9532 O O . LEU F 1 108 ? 157.570 111.525 105.667 1.00 46.74 128 LEU F O 1
ATOM 9537 N N . ARG F 1 109 ? 158.325 113.613 106.093 1.00 44.28 129 ARG F N 1
ATOM 9538 C CA . ARG F 1 109 ? 159.731 113.251 106.201 1.00 46.77 129 ARG F CA 1
ATOM 9539 C C . ARG F 1 109 ? 160.344 113.943 107.409 1.00 51.77 129 ARG F C 1
ATOM 9540 O O . ARG F 1 109 ? 160.110 115.132 107.635 1.00 58.83 129 ARG F O 1
ATOM 9548 N N . VAL F 1 110 ? 161.133 113.196 108.179 1.00 39.97 130 VAL F N 1
ATOM 9549 C CA . VAL F 1 110 ? 161.850 113.718 109.337 1.00 34.77 130 VAL F CA 1
ATOM 9550 C C . VAL F 1 110 ? 163.327 113.399 109.162 1.00 41.38 130 VAL F C 1
ATOM 9551 O O . VAL F 1 110 ? 163.684 112.264 108.832 1.00 45.46 130 VAL F O 1
ATOM 9555 N N . ASP F 1 111 ? 164.181 114.397 109.375 1.00 55.24 131 ASP F N 1
ATOM 9556 C CA . ASP F 1 111 ? 165.624 114.208 109.327 1.00 54.83 131 ASP F CA 1
ATOM 9557 C C . ASP F 1 111 ? 166.255 114.834 110.561 1.00 57.05 131 ASP F C 1
ATOM 9558 O O . ASP F 1 111 ? 165.906 115.950 110.952 1.00 64.71 131 ASP F O 1
ATOM 9563 N N . LEU F 1 112 ? 167.184 114.104 111.170 1.00 66.61 132 LEU F N 1
ATOM 9564 C CA . LEU F 1 112 ? 167.751 114.471 112.458 1.00 67.25 132 LEU F CA 1
ATOM 9565 C C . LEU F 1 112 ? 169.254 114.233 112.432 1.00 72.12 132 LEU F C 1
ATOM 9566 O O . LEU F 1 112 ? 169.766 113.501 111.582 1.00 75.66 132 LEU F O 1
ATOM 9571 N N . GLU F 1 113 ? 169.959 114.872 113.364 1.00 75.44 133 GLU F N 1
ATOM 9572 C CA . GLU F 1 113 ? 171.416 114.877 113.366 1.00 75.39 133 GLU F CA 1
ATOM 9573 C C . GLU F 1 113 ? 171.934 114.946 114.794 1.00 75.57 133 GLU F C 1
ATOM 9574 O O . GLU F 1 113 ? 171.509 115.806 115.570 1.00 74.87 133 GLU F O 1
ATOM 9580 N N . ASP F 1 114 ? 172.853 114.044 115.136 1.00 81.83 134 ASP F N 1
ATOM 9581 C CA . ASP F 1 114 ? 173.423 113.997 116.474 1.00 83.40 134 ASP F CA 1
ATOM 9582 C C . ASP F 1 114 ? 174.431 115.132 116.651 1.00 84.00 134 ASP F C 1
ATOM 9583 O O . ASP F 1 114 ? 174.598 115.991 115.782 1.00 83.15 134 ASP F O 1
ATOM 9588 N N . PHE F 1 115 ? 175.118 115.147 117.793 1.00 83.26 135 PHE F N 1
ATOM 9589 C CA . PHE F 1 115 ? 175.995 116.276 118.080 1.00 82.18 135 PHE F CA 1
ATOM 9590 C C . PHE F 1 115 ? 177.326 116.166 117.348 1.00 82.90 135 PHE F C 1
ATOM 9591 O O . PHE F 1 115 ? 177.835 117.171 116.839 1.00 82.20 135 PHE F O 1
ATOM 9599 N N . GLU F 1 116 ? 177.920 114.971 117.296 1.00 99.85 136 GLU F N 1
ATOM 9600 C CA . GLU F 1 116 ? 179.279 114.886 116.774 1.00 97.78 136 GLU F CA 1
ATOM 9601 C C . GLU F 1 116 ? 179.358 115.248 115.286 1.00 101.10 136 GLU F C 1
ATOM 9602 O O . GLU F 1 116 ? 179.814 116.349 114.963 1.00 104.22 136 GLU F O 1
ATOM 9608 N N . ASN F 1 117 ? 178.914 114.376 114.372 1.00 102.41 137 ASN F N 1
ATOM 9609 C CA . ASN F 1 117 ? 178.743 114.752 112.970 1.00 102.03 137 ASN F CA 1
ATOM 9610 C C . ASN F 1 117 ? 177.677 113.926 112.252 1.00 103.25 137 ASN F C 1
ATOM 9611 O O . ASN F 1 117 ? 177.461 114.102 111.049 1.00 105.61 137 ASN F O 1
ATOM 9616 N N . ASN F 1 118 ? 177.010 113.027 112.968 1.00 93.30 138 ASN F N 1
ATOM 9617 C CA . ASN F 1 118 ? 176.167 112.000 112.367 1.00 92.71 138 ASN F CA 1
ATOM 9618 C C . ASN F 1 118 ? 174.793 112.551 111.990 1.00 90.51 138 ASN F C 1
ATOM 9619 O O . ASN F 1 118 ? 174.303 113.519 112.573 1.00 90.08 138 ASN F O 1
ATOM 9624 N N . THR F 1 119 ? 174.174 111.918 110.991 1.00 80.30 139 THR F N 1
ATOM 9625 C CA . THR F 1 119 ? 172.830 112.272 110.548 1.00 78.99 139 THR F CA 1
ATOM 9626 C C . THR F 1 119 ? 172.040 111.004 110.253 1.00 80.51 139 THR F C 1
ATOM 9627 O O . THR F 1 119 ? 172.606 109.926 110.056 1.00 83.21 139 THR F O 1
ATOM 9631 N N . ALA F 1 120 ? 170.717 111.150 110.220 1.00 65.55 140 ALA F N 1
ATOM 9632 C CA . ALA F 1 120 ? 169.809 110.057 109.890 1.00 62.42 140 ALA F CA 1
ATOM 9633 C C . ALA F 1 120 ? 168.491 110.659 109.423 1.00 64.06 140 ALA F C 1
ATOM 9634 O O . ALA F 1 120 ? 168.314 111.878 109.422 1.00 71.31 140 ALA F O 1
ATOM 9636 N N . TYR F 1 121 ? 167.563 109.790 109.022 1.00 52.48 141 TYR F N 1
ATOM 9637 C CA . TYR F 1 121 ? 166.266 110.261 108.550 1.00 53.30 141 TYR F CA 1
ATOM 9638 C C . TYR F 1 121 ? 165.250 109.129 108.584 1.00 52.12 141 TYR F C 1
ATOM 9639 O O . TYR F 1 121 ? 165.605 107.951 108.665 1.00 56.23 141 TYR F O 1
ATOM 9648 N N . ALA F 1 122 ? 163.975 109.513 108.513 1.00 52.73 142 ALA F N 1
ATOM 9649 C CA . ALA F 1 122 ? 162.857 108.580 108.459 1.00 52.21 142 ALA F CA 1
ATOM 9650 C C . ALA F 1 122 ? 161.799 109.124 107.509 1.00 55.18 142 ALA F C 1
ATOM 9651 O O . ALA F 1 122 ? 161.739 110.326 107.241 1.00 61.99 142 ALA F O 1
ATOM 9653 N N . LYS F 1 123 ? 160.960 108.225 106.997 1.00 48.38 143 LYS F N 1
ATOM 9654 C CA . LYS F 1 123 ? 159.935 108.591 106.028 1.00 48.59 143 LYS F CA 1
ATOM 9655 C C . LYS F 1 123 ? 158.626 107.891 106.359 1.00 51.44 143 LYS F C 1
ATOM 9656 O O . LYS F 1 123 ? 158.623 106.723 106.755 1.00 62.33 143 LYS F O 1
ATOM 9662 N N . TYR F 1 124 ? 157.516 108.608 106.182 1.00 38.97 144 TYR F N 1
ATOM 9663 C CA . TYR F 1 124 ? 156.180 108.064 106.376 1.00 39.09 144 TYR F CA 1
ATOM 9664 C C . TYR F 1 124 ? 155.349 108.332 105.131 1.00 43.09 144 TYR F C 1
ATOM 9665 O O . TYR F 1 124 ? 155.428 109.415 104.547 1.00 45.08 144 TYR F O 1
ATOM 9674 N N . ALA F 1 125 ? 154.546 107.342 104.733 1.00 52.32 145 ALA F N 1
ATOM 9675 C CA . ALA F 1 125 ? 153.862 107.406 103.446 1.00 51.91 145 ALA F CA 1
ATOM 9676 C C . ALA F 1 125 ? 152.669 108.353 103.451 1.00 54.79 145 ALA F C 1
ATOM 9677 O O . ALA F 1 125 ? 152.402 109.000 102.433 1.00 52.16 145 ALA F O 1
ATOM 9679 N N . ASP F 1 126 ? 151.942 108.449 104.562 1.00 64.97 146 ASP F N 1
ATOM 9680 C CA . ASP F 1 126 ? 150.750 109.283 104.643 1.00 59.85 146 ASP F CA 1
ATOM 9681 C C . ASP F 1 126 ? 150.772 110.108 105.920 1.00 59.44 146 ASP F C 1
ATOM 9682 O O . ASP F 1 126 ? 151.064 109.588 107.000 1.00 56.85 146 ASP F O 1
ATOM 9687 N N . PHE F 1 127 ? 150.453 111.395 105.791 1.00 52.58 147 PHE F N 1
ATOM 9688 C CA . PHE F 1 127 ? 150.434 112.300 106.933 1.00 47.84 147 PHE F CA 1
ATOM 9689 C C . PHE F 1 127 ? 149.199 113.183 106.869 1.00 45.13 147 PHE F C 1
ATOM 9690 O O . PHE F 1 127 ? 148.931 113.800 105.835 1.00 47.19 147 PHE F O 1
ATOM 9698 N N . SER F 1 128 ? 148.463 113.252 107.976 1.00 51.43 148 SER F N 1
ATOM 9699 C CA . SER F 1 128 ? 147.274 114.090 108.059 1.00 51.03 148 SER F CA 1
ATOM 9700 C C . SER F 1 128 ? 147.004 114.418 109.521 1.00 52.41 148 SER F C 1
ATOM 9701 O O . SER F 1 128 ? 147.461 113.722 110.430 1.00 39.36 148 SER F O 1
ATOM 9704 N N . ILE F 1 129 ? 146.252 115.496 109.733 1.00 55.69 149 ILE F N 1
ATOM 9705 C CA . ILE F 1 129 ? 145.894 115.977 111.064 1.00 50.34 149 ILE F CA 1
ATOM 9706 C C . ILE F 1 129 ? 144.381 116.126 111.123 1.00 53.72 149 ILE F C 1
ATOM 9707 O O . ILE F 1 129 ? 143.812 116.959 110.408 1.00 55.24 149 ILE F O 1
ATOM 9712 N N . SER F 1 130 ? 143.735 115.335 111.986 1.00 58.21 150 SER F N 1
ATOM 9713 C CA . SER F 1 130 ? 142.285 115.335 112.153 1.00 56.25 150 SER F CA 1
ATOM 9714 C C . SER F 1 130 ? 141.602 115.188 110.799 1.00 52.86 150 SER F C 1
ATOM 9715 O O . SER F 1 130 ? 141.028 116.155 110.284 1.00 46.11 150 SER F O 1
ATOM 9718 N N . PRO F 1 131 ? 141.654 114.000 110.193 1.00 59.95 151 PRO F N 1
ATOM 9719 C CA . PRO F 1 131 ? 141.238 113.851 108.790 1.00 60.97 151 PRO F CA 1
ATOM 9720 C C . PRO F 1 131 ? 139.807 114.274 108.486 1.00 60.83 151 PRO F C 1
ATOM 9721 O O . PRO F 1 131 ? 139.591 115.139 107.632 1.00 62.67 151 PRO F O 1
ATOM 9725 N N . ASN F 1 132 ? 138.824 113.684 109.163 1.00 52.41 152 ASN F N 1
ATOM 9726 C CA . ASN F 1 132 ? 137.417 113.886 108.818 1.00 51.05 152 ASN F CA 1
ATOM 9727 C C . ASN F 1 132 ? 136.602 114.424 109.984 1.00 57.32 152 ASN F C 1
ATOM 9728 O O . ASN F 1 132 ? 135.498 113.942 110.250 1.00 62.43 152 ASN F O 1
ATOM 9733 N N . ALA F 1 133 ? 137.114 115.422 110.695 1.00 58.00 153 ALA F N 1
ATOM 9734 C CA . ALA F 1 133 ? 136.412 116.030 111.816 1.00 53.11 153 ALA F CA 1
ATOM 9735 C C . ALA F 1 133 ? 135.618 117.233 111.328 1.00 52.42 153 ALA F C 1
ATOM 9736 O O . ALA F 1 133 ? 136.109 118.016 110.508 1.00 47.95 153 ALA F O 1
ATOM 9738 N N . VAL F 1 134 ? 134.390 117.371 111.828 1.00 46.25 154 VAL F N 1
ATOM 9739 C CA . VAL F 1 134 ? 133.591 118.551 111.515 1.00 41.62 154 VAL F CA 1
ATOM 9740 C C . VAL F 1 134 ? 134.241 119.797 112.103 1.00 46.45 154 VAL F C 1
ATOM 9741 O O . VAL F 1 134 ? 134.311 120.848 111.454 1.00 45.18 154 VAL F O 1
ATOM 9745 N N . SER F 1 135 ? 134.728 119.699 113.338 1.00 51.30 155 SER F N 1
ATOM 9746 C CA . SER F 1 135 ? 135.505 120.758 113.969 1.00 48.22 155 SER F CA 1
ATOM 9747 C C . SER F 1 135 ? 136.831 120.166 114.418 1.00 52.40 155 SER F C 1
ATOM 9748 O O . SER F 1 135 ? 136.851 119.220 115.211 1.00 56.06 155 SER F O 1
ATOM 9751 N N . ALA F 1 136 ? 137.935 120.714 113.906 1.00 42.28 156 ALA F N 1
ATOM 9752 C CA . ALA F 1 136 ? 139.245 120.144 114.204 1.00 39.22 156 ALA F CA 1
ATOM 9753 C C . ALA F 1 136 ? 139.667 120.434 115.637 1.00 41.45 156 ALA F C 1
ATOM 9754 O O . ALA F 1 136 ? 140.271 119.582 116.296 1.00 45.29 156 ALA F O 1
ATOM 9756 N N . GLU F 1 137 ? 139.365 121.633 116.133 1.00 44.51 157 GLU F N 1
ATOM 9757 C CA . GLU F 1 137 ? 139.771 122.004 117.483 1.00 40.73 157 GLU F CA 1
ATOM 9758 C C . GLU F 1 137 ? 139.086 121.142 118.533 1.00 37.08 157 GLU F C 1
ATOM 9759 O O . GLU F 1 137 ? 139.693 120.822 119.561 1.00 33.01 157 GLU F O 1
ATOM 9765 N N . GLU F 1 138 ? 137.834 120.749 118.292 1.00 45.88 158 GLU F N 1
ATOM 9766 C CA . GLU F 1 138 ? 137.125 119.914 119.255 1.00 48.23 158 GLU F CA 1
ATOM 9767 C C . GLU F 1 138 ? 137.719 118.511 119.308 1.00 53.95 158 GLU F C 1
ATOM 9768 O O . GLU F 1 138 ? 137.742 117.879 120.371 1.00 54.42 158 GLU F O 1
ATOM 9774 N N . ASP F 1 139 ? 138.205 118.006 118.172 1.00 57.20 159 ASP F N 1
ATOM 9775 C CA . ASP F 1 139 ? 138.839 116.692 118.154 1.00 48.51 159 ASP F CA 1
ATOM 9776 C C . ASP F 1 139 ? 140.159 116.687 118.912 1.00 52.69 159 ASP F C 1
ATOM 9777 O O . ASP F 1 139 ? 140.495 115.689 119.558 1.00 60.08 159 ASP F O 1
ATOM 9782 N N . GLY F 1 140 ? 140.916 117.775 118.843 1.00 46.08 160 GLY F N 1
ATOM 9783 C CA . GLY F 1 140 ? 142.205 117.853 119.493 1.00 41.43 160 GLY F CA 1
ATOM 9784 C C . GLY F 1 140 ? 143.405 117.747 118.580 1.00 47.00 160 GLY F C 1
ATOM 9785 O O . GLY F 1 140 ? 144.516 117.549 119.080 1.00 51.52 160 GLY F O 1
ATOM 9786 N N . TYR F 1 141 ? 143.215 117.862 117.264 1.00 37.83 161 TYR F N 1
ATOM 9787 C CA . TYR F 1 141 ? 144.296 117.801 116.280 1.00 29.15 161 TYR F CA 1
ATOM 9788 C C . TYR F 1 141 ? 145.050 116.474 116.372 1.00 36.15 161 TYR F C 1
ATOM 9789 O O . TYR F 1 141 ? 146.261 116.430 116.584 1.00 43.53 161 TYR F O 1
ATOM 9798 N N . THR F 1 142 ? 144.307 115.384 116.201 1.00 43.63 162 THR F N 1
ATOM 9799 C CA . THR F 1 142 ? 144.897 114.059 116.301 1.00 46.50 162 THR F CA 1
ATOM 9800 C C . THR F 1 142 ? 145.869 113.813 115.149 1.00 49.98 162 THR F C 1
ATOM 9801 O O . THR F 1 142 ? 145.846 114.494 114.122 1.00 54.41 162 THR F O 1
ATOM 9805 N N . LEU F 1 143 ? 146.736 112.824 115.338 1.00 50.80 163 LEU F N 1
ATOM 9806 C CA . LEU F 1 143 ? 147.765 112.477 114.371 1.00 51.05 163 LEU F CA 1
ATOM 9807 C C . LEU F 1 143 ? 147.417 111.167 113.678 1.00 53.19 163 LEU F C 1
ATOM 9808 O O . LEU F 1 143 ? 146.758 110.297 114.254 1.00 47.97 163 LEU F O 1
ATOM 9813 N N . PHE F 1 144 ? 147.854 111.042 112.426 1.00 66.37 164 PHE F N 1
ATOM 9814 C CA . PHE F 1 144 ? 147.677 109.823 111.648 1.00 64.22 164 PHE F CA 1
ATOM 9815 C C . PHE F 1 144 ? 148.861 109.659 110.708 1.00 65.24 164 PHE F C 1
ATOM 9816 O O . PHE F 1 144 ? 149.101 110.518 109.856 1.00 65.65 164 PHE F O 1
ATOM 9824 N N . VAL F 1 145 ? 149.597 108.562 110.865 1.00 60.56 165 VAL F N 1
ATOM 9825 C CA . VAL F 1 145 ? 150.749 108.272 110.018 1.00 57.58 165 VAL F CA 1
ATOM 9826 C C . VAL F 1 145 ? 150.770 106.780 109.723 1.00 61.69 165 VAL F C 1
ATOM 9827 O O . VAL F 1 145 ? 150.518 105.955 110.606 1.00 58.90 165 VAL F O 1
ATOM 9831 N N . ALA F 1 146 ? 151.076 106.435 108.475 1.00 66.71 166 ALA F N 1
ATOM 9832 C CA . ALA F 1 146 ? 151.151 105.042 108.062 1.00 67.20 166 ALA F CA 1
ATOM 9833 C C . ALA F 1 146 ? 152.129 104.924 106.904 1.00 71.09 166 ALA F C 1
ATOM 9834 O O . ALA F 1 146 ? 152.407 105.899 106.201 1.00 70.24 166 ALA F O 1
ATOM 9836 N N . GLY F 1 147 ? 152.649 103.713 106.715 1.00 64.86 167 GLY F N 1
ATOM 9837 C CA . GLY F 1 147 ? 153.597 103.451 105.650 1.00 59.16 167 GLY F CA 1
ATOM 9838 C C . GLY F 1 147 ? 155.013 103.887 105.968 1.00 57.62 167 GLY F C 1
ATOM 9839 O O . GLY F 1 147 ? 155.591 104.708 105.251 1.00 57.17 167 GLY F O 1
ATOM 9840 N N . PHE F 1 148 ? 155.584 103.339 107.037 1.00 55.57 168 PHE F N 1
ATOM 9841 C CA . PHE F 1 148 ? 156.937 103.687 107.445 1.00 55.50 168 PHE F CA 1
ATOM 9842 C C . PHE F 1 148 ? 157.958 103.139 106.455 1.00 61.06 168 PHE F C 1
ATOM 9843 O O . PHE F 1 148 ? 157.773 102.065 105.877 1.00 65.89 168 PHE F O 1
ATOM 9851 N N . GLU F 1 149 ? 159.042 103.888 106.264 1.00 63.95 169 GLU F N 1
ATOM 9852 C CA . GLU F 1 149 ? 160.112 103.509 105.348 1.00 65.51 169 GLU F CA 1
ATOM 9853 C C . GLU F 1 149 ? 161.437 103.881 105.992 1.00 65.61 169 GLU F C 1
ATOM 9854 O O . GLU F 1 149 ? 161.723 105.067 106.184 1.00 67.33 169 GLU F O 1
ATOM 9860 N N . ASP F 1 150 ? 162.240 102.875 106.324 1.00 67.04 170 ASP F N 1
ATOM 9861 C CA . ASP F 1 150 ? 163.408 103.086 107.164 1.00 71.27 170 ASP F CA 1
ATOM 9862 C C . ASP F 1 150 ? 164.512 103.819 106.414 1.00 71.69 170 ASP F C 1
ATOM 9863 O O . ASP F 1 150 ? 164.656 103.699 105.194 1.00 73.23 170 ASP F O 1
ATOM 9868 N N . GLY F 1 151 ? 165.294 104.587 107.167 1.00 63.97 171 GLY F N 1
ATOM 9869 C CA . GLY F 1 151 ? 166.453 105.267 106.631 1.00 63.28 171 GLY F CA 1
ATOM 9870 C C . GLY F 1 151 ? 167.601 105.314 107.618 1.00 63.29 171 GLY F C 1
ATOM 9871 O O . GLY F 1 151 ? 168.578 106.040 107.414 1.00 63.49 171 GLY F O 1
ATOM 9872 N N . GLY F 1 152 ? 167.494 104.540 108.696 1.00 64.01 172 GLY F N 1
ATOM 9873 C CA . GLY F 1 152 ? 168.517 104.492 109.721 1.00 63.63 172 GLY F CA 1
ATOM 9874 C C . GLY F 1 152 ? 168.155 105.174 111.020 1.00 62.92 172 GLY F C 1
ATOM 9875 O O . GLY F 1 152 ? 169.026 105.320 111.884 1.00 66.72 172 GLY F O 1
ATOM 9876 N N . ALA F 1 153 ? 166.904 105.596 111.193 1.00 65.12 173 ALA F N 1
ATOM 9877 C CA . ALA F 1 153 ? 166.482 106.286 112.403 1.00 64.93 173 ALA F CA 1
ATOM 9878 C C . ALA F 1 153 ? 165.496 105.498 113.246 1.00 64.66 173 ALA F C 1
ATOM 9879 O O . ALA F 1 153 ? 165.396 105.752 114.447 1.00 65.12 173 ALA F O 1
ATOM 9881 N N . GLY F 1 154 ? 164.769 104.556 112.658 1.00 57.19 174 GLY F N 1
ATOM 9882 C CA . GLY F 1 154 ? 163.797 103.767 113.385 1.00 55.74 174 GLY F CA 1
ATOM 9883 C C . GLY F 1 154 ? 162.402 104.363 113.307 1.00 56.34 174 GLY F C 1
ATOM 9884 O O . GLY F 1 154 ? 162.181 105.466 112.802 1.00 67.37 174 GLY F O 1
ATOM 9885 N N . ASP F 1 155 ? 161.442 103.602 113.823 1.00 50.99 175 ASP F N 1
ATOM 9886 C CA . ASP F 1 155 ? 160.040 104.004 113.814 1.00 52.46 175 ASP F CA 1
ATOM 9887 C C . ASP F 1 155 ? 159.656 104.490 115.208 1.00 58.16 175 ASP F C 1
ATOM 9888 O O . ASP F 1 155 ? 159.601 103.700 116.155 1.00 54.55 175 ASP F O 1
ATOM 9893 N N . SER F 1 156 ? 159.385 105.791 115.333 1.00 71.03 176 SER F N 1
ATOM 9894 C CA . SER F 1 156 ? 159.003 106.379 116.611 1.00 70.14 176 SER F CA 1
ATOM 9895 C C . SER F 1 156 ? 157.722 107.202 116.528 1.00 64.99 176 SER F C 1
ATOM 9896 O O . SER F 1 156 ? 157.395 107.909 117.487 1.00 65.59 176 SER F O 1
ATOM 9899 N N . LEU F 1 157 ? 156.992 107.135 115.417 1.00 55.78 177 LEU F N 1
ATOM 9900 C CA . LEU F 1 157 ? 155.703 107.797 115.299 1.00 60.41 177 LEU F CA 1
ATOM 9901 C C . LEU F 1 157 ? 154.558 106.846 114.982 1.00 61.01 177 LEU F C 1
ATOM 9902 O O . LEU F 1 157 ? 153.402 107.281 114.985 1.00 62.57 177 LEU F O 1
ATOM 9907 N N . SER F 1 158 ? 154.840 105.571 114.708 1.00 60.78 178 SER F N 1
ATOM 9908 C CA . SER F 1 158 ? 153.774 104.624 114.400 1.00 61.68 178 SER F CA 1
ATOM 9909 C C . SER F 1 158 ? 153.053 104.153 115.655 1.00 60.87 178 SER F C 1
ATOM 9910 O O . SER F 1 158 ? 151.863 103.824 115.597 1.00 56.22 178 SER F O 1
ATOM 9913 N N . TYR F 1 159 ? 153.756 104.094 116.789 1.00 68.84 179 TYR F N 1
ATOM 9914 C CA . TYR F 1 159 ? 153.116 103.699 118.041 1.00 67.18 179 TYR F CA 1
ATOM 9915 C C . TYR F 1 159 ? 152.041 104.698 118.435 1.00 68.86 179 TYR F C 1
ATOM 9916 O O . TYR F 1 159 ? 150.986 104.321 118.956 1.00 69.19 179 TYR F O 1
ATOM 9925 N N . HIS F 1 160 ? 152.296 105.979 118.185 1.00 70.84 180 HIS F N 1
ATOM 9926 C CA . HIS F 1 160 ? 151.326 107.051 118.355 1.00 63.64 180 HIS F CA 1
ATOM 9927 C C . HIS F 1 160 ? 150.379 107.055 117.163 1.00 65.53 180 HIS F C 1
ATOM 9928 O O . HIS F 1 160 ? 150.255 106.037 116.475 1.00 70.50 180 HIS F O 1
ATOM 9935 N N . SER F 1 161 ? 149.667 108.166 116.963 1.00 62.15 181 SER F N 1
ATOM 9936 C CA . SER F 1 161 ? 148.644 108.344 115.933 1.00 67.52 181 SER F CA 1
ATOM 9937 C C . SER F 1 161 ? 147.326 107.768 116.427 1.00 66.57 181 SER F C 1
ATOM 9938 O O . SER F 1 161 ? 147.283 106.655 116.961 1.00 59.85 181 SER F O 1
ATOM 9941 N N . GLY F 1 162 ? 146.247 108.525 116.246 1.00 64.40 182 GLY F N 1
ATOM 9942 C CA . GLY F 1 162 ? 145.033 108.318 116.998 1.00 58.37 182 GLY F CA 1
ATOM 9943 C C . GLY F 1 162 ? 145.014 109.030 118.329 1.00 57.75 182 GLY F C 1
ATOM 9944 O O . GLY F 1 162 ? 143.992 108.988 119.024 1.00 56.55 182 GLY F O 1
ATOM 9945 N N . GLN F 1 163 ? 146.109 109.685 118.702 1.00 59.24 183 GLN F N 1
ATOM 9946 C CA . GLN F 1 163 ? 146.226 110.429 119.943 1.00 60.24 183 GLN F CA 1
ATOM 9947 C C . GLN F 1 163 ? 146.188 111.924 119.658 1.00 63.67 183 GLN F C 1
ATOM 9948 O O . GLN F 1 163 ? 146.643 112.384 118.608 1.00 65.25 183 GLN F O 1
ATOM 9954 N N . LYS F 1 164 ? 145.644 112.678 120.605 1.00 47.62 184 LYS F N 1
ATOM 9955 C CA . LYS F 1 164 ? 145.480 114.113 120.445 1.00 44.83 184 LYS F CA 1
ATOM 9956 C C . LYS F 1 164 ? 146.692 114.869 120.978 1.00 48.47 184 LYS F C 1
ATOM 9957 O O . LYS F 1 164 ? 147.555 114.315 121.660 1.00 54.72 184 LYS F O 1
ATOM 9963 N N . PHE F 1 165 ? 146.743 116.156 120.649 1.00 37.38 185 PHE F N 1
ATOM 9964 C CA . PHE F 1 165 ? 147.788 117.033 121.152 1.00 42.85 185 PHE F CA 1
ATOM 9965 C C . PHE F 1 165 ? 147.480 117.452 122.587 1.00 46.45 185 PHE F C 1
ATOM 9966 O O . PHE F 1 165 ? 146.347 117.802 122.924 1.00 52.88 185 PHE F O 1
ATOM 9974 N N . SER F 1 166 ? 148.503 117.419 123.439 1.00 39.08 186 SER F N 1
ATOM 9975 C CA . SER F 1 166 ? 148.362 117.845 124.824 1.00 39.17 186 SER F CA 1
ATOM 9976 C C . SER F 1 166 ? 149.515 118.767 125.181 1.00 44.08 186 SER F C 1
ATOM 9977 O O . SER F 1 166 ? 150.566 118.754 124.537 1.00 48.13 186 SER F O 1
ATOM 9980 N N . THR F 1 167 ? 149.300 119.570 126.213 1.00 59.67 187 THR F N 1
ATOM 9981 C CA . THR F 1 167 ? 150.263 120.555 126.671 1.00 53.17 187 THR F CA 1
ATOM 9982 C C . THR F 1 167 ? 150.296 120.484 128.199 1.00 59.41 187 THR F C 1
ATOM 9983 O O . THR F 1 167 ? 149.659 119.618 128.815 1.00 63.63 187 THR F O 1
ATOM 9987 N N . PHE F 1 168 ? 151.063 121.390 128.810 1.00 46.81 188 PHE F N 1
ATOM 9988 C CA . PHE F 1 168 ? 151.263 121.436 130.252 1.00 47.28 188 PHE F CA 1
ATOM 9989 C C . PHE F 1 168 ? 150.138 122.168 130.968 1.00 52.39 188 PHE F C 1
ATOM 9990 O O . PHE F 1 168 ? 150.085 122.169 132.202 1.00 53.65 188 PHE F O 1
ATOM 9998 N N . ASP F 1 169 ? 149.246 122.816 130.220 1.00 54.02 189 ASP F N 1
ATOM 9999 C CA . ASP F 1 169 ? 148.163 123.568 130.841 1.00 59.84 189 ASP F CA 1
ATOM 10000 C C . ASP F 1 169 ? 146.784 123.115 130.382 1.00 61.39 189 ASP F C 1
ATOM 10001 O O . ASP F 1 169 ? 145.791 123.430 131.048 1.00 64.55 189 ASP F O 1
ATOM 10006 N N . ARG F 1 170 ? 146.688 122.381 129.276 1.00 57.48 190 ARG F N 1
ATOM 10007 C CA . ARG F 1 170 ? 145.382 121.970 128.781 1.00 60.11 190 ARG F CA 1
ATOM 10008 C C . ARG F 1 170 ? 144.842 120.803 129.589 1.00 65.49 190 ARG F C 1
ATOM 10009 O O . ARG F 1 170 ? 143.834 120.923 130.291 1.00 69.32 190 ARG F O 1
ATOM 10017 N N . ASP F 1 171 ? 145.525 119.668 129.485 1.00 74.88 191 ASP F N 1
ATOM 10018 C CA . ASP F 1 171 ? 145.081 118.412 130.073 1.00 74.65 191 ASP F CA 1
ATOM 10019 C C . ASP F 1 171 ? 145.519 118.179 131.514 1.00 79.16 191 ASP F C 1
ATOM 10020 O O . ASP F 1 171 ? 144.749 118.405 132.453 1.00 79.04 191 ASP F O 1
ATOM 10025 N N . GLN F 1 172 ? 146.768 117.749 131.675 1.00 76.74 192 GLN F N 1
ATOM 10026 C CA . GLN F 1 172 ? 147.439 117.503 132.956 1.00 69.38 192 GLN F CA 1
ATOM 10027 C C . GLN F 1 172 ? 146.523 116.881 134.013 1.00 69.36 192 GLN F C 1
ATOM 10028 O O . GLN F 1 172 ? 146.662 117.159 135.206 1.00 73.02 192 GLN F O 1
ATOM 10034 N N . ASP F 1 173 ? 145.574 116.040 133.604 1.00 77.68 193 ASP F N 1
ATOM 10035 C CA . ASP F 1 173 ? 144.676 115.410 134.567 1.00 81.30 193 ASP F CA 1
ATOM 10036 C C . ASP F 1 173 ? 144.570 113.904 134.372 1.00 84.66 193 ASP F C 1
ATOM 10037 O O . ASP F 1 173 ? 144.484 113.165 135.358 1.00 83.95 193 ASP F O 1
ATOM 10042 N N . LEU F 1 174 ? 144.553 113.421 133.130 1.00 89.55 194 LEU F N 1
ATOM 10043 C CA . LEU F 1 174 ? 144.476 111.982 132.917 1.00 88.69 194 LEU F CA 1
ATOM 10044 C C . LEU F 1 174 ? 145.849 111.346 133.100 1.00 89.36 194 LEU F C 1
ATOM 10045 O O . LEU F 1 174 ? 145.956 110.134 133.318 1.00 88.82 194 LEU F O 1
ATOM 10050 N N . PHE F 1 175 ? 146.907 112.158 133.051 1.00 75.42 195 PHE F N 1
ATOM 10051 C CA . PHE F 1 175 ? 148.260 111.638 133.206 1.00 73.42 195 PHE F CA 1
ATOM 10052 C C . PHE F 1 175 ? 148.577 111.289 134.653 1.00 74.82 195 PHE F C 1
ATOM 10053 O O . PHE F 1 175 ? 149.283 110.308 134.910 1.00 77.06 195 PHE F O 1
ATOM 10061 N N . VAL F 1 176 ? 148.077 112.072 135.611 1.00 73.06 196 VAL F N 1
ATOM 10062 C CA . VAL F 1 176 ? 148.424 111.824 137.006 1.00 69.67 196 VAL F CA 1
ATOM 10063 C C . VAL F 1 176 ? 147.714 110.588 137.537 1.00 73.65 196 VAL F C 1
ATOM 10064 O O . VAL F 1 176 ? 147.983 110.146 138.659 1.00 77.25 196 VAL F O 1
ATOM 10068 N N . GLN F 1 177 ? 146.799 110.010 136.758 1.00 86.64 197 GLN F N 1
ATOM 10069 C CA . GLN F 1 177 ? 146.120 108.795 137.195 1.00 87.64 197 GLN F CA 1
ATOM 10070 C C . GLN F 1 177 ? 146.866 107.550 136.723 1.00 87.47 197 GLN F C 1
ATOM 10071 O O . GLN F 1 177 ? 147.198 106.673 137.527 1.00 85.69 197 GLN F O 1
ATOM 10077 N N . ASN F 1 178 ? 147.139 107.457 135.419 1.00 89.62 198 ASN F N 1
ATOM 10078 C CA . ASN F 1 178 ? 147.869 106.305 134.897 1.00 88.78 198 ASN F CA 1
ATOM 10079 C C . ASN F 1 178 ? 149.331 106.347 135.321 1.00 88.09 198 ASN F C 1
ATOM 10080 O O . ASN F 1 178 ? 149.880 105.349 135.799 1.00 92.15 198 ASN F O 1
ATOM 10085 N N . CYS F 1 179 ? 149.974 107.494 135.148 1.00 82.24 199 CYS F N 1
ATOM 10086 C CA . CYS F 1 179 ? 151.372 107.694 135.484 1.00 81.80 199 CYS F CA 1
ATOM 10087 C C . CYS F 1 179 ? 151.458 108.609 136.702 1.00 81.77 199 CYS F C 1
ATOM 10088 O O . CYS F 1 179 ? 150.443 108.975 137.304 1.00 85.12 199 CYS F O 1
ATOM 10091 N N . ALA F 1 180 ? 152.676 108.974 137.077 1.00 73.69 200 ALA F N 1
ATOM 10092 C CA . ALA F 1 180 ? 152.901 109.996 138.085 1.00 71.66 200 ALA F CA 1
ATOM 10093 C C . ALA F 1 180 ? 153.543 111.216 137.438 1.00 73.49 200 ALA F C 1
ATOM 10094 O O . ALA F 1 180 ? 153.984 111.175 136.286 1.00 76.09 200 ALA F O 1
ATOM 10096 N N . ALA F 1 181 ? 153.565 112.315 138.193 1.00 69.41 201 ALA F N 1
ATOM 10097 C CA . ALA F 1 181 ? 154.172 113.572 137.763 1.00 75.58 201 ALA F CA 1
ATOM 10098 C C . ALA F 1 181 ? 153.437 114.180 136.573 1.00 73.00 201 ALA F C 1
ATOM 10099 O O . ALA F 1 181 ? 152.586 113.531 135.956 1.00 70.27 201 ALA F O 1
ATOM 10101 N N . LEU F 1 182 ? 153.751 115.430 136.255 1.00 62.74 202 LEU F N 1
ATOM 10102 C CA . LEU F 1 182 ? 153.122 116.151 135.160 1.00 62.07 202 LEU F CA 1
ATOM 10103 C C . LEU F 1 182 ? 153.941 115.996 133.883 1.00 64.20 202 LEU F C 1
ATOM 10104 O O . LEU F 1 182 ? 155.117 115.626 133.911 1.00 66.31 202 LEU F O 1
ATOM 10109 N N . SER F 1 183 ? 153.300 116.288 132.749 1.00 63.53 203 SER F N 1
ATOM 10110 C CA . SER F 1 183 ? 153.927 116.023 131.458 1.00 63.97 203 SER F CA 1
ATOM 10111 C C . SER F 1 183 ? 154.909 117.124 131.075 1.00 63.97 203 SER F C 1
ATOM 10112 O O . SER F 1 183 ? 156.103 116.867 130.884 1.00 63.61 203 SER F O 1
ATOM 10115 N N . SER F 1 184 ? 154.418 118.359 130.951 1.00 56.98 204 SER F N 1
ATOM 10116 C CA . SER F 1 184 ? 155.233 119.507 130.547 1.00 60.58 204 SER F CA 1
ATOM 10117 C C . SER F 1 184 ? 155.891 119.275 129.187 1.00 61.42 204 SER F C 1
ATOM 10118 O O . SER F 1 184 ? 157.101 119.433 129.022 1.00 66.10 204 SER F O 1
ATOM 10121 N N . GLY F 1 185 ? 155.076 118.899 128.202 1.00 49.09 205 GLY F N 1
ATOM 10122 C CA . GLY F 1 185 ? 155.573 118.671 126.860 1.00 47.47 205 GLY F CA 1
ATOM 10123 C C . GLY F 1 185 ? 154.480 118.918 125.845 1.00 48.08 205 GLY F C 1
ATOM 10124 O O . GLY F 1 185 ? 153.300 119.015 126.183 1.00 57.98 205 GLY F O 1
ATOM 10125 N N . ALA F 1 186 ? 154.889 119.017 124.581 1.00 45.10 206 ALA F N 1
ATOM 10126 C CA . ALA F 1 186 ? 153.983 119.359 123.483 1.00 45.98 206 ALA F CA 1
ATOM 10127 C C . ALA F 1 186 ? 154.184 118.379 122.333 1.00 48.38 206 ALA F C 1
ATOM 10128 O O . ALA F 1 186 ? 154.990 118.628 121.434 1.00 51.20 206 ALA F O 1
ATOM 10130 N N . PHE F 1 187 ? 153.440 117.281 122.354 1.00 54.39 207 PHE F N 1
ATOM 10131 C CA . PHE F 1 187 ? 153.499 116.278 121.298 1.00 51.25 207 PHE F CA 1
ATOM 10132 C C . PHE F 1 187 ? 152.256 115.405 121.411 1.00 52.36 207 PHE F C 1
ATOM 10133 O O . PHE F 1 187 ? 151.415 115.597 122.294 1.00 56.01 207 PHE F O 1
ATOM 10141 N N . TRP F 1 188 ? 152.148 114.439 120.505 1.00 49.08 208 TRP F N 1
ATOM 10142 C CA . TRP F 1 188 ? 151.066 113.463 120.532 1.00 49.91 208 TRP F CA 1
ATOM 10143 C C . TRP F 1 188 ? 151.517 112.278 121.379 1.00 50.89 208 TRP F C 1
ATOM 10144 O O . TRP F 1 188 ? 152.346 111.475 120.943 1.00 56.06 208 TRP F O 1
ATOM 10155 N N . PHE F 1 189 ? 150.972 112.172 122.587 1.00 58.66 209 PHE F N 1
ATOM 10156 C CA . PHE F 1 189 ? 151.412 111.187 123.565 1.00 63.44 209 PHE F CA 1
ATOM 10157 C C . PHE F 1 189 ? 150.462 109.999 123.591 1.00 66.63 209 PHE F C 1
ATOM 10158 O O . PHE F 1 189 ? 149.265 110.139 123.322 1.00 69.96 209 PHE F O 1
ATOM 10166 N N . ARG F 1 190 ? 151.001 108.829 123.924 1.00 71.89 210 ARG F N 1
ATOM 10167 C CA . ARG F 1 190 ? 150.215 107.606 124.012 1.00 71.18 210 ARG F CA 1
ATOM 10168 C C . ARG F 1 190 ? 150.199 107.003 125.406 1.00 78.69 210 ARG F C 1
ATOM 10169 O O . ARG F 1 190 ? 149.140 106.595 125.885 1.00 82.25 210 ARG F O 1
ATOM 10177 N N . SER F 1 191 ? 151.346 106.948 126.074 1.00 90.01 211 SER F N 1
ATOM 10178 C CA . SER F 1 191 ? 151.450 106.406 127.422 1.00 88.32 211 SER F CA 1
ATOM 10179 C C . SER F 1 191 ? 152.451 107.260 128.194 1.00 87.39 211 SER F C 1
ATOM 10180 O O . SER F 1 191 ? 152.734 108.404 127.828 1.00 90.67 211 SER F O 1
ATOM 10183 N N . CYS F 1 192 ? 153.000 106.705 129.273 1.00 91.51 212 CYS F N 1
ATOM 10184 C CA . CYS F 1 192 ? 153.925 107.491 130.083 1.00 90.89 212 CYS F CA 1
ATOM 10185 C C . CYS F 1 192 ? 155.268 107.735 129.405 1.00 90.74 212 CYS F C 1
ATOM 10186 O O . CYS F 1 192 ? 156.135 108.309 130.078 1.00 92.77 212 CYS F O 1
ATOM 10189 N N . HIS F 1 193 ? 155.510 107.349 128.153 1.00 88.54 213 HIS F N 1
ATOM 10190 C CA . HIS F 1 193 ? 156.744 107.734 127.479 1.00 91.34 213 HIS F CA 1
ATOM 10191 C C . HIS F 1 193 ? 156.696 109.220 127.153 1.00 91.86 213 HIS F C 1
ATOM 10192 O O . HIS F 1 193 ? 155.829 109.669 126.397 1.00 91.41 213 HIS F O 1
ATOM 10199 N N . PHE F 1 194 ? 157.632 109.981 127.716 1.00 75.08 214 PHE F N 1
ATOM 10200 C CA . PHE F 1 194 ? 157.588 111.434 127.628 1.00 71.78 214 PHE F CA 1
ATOM 10201 C C . PHE F 1 194 ? 158.778 111.975 126.849 1.00 71.65 214 PHE F C 1
ATOM 10202 O O . PHE F 1 194 ? 159.379 112.980 127.242 1.00 72.97 214 PHE F O 1
ATOM 10210 N N . ALA F 1 195 ? 159.124 111.320 125.745 1.00 68.60 215 ALA F N 1
ATOM 10211 C CA . ALA F 1 195 ? 160.244 111.717 124.901 1.00 67.58 215 ALA F CA 1
ATOM 10212 C C . ALA F 1 195 ? 159.705 112.254 123.583 1.00 66.14 215 ALA F C 1
ATOM 10213 O O . ALA F 1 195 ? 158.968 111.555 122.880 1.00 59.34 215 ALA F O 1
ATOM 10215 N N . ASN F 1 196 ? 160.079 113.486 123.248 1.00 59.24 216 ASN F N 1
ATOM 10216 C CA . ASN F 1 196 ? 159.603 114.121 122.027 1.00 57.29 216 ASN F CA 1
ATOM 10217 C C . ASN F 1 196 ? 160.615 115.167 121.586 1.00 48.82 216 ASN F C 1
ATOM 10218 O O . ASN F 1 196 ? 161.506 115.559 122.341 1.00 53.70 216 ASN F O 1
ATOM 10223 N N . LEU F 1 197 ? 160.457 115.620 120.344 1.00 37.81 217 LEU F N 1
ATOM 10224 C CA . LEU F 1 197 ? 161.379 116.562 119.724 1.00 43.41 217 LEU F CA 1
ATOM 10225 C C . LEU F 1 197 ? 161.059 118.018 120.043 1.00 51.70 217 LEU F C 1
ATOM 10226 O O . LEU F 1 197 ? 161.742 118.910 119.530 1.00 52.16 217 LEU F O 1
ATOM 10231 N N . ASN F 1 198 ? 160.050 118.286 120.868 1.00 52.87 218 ASN F N 1
ATOM 10232 C CA . ASN F 1 198 ? 159.701 119.642 121.287 1.00 39.69 218 ASN F CA 1
ATOM 10233 C C . ASN F 1 198 ? 160.035 119.884 122.752 1.00 44.17 218 ASN F C 1
ATOM 10234 O O . ASN F 1 198 ? 159.268 120.528 123.471 1.00 40.20 218 ASN F O 1
ATOM 10239 N N . GLY F 1 199 ? 161.165 119.367 123.223 1.00 41.59 219 GLY F N 1
ATOM 10240 C CA . GLY F 1 199 ? 161.567 119.502 124.607 1.00 38.41 219 GLY F CA 1
ATOM 10241 C C . GLY F 1 199 ? 162.574 120.611 124.826 1.00 41.16 219 GLY F C 1
ATOM 10242 O O . GLY F 1 199 ? 162.659 121.577 124.065 1.00 40.48 219 GLY F O 1
ATOM 10243 N N . PHE F 1 200 ? 163.348 120.462 125.896 1.00 38.52 220 PHE F N 1
ATOM 10244 C CA . PHE F 1 200 ? 164.353 121.449 126.256 1.00 37.36 220 PHE F CA 1
ATOM 10245 C C . PHE F 1 200 ? 165.652 121.200 125.499 1.00 39.81 220 PHE F C 1
ATOM 10246 O O . PHE F 1 200 ? 165.909 120.099 125.007 1.00 40.21 220 PHE F O 1
ATOM 10254 N N . TYR F 1 201 ? 166.476 122.241 125.410 1.00 48.85 221 TYR F N 1
ATOM 10255 C CA . TYR F 1 201 ? 167.739 122.169 124.683 1.00 47.95 221 TYR F CA 1
ATOM 10256 C C . TYR F 1 201 ? 168.876 121.978 125.678 1.00 51.13 221 TYR F C 1
ATOM 10257 O O . TYR F 1 201 ? 169.379 122.948 126.252 1.00 49.90 221 TYR F O 1
ATOM 10266 N N . LEU F 1 202 ? 169.286 120.732 125.871 1.00 61.88 222 LEU F N 1
ATOM 10267 C CA . LEU F 1 202 ? 170.392 120.376 126.746 1.00 62.36 222 LEU F CA 1
ATOM 10268 C C . LEU F 1 202 ? 171.627 120.083 125.901 1.00 63.08 222 LEU F C 1
ATOM 10269 O O . LEU F 1 202 ? 171.603 120.163 124.670 1.00 62.73 222 LEU F O 1
ATOM 10274 N N . GLY F 1 203 ? 172.719 119.734 126.574 1.00 70.54 223 GLY F N 1
ATOM 10275 C CA . GLY F 1 203 ? 173.952 119.436 125.876 1.00 65.76 223 GLY F CA 1
ATOM 10276 C C . GLY F 1 203 ? 173.925 118.097 125.170 1.00 64.56 223 GLY F C 1
ATOM 10277 O O . GLY F 1 203 ? 172.856 117.602 124.804 1.00 72.40 223 GLY F O 1
ATOM 10278 N N . GLY F 1 204 ? 175.098 117.499 124.966 1.00 68.80 224 GLY F N 1
ATOM 10279 C CA . GLY F 1 204 ? 175.146 116.213 124.291 1.00 73.00 224 GLY F CA 1
ATOM 10280 C C . GLY F 1 204 ? 174.476 115.110 125.086 1.00 73.58 224 GLY F C 1
ATOM 10281 O O . GLY F 1 204 ? 173.679 114.335 124.552 1.00 72.83 224 GLY F O 1
ATOM 10282 N N . SER F 1 205 ? 174.786 115.027 126.377 1.00 75.37 225 SER F N 1
ATOM 10283 C CA . SER F 1 205 ? 174.268 113.978 127.239 1.00 72.30 225 SER F CA 1
ATOM 10284 C C . SER F 1 205 ? 173.828 114.577 128.566 1.00 73.34 225 SER F C 1
ATOM 10285 O O . SER F 1 205 ? 174.368 115.590 129.017 1.00 72.11 225 SER F O 1
ATOM 10288 N N . HIS F 1 206 ? 172.836 113.941 129.185 1.00 69.93 226 HIS F N 1
ATOM 10289 C CA . HIS F 1 206 ? 172.297 114.400 130.456 1.00 68.61 226 HIS F CA 1
ATOM 10290 C C . HIS F 1 206 ? 171.977 113.200 131.334 1.00 68.49 226 HIS F C 1
ATOM 10291 O O . HIS F 1 206 ? 171.757 112.091 130.841 1.00 67.71 226 HIS F O 1
ATOM 10298 N N . LEU F 1 207 ? 171.958 113.437 132.647 1.00 70.34 227 LEU F N 1
ATOM 10299 C CA . LEU F 1 207 ? 171.690 112.375 133.609 1.00 72.84 227 LEU F CA 1
ATOM 10300 C C . LEU F 1 207 ? 170.205 112.173 133.868 1.00 73.27 227 LEU F C 1
ATOM 10301 O O . LEU F 1 207 ? 169.801 111.070 134.248 1.00 72.34 227 LEU F O 1
ATOM 10306 N N . SER F 1 208 ? 169.389 113.205 133.672 1.00 74.10 228 SER F N 1
ATOM 10307 C CA . SER F 1 208 ? 167.957 113.086 133.882 1.00 74.23 228 SER F CA 1
ATOM 10308 C C . SER F 1 208 ? 167.330 112.239 132.777 1.00 73.46 228 SER F C 1
ATOM 10309 O O . SER F 1 208 ? 167.946 111.954 131.747 1.00 76.02 228 SER F O 1
ATOM 10312 N N . TYR F 1 209 ? 166.079 111.845 132.996 1.00 68.30 229 TYR F N 1
ATOM 10313 C CA . TYR F 1 209 ? 165.377 110.988 132.049 1.00 67.78 229 TYR F CA 1
ATOM 10314 C C . TYR F 1 209 ? 164.921 111.838 130.865 1.00 68.32 229 TYR F C 1
ATOM 10315 O O . TYR F 1 209 ? 165.352 112.980 130.689 1.00 72.24 229 TYR F O 1
ATOM 10324 N N . ALA F 1 210 ? 164.048 111.287 130.028 1.00 61.22 230 ALA F N 1
ATOM 10325 C CA . ALA F 1 210 ? 163.758 111.891 128.731 1.00 59.99 230 ALA F CA 1
ATOM 10326 C C . ALA F 1 210 ? 163.025 113.209 128.934 1.00 62.86 230 ALA F C 1
ATOM 10327 O O . ALA F 1 210 ? 161.806 113.240 129.112 1.00 67.96 230 ALA F O 1
ATOM 10329 N N . ASN F 1 211 ? 163.777 114.311 128.905 1.00 56.03 231 ASN F N 1
ATOM 10330 C CA . ASN F 1 211 ? 163.181 115.639 128.962 1.00 50.38 231 ASN F CA 1
ATOM 10331 C C . ASN F 1 211 ? 163.857 116.622 128.016 1.00 46.66 231 ASN F C 1
ATOM 10332 O O . ASN F 1 211 ? 163.692 117.834 128.190 1.00 59.13 231 ASN F O 1
ATOM 10337 N N . GLY F 1 212 ? 164.613 116.146 127.032 1.00 31.71 232 GLY F N 1
ATOM 10338 C CA . GLY F 1 212 ? 165.216 117.009 126.038 1.00 29.82 232 GLY F CA 1
ATOM 10339 C C . GLY F 1 212 ? 164.704 116.691 124.651 1.00 38.39 232 GLY F C 1
ATOM 10340 O O . GLY F 1 212 ? 163.553 116.277 124.495 1.00 51.92 232 GLY F O 1
ATOM 10341 N N . ILE F 1 213 ? 165.544 116.873 123.636 1.00 34.11 233 ILE F N 1
ATOM 10342 C CA . ILE F 1 213 ? 165.179 116.543 122.263 1.00 36.84 233 ILE F CA 1
ATOM 10343 C C . ILE F 1 213 ? 165.584 115.103 121.977 1.00 43.96 233 ILE F C 1
ATOM 10344 O O . ILE F 1 213 ? 166.692 114.843 121.498 1.00 49.95 233 ILE F O 1
ATOM 10349 N N . ASN F 1 214 ? 164.689 114.160 122.258 1.00 48.73 234 ASN F N 1
ATOM 10350 C CA . ASN F 1 214 ? 165.007 112.739 122.235 1.00 48.81 234 ASN F CA 1
ATOM 10351 C C . ASN F 1 214 ? 164.260 112.037 121.111 1.00 51.21 234 ASN F C 1
ATOM 10352 O O . ASN F 1 214 ? 163.057 112.247 120.931 1.00 55.20 234 ASN F O 1
ATOM 10357 N N . TRP F 1 215 ? 164.978 111.202 120.364 1.00 56.22 235 TRP F N 1
ATOM 10358 C CA . TRP F 1 215 ? 164.400 110.284 119.388 1.00 58.33 235 TRP F CA 1
ATOM 10359 C C . TRP F 1 215 ? 164.776 108.884 119.850 1.00 56.41 235 TRP F C 1
ATOM 10360 O O . TRP F 1 215 ? 165.945 108.492 119.764 1.00 62.23 235 TRP F O 1
ATOM 10371 N N . ALA F 1 216 ? 163.786 108.139 120.344 1.00 61.41 236 ALA F N 1
ATOM 10372 C CA . ALA F 1 216 ? 164.068 106.948 121.142 1.00 67.29 236 ALA F CA 1
ATOM 10373 C C . ALA F 1 216 ? 164.807 105.880 120.344 1.00 66.01 236 ALA F C 1
ATOM 10374 O O . ALA F 1 216 ? 165.710 105.220 120.868 1.00 60.17 236 ALA F O 1
ATOM 10376 N N . GLN F 1 217 ? 164.433 105.688 119.078 1.00 63.91 237 GLN F N 1
ATOM 10377 C CA . GLN F 1 217 ? 164.985 104.573 118.317 1.00 59.65 237 GLN F CA 1
ATOM 10378 C C . GLN F 1 217 ? 166.459 104.770 117.986 1.00 62.83 237 GLN F C 1
ATOM 10379 O O . GLN F 1 217 ? 167.232 103.807 118.026 1.00 67.88 237 GLN F O 1
ATOM 10385 N N . TRP F 1 218 ? 166.873 105.996 117.665 1.00 67.36 238 TRP F N 1
ATOM 10386 C CA . TRP F 1 218 ? 168.237 106.207 117.188 1.00 69.88 238 TRP F CA 1
ATOM 10387 C C . TRP F 1 218 ? 169.249 106.168 118.328 1.00 70.17 238 TRP F C 1
ATOM 10388 O O . TRP F 1 218 ? 170.135 105.308 118.356 1.00 73.76 238 TRP F O 1
ATOM 10399 N N . LYS F 1 219 ? 169.132 107.090 119.283 1.00 67.15 239 LYS F N 1
ATOM 10400 C CA . LYS F 1 219 ? 170.113 107.211 120.357 1.00 68.89 239 LYS F CA 1
ATOM 10401 C C . LYS F 1 219 ? 169.622 106.589 121.660 1.00 71.69 239 LYS F C 1
ATOM 10402 O O . LYS F 1 219 ? 170.296 105.731 122.234 1.00 75.85 239 LYS F O 1
ATOM 10408 N N . GLY F 1 220 ? 168.460 107.003 122.135 1.00 71.41 240 GLY F N 1
ATOM 10409 C CA . GLY F 1 220 ? 167.923 106.502 123.377 1.00 70.28 240 GLY F CA 1
ATOM 10410 C C . GLY F 1 220 ? 167.276 107.619 124.161 1.00 76.36 240 GLY F C 1
ATOM 10411 O O . GLY F 1 220 ? 166.929 108.663 123.613 1.00 77.82 240 GLY F O 1
ATOM 10412 N N . PHE F 1 221 ? 167.118 107.389 125.462 1.00 72.04 241 PHE F N 1
ATOM 10413 C CA . PHE F 1 221 ? 166.448 108.330 126.347 1.00 67.90 241 PHE F CA 1
ATOM 10414 C C . PHE F 1 221 ? 167.418 109.201 127.133 1.00 69.38 241 PHE F C 1
ATOM 10415 O O . PHE F 1 221 ? 166.989 109.913 128.045 1.00 74.22 241 PHE F O 1
ATOM 10423 N N . TYR F 1 222 ? 168.712 109.164 126.807 1.00 69.51 242 TYR F N 1
ATOM 10424 C CA . TYR F 1 222 ? 169.708 109.928 127.550 1.00 70.95 242 TYR F CA 1
ATOM 10425 C C . TYR F 1 222 ? 170.605 110.757 126.639 1.00 74.39 242 TYR F C 1
ATOM 10426 O O . TYR F 1 222 ? 171.759 111.017 126.990 1.00 73.78 242 TYR F O 1
ATOM 10435 N N . TYR F 1 223 ? 170.105 111.181 125.480 1.00 75.03 243 TYR F N 1
ATOM 10436 C CA . TYR F 1 223 ? 170.886 111.962 124.529 1.00 71.40 243 TYR F CA 1
ATOM 10437 C C . TYR F 1 223 ? 169.974 112.968 123.846 1.00 71.35 243 TYR F C 1
ATOM 10438 O O . TYR F 1 223 ? 169.011 112.578 123.178 1.00 69.66 243 TYR F O 1
ATOM 10447 N N . SER F 1 224 ? 170.281 114.253 124.001 1.00 53.28 244 SER F N 1
ATOM 10448 C CA . SER F 1 224 ? 169.518 115.324 123.375 1.00 49.67 244 SER F CA 1
ATOM 10449 C C . SER F 1 224 ? 170.210 115.742 122.085 1.00 56.01 244 SER F C 1
ATOM 10450 O O . SER F 1 224 ? 171.406 116.047 122.088 1.00 62.52 244 SER F O 1
ATOM 10453 N N . LEU F 1 225 ? 169.454 115.767 120.995 1.00 53.96 245 LEU F N 1
ATOM 10454 C CA . LEU F 1 225 ? 170.021 115.941 119.664 1.00 49.90 245 LEU F CA 1
ATOM 10455 C C . LEU F 1 225 ? 170.472 117.386 119.460 1.00 55.60 245 LEU F C 1
ATOM 10456 O O . LEU F 1 225 ? 170.374 118.238 120.346 1.00 56.11 245 LEU F O 1
ATOM 10461 N N . LYS F 1 226 ? 170.969 117.671 118.259 1.00 62.61 246 LYS F N 1
ATOM 10462 C CA . LYS F 1 226 ? 171.507 118.976 117.899 1.00 63.25 246 LYS F CA 1
ATOM 10463 C C . LYS F 1 226 ? 170.628 119.753 116.933 1.00 62.74 246 LYS F C 1
ATOM 10464 O O . LYS F 1 226 ? 170.473 120.964 117.093 1.00 63.93 246 LYS F O 1
ATOM 10470 N N . ARG F 1 227 ? 170.055 119.092 115.928 1.00 51.28 247 ARG F N 1
ATOM 10471 C CA . ARG F 1 227 ? 169.226 119.748 114.928 1.00 41.89 247 ARG F CA 1
ATOM 10472 C C . ARG F 1 227 ? 168.016 118.883 114.616 1.00 47.98 247 ARG F C 1
ATOM 10473 O O . ARG F 1 227 ? 168.126 117.657 114.538 1.00 52.84 247 ARG F O 1
ATOM 10481 N N . THR F 1 228 ? 166.861 119.526 114.437 1.00 38.78 248 THR F N 1
ATOM 10482 C CA . THR F 1 228 ? 165.630 118.844 114.063 1.00 36.23 248 THR F CA 1
ATOM 10483 C C . THR F 1 228 ? 164.990 119.562 112.883 1.00 33.63 248 THR F C 1
ATOM 10484 O O . THR F 1 228 ? 165.186 120.762 112.681 1.00 31.05 248 THR F O 1
ATOM 10488 N N . GLU F 1 229 ? 164.220 118.806 112.099 1.00 39.44 249 GLU F N 1
ATOM 10489 C CA . GLU F 1 229 ? 163.506 119.357 110.952 1.00 38.89 249 GLU F CA 1
ATOM 10490 C C . GLU F 1 229 ? 162.430 118.398 110.459 1.00 37.65 249 GLU F C 1
ATOM 10491 O O . GLU F 1 229 ? 162.717 117.232 110.176 1.00 37.94 249 GLU F O 1
ATOM 10497 N N . MET F 1 230 ? 161.194 118.879 110.343 1.00 36.62 250 MET F N 1
ATOM 10498 C CA . MET F 1 230 ? 160.071 118.087 109.857 1.00 29.23 250 MET F CA 1
ATOM 10499 C C . MET F 1 230 ? 159.538 118.724 108.582 1.00 36.38 250 MET F C 1
ATOM 10500 O O . MET F 1 230 ? 159.228 119.918 108.567 1.00 49.17 250 MET F O 1
ATOM 10505 N N . LYS F 1 231 ? 159.427 117.929 107.519 1.00 50.35 251 LYS F N 1
ATOM 10506 C CA . LYS F 1 231 ? 158.979 118.414 106.222 1.00 48.99 251 LYS F CA 1
ATOM 10507 C C . LYS F 1 231 ? 157.890 117.509 105.665 1.00 48.63 251 LYS F C 1
ATOM 10508 O O . LYS F 1 231 ? 157.887 116.299 105.898 1.00 57.59 251 LYS F O 1
ATOM 10514 N N . ILE F 1 232 ? 156.970 118.108 104.911 1.00 34.46 252 ILE F N 1
ATOM 10515 C CA . ILE F 1 232 ? 155.896 117.380 104.251 1.00 35.93 252 ILE F CA 1
ATOM 10516 C C . ILE F 1 232 ? 155.927 117.702 102.765 1.00 47.45 252 ILE F C 1
ATOM 10517 O O . ILE F 1 232 ? 156.377 118.775 102.353 1.00 50.80 252 ILE F O 1
ATOM 10522 N N . ARG F 1 233 ? 155.442 116.760 101.956 1.00 57.19 253 ARG F N 1
ATOM 10523 C CA . ARG F 1 233 ? 155.461 116.902 100.506 1.00 60.20 253 ARG F CA 1
ATOM 10524 C C . ARG F 1 233 ? 154.236 116.218 99.916 1.00 59.68 253 ARG F C 1
ATOM 10525 O O . ARG F 1 233 ? 153.762 115.214 100.452 1.00 58.66 253 ARG F O 1
ATOM 10533 N N . ARG F 1 234 ? 153.733 116.769 98.814 1.00 61.28 254 ARG F N 1
ATOM 10534 C CA . ARG F 1 234 ? 152.573 116.199 98.144 1.00 58.24 254 ARG F CA 1
ATOM 10535 C C . ARG F 1 234 ? 152.916 114.860 97.503 1.00 59.68 254 ARG F C 1
ATOM 10536 O O . ARG F 1 234 ? 153.987 114.688 96.915 1.00 61.71 254 ARG F O 1
ATOM 10544 N N . ALA F 1 235 ? 151.992 113.912 97.615 1.00 56.67 255 ALA F N 1
ATOM 10545 C CA . ALA F 1 235 ? 152.179 112.580 97.053 1.00 57.17 255 ALA F CA 1
ATOM 10546 C C . ALA F 1 235 ? 151.071 112.249 96.060 1.00 56.59 255 ALA F C 1
ATOM 10547 O O . ALA F 1 235 ? 149.937 111.976 96.450 1.00 58.38 255 ALA F O 1
ATOM 10549 N N . GLN G 1 17 ? 142.153 146.450 93.797 1.00 86.65 37 GLN G N 1
ATOM 10550 C CA . GLN G 1 17 ? 141.844 147.493 94.759 1.00 79.76 37 GLN G CA 1
ATOM 10551 C C . GLN G 1 17 ? 143.112 148.200 95.227 1.00 78.27 37 GLN G C 1
ATOM 10552 O O . GLN G 1 17 ? 144.173 147.578 95.341 1.00 82.06 37 GLN G O 1
ATOM 10558 N N . PRO G 1 18 ? 143.036 149.502 95.503 1.00 60.43 38 PRO G N 1
ATOM 10559 C CA . PRO G 1 18 ? 144.244 150.248 95.884 1.00 62.00 38 PRO G CA 1
ATOM 10560 C C . PRO G 1 18 ? 144.719 149.859 97.276 1.00 65.92 38 PRO G C 1
ATOM 10561 O O . PRO G 1 18 ? 144.008 150.043 98.265 1.00 66.66 38 PRO G O 1
ATOM 10565 N N . LEU G 1 19 ? 145.935 149.318 97.345 1.00 60.69 39 LEU G N 1
ATOM 10566 C CA . LEU G 1 19 ? 146.529 148.920 98.615 1.00 58.18 39 LEU G CA 1
ATOM 10567 C C . LEU G 1 19 ? 147.045 150.108 99.415 1.00 59.01 39 LEU G C 1
ATOM 10568 O O . LEU G 1 19 ? 146.942 150.117 100.646 1.00 65.13 39 LEU G O 1
ATOM 10573 N N . ASP G 1 20 ? 147.592 151.115 98.741 1.00 61.16 40 ASP G N 1
ATOM 10574 C CA . ASP G 1 20 ? 148.200 152.255 99.407 1.00 62.18 40 ASP G CA 1
ATOM 10575 C C . ASP G 1 20 ? 147.960 153.496 98.561 1.00 61.98 40 ASP G C 1
ATOM 10576 O O . ASP G 1 20 ? 147.175 153.480 97.610 1.00 65.71 40 ASP G O 1
ATOM 10581 N N . CYS G 1 21 ? 148.644 154.584 98.916 1.00 70.27 41 CYS G N 1
ATOM 10582 C CA . CYS G 1 21 ? 148.511 155.817 98.154 1.00 76.45 41 CYS G CA 1
ATOM 10583 C C . CYS G 1 21 ? 149.243 155.765 96.820 1.00 76.55 41 CYS G C 1
ATOM 10584 O O . CYS G 1 21 ? 149.035 156.653 95.988 1.00 80.52 41 CYS G O 1
ATOM 10587 N N . ASP G 1 22 ? 150.088 154.757 96.592 1.00 69.00 42 ASP G N 1
ATOM 10588 C CA . ASP G 1 22 ? 150.734 154.625 95.290 1.00 73.42 42 ASP G CA 1
ATOM 10589 C C . ASP G 1 22 ? 149.725 154.274 94.205 1.00 74.78 42 ASP G C 1
ATOM 10590 O O . ASP G 1 22 ? 149.744 154.863 93.118 1.00 75.69 42 ASP G O 1
ATOM 10595 N N . ASP G 1 23 ? 148.842 153.311 94.475 1.00 76.10 43 ASP G N 1
ATOM 10596 C CA . ASP G 1 23 ? 147.788 152.996 93.519 1.00 75.11 43 ASP G CA 1
ATOM 10597 C C . ASP G 1 23 ? 146.809 154.152 93.375 1.00 74.39 43 ASP G C 1
ATOM 10598 O O . ASP G 1 23 ? 146.200 154.319 92.313 1.00 77.09 43 ASP G O 1
ATOM 10603 N N . ILE G 1 24 ? 146.644 154.954 94.428 1.00 75.36 44 ILE G N 1
ATOM 10604 C CA . ILE G 1 24 ? 145.799 156.138 94.332 1.00 77.12 44 ILE G CA 1
ATOM 10605 C C . ILE G 1 24 ? 146.456 157.189 93.447 1.00 75.62 44 ILE G C 1
ATOM 10606 O O . ILE G 1 24 ? 145.773 157.954 92.760 1.00 76.23 44 ILE G O 1
ATOM 10611 N N . TYR G 1 25 ? 147.791 157.247 93.447 1.00 84.44 45 TYR G N 1
ATOM 10612 C CA . TYR G 1 25 ? 148.491 158.136 92.526 1.00 86.44 45 TYR G CA 1
ATOM 10613 C C . TYR G 1 25 ? 148.216 157.777 91.076 1.00 89.36 45 TYR G C 1
ATOM 10614 O O . TYR G 1 25 ? 148.247 158.661 90.212 1.00 90.16 45 TYR G O 1
ATOM 10623 N N . ALA G 1 26 ? 147.950 156.506 90.789 1.00 86.46 46 ALA G N 1
ATOM 10624 C CA . ALA G 1 26 ? 147.490 156.093 89.472 1.00 86.18 46 ALA G CA 1
ATOM 10625 C C . ALA G 1 26 ? 146.027 156.504 89.322 1.00 88.08 46 ALA G C 1
ATOM 10626 O O . ALA G 1 26 ? 145.479 157.234 90.151 1.00 92.19 46 ALA G O 1
ATOM 10628 N N . GLN G 1 27 ? 145.389 156.066 88.234 1.00 87.42 47 GLN G N 1
ATOM 10629 C CA . GLN G 1 27 ? 144.008 156.402 87.881 1.00 87.54 47 GLN G CA 1
ATOM 10630 C C . GLN G 1 27 ? 143.715 157.890 88.059 1.00 87.39 47 GLN G C 1
ATOM 10631 O O . GLN G 1 27 ? 142.574 158.275 88.331 1.00 90.60 47 GLN G O 1
ATOM 10637 N N . GLY G 1 28 ? 144.738 158.728 87.895 1.00 86.77 48 GLY G N 1
ATOM 10638 C CA . GLY G 1 28 ? 144.574 160.168 87.840 1.00 88.58 48 GLY G CA 1
ATOM 10639 C C . GLY G 1 28 ? 144.011 160.830 89.081 1.00 92.53 48 GLY G C 1
ATOM 10640 O O . GLY G 1 28 ? 143.130 161.689 88.979 1.00 95.55 48 GLY G O 1
ATOM 10641 N N . TYR G 1 29 ? 144.512 160.455 90.256 1.00 89.67 49 TYR G N 1
ATOM 10642 C CA . TYR G 1 29 ? 144.031 161.039 91.502 1.00 90.27 49 TYR G CA 1
ATOM 10643 C C . TYR G 1 29 ? 145.143 161.796 92.215 1.00 88.68 49 TYR G C 1
ATOM 10644 O O . TYR G 1 29 ? 145.302 161.674 93.433 1.00 89.57 49 TYR G O 1
ATOM 10653 N N . GLN G 1 30 ? 145.915 162.583 91.467 1.00 94.08 50 GLN G N 1
ATOM 10654 C CA . GLN G 1 30 ? 147.122 163.227 91.989 1.00 94.85 50 GLN G CA 1
ATOM 10655 C C . GLN G 1 30 ? 146.774 164.466 92.818 1.00 94.45 50 GLN G C 1
ATOM 10656 O O . GLN G 1 30 ? 147.257 165.570 92.575 1.00 92.95 50 GLN G O 1
ATOM 10662 N N . SER G 1 31 ? 145.926 164.262 93.825 1.00 93.10 51 SER G N 1
ATOM 10663 C CA . SER G 1 31 ? 145.490 165.364 94.674 1.00 93.50 51 SER G CA 1
ATOM 10664 C C . SER G 1 31 ? 145.746 165.064 96.147 1.00 93.28 51 SER G C 1
ATOM 10665 O O . SER G 1 31 ? 146.319 164.024 96.486 1.00 92.58 51 SER G O 1
ATOM 10668 N N . ASP G 1 32 ? 145.319 165.966 97.027 1.00 86.96 52 ASP G N 1
ATOM 10669 C CA . ASP G 1 32 ? 145.522 165.837 98.463 1.00 85.04 52 ASP G CA 1
ATOM 10670 C C . ASP G 1 32 ? 144.176 165.724 99.163 1.00 86.61 52 ASP G C 1
ATOM 10671 O O . ASP G 1 32 ? 143.272 166.527 98.909 1.00 90.27 52 ASP G O 1
ATOM 10676 N N . GLY G 1 33 ? 144.048 164.738 100.039 1.00 76.30 53 GLY G N 1
ATOM 10677 C CA . GLY G 1 33 ? 142.825 164.558 100.790 1.00 76.87 53 GLY G CA 1
ATOM 10678 C C . GLY G 1 33 ? 142.707 163.137 101.308 1.00 73.65 53 GLY G C 1
ATOM 10679 O O . GLY G 1 33 ? 143.622 162.326 101.174 1.00 67.18 53 GLY G O 1
ATOM 10680 N N . VAL G 1 34 ? 141.549 162.863 101.901 1.00 67.18 54 VAL G N 1
ATOM 10681 C CA . VAL G 1 34 ? 141.255 161.567 102.501 1.00 66.55 54 VAL G CA 1
ATOM 10682 C C . VAL G 1 34 ? 140.789 160.608 101.414 1.00 62.94 54 VAL G C 1
ATOM 10683 O O . VAL G 1 34 ? 139.907 160.941 100.615 1.00 61.27 54 VAL G O 1
ATOM 10687 N N . TYR G 1 35 ? 141.380 159.416 101.383 1.00 52.67 55 TYR G N 1
ATOM 10688 C CA . TYR G 1 35 ? 140.992 158.401 100.414 1.00 57.26 55 TYR G CA 1
ATOM 10689 C C . TYR G 1 35 ? 140.716 157.080 101.117 1.00 62.24 55 TYR G C 1
ATOM 10690 O O . TYR G 1 35 ? 140.655 157.033 102.348 1.00 67.53 55 TYR G O 1
ATOM 10699 N N . LEU G 1 36 ? 140.538 156.007 100.351 1.00 54.97 56 LEU G N 1
ATOM 10700 C CA . LEU G 1 36 ? 140.297 154.678 100.894 1.00 44.61 56 LEU G CA 1
ATOM 10701 C C . LEU G 1 36 ? 141.382 153.725 100.414 1.00 46.53 56 LEU G C 1
ATOM 10702 O O . LEU G 1 36 ? 141.840 153.818 99.273 1.00 57.64 56 LEU G O 1
ATOM 10707 N N . ILE G 1 37 ? 141.793 152.811 101.293 1.00 49.51 57 ILE G N 1
ATOM 10708 C CA . ILE G 1 37 ? 142.801 151.806 100.983 1.00 52.63 57 ILE G CA 1
ATOM 10709 C C . ILE G 1 37 ? 142.302 150.460 101.485 1.00 57.27 57 ILE G C 1
ATOM 10710 O O . ILE G 1 37 ? 141.438 150.379 102.359 1.00 63.88 57 ILE G O 1
ATOM 10715 N N . TYR G 1 38 ? 142.861 149.391 100.923 1.00 50.25 58 TYR G N 1
ATOM 10716 C CA . TYR G 1 38 ? 142.337 148.039 101.119 1.00 50.52 58 TYR G CA 1
ATOM 10717 C C . TYR G 1 38 ? 143.456 147.120 101.588 1.00 56.84 58 TYR G C 1
ATOM 10718 O O . TYR G 1 38 ? 143.940 146.270 100.830 1.00 60.33 58 TYR G O 1
ATOM 10727 N N . PRO G 1 39 ? 143.878 147.247 102.849 1.00 56.28 59 PRO G N 1
ATOM 10728 C CA . PRO G 1 39 ? 145.056 146.498 103.303 1.00 50.69 59 PRO G CA 1
ATOM 10729 C C . PRO G 1 39 ? 144.775 145.059 103.694 1.00 55.42 59 PRO G C 1
ATOM 10730 O O . PRO G 1 39 ? 145.725 144.271 103.779 1.00 60.53 59 PRO G O 1
ATOM 10734 N N . SER G 1 40 ? 143.522 144.684 103.930 1.00 58.46 60 SER G N 1
ATOM 10735 C CA . SER G 1 40 ? 143.183 143.358 104.437 1.00 53.38 60 SER G CA 1
ATOM 10736 C C . SER G 1 40 ? 142.001 142.772 103.680 1.00 56.36 60 SER G C 1
ATOM 10737 O O . SER G 1 40 ? 141.049 142.256 104.267 1.00 62.80 60 SER G O 1
ATOM 10740 N N . GLY G 1 41 ? 142.047 142.844 102.354 1.00 60.13 61 GLY G N 1
ATOM 10741 C CA . GLY G 1 41 ? 141.018 142.250 101.535 1.00 60.74 61 GLY G CA 1
ATOM 10742 C C . GLY G 1 41 ? 140.118 143.277 100.883 1.00 60.67 61 GLY G C 1
ATOM 10743 O O . GLY G 1 41 ? 140.152 144.466 101.211 1.00 64.70 61 GLY G O 1
ATOM 10744 N N . PRO G 1 42 ? 139.290 142.830 99.935 1.00 58.42 62 PRO G N 1
ATOM 10745 C CA . PRO G 1 42 ? 138.411 143.771 99.223 1.00 56.91 62 PRO G CA 1
ATOM 10746 C C . PRO G 1 42 ? 137.286 144.325 100.078 1.00 58.51 62 PRO G C 1
ATOM 10747 O O . PRO G 1 42 ? 136.555 145.203 99.607 1.00 57.98 62 PRO G O 1
ATOM 10751 N N . SER G 1 43 ? 137.105 143.830 101.297 1.00 64.99 63 SER G N 1
ATOM 10752 C CA . SER G 1 43 ? 136.088 144.329 102.209 1.00 61.64 63 SER G CA 1
ATOM 10753 C C . SER G 1 43 ? 136.727 145.098 103.361 1.00 59.78 63 SER G C 1
ATOM 10754 O O . SER G 1 43 ? 137.922 144.970 103.638 1.00 61.61 63 SER G O 1
ATOM 10757 N N . VAL G 1 44 ? 135.901 145.889 104.041 1.00 54.55 64 VAL G N 1
ATOM 10758 C CA . VAL G 1 44 ? 136.309 146.702 105.188 1.00 61.96 64 VAL G CA 1
ATOM 10759 C C . VAL G 1 44 ? 137.496 147.594 104.830 1.00 62.65 64 VAL G C 1
ATOM 10760 O O . VAL G 1 44 ? 138.631 147.311 105.241 1.00 62.48 64 VAL G O 1
ATOM 10764 N N . PRO G 1 45 ? 137.296 148.655 104.050 1.00 50.41 65 PRO G N 1
ATOM 10765 C CA . PRO G 1 45 ? 138.403 149.565 103.739 1.00 51.62 65 PRO G CA 1
ATOM 10766 C C . PRO G 1 45 ? 138.723 150.484 104.911 1.00 49.24 65 PRO G C 1
ATOM 10767 O O . PRO G 1 45 ? 138.056 150.486 105.946 1.00 45.41 65 PRO G O 1
ATOM 10771 N N . VAL G 1 46 ? 139.776 151.279 104.728 1.00 42.45 66 VAL G N 1
ATOM 10772 C CA . VAL G 1 46 ? 140.275 152.193 105.756 1.00 36.80 66 VAL G CA 1
ATOM 10773 C C . VAL G 1 46 ? 140.495 153.583 105.166 1.00 40.90 66 VAL G C 1
ATOM 10774 O O . VAL G 1 46 ? 141.106 153.709 104.097 1.00 50.36 66 VAL G O 1
ATOM 10778 N N . PRO G 1 47 ? 140.026 154.646 105.817 1.00 39.18 67 PRO G N 1
ATOM 10779 C CA . PRO G 1 47 ? 140.328 156.000 105.339 1.00 40.67 67 PRO G CA 1
ATOM 10780 C C . PRO G 1 47 ? 141.662 156.502 105.869 1.00 51.01 67 PRO G C 1
ATOM 10781 O O . PRO G 1 47 ? 141.992 156.326 107.044 1.00 59.79 67 PRO G O 1
ATOM 10785 N N . VAL G 1 48 ? 142.428 157.150 104.990 1.00 52.23 68 VAL G N 1
ATOM 10786 C CA . VAL G 1 48 ? 143.796 157.569 105.280 1.00 47.40 68 VAL G CA 1
ATOM 10787 C C . VAL G 1 48 ? 144.082 158.847 104.495 1.00 51.24 68 VAL G C 1
ATOM 10788 O O . VAL G 1 48 ? 143.415 159.154 103.506 1.00 56.42 68 VAL G O 1
ATOM 10792 N N . PHE G 1 49 ? 145.081 159.604 104.948 1.00 55.00 69 PHE G N 1
ATOM 10793 C CA . PHE G 1 49 ? 145.467 160.883 104.363 1.00 48.96 69 PHE G CA 1
ATOM 10794 C C . PHE G 1 49 ? 146.759 160.692 103.577 1.00 56.69 69 PHE G C 1
ATOM 10795 O O . PHE G 1 49 ? 147.787 160.319 104.150 1.00 55.98 69 PHE G O 1
ATOM 10803 N N . CYS G 1 50 ? 146.706 160.961 102.273 1.00 74.52 70 CYS G N 1
ATOM 10804 C CA . CYS G 1 50 ? 147.863 160.866 101.390 1.00 67.45 70 CYS G CA 1
ATOM 10805 C C . CYS G 1 50 ? 148.359 162.266 101.052 1.00 68.39 70 CYS G C 1
ATOM 10806 O O . CYS G 1 50 ? 147.576 163.119 100.626 1.00 70.92 70 CYS G O 1
ATOM 10809 N N . ASP G 1 51 ? 149.661 162.493 101.232 1.00 79.10 71 ASP G N 1
ATOM 10810 C CA . ASP G 1 51 ? 150.270 163.810 101.033 1.00 80.59 71 ASP G CA 1
ATOM 10811 C C . ASP G 1 51 ? 150.989 163.801 99.687 1.00 84.72 71 ASP G C 1
ATOM 10812 O O . ASP G 1 51 ? 152.157 163.430 99.575 1.00 81.93 71 ASP G O 1
ATOM 10817 N N . MET G 1 52 ? 150.271 164.216 98.651 1.00 94.11 72 MET G N 1
ATOM 10818 C CA . MET G 1 52 ? 150.834 164.305 97.302 1.00 92.68 72 MET G CA 1
ATOM 10819 C C . MET G 1 52 ? 151.292 165.721 96.970 1.00 91.20 72 MET G C 1
ATOM 10820 O O . MET G 1 52 ? 150.866 166.301 95.973 1.00 92.61 72 MET G O 1
ATOM 10825 N N . THR G 1 53 ? 152.157 166.307 97.790 1.00 95.97 73 THR G N 1
ATOM 10826 C CA . THR G 1 53 ? 152.606 167.664 97.507 1.00 95.75 73 THR G CA 1
ATOM 10827 C C . THR G 1 53 ? 154.102 167.887 97.704 1.00 96.99 73 THR G C 1
ATOM 10828 O O . THR G 1 53 ? 154.660 168.765 97.039 1.00 96.71 73 THR G O 1
ATOM 10832 N N . THR G 1 54 ? 154.791 167.084 98.515 1.00 98.35 74 THR G N 1
ATOM 10833 C CA . THR G 1 54 ? 156.146 167.430 98.937 1.00 99.09 74 THR G CA 1
ATOM 10834 C C . THR G 1 54 ? 157.173 167.233 97.824 1.00 100.72 74 THR G C 1
ATOM 10835 O O . THR G 1 54 ? 157.737 168.207 97.316 1.00 98.65 74 THR G O 1
ATOM 10839 N N . GLU G 1 55 ? 157.433 165.981 97.440 1.00 99.10 75 GLU G N 1
ATOM 10840 C CA . GLU G 1 55 ? 158.452 165.693 96.436 1.00 97.90 75 GLU G CA 1
ATOM 10841 C C . GLU G 1 55 ? 157.864 165.105 95.161 1.00 94.98 75 GLU G C 1
ATOM 10842 O O . GLU G 1 55 ? 158.091 165.653 94.078 1.00 95.98 75 GLU G O 1
ATOM 10848 N N . GLY G 1 56 ? 157.117 164.011 95.249 1.00 93.43 76 GLY G N 1
ATOM 10849 C CA . GLY G 1 56 ? 156.574 163.390 94.058 1.00 95.00 76 GLY G CA 1
ATOM 10850 C C . GLY G 1 56 ? 155.240 162.708 94.277 1.00 98.39 76 GLY G C 1
ATOM 10851 O O . GLY G 1 56 ? 154.800 161.914 93.441 1.00 95.25 76 GLY G O 1
ATOM 10852 N N . GLY G 1 57 ? 154.589 163.004 95.398 1.00 91.74 77 GLY G N 1
ATOM 10853 C CA . GLY G 1 57 ? 153.337 162.355 95.730 1.00 85.04 77 GLY G CA 1
ATOM 10854 C C . GLY G 1 57 ? 153.527 161.204 96.693 1.00 84.39 77 GLY G C 1
ATOM 10855 O O . GLY G 1 57 ? 154.525 161.165 97.417 1.00 89.13 77 GLY G O 1
ATOM 10856 N N . LYS G 1 58 ? 152.585 160.263 96.707 1.00 77.45 78 LYS G N 1
ATOM 10857 C CA . LYS G 1 58 ? 152.636 159.075 97.574 1.00 81.69 78 LYS G CA 1
ATOM 10858 C C . LYS G 1 58 ? 152.656 159.565 99.021 1.00 78.93 78 LYS G C 1
ATOM 10859 O O . LYS G 1 58 ? 151.795 160.381 99.389 1.00 78.84 78 LYS G O 1
ATOM 10865 N N . TRP G 1 59 ? 153.590 159.111 99.859 1.00 58.82 79 TRP G N 1
ATOM 10866 C CA . TRP G 1 59 ? 153.723 159.555 101.246 1.00 57.79 79 TRP G CA 1
ATOM 10867 C C . TRP G 1 59 ? 152.457 159.250 102.055 1.00 59.99 79 TRP G C 1
ATOM 10868 O O . TRP G 1 59 ? 151.740 160.141 102.508 1.00 67.27 79 TRP G O 1
ATOM 10879 N N . THR G 1 60 ? 152.195 157.955 102.210 1.00 59.01 80 THR G N 1
ATOM 10880 C CA . THR G 1 60 ? 151.125 157.508 103.095 1.00 63.24 80 THR G CA 1
ATOM 10881 C C . THR G 1 60 ? 151.474 157.833 104.545 1.00 56.58 80 THR G C 1
ATOM 10882 O O . THR G 1 60 ? 152.561 157.496 105.020 1.00 54.71 80 THR G O 1
ATOM 10886 N N . VAL G 1 61 ? 150.544 158.471 105.251 1.00 41.63 81 VAL G N 1
ATOM 10887 C CA . VAL G 1 61 ? 150.772 158.978 106.601 1.00 38.84 81 VAL G CA 1
ATOM 10888 C C . VAL G 1 61 ? 150.205 157.986 107.608 1.00 35.86 81 VAL G C 1
ATOM 10889 O O . VAL G 1 61 ? 149.124 157.426 107.392 1.00 46.67 81 VAL G O 1
ATOM 10893 N N . PHE G 1 62 ? 150.929 157.761 108.710 1.00 18.16 82 PHE G N 1
ATOM 10894 C CA . PHE G 1 62 ? 150.424 156.925 109.795 1.00 26.92 82 PHE G CA 1
ATOM 10895 C C . PHE G 1 62 ? 150.571 157.580 111.167 1.00 17.12 82 PHE G C 1
ATOM 10896 O O . PHE G 1 62 ? 150.492 156.892 112.186 1.00 12.79 82 PHE G O 1
ATOM 10904 N N . GLN G 1 63 ? 150.740 158.899 111.217 1.00 25.32 83 GLN G N 1
ATOM 10905 C CA . GLN G 1 63 ? 150.806 159.623 112.480 1.00 25.02 83 GLN G CA 1
ATOM 10906 C C . GLN G 1 63 ? 150.662 161.110 112.187 1.00 19.12 83 GLN G C 1
ATOM 10907 O O . GLN G 1 63 ? 151.128 161.584 111.151 1.00 27.82 83 GLN G O 1
ATOM 10913 N N . LYS G 1 64 ? 150.013 161.838 113.095 1.00 24.24 84 LYS G N 1
ATOM 10914 C CA . LYS G 1 64 ? 149.785 163.264 112.889 1.00 39.70 84 LYS G CA 1
ATOM 10915 C C . LYS G 1 64 ? 149.436 163.928 114.213 1.00 37.92 84 LYS G C 1
ATOM 10916 O O . LYS G 1 64 ? 148.572 163.436 114.943 1.00 42.24 84 LYS G O 1
ATOM 10922 N N . ARG G 1 65 ? 150.114 165.034 114.520 1.00 33.45 85 ARG G N 1
ATOM 10923 C CA . ARG G 1 65 ? 149.775 165.886 115.654 1.00 35.84 85 ARG G CA 1
ATOM 10924 C C . ARG G 1 65 ? 150.011 167.333 115.262 1.00 39.74 85 ARG G C 1
ATOM 10925 O O . ARG G 1 65 ? 151.035 167.648 114.651 1.00 46.19 85 ARG G O 1
ATOM 10933 N N . PHE G 1 66 ? 149.067 168.211 115.603 1.00 45.75 86 PHE G N 1
ATOM 10934 C CA . PHE G 1 66 ? 149.325 169.643 115.518 1.00 47.27 86 PHE G CA 1
ATOM 10935 C C . PHE G 1 66 ? 148.801 170.449 116.697 1.00 47.49 86 PHE G C 1
ATOM 10936 O O . PHE G 1 66 ? 149.207 171.605 116.841 1.00 55.31 86 PHE G O 1
ATOM 10944 N N . ASN G 1 67 ? 147.934 169.901 117.542 1.00 52.30 87 ASN G N 1
ATOM 10945 C CA . ASN G 1 67 ? 147.517 170.571 118.768 1.00 58.82 87 ASN G CA 1
ATOM 10946 C C . ASN G 1 67 ? 147.084 169.501 119.767 1.00 61.25 87 ASN G C 1
ATOM 10947 O O . ASN G 1 67 ? 147.233 168.302 119.515 1.00 64.06 87 ASN G O 1
ATOM 10952 N N . GLY G 1 68 ? 146.562 169.928 120.913 1.00 50.95 88 GLY G N 1
ATOM 10953 C CA . GLY G 1 68 ? 146.294 168.977 121.976 1.00 53.20 88 GLY G CA 1
ATOM 10954 C C . GLY G 1 68 ? 145.234 167.954 121.626 1.00 51.76 88 GLY G C 1
ATOM 10955 O O . GLY G 1 68 ? 145.556 166.781 121.418 1.00 49.41 88 GLY G O 1
ATOM 10956 N N . SER G 1 69 ? 143.977 168.399 121.533 1.00 49.98 89 SER G N 1
ATOM 10957 C CA . SER G 1 69 ? 142.852 167.608 121.039 1.00 49.51 89 SER G CA 1
ATOM 10958 C C . SER G 1 69 ? 142.879 166.153 121.491 1.00 55.72 89 SER G C 1
ATOM 10959 O O . SER G 1 69 ? 142.604 165.848 122.655 1.00 60.20 89 SER G O 1
ATOM 10962 N N . VAL G 1 70 ? 143.209 165.255 120.563 1.00 44.70 90 VAL G N 1
ATOM 10963 C CA . VAL G 1 70 ? 143.187 163.823 120.833 1.00 35.15 90 VAL G CA 1
ATOM 10964 C C . VAL G 1 70 ? 144.300 163.461 121.805 1.00 38.22 90 VAL G C 1
ATOM 10965 O O . VAL G 1 70 ? 145.461 163.844 121.617 1.00 43.90 90 VAL G O 1
ATOM 10969 N N . SER G 1 71 ? 143.949 162.714 122.849 1.00 32.34 91 SER G N 1
ATOM 10970 C CA . SER G 1 71 ? 144.923 162.213 123.808 1.00 39.99 91 SER G CA 1
ATOM 10971 C C . SER G 1 71 ? 145.627 160.985 123.243 1.00 35.27 91 SER G C 1
ATOM 10972 O O . SER G 1 71 ? 145.058 160.246 122.436 1.00 35.78 91 SER G O 1
ATOM 10975 N N . PHE G 1 72 ? 146.874 160.774 123.670 1.00 30.51 92 PHE G N 1
ATOM 10976 C CA . PHE G 1 72 ? 147.700 159.691 123.149 1.00 27.58 92 PHE G CA 1
ATOM 10977 C C . PHE G 1 72 ? 148.135 158.706 124.229 1.00 32.18 92 PHE G C 1
ATOM 10978 O O . PHE G 1 72 ? 149.069 157.931 124.006 1.00 40.29 92 PHE G O 1
ATOM 10986 N N . PHE G 1 73 ? 147.496 158.721 125.397 1.00 32.60 93 PHE G N 1
ATOM 10987 C CA . PHE G 1 73 ? 147.835 157.755 126.435 1.00 34.43 93 PHE G CA 1
ATOM 10988 C C . PHE G 1 73 ? 147.524 156.328 125.987 1.00 45.50 93 PHE G C 1
ATOM 10989 O O . PHE G 1 73 ? 148.443 155.538 125.750 1.00 48.72 93 PHE G O 1
ATOM 10997 N N . ARG G 1 74 ? 146.236 156.001 125.844 1.00 28.45 94 ARG G N 1
ATOM 10998 C CA . ARG G 1 74 ? 145.766 154.777 125.193 1.00 35.17 94 ARG G CA 1
ATOM 10999 C C . ARG G 1 74 ? 146.356 153.490 125.767 1.00 39.94 94 ARG G C 1
ATOM 11000 O O . ARG G 1 74 ? 147.040 153.510 126.794 1.00 38.47 94 ARG G O 1
ATOM 11008 N N . GLY G 1 75 ? 146.085 152.361 125.108 1.00 44.36 95 GLY G N 1
ATOM 11009 C CA . GLY G 1 75 ? 146.550 151.062 125.559 1.00 38.78 95 GLY G CA 1
ATOM 11010 C C . GLY G 1 75 ? 146.961 150.132 124.434 1.00 43.62 95 GLY G C 1
ATOM 11011 O O . GLY G 1 75 ? 147.160 150.574 123.300 1.00 46.01 95 GLY G O 1
ATOM 11012 N N . TRP G 1 76 ? 147.090 148.835 124.732 1.00 36.65 96 TRP G N 1
ATOM 11013 C CA . TRP G 1 76 ? 147.576 147.884 123.735 1.00 35.19 96 TRP G CA 1
ATOM 11014 C C . TRP G 1 76 ? 146.561 147.668 122.618 1.00 42.98 96 TRP G C 1
ATOM 11015 O O . TRP G 1 76 ? 146.930 147.619 121.438 1.00 43.24 96 TRP G O 1
ATOM 11026 N N . ASN G 1 77 ? 145.280 147.536 122.968 1.00 45.67 97 ASN G N 1
ATOM 11027 C CA . ASN G 1 77 ? 144.251 147.343 121.951 1.00 38.03 97 ASN G CA 1
ATOM 11028 C C . ASN G 1 77 ? 144.107 148.574 121.064 1.00 40.42 97 ASN G C 1
ATOM 11029 O O . ASN G 1 77 ? 143.920 148.451 119.847 1.00 40.62 97 ASN G O 1
ATOM 11034 N N . ASP G 1 78 ? 144.195 149.767 121.655 1.00 45.35 98 ASP G N 1
ATOM 11035 C CA . ASP G 1 78 ? 144.014 150.995 120.889 1.00 36.04 98 ASP G CA 1
ATOM 11036 C C . ASP G 1 78 ? 145.170 151.231 119.927 1.00 36.11 98 ASP G C 1
ATOM 11037 O O . ASP G 1 78 ? 144.983 151.818 118.857 1.00 30.37 98 ASP G O 1
ATOM 11042 N N . TYR G 1 79 ? 146.377 150.801 120.296 1.00 33.64 99 TYR G N 1
ATOM 11043 C CA . TYR G 1 79 ? 147.501 150.903 119.376 1.00 31.00 99 TYR G CA 1
ATOM 11044 C C . TYR G 1 79 ? 147.501 149.785 118.346 1.00 42.57 99 TYR G C 1
ATOM 11045 O O . TYR G 1 79 ? 147.984 149.990 117.228 1.00 41.36 99 TYR G O 1
ATOM 11054 N N . LYS G 1 80 ? 146.962 148.615 118.690 1.00 35.91 100 LYS G N 1
ATOM 11055 C CA . LYS G 1 80 ? 146.881 147.533 117.717 1.00 31.09 100 LYS G CA 1
ATOM 11056 C C . LYS G 1 80 ? 145.815 147.800 116.660 1.00 39.98 100 LYS G C 1
ATOM 11057 O O . LYS G 1 80 ? 145.985 147.417 115.498 1.00 47.47 100 LYS G O 1
ATOM 11063 N N . LEU G 1 81 ? 144.712 148.453 117.032 1.00 34.64 101 LEU G N 1
ATOM 11064 C CA . LEU G 1 81 ? 143.605 148.633 116.101 1.00 24.72 101 LEU G CA 1
ATOM 11065 C C . LEU G 1 81 ? 143.470 150.051 115.564 1.00 25.59 101 LEU G C 1
ATOM 11066 O O . LEU G 1 81 ? 142.732 150.256 114.596 1.00 37.75 101 LEU G O 1
ATOM 11071 N N . GLY G 1 82 ? 144.140 151.023 116.155 1.00 30.71 102 GLY G N 1
ATOM 11072 C CA . GLY G 1 82 ? 144.100 152.366 115.614 1.00 26.14 102 GLY G CA 1
ATOM 11073 C C . GLY G 1 82 ? 143.043 153.225 116.279 1.00 23.44 102 GLY G C 1
ATOM 11074 O O . GLY G 1 82 ? 142.081 152.730 116.875 1.00 42.57 102 GLY G O 1
ATOM 11075 N N . PHE G 1 83 ? 143.222 154.539 116.177 1.00 14.81 103 PHE G N 1
ATOM 11076 C CA . PHE G 1 83 ? 142.303 155.487 116.787 1.00 24.36 103 PHE G CA 1
ATOM 11077 C C . PHE G 1 83 ? 142.467 156.841 116.117 1.00 32.30 103 PHE G C 1
ATOM 11078 O O . PHE G 1 83 ? 143.378 157.052 115.314 1.00 30.72 103 PHE G O 1
ATOM 11086 N N . GLY G 1 84 ? 141.567 157.758 116.455 1.00 45.36 104 GLY G N 1
ATOM 11087 C CA . GLY G 1 84 ? 141.602 159.114 115.939 1.00 43.00 104 GLY G CA 1
ATOM 11088 C C . GLY G 1 84 ? 140.777 159.269 114.678 1.00 49.62 104 GLY G C 1
ATOM 11089 O O . GLY G 1 84 ? 140.121 158.341 114.196 1.00 56.42 104 GLY G O 1
ATOM 11090 N N . ARG G 1 85 ? 140.821 160.482 114.135 1.00 48.64 105 ARG G N 1
ATOM 11091 C CA . ARG G 1 85 ? 140.108 160.826 112.916 1.00 49.74 105 ARG G CA 1
ATOM 11092 C C . ARG G 1 85 ? 141.101 161.106 111.797 1.00 44.28 105 ARG G C 1
ATOM 11093 O O . ARG G 1 85 ? 142.218 161.565 112.039 1.00 46.13 105 ARG G O 1
ATOM 11101 N N . ALA G 1 86 ? 140.680 160.831 110.561 1.00 43.92 106 ALA G N 1
ATOM 11102 C CA . ALA G 1 86 ? 141.601 160.921 109.433 1.00 40.32 106 ALA G CA 1
ATOM 11103 C C . ALA G 1 86 ? 141.920 162.363 109.060 1.00 50.73 106 ALA G C 1
ATOM 11104 O O . ALA G 1 86 ? 143.040 162.652 108.626 1.00 64.80 106 ALA G O 1
ATOM 11106 N N . ASP G 1 87 ? 140.962 163.277 109.207 1.00 51.86 107 ASP G N 1
ATOM 11107 C CA . ASP G 1 87 ? 141.214 164.664 108.834 1.00 55.82 107 ASP G CA 1
ATOM 11108 C C . ASP G 1 87 ? 141.984 165.424 109.906 1.00 59.33 107 ASP G C 1
ATOM 11109 O O . ASP G 1 87 ? 142.518 166.503 109.627 1.00 64.80 107 ASP G O 1
ATOM 11114 N N . GLY G 1 88 ? 142.054 164.892 111.124 1.00 48.63 108 GLY G N 1
ATOM 11115 C CA . GLY G 1 88 ? 142.785 165.546 112.191 1.00 44.81 108 GLY G CA 1
ATOM 11116 C C . GLY G 1 88 ? 144.006 164.771 112.641 1.00 48.48 108 GLY G C 1
ATOM 11117 O O . GLY G 1 88 ? 144.911 164.506 111.847 1.00 45.09 108 GLY G O 1
ATOM 11118 N N . GLU G 1 89 ? 144.039 164.404 113.918 1.00 47.34 109 GLU G N 1
ATOM 11119 C CA . GLU G 1 89 ? 145.119 163.599 114.470 1.00 45.53 109 GLU G CA 1
ATOM 11120 C C . GLU G 1 89 ? 144.673 162.148 114.579 1.00 50.11 109 GLU G C 1
ATOM 11121 O O . GLU G 1 89 ? 143.508 161.869 114.875 1.00 54.90 109 GLU G O 1
ATOM 11127 N N . TYR G 1 90 ? 145.600 161.222 114.344 1.00 21.58 110 TYR G N 1
ATOM 11128 C CA . TYR G 1 90 ? 145.238 159.812 114.328 1.00 12.32 110 TYR G CA 1
ATOM 11129 C C . TYR G 1 90 ? 146.488 158.950 114.388 1.00 16.98 110 TYR G C 1
ATOM 11130 O O . TYR G 1 90 ? 147.611 159.426 114.212 1.00 23.61 110 TYR G O 1
ATOM 11139 N N . TRP G 1 91 ? 146.267 157.662 114.644 1.00 24.97 111 TRP G N 1
ATOM 11140 C CA . TRP G 1 91 ? 147.299 156.635 114.587 1.00 24.60 111 TRP G CA 1
ATOM 11141 C C . TRP G 1 91 ? 146.711 155.434 113.864 1.00 28.52 111 TRP G C 1
ATOM 11142 O O . TRP G 1 91 ? 145.694 154.887 114.298 1.00 34.01 111 TRP G O 1
ATOM 11153 N N . LEU G 1 92 ? 147.351 155.024 112.766 1.00 26.72 112 LEU G N 1
ATOM 11154 C CA . LEU G 1 92 ? 146.743 154.042 111.875 1.00 20.07 112 LEU G CA 1
ATOM 11155 C C . LEU G 1 92 ? 146.546 152.697 112.560 1.00 26.49 112 LEU G C 1
ATOM 11156 O O . LEU G 1 92 ? 145.455 152.119 112.498 1.00 42.37 112 LEU G O 1
ATOM 11161 N N . GLY G 1 93 ? 147.580 152.177 113.210 1.00 29.62 113 GLY G N 1
ATOM 11162 C CA . GLY G 1 93 ? 147.398 150.868 113.838 1.00 32.81 113 GLY G CA 1
ATOM 11163 C C . GLY G 1 93 ? 148.464 149.894 113.379 1.00 35.11 113 GLY G C 1
ATOM 11164 O O . GLY G 1 93 ? 148.726 149.728 112.190 1.00 38.12 113 GLY G O 1
ATOM 11165 N N . LEU G 1 94 ? 149.082 149.223 114.353 1.00 41.44 114 LEU G N 1
ATOM 11166 C CA . LEU G 1 94 ? 150.203 148.339 114.056 1.00 38.58 114 LEU G CA 1
ATOM 11167 C C . LEU G 1 94 ? 149.801 147.199 113.133 1.00 36.77 114 LEU G C 1
ATOM 11168 O O . LEU G 1 94 ? 150.602 146.774 112.294 1.00 41.65 114 LEU G O 1
ATOM 11173 N N . GLN G 1 95 ? 148.575 146.693 113.270 1.00 30.37 115 GLN G N 1
ATOM 11174 C CA . GLN G 1 95 ? 148.123 145.596 112.421 1.00 39.33 115 GLN G CA 1
ATOM 11175 C C . GLN G 1 95 ? 148.082 146.013 110.956 1.00 50.90 115 GLN G C 1
ATOM 11176 O O . GLN G 1 95 ? 148.524 145.268 110.071 1.00 47.39 115 GLN G O 1
ATOM 11182 N N . ASN G 1 96 ? 147.569 147.214 110.681 1.00 47.05 116 ASN G N 1
ATOM 11183 C CA . ASN G 1 96 ? 147.442 147.671 109.301 1.00 36.90 116 ASN G CA 1
ATOM 11184 C C . ASN G 1 96 ? 148.804 147.928 108.670 1.00 40.12 116 ASN G C 1
ATOM 11185 O O . ASN G 1 96 ? 149.042 147.546 107.518 1.00 47.21 116 ASN G O 1
ATOM 11190 N N . MET G 1 97 ? 149.712 148.572 109.406 1.00 41.62 117 MET G N 1
ATOM 11191 C CA . MET G 1 97 ? 151.052 148.799 108.875 1.00 43.85 117 MET G CA 1
ATOM 11192 C C . MET G 1 97 ? 151.802 147.488 108.682 1.00 41.42 117 MET G C 1
ATOM 11193 O O . MET G 1 97 ? 152.563 147.342 107.719 1.00 46.31 117 MET G O 1
ATOM 11198 N N . HIS G 1 98 ? 151.606 146.518 109.577 1.00 28.40 118 HIS G N 1
ATOM 11199 C CA . HIS G 1 98 ? 152.230 145.217 109.371 1.00 31.65 118 HIS G CA 1
ATOM 11200 C C . HIS G 1 98 ? 151.698 144.542 108.116 1.00 39.36 118 HIS G C 1
ATOM 11201 O O . HIS G 1 98 ? 152.470 143.975 107.334 1.00 55.20 118 HIS G O 1
ATOM 11208 N N . LEU G 1 99 ? 150.381 144.584 107.909 1.00 46.83 119 LEU G N 1
ATOM 11209 C CA . LEU G 1 99 ? 149.810 143.956 106.722 1.00 48.77 119 LEU G CA 1
ATOM 11210 C C . LEU G 1 99 ? 150.288 144.648 105.453 1.00 48.52 119 LEU G C 1
ATOM 11211 O O . LEU G 1 99 ? 150.498 143.996 104.424 1.00 51.10 119 LEU G O 1
ATOM 11216 N N . LEU G 1 100 ? 150.463 145.969 105.507 1.00 48.68 120 LEU G N 1
ATOM 11217 C CA . LEU G 1 100 ? 150.982 146.697 104.354 1.00 45.85 120 LEU G CA 1
ATOM 11218 C C . LEU G 1 100 ? 152.430 146.314 104.064 1.00 47.13 120 LEU G C 1
ATOM 11219 O O . LEU G 1 100 ? 152.778 145.972 102.929 1.00 55.07 120 LEU G O 1
ATOM 11224 N N . THR G 1 101 ? 153.292 146.358 105.084 1.00 44.65 121 THR G N 1
ATOM 11225 C CA . THR G 1 101 ? 154.715 146.133 104.856 1.00 46.22 121 THR G CA 1
ATOM 11226 C C . THR G 1 101 ? 155.059 144.665 104.647 1.00 48.97 121 THR G C 1
ATOM 11227 O O . THR G 1 101 ? 156.174 144.366 104.210 1.00 51.85 121 THR G O 1
ATOM 11231 N N . LEU G 1 102 ? 154.143 143.744 104.953 1.00 47.27 122 LEU G N 1
ATOM 11232 C CA . LEU G 1 102 ? 154.411 142.338 104.678 1.00 36.87 122 LEU G CA 1
ATOM 11233 C C . LEU G 1 102 ? 154.477 142.064 103.182 1.00 46.26 122 LEU G C 1
ATOM 11234 O O . LEU G 1 102 ? 155.252 141.206 102.745 1.00 51.90 122 LEU G O 1
ATOM 11239 N N . LYS G 1 103 ? 153.696 142.790 102.385 1.00 53.43 123 LYS G N 1
ATOM 11240 C CA . LYS G 1 103 ? 153.561 142.501 100.962 1.00 54.97 123 LYS G CA 1
ATOM 11241 C C . LYS G 1 103 ? 154.601 143.223 100.109 1.00 54.65 123 LYS G C 1
ATOM 11242 O O . LYS G 1 103 ? 155.228 142.607 99.243 1.00 55.42 123 LYS G O 1
ATOM 11248 N N . GLN G 1 104 ? 154.798 144.518 100.336 1.00 55.64 124 GLN G N 1
ATOM 11249 C CA . GLN G 1 104 ? 155.663 145.327 99.492 1.00 59.57 124 GLN G CA 1
ATOM 11250 C C . GLN G 1 104 ? 156.769 145.984 100.309 1.00 66.96 124 GLN G C 1
ATOM 11251 O O . GLN G 1 104 ? 156.641 146.198 101.517 1.00 66.67 124 GLN G O 1
ATOM 11257 N N . LYS G 1 105 ? 157.870 146.291 99.626 1.00 69.12 125 LYS G N 1
ATOM 11258 C CA . LYS G 1 105 ? 158.956 147.056 100.223 1.00 64.49 125 LYS G CA 1
ATOM 11259 C C . LYS G 1 105 ? 158.554 148.519 100.361 1.00 63.70 125 LYS G C 1
ATOM 11260 O O . LYS G 1 105 ? 157.742 149.034 99.590 1.00 68.55 125 LYS G O 1
ATOM 11266 N N . TYR G 1 106 ? 159.135 149.196 101.348 1.00 55.34 126 TYR G N 1
ATOM 11267 C CA . TYR G 1 106 ? 158.743 150.568 101.647 1.00 58.26 126 TYR G CA 1
ATOM 11268 C C . TYR G 1 106 ? 159.961 151.349 102.133 1.00 58.94 126 TYR G C 1
ATOM 11269 O O . TYR G 1 106 ? 161.081 150.834 102.185 1.00 58.46 126 TYR G O 1
ATOM 11278 N N . GLU G 1 107 ? 159.726 152.610 102.491 1.00 63.20 127 GLU G N 1
ATOM 11279 C CA . GLU G 1 107 ? 160.771 153.538 102.898 1.00 61.88 127 GLU G CA 1
ATOM 11280 C C . GLU G 1 107 ? 160.149 154.581 103.818 1.00 63.08 127 GLU G C 1
ATOM 11281 O O . GLU G 1 107 ? 159.035 155.038 103.565 1.00 67.09 127 GLU G O 1
ATOM 11287 N N . LEU G 1 108 ? 160.870 154.959 104.872 1.00 46.06 128 LEU G N 1
ATOM 11288 C CA . LEU G 1 108 ? 160.326 155.793 105.937 1.00 45.88 128 LEU G CA 1
ATOM 11289 C C . LEU G 1 108 ? 160.886 157.210 105.870 1.00 45.55 128 LEU G C 1
ATOM 11290 O O . LEU G 1 108 ? 162.056 157.411 105.533 1.00 53.53 128 LEU G O 1
ATOM 11295 N N . ARG G 1 109 ? 160.039 158.190 106.194 1.00 47.71 129 ARG G N 1
ATOM 11296 C CA . ARG G 1 109 ? 160.439 159.587 106.303 1.00 45.76 129 ARG G CA 1
ATOM 11297 C C . ARG G 1 109 ? 159.738 160.227 107.494 1.00 49.53 129 ARG G C 1
ATOM 11298 O O . ARG G 1 109 ? 158.544 160.008 107.708 1.00 53.46 129 ARG G O 1
ATOM 11306 N N . VAL G 1 110 ? 160.481 161.023 108.262 1.00 43.88 130 VAL G N 1
ATOM 11307 C CA . VAL G 1 110 ? 159.958 161.728 109.428 1.00 39.78 130 VAL G CA 1
ATOM 11308 C C . VAL G 1 110 ? 160.326 163.200 109.308 1.00 45.79 130 VAL G C 1
ATOM 11309 O O . VAL G 1 110 ? 161.488 163.534 109.058 1.00 51.30 130 VAL G O 1
ATOM 11313 N N . ASP G 1 111 ? 159.339 164.077 109.489 1.00 52.68 131 ASP G N 1
ATOM 11314 C CA . ASP G 1 111 ? 159.560 165.516 109.514 1.00 52.61 131 ASP G CA 1
ATOM 11315 C C . ASP G 1 111 ? 158.799 166.117 110.686 1.00 51.78 131 ASP G C 1
ATOM 11316 O O . ASP G 1 111 ? 157.734 165.622 111.063 1.00 57.91 131 ASP G O 1
ATOM 11321 N N . LEU G 1 112 ? 159.346 167.187 111.257 1.00 58.58 132 LEU G N 1
ATOM 11322 C CA . LEU G 1 112 ? 158.817 167.768 112.482 1.00 64.15 132 LEU G CA 1
ATOM 11323 C C . LEU G 1 112 ? 159.152 169.252 112.544 1.00 66.23 132 LEU G C 1
ATOM 11324 O O . LEU G 1 112 ? 160.083 169.722 111.887 1.00 67.51 132 LEU G O 1
ATOM 11329 N N . GLU G 1 113 ? 158.377 169.987 113.344 1.00 79.99 133 GLU G N 1
ATOM 11330 C CA . GLU G 1 113 ? 158.498 171.437 113.459 1.00 79.69 133 GLU G CA 1
ATOM 11331 C C . GLU G 1 113 ? 158.298 171.866 114.908 1.00 82.43 133 GLU G C 1
ATOM 11332 O O . GLU G 1 113 ? 157.413 171.348 115.592 1.00 83.95 133 GLU G O 1
ATOM 11338 N N . ASP G 1 114 ? 159.120 172.806 115.373 1.00 89.24 134 ASP G N 1
ATOM 11339 C CA . ASP G 1 114 ? 159.047 173.296 116.741 1.00 89.95 134 ASP G CA 1
ATOM 11340 C C . ASP G 1 114 ? 158.047 174.446 116.812 1.00 94.40 134 ASP G C 1
ATOM 11341 O O . ASP G 1 114 ? 157.176 174.606 115.955 1.00 94.36 134 ASP G O 1
ATOM 11346 N N . PHE G 1 115 ? 158.186 175.286 117.837 1.00 94.17 135 PHE G N 1
ATOM 11347 C CA . PHE G 1 115 ? 157.224 176.362 118.023 1.00 90.55 135 PHE G CA 1
ATOM 11348 C C . PHE G 1 115 ? 157.410 177.510 117.025 1.00 93.74 135 PHE G C 1
ATOM 11349 O O . PHE G 1 115 ? 156.409 178.040 116.531 1.00 95.87 135 PHE G O 1
ATOM 11357 N N . GLU G 1 116 ? 158.655 177.938 116.721 1.00 108.73 136 GLU G N 1
ATOM 11358 C CA . GLU G 1 116 ? 158.751 179.266 116.106 1.00 109.79 136 GLU G CA 1
ATOM 11359 C C . GLU G 1 116 ? 158.153 179.239 114.712 1.00 114.12 136 GLU G C 1
ATOM 11360 O O . GLU G 1 116 ? 157.008 179.634 114.467 1.00 116.19 136 GLU G O 1
ATOM 11366 N N . ASN G 1 117 ? 158.998 178.764 113.798 1.00 112.67 137 ASN G N 1
ATOM 11367 C CA . ASN G 1 117 ? 158.699 178.399 112.428 1.00 110.10 137 ASN G CA 1
ATOM 11368 C C . ASN G 1 117 ? 159.673 177.307 111.997 1.00 110.02 137 ASN G C 1
ATOM 11369 O O . ASN G 1 117 ? 159.678 176.909 110.828 1.00 112.32 137 ASN G O 1
ATOM 11374 N N . ASN G 1 118 ? 160.514 176.830 112.921 1.00 101.47 138 ASN G N 1
ATOM 11375 C CA . ASN G 1 118 ? 161.723 176.116 112.530 1.00 102.61 138 ASN G CA 1
ATOM 11376 C C . ASN G 1 118 ? 161.293 174.783 111.919 1.00 101.81 138 ASN G C 1
ATOM 11377 O O . ASN G 1 118 ? 160.224 174.252 112.230 1.00 99.77 138 ASN G O 1
ATOM 11382 N N . THR G 1 119 ? 162.133 174.233 111.047 1.00 88.36 139 THR G N 1
ATOM 11383 C CA . THR G 1 119 ? 161.806 172.966 110.406 1.00 86.74 139 THR G CA 1
ATOM 11384 C C . THR G 1 119 ? 163.034 172.072 110.362 1.00 84.96 139 THR G C 1
ATOM 11385 O O . THR G 1 119 ? 164.172 172.535 110.468 1.00 86.61 139 THR G O 1
ATOM 11389 N N . ALA G 1 120 ? 162.778 170.777 110.193 1.00 66.42 140 ALA G N 1
ATOM 11390 C CA . ALA G 1 120 ? 163.817 169.774 110.006 1.00 67.50 140 ALA G CA 1
ATOM 11391 C C . ALA G 1 120 ? 163.147 168.487 109.547 1.00 66.03 140 ALA G C 1
ATOM 11392 O O . ALA G 1 120 ? 161.920 168.374 109.548 1.00 69.32 140 ALA G O 1
ATOM 11394 N N . TYR G 1 121 ? 163.967 167.516 109.148 1.00 49.14 141 TYR G N 1
ATOM 11395 C CA . TYR G 1 121 ? 163.440 166.234 108.701 1.00 51.38 141 TYR G CA 1
ATOM 11396 C C . TYR G 1 121 ? 164.556 165.201 108.680 1.00 53.23 141 TYR G C 1
ATOM 11397 O O . TYR G 1 121 ? 165.740 165.537 108.755 1.00 59.06 141 TYR G O 1
ATOM 11406 N N . ALA G 1 122 ? 164.154 163.934 108.571 1.00 51.00 142 ALA G N 1
ATOM 11407 C CA . ALA G 1 122 ? 165.072 162.806 108.495 1.00 50.43 142 ALA G CA 1
ATOM 11408 C C . ALA G 1 122 ? 164.507 161.757 107.548 1.00 48.76 142 ALA G C 1
ATOM 11409 O O . ALA G 1 122 ? 163.300 161.695 107.308 1.00 58.50 142 ALA G O 1
ATOM 11411 N N . LYS G 1 123 ? 165.398 160.922 107.015 1.00 45.72 143 LYS G N 1
ATOM 11412 C CA . LYS G 1 123 ? 165.032 159.911 106.032 1.00 52.03 143 LYS G CA 1
ATOM 11413 C C . LYS G 1 123 ? 165.722 158.595 106.355 1.00 56.83 143 LYS G C 1
ATOM 11414 O O . LYS G 1 123 ? 166.885 158.581 106.768 1.00 67.35 143 LYS G O 1
ATOM 11420 N N . TYR G 1 124 ? 165.002 157.491 106.162 1.00 44.09 144 TYR G N 1
ATOM 11421 C CA . TYR G 1 124 ? 165.541 156.150 106.338 1.00 42.30 144 TYR G CA 1
ATOM 11422 C C . TYR G 1 124 ? 165.207 155.323 105.108 1.00 46.43 144 TYR G C 1
ATOM 11423 O O . TYR G 1 124 ? 164.087 155.385 104.597 1.00 48.71 144 TYR G O 1
ATOM 11432 N N . ALA G 1 125 ? 166.182 154.547 104.636 1.00 55.06 145 ALA G N 1
ATOM 11433 C CA . ALA G 1 125 ? 166.025 153.846 103.368 1.00 50.77 145 ALA G CA 1
ATOM 11434 C C . ALA G 1 125 ? 165.138 152.612 103.479 1.00 54.79 145 ALA G C 1
ATOM 11435 O O . ALA G 1 125 ? 164.489 152.239 102.496 1.00 57.02 145 ALA G O 1
ATOM 11437 N N . ASP G 1 126 ? 165.096 151.965 104.642 1.00 56.17 146 ASP G N 1
ATOM 11438 C CA . ASP G 1 126 ? 164.337 150.734 104.817 1.00 51.93 146 ASP G CA 1
ATOM 11439 C C . ASP G 1 126 ? 163.473 150.821 106.064 1.00 54.08 146 ASP G C 1
ATOM 11440 O O . ASP G 1 126 ? 163.906 151.346 107.093 1.00 59.39 146 ASP G O 1
ATOM 11445 N N . PHE G 1 127 ? 162.254 150.293 105.971 1.00 51.00 147 PHE G N 1
ATOM 11446 C CA . PHE G 1 127 ? 161.336 150.274 107.102 1.00 50.08 147 PHE G CA 1
ATOM 11447 C C . PHE G 1 127 ? 160.443 149.047 107.010 1.00 44.43 147 PHE G C 1
ATOM 11448 O O . PHE G 1 127 ? 159.908 148.749 105.939 1.00 48.84 147 PHE G O 1
ATOM 11456 N N . SER G 1 128 ? 160.278 148.349 108.131 1.00 42.40 148 SER G N 1
ATOM 11457 C CA . SER G 1 128 ? 159.418 147.175 108.187 1.00 49.64 148 SER G CA 1
ATOM 11458 C C . SER G 1 128 ? 159.059 146.897 109.640 1.00 50.91 148 SER G C 1
ATOM 11459 O O . SER G 1 128 ? 159.675 147.427 110.566 1.00 51.03 148 SER G O 1
ATOM 11462 N N . ILE G 1 129 ? 158.044 146.055 109.826 1.00 51.25 149 ILE G N 1
ATOM 11463 C CA . ILE G 1 129 ? 157.560 145.662 111.146 1.00 46.82 149 ILE G CA 1
ATOM 11464 C C . ILE G 1 129 ? 157.425 144.146 111.172 1.00 49.81 149 ILE G C 1
ATOM 11465 O O . ILE G 1 129 ? 156.583 143.585 110.461 1.00 49.81 149 ILE G O 1
ATOM 11470 N N . SER G 1 130 ? 158.240 143.488 112.001 1.00 54.11 150 SER G N 1
ATOM 11471 C CA . SER G 1 130 ? 158.270 142.033 112.115 1.00 51.41 150 SER G CA 1
ATOM 11472 C C . SER G 1 130 ? 158.429 141.402 110.738 1.00 52.50 150 SER G C 1
ATOM 11473 O O . SER G 1 130 ? 157.473 140.822 110.208 1.00 49.98 150 SER G O 1
ATOM 11476 N N . PRO G 1 131 ? 159.612 141.503 110.128 1.00 53.86 151 PRO G N 1
ATOM 11477 C CA . PRO G 1 131 ? 159.771 141.100 108.723 1.00 57.16 151 PRO G CA 1
ATOM 11478 C C . PRO G 1 131 ? 159.381 139.660 108.418 1.00 61.42 151 PRO G C 1
ATOM 11479 O O . PRO G 1 131 ? 158.565 139.419 107.524 1.00 64.74 151 PRO G O 1
ATOM 11483 N N . ASN G 1 132 ? 159.945 138.696 109.142 1.00 49.05 152 ASN G N 1
ATOM 11484 C CA . ASN G 1 132 ? 159.781 137.281 108.815 1.00 44.70 152 ASN G CA 1
ATOM 11485 C C . ASN G 1 132 ? 159.096 136.500 109.926 1.00 52.36 152 ASN G C 1
ATOM 11486 O O . ASN G 1 132 ? 159.405 135.328 110.148 1.00 56.41 152 ASN G O 1
ATOM 11491 N N . ALA G 1 133 ? 158.156 137.115 110.635 1.00 49.56 153 ALA G N 1
ATOM 11492 C CA . ALA G 1 133 ? 157.492 136.491 111.771 1.00 39.99 153 ALA G CA 1
ATOM 11493 C C . ALA G 1 133 ? 156.318 135.648 111.295 1.00 38.69 153 ALA G C 1
ATOM 11494 O O . ALA G 1 133 ? 155.534 136.084 110.448 1.00 43.07 153 ALA G O 1
ATOM 11496 N N . VAL G 1 134 ? 156.200 134.441 111.849 1.00 41.39 154 VAL G N 1
ATOM 11497 C CA . VAL G 1 134 ? 155.054 133.591 111.548 1.00 39.93 154 VAL G CA 1
ATOM 11498 C C . VAL G 1 134 ? 153.785 134.174 112.157 1.00 47.95 154 VAL G C 1
ATOM 11499 O O . VAL G 1 134 ? 152.706 134.121 111.555 1.00 51.70 154 VAL G O 1
ATOM 11503 N N . SER G 1 135 ? 153.894 134.740 113.357 1.00 49.23 155 SER G N 1
ATOM 11504 C CA . SER G 1 135 ? 152.787 135.419 114.022 1.00 43.12 155 SER G CA 1
ATOM 11505 C C . SER G 1 135 ? 153.290 136.767 114.512 1.00 48.94 155 SER G C 1
ATOM 11506 O O . SER G 1 135 ? 154.109 136.824 115.434 1.00 56.16 155 SER G O 1
ATOM 11509 N N . ALA G 1 136 ? 152.801 137.849 113.899 1.00 38.99 156 ALA G N 1
ATOM 11510 C CA . ALA G 1 136 ? 153.363 139.171 114.166 1.00 36.13 156 ALA G CA 1
ATOM 11511 C C . ALA G 1 136 ? 153.113 139.616 115.600 1.00 38.29 156 ALA G C 1
ATOM 11512 O O . ALA G 1 136 ? 153.997 140.202 116.235 1.00 46.02 156 ALA G O 1
ATOM 11514 N N . GLU G 1 137 ? 151.916 139.361 116.125 1.00 40.27 157 GLU G N 1
ATOM 11515 C CA . GLU G 1 137 ? 151.606 139.787 117.485 1.00 40.99 157 GLU G CA 1
ATOM 11516 C C . GLU G 1 137 ? 152.477 139.076 118.511 1.00 39.21 157 GLU G C 1
ATOM 11517 O O . GLU G 1 137 ? 152.853 139.676 119.524 1.00 35.55 157 GLU G O 1
ATOM 11523 N N . GLU G 1 138 ? 152.817 137.808 118.263 1.00 48.00 158 GLU G N 1
ATOM 11524 C CA . GLU G 1 138 ? 153.615 137.055 119.225 1.00 50.16 158 GLU G CA 1
ATOM 11525 C C . GLU G 1 138 ? 155.031 137.614 119.323 1.00 48.60 158 GLU G C 1
ATOM 11526 O O . GLU G 1 138 ? 155.610 137.657 120.414 1.00 48.60 158 GLU G O 1
ATOM 11532 N N . ASP G 1 139 ? 155.608 138.045 118.196 1.00 47.29 159 ASP G N 1
ATOM 11533 C CA . ASP G 1 139 ? 156.899 138.725 118.249 1.00 44.84 159 ASP G CA 1
ATOM 11534 C C . ASP G 1 139 ? 156.816 140.053 118.992 1.00 50.63 159 ASP G C 1
ATOM 11535 O O . ASP G 1 139 ? 157.701 140.364 119.795 1.00 58.65 159 ASP G O 1
ATOM 11540 N N . GLY G 1 140 ? 155.780 140.844 118.743 1.00 39.60 160 GLY G N 1
ATOM 11541 C CA . GLY G 1 140 ? 155.623 142.122 119.401 1.00 34.85 160 GLY G CA 1
ATOM 11542 C C . GLY G 1 140 ? 155.801 143.345 118.529 1.00 43.06 160 GLY G C 1
ATOM 11543 O O . GLY G 1 140 ? 156.017 144.434 119.072 1.00 42.30 160 GLY G O 1
ATOM 11544 N N . TYR G 1 141 ? 155.726 143.201 117.205 1.00 41.37 161 TYR G N 1
ATOM 11545 C CA . TYR G 1 141 ? 155.804 144.318 116.259 1.00 34.74 161 TYR G CA 1
ATOM 11546 C C . TYR G 1 141 ? 157.133 145.066 116.387 1.00 39.78 161 TYR G C 1
ATOM 11547 O O . TYR G 1 141 ? 157.182 146.261 116.678 1.00 34.52 161 TYR G O 1
ATOM 11556 N N . THR G 1 142 ? 158.218 144.336 116.147 1.00 47.82 162 THR G N 1
ATOM 11557 C CA . THR G 1 142 ? 159.553 144.904 116.250 1.00 44.52 162 THR G CA 1
ATOM 11558 C C . THR G 1 142 ? 159.809 145.903 115.122 1.00 43.30 162 THR G C 1
ATOM 11559 O O . THR G 1 142 ? 159.106 145.935 114.110 1.00 46.78 162 THR G O 1
ATOM 11563 N N . LEU G 1 143 ? 160.834 146.728 115.313 1.00 36.91 163 LEU G N 1
ATOM 11564 C CA . LEU G 1 143 ? 161.197 147.781 114.377 1.00 37.94 163 LEU G CA 1
ATOM 11565 C C . LEU G 1 143 ? 162.467 147.412 113.622 1.00 40.89 163 LEU G C 1
ATOM 11566 O O . LEU G 1 143 ? 163.333 146.704 114.142 1.00 39.44 163 LEU G O 1
ATOM 11571 N N . PHE G 1 144 ? 162.566 147.892 112.383 1.00 57.01 164 PHE G N 1
ATOM 11572 C CA . PHE G 1 144 ? 163.774 147.748 111.580 1.00 53.08 164 PHE G CA 1
ATOM 11573 C C . PHE G 1 144 ? 163.957 148.992 110.723 1.00 53.59 164 PHE G C 1
ATOM 11574 O O . PHE G 1 144 ? 162.998 149.471 110.114 1.00 55.79 164 PHE G O 1
ATOM 11582 N N . VAL G 1 145 ? 165.184 149.503 110.674 1.00 49.57 165 VAL G N 1
ATOM 11583 C CA . VAL G 1 145 ? 165.516 150.692 109.894 1.00 43.16 165 VAL G CA 1
ATOM 11584 C C . VAL G 1 145 ? 166.973 150.599 109.465 1.00 52.35 165 VAL G C 1
ATOM 11585 O O . VAL G 1 145 ? 167.828 150.136 110.224 1.00 49.74 165 VAL G O 1
ATOM 11589 N N . ALA G 1 146 ? 167.255 151.051 108.245 1.00 62.08 166 ALA G N 1
ATOM 11590 C CA . ALA G 1 146 ? 168.611 151.017 107.714 1.00 56.64 166 ALA G CA 1
ATOM 11591 C C . ALA G 1 146 ? 168.768 152.115 106.673 1.00 54.58 166 ALA G C 1
ATOM 11592 O O . ALA G 1 146 ? 167.818 152.474 105.974 1.00 55.82 166 ALA G O 1
ATOM 11594 N N . GLY G 1 147 ? 169.986 152.642 106.578 1.00 51.20 167 GLY G N 1
ATOM 11595 C CA . GLY G 1 147 ? 170.310 153.626 105.564 1.00 54.48 167 GLY G CA 1
ATOM 11596 C C . GLY G 1 147 ? 169.866 155.036 105.888 1.00 52.63 167 GLY G C 1
ATOM 11597 O O . GLY G 1 147 ? 169.088 155.636 105.143 1.00 52.48 167 GLY G O 1
ATOM 11598 N N . PHE G 1 148 ? 170.362 155.579 106.994 1.00 53.88 168 PHE G N 1
ATOM 11599 C CA . PHE G 1 148 ? 169.995 156.922 107.414 1.00 53.98 168 PHE G CA 1
ATOM 11600 C C . PHE G 1 148 ? 170.584 157.970 106.477 1.00 58.07 168 PHE G C 1
ATOM 11601 O O . PHE G 1 148 ? 171.755 157.898 106.097 1.00 63.37 168 PHE G O 1
ATOM 11609 N N . GLU G 1 149 ? 169.759 158.947 106.104 1.00 64.87 169 GLU G N 1
ATOM 11610 C CA . GLU G 1 149 ? 170.206 160.102 105.333 1.00 65.43 169 GLU G CA 1
ATOM 11611 C C . GLU G 1 149 ? 169.708 161.350 106.041 1.00 63.67 169 GLU G C 1
ATOM 11612 O O . GLU G 1 149 ? 168.506 161.487 106.286 1.00 66.17 169 GLU G O 1
ATOM 11618 N N . ASP G 1 150 ? 170.623 162.253 106.371 1.00 68.45 170 ASP G N 1
ATOM 11619 C CA . ASP G 1 150 ? 170.291 163.381 107.225 1.00 72.52 170 ASP G CA 1
ATOM 11620 C C . ASP G 1 150 ? 169.532 164.454 106.452 1.00 69.08 170 ASP G C 1
ATOM 11621 O O . ASP G 1 150 ? 169.606 164.542 105.224 1.00 70.03 170 ASP G O 1
ATOM 11626 N N . GLY G 1 151 ? 168.790 165.269 107.196 1.00 65.02 171 GLY G N 1
ATOM 11627 C CA . GLY G 1 151 ? 168.093 166.409 106.640 1.00 64.18 171 GLY G CA 1
ATOM 11628 C C . GLY G 1 151 ? 168.098 167.581 107.598 1.00 65.42 171 GLY G C 1
ATOM 11629 O O . GLY G 1 151 ? 167.399 168.575 107.386 1.00 64.33 171 GLY G O 1
ATOM 11630 N N . GLY G 1 152 ? 168.895 167.472 108.660 1.00 68.64 172 GLY G N 1
ATOM 11631 C CA . GLY G 1 152 ? 168.982 168.494 109.684 1.00 66.25 172 GLY G CA 1
ATOM 11632 C C . GLY G 1 152 ? 168.386 168.111 111.019 1.00 66.47 172 GLY G C 1
ATOM 11633 O O . GLY G 1 152 ? 168.385 168.941 111.936 1.00 64.27 172 GLY G O 1
ATOM 11634 N N . ALA G 1 153 ? 167.886 166.886 111.168 1.00 70.69 173 ALA G N 1
ATOM 11635 C CA . ALA G 1 153 ? 167.270 166.444 112.411 1.00 68.71 173 ALA G CA 1
ATOM 11636 C C . ALA G 1 153 ? 168.123 165.471 113.206 1.00 70.97 173 ALA G C 1
ATOM 11637 O O . ALA G 1 153 ? 168.070 165.493 114.436 1.00 73.04 173 ALA G O 1
ATOM 11639 N N . GLY G 1 154 ? 168.902 164.625 112.543 1.00 64.89 174 GLY G N 1
ATOM 11640 C CA . GLY G 1 154 ? 169.763 163.678 113.218 1.00 62.75 174 GLY G CA 1
ATOM 11641 C C . GLY G 1 154 ? 169.184 162.274 113.223 1.00 62.01 174 GLY G C 1
ATOM 11642 O O . GLY G 1 154 ? 168.033 162.029 112.857 1.00 64.72 174 GLY G O 1
ATOM 11643 N N . ASP G 1 155 ? 170.017 161.333 113.655 1.00 60.57 175 ASP G N 1
ATOM 11644 C CA . ASP G 1 155 ? 169.641 159.925 113.716 1.00 57.14 175 ASP G CA 1
ATOM 11645 C C . ASP G 1 155 ? 169.291 159.576 115.157 1.00 67.80 175 ASP G C 1
ATOM 11646 O O . ASP G 1 155 ? 170.163 159.564 116.032 1.00 67.54 175 ASP G O 1
ATOM 11651 N N . SER G 1 156 ? 168.012 159.290 115.405 1.00 76.21 176 SER G N 1
ATOM 11652 C CA . SER G 1 156 ? 167.547 158.922 116.735 1.00 74.49 176 SER G CA 1
ATOM 11653 C C . SER G 1 156 ? 166.725 157.639 116.731 1.00 72.54 176 SER G C 1
ATOM 11654 O O . SER G 1 156 ? 166.166 157.272 117.770 1.00 75.94 176 SER G O 1
ATOM 11657 N N . LEU G 1 157 ? 166.633 156.952 115.595 1.00 60.00 177 LEU G N 1
ATOM 11658 C CA . LEU G 1 157 ? 165.925 155.688 115.513 1.00 61.04 177 LEU G CA 1
ATOM 11659 C C . LEU G 1 157 ? 166.832 154.504 115.215 1.00 64.24 177 LEU G C 1
ATOM 11660 O O . LEU G 1 157 ? 166.403 153.361 115.404 1.00 63.40 177 LEU G O 1
ATOM 11665 N N . SER G 1 158 ? 168.066 154.739 114.761 1.00 65.35 178 SER G N 1
ATOM 11666 C CA . SER G 1 158 ? 168.964 153.634 114.446 1.00 64.13 178 SER G CA 1
ATOM 11667 C C . SER G 1 158 ? 169.478 152.949 115.704 1.00 64.48 178 SER G C 1
ATOM 11668 O O . SER G 1 158 ? 169.799 151.756 115.669 1.00 62.08 178 SER G O 1
ATOM 11671 N N . TYR G 1 159 ? 169.584 153.685 116.812 1.00 71.17 179 TYR G N 1
ATOM 11672 C CA . TYR G 1 159 ? 169.968 153.064 118.074 1.00 70.70 179 TYR G CA 1
ATOM 11673 C C . TYR G 1 159 ? 168.940 152.024 118.493 1.00 73.45 179 TYR G C 1
ATOM 11674 O O . TYR G 1 159 ? 169.287 150.990 119.074 1.00 75.07 179 TYR G O 1
ATOM 11683 N N . HIS G 1 160 ? 167.669 152.288 118.202 1.00 75.47 180 HIS G N 1
ATOM 11684 C CA . HIS G 1 160 ? 166.580 151.339 118.385 1.00 74.71 180 HIS G CA 1
ATOM 11685 C C . HIS G 1 160 ? 166.559 150.354 117.224 1.00 72.22 180 HIS G C 1
ATOM 11686 O O . HIS G 1 160 ? 167.566 150.206 116.525 1.00 74.30 180 HIS G O 1
ATOM 11693 N N . SER G 1 161 ? 165.440 149.644 117.063 1.00 59.13 181 SER G N 1
ATOM 11694 C CA . SER G 1 161 ? 165.233 148.598 116.062 1.00 63.68 181 SER G CA 1
ATOM 11695 C C . SER G 1 161 ? 165.785 147.281 116.583 1.00 63.04 181 SER G C 1
ATOM 11696 O O . SER G 1 161 ? 166.878 147.237 117.156 1.00 57.54 181 SER G O 1
ATOM 11699 N N . GLY G 1 162 ? 165.029 146.204 116.384 1.00 64.62 182 GLY G N 1
ATOM 11700 C CA . GLY G 1 162 ? 165.225 144.982 117.125 1.00 57.78 182 GLY G CA 1
ATOM 11701 C C . GLY G 1 162 ? 164.527 144.956 118.465 1.00 59.63 182 GLY G C 1
ATOM 11702 O O . GLY G 1 162 ? 164.587 143.933 119.157 1.00 59.95 182 GLY G O 1
ATOM 11703 N N . GLN G 1 163 ? 163.867 146.044 118.849 1.00 53.63 183 GLN G N 1
ATOM 11704 C CA . GLN G 1 163 ? 163.144 146.144 120.106 1.00 52.80 183 GLN G CA 1
ATOM 11705 C C . GLN G 1 163 ? 161.645 146.147 119.843 1.00 56.10 183 GLN G C 1
ATOM 11706 O O . GLN G 1 163 ? 161.167 146.765 118.889 1.00 57.48 183 GLN G O 1
ATOM 11712 N N . LYS G 1 164 ? 160.907 145.455 120.702 1.00 46.67 184 LYS G N 1
ATOM 11713 C CA . LYS G 1 164 ? 159.470 145.312 120.540 1.00 43.63 184 LYS G CA 1
ATOM 11714 C C . LYS G 1 164 ? 158.744 146.581 120.970 1.00 44.57 184 LYS G C 1
ATOM 11715 O O . LYS G 1 164 ? 159.259 147.394 121.739 1.00 42.85 184 LYS G O 1
ATOM 11721 N N . PHE G 1 165 ? 157.526 146.738 120.459 1.00 42.21 185 PHE G N 1
ATOM 11722 C CA . PHE G 1 165 ? 156.649 147.803 120.919 1.00 39.96 185 PHE G CA 1
ATOM 11723 C C . PHE G 1 165 ? 156.271 147.565 122.376 1.00 44.72 185 PHE G C 1
ATOM 11724 O O . PHE G 1 165 ? 156.236 146.429 122.853 1.00 51.03 185 PHE G O 1
ATOM 11732 N N . SER G 1 166 ? 155.995 148.649 123.091 1.00 33.69 186 SER G N 1
ATOM 11733 C CA . SER G 1 166 ? 155.700 148.555 124.511 1.00 30.88 186 SER G CA 1
ATOM 11734 C C . SER G 1 166 ? 154.667 149.602 124.892 1.00 39.59 186 SER G C 1
ATOM 11735 O O . SER G 1 166 ? 154.425 150.558 124.153 1.00 42.64 186 SER G O 1
ATOM 11738 N N . THR G 1 167 ? 154.045 149.395 126.048 1.00 44.86 187 THR G N 1
ATOM 11739 C CA . THR G 1 167 ? 153.042 150.297 126.587 1.00 40.10 187 THR G CA 1
ATOM 11740 C C . THR G 1 167 ? 153.140 150.289 128.111 1.00 45.46 187 THR G C 1
ATOM 11741 O O . THR G 1 167 ? 154.009 149.630 128.700 1.00 43.69 187 THR G O 1
ATOM 11745 N N . PHE G 1 168 ? 152.245 151.053 128.743 1.00 46.47 188 PHE G N 1
ATOM 11746 C CA . PHE G 1 168 ? 152.229 151.245 130.188 1.00 44.58 188 PHE G CA 1
ATOM 11747 C C . PHE G 1 168 ? 151.470 150.143 130.912 1.00 46.05 188 PHE G C 1
ATOM 11748 O O . PHE G 1 168 ? 151.648 149.958 132.119 1.00 56.50 188 PHE G O 1
ATOM 11756 N N . ASP G 1 169 ? 150.614 149.412 130.200 1.00 43.09 189 ASP G N 1
ATOM 11757 C CA . ASP G 1 169 ? 149.825 148.360 130.825 1.00 47.89 189 ASP G CA 1
ATOM 11758 C C . ASP G 1 169 ? 150.322 146.971 130.456 1.00 53.37 189 ASP G C 1
ATOM 11759 O O . ASP G 1 169 ? 149.845 145.983 131.024 1.00 57.24 189 ASP G O 1
ATOM 11764 N N . ARG G 1 170 ? 151.263 146.870 129.524 1.00 53.73 190 ARG G N 1
ATOM 11765 C CA . ARG G 1 170 ? 151.801 145.583 129.117 1.00 55.15 190 ARG G CA 1
ATOM 11766 C C . ARG G 1 170 ? 152.921 145.130 130.040 1.00 62.50 190 ARG G C 1
ATOM 11767 O O . ARG G 1 170 ? 152.834 144.078 130.681 1.00 67.74 190 ARG G O 1
ATOM 11775 N N . ASP G 1 171 ? 153.975 145.939 130.107 1.00 71.94 191 ASP G N 1
ATOM 11776 C CA . ASP G 1 171 ? 155.314 145.436 130.377 1.00 72.64 191 ASP G CA 1
ATOM 11777 C C . ASP G 1 171 ? 155.743 145.553 131.836 1.00 74.08 191 ASP G C 1
ATOM 11778 O O . ASP G 1 171 ? 155.704 144.576 132.591 1.00 76.49 191 ASP G O 1
ATOM 11783 N N . GLN G 1 172 ? 156.151 146.766 132.214 1.00 66.38 192 GLN G N 1
ATOM 11784 C CA . GLN G 1 172 ? 156.348 147.230 133.593 1.00 64.41 192 GLN G CA 1
ATOM 11785 C C . GLN G 1 172 ? 156.962 146.172 134.513 1.00 65.75 192 GLN G C 1
ATOM 11786 O O . GLN G 1 172 ? 156.674 146.135 135.711 1.00 64.87 192 GLN G O 1
ATOM 11792 N N . ASP G 1 173 ? 157.818 145.306 133.970 1.00 74.60 193 ASP G N 1
ATOM 11793 C CA . ASP G 1 173 ? 158.565 144.355 134.788 1.00 76.32 193 ASP G CA 1
ATOM 11794 C C . ASP G 1 173 ? 160.068 144.493 134.594 1.00 75.87 193 ASP G C 1
ATOM 11795 O O . ASP G 1 173 ? 160.793 144.701 135.570 1.00 79.43 193 ASP G O 1
ATOM 11800 N N . LEU G 1 174 ? 160.558 144.393 133.357 1.00 79.51 194 LEU G N 1
ATOM 11801 C CA . LEU G 1 174 ? 161.994 144.496 133.125 1.00 78.25 194 LEU G CA 1
ATOM 11802 C C . LEU G 1 174 ? 162.474 145.934 133.241 1.00 80.35 194 LEU G C 1
ATOM 11803 O O . LEU G 1 174 ? 163.665 146.173 133.470 1.00 83.10 194 LEU G O 1
ATOM 11808 N N . PHE G 1 175 ? 161.572 146.903 133.075 1.00 67.54 195 PHE G N 1
ATOM 11809 C CA . PHE G 1 175 ? 161.943 148.297 133.289 1.00 62.91 195 PHE G CA 1
ATOM 11810 C C . PHE G 1 175 ? 162.291 148.566 134.746 1.00 66.17 195 PHE G C 1
ATOM 11811 O O . PHE G 1 175 ? 163.227 149.319 135.026 1.00 72.23 195 PHE G O 1
ATOM 11819 N N . VAL G 1 176 ? 161.551 147.965 135.680 1.00 59.66 196 VAL G N 1
ATOM 11820 C CA . VAL G 1 176 ? 161.795 148.199 137.099 1.00 58.47 196 VAL G CA 1
ATOM 11821 C C . VAL G 1 176 ? 163.119 147.581 137.538 1.00 63.40 196 VAL G C 1
ATOM 11822 O O . VAL G 1 176 ? 163.760 148.069 138.476 1.00 66.47 196 VAL G O 1
ATOM 11826 N N . GLN G 1 177 ? 163.560 146.513 136.874 1.00 70.64 197 GLN G N 1
ATOM 11827 C CA . GLN G 1 177 ? 164.853 145.925 137.210 1.00 68.82 197 GLN G CA 1
ATOM 11828 C C . GLN G 1 177 ? 166.006 146.754 136.653 1.00 71.16 197 GLN G C 1
ATOM 11829 O O . GLN G 1 177 ? 166.869 147.218 137.405 1.00 71.85 197 GLN G O 1
ATOM 11835 N N . ASN G 1 178 ? 166.040 146.943 135.333 1.00 77.74 198 ASN G N 1
ATOM 11836 C CA . ASN G 1 178 ? 167.151 147.664 134.719 1.00 78.00 198 ASN G CA 1
ATOM 11837 C C . ASN G 1 178 ? 167.159 149.133 135.128 1.00 79.26 198 ASN G C 1
ATOM 11838 O O . ASN G 1 178 ? 168.182 149.654 135.585 1.00 79.42 198 ASN G O 1
ATOM 11843 N N . CYS G 1 179 ? 166.029 149.813 134.977 1.00 78.67 199 CYS G N 1
ATOM 11844 C CA . CYS G 1 179 ? 165.862 151.199 135.380 1.00 73.88 199 CYS G CA 1
ATOM 11845 C C . CYS G 1 179 ? 164.990 151.260 136.628 1.00 75.14 199 CYS G C 1
ATOM 11846 O O . CYS G 1 179 ? 164.657 150.237 137.231 1.00 78.24 199 CYS G O 1
ATOM 11849 N N . ALA G 1 180 ? 164.633 152.471 137.029 1.00 70.91 200 ALA G N 1
ATOM 11850 C CA . ALA G 1 180 ? 163.608 152.687 138.037 1.00 68.46 200 ALA G CA 1
ATOM 11851 C C . ALA G 1 180 ? 162.400 153.350 137.388 1.00 70.99 200 ALA G C 1
ATOM 11852 O O . ALA G 1 180 ? 162.451 153.795 136.238 1.00 73.37 200 ALA G O 1
ATOM 11854 N N . ALA G 1 181 ? 161.297 153.386 138.137 1.00 64.91 201 ALA G N 1
ATOM 11855 C CA . ALA G 1 181 ? 160.060 154.037 137.714 1.00 68.33 201 ALA G CA 1
ATOM 11856 C C . ALA G 1 181 ? 159.436 153.365 136.494 1.00 69.98 201 ALA G C 1
ATOM 11857 O O . ALA G 1 181 ? 160.068 152.533 135.836 1.00 65.56 201 ALA G O 1
ATOM 11859 N N . LEU G 1 182 ? 158.193 153.723 136.192 1.00 69.55 202 LEU G N 1
ATOM 11860 C CA . LEU G 1 182 ? 157.420 153.103 135.128 1.00 65.67 202 LEU G CA 1
ATOM 11861 C C . LEU G 1 182 ? 157.525 153.906 133.836 1.00 65.09 202 LEU G C 1
ATOM 11862 O O . LEU G 1 182 ? 157.738 155.120 133.844 1.00 66.07 202 LEU G O 1
ATOM 11867 N N . SER G 1 183 ? 157.363 153.200 132.715 1.00 64.20 203 SER G N 1
ATOM 11868 C CA . SER G 1 183 ? 157.586 153.802 131.404 1.00 62.37 203 SER G CA 1
ATOM 11869 C C . SER G 1 183 ? 156.499 154.813 131.060 1.00 61.29 203 SER G C 1
ATOM 11870 O O . SER G 1 183 ? 156.783 155.995 130.834 1.00 65.45 203 SER G O 1
ATOM 11873 N N . SER G 1 184 ? 155.245 154.361 131.007 1.00 53.70 204 SER G N 1
ATOM 11874 C CA . SER G 1 184 ? 154.103 155.211 130.663 1.00 58.97 204 SER G CA 1
ATOM 11875 C C . SER G 1 184 ? 154.278 155.854 129.288 1.00 61.88 204 SER G C 1
ATOM 11876 O O . SER G 1 184 ? 153.992 157.035 129.089 1.00 67.85 204 SER G O 1
ATOM 11879 N N . GLY G 1 185 ? 154.757 155.062 128.330 1.00 46.92 205 GLY G N 1
ATOM 11880 C CA . GLY G 1 185 ? 154.956 155.553 126.982 1.00 48.06 205 GLY G CA 1
ATOM 11881 C C . GLY G 1 185 ? 154.762 154.443 125.975 1.00 47.69 205 GLY G C 1
ATOM 11882 O O . GLY G 1 185 ? 154.764 153.259 126.315 1.00 52.94 205 GLY G O 1
ATOM 11883 N N . ALA G 1 186 ? 154.600 154.843 124.714 1.00 41.63 206 ALA G N 1
ATOM 11884 C CA . ALA G 1 186 ? 154.318 153.916 123.618 1.00 42.40 206 ALA G CA 1
ATOM 11885 C C . ALA G 1 186 ? 155.297 154.184 122.481 1.00 48.49 206 ALA G C 1
ATOM 11886 O O . ALA G 1 186 ? 155.110 155.125 121.707 1.00 54.23 206 ALA G O 1
ATOM 11888 N N . PHE G 1 187 ? 156.326 153.350 122.380 1.00 49.48 207 PHE G N 1
ATOM 11889 C CA . PHE G 1 187 ? 157.321 153.439 121.315 1.00 47.02 207 PHE G CA 1
ATOM 11890 C C . PHE G 1 187 ? 158.163 152.170 121.358 1.00 47.64 207 PHE G C 1
ATOM 11891 O O . PHE G 1 187 ? 157.880 151.240 122.119 1.00 50.39 207 PHE G O 1
ATOM 11899 N N . TRP G 1 188 ? 159.201 152.135 120.527 1.00 44.28 208 TRP G N 1
ATOM 11900 C CA . TRP G 1 188 ? 160.157 151.033 120.513 1.00 43.45 208 TRP G CA 1
ATOM 11901 C C . TRP G 1 188 ? 161.326 151.401 121.420 1.00 45.94 208 TRP G C 1
ATOM 11902 O O . TRP G 1 188 ? 162.231 152.132 121.009 1.00 52.57 208 TRP G O 1
ATOM 11913 N N . PHE G 1 189 ? 161.314 150.890 122.647 1.00 55.77 209 PHE G N 1
ATOM 11914 C CA . PHE G 1 189 ? 162.283 151.275 123.664 1.00 56.05 209 PHE G CA 1
ATOM 11915 C C . PHE G 1 189 ? 163.422 150.267 123.740 1.00 64.96 209 PHE G C 1
ATOM 11916 O O . PHE G 1 189 ? 163.200 149.054 123.693 1.00 66.31 209 PHE G O 1
ATOM 11924 N N . ARG G 1 190 ? 164.641 150.783 123.872 1.00 75.10 210 ARG G N 1
ATOM 11925 C CA . ARG G 1 190 ? 165.856 149.980 123.934 1.00 70.43 210 ARG G CA 1
ATOM 11926 C C . ARG G 1 190 ? 166.501 149.973 125.310 1.00 76.91 210 ARG G C 1
ATOM 11927 O O . ARG G 1 190 ? 166.945 148.921 125.775 1.00 79.26 210 ARG G O 1
ATOM 11935 N N . SER G 1 191 ? 166.553 151.123 125.974 1.00 93.54 211 SER G N 1
ATOM 11936 C CA . SER G 1 191 ? 167.178 151.262 127.280 1.00 93.27 211 SER G CA 1
ATOM 11937 C C . SER G 1 191 ? 166.313 152.203 128.110 1.00 91.67 211 SER G C 1
ATOM 11938 O O . SER G 1 191 ? 165.128 152.401 127.825 1.00 93.77 211 SER G O 1
ATOM 11941 N N . CYS G 1 192 ? 166.904 152.781 129.147 1.00 94.45 212 CYS G N 1
ATOM 11942 C CA . CYS G 1 192 ? 166.185 153.658 130.067 1.00 96.14 212 CYS G CA 1
ATOM 11943 C C . CYS G 1 192 ? 165.781 155.002 129.435 1.00 95.12 212 CYS G C 1
ATOM 11944 O O . CYS G 1 192 ? 165.279 155.867 130.163 1.00 94.73 212 CYS G O 1
ATOM 11947 N N . HIS G 1 193 ? 165.984 155.202 128.134 1.00 93.66 213 HIS G N 1
ATOM 11948 C CA . HIS G 1 193 ? 165.638 156.464 127.489 1.00 96.96 213 HIS G CA 1
ATOM 11949 C C . HIS G 1 193 ? 164.128 156.577 127.322 1.00 97.07 213 HIS G C 1
ATOM 11950 O O . HIS G 1 193 ? 163.476 155.642 126.845 1.00 98.15 213 HIS G O 1
ATOM 11957 N N . PHE G 1 194 ? 163.573 157.728 127.701 1.00 83.24 214 PHE G N 1
ATOM 11958 C CA . PHE G 1 194 ? 162.129 157.927 127.689 1.00 81.77 214 PHE G CA 1
ATOM 11959 C C . PHE G 1 194 ? 161.732 159.112 126.817 1.00 81.80 214 PHE G C 1
ATOM 11960 O O . PHE G 1 194 ? 160.895 159.927 127.215 1.00 81.62 214 PHE G O 1
ATOM 11968 N N . ALA G 1 195 ? 162.320 159.214 125.629 1.00 70.86 215 ALA G N 1
ATOM 11969 C CA . ALA G 1 195 ? 162.023 160.289 124.691 1.00 70.55 215 ALA G CA 1
ATOM 11970 C C . ALA G 1 195 ? 161.385 159.693 123.444 1.00 68.96 215 ALA G C 1
ATOM 11971 O O . ALA G 1 195 ? 161.979 158.826 122.795 1.00 68.30 215 ALA G O 1
ATOM 11973 N N . ASN G 1 196 ? 160.187 160.164 123.108 1.00 58.13 216 ASN G N 1
ATOM 11974 C CA . ASN G 1 196 ? 159.479 159.668 121.937 1.00 56.70 216 ASN G CA 1
ATOM 11975 C C . ASN G 1 196 ? 158.426 160.687 121.531 1.00 51.74 216 ASN G C 1
ATOM 11976 O O . ASN G 1 196 ? 158.105 161.612 122.277 1.00 53.86 216 ASN G O 1
ATOM 11981 N N . LEU G 1 197 ? 157.885 160.492 120.332 1.00 43.10 217 LEU G N 1
ATOM 11982 C CA . LEU G 1 197 ? 156.891 161.391 119.765 1.00 42.39 217 LEU G CA 1
ATOM 11983 C C . LEU G 1 197 ? 155.467 161.053 120.188 1.00 48.96 217 LEU G C 1
ATOM 11984 O O . LEU G 1 197 ? 154.535 161.745 119.768 1.00 48.86 217 LEU G O 1
ATOM 11989 N N . ASN G 1 198 ? 155.273 160.014 120.996 1.00 52.52 218 ASN G N 1
ATOM 11990 C CA . ASN G 1 198 ? 153.954 159.636 121.501 1.00 45.82 218 ASN G CA 1
ATOM 11991 C C . ASN G 1 198 ? 153.783 160.002 122.968 1.00 49.78 218 ASN G C 1
ATOM 11992 O O . ASN G 1 198 ? 153.156 159.263 123.730 1.00 38.03 218 ASN G O 1
ATOM 11997 N N . GLY G 1 199 ? 154.338 161.132 123.388 1.00 42.62 219 GLY G N 1
ATOM 11998 C CA . GLY G 1 199 ? 154.223 161.595 124.754 1.00 41.54 219 GLY G CA 1
ATOM 11999 C C . GLY G 1 199 ? 153.132 162.631 124.926 1.00 40.91 219 GLY G C 1
ATOM 12000 O O . GLY G 1 199 ? 152.323 162.883 124.030 1.00 37.08 219 GLY G O 1
ATOM 12001 N N . PHE G 1 200 ? 153.119 163.241 126.104 1.00 46.97 220 PHE G N 1
ATOM 12002 C CA . PHE G 1 200 ? 152.122 164.248 126.427 1.00 51.03 220 PHE G CA 1
ATOM 12003 C C . PHE G 1 200 ? 152.412 165.552 125.695 1.00 49.28 220 PHE G C 1
ATOM 12004 O O . PHE G 1 200 ? 153.558 165.870 125.372 1.00 50.94 220 PHE G O 1
ATOM 12012 N N . TYR G 1 201 ? 151.352 166.312 125.438 1.00 54.48 221 TYR G N 1
ATOM 12013 C CA . TYR G 1 201 ? 151.455 167.570 124.710 1.00 53.04 221 TYR G CA 1
ATOM 12014 C C . TYR G 1 201 ? 151.679 168.699 125.707 1.00 55.20 221 TYR G C 1
ATOM 12015 O O . TYR G 1 201 ? 150.738 169.161 126.359 1.00 56.55 221 TYR G O 1
ATOM 12024 N N . LEU G 1 202 ? 152.924 169.142 125.821 1.00 59.56 222 LEU G N 1
ATOM 12025 C CA . LEU G 1 202 ? 153.298 170.288 126.631 1.00 62.10 222 LEU G CA 1
ATOM 12026 C C . LEU G 1 202 ? 153.532 171.489 125.721 1.00 65.96 222 LEU G C 1
ATOM 12027 O O . LEU G 1 202 ? 153.433 171.399 124.494 1.00 64.20 222 LEU G O 1
ATOM 12032 N N . GLY G 1 203 ? 153.849 172.625 126.332 1.00 73.38 223 GLY G N 1
ATOM 12033 C CA . GLY G 1 203 ? 154.046 173.847 125.578 1.00 69.33 223 GLY G CA 1
ATOM 12034 C C . GLY G 1 203 ? 155.387 173.911 124.879 1.00 68.13 223 GLY G C 1
ATOM 12035 O O . GLY G 1 203 ? 155.892 172.894 124.395 1.00 75.94 223 GLY G O 1
ATOM 12036 N N . GLY G 1 204 ? 155.969 175.107 124.805 1.00 66.61 224 GLY G N 1
ATOM 12037 C CA . GLY G 1 204 ? 157.261 175.245 124.153 1.00 69.17 224 GLY G CA 1
ATOM 12038 C C . GLY G 1 204 ? 158.373 174.540 124.906 1.00 68.60 224 GLY G C 1
ATOM 12039 O O . GLY G 1 204 ? 159.204 173.851 124.311 1.00 66.33 224 GLY G O 1
ATOM 12040 N N . SER G 1 205 ? 158.399 174.699 126.226 1.00 70.01 225 SER G N 1
ATOM 12041 C CA . SER G 1 205 ? 159.439 174.119 127.060 1.00 68.10 225 SER G CA 1
ATOM 12042 C C . SER G 1 205 ? 158.837 173.654 128.376 1.00 69.56 225 SER G C 1
ATOM 12043 O O . SER G 1 205 ? 157.752 174.090 128.770 1.00 66.75 225 SER G O 1
ATOM 12046 N N . HIS G 1 206 ? 159.551 172.755 129.050 1.00 69.88 226 HIS G N 1
ATOM 12047 C CA . HIS G 1 206 ? 159.104 172.210 130.322 1.00 71.46 226 HIS G CA 1
ATOM 12048 C C . HIS G 1 206 ? 160.307 171.957 131.216 1.00 71.29 226 HIS G C 1
ATOM 12049 O O . HIS G 1 206 ? 161.442 171.852 130.745 1.00 69.04 226 HIS G O 1
ATOM 12056 N N . LEU G 1 207 ? 160.044 171.865 132.520 1.00 74.24 227 LEU G N 1
ATOM 12057 C CA . LEU G 1 207 ? 161.103 171.640 133.494 1.00 75.23 227 LEU G CA 1
ATOM 12058 C C . LEU G 1 207 ? 161.330 170.164 133.790 1.00 76.94 227 LEU G C 1
ATOM 12059 O O . LEU G 1 207 ? 162.427 169.796 134.224 1.00 78.13 227 LEU G O 1
ATOM 12064 N N . SER G 1 208 ? 160.329 169.318 133.570 1.00 74.60 228 SER G N 1
ATOM 12065 C CA . SER G 1 208 ? 160.480 167.897 133.830 1.00 74.45 228 SER G CA 1
ATOM 12066 C C . SER G 1 208 ? 161.402 167.263 132.793 1.00 76.07 228 SER G C 1
ATOM 12067 O O . SER G 1 208 ? 161.787 167.880 131.797 1.00 79.77 228 SER G O 1
ATOM 12070 N N . TYR G 1 209 ? 161.749 166.002 133.031 1.00 69.06 229 TYR G N 1
ATOM 12071 C CA . TYR G 1 209 ? 162.599 165.267 132.105 1.00 71.32 229 TYR G CA 1
ATOM 12072 C C . TYR G 1 209 ? 161.767 164.868 130.887 1.00 73.17 229 TYR G C 1
ATOM 12073 O O . TYR G 1 209 ? 160.671 165.384 130.657 1.00 74.94 229 TYR G O 1
ATOM 12082 N N . ALA G 1 210 ? 162.281 163.947 130.080 1.00 67.87 230 ALA G N 1
ATOM 12083 C CA . ALA G 1 210 ? 161.679 163.661 128.783 1.00 64.87 230 ALA G CA 1
ATOM 12084 C C . ALA G 1 210 ? 160.327 162.991 128.988 1.00 71.27 230 ALA G C 1
ATOM 12085 O O . ALA G 1 210 ? 160.244 161.786 129.230 1.00 75.76 230 ALA G O 1
ATOM 12087 N N . ASN G 1 211 ? 159.254 163.782 128.896 1.00 58.93 231 ASN G N 1
ATOM 12088 C CA . ASN G 1 211 ? 157.906 163.230 128.920 1.00 56.79 231 ASN G CA 1
ATOM 12089 C C . ASN G 1 211 ? 156.974 163.919 127.932 1.00 49.05 231 ASN G C 1
ATOM 12090 O O . ASN G 1 211 ? 155.771 163.635 127.942 1.00 57.53 231 ASN G O 1
ATOM 12095 N N . GLY G 1 212 ? 157.481 164.812 127.088 1.00 37.02 232 GLY G N 1
ATOM 12096 C CA . GLY G 1 212 ? 156.681 165.424 126.048 1.00 38.96 232 GLY G CA 1
ATOM 12097 C C . GLY G 1 212 ? 157.047 164.880 124.684 1.00 41.59 232 GLY G C 1
ATOM 12098 O O . GLY G 1 212 ? 157.569 163.769 124.581 1.00 57.44 232 GLY G O 1
ATOM 12099 N N . ILE G 1 213 ? 156.783 165.645 123.629 1.00 35.89 233 ILE G N 1
ATOM 12100 C CA . ILE G 1 213 ? 157.146 165.232 122.279 1.00 41.98 233 ILE G CA 1
ATOM 12101 C C . ILE G 1 213 ? 158.597 165.616 122.019 1.00 45.72 233 ILE G C 1
ATOM 12102 O O . ILE G 1 213 ? 158.887 166.740 121.596 1.00 53.81 233 ILE G O 1
ATOM 12107 N N . ASN G 1 214 ? 159.516 164.685 122.260 1.00 51.71 234 ASN G N 1
ATOM 12108 C CA . ASN G 1 214 ? 160.946 164.966 122.275 1.00 55.87 234 ASN G CA 1
ATOM 12109 C C . ASN G 1 214 ? 161.653 164.240 121.139 1.00 56.45 234 ASN G C 1
ATOM 12110 O O . ASN G 1 214 ? 161.425 163.047 120.919 1.00 59.17 234 ASN G O 1
ATOM 12115 N N . TRP G 1 215 ? 162.512 164.965 120.427 1.00 62.08 235 TRP G N 1
ATOM 12116 C CA . TRP G 1 215 ? 163.461 164.394 119.476 1.00 63.13 235 TRP G CA 1
ATOM 12117 C C . TRP G 1 215 ? 164.846 164.828 119.937 1.00 64.26 235 TRP G C 1
ATOM 12118 O O . TRP G 1 215 ? 165.244 165.977 119.720 1.00 69.21 235 TRP G O 1
ATOM 12129 N N . ALA G 1 216 ? 165.574 163.907 120.572 1.00 71.11 236 ALA G N 1
ATOM 12130 C CA . ALA G 1 216 ? 166.756 164.287 121.340 1.00 74.44 236 ALA G CA 1
ATOM 12131 C C . ALA G 1 216 ? 167.836 164.908 120.462 1.00 73.36 236 ALA G C 1
ATOM 12132 O O . ALA G 1 216 ? 168.529 165.840 120.886 1.00 72.31 236 ALA G O 1
ATOM 12134 N N . GLN G 1 217 ? 168.002 164.402 119.239 1.00 69.07 237 GLN G N 1
ATOM 12135 C CA . GLN G 1 217 ? 169.098 164.869 118.397 1.00 66.42 237 GLN G CA 1
ATOM 12136 C C . GLN G 1 217 ? 168.905 166.313 117.948 1.00 67.18 237 GLN G C 1
ATOM 12137 O O . GLN G 1 217 ? 169.887 167.050 117.811 1.00 72.73 237 GLN G O 1
ATOM 12143 N N . TRP G 1 218 ? 167.664 166.739 117.712 1.00 71.65 238 TRP G N 1
ATOM 12144 C CA . TRP G 1 218 ? 167.437 168.088 117.203 1.00 76.34 238 TRP G CA 1
ATOM 12145 C C . TRP G 1 218 ? 167.437 169.128 118.319 1.00 74.68 238 TRP G C 1
ATOM 12146 O O . TRP G 1 218 ? 168.276 170.034 118.336 1.00 77.15 238 TRP G O 1
ATOM 12157 N N . LYS G 1 219 ? 166.497 169.018 119.257 1.00 74.39 239 LYS G N 1
ATOM 12158 C CA . LYS G 1 219 ? 166.307 170.034 120.289 1.00 77.77 239 LYS G CA 1
ATOM 12159 C C . LYS G 1 219 ? 166.920 169.630 121.627 1.00 77.24 239 LYS G C 1
ATOM 12160 O O . LYS G 1 219 ? 167.762 170.351 122.168 1.00 77.05 239 LYS G O 1
ATOM 12166 N N . GLY G 1 220 ? 166.510 168.495 122.173 1.00 80.50 240 GLY G N 1
ATOM 12167 C CA . GLY G 1 220 ? 167.014 168.036 123.446 1.00 77.08 240 GLY G CA 1
ATOM 12168 C C . GLY G 1 220 ? 165.911 167.395 124.258 1.00 81.90 240 GLY G C 1
ATOM 12169 O O . GLY G 1 220 ? 164.833 167.102 123.746 1.00 85.96 240 GLY G O 1
ATOM 12170 N N . PHE G 1 221 ? 166.193 167.184 125.542 1.00 71.68 241 PHE G N 1
ATOM 12171 C CA . PHE G 1 221 ? 165.286 166.489 126.444 1.00 70.56 241 PHE G CA 1
ATOM 12172 C C . PHE G 1 221 ? 164.351 167.430 127.192 1.00 71.76 241 PHE G C 1
ATOM 12173 O O . PHE G 1 221 ? 163.607 166.976 128.065 1.00 75.97 241 PHE G O 1
ATOM 12181 N N . TYR G 1 222 ? 164.372 168.728 126.877 1.00 65.40 242 TYR G N 1
ATOM 12182 C CA . TYR G 1 222 ? 163.563 169.701 127.600 1.00 65.80 242 TYR G CA 1
ATOM 12183 C C . TYR G 1 222 ? 162.721 170.565 126.668 1.00 65.54 242 TYR G C 1
ATOM 12184 O O . TYR G 1 222 ? 162.233 171.619 127.085 1.00 65.61 242 TYR G O 1
ATOM 12193 N N . TYR G 1 223 ? 162.537 170.145 125.419 1.00 73.67 243 TYR G N 1
ATOM 12194 C CA . TYR G 1 223 ? 161.752 170.897 124.446 1.00 75.80 243 TYR G CA 1
ATOM 12195 C C . TYR G 1 223 ? 160.747 169.964 123.791 1.00 74.77 243 TYR G C 1
ATOM 12196 O O . TYR G 1 223 ? 161.130 168.929 123.236 1.00 71.70 243 TYR G O 1
ATOM 12205 N N . SER G 1 224 ? 159.470 170.331 123.852 1.00 60.98 244 SER G N 1
ATOM 12206 C CA . SER G 1 224 ? 158.395 169.562 123.241 1.00 55.02 244 SER G CA 1
ATOM 12207 C C . SER G 1 224 ? 157.956 170.251 121.957 1.00 60.39 244 SER G C 1
ATOM 12208 O O . SER G 1 224 ? 157.676 171.453 121.957 1.00 68.48 244 SER G O 1
ATOM 12211 N N . LEU G 1 225 ? 157.883 169.487 120.874 1.00 56.64 245 LEU G N 1
ATOM 12212 C CA . LEU G 1 225 ? 157.695 170.052 119.545 1.00 60.41 245 LEU G CA 1
ATOM 12213 C C . LEU G 1 225 ? 156.255 170.533 119.365 1.00 61.32 245 LEU G C 1
ATOM 12214 O O . LEU G 1 225 ? 155.427 170.488 120.279 1.00 58.26 245 LEU G O 1
ATOM 12219 N N . LYS G 1 226 ? 155.951 171.008 118.159 1.00 68.31 246 LYS G N 1
ATOM 12220 C CA . LYS G 1 226 ? 154.629 171.492 117.780 1.00 69.20 246 LYS G CA 1
ATOM 12221 C C . LYS G 1 226 ? 153.877 170.546 116.863 1.00 67.39 246 LYS G C 1
ATOM 12222 O O . LYS G 1 226 ? 152.690 170.302 117.080 1.00 70.40 246 LYS G O 1
ATOM 12228 N N . ARG G 1 227 ? 154.536 170.013 115.837 1.00 57.60 247 ARG G N 1
ATOM 12229 C CA . ARG G 1 227 ? 153.898 169.149 114.858 1.00 52.84 247 ARG G CA 1
ATOM 12230 C C . ARG G 1 227 ? 154.786 167.947 114.588 1.00 55.44 247 ARG G C 1
ATOM 12231 O O . ARG G 1 227 ? 156.010 168.076 114.519 1.00 55.76 247 ARG G O 1
ATOM 12239 N N . THR G 1 228 ? 154.163 166.780 114.440 1.00 44.93 248 THR G N 1
ATOM 12240 C CA . THR G 1 228 ? 154.860 165.555 114.082 1.00 40.20 248 THR G CA 1
ATOM 12241 C C . THR G 1 228 ? 154.129 164.892 112.925 1.00 39.02 248 THR G C 1
ATOM 12242 O O . THR G 1 228 ? 152.919 165.056 112.756 1.00 36.13 248 THR G O 1
ATOM 12246 N N . GLU G 1 229 ? 154.881 164.139 112.125 1.00 44.03 249 GLU G N 1
ATOM 12247 C CA . GLU G 1 229 ? 154.303 163.409 111.005 1.00 43.38 249 GLU G CA 1
ATOM 12248 C C . GLU G 1 229 ? 155.266 162.345 110.499 1.00 46.19 249 GLU G C 1
ATOM 12249 O O . GLU G 1 229 ? 156.414 162.649 110.164 1.00 47.87 249 GLU G O 1
ATOM 12255 N N . MET G 1 230 ? 154.808 161.097 110.436 1.00 38.74 250 MET G N 1
ATOM 12256 C CA . MET G 1 230 ? 155.603 159.986 109.931 1.00 24.54 250 MET G CA 1
ATOM 12257 C C . MET G 1 230 ? 154.886 159.384 108.734 1.00 36.84 250 MET G C 1
ATOM 12258 O O . MET G 1 230 ? 153.694 159.074 108.813 1.00 45.36 250 MET G O 1
ATOM 12263 N N . LYS G 1 231 ? 155.613 159.216 107.634 1.00 58.58 251 LYS G N 1
ATOM 12264 C CA . LYS G 1 231 ? 155.055 158.707 106.391 1.00 54.05 251 LYS G CA 1
ATOM 12265 C C . LYS G 1 231 ? 155.912 157.565 105.872 1.00 48.80 251 LYS G C 1
ATOM 12266 O O . LYS G 1 231 ? 157.054 157.383 106.298 1.00 65.67 251 LYS G O 1
ATOM 12272 N N . ILE G 1 232 ? 155.347 156.789 104.954 1.00 34.18 252 ILE G N 1
ATOM 12273 C CA . ILE G 1 232 ? 156.082 155.730 104.282 1.00 42.45 252 ILE G CA 1
ATOM 12274 C C . ILE G 1 232 ? 155.783 155.795 102.792 1.00 54.11 252 ILE G C 1
ATOM 12275 O O . ILE G 1 232 ? 154.776 156.368 102.366 1.00 58.01 252 ILE G O 1
ATOM 12280 N N . ARG G 1 233 ? 156.674 155.207 101.998 1.00 64.29 253 ARG G N 1
ATOM 12281 C CA . ARG G 1 233 ? 156.548 155.232 100.548 1.00 63.83 253 ARG G CA 1
ATOM 12282 C C . ARG G 1 233 ? 157.300 154.041 99.970 1.00 64.32 253 ARG G C 1
ATOM 12283 O O . ARG G 1 233 ? 158.329 153.630 100.511 1.00 61.59 253 ARG G O 1
ATOM 12291 N N . ARG G 1 234 ? 156.774 153.484 98.882 1.00 62.11 254 ARG G N 1
ATOM 12292 C CA . ARG G 1 234 ? 157.413 152.344 98.240 1.00 61.79 254 ARG G CA 1
ATOM 12293 C C . ARG G 1 234 ? 158.718 152.763 97.578 1.00 65.57 254 ARG G C 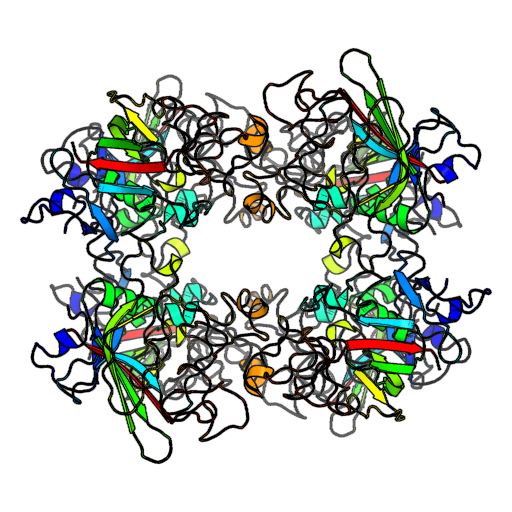1
ATOM 12294 O O . ARG G 1 234 ? 158.872 153.903 97.132 1.00 66.29 254 ARG G O 1
ATOM 12302 N N . ALA G 1 235 ? 159.662 151.831 97.512 1.00 69.82 255 ALA G N 1
ATOM 12303 C CA . ALA G 1 235 ? 160.962 152.100 96.915 1.00 70.02 255 ALA G CA 1
ATOM 12304 C C . ALA G 1 235 ? 161.523 150.848 96.253 1.00 69.62 255 ALA G C 1
ATOM 12305 O O . ALA G 1 235 ? 161.252 149.730 96.689 1.00 70.61 255 ALA G O 1
ATOM 12307 N N . GLN H 1 17 ? 127.063 142.158 93.687 1.00 89.27 37 GLN H N 1
ATOM 12308 C CA . GLN H 1 17 ? 125.985 141.845 94.609 1.00 83.74 37 GLN H CA 1
ATOM 12309 C C . GLN H 1 17 ? 125.267 143.114 95.055 1.00 83.65 37 GLN H C 1
ATOM 12310 O O . GLN H 1 17 ? 125.865 144.193 95.092 1.00 86.30 37 GLN H O 1
ATOM 12316 N N . PRO H 1 18 ? 123.980 143.022 95.392 1.00 71.70 38 PRO H N 1
ATOM 12317 C CA . PRO H 1 18 ? 123.258 144.208 95.872 1.00 72.27 38 PRO H CA 1
ATOM 12318 C C . PRO H 1 18 ? 123.787 144.660 97.225 1.00 77.79 38 PRO H C 1
ATOM 12319 O O . PRO H 1 18 ? 123.972 143.852 98.137 1.00 76.71 38 PRO H O 1
ATOM 12323 N N . LEU H 1 19 ? 124.022 145.964 97.352 1.00 70.78 39 LEU H N 1
ATOM 12324 C CA . LEU H 1 19 ? 124.503 146.530 98.605 1.00 66.05 39 LEU H CA 1
ATOM 12325 C C . LEU H 1 19 ? 123.366 147.067 99.466 1.00 69.07 39 LEU H C 1
ATOM 12326 O O . LEU H 1 19 ? 123.456 147.040 100.697 1.00 76.05 39 LEU H O 1
ATOM 12331 N N . ASP H 1 20 ? 122.297 147.553 98.841 1.00 65.29 40 ASP H N 1
ATOM 12332 C CA . ASP H 1 20 ? 121.147 148.079 99.558 1.00 63.14 40 ASP H CA 1
ATOM 12333 C C . ASP H 1 20 ? 119.926 147.968 98.655 1.00 65.98 40 ASP H C 1
ATOM 12334 O O . ASP H 1 20 ? 119.959 147.309 97.613 1.00 66.49 40 ASP H O 1
ATOM 12339 N N . CYS H 1 21 ? 118.839 148.629 99.058 1.00 74.22 41 CYS H N 1
ATOM 12340 C CA . CYS H 1 21 ? 117.600 148.570 98.292 1.00 75.58 41 CYS H CA 1
ATOM 12341 C C . CYS H 1 21 ? 117.680 149.316 96.966 1.00 76.35 41 CYS H C 1
ATOM 12342 O O . CYS H 1 21 ? 116.876 149.033 96.072 1.00 77.76 41 CYS H O 1
ATOM 12345 N N . ASP H 1 22 ? 118.615 150.256 96.816 1.00 76.58 42 ASP H N 1
ATOM 12346 C CA . ASP H 1 22 ? 118.747 150.962 95.545 1.00 76.91 42 ASP H CA 1
ATOM 12347 C C . ASP H 1 22 ? 119.152 150.013 94.425 1.00 78.78 42 ASP H C 1
ATOM 12348 O O . ASP H 1 22 ? 118.657 150.126 93.299 1.00 80.01 42 ASP H O 1
ATOM 12353 N N . ASP H 1 23 ? 120.057 149.077 94.711 1.00 82.21 43 ASP H N 1
ATOM 12354 C CA . ASP H 1 23 ? 120.410 148.073 93.716 1.00 79.85 43 ASP H CA 1
ATOM 12355 C C . ASP H 1 23 ? 119.330 147.006 93.595 1.00 75.82 43 ASP H C 1
ATOM 12356 O O . ASP H 1 23 ? 119.272 146.295 92.587 1.00 77.36 43 ASP H O 1
ATOM 12361 N N . ILE H 1 24 ? 118.477 146.872 94.611 1.00 78.23 44 ILE H N 1
ATOM 12362 C CA . ILE H 1 24 ? 117.349 145.953 94.518 1.00 82.19 44 ILE H CA 1
ATOM 12363 C C . ILE H 1 24 ? 116.293 146.506 93.570 1.00 81.54 44 ILE H C 1
ATOM 12364 O O . ILE H 1 24 ? 115.598 145.749 92.881 1.00 80.51 44 ILE H O 1
ATOM 12369 N N . TYR H 1 25 ? 116.155 147.834 93.520 1.00 87.23 45 TYR H N 1
ATOM 12370 C CA . TYR H 1 25 ? 115.216 148.459 92.594 1.00 85.71 45 TYR H CA 1
ATOM 12371 C C . TYR H 1 25 ? 115.515 148.089 91.150 1.00 90.57 45 TYR H C 1
ATOM 12372 O O . TYR H 1 25 ? 114.583 147.942 90.352 1.00 89.57 45 TYR H O 1
ATOM 12381 N N . ALA H 1 26 ? 116.785 147.911 90.802 1.00 90.57 46 ALA H N 1
ATOM 12382 C CA . ALA H 1 26 ? 117.160 147.478 89.465 1.00 87.83 46 ALA H CA 1
ATOM 12383 C C . ALA H 1 26 ? 116.899 145.975 89.340 1.00 89.34 46 ALA H C 1
ATOM 12384 O O . ALA H 1 26 ? 116.254 145.362 90.194 1.00 92.06 46 ALA H O 1
ATOM 12386 N N . GLN H 1 27 ? 117.373 145.374 88.245 1.00 92.26 47 GLN H N 1
ATOM 12387 C CA . GLN H 1 27 ? 117.052 144.004 87.835 1.00 93.63 47 GLN H CA 1
ATOM 12388 C C . GLN H 1 27 ? 115.564 143.696 87.975 1.00 92.58 47 GLN H C 1
ATOM 12389 O O . GLN H 1 27 ? 115.186 142.543 88.207 1.00 93.90 47 GLN H O 1
ATOM 12395 N N . GLY H 1 28 ? 114.715 144.710 87.822 1.00 91.94 48 GLY H N 1
ATOM 12396 C CA . GLY H 1 28 ? 113.279 144.514 87.785 1.00 93.32 48 GLY H CA 1
ATOM 12397 C C . GLY H 1 28 ? 112.666 143.892 89.023 1.00 96.01 48 GLY H C 1
ATOM 12398 O O . GLY H 1 28 ? 111.877 142.948 88.920 1.00 97.28 48 GLY H O 1
ATOM 12399 N N . TYR H 1 29 ? 113.016 144.408 90.200 1.00 90.28 49 TYR H N 1
ATOM 12400 C CA . TYR H 1 29 ? 112.460 143.890 91.443 1.00 87.51 49 TYR H CA 1
ATOM 12401 C C . TYR H 1 29 ? 111.756 144.986 92.230 1.00 87.22 49 TYR H C 1
ATOM 12402 O O . TYR H 1 29 ? 111.919 145.084 93.449 1.00 90.47 49 TYR H O 1
ATOM 12411 N N . GLN H 1 30 ? 110.973 145.814 91.544 1.00 88.55 50 GLN H N 1
ATOM 12412 C CA . GLN H 1 30 ? 110.240 146.900 92.194 1.00 87.87 50 GLN H CA 1
ATOM 12413 C C . GLN H 1 30 ? 108.996 146.352 92.897 1.00 90.48 50 GLN H C 1
ATOM 12414 O O . GLN H 1 30 ? 107.936 146.157 92.304 1.00 92.12 50 GLN H O 1
ATOM 12420 N N . SER H 1 31 ? 109.155 146.083 94.190 1.00 89.44 51 SER H N 1
ATOM 12421 C CA . SER H 1 31 ? 108.052 145.597 95.009 1.00 87.40 51 SER H CA 1
ATOM 12422 C C . SER H 1 31 ? 108.291 145.940 96.473 1.00 84.75 51 SER H C 1
ATOM 12423 O O . SER H 1 31 ? 109.251 146.643 96.802 1.00 82.72 51 SER H O 1
ATOM 12426 N N . ASP H 1 32 ? 107.435 145.443 97.359 1.00 79.72 52 ASP H N 1
ATOM 12427 C CA . ASP H 1 32 ? 107.521 145.737 98.782 1.00 78.45 52 ASP H CA 1
ATOM 12428 C C . ASP H 1 32 ? 107.605 144.433 99.561 1.00 77.75 52 ASP H C 1
ATOM 12429 O O . ASP H 1 32 ? 106.613 143.705 99.668 1.00 78.81 52 ASP H O 1
ATOM 12434 N N . GLY H 1 33 ? 108.778 144.149 100.107 1.00 65.38 53 GLY H N 1
ATOM 12435 C CA . GLY H 1 33 ? 108.987 142.908 100.822 1.00 66.76 53 GLY H CA 1
ATOM 12436 C C . GLY H 1 33 ? 110.419 142.794 101.309 1.00 65.16 53 GLY H C 1
ATOM 12437 O O . GLY H 1 33 ? 111.230 143.702 101.141 1.00 56.69 53 GLY H O 1
ATOM 12438 N N . VAL H 1 34 ? 110.702 141.646 101.915 1.00 67.60 54 VAL H N 1
ATOM 12439 C CA . VAL H 1 34 ? 111.996 141.380 102.532 1.00 69.83 54 VAL H CA 1
ATOM 12440 C C . VAL H 1 34 ? 112.960 140.864 101.473 1.00 67.96 54 VAL H C 1
ATOM 12441 O O . VAL H 1 34 ? 112.657 139.902 100.758 1.00 69.05 54 VAL H O 1
ATOM 12445 N N . TYR H 1 35 ? 114.128 141.496 101.378 1.00 58.08 55 TYR H N 1
ATOM 12446 C CA . TYR H 1 35 ? 115.138 141.071 100.418 1.00 59.54 55 TYR H CA 1
ATOM 12447 C C . TYR H 1 35 ? 116.458 140.797 101.124 1.00 65.48 55 TYR H C 1
ATOM 12448 O O . TYR H 1 35 ? 116.520 140.801 102.356 1.00 69.11 55 TYR H O 1
ATOM 12457 N N . LEU H 1 36 ? 117.517 140.557 100.355 1.00 57.85 56 LEU H N 1
ATOM 12458 C CA . LEU H 1 36 ? 118.840 140.272 100.890 1.00 44.10 56 LEU H CA 1
ATOM 12459 C C . LEU H 1 36 ? 119.815 141.342 100.422 1.00 51.76 56 LEU H C 1
ATOM 12460 O O . LEU H 1 36 ? 119.735 141.810 99.283 1.00 60.74 56 LEU H O 1
ATOM 12465 N N . ILE H 1 37 ? 120.731 141.736 101.307 1.00 57.76 57 ILE H N 1
ATOM 12466 C CA . ILE H 1 37 ? 121.749 142.727 100.991 1.00 59.80 57 ILE H CA 1
ATOM 12467 C C . ILE H 1 37 ? 123.097 142.219 101.484 1.00 65.91 57 ILE H C 1
ATOM 12468 O O . ILE H 1 37 ? 123.181 141.376 102.379 1.00 65.48 57 ILE H O 1
ATOM 12473 N N . TYR H 1 38 ? 124.163 142.751 100.888 1.00 65.00 58 TYR H N 1
ATOM 12474 C CA . TYR H 1 38 ? 125.527 142.267 101.109 1.00 63.98 58 TYR H CA 1
ATOM 12475 C C . TYR H 1 38 ? 126.409 143.429 101.541 1.00 66.03 58 TYR H C 1
ATOM 12476 O O . TYR H 1 38 ? 127.150 143.998 100.729 1.00 64.92 58 TYR H O 1
ATOM 12485 N N . PRO H 1 39 ? 126.362 143.805 102.823 1.00 61.96 59 PRO H N 1
ATOM 12486 C CA . PRO H 1 39 ? 127.154 144.956 103.274 1.00 56.35 59 PRO H CA 1
ATOM 12487 C C . PRO H 1 39 ? 128.585 144.622 103.654 1.00 59.93 59 PRO H C 1
ATOM 12488 O O . PRO H 1 39 ? 129.429 145.527 103.654 1.00 62.04 59 PRO H O 1
ATOM 12492 N N . SER H 1 40 ? 128.893 143.367 103.965 1.00 61.63 60 SER H N 1
ATOM 12493 C CA . SER H 1 40 ? 130.194 142.983 104.506 1.00 57.74 60 SER H CA 1
ATOM 12494 C C . SER H 1 40 ? 130.769 141.802 103.740 1.00 59.21 60 SER H C 1
ATOM 12495 O O . SER H 1 40 ? 131.216 140.810 104.320 1.00 62.79 60 SER H O 1
ATOM 12498 N N . GLY H 1 41 ? 130.756 141.890 102.414 1.00 66.52 61 GLY H N 1
ATOM 12499 C CA . GLY H 1 41 ? 131.351 140.872 101.585 1.00 66.92 61 GLY H CA 1
ATOM 12500 C C . GLY H 1 41 ? 130.324 140.038 100.851 1.00 68.30 61 GLY H C 1
ATOM 12501 O O . GLY H 1 41 ? 129.123 140.106 101.124 1.00 73.32 61 GLY H O 1
ATOM 12502 N N . PRO H 1 42 ? 130.786 139.234 99.889 1.00 67.35 62 PRO H N 1
ATOM 12503 C CA . PRO H 1 42 ? 129.850 138.406 99.113 1.00 66.10 62 PRO H CA 1
ATOM 12504 C C . PRO H 1 42 ? 129.157 137.327 99.926 1.00 64.74 62 PRO H C 1
ATOM 12505 O O . PRO H 1 42 ? 128.129 136.809 99.476 1.00 68.70 62 PRO H O 1
ATOM 12509 N N . SER H 1 43 ? 129.677 136.966 101.092 1.00 59.07 63 SER H N 1
ATOM 12510 C CA . SER H 1 43 ? 129.073 135.943 101.931 1.00 60.19 63 SER H CA 1
ATOM 12511 C C . SER H 1 43 ? 128.330 136.576 103.102 1.00 61.48 63 SER H C 1
ATOM 12512 O O . SER H 1 43 ? 128.458 137.771 103.379 1.00 62.79 63 SER H O 1
ATOM 12515 N N . VAL H 1 44 ? 127.555 135.745 103.796 1.00 52.98 64 VAL H N 1
ATOM 12516 C CA . VAL H 1 44 ? 126.780 136.141 104.972 1.00 56.02 64 VAL H CA 1
ATOM 12517 C C . VAL H 1 44 ? 125.901 137.352 104.669 1.00 55.70 64 VAL H C 1
ATOM 12518 O O . VAL H 1 44 ? 126.203 138.464 105.123 1.00 60.90 64 VAL H O 1
ATOM 12522 N N . PRO H 1 45 ? 124.827 137.196 103.897 1.00 48.41 65 PRO H N 1
ATOM 12523 C CA . PRO H 1 45 ? 123.915 138.320 103.662 1.00 52.89 65 PRO H CA 1
ATOM 12524 C C . PRO H 1 45 ? 123.014 138.569 104.864 1.00 55.28 65 PRO H C 1
ATOM 12525 O O . PRO H 1 45 ? 122.980 137.806 105.830 1.00 48.00 65 PRO H O 1
ATOM 12529 N N . VAL H 1 46 ? 122.272 139.671 104.787 1.00 54.78 66 VAL H N 1
ATOM 12530 C CA . VAL H 1 46 ? 121.359 140.088 105.852 1.00 51.26 66 VAL H CA 1
ATOM 12531 C C . VAL H 1 46 ? 119.984 140.376 105.259 1.00 53.23 66 VAL H C 1
ATOM 12532 O O . VAL H 1 46 ? 119.884 141.091 104.253 1.00 58.97 66 VAL H O 1
ATOM 12536 N N . PRO H 1 47 ? 118.906 139.850 105.838 1.00 48.29 67 PRO H N 1
ATOM 12537 C CA . PRO H 1 47 ? 117.569 140.165 105.328 1.00 43.67 67 PRO H CA 1
ATOM 12538 C C . PRO H 1 47 ? 117.046 141.470 105.903 1.00 50.33 67 PRO H C 1
ATOM 12539 O O . PRO H 1 47 ? 117.129 141.721 107.107 1.00 60.53 67 PRO H O 1
ATOM 12543 N N . VAL H 1 48 ? 116.488 142.300 105.024 1.00 49.75 68 VAL H N 1
ATOM 12544 C CA . VAL H 1 48 ? 116.043 143.645 105.369 1.00 51.93 68 VAL H CA 1
ATOM 12545 C C . VAL H 1 48 ? 114.733 143.920 104.638 1.00 53.79 68 VAL H C 1
ATOM 12546 O O . VAL H 1 48 ? 114.296 143.140 103.793 1.00 59.31 68 VAL H O 1
ATOM 12550 N N . PHE H 1 49 ? 114.095 145.039 104.974 1.00 58.75 69 PHE H N 1
ATOM 12551 C CA . PHE H 1 49 ? 112.796 145.415 104.428 1.00 58.78 69 PHE H CA 1
ATOM 12552 C C . PHE H 1 49 ? 112.927 146.725 103.663 1.00 59.74 69 PHE H C 1
ATOM 12553 O O . PHE H 1 49 ? 113.315 147.748 104.238 1.00 51.30 69 PHE H O 1
ATOM 12561 N N . CYS H 1 50 ? 112.592 146.692 102.376 1.00 71.33 70 CYS H N 1
ATOM 12562 C CA . CYS H 1 50 ? 112.629 147.864 101.512 1.00 63.78 70 CYS H CA 1
ATOM 12563 C C . CYS H 1 50 ? 111.204 148.320 101.238 1.00 64.14 70 CYS H C 1
ATOM 12564 O O . CYS H 1 50 ? 110.354 147.513 100.851 1.00 65.85 70 CYS H O 1
ATOM 12567 N N . ASP H 1 51 ? 110.948 149.611 101.437 1.00 73.43 71 ASP H N 1
ATOM 12568 C CA . ASP H 1 51 ? 109.604 150.170 101.314 1.00 71.64 71 ASP H CA 1
ATOM 12569 C C . ASP H 1 51 ? 109.604 150.956 100.005 1.00 74.01 71 ASP H C 1
ATOM 12570 O O . ASP H 1 51 ? 109.942 152.138 99.950 1.00 71.18 71 ASP H O 1
ATOM 12575 N N . MET H 1 52 ? 109.250 150.263 98.930 1.00 86.70 72 MET H N 1
ATOM 12576 C CA . MET H 1 52 ? 109.318 150.820 97.576 1.00 86.59 72 MET H CA 1
ATOM 12577 C C . MET H 1 52 ? 107.966 151.347 97.107 1.00 83.86 72 MET H C 1
ATOM 12578 O O . MET H 1 52 ? 107.518 151.017 96.012 1.00 82.93 72 MET H O 1
ATOM 12583 N N . THR H 1 53 ? 107.287 152.160 97.911 1.00 85.73 73 THR H N 1
ATOM 12584 C CA . THR H 1 53 ? 105.997 152.679 97.473 1.00 84.60 73 THR H CA 1
ATOM 12585 C C . THR H 1 53 ? 105.703 154.117 97.878 1.00 84.86 73 THR H C 1
ATOM 12586 O O . THR H 1 53 ? 104.590 154.578 97.615 1.00 86.64 73 THR H O 1
ATOM 12590 N N . THR H 1 54 ? 106.628 154.844 98.505 1.00 80.80 74 THR H N 1
ATOM 12591 C CA . THR H 1 54 ? 106.286 156.165 99.030 1.00 81.32 74 THR H CA 1
ATOM 12592 C C . THR H 1 54 ? 106.545 157.282 98.023 1.00 83.84 74 THR H C 1
ATOM 12593 O O . THR H 1 54 ? 105.610 157.965 97.592 1.00 87.14 74 THR H O 1
ATOM 12597 N N . GLU H 1 55 ? 107.806 157.488 97.645 1.00 80.06 75 GLU H N 1
ATOM 12598 C CA . GLU H 1 55 ? 108.158 158.585 96.749 1.00 83.47 75 GLU H CA 1
ATOM 12599 C C . GLU H 1 55 ? 108.796 158.096 95.457 1.00 82.29 75 GLU H C 1
ATOM 12600 O O . GLU H 1 55 ? 108.365 158.500 94.373 1.00 81.60 75 GLU H O 1
ATOM 12606 N N . GLY H 1 56 ? 109.815 157.250 95.535 1.00 86.34 76 GLY H N 1
ATOM 12607 C CA . GLY H 1 56 ? 110.466 156.758 94.339 1.00 88.65 76 GLY H CA 1
ATOM 12608 C C . GLY H 1 56 ? 111.054 155.375 94.508 1.00 90.83 76 GLY H C 1
ATOM 12609 O O . GLY H 1 56 ? 111.859 154.935 93.683 1.00 90.50 76 GLY H O 1
ATOM 12610 N N . GLY H 1 57 ? 110.666 154.679 95.573 1.00 80.48 77 GLY H N 1
ATOM 12611 C CA . GLY H 1 57 ? 111.279 153.407 95.897 1.00 74.76 77 GLY H CA 1
ATOM 12612 C C . GLY H 1 57 ? 112.480 153.586 96.802 1.00 75.19 77 GLY H C 1
ATOM 12613 O O . GLY H 1 57 ? 112.586 154.607 97.486 1.00 77.66 77 GLY H O 1
ATOM 12614 N N . LYS H 1 58 ? 113.387 152.611 96.810 1.00 71.38 78 LYS H N 1
ATOM 12615 C CA . LYS H 1 58 ? 114.599 152.640 97.647 1.00 75.32 78 LYS H CA 1
ATOM 12616 C C . LYS H 1 58 ? 114.140 152.684 99.104 1.00 74.74 78 LYS H C 1
ATOM 12617 O O . LYS H 1 58 ? 113.355 151.814 99.515 1.00 74.71 78 LYS H O 1
ATOM 12623 N N . TRP H 1 59 ? 114.591 153.648 99.908 1.00 55.13 79 TRP H N 1
ATOM 12624 C CA . TRP H 1 59 ? 114.132 153.828 101.284 1.00 47.83 79 TRP H CA 1
ATOM 12625 C C . TRP H 1 59 ? 114.398 152.575 102.126 1.00 50.40 79 TRP H C 1
ATOM 12626 O O . TRP H 1 59 ? 113.484 151.899 102.597 1.00 63.24 79 TRP H O 1
ATOM 12637 N N . THR H 1 60 ? 115.685 152.277 102.289 1.00 52.65 80 THR H N 1
ATOM 12638 C CA . THR H 1 60 ? 116.087 151.185 103.167 1.00 59.28 80 THR H CA 1
ATOM 12639 C C . THR H 1 60 ? 115.714 151.520 104.607 1.00 52.53 80 THR H C 1
ATOM 12640 O O . THR H 1 60 ? 115.970 152.628 105.083 1.00 49.59 80 THR H O 1
ATOM 12644 N N . VAL H 1 61 ? 115.113 150.557 105.300 1.00 46.58 81 VAL H N 1
ATOM 12645 C CA . VAL H 1 61 ? 114.534 150.769 106.622 1.00 46.89 81 VAL H CA 1
ATOM 12646 C C . VAL H 1 61 ? 115.419 150.106 107.666 1.00 39.16 81 VAL H C 1
ATOM 12647 O O . VAL H 1 61 ? 115.686 148.901 107.585 1.00 55.05 81 VAL H O 1
ATOM 12651 N N . PHE H 1 62 ? 115.866 150.883 108.656 1.00 14.67 82 PHE H N 1
ATOM 12652 C CA . PHE H 1 62 ? 116.680 150.347 109.741 1.00 26.36 82 PHE H CA 1
ATOM 12653 C C . PHE H 1 62 ? 116.019 150.509 111.108 1.00 27.26 82 PHE H C 1
ATOM 12654 O O . PHE H 1 62 ? 116.708 150.473 112.131 1.00 20.57 82 PHE H O 1
ATOM 12662 N N . GLN H 1 63 ? 114.695 150.654 111.149 1.00 23.41 83 GLN H N 1
ATOM 12663 C CA . GLN H 1 63 ? 113.956 150.707 112.403 1.00 22.69 83 GLN H CA 1
ATOM 12664 C C . GLN H 1 63 ? 112.470 150.580 112.096 1.00 25.18 83 GLN H C 1
ATOM 12665 O O . GLN H 1 63 ? 112.001 151.094 111.080 1.00 24.57 83 GLN H O 1
ATOM 12671 N N . LYS H 1 64 ? 111.736 149.899 112.976 1.00 33.23 84 LYS H N 1
ATOM 12672 C CA . LYS H 1 64 ? 110.313 149.662 112.759 1.00 38.90 84 LYS H CA 1
ATOM 12673 C C . LYS H 1 64 ? 109.642 149.336 114.084 1.00 31.12 84 LYS H C 1
ATOM 12674 O O . LYS H 1 64 ? 110.144 148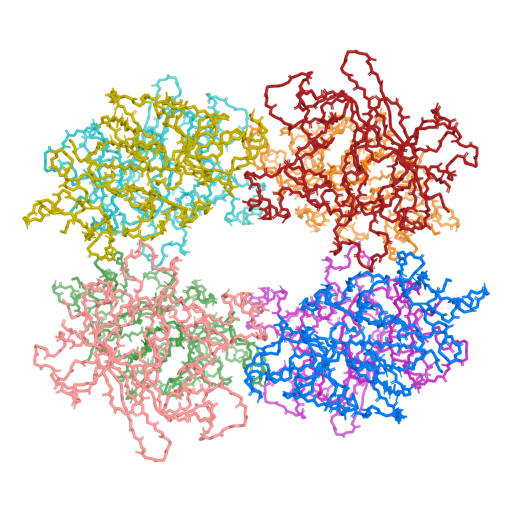.504 114.841 1.00 35.70 84 LYS H O 1
ATOM 12680 N N . ARG H 1 65 ? 108.520 150.001 114.364 1.00 27.33 85 ARG H N 1
ATOM 12681 C CA . ARG H 1 65 ? 107.660 149.678 115.497 1.00 36.38 85 ARG H CA 1
ATOM 12682 C C . ARG H 1 65 ? 106.218 149.957 115.108 1.00 46.16 85 ARG H C 1
ATOM 12683 O O . ARG H 1 65 ? 105.930 150.997 114.511 1.00 43.24 85 ARG H O 1
ATOM 12691 N N . PHE H 1 66 ? 105.315 149.030 115.432 1.00 52.54 86 PHE H N 1
ATOM 12692 C CA . PHE H 1 66 ? 103.889 149.314 115.323 1.00 46.26 86 PHE H CA 1
ATOM 12693 C C . PHE H 1 66 ? 103.056 148.814 116.495 1.00 51.67 86 PHE H C 1
ATOM 12694 O O . PHE H 1 66 ? 101.909 149.248 116.626 1.00 55.89 86 PHE H O 1
ATOM 12702 N N . ASN H 1 67 ? 103.573 147.934 117.345 1.00 54.08 87 ASN H N 1
ATOM 12703 C CA . ASN H 1 67 ? 102.890 147.548 118.573 1.00 54.74 87 ASN H CA 1
ATOM 12704 C C . ASN H 1 67 ? 103.955 147.214 119.613 1.00 59.73 87 ASN H C 1
ATOM 12705 O O . ASN H 1 67 ? 105.134 147.530 119.435 1.00 69.53 87 ASN H O 1
ATOM 12710 N N . GLY H 1 68 ? 103.545 146.603 120.720 1.00 50.99 88 GLY H N 1
ATOM 12711 C CA . GLY H 1 68 ? 104.502 146.360 121.784 1.00 49.55 88 GLY H CA 1
ATOM 12712 C C . GLY H 1 68 ? 105.533 145.301 121.454 1.00 47.81 88 GLY H C 1
ATOM 12713 O O . GLY H 1 68 ? 106.697 145.630 121.208 1.00 45.53 88 GLY H O 1
ATOM 12714 N N . SER H 1 69 ? 105.103 144.036 121.418 1.00 52.99 89 SER H N 1
ATOM 12715 C CA . SER H 1 69 ? 105.910 142.891 121.000 1.00 51.88 89 SER H CA 1
ATOM 12716 C C . SER H 1 69 ? 107.366 142.961 121.449 1.00 55.17 89 SER H C 1
ATOM 12717 O O . SER H 1 69 ? 107.673 142.757 122.628 1.00 59.75 89 SER H O 1
ATOM 12720 N N . VAL H 1 70 ? 108.262 143.238 120.501 1.00 47.44 90 VAL H N 1
ATOM 12721 C CA . VAL H 1 70 ? 109.698 143.236 120.756 1.00 39.16 90 VAL H CA 1
ATOM 12722 C C . VAL H 1 70 ? 110.053 144.325 121.759 1.00 40.07 90 VAL H C 1
ATOM 12723 O O . VAL H 1 70 ? 109.553 145.454 121.678 1.00 47.29 90 VAL H O 1
ATOM 12727 N N . SER H 1 71 ? 110.923 143.990 122.708 1.00 32.72 91 SER H N 1
ATOM 12728 C CA . SER H 1 71 ? 111.404 144.946 123.694 1.00 43.06 91 SER H CA 1
ATOM 12729 C C . SER H 1 71 ? 112.679 145.615 123.197 1.00 45.95 91 SER H C 1
ATOM 12730 O O . SER H 1 71 ? 113.500 144.987 122.524 1.00 41.55 91 SER H O 1
ATOM 12733 N N . PHE H 1 72 ? 112.839 146.899 123.532 1.00 41.36 92 PHE H N 1
ATOM 12734 C CA . PHE H 1 72 ? 113.944 147.704 123.022 1.00 32.44 92 PHE H CA 1
ATOM 12735 C C . PHE H 1 72 ? 114.914 148.151 124.110 1.00 36.70 92 PHE H C 1
ATOM 12736 O O . PHE H 1 72 ? 115.704 149.070 123.879 1.00 41.22 92 PHE H O 1
ATOM 12744 N N . PHE H 1 73 ? 114.868 147.541 125.293 1.00 39.82 93 PHE H N 1
ATOM 12745 C CA . PHE H 1 73 ? 115.806 147.907 126.348 1.00 32.33 93 PHE H CA 1
ATOM 12746 C C . PHE H 1 73 ? 117.244 147.591 125.940 1.00 50.11 93 PHE H C 1
ATOM 12747 O O . PHE H 1 73 ? 118.044 148.510 125.736 1.00 52.68 93 PHE H O 1
ATOM 12755 N N . ARG H 1 74 ? 117.575 146.303 125.801 1.00 42.00 94 ARG H N 1
ATOM 12756 C CA . ARG H 1 74 ? 118.817 145.836 125.182 1.00 42.60 94 ARG H CA 1
ATOM 12757 C C . ARG H 1 74 ? 120.091 146.417 125.794 1.00 47.60 94 ARG H C 1
ATOM 12758 O O . ARG H 1 74 ? 120.044 147.100 126.820 1.00 48.51 94 ARG H O 1
ATOM 12766 N N . GLY H 1 75 ? 121.236 146.139 125.168 1.00 48.28 95 GLY H N 1
ATOM 12767 C CA . GLY H 1 75 ? 122.524 146.635 125.621 1.00 41.05 95 GLY H CA 1
ATOM 12768 C C . GLY H 1 75 ? 123.432 147.056 124.481 1.00 46.03 95 GLY H C 1
ATOM 12769 O O . GLY H 1 75 ? 122.957 147.287 123.368 1.00 52.56 95 GLY H O 1
ATOM 12770 N N . TRP H 1 76 ? 124.740 147.155 124.733 1.00 37.19 96 TRP H N 1
ATOM 12771 C CA . TRP H 1 76 ? 125.655 147.626 123.694 1.00 35.70 96 TRP H CA 1
ATOM 12772 C C . TRP H 1 76 ? 125.866 146.576 122.609 1.00 36.84 96 TRP H C 1
ATOM 12773 O O . TRP H 1 76 ? 125.914 146.909 121.419 1.00 33.70 96 TRP H O 1
ATOM 12784 N N . ASN H 1 77 ? 125.997 145.307 122.997 1.00 41.44 97 ASN H N 1
ATOM 12785 C CA . ASN H 1 77 ? 126.198 144.246 122.015 1.00 40.88 97 ASN H CA 1
ATOM 12786 C C . ASN H 1 77 ? 124.998 144.107 121.087 1.00 46.29 97 ASN H C 1
ATOM 12787 O O . ASN H 1 77 ? 125.160 143.927 119.873 1.00 42.01 97 ASN H O 1
ATOM 12792 N N . ASP H 1 78 ? 123.785 144.180 121.639 1.00 49.75 98 ASP H N 1
ATOM 12793 C CA . ASP H 1 78 ? 122.590 144.021 120.820 1.00 33.39 98 ASP H CA 1
ATOM 12794 C C . ASP H 1 78 ? 122.437 145.164 119.829 1.00 39.10 98 ASP H C 1
ATOM 12795 O O . ASP H 1 78 ? 122.117 144.934 118.658 1.00 47.56 98 ASP H O 1
ATOM 12800 N N . TYR H 1 79 ? 122.663 146.402 120.272 1.00 33.43 99 TYR H N 1
ATOM 12801 C CA . TYR H 1 79 ? 122.600 147.531 119.353 1.00 33.31 99 TYR H CA 1
ATOM 12802 C C . TYR H 1 79 ? 123.752 147.529 118.362 1.00 49.56 99 TYR H C 1
ATOM 12803 O O . TYR H 1 79 ? 123.622 148.112 117.281 1.00 45.30 99 TYR H O 1
ATOM 12812 N N . LYS H 1 80 ? 124.871 146.886 118.697 1.00 46.51 100 LYS H N 1
ATOM 12813 C CA . LYS H 1 80 ? 125.974 146.785 117.749 1.00 36.76 100 LYS H CA 1
ATOM 12814 C C . LYS H 1 80 ? 125.706 145.738 116.675 1.00 41.93 100 LYS H C 1
ATOM 12815 O O . LYS H 1 80 ? 126.089 145.927 115.516 1.00 47.15 100 LYS H O 1
ATOM 12821 N N . LEU H 1 81 ? 125.057 144.630 117.032 1.00 40.28 101 LEU H N 1
ATOM 12822 C CA . LEU H 1 81 ? 124.857 143.540 116.086 1.00 33.66 101 LEU H CA 1
ATOM 12823 C C . LEU H 1 81 ? 123.456 143.487 115.492 1.00 35.60 101 LEU H C 1
ATOM 12824 O O . LEU H 1 81 ? 123.297 142.982 114.376 1.00 36.07 101 LEU H O 1
ATOM 12829 N N . GLY H 1 82 ? 122.449 143.976 116.195 1.00 41.82 102 GLY H N 1
ATOM 12830 C CA . GLY H 1 82 ? 121.107 144.004 115.649 1.00 36.24 102 GLY H CA 1
ATOM 12831 C C . GLY H 1 82 ? 120.211 142.938 116.249 1.00 43.20 102 GLY H C 1
ATOM 12832 O O . GLY H 1 82 ? 120.661 141.869 116.674 1.00 56.43 102 GLY H O 1
ATOM 12833 N N . PHE H 1 83 ? 118.912 143.229 116.279 1.00 31.76 103 PHE H N 1
ATOM 12834 C CA . PHE H 1 83 ? 117.930 142.327 116.860 1.00 34.52 103 PHE H CA 1
ATOM 12835 C C . PHE H 1 83 ? 116.600 142.519 116.147 1.00 40.04 103 PHE H C 1
ATOM 12836 O O . PHE H 1 83 ? 116.397 143.496 115.426 1.00 32.72 103 PHE H O 1
ATOM 12844 N N . GLY H 1 84 ? 115.697 141.566 116.351 1.00 47.94 104 GLY H N 1
ATOM 12845 C CA . GLY H 1 84 ? 114.357 141.642 115.800 1.00 45.05 104 GLY H CA 1
ATOM 12846 C C . GLY H 1 84 ? 114.175 140.742 114.595 1.00 42.40 104 GLY H C 1
ATOM 12847 O O . GLY H 1 84 ? 115.018 139.905 114.259 1.00 53.48 104 GLY H O 1
ATOM 12848 N N . ARG H 1 85 ? 113.036 140.926 113.934 1.00 38.71 105 ARG H N 1
ATOM 12849 C CA . ARG H 1 85 ? 112.683 140.160 112.749 1.00 43.31 105 ARG H CA 1
ATOM 12850 C C . ARG H 1 85 ? 112.458 141.093 111.568 1.00 40.48 105 ARG H C 1
ATOM 12851 O O . ARG H 1 85 ? 112.078 142.252 111.735 1.00 42.58 105 ARG H O 1
ATOM 12859 N N . ALA H 1 86 ? 112.692 140.568 110.364 1.00 46.84 106 ALA H N 1
ATOM 12860 C CA . ALA H 1 86 ? 112.630 141.396 109.163 1.00 37.39 106 ALA H CA 1
ATOM 12861 C C . ALA H 1 86 ? 111.209 141.831 108.835 1.00 48.77 106 ALA H C 1
ATOM 12862 O O . ALA H 1 86 ? 111.005 142.947 108.346 1.00 61.59 106 ALA H O 1
ATOM 12864 N N . ASP H 1 87 ? 110.219 140.972 109.076 1.00 51.26 107 ASP H N 1
ATOM 12865 C CA . ASP H 1 87 ? 108.845 141.327 108.740 1.00 52.25 107 ASP H CA 1
ATOM 12866 C C . ASP H 1 87 ? 108.168 142.133 109.841 1.00 57.37 107 ASP H C 1
ATOM 12867 O O . ASP H 1 87 ? 107.226 142.881 109.559 1.00 58.30 107 ASP H O 1
ATOM 12872 N N . GLY H 1 88 ? 108.622 142.002 111.084 1.00 50.46 108 GLY H N 1
ATOM 12873 C CA . GLY H 1 88 ? 108.034 142.745 112.181 1.00 49.65 108 GLY H CA 1
ATOM 12874 C C . GLY H 1 88 ? 108.850 143.953 112.590 1.00 50.47 108 GLY H C 1
ATOM 12875 O O . GLY H 1 88 ? 109.221 144.773 111.748 1.00 45.80 108 GLY H O 1
ATOM 12876 N N . GLU H 1 89 ? 109.134 144.071 113.884 1.00 46.30 109 GLU H N 1
ATOM 12877 C CA . GLU H 1 89 ? 109.962 145.148 114.409 1.00 40.10 109 GLU H CA 1
ATOM 12878 C C . GLU H 1 89 ? 111.402 144.679 114.546 1.00 47.00 109 GLU H C 1
ATOM 12879 O O . GLU H 1 89 ? 111.657 143.510 114.846 1.00 53.95 109 GLU H O 1
ATOM 12885 N N . TYR H 1 90 ? 112.346 145.594 114.333 1.00 24.55 110 TYR H N 1
ATOM 12886 C CA . TYR H 1 90 ? 113.751 145.215 114.362 1.00 19.15 110 TYR H CA 1
ATOM 12887 C C . TYR H 1 90 ? 114.630 146.449 114.472 1.00 27.85 110 TYR H C 1
ATOM 12888 O O . TYR H 1 90 ? 114.161 147.586 114.411 1.00 35.96 110 TYR H O 1
ATOM 12897 N N . TRP H 1 91 ? 115.926 146.194 114.647 1.00 34.67 111 TRP H N 1
ATOM 12898 C CA . TRP H 1 91 ? 116.969 147.211 114.622 1.00 29.84 111 TRP H CA 1
ATOM 12899 C C . TRP H 1 91 ? 118.135 146.656 113.819 1.00 38.59 111 TRP H C 1
ATOM 12900 O O . TRP H 1 91 ? 118.692 145.615 114.179 1.00 52.65 111 TRP H O 1
ATOM 12911 N N . LEU H 1 92 ? 118.503 147.347 112.739 1.00 30.08 112 LEU H N 1
ATOM 12912 C CA . LEU H 1 92 ? 119.462 146.792 111.787 1.00 16.93 112 LEU H CA 1
ATOM 12913 C C . LEU H 1 92 ? 120.838 146.597 112.410 1.00 29.01 112 LEU H C 1
ATOM 12914 O O . LEU H 1 92 ? 121.484 145.568 112.183 1.00 40.11 112 LEU H O 1
ATOM 12919 N N . GLY H 1 93 ? 121.312 147.569 113.180 1.00 37.87 113 GLY H N 1
ATOM 12920 C CA . GLY H 1 93 ? 122.626 147.389 113.803 1.00 37.72 113 GLY H CA 1
ATOM 12921 C C . GLY H 1 93 ? 123.588 148.472 113.358 1.00 40.90 113 GLY H C 1
ATOM 12922 O O . GLY H 1 93 ? 123.750 148.748 112.173 1.00 46.26 113 GLY H O 1
ATOM 12923 N N . LEU H 1 94 ? 124.252 149.089 114.339 1.00 40.71 114 LEU H N 1
ATOM 12924 C CA . LEU H 1 94 ? 125.130 150.217 114.046 1.00 38.39 114 LEU H CA 1
ATOM 12925 C C . LEU H 1 94 ? 126.281 149.824 113.131 1.00 41.26 114 LEU H C 1
ATOM 12926 O O . LEU H 1 94 ? 126.735 150.642 112.325 1.00 41.86 114 LEU H O 1
ATOM 12931 N N . GLN H 1 95 ? 126.764 148.586 113.242 1.00 40.05 115 GLN H N 1
ATOM 12932 C CA . GLN H 1 95 ? 127.885 148.142 112.420 1.00 34.78 115 GLN H CA 1
ATOM 12933 C C . GLN H 1 95 ? 127.510 148.117 110.944 1.00 47.74 115 GLN H C 1
ATOM 12934 O O . GLN H 1 95 ? 128.256 148.613 110.090 1.00 48.22 115 GLN H O 1
ATOM 12940 N N . ASN H 1 96 ? 126.341 147.557 110.625 1.00 47.37 116 ASN H N 1
ATOM 12941 C CA . ASN H 1 96 ? 125.925 147.449 109.231 1.00 34.95 116 ASN H CA 1
ATOM 12942 C C . ASN H 1 96 ? 125.591 148.812 108.643 1.00 33.78 116 ASN H C 1
ATOM 12943 O O . ASN H 1 96 ? 125.919 149.088 107.484 1.00 47.96 116 ASN H O 1
ATOM 12948 N N . MET H 1 97 ? 124.937 149.678 109.419 1.00 28.10 117 MET H N 1
ATOM 12949 C CA . MET H 1 97 ? 124.678 151.028 108.934 1.00 35.22 117 MET H CA 1
ATOM 12950 C C . MET H 1 97 ? 125.976 151.791 108.709 1.00 38.83 117 MET H C 1
ATOM 12951 O O . MET H 1 97 ? 126.099 152.536 107.731 1.00 42.28 117 MET H O 1
ATOM 12956 N N . HIS H 1 98 ? 126.956 151.623 109.599 1.00 40.98 118 HIS H N 1
ATOM 12957 C CA . HIS H 1 98 ? 128.248 152.270 109.392 1.00 47.72 118 HIS H CA 1
ATOM 12958 C C . HIS H 1 98 ? 128.914 151.768 108.119 1.00 46.84 118 HIS H C 1
ATOM 12959 O O . HIS H 1 98 ? 129.445 152.562 107.331 1.00 56.24 118 HIS H O 1
ATOM 12966 N N . LEU H 1 99 ? 128.891 150.452 107.898 1.00 36.60 119 LEU H N 1
ATOM 12967 C CA . LEU H 1 99 ? 129.502 149.892 106.696 1.00 41.29 119 LEU H CA 1
ATOM 12968 C C . LEU H 1 99 ? 128.807 150.395 105.439 1.00 46.91 119 LEU H C 1
ATOM 12969 O O . LEU H 1 99 ? 129.462 150.672 104.428 1.00 48.97 119 LEU H O 1
ATOM 12974 N N . LEU H 1 100 ? 127.478 150.509 105.478 1.00 48.08 120 LEU H N 1
ATOM 12975 C CA . LEU H 1 100 ? 126.740 151.023 104.328 1.00 39.95 120 LEU H CA 1
ATOM 12976 C C . LEU H 1 100 ? 127.085 152.482 104.059 1.00 41.87 120 LEU H C 1
ATOM 12977 O O . LEU H 1 100 ? 127.397 152.860 102.925 1.00 51.35 120 LEU H O 1
ATOM 12982 N N . THR H 1 101 ? 127.035 153.322 105.093 1.00 37.82 121 THR H N 1
ATOM 12983 C CA . THR H 1 101 ? 127.228 154.751 104.888 1.00 39.88 121 THR H CA 1
ATOM 12984 C C . THR H 1 101 ? 128.671 155.113 104.572 1.00 41.77 121 THR H C 1
ATOM 12985 O O . THR H 1 101 ? 128.909 156.172 103.984 1.00 41.04 121 THR H O 1
ATOM 12989 N N . LEU H 1 102 ? 129.638 154.275 104.953 1.00 42.74 122 LEU H N 1
ATOM 12990 C CA . LEU H 1 102 ? 131.028 154.594 104.648 1.00 37.61 122 LEU H CA 1
ATOM 12991 C C . LEU H 1 102 ? 131.293 154.605 103.149 1.00 43.47 122 LEU H C 1
ATOM 12992 O O . LEU H 1 102 ? 131.987 155.498 102.651 1.00 46.23 122 LEU H O 1
ATOM 12997 N N . LYS H 1 103 ? 130.751 153.634 102.416 1.00 50.14 123 LYS H N 1
ATOM 12998 C CA . LYS H 1 103 ? 131.018 153.497 100.989 1.00 51.07 123 LYS H CA 1
ATOM 12999 C C . LYS H 1 103 ? 130.306 154.554 100.150 1.00 51.28 123 LYS H C 1
ATOM 13000 O O . LYS H 1 103 ? 130.921 155.170 99.275 1.00 54.21 123 LYS H O 1
ATOM 13006 N N . GLN H 1 104 ? 129.019 154.778 100.402 1.00 51.74 124 GLN H N 1
ATOM 13007 C CA . GLN H 1 104 ? 128.204 155.663 99.585 1.00 56.27 124 GLN H CA 1
ATOM 13008 C C . GLN H 1 104 ? 127.543 156.736 100.440 1.00 61.50 124 GLN H C 1
ATOM 13009 O O . GLN H 1 104 ? 127.364 156.575 101.650 1.00 71.16 124 GLN H O 1
ATOM 13015 N N . LYS H 1 105 ? 127.183 157.840 99.792 1.00 51.48 125 LYS H N 1
ATOM 13016 C CA . LYS H 1 105 ? 126.406 158.878 100.451 1.00 51.74 125 LYS H CA 1
ATOM 13017 C C . LYS H 1 105 ? 124.943 158.463 100.543 1.00 48.25 125 LYS H C 1
ATOM 13018 O O . LYS H 1 105 ? 124.470 157.612 99.785 1.00 56.85 125 LYS H O 1
ATOM 13024 N N . TYR H 1 106 ? 124.219 159.073 101.478 1.00 46.85 126 TYR H N 1
ATOM 13025 C CA . TYR H 1 106 ? 122.823 158.722 101.703 1.00 49.47 126 TYR H CA 1
ATOM 13026 C C . TYR H 1 106 ? 122.058 159.970 102.134 1.00 51.62 126 TYR H C 1
ATOM 13027 O O . TYR H 1 106 ? 122.571 161.091 102.082 1.00 52.19 126 TYR H O 1
ATOM 13036 N N . GLU H 1 107 ? 120.814 159.763 102.561 1.00 55.23 127 GLU H N 1
ATOM 13037 C CA . GLU H 1 107 ? 119.913 160.840 102.944 1.00 54.27 127 GLU H CA 1
ATOM 13038 C C . GLU H 1 107 ? 118.809 160.249 103.809 1.00 55.08 127 GLU H C 1
ATOM 13039 O O . GLU H 1 107 ? 118.240 159.213 103.463 1.00 59.37 127 GLU H O 1
ATOM 13045 N N . LEU H 1 108 ? 118.509 160.911 104.926 1.00 35.52 128 LEU H N 1
ATOM 13046 C CA . LEU H 1 108 ? 117.670 160.348 105.976 1.00 37.73 128 LEU H CA 1
ATOM 13047 C C . LEU H 1 108 ? 116.245 160.882 105.897 1.00 37.01 128 LEU H C 1
ATOM 13048 O O . LEU H 1 108 ? 116.030 162.075 105.667 1.00 46.74 128 LEU H O 1
ATOM 13053 N N . ARG H 1 109 ? 115.275 159.987 106.093 1.00 44.28 129 ARG H N 1
ATOM 13054 C CA . ARG H 1 109 ? 113.869 160.349 106.201 1.00 46.77 129 ARG H CA 1
ATOM 13055 C C . ARG H 1 109 ? 113.256 159.657 107.409 1.00 51.77 129 ARG H C 1
ATOM 13056 O O . ARG H 1 109 ? 113.490 158.468 107.635 1.00 58.83 129 ARG H O 1
ATOM 13064 N N . VAL H 1 110 ? 112.467 160.404 108.179 1.00 39.97 130 VAL H N 1
ATOM 13065 C CA . VAL H 1 110 ? 111.750 159.882 109.337 1.00 34.77 130 VAL H CA 1
ATOM 13066 C C . VAL H 1 110 ? 110.273 160.201 109.162 1.00 41.38 130 VAL H C 1
ATOM 13067 O O . VAL H 1 110 ? 109.916 161.336 108.832 1.00 45.46 130 VAL H O 1
ATOM 13071 N N . ASP H 1 111 ? 109.419 159.203 109.375 1.00 55.24 131 ASP H N 1
ATOM 13072 C CA . ASP H 1 111 ? 107.976 159.392 109.327 1.00 54.83 131 ASP H CA 1
ATOM 13073 C C . ASP H 1 111 ? 107.345 158.766 110.561 1.00 57.05 131 ASP H C 1
ATOM 13074 O O . ASP H 1 111 ? 107.694 157.650 110.952 1.00 64.71 131 ASP H O 1
ATOM 13079 N N . LEU H 1 112 ? 106.416 159.496 111.170 1.00 66.61 132 LEU H N 1
ATOM 13080 C CA . LEU H 1 112 ? 105.849 159.129 112.458 1.00 67.25 132 LEU H CA 1
ATOM 13081 C C . LEU H 1 112 ? 104.346 159.367 112.432 1.00 72.12 132 LEU H C 1
ATOM 13082 O O . LEU H 1 112 ? 103.834 160.099 111.582 1.00 75.66 132 LEU H O 1
ATOM 13087 N N . GLU H 1 113 ? 103.641 158.728 113.364 1.00 75.44 133 GLU H N 1
ATOM 13088 C CA . GLU H 1 113 ? 102.184 158.723 113.366 1.00 75.39 133 GLU H CA 1
ATOM 13089 C C . GLU H 1 113 ? 101.666 158.654 114.794 1.00 75.57 133 GLU H C 1
ATOM 13090 O O . GLU H 1 113 ? 102.091 157.794 115.570 1.00 74.87 133 GLU H O 1
ATOM 13096 N N . ASP H 1 114 ? 100.747 159.556 115.136 1.00 81.83 134 ASP H N 1
ATOM 13097 C CA . ASP H 1 114 ? 100.177 159.603 116.474 1.00 83.40 134 ASP H CA 1
ATOM 13098 C C . ASP H 1 114 ? 99.169 158.468 116.651 1.00 84.00 134 ASP H C 1
ATOM 13099 O O . ASP H 1 114 ? 99.002 157.609 115.782 1.00 83.15 134 ASP H O 1
ATOM 13104 N N . PHE H 1 115 ? 98.482 158.453 117.793 1.00 83.26 135 PHE H N 1
ATOM 13105 C CA . PHE H 1 115 ? 97.605 157.324 118.080 1.00 82.18 135 PHE H CA 1
ATOM 13106 C C . PHE H 1 115 ? 96.274 157.434 117.348 1.00 82.90 135 PHE H C 1
ATOM 13107 O O . PHE H 1 115 ? 95.765 156.429 116.839 1.00 82.20 135 PHE H O 1
ATOM 13115 N N . GLU H 1 116 ? 95.680 158.629 117.296 1.00 99.85 136 GLU H N 1
ATOM 13116 C CA . GLU H 1 116 ? 94.321 158.714 116.774 1.00 97.78 136 GLU H CA 1
ATOM 13117 C C . GLU H 1 116 ? 94.242 158.352 115.286 1.00 101.10 136 GLU H C 1
ATOM 13118 O O . GLU H 1 116 ? 93.786 157.251 114.963 1.00 104.22 136 GLU H O 1
ATOM 13124 N N . ASN H 1 117 ? 94.686 159.224 114.372 1.00 102.41 137 ASN H N 1
ATOM 13125 C CA . ASN H 1 117 ? 94.857 158.848 112.970 1.00 102.03 137 ASN H CA 1
ATOM 13126 C C . ASN H 1 117 ? 95.923 159.674 112.252 1.00 103.25 137 ASN H C 1
ATOM 13127 O O . ASN H 1 117 ? 96.139 159.498 111.049 1.00 105.61 137 ASN H O 1
ATOM 13132 N N . ASN H 1 118 ? 96.590 160.573 112.968 1.00 93.30 138 ASN H N 1
ATOM 13133 C CA . ASN H 1 118 ? 97.433 161.600 112.367 1.00 92.71 138 ASN H CA 1
ATOM 13134 C C . ASN H 1 118 ? 98.807 161.049 111.990 1.00 90.51 138 ASN H C 1
ATOM 13135 O O . ASN H 1 118 ? 99.297 160.081 112.573 1.00 90.08 138 ASN H O 1
ATOM 13140 N N . THR H 1 119 ? 99.426 161.682 110.991 1.00 80.30 139 THR H N 1
ATOM 13141 C CA . THR H 1 119 ? 100.770 161.328 110.548 1.00 78.99 139 THR H CA 1
ATOM 13142 C C . THR H 1 119 ? 101.560 162.596 110.253 1.00 80.51 139 THR H C 1
ATOM 13143 O O . THR H 1 119 ? 100.994 163.674 110.056 1.00 83.21 139 THR H O 1
ATOM 13147 N N . ALA H 1 120 ? 102.883 162.450 110.220 1.00 65.55 140 ALA H N 1
ATOM 13148 C CA . ALA H 1 120 ? 103.791 163.543 109.890 1.00 62.42 140 ALA H CA 1
ATOM 13149 C C . ALA H 1 120 ? 105.109 162.941 109.423 1.00 64.06 140 ALA H C 1
ATOM 13150 O O . ALA H 1 120 ? 105.286 161.722 109.422 1.00 71.31 140 ALA H O 1
ATOM 13152 N N . TYR H 1 121 ? 106.037 163.810 109.022 1.00 52.48 141 TYR H N 1
ATOM 13153 C CA . TYR H 1 121 ? 107.334 163.339 108.550 1.00 53.30 141 TYR H CA 1
ATOM 13154 C C . TYR H 1 121 ? 108.350 164.471 108.584 1.00 52.12 141 TYR H C 1
ATOM 13155 O O . TYR H 1 121 ? 107.995 165.649 108.665 1.00 56.23 141 TYR H O 1
ATOM 13164 N N . ALA H 1 122 ? 109.625 164.087 108.513 1.00 52.73 142 ALA H N 1
ATOM 13165 C CA . ALA H 1 122 ? 110.743 165.020 108.459 1.00 52.21 142 ALA H CA 1
ATOM 13166 C C . ALA H 1 122 ? 111.801 164.476 107.509 1.00 55.18 142 ALA H C 1
ATOM 13167 O O . ALA H 1 122 ? 111.861 163.274 107.241 1.00 61.99 142 ALA H O 1
ATOM 13169 N N . LYS H 1 123 ? 112.640 165.375 106.997 1.00 48.38 143 LYS H N 1
ATOM 13170 C CA . LYS H 1 123 ? 113.665 165.009 106.028 1.00 48.59 143 LYS H CA 1
ATOM 13171 C C . LYS H 1 123 ? 114.974 165.709 106.359 1.00 51.44 143 LYS H C 1
ATOM 13172 O O . LYS H 1 123 ? 114.977 166.877 106.755 1.00 62.33 143 LYS H O 1
ATOM 13178 N N . TYR H 1 124 ? 116.084 164.992 106.182 1.00 38.97 144 TYR H N 1
ATOM 13179 C CA . TYR H 1 124 ? 117.420 165.536 106.376 1.00 39.09 144 TYR H CA 1
ATOM 13180 C C . TYR H 1 124 ? 118.251 165.268 105.131 1.00 43.09 144 TYR H C 1
ATOM 13181 O O . TYR H 1 124 ? 118.172 164.185 104.547 1.00 45.08 144 TYR H O 1
ATOM 13190 N N . ALA H 1 125 ? 119.054 166.258 104.733 1.00 52.32 145 ALA H N 1
ATOM 13191 C CA . ALA H 1 125 ? 119.738 166.194 103.446 1.00 51.91 145 ALA H CA 1
ATOM 13192 C C . ALA H 1 125 ? 120.931 165.247 103.451 1.00 54.79 145 ALA H C 1
ATOM 13193 O O . ALA H 1 125 ? 121.198 164.600 102.433 1.00 52.16 145 ALA H O 1
ATOM 13195 N N . ASP H 1 126 ? 121.658 165.151 104.562 1.00 64.97 146 ASP H N 1
ATOM 13196 C CA . ASP H 1 126 ? 122.850 164.317 104.643 1.00 59.85 146 ASP H CA 1
ATOM 13197 C C . ASP H 1 126 ? 122.828 163.492 105.920 1.00 59.44 146 ASP H C 1
ATOM 13198 O O . ASP H 1 126 ? 122.536 164.012 107.000 1.00 56.85 146 ASP H O 1
ATOM 13203 N N . PHE H 1 127 ? 123.147 162.205 105.791 1.00 52.58 147 PHE H N 1
ATOM 13204 C CA . PHE H 1 127 ? 123.166 161.300 106.933 1.00 47.84 147 PHE H CA 1
ATOM 13205 C C . PHE H 1 127 ? 124.401 160.417 106.869 1.00 45.13 147 PHE H C 1
ATOM 13206 O O . PHE H 1 127 ? 124.669 159.800 105.835 1.00 47.19 147 PHE H O 1
ATOM 13214 N N . SER H 1 128 ? 125.137 160.348 107.976 1.00 51.43 148 SER H N 1
ATOM 13215 C CA . SER H 1 128 ? 126.326 159.510 108.059 1.00 51.03 148 SER H CA 1
ATOM 13216 C C . SER H 1 128 ? 126.596 159.182 109.521 1.00 52.41 148 SER H C 1
ATOM 13217 O O . SER H 1 128 ? 126.139 159.878 110.430 1.00 39.36 148 SER H O 1
ATOM 13220 N N . ILE H 1 129 ? 127.348 158.104 109.733 1.00 55.69 149 ILE H N 1
ATOM 13221 C CA . ILE H 1 129 ? 127.706 157.623 111.064 1.00 50.34 149 ILE H CA 1
ATOM 13222 C C . ILE H 1 129 ? 129.219 157.474 111.123 1.00 53.72 149 ILE H C 1
ATOM 13223 O O . ILE H 1 129 ? 129.788 156.641 110.408 1.00 55.24 149 ILE H O 1
ATOM 13228 N N . SER H 1 130 ? 129.865 158.265 111.986 1.00 58.21 150 SER H N 1
ATOM 13229 C CA . SER H 1 130 ? 131.315 158.265 112.153 1.00 56.25 150 SER H CA 1
ATOM 13230 C C . SER H 1 130 ? 131.998 158.412 110.799 1.00 52.86 150 SER H C 1
ATOM 13231 O O . SER H 1 130 ? 132.572 157.445 110.284 1.00 46.11 150 SER H O 1
ATOM 13234 N N . PRO H 1 131 ? 131.946 159.600 110.193 1.00 59.95 151 PRO H N 1
ATOM 13235 C CA . PRO H 1 131 ? 132.362 159.749 108.790 1.00 60.97 151 PRO H CA 1
ATOM 13236 C C . PRO H 1 131 ? 133.793 159.326 108.486 1.00 60.83 151 PRO H C 1
ATOM 13237 O O . PRO H 1 131 ? 134.009 158.461 107.632 1.00 62.67 151 PRO H O 1
ATOM 13241 N N . ASN H 1 132 ? 134.776 159.916 109.163 1.00 52.41 152 ASN H N 1
ATOM 13242 C CA . ASN H 1 132 ? 136.183 159.714 108.818 1.00 51.05 152 ASN H CA 1
ATOM 13243 C C . ASN H 1 132 ? 136.998 159.176 109.984 1.00 57.32 152 ASN H C 1
ATOM 13244 O O . ASN H 1 132 ? 138.102 159.658 110.250 1.00 62.43 152 ASN H O 1
ATOM 13249 N N . ALA H 1 133 ? 136.486 158.178 110.695 1.00 58.00 153 ALA H N 1
ATOM 13250 C CA . ALA H 1 133 ? 137.188 157.570 111.816 1.00 53.11 153 ALA H CA 1
ATOM 13251 C C . ALA H 1 133 ? 137.982 156.367 111.328 1.00 52.42 153 ALA H C 1
ATOM 13252 O O . ALA H 1 133 ? 137.491 155.584 110.508 1.00 47.95 153 ALA H O 1
ATOM 13254 N N . VAL H 1 134 ? 139.210 156.229 111.828 1.00 46.25 154 VAL H N 1
ATOM 13255 C CA . VAL H 1 134 ? 140.009 155.049 111.515 1.00 41.62 154 VAL H CA 1
ATOM 13256 C C . VAL H 1 134 ? 139.359 153.803 112.103 1.00 46.45 154 VAL H C 1
ATOM 13257 O O . VAL H 1 134 ? 139.289 152.752 111.454 1.00 45.18 154 VAL H O 1
ATOM 13261 N N . SER H 1 135 ? 138.872 153.901 113.338 1.00 51.30 155 SER H N 1
ATOM 13262 C CA . SER H 1 135 ? 138.095 152.842 113.969 1.00 48.22 155 SER H CA 1
ATOM 13263 C C . SER H 1 135 ? 136.769 153.434 114.418 1.00 52.40 155 SER H C 1
ATOM 13264 O O . SER H 1 135 ? 136.749 154.380 115.211 1.00 56.06 155 SER H O 1
ATOM 13267 N N . ALA H 1 136 ? 135.665 152.886 113.906 1.00 42.28 156 ALA H N 1
ATOM 13268 C CA . ALA H 1 136 ? 134.355 153.456 114.204 1.00 39.22 156 ALA H CA 1
ATOM 13269 C C . ALA H 1 136 ? 133.933 153.166 115.637 1.00 41.45 156 ALA H C 1
ATOM 13270 O O . ALA H 1 136 ? 133.329 154.018 116.296 1.00 45.29 156 ALA H O 1
ATOM 13272 N N . GLU H 1 137 ? 134.235 151.967 116.133 1.00 44.51 157 GLU H N 1
ATOM 13273 C CA . GLU H 1 137 ? 133.829 151.596 117.483 1.00 40.73 157 GLU H CA 1
ATOM 13274 C C . GLU H 1 137 ? 134.514 152.458 118.533 1.00 37.08 157 GLU H C 1
ATOM 13275 O O . GLU H 1 137 ? 133.907 152.778 119.561 1.00 33.01 157 GLU H O 1
ATOM 13281 N N . GLU H 1 138 ? 135.766 152.851 118.292 1.00 45.88 158 GLU H N 1
ATOM 13282 C CA . GLU H 1 138 ? 136.475 153.686 119.255 1.00 48.23 158 GLU H CA 1
ATOM 13283 C C . GLU H 1 138 ? 135.881 155.089 119.308 1.00 53.95 158 GLU H C 1
ATOM 13284 O O . GLU H 1 138 ? 135.858 155.721 120.371 1.00 54.42 158 GLU H O 1
ATOM 13290 N N . ASP H 1 139 ? 135.395 155.594 118.172 1.00 57.20 159 ASP H N 1
ATOM 13291 C CA . ASP H 1 139 ? 134.761 156.908 118.154 1.00 48.51 159 ASP H CA 1
ATOM 13292 C C . ASP H 1 139 ? 133.441 156.913 118.912 1.00 52.69 159 ASP H C 1
ATOM 13293 O O . ASP H 1 139 ? 133.105 157.911 119.558 1.00 60.08 159 ASP H O 1
ATOM 13298 N N . GLY H 1 140 ? 132.684 155.825 118.843 1.00 46.08 160 GLY H N 1
ATOM 13299 C CA . GLY H 1 140 ? 131.395 155.747 119.493 1.00 41.43 160 GLY H CA 1
ATOM 13300 C C . GLY H 1 140 ? 130.195 155.853 118.580 1.00 47.00 160 GLY H C 1
ATOM 13301 O O . GLY H 1 140 ? 129.084 156.051 119.080 1.00 51.52 160 GLY H O 1
ATOM 13302 N N . TYR H 1 141 ? 130.385 155.738 117.264 1.00 37.83 161 TYR H N 1
ATOM 13303 C CA . TYR H 1 141 ? 129.304 155.799 116.280 1.00 29.15 161 TYR H CA 1
ATOM 13304 C C . TYR H 1 141 ? 128.550 157.126 116.372 1.00 36.15 161 TYR H C 1
ATOM 13305 O O . TYR H 1 141 ? 127.339 157.170 116.584 1.00 43.53 161 TYR H O 1
ATOM 13314 N N . THR H 1 142 ? 129.293 158.216 116.201 1.00 43.63 162 THR H N 1
ATOM 13315 C CA . THR H 1 142 ? 128.703 159.541 116.301 1.00 46.50 162 THR H CA 1
ATOM 13316 C C . THR H 1 142 ? 127.731 159.787 115.149 1.00 49.98 162 THR H C 1
ATOM 13317 O O . THR H 1 142 ? 127.754 159.106 114.122 1.00 54.41 162 THR H O 1
ATOM 13321 N N . LEU H 1 143 ? 126.864 160.776 115.338 1.00 50.80 163 LEU H N 1
ATOM 13322 C CA . LEU H 1 143 ? 125.835 161.123 114.371 1.00 51.05 163 LEU H CA 1
ATOM 13323 C C . LEU H 1 143 ? 126.183 162.433 113.678 1.00 53.19 163 LEU H C 1
ATOM 13324 O O . LEU H 1 143 ? 126.842 163.303 114.254 1.00 47.97 163 LEU H O 1
ATOM 13329 N N . PHE H 1 144 ? 125.746 162.558 112.426 1.00 66.37 164 PHE H N 1
ATOM 13330 C CA . PHE H 1 144 ? 125.923 163.777 111.648 1.00 64.22 164 PHE H CA 1
ATOM 13331 C C . PHE H 1 144 ? 124.739 163.941 110.708 1.00 65.24 164 PHE H C 1
ATOM 13332 O O . PHE H 1 144 ? 124.499 163.082 109.856 1.00 65.65 164 PHE H O 1
ATOM 13340 N N . VAL H 1 145 ? 124.003 165.038 110.865 1.00 60.56 165 VAL H N 1
ATOM 13341 C CA . VAL H 1 145 ? 122.851 165.328 110.018 1.00 57.58 165 VAL H CA 1
ATOM 13342 C C . VAL H 1 145 ? 122.830 166.820 109.723 1.00 61.69 165 VAL H C 1
ATOM 13343 O O . VAL H 1 145 ? 123.082 167.645 110.606 1.00 58.90 165 VAL H O 1
ATOM 13347 N N . ALA H 1 146 ? 122.524 167.165 108.475 1.00 66.71 166 ALA H N 1
ATOM 13348 C CA . ALA H 1 146 ? 122.449 168.558 108.062 1.00 67.20 166 ALA H CA 1
ATOM 13349 C C . ALA H 1 146 ? 121.471 168.676 106.904 1.00 71.09 166 ALA H C 1
ATOM 13350 O O . ALA H 1 146 ? 121.193 167.701 106.201 1.00 70.24 166 ALA H O 1
ATOM 13352 N N . GLY H 1 147 ? 120.951 169.887 106.715 1.00 64.86 167 GLY H N 1
ATOM 13353 C CA . GLY H 1 147 ? 120.003 170.149 105.650 1.00 59.16 167 GLY H CA 1
ATOM 13354 C C . GLY H 1 147 ? 118.587 169.713 105.968 1.00 57.62 167 GLY H C 1
ATOM 13355 O O . GLY H 1 147 ? 118.009 168.892 105.251 1.00 57.17 167 GLY H O 1
ATOM 13356 N N . PHE H 1 148 ? 118.016 170.261 107.037 1.00 55.57 168 PHE H N 1
ATOM 13357 C CA . PHE H 1 148 ? 116.663 169.913 107.445 1.00 55.50 168 PHE H CA 1
ATOM 13358 C C . PHE H 1 148 ? 115.642 170.461 106.455 1.00 61.06 168 PHE H C 1
ATOM 13359 O O . PHE H 1 148 ? 115.827 171.535 105.877 1.00 65.89 168 PHE H O 1
ATOM 13367 N N . GLU H 1 149 ? 114.558 169.712 106.264 1.00 63.95 169 GLU H N 1
ATOM 13368 C CA . GLU H 1 149 ? 113.488 170.091 105.348 1.00 65.51 169 GLU H CA 1
ATOM 13369 C C . GLU H 1 149 ? 112.163 169.719 105.992 1.00 65.61 169 GLU H C 1
ATOM 13370 O O . GLU H 1 149 ? 111.877 168.533 106.184 1.00 67.33 169 GLU H O 1
ATOM 13376 N N . ASP H 1 150 ? 111.360 170.725 106.324 1.00 67.04 170 ASP H N 1
ATOM 13377 C CA . ASP H 1 150 ? 110.192 170.514 107.164 1.00 71.27 170 ASP H CA 1
ATOM 13378 C C . ASP H 1 150 ? 109.088 169.781 106.414 1.00 71.69 170 ASP H C 1
ATOM 13379 O O . ASP H 1 150 ? 108.944 169.901 105.194 1.00 73.23 170 ASP H O 1
ATOM 13384 N N . GLY H 1 151 ? 108.306 169.013 107.167 1.00 63.97 171 GLY H N 1
ATOM 13385 C CA . GLY H 1 151 ? 107.147 168.333 106.631 1.00 63.28 171 GLY H CA 1
ATOM 13386 C C . GLY H 1 151 ? 105.999 168.286 107.618 1.00 63.29 171 GLY H C 1
ATOM 13387 O O . GLY H 1 151 ? 105.022 167.560 107.414 1.00 63.49 171 GLY H O 1
ATOM 13388 N N . GLY H 1 152 ? 106.106 169.060 108.696 1.00 64.01 172 GLY H N 1
ATOM 13389 C CA . GLY H 1 152 ? 105.083 169.108 109.721 1.00 63.63 172 GLY H CA 1
ATOM 13390 C C . GLY H 1 152 ? 105.445 168.426 111.020 1.00 62.92 172 GLY H C 1
ATOM 13391 O O . GLY H 1 152 ? 104.574 168.280 111.884 1.00 66.72 172 GLY H O 1
ATOM 13392 N N . ALA H 1 153 ? 106.696 168.004 111.193 1.00 65.12 173 ALA H N 1
ATOM 13393 C CA . ALA H 1 153 ? 107.118 167.314 112.403 1.00 64.93 173 ALA H CA 1
ATOM 13394 C C . ALA H 1 153 ? 108.104 168.102 113.246 1.00 64.66 173 ALA H C 1
ATOM 13395 O O . ALA H 1 153 ? 108.204 167.848 114.447 1.00 65.12 173 ALA H O 1
ATOM 13397 N N . GLY H 1 154 ? 108.831 169.044 112.658 1.00 57.19 174 GLY H N 1
ATOM 13398 C CA . GLY H 1 154 ? 109.803 169.833 113.385 1.00 55.74 174 GLY H CA 1
ATOM 13399 C C . GLY H 1 154 ? 111.198 169.237 113.307 1.00 56.34 174 GLY H C 1
ATOM 13400 O O . GLY H 1 154 ? 111.419 168.134 112.802 1.00 67.37 174 GLY H O 1
ATOM 13401 N N . ASP H 1 155 ? 112.158 169.998 113.823 1.00 50.99 175 ASP H N 1
ATOM 13402 C CA . ASP H 1 155 ? 113.560 169.596 113.814 1.00 52.46 175 ASP H CA 1
ATOM 13403 C C . ASP H 1 155 ? 113.944 169.110 115.208 1.00 58.16 175 ASP H C 1
ATOM 13404 O O . ASP H 1 155 ? 113.999 169.900 116.155 1.00 54.55 175 ASP H O 1
ATOM 13409 N N . SER H 1 156 ? 114.215 167.809 115.333 1.00 71.03 176 SER H N 1
ATOM 13410 C CA . SER H 1 156 ? 114.597 167.221 116.611 1.00 70.14 176 SER H CA 1
ATOM 13411 C C . SER H 1 156 ? 115.878 166.398 116.528 1.00 64.99 176 SER H C 1
ATOM 13412 O O . SER H 1 156 ? 116.205 165.691 117.487 1.00 65.59 176 SER H O 1
ATOM 13415 N N . LEU H 1 157 ? 116.608 166.465 115.417 1.00 55.78 177 LEU H N 1
ATOM 13416 C CA . LEU H 1 157 ? 117.897 165.803 115.299 1.00 60.41 177 LEU H CA 1
ATOM 13417 C C . LEU H 1 157 ? 119.042 166.754 114.982 1.00 61.01 177 LEU H C 1
ATOM 13418 O O . LEU H 1 157 ? 120.198 166.319 114.985 1.00 62.57 177 LEU H O 1
ATOM 13423 N N . SER H 1 158 ? 118.760 168.029 114.708 1.00 60.78 178 SER H N 1
ATOM 13424 C CA . SER H 1 158 ? 119.826 168.976 114.400 1.00 61.68 178 SER H CA 1
ATOM 13425 C C . SER H 1 158 ? 120.547 169.447 115.655 1.00 60.87 178 SER H C 1
ATOM 13426 O O . SER H 1 158 ? 121.737 169.776 115.597 1.00 56.22 178 SER H O 1
ATOM 13429 N N . TYR H 1 159 ? 119.844 169.506 116.789 1.00 68.84 179 TYR H N 1
ATOM 13430 C CA . TYR H 1 159 ? 120.484 169.901 118.041 1.00 67.18 179 TYR H CA 1
ATOM 13431 C C . TYR H 1 159 ? 121.559 168.902 118.435 1.00 68.86 179 TYR H C 1
ATOM 13432 O O . TYR H 1 159 ? 122.614 169.279 118.956 1.00 69.19 179 TYR H O 1
ATOM 13441 N N . HIS H 1 160 ? 121.304 167.621 118.185 1.00 70.84 180 HIS H N 1
ATOM 13442 C CA . HIS H 1 160 ? 122.274 166.549 118.355 1.00 63.64 180 HIS H CA 1
ATOM 13443 C C . HIS H 1 160 ? 123.221 166.545 117.163 1.00 65.53 180 HIS H C 1
ATOM 13444 O O . HIS H 1 160 ? 123.345 167.563 116.475 1.00 70.50 180 HIS H O 1
ATOM 13451 N N . SER H 1 161 ? 123.933 165.434 116.963 1.00 62.15 181 SER H N 1
ATOM 13452 C CA . SER H 1 161 ? 124.956 165.256 115.933 1.00 67.52 181 SER H CA 1
ATOM 13453 C C . SER H 1 161 ? 126.274 165.832 116.427 1.00 66.57 181 SER H C 1
ATOM 13454 O O . SER H 1 161 ? 126.317 166.945 116.961 1.00 59.85 181 SER H O 1
ATOM 13457 N N . GLY H 1 162 ? 127.353 165.075 116.246 1.00 64.40 182 GLY H N 1
ATOM 13458 C CA . GLY H 1 162 ? 128.567 165.282 116.998 1.00 58.37 182 GLY H CA 1
ATOM 13459 C C . GLY H 1 162 ? 128.586 164.570 118.329 1.00 57.75 182 GLY H C 1
ATOM 13460 O O . GLY H 1 162 ? 129.608 164.612 119.024 1.00 56.55 182 GLY H O 1
ATOM 13461 N N . GLN H 1 163 ? 127.491 163.915 118.702 1.00 59.24 183 GLN H N 1
ATOM 13462 C CA . GLN H 1 163 ? 127.374 163.171 119.943 1.00 60.24 183 GLN H CA 1
ATOM 13463 C C . GLN H 1 163 ? 127.412 161.676 119.658 1.00 63.67 183 GLN H C 1
ATOM 13464 O O . GLN H 1 163 ? 126.957 161.216 118.608 1.00 65.25 183 GLN H O 1
ATOM 13470 N N . LYS H 1 164 ? 127.956 160.922 120.605 1.00 47.62 184 LYS H N 1
ATOM 13471 C CA . LYS H 1 164 ? 128.120 159.487 120.445 1.00 44.83 184 LYS H CA 1
ATOM 13472 C C . LYS H 1 164 ? 126.908 158.731 120.978 1.00 48.47 184 LYS H C 1
ATOM 13473 O O . LYS H 1 164 ? 126.045 159.285 121.660 1.00 54.72 184 LYS H O 1
ATOM 13479 N N . PHE H 1 165 ? 126.857 157.444 120.649 1.00 37.38 185 PHE H N 1
ATOM 13480 C CA . PHE H 1 165 ? 125.812 156.567 121.152 1.00 42.85 185 PHE H CA 1
ATOM 13481 C C . PHE H 1 165 ? 126.120 156.148 122.587 1.00 46.45 185 PHE H C 1
ATOM 13482 O O . PHE H 1 165 ? 127.253 155.798 122.924 1.00 52.88 185 PHE H O 1
ATOM 13490 N N . SER H 1 166 ? 125.097 156.181 123.439 1.00 39.08 186 SER H N 1
ATOM 13491 C CA . SER H 1 166 ? 125.238 155.755 124.824 1.00 39.17 186 SER H CA 1
ATOM 13492 C C . SER H 1 166 ? 124.085 154.833 125.181 1.00 44.08 186 SER H C 1
ATOM 13493 O O . SER H 1 166 ? 123.034 154.846 124.537 1.00 48.13 186 SER H O 1
ATOM 13496 N N . THR H 1 167 ? 124.300 154.030 126.213 1.00 59.67 187 THR H N 1
ATOM 13497 C CA . THR H 1 167 ? 123.337 153.045 126.671 1.00 53.17 187 THR H CA 1
ATOM 13498 C C . THR H 1 167 ? 123.304 153.116 128.199 1.00 59.41 187 THR H C 1
ATOM 13499 O O . THR H 1 167 ? 123.941 153.982 128.815 1.00 63.63 187 THR H O 1
ATOM 13503 N N . PHE H 1 168 ? 122.537 152.210 128.810 1.00 46.81 188 PHE H N 1
ATOM 13504 C CA . PHE H 1 168 ? 122.337 152.164 130.252 1.00 47.28 188 PHE H CA 1
ATOM 13505 C C . PHE H 1 168 ? 123.462 151.432 130.968 1.00 52.39 188 PHE H C 1
ATOM 13506 O O . PHE H 1 168 ? 123.515 151.431 132.202 1.00 53.65 188 PHE H O 1
ATOM 13514 N N . ASP H 1 169 ? 124.354 150.784 130.220 1.00 54.02 189 ASP H N 1
ATOM 13515 C CA . ASP H 1 169 ? 125.437 150.032 130.841 1.00 59.84 189 ASP H CA 1
ATOM 13516 C C . ASP H 1 169 ? 126.816 150.485 130.382 1.00 61.39 189 ASP H C 1
ATOM 13517 O O . ASP H 1 169 ? 127.809 150.170 131.048 1.00 64.55 189 ASP H O 1
ATOM 13522 N N . ARG H 1 170 ? 126.912 151.219 129.276 1.00 57.48 190 ARG H N 1
ATOM 13523 C CA . ARG H 1 170 ? 128.218 151.630 128.781 1.00 60.11 190 ARG H CA 1
ATOM 13524 C C . ARG H 1 170 ? 128.758 152.797 129.589 1.00 65.49 190 ARG H C 1
ATOM 13525 O O . ARG H 1 170 ? 129.766 152.677 130.291 1.00 69.32 190 ARG H O 1
ATOM 13533 N N . ASP H 1 171 ? 128.075 153.932 129.485 1.00 74.88 191 ASP H N 1
ATOM 13534 C CA . ASP H 1 171 ? 128.519 155.188 130.073 1.00 74.65 191 ASP H CA 1
ATOM 13535 C C . ASP H 1 171 ? 128.081 155.421 131.514 1.00 79.16 191 ASP H C 1
ATOM 13536 O O . ASP H 1 171 ? 128.851 155.195 132.453 1.00 79.04 191 ASP H O 1
ATOM 13541 N N . GLN H 1 172 ? 126.832 155.851 131.675 1.00 76.74 192 GLN H N 1
ATOM 13542 C CA . GLN H 1 172 ? 126.161 156.097 132.956 1.00 69.38 192 GLN H CA 1
ATOM 13543 C C . GLN H 1 172 ? 127.077 156.719 134.013 1.00 69.36 192 GLN H C 1
ATOM 13544 O O . GLN H 1 172 ? 126.938 156.441 135.206 1.00 73.02 192 GLN H O 1
ATOM 13550 N N . ASP H 1 173 ? 128.026 157.560 133.604 1.00 77.68 193 ASP H N 1
ATOM 13551 C CA . ASP H 1 173 ? 128.924 158.190 134.567 1.00 81.30 193 ASP H CA 1
ATOM 13552 C C . ASP H 1 173 ? 129.030 159.696 134.372 1.00 84.66 193 ASP H C 1
ATOM 13553 O O . ASP H 1 173 ? 129.116 160.435 135.358 1.00 83.95 193 ASP H O 1
ATOM 13558 N N . LEU H 1 174 ? 129.047 160.179 133.130 1.00 89.55 194 LEU H N 1
ATOM 13559 C CA . LEU H 1 174 ? 129.124 161.618 132.917 1.00 88.69 194 LEU H CA 1
ATOM 13560 C C . LEU H 1 174 ? 127.751 162.254 133.100 1.00 89.36 194 LEU H C 1
ATOM 13561 O O . LEU H 1 174 ? 127.644 163.466 133.318 1.00 88.82 194 LEU H O 1
ATOM 13566 N N . PHE H 1 175 ? 126.693 161.442 133.051 1.00 75.42 195 PHE H N 1
ATOM 13567 C CA . PHE H 1 175 ? 125.340 161.962 133.206 1.00 73.42 195 PHE H CA 1
ATOM 13568 C C . PHE H 1 175 ? 125.023 162.311 134.653 1.00 74.82 195 PHE H C 1
ATOM 13569 O O . PHE H 1 175 ? 124.317 163.292 134.910 1.00 77.06 195 PHE H O 1
ATOM 13577 N N . VAL H 1 176 ? 125.523 161.528 135.611 1.00 73.06 196 VAL H N 1
ATOM 13578 C CA . VAL H 1 176 ? 125.176 161.776 137.006 1.00 69.67 196 VAL H CA 1
ATOM 13579 C C . VAL H 1 176 ? 125.886 163.012 137.537 1.00 73.65 196 VAL H C 1
ATOM 13580 O O . VAL H 1 176 ? 125.617 163.454 138.659 1.00 77.25 196 VAL H O 1
ATOM 13584 N N . GLN H 1 177 ? 126.801 163.590 136.758 1.00 86.64 197 GLN H N 1
ATOM 13585 C CA . GLN H 1 177 ? 127.480 164.805 137.195 1.00 87.64 197 GLN H CA 1
ATOM 13586 C C . GLN H 1 177 ? 126.734 166.050 136.723 1.00 87.47 197 GLN H C 1
ATOM 13587 O O . GLN H 1 177 ? 126.402 166.927 137.527 1.00 85.69 197 GLN H O 1
ATOM 13593 N N . ASN H 1 178 ? 126.461 166.143 135.419 1.00 89.62 198 ASN H N 1
ATOM 13594 C CA . ASN H 1 178 ? 125.731 167.295 134.897 1.00 88.78 198 ASN H CA 1
ATOM 13595 C C . ASN H 1 178 ? 124.269 167.253 135.321 1.00 88.09 198 ASN H C 1
ATOM 13596 O O . ASN H 1 178 ? 123.720 168.251 135.799 1.00 92.15 198 ASN H O 1
ATOM 13601 N N . CYS H 1 179 ? 123.626 166.106 135.148 1.00 82.24 199 CYS H N 1
ATOM 13602 C CA . CYS H 1 179 ? 122.228 165.906 135.484 1.00 81.80 199 CYS H CA 1
ATOM 13603 C C . CYS H 1 179 ? 122.142 164.991 136.702 1.00 81.77 199 CYS H C 1
ATOM 13604 O O . CYS H 1 179 ? 123.157 164.625 137.304 1.00 85.12 199 CYS H O 1
ATOM 13607 N N . ALA H 1 180 ? 120.924 164.626 137.077 1.00 73.69 200 ALA H N 1
ATOM 13608 C CA . ALA H 1 180 ? 120.699 163.604 138.085 1.00 71.66 200 ALA H CA 1
ATOM 13609 C C . ALA H 1 180 ? 120.057 162.384 137.438 1.00 73.49 200 ALA H C 1
ATOM 13610 O O . ALA H 1 180 ? 119.616 162.425 136.286 1.00 76.09 200 ALA H O 1
ATOM 13612 N N . ALA H 1 181 ? 120.035 161.285 138.193 1.00 69.41 201 ALA H N 1
ATOM 13613 C CA . ALA H 1 181 ? 119.428 160.028 137.763 1.00 75.58 201 ALA H CA 1
ATOM 13614 C C . ALA H 1 181 ? 120.163 159.420 136.573 1.00 73.00 201 ALA H C 1
ATOM 13615 O O . ALA H 1 181 ? 121.014 160.069 135.956 1.00 70.27 201 ALA H O 1
ATOM 13617 N N . LEU H 1 182 ? 119.849 158.170 136.255 1.00 62.74 202 LEU H N 1
ATOM 13618 C CA . LEU H 1 182 ? 120.478 157.449 135.160 1.00 62.07 202 LEU H CA 1
ATOM 13619 C C . LEU H 1 182 ? 119.659 157.604 133.883 1.00 64.20 202 LEU H C 1
ATOM 13620 O O . LEU H 1 182 ? 118.483 157.974 133.911 1.00 66.31 202 LEU H O 1
ATOM 13625 N N . SER H 1 183 ? 120.300 157.312 132.749 1.00 63.53 203 SER H N 1
ATOM 13626 C CA . SER H 1 183 ? 119.673 157.577 131.458 1.00 63.97 203 SER H CA 1
ATOM 13627 C C . SER H 1 183 ? 118.691 156.476 131.075 1.00 63.97 203 SER H C 1
ATOM 13628 O O . SER H 1 183 ? 117.497 156.733 130.884 1.00 63.61 203 SER H O 1
ATOM 13631 N N . SER H 1 184 ? 119.182 155.241 130.951 1.00 56.98 204 SER H N 1
ATOM 13632 C CA . SER H 1 184 ? 118.367 154.093 130.547 1.00 60.58 204 SER H CA 1
ATOM 13633 C C . SER H 1 184 ? 117.709 154.325 129.187 1.00 61.42 204 SER H C 1
ATOM 13634 O O . SER H 1 184 ? 116.499 154.167 129.022 1.00 66.10 204 SER H O 1
ATOM 13637 N N . GLY H 1 185 ? 118.524 154.701 128.202 1.00 49.09 205 GLY H N 1
ATOM 13638 C CA . GLY H 1 185 ? 118.027 154.929 126.860 1.00 47.47 205 GLY H CA 1
ATOM 13639 C C . GLY H 1 185 ? 119.120 154.682 125.845 1.00 48.08 205 GLY H C 1
ATOM 13640 O O . GLY H 1 185 ? 120.300 154.585 126.183 1.00 57.98 205 GLY H O 1
ATOM 13641 N N . ALA H 1 186 ? 118.711 154.583 124.581 1.00 45.10 206 ALA H N 1
ATOM 13642 C CA . ALA H 1 186 ? 119.617 154.241 123.483 1.00 45.98 206 ALA H CA 1
ATOM 13643 C C . ALA H 1 186 ? 119.416 155.221 122.333 1.00 48.38 206 ALA H C 1
ATOM 13644 O O . ALA H 1 186 ? 118.610 154.972 121.434 1.00 51.20 206 ALA H O 1
ATOM 13646 N N . PHE H 1 187 ? 120.160 156.319 122.354 1.00 54.39 207 PHE H N 1
ATOM 13647 C CA . PHE H 1 187 ? 120.101 157.322 121.298 1.00 51.25 207 PHE H CA 1
ATOM 13648 C C . PHE H 1 187 ? 121.344 158.195 121.411 1.00 52.36 207 PHE H C 1
ATOM 13649 O O . PHE H 1 187 ? 122.185 158.003 122.294 1.00 56.01 207 PHE H O 1
ATOM 13657 N N . TRP H 1 188 ? 121.452 159.161 120.505 1.00 49.08 208 TRP H N 1
ATOM 13658 C CA . TRP H 1 188 ? 122.534 160.137 120.532 1.00 49.91 208 TRP H CA 1
ATOM 13659 C C . TRP H 1 188 ? 122.083 161.322 121.379 1.00 50.89 208 TRP H C 1
ATOM 13660 O O . TRP H 1 188 ? 121.254 162.125 120.943 1.00 56.06 208 TRP H O 1
ATOM 13671 N N . PHE H 1 189 ? 122.628 161.428 122.587 1.00 58.66 209 PHE H N 1
ATOM 13672 C CA . PHE H 1 189 ? 122.188 162.413 123.565 1.00 63.44 209 PHE H CA 1
ATOM 13673 C C . PHE H 1 189 ? 123.138 163.601 123.591 1.00 66.63 209 PHE H C 1
ATOM 13674 O O . PHE H 1 189 ? 124.335 163.461 123.322 1.00 69.96 209 PHE H O 1
ATOM 13682 N N . ARG H 1 190 ? 122.599 164.771 123.924 1.00 71.89 210 ARG H N 1
ATOM 13683 C CA . ARG H 1 190 ? 123.385 165.994 124.012 1.00 71.18 210 ARG H CA 1
ATOM 13684 C C . ARG H 1 190 ? 123.401 166.597 125.406 1.00 78.69 210 ARG H C 1
ATOM 13685 O O . ARG H 1 190 ? 124.460 167.005 125.885 1.00 82.25 210 ARG H O 1
ATOM 13693 N N . SER H 1 191 ? 122.254 166.652 126.074 1.00 90.01 211 SER H N 1
ATOM 13694 C CA . SER H 1 191 ? 122.150 167.194 127.422 1.00 88.32 211 SER H CA 1
ATOM 13695 C C . SER H 1 191 ? 121.149 166.340 128.194 1.00 87.39 211 SER H C 1
ATOM 13696 O O . SER H 1 191 ? 120.866 165.196 127.828 1.00 90.67 211 SER H O 1
ATOM 13699 N N . CYS H 1 192 ? 120.600 166.895 129.273 1.00 91.51 212 CYS H N 1
ATOM 13700 C CA . CYS H 1 192 ? 119.675 166.109 130.083 1.00 90.89 212 CYS H CA 1
ATOM 13701 C C . CYS H 1 192 ? 118.332 165.865 129.405 1.00 90.74 212 CYS H C 1
ATOM 13702 O O . CYS H 1 192 ? 117.465 165.291 130.078 1.00 92.77 212 CYS H O 1
ATOM 13705 N N . HIS H 1 193 ? 118.090 166.251 128.153 1.00 88.54 213 HIS H N 1
ATOM 13706 C CA . HIS H 1 193 ? 116.856 165.866 127.479 1.00 91.34 213 HIS H CA 1
ATOM 13707 C C . HIS H 1 193 ? 116.904 164.380 127.153 1.00 91.86 213 HIS H C 1
ATOM 13708 O O . HIS H 1 193 ? 117.771 163.931 126.397 1.00 91.41 213 HIS H O 1
ATOM 13715 N N . PHE H 1 194 ? 115.968 163.619 127.716 1.00 75.08 214 PHE H N 1
ATOM 13716 C CA . PHE H 1 194 ? 116.012 162.166 127.628 1.00 71.78 214 PHE H CA 1
ATOM 13717 C C . PHE H 1 194 ? 114.822 161.625 126.849 1.00 71.65 214 PHE H C 1
ATOM 13718 O O . PHE H 1 194 ? 114.221 160.620 127.242 1.00 72.97 214 PHE H O 1
ATOM 13726 N N . ALA H 1 195 ? 114.476 162.280 125.745 1.00 68.60 215 ALA H N 1
ATOM 13727 C CA . ALA H 1 195 ? 113.356 161.883 124.901 1.00 67.58 215 ALA H CA 1
ATOM 13728 C C . ALA H 1 195 ? 113.895 161.346 123.583 1.00 66.14 215 ALA H C 1
ATOM 13729 O O . ALA H 1 195 ? 114.632 162.045 122.880 1.00 59.34 215 ALA H O 1
ATOM 13731 N N . ASN H 1 196 ? 113.521 160.114 123.248 1.00 59.24 216 ASN H N 1
ATOM 13732 C CA . ASN H 1 196 ? 113.997 159.479 122.027 1.00 57.29 216 ASN H CA 1
ATOM 13733 C C . ASN H 1 196 ? 112.985 158.433 121.586 1.00 48.82 216 ASN H C 1
ATOM 13734 O O . ASN H 1 196 ? 112.094 158.041 122.341 1.00 53.70 216 ASN H O 1
ATOM 13739 N N . LEU H 1 197 ? 113.143 157.980 120.344 1.00 37.81 217 LEU H N 1
ATOM 13740 C CA . LEU H 1 197 ? 112.221 157.038 119.724 1.00 43.41 217 LEU H CA 1
ATOM 13741 C C . LEU H 1 197 ? 112.541 155.582 120.043 1.00 51.70 217 LEU H C 1
ATOM 13742 O O . LEU H 1 197 ? 111.858 154.690 119.530 1.00 52.16 217 LEU H O 1
ATOM 13747 N N . ASN H 1 198 ? 113.550 155.314 120.868 1.00 52.87 218 ASN H N 1
ATOM 13748 C CA . ASN H 1 198 ? 113.899 153.958 121.287 1.00 39.69 218 ASN H CA 1
ATOM 13749 C C . ASN H 1 198 ? 113.565 153.716 122.752 1.00 44.17 218 ASN H C 1
ATOM 13750 O O . ASN H 1 198 ? 114.332 153.072 123.471 1.00 40.20 218 ASN H O 1
ATOM 13755 N N . GLY H 1 199 ? 112.435 154.233 123.223 1.00 41.59 219 GLY H N 1
ATOM 13756 C CA . GLY H 1 199 ? 112.033 154.098 124.607 1.00 38.41 219 GLY H CA 1
ATOM 13757 C C . GLY H 1 199 ? 111.026 152.989 124.826 1.00 41.16 219 GLY H C 1
ATOM 13758 O O . GLY H 1 199 ? 110.941 152.023 124.065 1.00 40.48 219 GLY H O 1
ATOM 13759 N N . PHE H 1 200 ? 110.252 153.138 125.896 1.00 38.52 220 PHE H N 1
ATOM 13760 C CA . PHE H 1 200 ? 109.247 152.151 126.256 1.00 37.36 220 PHE H CA 1
ATOM 13761 C C . PHE H 1 200 ? 107.948 152.400 125.499 1.00 39.81 220 PHE H C 1
ATOM 13762 O O . PHE H 1 200 ? 107.691 153.501 125.007 1.00 40.21 220 PHE H O 1
ATOM 13770 N N . TYR H 1 201 ? 107.124 151.359 125.410 1.00 48.85 221 TYR H N 1
ATOM 13771 C CA . TYR H 1 201 ? 105.861 151.431 124.683 1.00 47.95 221 TYR H CA 1
ATOM 13772 C C . TYR H 1 201 ? 104.724 151.622 125.678 1.00 51.13 221 TYR H C 1
ATOM 13773 O O . TYR H 1 201 ? 104.221 150.652 126.252 1.00 49.90 221 TYR H O 1
ATOM 13782 N N . LEU H 1 202 ? 104.314 152.868 125.871 1.00 61.88 222 LEU H N 1
ATOM 13783 C CA . LEU H 1 202 ? 103.208 153.224 126.746 1.00 62.36 222 LEU H CA 1
ATOM 13784 C C . LEU H 1 202 ? 101.973 153.517 125.901 1.00 63.08 222 LEU H C 1
ATOM 13785 O O . LEU H 1 202 ? 101.997 153.437 124.670 1.00 62.73 222 LEU H O 1
ATOM 13790 N N . GLY H 1 203 ? 100.881 153.866 126.574 1.00 70.54 223 GLY H N 1
ATOM 13791 C CA . GLY H 1 203 ? 99.648 154.164 125.876 1.00 65.76 223 GLY H CA 1
ATOM 13792 C C . GLY H 1 203 ? 99.675 155.503 125.170 1.00 64.56 223 GLY H C 1
ATOM 13793 O O . GLY H 1 203 ? 100.744 155.998 124.804 1.00 72.40 223 GLY H O 1
ATOM 13794 N N . GLY H 1 204 ? 98.502 156.101 124.966 1.00 68.80 224 GLY H N 1
ATOM 13795 C CA . GLY H 1 204 ? 98.454 157.387 124.291 1.00 73.00 224 GLY H CA 1
ATOM 13796 C C . GLY H 1 204 ? 99.124 158.490 125.086 1.00 73.58 224 GLY H C 1
ATOM 13797 O O . GLY H 1 204 ? 99.921 159.265 124.552 1.00 72.83 224 GLY H O 1
ATOM 13798 N N . SER H 1 205 ? 98.814 158.573 126.377 1.00 75.37 225 SER H N 1
ATOM 13799 C CA . SER H 1 205 ? 99.332 159.622 127.239 1.00 72.30 225 SER H CA 1
ATOM 13800 C C . SER H 1 205 ? 99.772 159.023 128.566 1.00 73.34 225 SER H C 1
ATOM 13801 O O . SER H 1 205 ? 99.232 158.010 129.017 1.00 72.11 225 SER H O 1
ATOM 13804 N N . HIS H 1 206 ? 100.764 159.659 129.185 1.00 69.93 226 HIS H N 1
ATOM 13805 C CA . HIS H 1 206 ? 101.303 159.200 130.456 1.00 68.61 226 HIS H CA 1
ATOM 13806 C C . HIS H 1 206 ? 101.623 160.400 131.334 1.00 68.49 226 HIS H C 1
ATOM 13807 O O . HIS H 1 206 ? 101.843 161.509 130.841 1.00 67.71 226 HIS H O 1
ATOM 13814 N N . LEU H 1 207 ? 101.642 160.163 132.647 1.00 70.34 227 LEU H N 1
ATOM 13815 C CA . LEU H 1 207 ? 101.910 161.225 133.609 1.00 72.84 227 LEU H CA 1
ATOM 13816 C C . LEU H 1 207 ? 103.395 161.427 133.868 1.00 73.27 227 LEU H C 1
ATOM 13817 O O . LEU H 1 207 ? 103.799 162.530 134.248 1.00 72.34 227 LEU H O 1
ATOM 13822 N N . SER H 1 208 ? 104.211 160.395 133.672 1.00 74.10 228 SER H N 1
ATOM 13823 C CA . SER H 1 208 ? 105.643 160.514 133.882 1.00 74.23 228 SER H CA 1
ATOM 13824 C C . SER H 1 208 ? 106.270 161.361 132.777 1.00 73.46 228 SER H C 1
ATOM 13825 O O . SER H 1 208 ? 105.654 161.646 131.747 1.00 76.02 228 SER H O 1
ATOM 13828 N N . TYR H 1 209 ? 107.521 161.755 132.996 1.00 68.30 229 TYR H N 1
ATOM 13829 C CA . TYR H 1 209 ? 108.223 162.612 132.049 1.00 67.78 229 TYR H CA 1
ATOM 13830 C C . TYR H 1 209 ? 108.679 161.762 130.865 1.00 68.32 229 TYR H C 1
ATOM 13831 O O . TYR H 1 209 ? 108.248 160.620 130.689 1.00 72.24 229 TYR H O 1
ATOM 13840 N N . ALA H 1 210 ? 109.552 162.313 130.028 1.00 61.22 230 ALA H N 1
ATOM 13841 C CA . ALA H 1 210 ? 109.842 161.709 128.731 1.00 59.99 230 ALA H CA 1
ATOM 13842 C C . ALA H 1 210 ? 110.575 160.391 128.934 1.00 62.86 230 ALA H C 1
ATOM 13843 O O . ALA H 1 210 ? 111.794 160.360 129.112 1.00 67.96 230 ALA H O 1
ATOM 13845 N N . ASN H 1 211 ? 109.823 159.289 128.905 1.00 56.03 231 ASN H N 1
ATOM 13846 C CA . ASN H 1 211 ? 110.419 157.961 128.962 1.00 50.38 231 ASN H CA 1
ATOM 13847 C C . ASN H 1 211 ? 109.743 156.978 128.016 1.00 46.66 231 ASN H C 1
ATOM 13848 O O . ASN H 1 211 ? 109.908 155.766 128.190 1.00 59.13 231 ASN H O 1
ATOM 13853 N N . GLY H 1 212 ? 108.987 157.454 127.032 1.00 31.71 232 GLY H N 1
ATOM 13854 C CA . GLY H 1 212 ? 108.384 156.591 126.038 1.00 29.82 232 GLY H CA 1
ATOM 13855 C C . GLY H 1 212 ? 108.896 156.909 124.651 1.00 38.39 232 GLY H C 1
ATOM 13856 O O . GLY H 1 212 ? 110.047 157.323 124.495 1.00 51.92 232 GLY H O 1
ATOM 13857 N N . ILE H 1 213 ? 108.056 156.727 123.636 1.00 34.11 233 ILE H N 1
ATOM 13858 C CA . ILE H 1 213 ? 108.421 157.057 122.263 1.00 36.84 233 ILE H CA 1
ATOM 13859 C C . ILE H 1 213 ? 108.016 158.497 121.977 1.00 43.96 233 ILE H C 1
ATOM 13860 O O . ILE H 1 213 ? 106.908 158.757 121.498 1.00 49.95 233 ILE H O 1
ATOM 13865 N N . ASN H 1 214 ? 108.911 159.440 122.258 1.00 48.73 234 ASN H N 1
ATOM 13866 C CA . ASN H 1 214 ? 108.593 160.861 122.235 1.00 48.81 234 ASN H CA 1
ATOM 13867 C C . ASN H 1 214 ? 109.340 161.563 121.111 1.00 51.21 234 ASN H C 1
ATOM 13868 O O . ASN H 1 214 ? 110.543 161.353 120.931 1.00 55.20 234 ASN H O 1
ATOM 13873 N N . TRP H 1 215 ? 108.622 162.398 120.364 1.00 56.22 235 TRP H N 1
ATOM 13874 C CA . TRP H 1 215 ? 109.200 163.316 119.388 1.00 58.33 235 TRP H CA 1
ATOM 13875 C C . TRP H 1 215 ? 108.824 164.716 119.850 1.00 56.41 235 TRP H C 1
ATOM 13876 O O . TRP H 1 215 ? 107.655 165.108 119.764 1.00 62.23 235 TRP H O 1
ATOM 13887 N N . ALA H 1 216 ? 109.814 165.461 120.344 1.00 61.41 236 ALA H N 1
ATOM 13888 C CA . ALA H 1 216 ? 109.532 166.652 121.142 1.00 67.29 236 ALA H CA 1
ATOM 13889 C C . ALA H 1 216 ? 108.793 167.720 120.344 1.00 66.01 236 ALA H C 1
ATOM 13890 O O . ALA H 1 216 ? 107.890 168.380 120.868 1.00 60.17 236 ALA H O 1
ATOM 13892 N N . GLN H 1 217 ? 109.167 167.912 119.078 1.00 63.91 237 GLN H N 1
ATOM 13893 C CA . GLN H 1 217 ? 108.615 169.027 118.317 1.00 59.65 237 GLN H CA 1
ATOM 13894 C C . GLN H 1 217 ? 107.141 168.830 117.986 1.00 62.83 237 GLN H C 1
ATOM 13895 O O . GLN H 1 217 ? 106.368 169.793 118.026 1.00 67.88 237 GLN H O 1
ATOM 13901 N N . TRP H 1 218 ? 106.727 167.604 117.665 1.00 67.36 238 TRP H N 1
ATOM 13902 C CA . TRP H 1 218 ? 105.363 167.393 1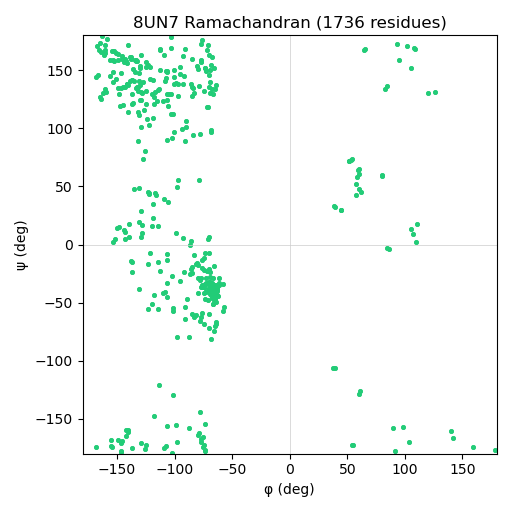17.188 1.00 69.88 238 TRP H CA 1
ATOM 13903 C C . TRP H 1 218 ? 104.351 167.432 118.328 1.00 70.17 238 TRP H C 1
ATOM 13904 O O . TRP H 1 218 ? 103.465 168.292 118.356 1.00 73.76 238 TRP H O 1
ATOM 13915 N N . LYS H 1 219 ? 104.468 166.510 119.283 1.00 67.15 239 LYS H N 1
ATOM 13916 C CA . LYS H 1 219 ? 103.487 166.389 120.357 1.00 68.89 239 LYS H CA 1
ATOM 13917 C C . LYS H 1 219 ? 103.978 167.011 121.660 1.00 71.69 239 LYS H C 1
ATOM 13918 O O . LYS H 1 219 ? 103.304 167.869 122.234 1.00 75.85 239 LYS H O 1
ATOM 13924 N N . GLY H 1 220 ? 105.140 166.597 122.135 1.00 71.41 240 GLY H N 1
ATOM 13925 C CA . GLY H 1 220 ? 105.677 167.098 123.377 1.00 70.28 240 GLY H CA 1
ATOM 13926 C C . GLY H 1 220 ? 106.324 165.981 124.161 1.00 76.36 240 GLY H C 1
ATOM 13927 O O . GLY H 1 220 ? 106.671 164.937 123.613 1.00 77.82 240 GLY H O 1
ATOM 13928 N N . PHE H 1 221 ? 106.482 166.211 125.462 1.00 72.04 241 PHE H N 1
ATOM 13929 C CA . PHE H 1 221 ? 107.152 165.270 126.347 1.00 67.90 241 PHE H CA 1
ATOM 13930 C C . PHE H 1 221 ? 106.182 164.399 127.133 1.00 69.38 241 PHE H C 1
ATOM 13931 O O . PHE H 1 221 ? 106.611 163.687 128.045 1.00 74.22 241 PHE H O 1
ATOM 13939 N N . TYR H 1 222 ? 104.888 164.436 126.807 1.00 69.51 242 TYR H N 1
ATOM 13940 C CA . TYR H 1 222 ? 103.892 163.672 127.550 1.00 70.95 242 TYR H CA 1
ATOM 13941 C C . TYR H 1 222 ? 102.995 162.843 126.639 1.00 74.39 242 TYR H C 1
ATOM 13942 O O . TYR H 1 222 ? 101.841 162.583 126.990 1.00 73.78 242 TYR H O 1
ATOM 13951 N N . TYR H 1 223 ? 103.495 162.419 125.480 1.00 75.03 243 TYR H N 1
ATOM 13952 C CA . TYR H 1 223 ? 102.714 161.638 124.529 1.00 71.40 243 TYR H CA 1
ATOM 13953 C C . TYR H 1 223 ? 103.626 160.632 123.846 1.00 71.35 243 TYR H C 1
ATOM 13954 O O . TYR H 1 223 ? 104.589 161.022 123.178 1.00 69.66 243 TYR H O 1
ATOM 13963 N N . SER H 1 224 ? 103.319 159.347 124.001 1.00 53.28 244 SER H N 1
ATOM 13964 C CA . SER H 1 224 ? 104.082 158.276 123.375 1.00 49.67 244 SER H CA 1
ATOM 13965 C C . SER H 1 224 ? 103.390 157.858 122.085 1.00 56.01 244 SER H C 1
ATOM 13966 O O . SER H 1 224 ? 102.194 157.553 122.088 1.00 62.52 244 SER H O 1
ATOM 13969 N N . LEU H 1 225 ? 104.146 157.833 120.995 1.00 53.96 245 LEU H N 1
ATOM 13970 C CA . LEU H 1 225 ? 103.579 157.659 119.664 1.00 49.90 245 LEU H CA 1
ATOM 13971 C C . LEU H 1 225 ? 103.128 156.214 119.460 1.00 55.60 245 LEU H C 1
ATOM 13972 O O . LEU H 1 225 ? 103.226 155.362 120.346 1.00 56.11 245 LEU H O 1
ATOM 13977 N N . LYS H 1 226 ? 102.631 155.929 118.259 1.00 62.61 246 LYS H N 1
ATOM 13978 C CA . LYS H 1 226 ? 102.093 154.624 117.899 1.00 63.25 246 LYS H CA 1
ATOM 13979 C C . LYS H 1 226 ? 102.972 153.847 116.933 1.00 62.74 246 LYS H C 1
ATOM 13980 O O . LYS H 1 226 ? 103.127 152.636 117.093 1.00 63.93 246 LYS H O 1
ATOM 13986 N N . ARG H 1 227 ? 103.545 154.508 115.928 1.00 51.28 247 ARG H N 1
ATOM 13987 C CA . ARG H 1 227 ? 104.374 153.852 114.928 1.00 41.89 247 ARG H CA 1
ATOM 13988 C C . ARG H 1 227 ? 105.584 154.717 114.616 1.00 47.98 247 ARG H C 1
ATOM 13989 O O . ARG H 1 227 ? 105.474 155.943 114.538 1.00 52.84 247 ARG H O 1
ATOM 13997 N N . THR H 1 228 ? 106.739 154.074 114.437 1.00 38.78 248 THR H N 1
ATOM 13998 C CA . THR H 1 228 ? 107.970 154.756 114.063 1.00 36.23 248 THR H CA 1
ATOM 13999 C C . THR H 1 228 ? 108.610 154.038 112.883 1.00 33.63 248 THR H C 1
ATOM 14000 O O . THR H 1 228 ? 108.414 152.838 112.681 1.00 31.05 248 THR H O 1
ATOM 14004 N N . GLU H 1 229 ? 109.380 154.794 112.099 1.00 39.44 249 GLU H N 1
ATOM 14005 C CA . GLU H 1 229 ? 110.094 154.243 110.952 1.00 38.89 249 GLU H CA 1
ATOM 14006 C C . GLU H 1 229 ? 111.170 155.202 110.459 1.00 37.65 249 GLU H C 1
ATOM 14007 O O . GLU H 1 229 ? 110.883 156.368 110.176 1.00 37.94 249 GLU H O 1
ATOM 14013 N N . MET H 1 230 ? 112.406 154.721 110.343 1.00 36.62 250 MET H N 1
ATOM 14014 C CA . MET H 1 230 ? 113.529 155.513 109.857 1.00 29.23 250 MET H CA 1
ATOM 14015 C C . MET H 1 230 ? 114.062 154.876 108.582 1.00 36.38 250 MET H C 1
ATOM 14016 O O . MET H 1 230 ? 114.372 153.682 108.567 1.00 49.17 250 MET H O 1
ATOM 14021 N N . LYS H 1 231 ? 114.173 155.671 107.519 1.00 50.35 251 LYS H N 1
ATOM 14022 C CA . LYS H 1 231 ? 114.621 155.186 106.222 1.00 48.99 251 LYS H CA 1
ATOM 14023 C C . LYS H 1 231 ? 115.710 156.091 105.665 1.00 48.63 251 LYS H C 1
ATOM 14024 O O . LYS H 1 231 ? 115.713 157.301 105.898 1.00 57.59 251 LYS H O 1
ATOM 14030 N N . ILE H 1 232 ? 116.630 155.492 104.911 1.00 34.46 252 ILE H N 1
ATOM 14031 C CA . ILE H 1 232 ? 117.704 156.220 104.251 1.00 35.93 252 ILE H CA 1
ATOM 14032 C C . ILE H 1 232 ? 117.673 155.898 102.765 1.00 47.45 252 ILE H C 1
ATOM 14033 O O . ILE H 1 232 ? 117.223 154.825 102.353 1.00 50.80 252 ILE H O 1
ATOM 14038 N N . ARG H 1 233 ? 118.158 156.840 101.956 1.00 57.19 253 ARG H N 1
ATOM 14039 C CA . ARG H 1 233 ? 118.139 156.698 100.506 1.00 60.20 253 ARG H CA 1
ATOM 14040 C C . ARG H 1 233 ? 119.364 157.382 99.916 1.00 59.68 253 ARG H C 1
ATOM 14041 O O . ARG H 1 233 ? 119.838 158.386 100.452 1.00 58.66 253 ARG H O 1
ATOM 14049 N N . ARG H 1 234 ? 119.867 156.831 98.814 1.00 61.28 254 ARG H N 1
ATOM 14050 C CA . ARG H 1 234 ? 121.027 157.401 98.144 1.00 58.24 254 ARG H CA 1
ATOM 14051 C C . ARG H 1 234 ? 120.684 158.740 97.503 1.00 59.68 254 ARG H C 1
ATOM 14052 O O . ARG H 1 234 ? 119.613 158.912 96.915 1.00 61.71 254 ARG H O 1
ATOM 14060 N N . ALA H 1 235 ? 121.608 159.688 97.615 1.00 56.67 255 ALA H N 1
ATOM 14061 C CA . ALA H 1 235 ? 121.421 161.020 97.053 1.00 57.17 255 ALA H CA 1
ATOM 14062 C C . ALA H 1 235 ? 122.529 161.351 96.060 1.00 56.59 255 ALA H C 1
ATOM 14063 O O . ALA H 1 235 ? 123.663 161.624 96.450 1.00 58.38 255 ALA H O 1
#

Secondary structure (DSSP, 8-state):
---SHHHHHTTT--S-EEEEE-TTSSSS-EEEEE--SSSSS--EEEEEESSSSS-----HHHHHH-EEBSSSSEE--HHHHHHHHHHS--EEEEEEE-SSS-EEEEEEEEEEESTTBSSHHHHT--EEEEEEEESSS---SSS--S--B--TTT--SHHHHHSSS-----SB--SS---BSSS----SB-SSSS-SB--TTTT-TTB--SEEEEEEE--/---SHHHHHTTT--S-EEEEE-TTSSSS-EEEEE--SSSSS--EEEEEESSSSS-----HHHHHH-EEBSSSSEE--HHHHHHHHHHS--EEEEEEE-SSS-EEEEEEEEEEESTTBSSHHHHT--EEEEEEEESSS---SSS--S--B--TTT--SHHHHHSSS-----SB--SS---BSSS----SB-SSSS-SB--TTTT-TTB--SEEEEEEE--/---SHHHHHTTT--S-EEEEE-TTSSSS-EEEEE--SSSSS--EEEEEESSSSS-----HHHHHH-EEBSSSSEE--HHHHHHHHHHS--EEEEEEE-SSS-EEEEEEEEEEESTTBSSHHHHT--EEEEEEEESSS---SSS--S--B--TTT--SHHHHHSSS-----SB--SS---BSSS----SB-SSSS-SB--TTTT-TTB--SEEEEEEE--/---SHHHHHTTT--SSEEEEE-SSSSSS-EEEEE-TTSSSS--EEEEEESSS-S-----HHHHHH-EEBSSSSEE--HHHHHHHHHHS--EEEEEEE-SSS-EEEEEEEEEEESTTBSSHHHHT--EEEEEEE-SSS---SSS--S--EE-TTTT-SSHHHHSSS-----EE--SS---BSSS----SB-SSSS-SB--TTTT-SSB--SEEEEEEE--/---SHHHHHTTT--SSEEEEE-SSSSSS-EEEEE-TTSSSS--EEEEEESSS-S-----HHHHHH-EEBSSSSEE--HHHHHHHHHHS--EEEEEEE-SSS-EEEEEEEEEEESTTBSSHHHHT--EEEEEEE-SSS---SSS--S--EE-TTTT-SSHHHHSSS-----EE--SS---BSSS----SB-SSSS-SB--TTTT-SSB--SEEEEEEE--/---SHHHHHTTT--SSEEEEE-SSSSSS-EEEEE-TTSSSS--EEEEEESSS-S-----HHHHHH-EEBSSSSEE--HHHHHHHHHHS--EEEEEEE-SSS-EEEEEEEEEEESTTBSSHHHHT--EEEEEEE-SSS---SSS--S--EE-TTTT-SSHHHHSSS-----EE--SS---BSSS----SB-SSSS-SB--TTTT-SSB--SEEEEEEE--/---SHHHHHTTT--S-EEEEE-TTSSSS-EEEEE--SSSSS--EEEEEESSSSS-----HHHHHH-EEBSSSSEE--HHHHHHHHHHS--EEEEEEE-SSS-EEEEEEEEEEESTTBSSHHHHT--EEEEEEEESSS---SSS--S--B--TTT--SHHHHHSSS-----SB--SS---BSSS----SB-SSSS-SB--TTTT-TTB--SEEEEEEE--/---SHHHHHTTT--SSEEEEE-SSSSSS-EEEEE-TTSSSS--EEEEEESSS-S-----HHHHHH-EEBSSSSEE--HHHHHHHHHHS--EEEEEEE-SSS-EEEEEEEEEEESTTBSSHHHHT--EEEEEEE-SSS---SSS--S--EE-TTTT-SSHHHHSSS-----EE--SS---BSSS----SB-SSSS-SB--TTTT-SSB--SEEEEEEE--

B-factor: mean 59.81, std 18.59, range [12.32, 133.58]